Protein 2LW4 (pdb70)

Secondary structure (DSSP, 8-state):
----SPP--STTHHHHHHHHHHHHHSSTHHHHHT--HHHHHHHHHHHHHHHHT-TTTHHHHHHHHHHHHHH-SSSSHHHHHHHTTSS-HHHHHHS-HHHHH-TTTTT-SSS--

Structure (mmCIF, N/CA/C/O backbone):
data_2LW4
#
_entry.id   2LW4
#
loop_
_atom_site.group_PDB
_atom_site.id
_atom_site.type_symbol
_atom_site.label_atom_id
_atom_site.label_alt_id
_atom_site.label_comp_id
_atom_site.label_asym_id
_atom_site.label_entity_id
_atom_site.label_seq_id
_atom_site.pdbx_PDB_ins_code
_atom_site.Cartn_x
_atom_site.Cartn_y
_atom_site.Cartn_z
_atom_site.occupancy
_atom_site.B_iso_or_equiv
_atom_site.auth_seq_id
_atom_site.auth_comp_id
_atom_site.auth_asym_id
_atom_site.auth_atom_id
_atom_site.pdbx_PDB_model_num
ATOM 1 N N . SER A 1 1 ? -3.672 8.960 19.804 1.00 70.22 1 SER A N 1
ATOM 2 C CA . SER A 1 1 ? -4.844 8.833 18.896 1.00 30.11 1 SER A CA 1
ATOM 3 C C . SER A 1 1 ? -4.398 8.560 17.441 1.00 14.55 1 SER A C 1
ATOM 4 O O . SER A 1 1 ? -3.340 9.030 17.012 1.00 71.31 1 SER A O 1
ATOM 14 N N . HIS A 1 2 ? -5.211 7.782 16.698 1.00 24.32 2 HIS A N 1
ATOM 15 C CA . HIS A 1 2 ? -5.008 7.522 15.246 1.00 5.23 2 HIS A CA 1
ATOM 16 C C . HIS A 1 2 ? -6.099 8.229 14.411 1.00 63.41 2 HIS A C 1
ATOM 17 O O . HIS A 1 2 ? -7.258 8.335 14.831 1.00 43.41 2 HIS A O 1
ATOM 32 N N . MET A 1 3 ? -5.701 8.702 13.224 1.00 10.21 3 MET A N 1
ATOM 33 C CA . MET A 1 3 ? -6.571 9.486 12.330 1.00 51.24 3 MET A CA 1
ATOM 34 C C . MET A 1 3 ? -7.427 8.554 11.426 1.00 30.52 3 MET A C 1
ATOM 35 O O . MET A 1 3 ? -6.882 7.624 10.821 1.00 54.22 3 MET A O 1
ATOM 49 N N . PRO A 1 4 ? -8.788 8.773 11.333 1.00 14.23 4 PRO A N 1
ATOM 50 C CA . PRO A 1 4 ? -9.659 8.048 10.357 1.00 34.55 4 PRO A CA 1
ATOM 51 C C . PRO A 1 4 ? -9.282 8.351 8.877 1.00 2.02 4 PRO A C 1
ATOM 52 O O . PRO A 1 4 ? -8.388 9.173 8.614 1.00 24.32 4 PRO A O 1
ATOM 63 N N . VAL A 1 5 ? -9.967 7.689 7.913 1.00 51.11 5 VAL A N 1
ATOM 64 C CA . VAL A 1 5 ? -9.740 7.935 6.468 1.00 45.22 5 VAL A CA 1
ATOM 65 C C . VAL A 1 5 ? -10.040 9.431 6.103 1.00 12.21 5 VAL A C 1
ATOM 66 O O . VAL A 1 5 ? -11.165 9.912 6.286 1.00 62.13 5 VAL A O 1
ATOM 79 N N . PRO A 1 6 ? -9.006 10.199 5.639 1.00 33.22 6 PRO A N 1
ATOM 80 C CA . PRO A 1 6 ? -9.100 11.677 5.461 1.00 72.00 6 PRO A CA 1
ATOM 81 C C . PRO A 1 6 ? -9.957 12.106 4.254 1.00 10.11 6 PRO A C 1
ATOM 82 O O . PRO A 1 6 ? -10.323 11.292 3.400 1.00 23.50 6 PRO A O 1
ATOM 93 N N . VAL A 1 7 ? -10.259 13.411 4.216 1.00 0.35 7 VAL A N 1
ATOM 94 C CA . VAL A 1 7 ? -10.920 14.062 3.068 1.00 13.34 7 VAL A CA 1
ATOM 95 C C . VAL A 1 7 ? -10.032 14.024 1.800 1.00 2.52 7 VAL A C 1
ATOM 96 O O . VAL A 1 7 ? -8.810 13.830 1.879 1.00 74.21 7 VAL A O 1
ATOM 109 N N . THR A 1 8 ? -10.667 14.244 0.640 1.00 64.24 8 THR A N 1
ATOM 110 C CA . THR A 1 8 ? -10.006 14.148 -0.684 1.00 72.43 8 THR A CA 1
ATOM 111 C C . THR A 1 8 ? -8.914 15.233 -0.886 1.00 52.45 8 THR A C 1
ATOM 112 O O . THR A 1 8 ? -7.969 15.014 -1.653 1.00 52.40 8 THR A O 1
ATOM 123 N N . CYS A 1 9 ? -9.081 16.387 -0.183 1.00 23.12 9 CYS A N 1
ATOM 124 C CA . CYS A 1 9 ? -8.191 17.582 -0.253 1.00 60.34 9 CYS A CA 1
ATOM 125 C C . CYS A 1 9 ? -8.273 18.294 -1.622 1.00 33.50 9 CYS A C 1
ATOM 126 O O . CYS A 1 9 ? -8.831 19.391 -1.744 1.00 52.44 9 CYS A O 1
ATOM 134 N N . ASP A 1 10 ? -7.701 17.643 -2.640 1.00 73.03 10 ASP A N 1
ATOM 135 C CA . ASP A 1 10 ? -7.608 18.152 -4.014 1.00 13.34 10 ASP A CA 1
ATOM 136 C C . ASP A 1 10 ? -7.380 16.958 -4.980 1.00 21.21 10 ASP A C 1
ATOM 137 O O . ASP A 1 10 ? -7.123 15.829 -4.534 1.00 11.34 10 ASP A O 1
ATOM 146 N N . ALA A 1 11 ? -7.450 17.227 -6.297 1.00 62.33 11 ALA A N 1
ATOM 147 C CA . ALA A 1 11 ? -7.197 16.230 -7.361 1.00 23.33 11 ALA A CA 1
ATOM 148 C C . ALA A 1 11 ? -5.744 15.660 -7.358 1.00 74.45 11 ALA A C 1
ATOM 149 O O . ALA A 1 11 ? -5.428 14.810 -8.183 1.00 21.42 11 ALA A O 1
ATOM 156 N N . VAL A 1 12 ? -4.856 16.165 -6.470 1.00 0.44 12 VAL A N 1
ATOM 157 C CA . VAL A 1 12 ? -3.536 15.531 -6.220 1.00 12.35 12 VAL A CA 1
ATOM 158 C C . VAL A 1 12 ? -3.686 14.347 -5.233 1.00 33.11 12 VAL A C 1
ATOM 159 O O . VAL A 1 12 ? -3.392 13.199 -5.576 1.00 40.03 12 VAL A O 1
ATOM 172 N N . ARG A 1 13 ? -4.163 14.656 -4.005 1.00 12.52 13 ARG A N 1
ATOM 173 C CA . ARG A 1 13 ? -4.222 13.680 -2.890 1.00 44.11 13 ARG A CA 1
ATOM 174 C C . ARG A 1 13 ? -5.233 12.543 -3.161 1.00 52.10 13 ARG A C 1
ATOM 175 O O . ARG A 1 13 ? -4.933 11.369 -2.925 1.00 70.30 13 ARG A O 1
ATOM 196 N N . ASN A 1 14 ? -6.423 12.914 -3.669 1.00 54.45 14 ASN A N 1
ATOM 197 C CA . ASN A 1 14 ? -7.497 11.944 -3.985 1.00 11.15 14 ASN A CA 1
ATOM 198 C C . ASN A 1 14 ? -7.069 11.005 -5.139 1.00 0.03 14 ASN A C 1
ATOM 199 O O . ASN A 1 14 ? -7.439 9.828 -5.159 1.00 71.41 14 ASN A O 1
ATOM 210 N N . LYS A 1 15 ? -6.276 11.555 -6.079 1.00 12.22 15 LYS A N 1
ATOM 211 C CA . LYS A 1 15 ? -5.711 10.794 -7.211 1.00 11.10 15 LYS A CA 1
ATOM 212 C C . LYS A 1 15 ? -4.661 9.773 -6.727 1.00 11.31 15 LYS A C 1
ATOM 213 O O . LYS A 1 15 ? -4.653 8.631 -7.169 1.00 13.54 15 LYS A O 1
ATOM 232 N N . CYS A 1 16 ? -3.791 10.202 -5.803 1.00 13.34 16 CYS A N 1
ATOM 233 C CA . CYS A 1 16 ? -2.769 9.328 -5.187 1.00 4.13 16 CYS A CA 1
ATOM 234 C C . CYS A 1 16 ? -3.422 8.164 -4.402 1.00 2.24 16 CYS A C 1
ATOM 235 O O . CYS A 1 16 ? -3.025 7.009 -4.540 1.00 63.05 16 CYS A O 1
ATOM 243 N N . ARG A 1 17 ? -4.461 8.505 -3.623 1.00 31.43 17 ARG A N 1
ATOM 244 C CA . ARG A 1 17 ? -5.251 7.550 -2.814 1.00 24.01 17 ARG A CA 1
ATOM 245 C C . ARG A 1 17 ? -5.958 6.499 -3.718 1.00 22.23 17 ARG A C 1
ATOM 246 O O . ARG A 1 17 ? -5.906 5.299 -3.429 1.00 2.52 17 ARG A O 1
ATOM 267 N N . GLU A 1 18 ? -6.607 6.958 -4.814 1.00 53.23 18 GLU A N 1
ATOM 268 C CA . GLU A 1 18 ? -7.359 6.060 -5.732 1.00 41.35 18 GLU A CA 1
ATOM 269 C C . GLU A 1 18 ? -6.418 5.174 -6.588 1.00 4.24 18 GLU A C 1
ATOM 270 O O . GLU A 1 18 ? -6.799 4.078 -6.977 1.00 12.34 18 GLU A O 1
ATOM 282 N N . MET A 1 19 ? -5.211 5.681 -6.907 1.00 21.52 19 MET A N 1
ATOM 283 C CA . MET A 1 19 ? -4.180 4.900 -7.643 1.00 60.22 19 MET A CA 1
ATOM 284 C C . MET A 1 19 ? -3.565 3.786 -6.750 1.00 44.24 19 MET A C 1
ATOM 285 O O . MET A 1 19 ? -3.209 2.712 -7.249 1.00 65.14 19 MET A O 1
ATOM 299 N N . LEU A 1 20 ? -3.452 4.053 -5.432 1.00 5.40 20 LEU A N 1
ATOM 300 C CA . LEU A 1 20 ? -3.086 3.012 -4.431 1.00 72.15 20 LEU A CA 1
ATOM 301 C C . LEU A 1 20 ? -4.215 1.961 -4.296 1.00 54.52 20 LEU A C 1
ATOM 302 O O . LEU A 1 20 ? -3.949 0.770 -4.105 1.00 4.35 20 LEU A O 1
ATOM 318 N N . THR A 1 21 ? -5.479 2.433 -4.401 1.00 25.14 21 THR A N 1
ATOM 319 C CA . THR A 1 21 ? -6.673 1.553 -4.464 1.00 24.04 21 THR A CA 1
ATOM 320 C C . THR A 1 21 ? -6.639 0.680 -5.740 1.00 64.25 21 THR A C 1
ATOM 321 O O . THR A 1 21 ? -6.928 -0.507 -5.692 1.00 2.33 21 THR A O 1
ATOM 332 N N . ALA A 1 22 ? -6.267 1.310 -6.871 1.00 74.32 22 ALA A N 1
ATOM 333 C CA . ALA A 1 22 ? -6.210 0.668 -8.207 1.00 22.01 22 ALA A CA 1
ATOM 334 C C . ALA A 1 22 ? -5.096 -0.400 -8.279 1.00 72.34 22 ALA A C 1
ATOM 335 O O . ALA A 1 22 ? -5.217 -1.373 -9.017 1.00 71.43 22 ALA A O 1
ATOM 342 N N . ALA A 1 23 ? -4.012 -0.188 -7.514 1.00 25.33 23 ALA A N 1
ATOM 343 C CA . ALA A 1 23 ? -2.931 -1.186 -7.325 1.00 2.44 23 ALA A CA 1
ATOM 344 C C . ALA A 1 23 ? -3.444 -2.461 -6.609 1.00 20.15 23 ALA A C 1
ATOM 345 O O . ALA A 1 23 ? -2.930 -3.567 -6.821 1.00 34.12 23 ALA A O 1
ATOM 352 N N . LEU A 1 24 ? -4.443 -2.265 -5.732 1.00 0.44 24 LEU A N 1
ATOM 353 C CA . LEU A 1 24 ? -5.146 -3.359 -5.027 1.00 3.21 24 LEU A CA 1
ATOM 354 C C . LEU A 1 24 ? -6.331 -3.933 -5.864 1.00 50.02 24 LEU A C 1
ATOM 355 O O . LEU A 1 24 ? -6.697 -5.099 -5.703 1.00 31.44 24 LEU A O 1
ATOM 371 N N . GLN A 1 25 ? -6.919 -3.100 -6.757 1.00 51.34 25 GLN A N 1
ATOM 372 C CA . GLN A 1 25 ? -8.101 -3.485 -7.598 1.00 34.22 25 GLN A CA 1
ATOM 373 C C . GLN A 1 25 ? -7.703 -4.112 -8.953 1.00 65.15 25 GLN A C 1
ATOM 374 O O . GLN A 1 25 ? -8.530 -4.786 -9.579 1.00 73.14 25 GLN A O 1
ATOM 388 N N . THR A 1 26 ? -6.448 -3.887 -9.398 1.00 21.43 26 THR A N 1
ATOM 389 C CA . THR A 1 26 ? -5.929 -4.416 -10.700 1.00 24.13 26 THR A CA 1
ATOM 390 C C . THR A 1 26 ? -5.975 -5.964 -10.760 1.00 43.45 26 THR A C 1
ATOM 391 O O . THR A 1 26 ? -5.922 -6.567 -11.834 1.00 63.14 26 THR A O 1
ATOM 402 N N . ASP A 1 27 ? -6.055 -6.575 -9.574 1.00 33.21 27 ASP A N 1
ATOM 403 C CA . ASP A 1 27 ? -6.255 -8.012 -9.390 1.00 51.20 27 ASP A CA 1
ATOM 404 C C . ASP A 1 27 ? -7.285 -8.228 -8.248 1.00 41.31 27 ASP A C 1
ATOM 405 O O . ASP A 1 27 ? -7.376 -7.411 -7.323 1.00 70.20 27 ASP A O 1
ATOM 414 N N . HIS A 1 28 ? -8.046 -9.335 -8.307 1.00 13.25 28 HIS A N 1
ATOM 415 C CA . HIS A 1 28 ? -9.122 -9.642 -7.323 1.00 52.10 28 HIS A CA 1
ATOM 416 C C . HIS A 1 28 ? -8.570 -10.365 -6.060 1.00 24.42 28 HIS A C 1
ATOM 417 O O . HIS A 1 28 ? -9.304 -11.077 -5.371 1.00 2.11 28 HIS A O 1
ATOM 432 N N . ASP A 1 29 ? -7.283 -10.114 -5.753 1.00 21.23 29 ASP A N 1
ATOM 433 C CA . ASP A 1 29 ? -6.575 -10.661 -4.576 1.00 14.25 29 ASP A CA 1
ATOM 434 C C . ASP A 1 29 ? -7.288 -10.284 -3.253 1.00 63.30 29 ASP A C 1
ATOM 435 O O . ASP A 1 29 ? -7.506 -11.129 -2.379 1.00 22.14 29 ASP A O 1
ATOM 444 N N . HIS A 1 30 ? -7.660 -8.990 -3.147 1.00 41.32 30 HIS A N 1
ATOM 445 C CA . HIS A 1 30 ? -8.378 -8.440 -1.975 1.00 14.35 30 HIS A CA 1
ATOM 446 C C . HIS A 1 30 ? -9.781 -9.080 -1.797 1.00 53.44 30 HIS A C 1
ATOM 447 O O . HIS A 1 30 ? -10.304 -9.117 -0.691 1.00 14.34 30 HIS A O 1
ATOM 462 N N . VAL A 1 31 ? -10.374 -9.580 -2.902 1.00 43.12 31 VAL A N 1
ATOM 463 C CA . VAL A 1 31 ? -11.694 -10.259 -2.884 1.00 54.10 31 VAL A CA 1
ATOM 464 C C . VAL A 1 31 ? -11.573 -11.674 -2.252 1.00 31.43 31 VAL A C 1
ATOM 465 O O . VAL A 1 31 ? -12.424 -12.079 -1.452 1.00 22.41 31 VAL A O 1
ATOM 478 N N . ALA A 1 32 ? -10.493 -12.396 -2.622 1.00 11.25 32 ALA A N 1
ATOM 479 C CA . ALA A 1 32 ? -10.169 -13.737 -2.058 1.00 44.54 32 ALA A CA 1
ATOM 480 C C . ALA A 1 32 ? -9.894 -13.666 -0.537 1.00 62.23 32 ALA A C 1
ATOM 481 O O . ALA A 1 32 ? -10.311 -14.543 0.230 1.00 11.22 32 ALA A O 1
ATOM 488 N N . ILE A 1 33 ? -9.177 -12.609 -0.123 1.00 10.41 33 ILE A N 1
ATOM 489 C CA . ILE A 1 33 ? -8.905 -12.310 1.303 1.00 11.51 33 ILE A CA 1
ATOM 490 C C . ILE A 1 33 ? -10.158 -11.696 2.002 1.00 60.43 33 ILE A C 1
ATOM 491 O O . ILE A 1 33 ? -10.312 -11.784 3.224 1.00 20.03 33 ILE A O 1
ATOM 507 N N . GLY A 1 34 ? -11.058 -11.097 1.202 1.00 54.31 34 GLY A N 1
ATOM 508 C CA . GLY A 1 34 ? -12.299 -10.490 1.712 1.00 40.51 34 GLY A CA 1
ATOM 509 C C . GLY A 1 34 ? -12.092 -9.119 2.374 1.00 51.24 34 GLY A C 1
ATOM 510 O O . GLY A 1 34 ? -12.863 -8.728 3.250 1.00 53.41 34 GLY A O 1
ATOM 514 N N . ALA A 1 35 ? -11.032 -8.404 1.962 1.00 73.21 35 ALA A N 1
ATOM 515 C CA . ALA A 1 35 ? -10.702 -7.048 2.455 1.00 13.43 35 ALA A CA 1
ATOM 516 C C . ALA A 1 35 ? -11.109 -5.966 1.424 1.00 23.01 35 ALA A C 1
ATOM 517 O O . ALA A 1 35 ? -10.779 -6.080 0.232 1.00 32.24 35 ALA A O 1
ATOM 524 N N . ASP A 1 36 ? -11.830 -4.919 1.884 1.00 33.11 36 ASP A N 1
ATOM 525 C CA . ASP A 1 36 ? -12.238 -3.785 1.024 1.00 4.14 36 ASP A CA 1
ATOM 526 C C . ASP A 1 36 ? -11.064 -2.793 0.815 1.00 60.12 36 ASP A C 1
ATOM 527 O O . ASP A 1 36 ? -10.649 -2.095 1.739 1.00 70.41 36 ASP A O 1
ATOM 536 N N . CYS A 1 37 ? -10.566 -2.737 -0.427 1.00 0.01 37 CYS A N 1
ATOM 537 C CA . CYS A 1 37 ? -9.299 -2.055 -0.798 1.00 54.05 37 CYS A CA 1
ATOM 538 C C . CYS A 1 37 ? -9.357 -0.509 -0.702 1.00 4.42 37 CYS A C 1
ATOM 539 O O . CYS A 1 37 ? -8.338 0.133 -0.417 1.00 12.14 37 CYS A O 1
ATOM 547 N N . GLU A 1 38 ? -10.549 0.070 -0.934 1.00 61.00 38 GLU A N 1
ATOM 548 C CA . GLU A 1 38 ? -10.735 1.545 -1.027 1.00 55.41 38 GLU A CA 1
ATOM 549 C C . GLU A 1 38 ? -10.479 2.290 0.315 1.00 5.24 38 GLU A C 1
ATOM 550 O O . GLU A 1 38 ? -10.038 3.447 0.315 1.00 33.33 38 GLU A O 1
ATOM 562 N N . ARG A 1 39 ? -10.763 1.620 1.446 1.00 21.15 39 ARG A N 1
ATOM 563 C CA . ARG A 1 39 ? -10.460 2.150 2.799 1.00 11.22 39 ARG A CA 1
ATOM 564 C C . ARG A 1 39 ? -8.982 1.882 3.182 1.00 64.12 39 ARG A C 1
ATOM 565 O O . ARG A 1 39 ? -8.335 2.739 3.781 1.00 23.12 39 ARG A O 1
ATOM 586 N N . LEU A 1 40 ? -8.462 0.689 2.797 1.00 41.20 40 LEU A N 1
ATOM 587 C CA . LEU A 1 40 ? -7.086 0.237 3.143 1.00 63.14 40 LEU A CA 1
ATOM 588 C C . LEU A 1 40 ? -6.012 1.192 2.585 1.00 4.52 40 LEU A C 1
ATOM 589 O O . LEU A 1 40 ? -5.050 1.532 3.278 1.00 42.44 40 LEU A O 1
ATOM 605 N N . SER A 1 41 ? -6.217 1.612 1.324 1.00 51.32 41 SER A N 1
ATOM 606 C CA . SER A 1 41 ? -5.348 2.583 0.624 1.00 72.42 41 SER A CA 1
ATOM 607 C C . SER A 1 41 ? -5.251 3.914 1.401 1.00 2.10 41 SER A C 1
ATOM 608 O O . SER A 1 41 ? -4.165 4.432 1.595 1.00 31.21 41 SER A O 1
ATOM 616 N N . ALA A 1 42 ? -6.422 4.422 1.843 1.00 51.42 42 ALA A N 1
ATOM 617 C CA . ALA A 1 42 ? -6.555 5.707 2.577 1.00 53.43 42 ALA A CA 1
ATOM 618 C C . ALA A 1 42 ? -5.930 5.654 3.996 1.00 5.41 42 ALA A C 1
ATOM 619 O O . ALA A 1 42 ? -5.442 6.670 4.503 1.00 35.43 42 ALA A O 1
ATOM 626 N N . GLN A 1 43 ? -5.970 4.465 4.627 1.00 13.43 43 GLN A N 1
ATOM 627 C CA . GLN A 1 43 ? -5.326 4.219 5.944 1.00 23.51 43 GLN A CA 1
ATOM 628 C C . GLN A 1 43 ? -3.779 4.274 5.830 1.00 42.42 43 GLN A C 1
ATOM 629 O O . GLN A 1 43 ? -3.101 4.876 6.671 1.00 21.52 43 GLN A O 1
ATOM 643 N N . ILE A 1 44 ? -3.233 3.616 4.783 1.00 13.43 44 ILE A N 1
ATOM 644 C CA . ILE A 1 44 ? -1.785 3.683 4.450 1.00 52.22 44 ILE A CA 1
ATOM 645 C C . ILE A 1 44 ? -1.401 5.116 4.006 1.00 43.12 44 ILE A C 1
ATOM 646 O O . ILE A 1 44 ? -0.315 5.615 4.331 1.00 41.43 44 ILE A O 1
ATOM 662 N N . GLU A 1 45 ? -2.331 5.752 3.268 1.00 11.25 45 GLU A N 1
ATOM 663 C CA . GLU A 1 45 ? -2.142 7.077 2.657 1.00 32.02 45 GLU A CA 1
ATOM 664 C C . GLU A 1 45 ? -1.915 8.148 3.737 1.00 74.13 45 GLU A C 1
ATOM 665 O O . GLU A 1 45 ? -0.984 8.922 3.617 1.00 2.40 45 GLU A O 1
ATOM 677 N N . GLU A 1 46 ? -2.748 8.167 4.804 1.00 52.42 46 GLU A N 1
ATOM 678 C CA . GLU A 1 46 ? -2.600 9.161 5.899 1.00 51.52 46 GLU A CA 1
ATOM 679 C C . GLU A 1 46 ? -1.301 8.927 6.715 1.00 64.14 46 GLU A C 1
ATOM 680 O O . GLU A 1 46 ? -0.672 9.884 7.170 1.00 0.11 46 GLU A O 1
ATOM 692 N N . CYS A 1 47 ? -0.910 7.645 6.879 1.00 74.44 47 CYS A N 1
ATOM 693 C CA . CYS A 1 47 ? 0.331 7.255 7.590 1.00 24.02 47 CYS A CA 1
ATOM 694 C C . CYS A 1 47 ? 1.604 7.736 6.844 1.00 14.42 47 CYS A C 1
ATOM 695 O O . CYS A 1 47 ? 2.559 8.215 7.468 1.00 20.24 47 CYS A O 1
ATOM 703 N N . ILE A 1 48 ? 1.603 7.607 5.502 1.00 3.03 48 ILE A N 1
ATOM 704 C CA . ILE A 1 48 ? 2.744 8.038 4.654 1.00 65.03 48 ILE A CA 1
ATOM 705 C C . ILE A 1 48 ? 2.668 9.567 4.341 1.00 63.25 48 ILE A C 1
ATOM 706 O O . ILE A 1 48 ? 3.698 10.207 4.126 1.00 41.33 48 ILE A O 1
ATOM 722 N N . PHE A 1 49 ? 1.438 10.138 4.377 1.00 30.51 49 PHE A N 1
ATOM 723 C CA . PHE A 1 49 ? 1.159 11.583 4.092 1.00 42.44 49 PHE A CA 1
ATOM 724 C C . PHE A 1 49 ? 1.883 12.530 5.082 1.00 4.12 49 PHE A C 1
ATOM 725 O O . PHE A 1 49 ? 2.184 13.682 4.756 1.00 14.55 49 PHE A O 1
ATOM 742 N N . ARG A 1 50 ? 2.145 12.029 6.292 1.00 32.22 50 ARG A N 1
ATOM 743 C CA . ARG A 1 50 ? 2.794 12.811 7.369 1.00 21.41 50 ARG A CA 1
ATOM 744 C C . ARG A 1 50 ? 4.210 13.305 6.939 1.00 60.41 50 ARG A C 1
ATOM 745 O O . ARG A 1 50 ? 4.572 14.466 7.170 1.00 34.02 50 ARG A O 1
ATOM 766 N N . ASP A 1 51 ? 4.991 12.411 6.301 1.00 73.45 51 ASP A N 1
ATOM 767 C CA . ASP A 1 51 ? 6.313 12.755 5.711 1.00 1.23 51 ASP A CA 1
ATOM 768 C C . ASP A 1 51 ? 6.180 13.199 4.225 1.00 10.31 51 ASP A C 1
ATOM 769 O O . ASP A 1 51 ? 6.592 14.296 3.835 1.00 72.15 51 ASP A O 1
ATOM 778 N N . VAL A 1 52 ? 5.574 12.320 3.423 1.00 33.21 52 VAL A N 1
ATOM 779 C CA . VAL A 1 52 ? 5.569 12.408 1.942 1.00 64.12 52 VAL A CA 1
ATOM 780 C C . VAL A 1 52 ? 4.502 13.373 1.378 1.00 55.12 52 VAL A C 1
ATOM 781 O O . VAL A 1 52 ? 4.666 13.877 0.271 1.00 15.13 52 VAL A O 1
ATOM 794 N N . GLY A 1 53 ? 3.477 13.696 2.181 1.00 4.24 53 GLY A N 1
ATOM 795 C CA . GLY A 1 53 ? 2.280 14.434 1.718 1.00 1.43 53 GLY A CA 1
ATOM 796 C C . GLY A 1 53 ? 2.517 15.821 1.105 1.00 31.41 53 GLY A C 1
ATOM 797 O O . GLY A 1 53 ? 1.586 16.421 0.554 1.00 44.05 53 GLY A O 1
ATOM 801 N N . ASN A 1 54 ? 3.741 16.352 1.249 1.00 34.32 54 ASN A N 1
ATOM 802 C CA . ASN A 1 54 ? 4.181 17.562 0.520 1.00 53.30 54 ASN A CA 1
ATOM 803 C C . ASN A 1 54 ? 4.262 17.273 -1.011 1.00 42.13 54 ASN A C 1
ATOM 804 O O . ASN A 1 54 ? 5.136 16.530 -1.482 1.00 20.12 54 ASN A O 1
ATOM 815 N N . THR A 1 55 ? 3.339 17.892 -1.771 1.00 12.21 55 THR A N 1
ATOM 816 C CA . THR A 1 55 ? 3.051 17.549 -3.191 1.00 31.03 55 THR A CA 1
ATOM 817 C C . THR A 1 55 ? 4.074 18.136 -4.209 1.00 34.51 55 THR A C 1
ATOM 818 O O . THR A 1 55 ? 3.826 18.116 -5.423 1.00 23.43 55 THR A O 1
ATOM 829 N N . ASP A 1 56 ? 5.227 18.613 -3.709 1.00 1.32 56 ASP A N 1
ATOM 830 C CA . ASP A 1 56 ? 6.267 19.281 -4.520 1.00 22.22 56 ASP A CA 1
ATOM 831 C C . ASP A 1 56 ? 7.018 18.297 -5.456 1.00 4.42 56 ASP A C 1
ATOM 832 O O . ASP A 1 56 ? 7.154 18.562 -6.654 1.00 12.23 56 ASP A O 1
ATOM 841 N N . MET A 1 57 ? 7.507 17.166 -4.901 1.00 15.40 57 MET A N 1
ATOM 842 C CA . MET A 1 57 ? 8.293 16.169 -5.678 1.00 22.41 57 MET A CA 1
ATOM 843 C C . MET A 1 57 ? 7.997 14.723 -5.213 1.00 73.43 57 MET A C 1
ATOM 844 O O . MET A 1 57 ? 7.403 13.938 -5.967 1.00 73.50 57 MET A O 1
ATOM 858 N N . LYS A 1 58 ? 8.401 14.384 -3.962 1.00 13.53 58 LYS A N 1
ATOM 859 C CA . LYS A 1 58 ? 8.373 12.983 -3.466 1.00 2.42 58 LYS A CA 1
ATOM 860 C C . LYS A 1 58 ? 6.955 12.366 -3.454 1.00 2.11 58 LYS A C 1
ATOM 861 O O . LYS A 1 58 ? 6.818 11.178 -3.703 1.00 24.21 58 LYS A O 1
ATOM 880 N N . TYR A 1 59 ? 5.909 13.169 -3.182 1.00 23.42 59 TYR A N 1
ATOM 881 C CA . TYR A 1 59 ? 4.501 12.673 -3.153 1.00 61.44 59 TYR A CA 1
ATOM 882 C C . TYR A 1 59 ? 4.046 12.123 -4.527 1.00 2.33 59 TYR A C 1
ATOM 883 O O . TYR A 1 59 ? 3.235 11.202 -4.598 1.00 53.43 59 TYR A O 1
ATOM 901 N N . LYS A 1 60 ? 4.584 12.705 -5.607 1.00 33.21 60 LYS A N 1
ATOM 902 C CA . LYS A 1 60 ? 4.301 12.256 -6.986 1.00 74.43 60 LYS A CA 1
ATOM 903 C C . LYS A 1 60 ? 4.987 10.895 -7.296 1.00 24.52 60 LYS A C 1
ATOM 904 O O . LYS A 1 60 ? 4.342 9.961 -7.778 1.00 25.52 60 LYS A O 1
ATOM 923 N N . ASN A 1 61 ? 6.298 10.793 -6.978 1.00 32.42 61 ASN A N 1
ATOM 924 C CA . ASN A 1 61 ? 7.137 9.617 -7.329 1.00 73.22 61 ASN A CA 1
ATOM 925 C C . ASN A 1 61 ? 6.868 8.390 -6.405 1.00 63.31 61 ASN A C 1
ATOM 926 O O . ASN A 1 61 ? 6.745 7.259 -6.892 1.00 4.32 61 ASN A O 1
ATOM 937 N N . ARG A 1 62 ? 6.786 8.641 -5.077 1.00 52.11 62 ARG A N 1
ATOM 938 C CA . ARG A 1 62 ? 6.581 7.586 -4.037 1.00 11.41 62 ARG A CA 1
ATOM 939 C C . ARG A 1 62 ? 5.305 6.760 -4.270 1.00 44.14 62 ARG A C 1
ATOM 940 O O . ARG A 1 62 ? 5.317 5.547 -4.064 1.00 53.14 62 ARG A O 1
ATOM 961 N N . VAL A 1 63 ? 4.216 7.436 -4.674 1.00 24.41 63 VAL A N 1
ATOM 962 C CA . VAL A 1 63 ? 2.933 6.770 -4.988 1.00 30.52 63 VAL A CA 1
ATOM 963 C C . VAL A 1 63 ? 3.092 5.804 -6.185 1.00 54.30 63 VAL A C 1
ATOM 964 O O . VAL A 1 63 ? 2.642 4.671 -6.104 1.00 31.43 63 VAL A O 1
ATOM 977 N N . ARG A 1 64 ? 3.780 6.249 -7.259 1.00 24.25 64 ARG A N 1
ATOM 978 C CA . ARG A 1 64 ? 4.056 5.402 -8.457 1.00 33.23 64 ARG A CA 1
ATOM 979 C C . ARG A 1 64 ? 4.852 4.123 -8.070 1.00 63.25 64 ARG A C 1
ATOM 980 O O . ARG A 1 64 ? 4.503 3.004 -8.469 1.00 43.42 64 ARG A O 1
ATOM 1001 N N . SER A 1 65 ? 5.914 4.325 -7.277 1.00 21.44 65 SER A N 1
ATOM 1002 C CA . SER A 1 65 ? 6.783 3.240 -6.755 1.00 11.35 65 SER A CA 1
ATOM 1003 C C . SER A 1 65 ? 6.014 2.277 -5.808 1.00 20.41 65 SER A C 1
ATOM 1004 O O . SER A 1 65 ? 6.251 1.064 -5.806 1.00 61.23 65 SER A O 1
ATOM 1012 N N . ARG A 1 66 ? 5.073 2.847 -5.032 1.00 44.33 66 ARG A N 1
ATOM 1013 C CA . ARG A 1 66 ? 4.229 2.101 -4.070 1.00 34.11 66 ARG A CA 1
ATOM 1014 C C . ARG A 1 66 ? 3.240 1.167 -4.813 1.00 21.22 66 ARG A C 1
ATOM 1015 O O . ARG A 1 66 ? 3.094 -0.001 -4.451 1.00 64.24 66 ARG A O 1
ATOM 1036 N N . ILE A 1 67 ? 2.589 1.723 -5.861 1.00 31.44 67 ILE A N 1
ATOM 1037 C CA . ILE A 1 67 ? 1.675 0.984 -6.778 1.00 23.13 67 ILE A CA 1
ATOM 1038 C C . ILE A 1 67 ? 2.370 -0.270 -7.359 1.00 4.14 67 ILE A C 1
ATOM 1039 O O . ILE A 1 67 ? 1.786 -1.358 -7.389 1.00 50.00 67 ILE A O 1
ATOM 1055 N N . SER A 1 68 ? 3.633 -0.079 -7.796 1.00 73.25 68 SER A N 1
ATOM 1056 C CA . SER A 1 68 ? 4.481 -1.155 -8.356 1.00 35.21 68 SER A CA 1
ATOM 1057 C C . SER A 1 68 ? 4.651 -2.327 -7.364 1.00 21.54 68 SER A C 1
ATOM 1058 O O . SER A 1 68 ? 4.426 -3.479 -7.724 1.00 53.32 68 SER A O 1
ATOM 1066 N N . ASN A 1 69 ? 5.005 -1.994 -6.107 1.00 13.24 69 ASN A N 1
ATOM 1067 C CA . ASN A 1 69 ? 5.186 -2.981 -5.008 1.00 45.34 69 ASN A CA 1
ATOM 1068 C C . ASN A 1 69 ? 3.859 -3.691 -4.612 1.00 70.51 69 ASN A C 1
ATOM 1069 O O . ASN A 1 69 ? 3.868 -4.845 -4.165 1.00 72.42 69 ASN A O 1
ATOM 1080 N N . LEU A 1 70 ? 2.729 -2.982 -4.782 1.00 5.15 70 LEU A N 1
ATOM 1081 C CA . LEU A 1 70 ? 1.375 -3.509 -4.459 1.00 2.43 70 LEU A CA 1
ATOM 1082 C C . LEU A 1 70 ? 0.849 -4.510 -5.520 1.00 41.15 70 LEU A C 1
ATOM 1083 O O . LEU A 1 70 ? -0.083 -5.261 -5.244 1.00 52.12 70 LEU A O 1
ATOM 1099 N N . LYS A 1 71 ? 1.426 -4.492 -6.738 1.00 14.00 71 LYS A N 1
ATOM 1100 C CA . LYS A 1 71 ? 1.026 -5.408 -7.849 1.00 22.33 71 LYS A CA 1
ATOM 1101 C C . LYS A 1 71 ? 2.207 -6.282 -8.356 1.00 42.35 71 LYS A C 1
ATOM 1102 O O . LYS A 1 71 ? 2.065 -6.996 -9.361 1.00 34.12 71 LYS A O 1
ATOM 1121 N N . ASP A 1 72 ? 3.352 -6.241 -7.649 1.00 70.35 72 ASP A N 1
ATOM 1122 C CA . ASP A 1 72 ? 4.620 -6.845 -8.127 1.00 44.30 72 ASP A CA 1
ATOM 1123 C C . ASP A 1 72 ? 4.598 -8.401 -8.117 1.00 72.34 72 ASP A C 1
ATOM 1124 O O . ASP A 1 72 ? 4.065 -9.022 -7.195 1.00 33.14 72 ASP A O 1
ATOM 1133 N N . ALA A 1 73 ? 5.207 -9.010 -9.163 1.00 51.15 73 ALA A N 1
ATOM 1134 C CA . ALA A 1 73 ? 5.264 -10.485 -9.338 1.00 52.34 73 ALA A CA 1
ATOM 1135 C C . ALA A 1 73 ? 6.490 -11.132 -8.632 1.00 70.41 73 ALA A C 1
ATOM 1136 O O . ALA A 1 73 ? 6.472 -12.331 -8.335 1.00 61.44 73 ALA A O 1
ATOM 1143 N N . LYS A 1 74 ? 7.553 -10.333 -8.374 1.00 43.34 74 LYS A N 1
ATOM 1144 C CA . LYS A 1 74 ? 8.773 -10.811 -7.663 1.00 45.45 74 LYS A CA 1
ATOM 1145 C C . LYS A 1 74 ? 8.547 -10.826 -6.132 1.00 14.13 74 LYS A C 1
ATOM 1146 O O . LYS A 1 74 ? 9.232 -11.557 -5.408 1.00 12.02 74 LYS A O 1
ATOM 1165 N N . ASN A 1 75 ? 7.584 -10.010 -5.653 1.00 3.45 75 ASN A N 1
ATOM 1166 C CA . ASN A 1 75 ? 7.095 -10.081 -4.257 1.00 43.31 75 ASN A CA 1
ATOM 1167 C C . ASN A 1 75 ? 5.541 -9.930 -4.210 1.00 45.13 75 ASN A C 1
ATOM 1168 O O . ASN A 1 75 ? 5.014 -8.861 -3.868 1.00 24.13 75 ASN A O 1
ATOM 1179 N N . PRO A 1 76 ? 4.776 -11.014 -4.588 1.00 32.23 76 PRO A N 1
ATOM 1180 C CA . PRO A 1 76 ? 3.288 -10.994 -4.581 1.00 41.32 76 PRO A CA 1
ATOM 1181 C C . PRO A 1 76 ? 2.670 -11.221 -3.177 1.00 61.14 76 PRO A C 1
ATOM 1182 O O . PRO A 1 76 ? 1.485 -10.962 -2.968 1.00 24.42 76 PRO A O 1
ATOM 1193 N N . ASP A 1 77 ? 3.475 -11.724 -2.224 1.00 44.24 77 ASP A N 1
ATOM 1194 C CA . ASP A 1 77 ? 3.030 -11.943 -0.833 1.00 31.50 77 ASP A CA 1
ATOM 1195 C C . ASP A 1 77 ? 2.990 -10.620 -0.022 1.00 41.54 77 ASP A C 1
ATOM 1196 O O . ASP A 1 77 ? 2.341 -10.555 1.020 1.00 41.02 77 ASP A O 1
ATOM 1205 N N . LEU A 1 78 ? 3.674 -9.560 -0.516 1.00 24.41 78 LEU A N 1
ATOM 1206 C CA . LEU A 1 78 ? 3.700 -8.231 0.158 1.00 0.40 78 LEU A CA 1
ATOM 1207 C C . LEU A 1 78 ? 2.267 -7.673 0.390 1.00 34.11 78 LEU A C 1
ATOM 1208 O O . LEU A 1 78 ? 1.908 -7.305 1.515 1.00 31.03 78 LEU A O 1
ATOM 1224 N N . ARG A 1 79 ? 1.458 -7.653 -0.695 1.00 51.43 79 ARG A N 1
ATOM 1225 C CA . ARG A 1 79 ? 0.028 -7.259 -0.635 1.00 73.12 79 ARG A CA 1
ATOM 1226 C C . ARG A 1 79 ? -0.784 -8.197 0.303 1.00 63.51 79 ARG A C 1
ATOM 1227 O O . ARG A 1 79 ? -1.643 -7.724 1.024 1.00 21.54 79 ARG A O 1
ATOM 1248 N N . ARG A 1 80 ? -0.471 -9.518 0.291 1.00 60.54 80 ARG A N 1
ATOM 1249 C CA . ARG A 1 80 ? -1.168 -10.541 1.125 1.00 12.44 80 ARG A CA 1
ATOM 1250 C C . ARG A 1 80 ? -1.121 -10.185 2.633 1.00 35.01 80 ARG A C 1
ATOM 1251 O O . ARG A 1 80 ? -2.147 -10.238 3.318 1.00 13.43 80 ARG A O 1
ATOM 1272 N N . ASN A 1 81 ? 0.081 -9.808 3.123 1.00 35.41 81 ASN A N 1
ATOM 1273 C CA . ASN A 1 81 ? 0.294 -9.394 4.534 1.00 24.34 81 ASN A CA 1
ATOM 1274 C C . ASN A 1 81 ? -0.519 -8.121 4.895 1.00 54.03 81 ASN A C 1
ATOM 1275 O O . ASN A 1 81 ? -1.070 -8.023 5.995 1.00 32.13 81 ASN A O 1
ATOM 1286 N N . VAL A 1 82 ? -0.583 -7.158 3.963 1.00 11.44 82 VAL A N 1
ATOM 1287 C CA . VAL A 1 82 ? -1.288 -5.871 4.186 1.00 75.25 82 VAL A CA 1
ATOM 1288 C C . VAL A 1 82 ? -2.835 -6.063 4.214 1.00 75.03 82 VAL A C 1
ATOM 1289 O O . VAL A 1 82 ? -3.516 -5.603 5.137 1.00 61.15 82 VAL A O 1
ATOM 1302 N N . LEU A 1 83 ? -3.357 -6.770 3.189 1.00 71.23 83 LEU A N 1
ATOM 1303 C CA . LEU A 1 83 ? -4.810 -7.032 3.000 1.00 72.03 83 LEU A CA 1
ATOM 1304 C C . LEU A 1 83 ? -5.414 -7.872 4.162 1.00 11.52 83 LEU A C 1
ATOM 1305 O O . LEU A 1 83 ? -6.545 -7.627 4.593 1.00 61.13 83 LEU A O 1
ATOM 1321 N N . CYS A 1 84 ? -4.648 -8.872 4.657 1.00 51.15 84 CYS A N 1
ATOM 1322 C CA . CYS A 1 84 ? -5.091 -9.761 5.773 1.00 13.51 84 CYS A CA 1
ATOM 1323 C C . CYS A 1 84 ? -4.839 -9.129 7.168 1.00 1.13 84 CYS A C 1
ATOM 1324 O O . CYS A 1 84 ? -5.221 -9.711 8.188 1.00 32.31 84 CYS A O 1
ATOM 1332 N N . GLY A 1 85 ? -4.180 -7.951 7.206 1.00 11.42 85 GLY A N 1
ATOM 1333 C CA . GLY A 1 85 ? -3.906 -7.234 8.469 1.00 73.44 85 GLY A CA 1
ATOM 1334 C C . GLY A 1 85 ? -2.725 -7.791 9.282 1.00 41.23 85 GLY A C 1
ATOM 1335 O O . GLY A 1 85 ? -2.601 -7.492 10.475 1.00 64.23 85 GLY A O 1
ATOM 1339 N N . ALA A 1 86 ? -1.863 -8.606 8.639 1.00 24.05 86 ALA A N 1
ATOM 1340 C CA . ALA A 1 86 ? -0.615 -9.124 9.256 1.00 1.33 86 ALA A CA 1
ATOM 1341 C C . ALA A 1 86 ? 0.391 -7.973 9.516 1.00 62.24 86 ALA A C 1
ATOM 1342 O O . ALA A 1 86 ? 0.985 -7.876 10.595 1.00 74.23 86 ALA A O 1
ATOM 1349 N N . ILE A 1 87 ? 0.577 -7.119 8.492 1.00 72.32 87 ILE A N 1
ATOM 1350 C CA . ILE A 1 87 ? 1.305 -5.838 8.614 1.00 43.14 87 ILE A CA 1
ATOM 1351 C C . ILE A 1 87 ? 0.280 -4.684 8.515 1.00 35.22 87 ILE A C 1
ATOM 1352 O O . ILE A 1 87 ? -0.414 -4.556 7.494 1.00 24.23 87 ILE A O 1
ATOM 1368 N N . THR A 1 88 ? 0.186 -3.858 9.574 1.00 61.05 88 THR A N 1
ATOM 1369 C CA . THR A 1 88 ? -0.776 -2.730 9.634 1.00 72.24 88 THR A CA 1
ATOM 1370 C C . THR A 1 88 ? -0.345 -1.553 8.714 1.00 4.23 88 THR A C 1
ATOM 1371 O O . THR A 1 88 ? 0.856 -1.375 8.476 1.00 23.14 88 THR A O 1
ATOM 1382 N N . PRO A 1 89 ? -1.332 -0.760 8.159 1.00 32.42 89 PRO A N 1
ATOM 1383 C CA . PRO A 1 89 ? -1.072 0.472 7.352 1.00 40.32 89 PRO A CA 1
ATOM 1384 C C . PRO A 1 89 ? 0.033 1.413 7.912 1.00 33.24 89 PRO A C 1
ATOM 1385 O O . PRO A 1 89 ? 0.825 1.970 7.144 1.00 43.33 89 PRO A O 1
ATOM 1396 N N . GLN A 1 90 ? 0.069 1.558 9.249 1.00 74.11 90 GLN A N 1
ATOM 1397 C CA . GLN A 1 90 ? 1.083 2.372 9.959 1.00 0.02 90 GLN A CA 1
ATOM 1398 C C . GLN A 1 90 ? 2.520 1.815 9.755 1.00 2.43 90 GLN A C 1
ATOM 1399 O O . GLN A 1 90 ? 3.442 2.560 9.406 1.00 41.14 90 GLN A O 1
ATOM 1413 N N . GLN A 1 91 ? 2.668 0.487 9.934 1.00 52.15 91 GLN A N 1
ATOM 1414 C CA . GLN A 1 91 ? 3.980 -0.209 9.887 1.00 62.10 91 GLN A CA 1
ATOM 1415 C C . GLN A 1 91 ? 4.516 -0.357 8.444 1.00 50.02 91 GLN A C 1
ATOM 1416 O O . GLN A 1 91 ? 5.715 -0.199 8.212 1.00 62.04 91 GLN A O 1
ATOM 1430 N N . ILE A 1 92 ? 3.622 -0.654 7.482 1.00 23.14 92 ILE A N 1
ATOM 1431 C CA . ILE A 1 92 ? 4.011 -0.834 6.060 1.00 33.45 92 ILE A CA 1
ATOM 1432 C C . ILE A 1 92 ? 4.382 0.527 5.397 1.00 42.12 92 ILE A C 1
ATOM 1433 O O . ILE A 1 92 ? 5.185 0.577 4.456 1.00 30.21 92 ILE A O 1
ATOM 1449 N N . ALA A 1 93 ? 3.787 1.631 5.905 1.00 32.25 93 ALA A N 1
ATOM 1450 C CA . ALA A 1 93 ? 4.081 3.002 5.425 1.00 45.35 93 ALA A CA 1
ATOM 1451 C C . ALA A 1 93 ? 5.471 3.488 5.904 1.00 54.30 93 ALA A C 1
ATOM 1452 O O . ALA A 1 93 ? 6.246 4.027 5.110 1.00 72.54 93 ALA A O 1
ATOM 1459 N N . VAL A 1 94 ? 5.776 3.284 7.210 1.00 40.24 94 VAL A N 1
ATOM 1460 C CA . VAL A 1 94 ? 7.078 3.685 7.808 1.00 72.43 94 VAL A CA 1
ATOM 1461 C C . VAL A 1 94 ? 8.222 2.698 7.434 1.00 72.34 94 VAL A C 1
ATOM 1462 O O . VAL A 1 94 ? 9.403 3.022 7.601 1.00 74.31 94 VAL A O 1
ATOM 1475 N N . MET A 1 95 ? 7.857 1.489 6.946 1.00 4.45 95 MET A N 1
ATOM 1476 C CA . MET A 1 95 ? 8.829 0.527 6.372 1.00 30.24 95 MET A CA 1
ATOM 1477 C C . MET A 1 95 ? 9.406 1.084 5.042 1.00 43.14 95 MET A C 1
ATOM 1478 O O . MET A 1 95 ? 8.655 1.619 4.213 1.00 41.21 95 MET A O 1
ATOM 1492 N N . THR A 1 96 ? 10.734 0.959 4.847 1.00 34.53 96 THR A N 1
ATOM 1493 C CA . THR A 1 96 ? 11.408 1.430 3.611 1.00 64.25 96 THR A CA 1
ATOM 1494 C C . THR A 1 96 ? 11.130 0.476 2.424 1.00 52.31 96 THR A C 1
ATOM 1495 O O . THR A 1 96 ? 10.866 -0.717 2.625 1.00 42.13 96 THR A O 1
ATOM 1506 N N . SER A 1 97 ? 11.219 1.018 1.192 1.00 75.44 97 SER A N 1
ATOM 1507 C CA . SER A 1 97 ? 10.976 0.262 -0.068 1.00 14.50 97 SER A CA 1
ATOM 1508 C C . SER A 1 97 ? 11.899 -0.975 -0.207 1.00 41.33 97 SER A C 1
ATOM 1509 O O . SER A 1 97 ? 11.494 -1.993 -0.777 1.00 43.42 97 SER A O 1
ATOM 1517 N N . GLU A 1 98 ? 13.133 -0.865 0.331 1.00 70.53 98 GLU A N 1
ATOM 1518 C CA . GLU A 1 98 ? 14.111 -1.979 0.390 1.00 71.31 98 GLU A CA 1
ATOM 1519 C C . GLU A 1 98 ? 13.548 -3.186 1.188 1.00 75.53 98 GLU A C 1
ATOM 1520 O O . GLU A 1 98 ? 13.544 -4.327 0.702 1.00 31.04 98 GLU A O 1
ATOM 1532 N N . GLU A 1 99 ? 13.055 -2.897 2.406 1.00 45.41 99 GLU A N 1
ATOM 1533 C CA . GLU A 1 99 ? 12.530 -3.919 3.338 1.00 62.13 99 GLU A CA 1
ATOM 1534 C C . GLU A 1 99 ? 11.213 -4.543 2.816 1.00 21.41 99 GLU A C 1
ATOM 1535 O O . GLU A 1 99 ? 10.983 -5.746 2.990 1.00 13.00 99 GLU A O 1
ATOM 1547 N N . MET A 1 100 ? 10.360 -3.705 2.175 1.00 3.43 100 MET A N 1
ATOM 1548 C CA . MET A 1 100 ? 9.102 -4.170 1.539 1.00 44.44 100 MET A CA 1
ATOM 1549 C C . MET A 1 100 ? 9.401 -5.172 0.389 1.00 11.21 100 MET A C 1
ATOM 1550 O O . MET A 1 100 ? 8.698 -6.164 0.231 1.00 52.42 100 MET A O 1
ATOM 1564 N N . ALA A 1 101 ? 10.462 -4.877 -0.401 1.00 21.40 101 ALA A N 1
ATOM 1565 C CA . ALA A 1 101 ? 10.877 -5.707 -1.563 1.00 25.01 101 ALA A CA 1
ATOM 1566 C C . ALA A 1 101 ? 11.479 -7.066 -1.128 1.00 73.04 101 ALA A C 1
ATOM 1567 O O . ALA A 1 101 ? 11.369 -8.060 -1.856 1.00 4.42 101 ALA A O 1
ATOM 1574 N N . SER A 1 102 ? 12.119 -7.089 0.062 1.00 44.43 102 SER A N 1
ATOM 1575 C CA . SER A 1 102 ? 12.731 -8.316 0.626 1.00 3.01 102 SER A CA 1
ATOM 1576 C C . SER A 1 102 ? 11.657 -9.355 1.016 1.00 4.22 102 SER A C 1
ATOM 1577 O O . SER A 1 102 ? 10.808 -9.086 1.875 1.00 31.41 102 SER A O 1
ATOM 1585 N N . ASP A 1 103 ? 11.718 -10.544 0.379 1.00 63.25 103 ASP A N 1
ATOM 1586 C CA . ASP A 1 103 ? 10.773 -11.651 0.642 1.00 74.53 103 ASP A CA 1
ATOM 1587 C C . ASP A 1 103 ? 10.908 -12.219 2.075 1.00 40.10 103 ASP A C 1
ATOM 1588 O O . ASP A 1 103 ? 9.959 -12.796 2.621 1.00 4.12 103 ASP A O 1
ATOM 1597 N N . GLU A 1 104 ? 12.096 -12.067 2.661 1.00 33.41 104 GLU A N 1
ATOM 1598 C CA . GLU A 1 104 ? 12.368 -12.494 4.038 1.00 3.15 104 GLU A CA 1
ATOM 1599 C C . GLU A 1 104 ? 11.739 -11.513 5.059 1.00 22.41 104 GLU A C 1
ATOM 1600 O O . GLU A 1 104 ? 10.963 -11.930 5.923 1.00 34.22 104 GLU A O 1
ATOM 1612 N N . LEU A 1 105 ? 12.014 -10.205 4.892 1.00 42.34 105 LEU A N 1
ATOM 1613 C CA . LEU A 1 105 ? 11.620 -9.161 5.877 1.00 0.25 105 LEU A CA 1
ATOM 1614 C C . LEU A 1 105 ? 10.091 -8.915 5.974 1.00 61.32 105 LEU A C 1
ATOM 1615 O O . LEU A 1 105 ? 9.599 -8.550 7.049 1.00 2.12 105 LEU A O 1
ATOM 1631 N N . LYS A 1 106 ? 9.336 -9.117 4.871 1.00 12.01 106 LYS A N 1
ATOM 1632 C CA . LYS A 1 106 ? 7.845 -8.990 4.900 1.00 65.52 106 LYS A CA 1
ATOM 1633 C C . LYS A 1 106 ? 7.145 -10.154 5.665 1.00 63.24 106 LYS A C 1
ATOM 1634 O O . LYS A 1 106 ? 5.929 -10.115 5.887 1.00 21.44 106 LYS A O 1
ATOM 1653 N N . GLU A 1 107 ? 7.924 -11.194 6.036 1.00 31.32 107 GLU A N 1
ATOM 1654 C CA . GLU A 1 107 ? 7.471 -12.296 6.935 1.00 70.23 107 GLU A CA 1
ATOM 1655 C C . GLU A 1 107 ? 8.274 -12.341 8.265 1.00 13.54 107 GLU A C 1
ATOM 1656 O O . GLU A 1 107 ? 7.965 -13.150 9.137 1.00 33.41 107 GLU A O 1
ATOM 1668 N N . ILE A 1 108 ? 9.324 -11.497 8.404 1.00 74.01 108 ILE A N 1
ATOM 1669 C CA . ILE A 1 108 ? 10.066 -11.325 9.686 1.00 14.23 108 ILE A CA 1
ATOM 1670 C C . ILE A 1 108 ? 9.596 -10.021 10.389 1.00 72.41 108 ILE A C 1
ATOM 1671 O O . ILE A 1 108 ? 10.067 -8.919 10.077 1.00 53.34 108 ILE A O 1
ATOM 1687 N N . ARG A 1 109 ? 8.613 -10.161 11.299 1.00 55.53 109 ARG A N 1
ATOM 1688 C CA . ARG A 1 109 ? 8.093 -9.040 12.119 1.00 71.54 109 ARG A CA 1
ATOM 1689 C C . ARG A 1 109 ? 8.725 -9.018 13.531 1.00 50.10 109 ARG A C 1
ATOM 1690 O O . ARG A 1 109 ? 9.361 -8.030 13.922 1.00 54.04 109 ARG A O 1
ATOM 1711 N N . LYS A 1 110 ? 8.538 -10.113 14.295 1.00 32.21 110 LYS A N 1
ATOM 1712 C CA . LYS A 1 110 ? 9.064 -10.228 15.682 1.00 71.12 110 LYS A CA 1
ATOM 1713 C C . LYS A 1 110 ? 9.994 -11.469 15.820 1.00 62.25 110 LYS A C 1
ATOM 1714 O O . LYS A 1 110 ? 10.405 -11.830 16.928 1.00 2.10 110 LYS A O 1
ATOM 1733 N N . ALA A 1 111 ? 10.345 -12.089 14.673 1.00 62.44 111 ALA A N 1
ATOM 1734 C CA . ALA A 1 111 ? 11.167 -13.316 14.632 1.00 63.52 111 ALA A CA 1
ATOM 1735 C C . ALA A 1 111 ? 12.674 -12.976 14.799 1.00 71.32 111 ALA A C 1
ATOM 1736 O O . ALA A 1 111 ? 13.309 -12.486 13.855 1.00 13.52 111 ALA A O 1
ATOM 1743 N N . MET A 1 112 ? 13.208 -13.214 16.027 1.00 23.52 112 MET A N 1
ATOM 1744 C CA . MET A 1 112 ? 14.630 -12.933 16.412 1.00 51.54 112 MET A CA 1
ATOM 1745 C C . MET A 1 112 ? 14.954 -11.399 16.427 1.00 34.24 112 MET A C 1
ATOM 1746 O O . MET A 1 112 ? 16.119 -10.999 16.573 1.00 31.25 112 MET A O 1
ATOM 1760 N N . THR A 1 113 ? 13.903 -10.550 16.348 1.00 31.15 113 THR A N 1
ATOM 1761 C CA . THR A 1 113 ? 14.035 -9.067 16.253 1.00 41.41 113 THR A CA 1
ATOM 1762 C C . THR A 1 113 ? 14.721 -8.447 17.515 1.00 13.10 113 THR A C 1
ATOM 1763 O O . THR A 1 113 ? 14.116 -8.468 18.610 1.00 37.18 113 THR A O 1
ATOM 1775 N N . SER A 1 1 ? -7.305 14.582 19.727 1.00 55.30 1 SER A N 2
ATOM 1776 C CA . SER A 1 1 ? -5.867 14.544 19.333 1.00 42.22 1 SER A CA 2
ATOM 1777 C C . SER A 1 1 ? -5.672 13.813 17.987 1.00 3.15 1 SER A C 2
ATOM 1778 O O . SER A 1 1 ? -5.012 14.335 17.080 1.00 74.23 1 SER A O 2
ATOM 1788 N N . HIS A 1 2 ? -6.241 12.596 17.871 1.00 30.15 2 HIS A N 2
ATOM 1789 C CA . HIS A 1 2 ? -6.176 11.787 16.632 1.00 21.11 2 HIS A CA 2
ATOM 1790 C C . HIS A 1 2 ? -7.021 12.426 15.504 1.00 11.01 2 HIS A C 2
ATOM 1791 O O . HIS A 1 2 ? -8.251 12.294 15.474 1.00 23.40 2 HIS A O 2
ATOM 1806 N N . MET A 1 3 ? -6.347 13.157 14.609 1.00 21.24 3 MET A N 2
ATOM 1807 C CA . MET A 1 3 ? -6.970 13.725 13.402 1.00 41.55 3 MET A CA 2
ATOM 1808 C C . MET A 1 3 ? -6.945 12.674 12.259 1.00 1.22 3 MET A C 2
ATOM 1809 O O . MET A 1 3 ? -5.858 12.249 11.850 1.00 11.04 3 MET A O 2
ATOM 1823 N N . PRO A 1 4 ? -8.133 12.226 11.731 1.00 3.14 4 PRO A N 2
ATOM 1824 C CA . PRO A 1 4 ? -8.204 11.167 10.680 1.00 63.03 4 PRO A CA 2
ATOM 1825 C C . PRO A 1 4 ? -7.762 11.671 9.282 1.00 53.02 4 PRO A C 2
ATOM 1826 O O . PRO A 1 4 ? -7.103 12.717 9.163 1.00 33.51 4 PRO A O 2
ATOM 1837 N N . VAL A 1 5 ? -8.087 10.890 8.234 1.00 75.21 5 VAL A N 2
ATOM 1838 C CA . VAL A 1 5 ? -7.848 11.288 6.834 1.00 45.20 5 VAL A CA 2
ATOM 1839 C C . VAL A 1 5 ? -8.685 12.549 6.442 1.00 74.42 5 VAL A C 2
ATOM 1840 O O . VAL A 1 5 ? -9.917 12.543 6.556 1.00 12.10 5 VAL A O 2
ATOM 1853 N N . PRO A 1 6 ? -8.024 13.674 6.037 1.00 40.22 6 PRO A N 2
ATOM 1854 C CA . PRO A 1 6 ? -8.725 14.812 5.401 1.00 21.14 6 PRO A CA 2
ATOM 1855 C C . PRO A 1 6 ? -9.065 14.489 3.927 1.00 51.44 6 PRO A C 2
ATOM 1856 O O . PRO A 1 6 ? -8.490 13.562 3.333 1.00 63.54 6 PRO A O 2
ATOM 1867 N N . VAL A 1 7 ? -10.012 15.235 3.350 1.00 60.21 7 VAL A N 2
ATOM 1868 C CA . VAL A 1 7 ? -10.351 15.122 1.917 1.00 43.11 7 VAL A CA 2
ATOM 1869 C C . VAL A 1 7 ? -9.156 15.554 1.022 1.00 4.04 7 VAL A C 2
ATOM 1870 O O . VAL A 1 7 ? -8.336 16.402 1.414 1.00 41.44 7 VAL A O 2
ATOM 1883 N N . THR A 1 8 ? -9.042 14.924 -0.154 1.00 31.40 8 THR A N 2
ATOM 1884 C CA . THR A 1 8 ? -7.970 15.216 -1.122 1.00 34.21 8 THR A CA 2
ATOM 1885 C C . THR A 1 8 ? -8.193 16.609 -1.765 1.00 42.50 8 THR A C 2
ATOM 1886 O O . THR A 1 8 ? -9.142 16.802 -2.532 1.00 70.02 8 THR A O 2
ATOM 1897 N N . CYS A 1 9 ? -7.318 17.576 -1.397 1.00 71.00 9 CYS A N 2
ATOM 1898 C CA . CYS A 1 9 ? -7.445 19.013 -1.781 1.00 51.10 9 CYS A CA 2
ATOM 1899 C C . CYS A 1 9 ? -7.563 19.224 -3.308 1.00 63.55 9 CYS A C 2
ATOM 1900 O O . CYS A 1 9 ? -8.374 20.027 -3.778 1.00 35.10 9 CYS A O 2
ATOM 1908 N N . ASP A 1 10 ? -6.752 18.471 -4.063 1.00 21.11 10 ASP A N 2
ATOM 1909 C CA . ASP A 1 10 ? -6.729 18.523 -5.543 1.00 0.31 10 ASP A CA 2
ATOM 1910 C C . ASP A 1 10 ? -6.624 17.085 -6.117 1.00 43.43 10 ASP A C 2
ATOM 1911 O O . ASP A 1 10 ? -6.359 16.124 -5.372 1.00 21.35 10 ASP A O 2
ATOM 1920 N N . ALA A 1 11 ? -6.820 16.962 -7.446 1.00 2.44 11 ALA A N 2
ATOM 1921 C CA . ALA A 1 11 ? -6.621 15.706 -8.204 1.00 32.11 11 ALA A CA 2
ATOM 1922 C C . ALA A 1 11 ? -5.166 15.163 -8.084 1.00 11.35 11 ALA A C 2
ATOM 1923 O O . ALA A 1 11 ? -4.919 13.986 -8.365 1.00 53.53 11 ALA A O 2
ATOM 1930 N N . VAL A 1 12 ? -4.221 16.046 -7.684 1.00 32.22 12 VAL A N 2
ATOM 1931 C CA . VAL A 1 12 ? -2.825 15.670 -7.332 1.00 21.14 12 VAL A CA 2
ATOM 1932 C C . VAL A 1 12 ? -2.783 14.540 -6.255 1.00 60.14 12 VAL A C 2
ATOM 1933 O O . VAL A 1 12 ? -2.264 13.444 -6.501 1.00 63.44 12 VAL A O 2
ATOM 1946 N N . ARG A 1 13 ? -3.349 14.829 -5.065 1.00 0.30 13 ARG A N 2
ATOM 1947 C CA . ARG A 1 13 ? -3.401 13.861 -3.940 1.00 61.15 13 ARG A CA 2
ATOM 1948 C C . ARG A 1 13 ? -4.425 12.729 -4.217 1.00 11.34 13 ARG A C 2
ATOM 1949 O O . ARG A 1 13 ? -4.212 11.580 -3.823 1.00 21.34 13 ARG A O 2
ATOM 1970 N N . ASN A 1 14 ? -5.534 13.081 -4.904 1.00 33.31 14 ASN A N 2
ATOM 1971 C CA . ASN A 1 14 ? -6.636 12.137 -5.199 1.00 71.04 14 ASN A CA 2
ATOM 1972 C C . ASN A 1 14 ? -6.148 10.946 -6.049 1.00 0.43 14 ASN A C 2
ATOM 1973 O O . ASN A 1 14 ? -6.409 9.799 -5.701 1.00 72.24 14 ASN A O 2
ATOM 1984 N N . LYS A 1 15 ? -5.409 11.247 -7.140 1.00 43.13 15 LYS A N 2
ATOM 1985 C CA . LYS A 1 15 ? -4.861 10.229 -8.071 1.00 62.02 15 LYS A CA 2
ATOM 1986 C C . LYS A 1 15 ? -3.949 9.212 -7.338 1.00 72.13 15 LYS A C 2
ATOM 1987 O O . LYS A 1 15 ? -3.949 8.026 -7.672 1.00 30.04 15 LYS A O 2
ATOM 2006 N N . CYS A 1 16 ? -3.198 9.702 -6.330 1.00 43.50 16 CYS A N 2
ATOM 2007 C CA . CYS A 1 16 ? -2.320 8.861 -5.485 1.00 1.12 16 CYS A CA 2
ATOM 2008 C C . CYS A 1 16 ? -3.137 7.771 -4.749 1.00 13.11 16 CYS A C 2
ATOM 2009 O O . CYS A 1 16 ? -2.841 6.577 -4.868 1.00 75.11 16 CYS A O 2
ATOM 2017 N N . ARG A 1 17 ? -4.193 8.217 -4.035 1.00 61.05 17 ARG A N 2
ATOM 2018 C CA . ARG A 1 17 ? -5.161 7.332 -3.332 1.00 62.12 17 ARG A CA 2
ATOM 2019 C C . ARG A 1 17 ? -5.802 6.289 -4.295 1.00 13.21 17 ARG A C 2
ATOM 2020 O O . ARG A 1 17 ? -5.935 5.107 -3.949 1.00 25.11 17 ARG A O 2
ATOM 2041 N N . GLU A 1 18 ? -6.185 6.759 -5.504 1.00 34.21 18 GLU A N 2
ATOM 2042 C CA . GLU A 1 18 ? -6.825 5.921 -6.555 1.00 11.40 18 GLU A CA 2
ATOM 2043 C C . GLU A 1 18 ? -5.918 4.758 -7.015 1.00 64.12 18 GLU A C 2
ATOM 2044 O O . GLU A 1 18 ? -6.364 3.612 -7.111 1.00 23.21 18 GLU A O 2
ATOM 2056 N N . MET A 1 19 ? -4.645 5.082 -7.291 1.00 42.44 19 MET A N 2
ATOM 2057 C CA . MET A 1 19 ? -3.644 4.108 -7.776 1.00 10.24 19 MET A CA 2
ATOM 2058 C C . MET A 1 19 ? -3.232 3.097 -6.669 1.00 52.51 19 MET A C 2
ATOM 2059 O O . MET A 1 19 ? -2.897 1.947 -6.968 1.00 64.45 19 MET A O 2
ATOM 2073 N N . LEU A 1 20 ? -3.257 3.542 -5.392 1.00 33.55 20 LEU A N 2
ATOM 2074 C CA . LEU A 1 20 ? -3.024 2.652 -4.219 1.00 65.23 20 LEU A CA 2
ATOM 2075 C C . LEU A 1 20 ? -4.153 1.604 -4.083 1.00 34.55 20 LEU A C 2
ATOM 2076 O O . LEU A 1 20 ? -3.893 0.427 -3.809 1.00 13.33 20 LEU A O 2
ATOM 2092 N N . THR A 1 21 ? -5.408 2.056 -4.285 1.00 74.31 21 THR A N 2
ATOM 2093 C CA . THR A 1 21 ? -6.599 1.169 -4.277 1.00 10.22 21 THR A CA 2
ATOM 2094 C C . THR A 1 21 ? -6.564 0.184 -5.472 1.00 42.33 21 THR A C 2
ATOM 2095 O O . THR A 1 21 ? -6.900 -0.994 -5.332 1.00 65.04 21 THR A O 2
ATOM 2106 N N . ALA A 1 22 ? -6.131 0.694 -6.643 1.00 70.35 22 ALA A N 2
ATOM 2107 C CA . ALA A 1 22 ? -5.957 -0.104 -7.881 1.00 5.05 22 ALA A CA 2
ATOM 2108 C C . ALA A 1 22 ? -4.875 -1.202 -7.706 1.00 12.32 22 ALA A C 2
ATOM 2109 O O . ALA A 1 22 ? -4.994 -2.293 -8.270 1.00 34.53 22 ALA A O 2
ATOM 2116 N N . ALA A 1 23 ? -3.826 -0.887 -6.920 1.00 23.11 23 ALA A N 2
ATOM 2117 C CA . ALA A 1 23 ? -2.770 -1.856 -6.535 1.00 11.41 23 ALA A CA 2
ATOM 2118 C C . ALA A 1 23 ? -3.340 -2.979 -5.644 1.00 42.41 23 ALA A C 2
ATOM 2119 O O . ALA A 1 23 ? -2.962 -4.136 -5.784 1.00 22.14 23 ALA A O 2
ATOM 2126 N N . LEU A 1 24 ? -4.255 -2.614 -4.731 1.00 31.05 24 LEU A N 2
ATOM 2127 C CA . LEU A 1 24 ? -4.968 -3.583 -3.852 1.00 21.13 24 LEU A CA 2
ATOM 2128 C C . LEU A 1 24 ? -6.059 -4.392 -4.623 1.00 13.25 24 LEU A C 2
ATOM 2129 O O . LEU A 1 24 ? -6.548 -5.423 -4.138 1.00 74.11 24 LEU A O 2
ATOM 2145 N N . GLN A 1 25 ? -6.435 -3.904 -5.823 1.00 22.23 25 GLN A N 2
ATOM 2146 C CA . GLN A 1 25 ? -7.478 -4.526 -6.687 1.00 15.35 25 GLN A CA 2
ATOM 2147 C C . GLN A 1 25 ? -6.905 -5.041 -8.037 1.00 24.51 25 GLN A C 2
ATOM 2148 O O . GLN A 1 25 ? -7.677 -5.367 -8.945 1.00 3.22 25 GLN A O 2
ATOM 2162 N N . THR A 1 26 ? -5.562 -5.150 -8.149 1.00 51.42 26 THR A N 2
ATOM 2163 C CA . THR A 1 26 ? -4.886 -5.610 -9.405 1.00 30.02 26 THR A CA 2
ATOM 2164 C C . THR A 1 26 ? -5.264 -7.071 -9.787 1.00 32.12 26 THR A C 2
ATOM 2165 O O . THR A 1 26 ? -5.465 -7.383 -10.969 1.00 14.34 26 THR A O 2
ATOM 2176 N N . ASP A 1 27 ? -5.343 -7.966 -8.780 1.00 12.42 27 ASP A N 2
ATOM 2177 C CA . ASP A 1 27 ? -5.904 -9.335 -8.944 1.00 55.34 27 ASP A CA 2
ATOM 2178 C C . ASP A 1 27 ? -7.260 -9.464 -8.208 1.00 4.52 27 ASP A C 2
ATOM 2179 O O . ASP A 1 27 ? -7.821 -10.562 -8.120 1.00 41.34 27 ASP A O 2
ATOM 2188 N N . HIS A 1 28 ? -7.780 -8.307 -7.712 1.00 4.54 28 HIS A N 2
ATOM 2189 C CA . HIS A 1 28 ? -9.053 -8.197 -6.948 1.00 41.22 28 HIS A CA 2
ATOM 2190 C C . HIS A 1 28 ? -9.020 -9.065 -5.658 1.00 52.53 28 HIS A C 2
ATOM 2191 O O . HIS A 1 28 ? -10.041 -9.594 -5.223 1.00 1.15 28 HIS A O 2
ATOM 2206 N N . ASP A 1 29 ? -7.832 -9.118 -5.025 1.00 42.10 29 ASP A N 2
ATOM 2207 C CA . ASP A 1 29 ? -7.509 -10.026 -3.885 1.00 31.24 29 ASP A CA 2
ATOM 2208 C C . ASP A 1 29 ? -8.439 -9.822 -2.663 1.00 41.52 29 ASP A C 2
ATOM 2209 O O . ASP A 1 29 ? -8.748 -10.777 -1.932 1.00 4.34 29 ASP A O 2
ATOM 2218 N N . HIS A 1 30 ? -8.880 -8.565 -2.461 1.00 33.34 30 HIS A N 2
ATOM 2219 C CA . HIS A 1 30 ? -9.746 -8.181 -1.327 1.00 3.43 30 HIS A CA 2
ATOM 2220 C C . HIS A 1 30 ? -11.133 -8.893 -1.376 1.00 15.05 30 HIS A C 2
ATOM 2221 O O . HIS A 1 30 ? -11.796 -9.023 -0.351 1.00 54.04 30 HIS A O 2
ATOM 2236 N N . VAL A 1 31 ? -11.554 -9.314 -2.592 1.00 31.51 31 VAL A N 2
ATOM 2237 C CA . VAL A 1 31 ? -12.850 -10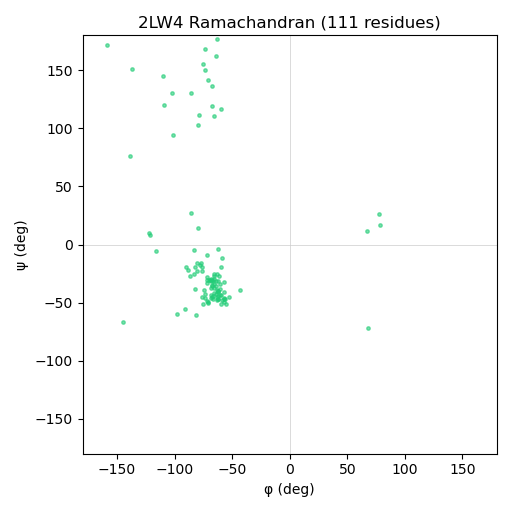.004 -2.822 1.00 41.21 31 VAL A CA 2
ATOM 2238 C C . VAL A 1 31 ? -12.839 -11.435 -2.227 1.00 11.34 31 VAL A C 2
ATOM 2239 O O . VAL A 1 31 ? -13.731 -11.792 -1.455 1.00 61.21 31 VAL A O 2
ATOM 2252 N N . ALA A 1 32 ? -11.801 -12.229 -2.587 1.00 11.53 32 ALA A N 2
ATOM 2253 C CA . ALA A 1 32 ? -11.612 -13.621 -2.085 1.00 44.44 32 ALA A CA 2
ATOM 2254 C C . ALA A 1 32 ? -11.523 -13.684 -0.538 1.00 50.11 32 ALA A C 2
ATOM 2255 O O . ALA A 1 32 ? -11.976 -14.651 0.088 1.00 20.41 32 ALA A O 2
ATOM 2262 N N . ILE A 1 33 ? -10.935 -12.635 0.054 1.00 40.52 33 ILE A N 2
ATOM 2263 C CA . ILE A 1 33 ? -10.797 -12.499 1.521 1.00 25.45 33 ILE A CA 2
ATOM 2264 C C . ILE A 1 33 ? -12.088 -11.896 2.158 1.00 60.44 33 ILE A C 2
ATOM 2265 O O . ILE A 1 33 ? -12.449 -12.241 3.283 1.00 61.12 33 ILE A O 2
ATOM 2281 N N . GLY A 1 34 ? -12.779 -11.014 1.414 1.00 30.35 34 GLY A N 2
ATOM 2282 C CA . GLY A 1 34 ? -14.022 -10.369 1.887 1.00 24.03 34 GLY A CA 2
ATOM 2283 C C . GLY A 1 34 ? -13.795 -9.101 2.728 1.00 34.31 34 GLY A C 2
ATOM 2284 O O . GLY A 1 34 ? -14.612 -8.777 3.599 1.00 2.35 34 GLY A O 2
ATOM 2288 N N . ALA A 1 35 ? -12.678 -8.387 2.476 1.00 1.13 35 ALA A N 2
ATOM 2289 C CA . ALA A 1 35 ? -12.345 -7.103 3.153 1.00 61.33 35 ALA A CA 2
ATOM 2290 C C . ALA A 1 35 ? -12.394 -5.925 2.155 1.00 25.24 35 ALA A C 2
ATOM 2291 O O . ALA A 1 35 ? -12.087 -6.102 0.979 1.00 32.23 35 ALA A O 2
ATOM 2298 N N . ASP A 1 36 ? -12.790 -4.726 2.626 1.00 73.53 36 ASP A N 2
ATOM 2299 C CA . ASP A 1 36 ? -12.833 -3.509 1.780 1.00 61.24 36 ASP A CA 2
ATOM 2300 C C . ASP A 1 36 ? -11.430 -2.850 1.705 1.00 54.34 36 ASP A C 2
ATOM 2301 O O . ASP A 1 36 ? -10.895 -2.394 2.713 1.00 22.51 36 ASP A O 2
ATOM 2310 N N . CYS A 1 37 ? -10.839 -2.834 0.503 1.00 60.33 37 CYS A N 2
ATOM 2311 C CA . CYS A 1 37 ? -9.506 -2.231 0.246 1.00 5.15 37 CYS A CA 2
ATOM 2312 C C . CYS A 1 37 ? -9.533 -0.681 0.257 1.00 63.10 37 CYS A C 2
ATOM 2313 O O . CYS A 1 37 ? -8.525 -0.043 0.563 1.00 25.11 37 CYS A O 2
ATOM 2321 N N . GLU A 1 38 ? -10.703 -0.102 -0.059 1.00 34.42 38 GLU A N 2
ATOM 2322 C CA . GLU A 1 38 ? -10.871 1.361 -0.285 1.00 22.41 38 GLU A CA 2
ATOM 2323 C C . GLU A 1 38 ? -10.702 2.177 1.022 1.00 35.34 38 GLU A C 2
ATOM 2324 O O . GLU A 1 38 ? -10.099 3.256 1.028 1.00 60.43 38 GLU A O 2
ATOM 2336 N N . ARG A 1 39 ? -11.264 1.641 2.121 1.00 60.21 39 ARG A N 2
ATOM 2337 C CA . ARG A 1 39 ? -11.110 2.216 3.482 1.00 13.52 39 ARG A CA 2
ATOM 2338 C C . ARG A 1 39 ? -9.642 2.113 3.973 1.00 14.24 39 ARG A C 2
ATOM 2339 O O . ARG A 1 39 ? -9.152 3.004 4.669 1.00 42.41 39 ARG A O 2
ATOM 2360 N N . LEU A 1 40 ? -8.951 1.020 3.574 1.00 62.34 40 LEU A N 2
ATOM 2361 C CA . LEU A 1 40 ? -7.548 0.758 3.962 1.00 65.44 40 LEU A CA 2
ATOM 2362 C C . LEU A 1 40 ? -6.580 1.733 3.260 1.00 62.41 40 LEU A C 2
ATOM 2363 O O . LEU A 1 40 ? -5.679 2.271 3.892 1.00 35.11 40 LEU A O 2
ATOM 2379 N N . SER A 1 41 ? -6.806 1.964 1.950 1.00 2.43 41 SER A N 2
ATOM 2380 C CA . SER A 1 41 ? -5.982 2.871 1.111 1.00 52.21 41 SER A CA 2
ATOM 2381 C C . SER A 1 41 ? -6.107 4.345 1.562 1.00 64.11 41 SER A C 2
ATOM 2382 O O . SER A 1 41 ? -5.175 5.125 1.384 1.00 12.11 41 SER A O 2
ATOM 2390 N N . ALA A 1 42 ? -7.285 4.711 2.113 1.00 74.24 42 ALA A N 2
ATOM 2391 C CA . ALA A 1 42 ? -7.521 6.041 2.730 1.00 14.02 42 ALA A CA 2
ATOM 2392 C C . ALA A 1 42 ? -6.709 6.214 4.043 1.00 52.13 42 ALA A C 2
ATOM 2393 O O . ALA A 1 42 ? -6.243 7.314 4.358 1.00 73.45 42 ALA A O 2
ATOM 2400 N N . GLN A 1 43 ? -6.559 5.110 4.801 1.00 22.24 43 GLN A N 2
ATOM 2401 C CA . GLN A 1 43 ? -5.735 5.080 6.038 1.00 50.41 43 GLN A CA 2
ATOM 2402 C C . GLN A 1 43 ? -4.212 5.072 5.713 1.00 0.11 43 GLN A C 2
ATOM 2403 O O . GLN A 1 43 ? -3.405 5.599 6.481 1.00 13.23 43 GLN A O 2
ATOM 2417 N N . ILE A 1 44 ? -3.833 4.443 4.579 1.00 30.04 44 ILE A N 2
ATOM 2418 C CA . ILE A 1 44 ? -2.454 4.526 4.030 1.00 23.52 44 ILE A CA 2
ATOM 2419 C C . ILE A 1 44 ? -2.162 5.980 3.580 1.00 23.52 44 ILE A C 2
ATOM 2420 O O . ILE A 1 44 ? -1.091 6.529 3.868 1.00 12.13 44 ILE A O 2
ATOM 2436 N N . GLU A 1 45 ? -3.162 6.578 2.898 1.00 54.32 45 GLU A N 2
ATOM 2437 C CA . GLU A 1 45 ? -3.104 7.949 2.355 1.00 55.32 45 GLU A CA 2
ATOM 2438 C C . GLU A 1 45 ? -2.826 8.993 3.461 1.00 50.11 45 GLU A C 2
ATOM 2439 O O . GLU A 1 45 ? -1.915 9.796 3.320 1.00 41.44 45 GLU A O 2
ATOM 2451 N N . GLU A 1 46 ? -3.592 8.957 4.569 1.00 65.21 46 GLU A N 2
ATOM 2452 C CA . GLU A 1 46 ? -3.401 9.911 5.692 1.00 34.05 46 GLU A CA 2
ATOM 2453 C C . GLU A 1 46 ? -2.007 9.758 6.352 1.00 52.32 46 GLU A C 2
ATOM 2454 O O . GLU A 1 46 ? -1.365 10.758 6.657 1.00 75.11 46 GLU A O 2
ATOM 2466 N N . CYS A 1 47 ? -1.540 8.502 6.515 1.00 73.03 47 CYS A N 2
ATOM 2467 C CA . CYS A 1 47 ? -0.252 8.193 7.189 1.00 61.52 47 CYS A CA 2
ATOM 2468 C C . CYS A 1 47 ? 0.974 8.723 6.398 1.00 35.14 47 CYS A C 2
ATOM 2469 O O . CYS A 1 47 ? 1.907 9.280 6.994 1.00 43.12 47 CYS A O 2
ATOM 2477 N N . ILE A 1 48 ? 0.966 8.552 5.061 1.00 52.10 48 ILE A N 2
ATOM 2478 C CA . ILE A 1 48 ? 2.028 9.106 4.180 1.00 63.14 48 ILE A CA 2
ATOM 2479 C C . ILE A 1 48 ? 1.874 10.653 4.030 1.00 53.32 48 ILE A C 2
ATOM 2480 O O . ILE A 1 48 ? 2.870 11.382 3.949 1.00 71.20 48 ILE A O 2
ATOM 2496 N N . PHE A 1 49 ? 0.615 11.133 4.066 1.00 52.11 49 PHE A N 2
ATOM 2497 C CA . PHE A 1 49 ? 0.265 12.566 3.901 1.00 62.14 49 PHE A CA 2
ATOM 2498 C C . PHE A 1 49 ? 0.816 13.465 5.044 1.00 1.34 49 PHE A C 2
ATOM 2499 O O . PHE A 1 49 ? 1.041 14.663 4.827 1.00 41.11 49 PHE A O 2
ATOM 2516 N N . ARG A 1 50 ? 1.034 12.880 6.242 1.00 5.31 50 ARG A N 2
ATOM 2517 C CA . ARG A 1 50 ? 1.506 13.631 7.439 1.00 41.31 50 ARG A CA 2
ATOM 2518 C C . ARG A 1 50 ? 2.843 14.375 7.160 1.00 53.45 50 ARG A C 2
ATOM 2519 O O . ARG A 1 50 ? 2.895 15.612 7.154 1.00 60.42 50 ARG A O 2
ATOM 2540 N N . ASP A 1 51 ? 3.912 13.599 6.932 1.00 40.14 51 ASP A N 2
ATOM 2541 C CA . ASP A 1 51 ? 5.274 14.130 6.679 1.00 12.15 51 ASP A CA 2
ATOM 2542 C C . ASP A 1 51 ? 5.539 14.364 5.174 1.00 33.24 51 ASP A C 2
ATOM 2543 O O . ASP A 1 51 ? 6.090 15.398 4.774 1.00 13.43 51 ASP A O 2
ATOM 2552 N N . VAL A 1 52 ? 5.134 13.385 4.349 1.00 33.13 52 VAL A N 2
ATOM 2553 C CA . VAL A 1 52 ? 5.507 13.311 2.909 1.00 32.41 52 VAL A CA 2
ATOM 2554 C C . VAL A 1 52 ? 4.455 14.007 1.990 1.00 70.01 52 VAL A C 2
ATOM 2555 O O . VAL A 1 52 ? 4.735 14.290 0.822 1.00 13.32 52 VAL A O 2
ATOM 2568 N N . GLY A 1 53 ? 3.261 14.332 2.542 1.00 64.52 53 GLY A N 2
ATOM 2569 C CA . GLY A 1 53 ? 2.144 14.918 1.761 1.00 1.24 53 GLY A CA 2
ATOM 2570 C C . GLY A 1 53 ? 2.293 16.408 1.365 1.00 21.25 53 GLY A C 2
ATOM 2571 O O . GLY A 1 53 ? 1.294 17.127 1.244 1.00 41.14 53 GLY A O 2
ATOM 2575 N N . ASN A 1 54 ? 3.547 16.858 1.173 1.00 60.12 54 ASN A N 2
ATOM 2576 C CA . ASN A 1 54 ? 3.891 18.173 0.575 1.00 64.11 54 ASN A CA 2
ATOM 2577 C C . ASN A 1 54 ? 3.737 18.167 -0.976 1.00 2.04 54 ASN A C 2
ATOM 2578 O O . ASN A 1 54 ? 3.908 19.206 -1.615 1.00 1.31 54 ASN A O 2
ATOM 2589 N N . THR A 1 55 ? 3.447 16.965 -1.543 1.00 15.44 55 THR A N 2
ATOM 2590 C CA . THR A 1 55 ? 3.220 16.704 -2.997 1.00 65.33 55 THR A CA 2
ATOM 2591 C C . THR A 1 55 ? 4.476 16.948 -3.872 1.00 30.20 55 THR A C 2
ATOM 2592 O O . THR A 1 55 ? 4.373 17.165 -5.082 1.00 73.45 55 THR A O 2
ATOM 2603 N N . ASP A 1 56 ? 5.659 16.849 -3.248 1.00 31.22 56 ASP A N 2
ATOM 2604 C CA . ASP A 1 56 ? 6.966 16.843 -3.951 1.00 31.34 56 ASP A CA 2
ATOM 2605 C C . ASP A 1 56 ? 7.171 15.487 -4.705 1.00 21.22 56 ASP A C 2
ATOM 2606 O O . ASP A 1 56 ? 6.403 14.536 -4.502 1.00 35.40 56 ASP A O 2
ATOM 2615 N N . MET A 1 57 ? 8.199 15.416 -5.585 1.00 12.31 57 MET A N 2
ATOM 2616 C CA . MET A 1 57 ? 8.590 14.165 -6.299 1.00 53.23 57 MET A CA 2
ATOM 2617 C C . MET A 1 57 ? 8.882 12.989 -5.326 1.00 45.14 57 MET A C 2
ATOM 2618 O O . MET A 1 57 ? 8.753 11.828 -5.709 1.00 75.23 57 MET A O 2
ATOM 2632 N N . LYS A 1 58 ? 9.282 13.316 -4.077 1.00 54.44 58 LYS A N 2
ATOM 2633 C CA . LYS A 1 58 ? 9.413 12.329 -2.980 1.00 11.21 58 LYS A CA 2
ATOM 2634 C C . LYS A 1 58 ? 8.087 11.563 -2.763 1.00 62.22 58 LYS A C 2
ATOM 2635 O O . LYS A 1 58 ? 8.067 10.337 -2.752 1.00 42.34 58 LYS A O 2
ATOM 2654 N N . TYR A 1 59 ? 6.991 12.328 -2.632 1.00 33.41 59 TYR A N 2
ATOM 2655 C CA . TYR A 1 59 ? 5.623 11.796 -2.434 1.00 41.33 59 TYR A CA 2
ATOM 2656 C C . TYR A 1 59 ? 5.125 11.007 -3.664 1.00 44.11 59 TYR A C 2
ATOM 2657 O O . TYR A 1 59 ? 4.602 9.905 -3.520 1.00 74.23 59 TYR A O 2
ATOM 2675 N N . LYS A 1 60 ? 5.325 11.584 -4.861 1.00 13.43 60 LYS A N 2
ATOM 2676 C CA . LYS A 1 60 ? 4.856 10.996 -6.142 1.00 51.01 60 LYS A CA 2
ATOM 2677 C C . LYS A 1 60 ? 5.492 9.611 -6.404 1.00 24.43 60 LYS A C 2
ATOM 2678 O O . LYS A 1 60 ? 4.790 8.627 -6.658 1.00 14.50 60 LYS A O 2
ATOM 2697 N N . ASN A 1 61 ? 6.830 9.560 -6.305 1.00 11.32 61 ASN A N 2
ATOM 2698 C CA . ASN A 1 61 ? 7.618 8.329 -6.535 1.00 74.31 61 ASN A CA 2
ATOM 2699 C C . ASN A 1 61 ? 7.466 7.322 -5.372 1.00 23.33 61 ASN A C 2
ATOM 2700 O O . ASN A 1 61 ? 7.634 6.124 -5.584 1.00 3.54 61 ASN A O 2
ATOM 2711 N N . ARG A 1 62 ? 7.182 7.818 -4.142 1.00 11.33 62 ARG A N 2
ATOM 2712 C CA . ARG A 1 62 ? 6.941 6.935 -2.965 1.00 11.12 62 ARG A CA 2
ATOM 2713 C C . ARG A 1 62 ? 5.623 6.156 -3.138 1.00 21.44 62 ARG A C 2
ATOM 2714 O O . ARG A 1 62 ? 5.577 4.957 -2.869 1.00 43.43 62 ARG A O 2
ATOM 2735 N N . VAL A 1 63 ? 4.561 6.865 -3.580 1.00 74.12 63 VAL A N 2
ATOM 2736 C CA . VAL A 1 63 ? 3.248 6.252 -3.905 1.00 64.43 63 VAL A CA 2
ATOM 2737 C C . VAL A 1 63 ? 3.409 5.190 -5.018 1.00 54.13 63 VAL A C 2
ATOM 2738 O O . VAL A 1 63 ? 2.937 4.065 -4.871 1.00 23.21 63 VAL A O 2
ATOM 2751 N N . ARG A 1 64 ? 4.113 5.562 -6.111 1.00 11.41 64 ARG A N 2
ATOM 2752 C CA . ARG A 1 64 ? 4.404 4.642 -7.238 1.00 3.11 64 ARG A CA 2
ATOM 2753 C C . ARG A 1 64 ? 5.272 3.438 -6.797 1.00 35.24 64 ARG A C 2
ATOM 2754 O O . ARG A 1 64 ? 5.104 2.327 -7.304 1.00 52.25 64 ARG A O 2
ATOM 2775 N N . SER A 1 65 ? 6.183 3.676 -5.838 1.00 51.42 65 SER A N 2
ATOM 2776 C CA . SER A 1 65 ? 7.028 2.616 -5.238 1.00 41.42 65 SER A CA 2
ATOM 2777 C C . SER A 1 65 ? 6.172 1.615 -4.442 1.00 45.44 65 SER A C 2
ATOM 2778 O O . SER A 1 65 ? 6.387 0.411 -4.551 1.00 3.15 65 SER A O 2
ATOM 2786 N N . ARG A 1 66 ? 5.186 2.136 -3.659 1.00 34.31 66 ARG A N 2
ATOM 2787 C CA . ARG A 1 66 ? 4.216 1.296 -2.911 1.00 51.11 66 ARG A CA 2
ATOM 2788 C C . ARG A 1 66 ? 3.511 0.331 -3.882 1.00 31.44 66 ARG A C 2
ATOM 2789 O O . ARG A 1 66 ? 3.611 -0.874 -3.723 1.00 12.50 66 ARG A O 2
ATOM 2810 N N . ILE A 1 67 ? 2.898 0.915 -4.933 1.00 71.31 67 ILE A N 2
ATOM 2811 C CA . ILE A 1 67 ? 2.156 0.179 -5.996 1.00 43.25 67 ILE A CA 2
ATOM 2812 C C . ILE A 1 67 ? 3.017 -0.956 -6.618 1.00 11.21 67 ILE A C 2
ATOM 2813 O O . ILE A 1 67 ? 2.550 -2.089 -6.771 1.00 43.11 67 ILE A O 2
ATOM 2829 N N . SER A 1 68 ? 4.286 -0.621 -6.938 1.00 70.14 68 SER A N 2
ATOM 2830 C CA . SER A 1 68 ? 5.265 -1.561 -7.539 1.00 14.33 68 SER A CA 2
ATOM 2831 C C . SER A 1 68 ? 5.559 -2.765 -6.606 1.00 2.40 68 SER A C 2
ATOM 2832 O O . SER A 1 68 ? 5.601 -3.911 -7.061 1.00 24.41 68 SER A O 2
ATOM 2840 N N . ASN A 1 69 ? 5.720 -2.488 -5.294 1.00 32.12 69 ASN A N 2
ATOM 2841 C CA . ASN A 1 69 ? 6.002 -3.529 -4.268 1.00 33.24 69 ASN A CA 2
ATOM 2842 C C . ASN A 1 69 ? 4.751 -4.400 -3.979 1.00 1.40 69 ASN A C 2
ATOM 2843 O O . ASN A 1 69 ? 4.866 -5.594 -3.687 1.00 4.30 69 ASN A O 2
ATOM 2854 N N . LEU A 1 70 ? 3.564 -3.765 -4.045 1.00 33.31 70 LEU A N 2
ATOM 2855 C CA . LEU A 1 70 ? 2.265 -4.430 -3.801 1.00 53.22 70 LEU A CA 2
ATOM 2856 C C . LEU A 1 70 ? 1.987 -5.523 -4.865 1.00 63.42 70 LEU A C 2
ATOM 2857 O O . LEU A 1 70 ? 1.519 -6.616 -4.536 1.00 51.34 70 LEU A O 2
ATOM 2873 N N . LYS A 1 71 ? 2.312 -5.217 -6.137 1.00 0.52 71 LYS A N 2
ATOM 2874 C CA . LYS A 1 71 ? 2.105 -6.145 -7.286 1.00 20.51 71 LYS A CA 2
ATOM 2875 C C . LYS A 1 71 ? 3.426 -6.849 -7.725 1.00 63.22 71 LYS A C 2
ATOM 2876 O O . LYS A 1 71 ? 3.473 -7.460 -8.801 1.00 61.40 71 LYS A O 2
ATOM 2895 N N . ASP A 1 72 ? 4.475 -6.778 -6.883 1.00 10.01 72 ASP A N 2
ATOM 2896 C CA . ASP A 1 72 ? 5.826 -7.299 -7.218 1.00 3.24 72 ASP A CA 2
ATOM 2897 C C . ASP A 1 72 ? 5.836 -8.842 -7.395 1.00 73.54 72 ASP A C 2
ATOM 2898 O O . ASP A 1 72 ? 5.114 -9.557 -6.710 1.00 30.32 72 ASP A O 2
ATOM 2907 N N . ALA A 1 73 ? 6.674 -9.331 -8.329 1.00 41.41 73 ALA A N 2
ATOM 2908 C CA . ALA A 1 73 ? 6.793 -10.773 -8.645 1.00 74.32 73 ALA A CA 2
ATOM 2909 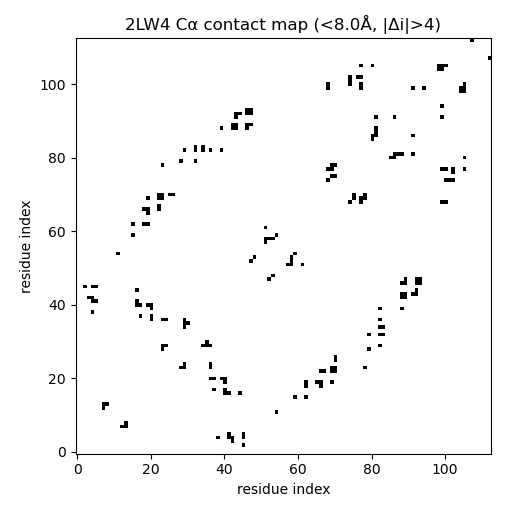C C . ALA A 1 73 ? 7.380 -11.590 -7.464 1.00 2.42 73 ALA A C 2
ATOM 2910 O O . ALA A 1 73 ? 6.991 -12.741 -7.234 1.00 11.02 73 ALA A O 2
ATOM 2917 N N . LYS A 1 74 ? 8.317 -10.971 -6.715 1.00 14.10 74 LYS A N 2
ATOM 2918 C CA . LYS A 1 74 ? 9.006 -11.618 -5.572 1.00 62.40 74 LYS A CA 2
ATOM 2919 C C . LYS A 1 74 ? 8.287 -11.316 -4.231 1.00 15.14 74 LYS A C 2
ATOM 2920 O O . LYS A 1 74 ? 8.618 -11.925 -3.216 1.00 63.15 74 LYS A O 2
ATOM 2939 N N . ASN A 1 75 ? 7.327 -10.353 -4.237 1.00 54.21 75 ASN A N 2
ATOM 2940 C CA . ASN A 1 75 ? 6.471 -10.012 -3.060 1.00 71.51 75 ASN A CA 2
ATOM 2941 C C . ASN A 1 75 ? 4.983 -9.736 -3.501 1.00 20.20 75 ASN A C 2
ATOM 2942 O O . ASN A 1 75 ? 4.463 -8.630 -3.286 1.00 61.44 75 ASN A O 2
ATOM 2953 N N . PRO A 1 76 ? 4.261 -10.741 -4.121 1.00 42.25 76 PRO A N 2
ATOM 2954 C CA . PRO A 1 76 ? 2.859 -10.538 -4.614 1.00 43.23 76 PRO A CA 2
ATOM 2955 C C . PRO A 1 76 ? 1.799 -10.532 -3.477 1.00 21.32 76 PRO A C 2
ATOM 2956 O O . PRO A 1 76 ? 0.790 -9.819 -3.544 1.00 21.20 76 PRO A O 2
ATOM 2967 N N . ASP A 1 77 ? 2.065 -11.329 -2.435 1.00 33.31 77 ASP A N 2
ATOM 2968 C CA . ASP A 1 77 ? 1.209 -11.450 -1.235 1.00 61.00 77 ASP A CA 2
ATOM 2969 C C . ASP A 1 77 ? 1.291 -10.213 -0.317 1.00 25.13 77 ASP A C 2
ATOM 2970 O O . ASP A 1 77 ? 0.451 -10.066 0.554 1.00 42.41 77 ASP A O 2
ATOM 2979 N N . LEU A 1 78 ? 2.305 -9.343 -0.520 1.00 42.22 78 LEU A N 2
ATOM 2980 C CA . LEU A 1 78 ? 2.583 -8.168 0.356 1.00 0.24 78 LEU A CA 2
ATOM 2981 C C . LEU A 1 78 ? 1.328 -7.262 0.567 1.00 14.54 78 LEU A C 2
ATOM 2982 O O . LEU A 1 78 ? 1.008 -6.880 1.700 1.00 64.13 78 LEU A O 2
ATOM 2998 N N . ARG A 1 79 ? 0.623 -6.948 -0.539 1.00 63.33 79 ARG A N 2
ATOM 2999 C CA . ARG A 1 79 ? -0.666 -6.206 -0.504 1.00 11.31 79 ARG A CA 2
ATOM 3000 C C . ARG A 1 79 ? -1.790 -7.042 0.147 1.00 45.21 79 ARG A C 2
ATOM 3001 O O . ARG A 1 79 ? -2.632 -6.520 0.879 1.00 54.11 79 ARG A O 2
ATOM 3022 N N . ARG A 1 80 ? -1.765 -8.353 -0.138 1.00 62.11 80 ARG A N 2
ATOM 3023 C CA . ARG A 1 80 ? -2.816 -9.309 0.238 1.00 34.24 80 ARG A CA 2
ATOM 3024 C C . ARG A 1 80 ? -2.802 -9.588 1.762 1.00 4.22 80 ARG A C 2
ATOM 3025 O O . ARG A 1 80 ? -3.827 -9.925 2.336 1.00 22.24 80 ARG A O 2
ATOM 3046 N N . ASN A 1 81 ? -1.615 -9.449 2.384 1.00 1.42 81 ASN A N 2
ATOM 3047 C CA . ASN A 1 81 ? -1.435 -9.552 3.852 1.00 50.22 81 ASN A CA 2
ATOM 3048 C C . ASN A 1 81 ? -2.121 -8.368 4.575 1.00 51.21 81 ASN A C 2
ATOM 3049 O O . ASN A 1 81 ? -2.655 -8.525 5.675 1.00 73.12 81 ASN A O 2
ATOM 3060 N N . VAL A 1 82 ? -2.100 -7.180 3.933 1.00 3.42 82 VAL A N 2
ATOM 3061 C CA . VAL A 1 82 ? -2.849 -5.987 4.407 1.00 32.22 82 VAL A CA 2
ATOM 3062 C C . VAL A 1 82 ? -4.379 -6.233 4.278 1.00 51.11 82 VAL A C 2
ATOM 3063 O O . VAL A 1 82 ? -5.157 -5.947 5.194 1.00 23.23 82 VAL A O 2
ATOM 3076 N N . LEU A 1 83 ? -4.768 -6.818 3.127 1.00 63.12 83 LEU A N 2
ATOM 3077 C CA . LEU A 1 83 ? -6.172 -7.183 2.807 1.00 15.02 83 LEU A CA 2
ATOM 3078 C C . LEU A 1 83 ? -6.691 -8.357 3.687 1.00 24.13 83 LEU A C 2
ATOM 3079 O O . LEU A 1 83 ? -7.898 -8.502 3.888 1.00 53.23 83 LEU A O 2
ATOM 3095 N N . CYS A 1 84 ? -5.758 -9.189 4.189 1.00 1.44 84 CYS A N 2
ATOM 3096 C CA . CYS A 1 84 ? -6.070 -10.361 5.054 1.00 22.24 84 CYS A CA 2
ATOM 3097 C C . CYS A 1 84 ? -6.199 -9.958 6.544 1.00 34.42 84 CYS A C 2
ATOM 3098 O O . CYS A 1 84 ? -6.632 -10.763 7.375 1.00 61.33 84 CYS A O 2
ATOM 3106 N N . GLY A 1 85 ? -5.815 -8.703 6.865 1.00 24.13 85 GLY A N 2
ATOM 3107 C CA . GLY A 1 85 ? -5.881 -8.174 8.240 1.00 55.42 85 GLY A CA 2
ATOM 3108 C C . GLY A 1 85 ? -4.663 -8.536 9.102 1.00 74.24 85 GLY A C 2
ATOM 3109 O O . GLY A 1 85 ? -4.732 -8.476 10.336 1.00 2.24 85 GLY A O 2
ATOM 3113 N N . ALA A 1 86 ? -3.552 -8.918 8.446 1.00 65.13 86 ALA A N 2
ATOM 3114 C CA . ALA A 1 86 ? -2.268 -9.228 9.119 1.00 51.34 86 ALA A CA 2
ATOM 3115 C C . ALA A 1 86 ? -1.419 -7.944 9.302 1.00 42.20 86 ALA A C 2
ATOM 3116 O O . ALA A 1 86 ? -1.065 -7.564 10.426 1.00 44.11 86 ALA A O 2
ATOM 3123 N N . ILE A 1 87 ? -1.105 -7.279 8.176 1.00 1.54 87 ILE A N 2
ATOM 3124 C CA . ILE A 1 87 ? -0.392 -5.977 8.165 1.00 64.02 87 ILE A CA 2
ATOM 3125 C C . ILE A 1 87 ? -1.422 -4.819 8.180 1.00 41.51 87 ILE A C 2
ATOM 3126 O O . ILE A 1 87 ? -2.390 -4.845 7.416 1.00 5.15 87 ILE A O 2
ATOM 3142 N N . THR A 1 88 ? -1.221 -3.817 9.058 1.00 1.43 88 THR A N 2
ATOM 3143 C CA . THR A 1 88 ? -2.121 -2.635 9.128 1.00 54.43 88 THR A CA 2
ATOM 3144 C C . THR A 1 88 ? -1.735 -1.581 8.054 1.00 2.21 88 THR A C 2
ATOM 3145 O O . THR A 1 88 ? -0.564 -1.510 7.646 1.00 22.45 88 THR A O 2
ATOM 3156 N N . PRO A 1 89 ? -2.729 -0.767 7.553 1.00 20.50 89 PRO A N 2
ATOM 3157 C CA . PRO A 1 89 ? -2.475 0.365 6.618 1.00 24.12 89 PRO A CA 2
ATOM 3158 C C . PRO A 1 89 ? -1.323 1.325 7.032 1.00 73.43 89 PRO A C 2
ATOM 3159 O O . PRO A 1 89 ? -0.597 1.824 6.165 1.00 72.40 89 PRO A O 2
ATOM 3170 N N . GLN A 1 90 ? -1.169 1.587 8.349 1.00 23.34 90 GLN A N 2
ATOM 3171 C CA . GLN A 1 90 ? -0.077 2.451 8.852 1.00 73.30 90 GLN A CA 2
ATOM 3172 C C . GLN A 1 90 ? 1.303 1.758 8.722 1.00 34.34 90 GLN A C 2
ATOM 3173 O O . GLN A 1 90 ? 2.261 2.409 8.340 1.00 52.23 90 GLN A O 2
ATOM 3187 N N . GLN A 1 91 ? 1.383 0.430 9.016 1.00 24.13 91 GLN A N 2
ATOM 3188 C CA . GLN A 1 91 ? 2.653 -0.353 8.902 1.00 44.33 91 GLN A CA 2
ATOM 3189 C C . GLN A 1 91 ? 3.235 -0.270 7.473 1.00 44.00 91 GLN A C 2
ATOM 3190 O O . GLN A 1 91 ? 4.386 0.116 7.284 1.00 71.40 91 GLN A O 2
ATOM 3204 N N . ILE A 1 92 ? 2.399 -0.601 6.479 1.00 12.01 92 ILE A N 2
ATOM 3205 C CA . ILE A 1 92 ? 2.810 -0.621 5.057 1.00 71.31 92 ILE A CA 2
ATOM 3206 C C . ILE A 1 92 ? 3.121 0.821 4.523 1.00 20.03 92 ILE A C 2
ATOM 3207 O O . ILE A 1 92 ? 3.876 0.991 3.555 1.00 11.14 92 ILE A O 2
ATOM 3223 N N . ALA A 1 93 ? 2.542 1.845 5.191 1.00 63.55 93 ALA A N 2
ATOM 3224 C CA . ALA A 1 93 ? 2.774 3.278 4.873 1.00 3.41 93 ALA A CA 2
ATOM 3225 C C . ALA A 1 93 ? 4.066 3.852 5.527 1.00 2.51 93 ALA A C 2
ATOM 3226 O O . ALA A 1 93 ? 4.699 4.749 4.956 1.00 32.22 93 ALA A O 2
ATOM 3233 N N . VAL A 1 94 ? 4.439 3.356 6.731 1.00 43.03 94 VAL A N 2
ATOM 3234 C CA . VAL A 1 94 ? 5.605 3.889 7.499 1.00 13.44 94 VAL A CA 2
ATOM 3235 C C . VAL A 1 94 ? 6.925 3.156 7.151 1.00 63.31 94 VAL A C 2
ATOM 3236 O O . VAL A 1 94 ? 7.988 3.783 7.142 1.00 14.25 94 VAL A O 2
ATOM 3249 N N . MET A 1 95 ? 6.855 1.834 6.873 1.00 2.45 95 MET A N 2
ATOM 3250 C CA . MET A 1 95 ? 8.048 1.032 6.494 1.00 51.11 95 MET A CA 2
ATOM 3251 C C . MET A 1 95 ? 8.599 1.475 5.122 1.00 41.00 95 MET A C 2
ATOM 3252 O O . MET A 1 95 ? 7.831 1.863 4.237 1.00 24.31 95 MET A O 2
ATOM 3266 N N . THR A 1 96 ? 9.927 1.431 4.959 1.00 63.52 96 THR A N 2
ATOM 3267 C CA . THR A 1 96 ? 10.582 1.739 3.668 1.00 53.34 96 THR A CA 2
ATOM 3268 C C . THR A 1 96 ? 10.369 0.584 2.669 1.00 45.20 96 THR A C 2
ATOM 3269 O O . THR A 1 96 ? 10.104 -0.551 3.077 1.00 43.40 96 THR A O 2
ATOM 3280 N N . SER A 1 97 ? 10.511 0.885 1.363 1.00 15.32 97 SER A N 2
ATOM 3281 C CA . SER A 1 97 ? 10.399 -0.125 0.275 1.00 13.42 97 SER A CA 2
ATOM 3282 C C . SER A 1 97 ? 11.416 -1.282 0.460 1.00 62.23 97 SER A C 2
ATOM 3283 O O . SER A 1 97 ? 11.142 -2.427 0.089 1.00 72.33 97 SER A O 2
ATOM 3291 N N . GLU A 1 98 ? 12.574 -0.950 1.064 1.00 4.55 98 GLU A N 2
ATOM 3292 C CA . GLU A 1 98 ? 13.637 -1.921 1.404 1.00 10.22 98 GLU A CA 2
ATOM 3293 C C . GLU A 1 98 ? 13.156 -2.957 2.466 1.00 54.40 98 GLU A C 2
ATOM 3294 O O . GLU A 1 98 ? 13.484 -4.139 2.385 1.00 72.23 98 GLU A O 2
ATOM 3306 N N . GLU A 1 99 ? 12.400 -2.479 3.473 1.00 53.00 99 GLU A N 2
ATOM 3307 C CA . GLU A 1 99 ? 11.828 -3.336 4.554 1.00 60.12 99 GLU A CA 2
ATOM 3308 C C . GLU A 1 99 ? 10.600 -4.149 4.061 1.00 74.13 99 GLU A C 2
ATOM 3309 O O . GLU A 1 99 ? 10.338 -5.252 4.552 1.00 22.21 99 GLU A O 2
ATOM 3321 N N . MET A 1 100 ? 9.859 -3.577 3.091 1.00 44.10 100 MET A N 2
ATOM 3322 C CA . MET A 1 100 ? 8.691 -4.226 2.447 1.00 74.11 100 MET A CA 2
ATOM 3323 C C . MET A 1 100 ? 9.124 -5.456 1.602 1.00 13.31 100 MET A C 2
ATOM 3324 O O . MET A 1 100 ? 8.472 -6.505 1.634 1.00 32.44 100 MET A O 2
ATOM 3338 N N . ALA A 1 101 ? 10.230 -5.292 0.853 1.00 22.43 101 ALA A N 2
ATOM 3339 C CA . ALA A 1 101 ? 10.815 -6.365 0.015 1.00 12.03 101 ALA A CA 2
ATOM 3340 C C . ALA A 1 101 ? 11.718 -7.320 0.839 1.00 72.52 101 ALA A C 2
ATOM 3341 O O . ALA A 1 101 ? 11.776 -8.518 0.550 1.00 2.25 101 ALA A O 2
ATOM 3348 N N . SER A 1 102 ? 12.384 -6.749 1.874 1.00 12.21 102 SER A N 2
ATOM 3349 C CA . SER A 1 102 ? 13.305 -7.457 2.820 1.00 3.24 102 SER A CA 2
ATOM 3350 C C . SER A 1 102 ? 14.568 -8.061 2.133 1.00 53.40 102 SER A C 2
ATOM 3351 O O . SER A 1 102 ? 14.464 -8.842 1.186 1.00 34.31 102 SER A O 2
ATOM 3359 N N . ASP A 1 103 ? 15.765 -7.717 2.660 1.00 62.32 103 ASP A N 2
ATOM 3360 C CA . ASP A 1 103 ? 17.068 -8.125 2.075 1.00 11.23 103 ASP A CA 2
ATOM 3361 C C . ASP A 1 103 ? 17.296 -9.668 2.130 1.00 51.51 103 ASP A C 2
ATOM 3362 O O . ASP A 1 103 ? 17.934 -10.243 1.236 1.00 44.44 103 ASP A O 2
ATOM 3371 N N . GLU A 1 104 ? 16.776 -10.322 3.185 1.00 50.12 104 GLU A N 2
ATOM 3372 C CA . GLU A 1 104 ? 16.779 -11.802 3.302 1.00 45.12 104 GLU A CA 2
ATOM 3373 C C . GLU A 1 104 ? 15.877 -12.435 2.217 1.00 31.31 104 GLU A C 2
ATOM 3374 O O . GLU A 1 104 ? 16.236 -13.425 1.596 1.00 60.20 104 GLU A O 2
ATOM 3386 N N . LEU A 1 105 ? 14.704 -11.819 1.996 1.00 63.53 105 LEU A N 2
ATOM 3387 C CA . LEU A 1 105 ? 13.731 -12.234 0.970 1.00 61.02 105 LEU A CA 2
ATOM 3388 C C . LEU A 1 105 ? 14.149 -11.795 -0.468 1.00 20.32 105 LEU A C 2
ATOM 3389 O O . LEU A 1 105 ? 13.420 -12.037 -1.421 1.00 34.34 105 LEU A O 2
ATOM 3405 N N . LYS A 1 106 ? 15.296 -11.098 -0.609 1.00 72.12 106 LYS A N 2
ATOM 3406 C CA . LYS A 1 106 ? 15.933 -10.877 -1.937 1.00 35.21 106 LYS A CA 2
ATOM 3407 C C . LYS A 1 106 ? 16.576 -12.183 -2.482 1.00 43.24 106 LYS A C 2
ATOM 3408 O O . LYS A 1 106 ? 16.629 -12.410 -3.697 1.00 44.51 106 LYS A O 2
ATOM 3427 N N . GLU A 1 107 ? 17.060 -13.039 -1.566 1.00 11.11 107 GLU A N 2
ATOM 3428 C CA . GLU A 1 107 ? 17.726 -14.326 -1.914 1.00 5.40 107 GLU A CA 2
ATOM 3429 C C . GLU A 1 107 ? 16.827 -15.553 -1.594 1.00 4.54 107 GLU A C 2
ATOM 3430 O O . GLU A 1 107 ? 16.762 -16.501 -2.382 1.00 51.21 107 GLU A O 2
ATOM 3442 N N . ILE A 1 108 ? 16.133 -15.524 -0.446 1.00 64.40 108 ILE A N 2
ATOM 3443 C CA . ILE A 1 108 ? 15.135 -16.564 -0.074 1.00 43.11 108 ILE A CA 2
ATOM 3444 C C . ILE A 1 108 ? 13.861 -16.433 -0.946 1.00 63.32 108 ILE A C 2
ATOM 3445 O O . ILE A 1 108 ? 13.353 -17.431 -1.466 1.00 74.31 108 ILE A O 2
ATOM 3461 N N . ARG A 1 109 ? 13.387 -15.183 -1.103 1.00 70.33 109 ARG A N 2
ATOM 3462 C CA . ARG A 1 109 ? 12.180 -14.821 -1.886 1.00 11.12 109 ARG A CA 2
ATOM 3463 C C . ARG A 1 109 ? 10.917 -15.571 -1.394 1.00 54.30 109 ARG A C 2
ATOM 3464 O O . ARG A 1 109 ? 10.225 -15.101 -0.488 1.00 14.54 109 ARG A O 2
ATOM 3485 N N . LYS A 1 110 ? 10.636 -16.755 -1.981 1.00 31.24 110 LYS A N 2
ATOM 3486 C CA . LYS A 1 110 ? 9.513 -17.628 -1.584 1.00 32.11 110 LYS A CA 2
ATOM 3487 C C . LYS A 1 110 ? 10.020 -19.084 -1.480 1.00 71.23 110 LYS A C 2
ATOM 3488 O O . LYS A 1 110 ? 10.074 -19.814 -2.474 1.00 11.23 110 LYS A O 2
ATOM 3507 N N . ALA A 1 111 ? 10.438 -19.472 -0.263 1.00 21.43 111 ALA A N 2
ATOM 3508 C CA . ALA A 1 111 ? 10.861 -20.856 0.063 1.00 40.05 111 ALA A CA 2
ATOM 3509 C C . ALA A 1 111 ? 9.656 -21.834 0.132 1.00 15.13 111 ALA A C 2
ATOM 3510 O O . ALA A 1 111 ? 9.838 -23.042 0.302 1.00 32.15 111 ALA A O 2
ATOM 3517 N N . MET A 1 112 ? 8.429 -21.283 0.021 1.00 75.03 112 MET A N 2
ATOM 3518 C CA . MET A 1 112 ? 7.182 -22.061 -0.121 1.00 63.13 112 MET A CA 2
ATOM 3519 C C . MET A 1 112 ? 7.154 -22.817 -1.484 1.00 24.20 112 MET A C 2
ATOM 3520 O O . MET A 1 112 ? 7.019 -22.193 -2.547 1.00 13.24 112 MET A O 2
ATOM 3534 N N . THR A 1 113 ? 7.320 -24.153 -1.437 1.00 61.11 113 THR A N 2
ATOM 3535 C CA . THR A 1 113 ? 7.341 -25.020 -2.649 1.00 32.34 113 THR A CA 2
ATOM 3536 C C . THR A 1 113 ? 6.825 -26.462 -2.323 1.00 22.31 113 THR A C 2
ATOM 3537 O O . THR A 1 113 ? 7.600 -27.313 -1.835 1.00 37.01 113 THR A O 2
ATOM 3549 N N . SER A 1 1 ? 1.040 8.896 13.855 1.00 73.54 1 SER A N 3
ATOM 3550 C CA . SER A 1 1 ? 0.332 8.898 15.172 1.00 3.14 1 SER A CA 3
ATOM 3551 C C . SER A 1 1 ? -1.166 8.596 15.000 1.00 11.13 1 SER A C 3
ATOM 3552 O O . SER A 1 1 ? -1.665 8.558 13.872 1.00 34.01 1 SER A O 3
ATOM 3562 N N . HIS A 1 2 ? -1.889 8.384 16.133 1.00 61.41 2 HIS A N 3
ATOM 3563 C CA . HIS A 1 2 ? -3.343 8.088 16.109 1.00 63.32 2 HIS A CA 3
ATOM 3564 C C . HIS A 1 2 ? -4.175 9.315 15.642 1.00 32.01 2 HIS A C 3
ATOM 3565 O O . HIS A 1 2 ? -4.503 10.222 16.417 1.00 62.10 2 HIS A O 3
ATOM 3580 N N . MET A 1 3 ? -4.440 9.356 14.330 1.00 71.23 3 MET A N 3
ATOM 3581 C CA . MET A 1 3 ? -5.287 10.380 13.691 1.00 64.43 3 MET A CA 3
ATOM 3582 C C . MET A 1 3 ? -6.499 9.699 13.001 1.00 22.32 3 MET A C 3
ATOM 3583 O O . MET A 1 3 ? -6.305 8.740 12.238 1.00 54.44 3 MET A O 3
ATOM 3597 N N . PRO A 1 4 ? -7.771 10.152 13.263 1.00 12.21 4 PRO A N 3
ATOM 3598 C CA . PRO A 1 4 ? -8.955 9.696 12.484 1.00 61.13 4 PRO A CA 3
ATOM 3599 C C . PRO A 1 4 ? -8.804 10.059 10.983 1.00 54.52 4 PRO A C 3
ATOM 3600 O O . PRO A 1 4 ? -8.291 11.135 10.682 1.00 53.42 4 PRO A O 3
ATOM 3611 N N . VAL A 1 5 ? -9.238 9.153 10.075 1.00 2.42 5 VAL A N 3
ATOM 3612 C CA . VAL A 1 5 ? -9.066 9.298 8.597 1.00 45.44 5 VAL A CA 3
ATOM 3613 C C . VAL A 1 5 ? -9.606 10.672 8.069 1.00 12.12 5 VAL A C 3
ATOM 3614 O O . VAL A 1 5 ? -10.824 10.875 8.011 1.00 55.23 5 VAL A O 3
ATOM 3627 N N . PRO A 1 6 ? -8.696 11.647 7.716 1.00 22.40 6 PRO A N 3
ATOM 3628 C CA . PRO A 1 6 ? -9.098 12.988 7.204 1.00 43.43 6 PRO A CA 3
ATOM 3629 C C . PRO A 1 6 ? -9.597 13.002 5.733 1.00 43.21 6 PRO A C 3
ATOM 3630 O O . PRO A 1 6 ? -9.632 11.978 5.041 1.00 54.05 6 PRO A O 3
ATOM 3641 N N . VAL A 1 7 ? -9.966 14.210 5.278 1.00 25.12 7 VAL A N 3
ATOM 3642 C CA . VAL A 1 7 ? -10.610 14.458 3.964 1.00 10.32 7 VAL A CA 3
ATOM 3643 C C . VAL A 1 7 ? -9.587 14.805 2.849 1.00 54.13 7 VAL A C 3
ATOM 3644 O O . VAL A 1 7 ? -8.398 15.034 3.113 1.00 71.31 7 VAL A O 3
ATOM 3657 N N . THR A 1 8 ? -10.073 14.794 1.593 1.00 12.34 8 THR A N 3
ATOM 3658 C CA . THR A 1 8 ? -9.291 15.199 0.403 1.00 61.25 8 THR A CA 3
ATOM 3659 C C . THR A 1 8 ? -8.820 16.676 0.494 1.00 33.30 8 THR A C 3
ATOM 3660 O O . THR A 1 8 ? -9.643 17.596 0.545 1.00 63.20 8 THR A O 3
ATOM 3671 N N . CYS A 1 9 ? -7.493 16.872 0.533 1.00 44.13 9 CYS A N 3
ATOM 3672 C CA . CYS A 1 9 ? -6.850 18.201 0.447 1.00 25.52 9 CYS A CA 3
ATOM 3673 C C . CYS A 1 9 ? -6.189 18.383 -0.938 1.00 64.43 9 CYS A C 3
ATOM 3674 O O . CYS A 1 9 ? -5.362 17.553 -1.347 1.00 62.14 9 CYS A O 3
ATOM 3682 N N . ASP A 1 10 ? -6.605 19.446 -1.663 1.00 23.52 10 ASP A N 3
ATOM 3683 C CA . ASP A 1 10 ? -5.993 19.898 -2.944 1.00 44.42 10 ASP A CA 3
ATOM 3684 C C . ASP A 1 10 ? -6.118 18.889 -4.124 1.00 11.12 10 ASP A C 3
ATOM 3685 O O . ASP A 1 10 ? -5.489 19.100 -5.170 1.00 25.44 10 ASP A O 3
ATOM 3694 N N . ALA A 1 11 ? -6.918 17.811 -3.937 1.00 53.35 11 ALA A N 3
ATOM 3695 C CA . ALA A 1 11 ? -7.145 16.708 -4.935 1.00 20.21 11 ALA A CA 3
ATOM 3696 C C . ALA A 1 11 ? -5.916 15.760 -5.160 1.00 42.12 11 ALA A C 3
ATOM 3697 O O . ALA A 1 11 ? -6.088 14.619 -5.612 1.00 53.12 11 ALA A O 3
ATOM 3704 N N . VAL A 1 12 ? -4.696 16.237 -4.828 1.00 0.42 12 VAL A N 3
ATOM 3705 C CA . VAL A 1 12 ? -3.417 15.507 -5.065 1.00 1.12 12 VAL A CA 3
ATOM 3706 C C . VAL A 1 12 ? -3.366 14.175 -4.280 1.00 43.45 12 VAL A C 3
ATOM 3707 O O . VAL A 1 12 ? -3.018 13.115 -4.829 1.00 0.44 12 VAL A O 3
ATOM 3720 N N . ARG A 1 13 ? -3.731 14.257 -2.987 1.00 23.24 13 ARG A N 3
ATOM 3721 C CA . ARG A 1 13 ? -3.715 13.101 -2.073 1.00 72.34 13 ARG A CA 3
ATOM 3722 C C . ARG A 1 13 ? -4.831 12.083 -2.401 1.00 42.05 13 ARG A C 3
ATOM 3723 O O . ARG A 1 13 ? -4.682 10.887 -2.147 1.00 45.22 13 ARG A O 3
ATOM 3744 N N . ASN A 1 14 ? -5.959 12.583 -2.957 1.00 24.44 14 ASN A N 3
ATOM 3745 C CA . ASN A 1 14 ? -7.072 11.724 -3.418 1.00 64.23 14 ASN A CA 3
ATOM 3746 C C . ASN A 1 14 ? -6.614 10.833 -4.587 1.00 64.10 14 ASN A C 3
ATOM 3747 O O . ASN A 1 14 ? -7.006 9.668 -4.669 1.00 42.33 14 ASN A O 3
ATOM 3758 N N . LYS A 1 15 ? -5.775 11.406 -5.480 1.00 73.11 15 LYS A N 3
ATOM 3759 C CA . LYS A 1 15 ? -5.179 10.664 -6.605 1.00 11.01 15 LYS A CA 3
ATOM 3760 C C . LYS A 1 15 ? -4.255 9.534 -6.100 1.00 55.14 15 LYS A C 3
ATOM 3761 O O . LYS A 1 15 ? -4.310 8.412 -6.602 1.00 64.22 15 LYS A O 3
ATOM 3780 N N . CYS A 1 16 ? -3.418 9.842 -5.092 1.00 52.11 16 CYS A N 3
ATOM 3781 C CA . CYS A 1 16 ? -2.546 8.836 -4.437 1.00 71.20 16 CYS A CA 3
ATOM 3782 C C . CYS A 1 16 ? -3.373 7.663 -3.864 1.00 2.23 16 CYS A C 3
ATOM 3783 O O . CYS A 1 16 ? -3.092 6.501 -4.161 1.00 13.32 16 CYS A O 3
ATOM 3791 N N . ARG A 1 17 ? -4.426 8.007 -3.096 1.00 54.51 17 ARG A N 3
ATOM 3792 C CA . ARG A 1 17 ? -5.333 7.031 -2.450 1.00 3.12 17 ARG A CA 3
ATOM 3793 C C . ARG A 1 17 ? -6.034 6.113 -3.478 1.00 15.01 17 ARG A C 3
ATOM 3794 O O . ARG A 1 17 ? -5.983 4.899 -3.345 1.00 33.30 17 ARG A O 3
ATOM 3815 N N . GLU A 1 18 ? -6.649 6.706 -4.520 1.00 44.11 18 GLU A N 3
ATOM 3816 C CA . GLU A 1 18 ? -7.447 5.949 -5.521 1.00 64.02 18 GLU A CA 3
ATOM 3817 C C . GLU A 1 18 ? -6.569 5.008 -6.390 1.00 11.41 18 GLU A C 3
ATOM 3818 O O . GLU A 1 18 ? -7.027 3.948 -6.811 1.00 53.15 18 GLU A O 3
ATOM 3830 N N . MET A 1 19 ? -5.316 5.423 -6.671 1.00 53.10 19 MET A N 3
ATOM 3831 C CA . MET A 1 19 ? -4.343 4.602 -7.438 1.00 44.43 19 MET A CA 3
ATOM 3832 C C . MET A 1 19 ? -3.744 3.433 -6.593 1.00 14.51 19 MET A C 3
ATOM 3833 O O . MET A 1 19 ? -3.528 2.332 -7.115 1.00 53.14 19 MET A O 3
ATOM 3847 N N . LEU A 1 20 ? -3.459 3.687 -5.294 1.00 50.02 20 LEU A N 3
ATOM 3848 C CA . LEU A 1 20 ? -3.055 2.623 -4.324 1.00 12.43 20 LEU A CA 3
ATOM 3849 C C . LEU A 1 20 ? -4.209 1.602 -4.128 1.00 3.03 20 LEU A C 3
ATOM 3850 O O . LEU A 1 20 ? -3.979 0.398 -3.986 1.00 65.34 20 LEU A O 3
ATOM 3866 N N . THR A 1 21 ? -5.451 2.131 -4.119 1.00 25.43 21 THR A N 3
ATOM 3867 C CA . THR A 1 21 ? -6.694 1.326 -4.091 1.00 24.12 21 THR A CA 3
ATOM 3868 C C . THR A 1 21 ? -6.836 0.489 -5.384 1.00 10.51 21 THR A C 3
ATOM 3869 O O . THR A 1 21 ? -7.210 -0.680 -5.335 1.00 35.53 21 THR A O 3
ATOM 3880 N N . ALA A 1 22 ? -6.516 1.120 -6.532 1.00 22.32 22 ALA A N 3
ATOM 3881 C CA . ALA A 1 22 ? -6.554 0.478 -7.867 1.00 44.22 22 ALA A CA 3
ATOM 3882 C C . ALA A 1 22 ? -5.550 -0.692 -7.969 1.00 14.13 22 ALA A C 3
ATOM 3883 O O . ALA A 1 22 ? -5.786 -1.639 -8.703 1.00 41.35 22 ALA A O 3
ATOM 3890 N N . ALA A 1 23 ? -4.424 -0.593 -7.234 1.00 41.40 23 ALA A N 3
ATOM 3891 C CA . ALA A 1 23 ? -3.459 -1.709 -7.077 1.00 25.44 23 ALA A CA 3
ATOM 3892 C C . ALA A 1 23 ? -4.109 -2.903 -6.330 1.00 44.41 23 ALA A C 3
ATOM 3893 O O . ALA A 1 23 ? -3.927 -4.060 -6.707 1.00 64.41 23 ALA A O 3
ATOM 3900 N N . LEU A 1 24 ? -4.893 -2.587 -5.281 1.00 0.15 24 LEU A N 3
ATOM 3901 C CA . LEU A 1 24 ? -5.654 -3.595 -4.491 1.00 1.12 24 LEU A CA 3
ATOM 3902 C C . LEU A 1 24 ? -6.931 -4.095 -5.238 1.00 71.24 24 LEU A C 3
ATOM 3903 O O . LEU A 1 24 ? -7.594 -5.033 -4.784 1.00 2.25 24 LEU A O 3
ATOM 3919 N N . GLN A 1 25 ? -7.275 -3.443 -6.369 1.00 73.12 25 GLN A N 3
ATOM 3920 C CA . GLN A 1 25 ? -8.459 -3.788 -7.208 1.00 10.13 25 GLN A CA 3
ATOM 3921 C C . GLN A 1 25 ? -8.072 -4.294 -8.620 1.00 74.13 25 GLN A C 3
ATOM 3922 O O . GLN A 1 25 ? -8.948 -4.761 -9.359 1.00 13.51 25 GLN A O 3
ATOM 3936 N N . THR A 1 26 ? -6.771 -4.221 -8.983 1.00 51.25 26 THR A N 3
ATOM 3937 C CA . THR A 1 26 ? -6.299 -4.467 -10.380 1.00 61.31 26 THR A CA 3
ATOM 3938 C C . THR A 1 26 ? -6.529 -5.922 -10.841 1.00 31.20 26 THR A C 3
ATOM 3939 O O . THR A 1 26 ? -6.736 -6.189 -12.028 1.00 15.21 26 THR A O 3
ATOM 3950 N N . ASP A 1 27 ? -6.509 -6.848 -9.876 1.00 4.23 27 ASP A N 3
ATOM 3951 C CA . ASP A 1 27 ? -6.718 -8.290 -10.107 1.00 13.42 27 ASP A CA 3
ATOM 3952 C C . ASP A 1 27 ? -8.098 -8.739 -9.544 1.00 14.45 27 ASP A C 3
ATOM 3953 O O . ASP A 1 27 ? -8.509 -9.884 -9.739 1.00 13.52 27 ASP A O 3
ATOM 3962 N N . HIS A 1 28 ? -8.828 -7.789 -8.891 1.00 34.30 28 HIS A N 3
ATOM 3963 C CA . HIS A 1 28 ? -9.986 -8.076 -7.993 1.00 73.21 28 HIS A CA 3
ATOM 3964 C C . HIS A 1 28 ? -9.525 -8.922 -6.772 1.00 25.12 28 HIS A C 3
ATOM 3965 O O . HIS A 1 28 ? -10.316 -9.614 -6.127 1.00 62.05 28 HIS A O 3
ATOM 3980 N N . ASP A 1 29 ? -8.228 -8.775 -6.456 1.00 53.44 29 ASP A N 3
ATOM 3981 C CA . ASP A 1 29 ? -7.509 -9.505 -5.398 1.00 43.01 29 ASP A CA 3
ATOM 3982 C C . ASP A 1 29 ? -8.115 -9.276 -3.990 1.00 20.31 29 ASP A C 3
ATOM 3983 O O . ASP A 1 29 ? -8.215 -10.218 -3.194 1.00 41.42 29 ASP A O 3
ATOM 3992 N N . HIS A 1 30 ? -8.547 -8.029 -3.699 1.00 53.42 30 HIS A N 3
ATOM 3993 C CA . HIS A 1 30 ? -9.221 -7.707 -2.413 1.00 51.20 30 HIS A CA 3
ATOM 3994 C C . HIS A 1 30 ? -10.617 -8.386 -2.300 1.00 4.31 30 HIS A C 3
ATOM 3995 O O . HIS A 1 30 ? -11.046 -8.721 -1.206 1.00 33.13 30 HIS A O 3
ATOM 4010 N N . VAL A 1 31 ? -11.312 -8.555 -3.448 1.00 23.01 31 VAL A N 3
ATOM 4011 C CA . VAL A 1 31 ? -12.678 -9.154 -3.499 1.00 41.24 31 VAL A CA 3
ATOM 4012 C C . VAL A 1 31 ? -12.627 -10.663 -3.152 1.00 63.24 31 VAL A C 3
ATOM 4013 O O . VAL A 1 31 ? -13.460 -11.176 -2.399 1.00 5.44 31 VAL A O 3
ATOM 4026 N N . ALA A 1 32 ? -11.620 -11.349 -3.722 1.00 2.13 32 ALA A N 3
ATOM 4027 C CA . ALA A 1 32 ? -11.385 -12.791 -3.502 1.00 35.43 32 ALA A CA 3
ATOM 4028 C C . ALA A 1 32 ? -10.917 -13.098 -2.053 1.00 34.43 32 ALA A C 3
ATOM 4029 O O . ALA A 1 32 ? -11.186 -14.178 -1.524 1.00 34.42 32 ALA A O 3
ATOM 4036 N N . ILE A 1 33 ? -10.191 -12.142 -1.434 1.00 32.40 33 ILE A N 3
ATOM 4037 C CA . ILE A 1 33 ? -9.732 -12.254 -0.021 1.00 73.32 33 ILE A CA 3
ATOM 4038 C C . ILE A 1 33 ? -10.820 -11.759 0.983 1.00 52.41 33 ILE A C 3
ATOM 4039 O O . ILE A 1 33 ? -10.902 -12.258 2.113 1.00 13.24 33 ILE A O 3
ATOM 4055 N N . GLY A 1 34 ? -11.676 -10.816 0.543 1.00 74.13 34 GLY A N 3
ATOM 4056 C CA . GLY A 1 34 ? -12.686 -10.193 1.418 1.00 31.31 34 GLY A CA 3
ATOM 4057 C C . GLY A 1 34 ? -12.111 -9.062 2.288 1.00 1.30 34 GLY A C 3
ATOM 4058 O O . GLY A 1 34 ? -12.228 -9.085 3.519 1.00 14.23 34 GLY A O 3
ATOM 4062 N N . ALA A 1 35 ? -11.496 -8.060 1.630 1.00 22.22 35 ALA A N 3
ATOM 4063 C CA . ALA A 1 35 ? -10.819 -6.919 2.295 1.00 3.45 35 ALA A CA 3
ATOM 4064 C C . ALA A 1 35 ? -11.308 -5.563 1.728 1.00 44.20 35 ALA A C 3
ATOM 4065 O O . ALA A 1 35 ? -11.436 -5.405 0.508 1.00 52.22 35 ALA A O 3
ATOM 4072 N N . ASP A 1 36 ? -11.568 -4.585 2.626 1.00 45.15 36 ASP A N 3
ATOM 4073 C CA . ASP A 1 36 ? -12.038 -3.229 2.244 1.00 41.33 36 ASP A CA 3
ATOM 4074 C C . ASP A 1 36 ? -10.870 -2.404 1.643 1.00 51.33 36 ASP A C 3
ATOM 4075 O O . ASP A 1 36 ? -10.141 -1.740 2.373 1.00 2.24 36 ASP A O 3
ATOM 4084 N N . CYS A 1 37 ? -10.717 -2.446 0.306 1.00 54.24 37 CYS A N 3
ATOM 4085 C CA . CYS A 1 37 ? -9.495 -1.959 -0.396 1.00 13.44 37 CYS A CA 3
ATOM 4086 C C . CYS A 1 37 ? -9.231 -0.451 -0.226 1.00 15.54 37 CYS A C 3
ATOM 4087 O O . CYS A 1 37 ? -8.124 -0.070 0.146 1.00 22.01 37 CYS A O 3
ATOM 4095 N N . GLU A 1 38 ? -10.237 0.400 -0.511 1.00 61.12 38 GLU A N 3
ATOM 4096 C CA . GLU A 1 38 ? -10.086 1.879 -0.397 1.00 53.12 38 GLU A CA 3
ATOM 4097 C C . GLU A 1 38 ? -9.885 2.325 1.067 1.00 51.43 38 GLU A C 3
ATOM 4098 O O . GLU A 1 38 ? -9.324 3.384 1.321 1.00 23.11 38 GLU A O 3
ATOM 4110 N N . ARG A 1 39 ? -10.387 1.499 2.003 1.00 23.42 39 ARG A N 3
ATOM 4111 C CA . ARG A 1 39 ? -10.210 1.680 3.459 1.00 63.14 39 ARG A CA 3
ATOM 4112 C C . ARG A 1 39 ? -8.772 1.316 3.909 1.00 33.51 39 ARG A C 3
ATOM 4113 O O . ARG A 1 39 ? -8.179 2.040 4.702 1.00 22.43 39 ARG A O 3
ATOM 4134 N N . LEU A 1 40 ? -8.217 0.195 3.396 1.00 52.24 40 LEU A N 3
ATOM 4135 C CA . LEU A 1 40 ? -6.818 -0.224 3.699 1.00 55.21 40 LEU A CA 3
ATOM 4136 C C . LEU A 1 40 ? -5.829 0.794 3.102 1.00 33.54 40 LEU A C 3
ATOM 4137 O O . LEU A 1 40 ? -4.952 1.303 3.793 1.00 12.41 40 LEU A O 3
ATOM 4153 N N . SER A 1 41 ? -6.032 1.074 1.803 1.00 74.15 41 SER A N 3
ATOM 4154 C CA . SER A 1 41 ? -5.297 2.101 1.035 1.00 63.02 41 SER A CA 3
ATOM 4155 C C . SER A 1 41 ? -5.433 3.506 1.647 1.00 32.34 41 SER A C 3
ATOM 4156 O O . SER A 1 41 ? -4.527 4.319 1.495 1.00 34.44 41 SER A O 3
ATOM 4164 N N . ALA A 1 42 ? -6.585 3.790 2.304 1.00 10.21 42 ALA A N 3
ATOM 4165 C CA . ALA A 1 42 ? -6.762 5.033 3.085 1.00 40.52 42 ALA A CA 3
ATOM 4166 C C . ALA A 1 42 ? -5.801 5.033 4.277 1.00 41.41 42 ALA A C 3
ATOM 4167 O O . ALA A 1 42 ? -4.930 5.867 4.359 1.00 44.34 42 ALA A O 3
ATOM 4174 N N . GLN A 1 43 ? -5.902 4.001 5.121 1.00 30.55 43 GLN A N 3
ATOM 4175 C CA . GLN A 1 43 ? -5.068 3.854 6.339 1.00 20.21 43 GLN A CA 3
ATOM 4176 C C . GLN A 1 43 ? -3.536 3.854 6.025 1.00 73.32 43 GLN A C 3
ATOM 4177 O O . GLN A 1 43 ? -2.714 4.196 6.879 1.00 15.44 43 GLN A O 3
ATOM 4191 N N . ILE A 1 44 ? -3.183 3.451 4.787 1.00 75.23 44 ILE A N 3
ATOM 4192 C CA . ILE A 1 44 ? -1.822 3.607 4.222 1.00 12.40 44 ILE A CA 3
ATOM 4193 C C . ILE A 1 44 ? -1.547 5.091 3.824 1.00 33.24 44 ILE A C 3
ATOM 4194 O O . ILE A 1 44 ? -0.514 5.667 4.200 1.00 30.52 44 ILE A O 3
ATOM 4210 N N . GLU A 1 45 ? -2.505 5.696 3.077 1.00 3.31 45 GLU A N 3
ATOM 4211 C CA . GLU A 1 45 ? -2.338 7.034 2.460 1.00 63.32 45 GLU A CA 3
ATOM 4212 C C . GLU A 1 45 ? -2.254 8.153 3.525 1.00 74.42 45 GLU A C 3
ATOM 4213 O O . GLU A 1 45 ? -1.363 8.989 3.451 1.00 61.40 45 GLU A O 3
ATOM 4225 N N . GLU A 1 46 ? -3.174 8.149 4.517 1.00 42.42 46 GLU A N 3
ATOM 4226 C CA . GLU A 1 46 ? -3.215 9.181 5.596 1.00 53.43 46 GLU A CA 3
ATOM 4227 C C . GLU A 1 46 ? -1.821 9.319 6.296 1.00 44.23 46 GLU A C 3
ATOM 4228 O O . GLU A 1 46 ? -1.415 10.418 6.685 1.00 14.51 46 GLU A O 3
ATOM 4240 N N . CYS A 1 47 ? -1.101 8.176 6.419 1.00 31.00 47 CYS A N 3
ATOM 4241 C CA . CYS A 1 47 ? 0.249 8.121 7.037 1.00 14.45 47 CYS A CA 3
ATOM 4242 C C . CYS A 1 47 ? 1.367 8.645 6.089 1.00 1.13 47 CYS A C 3
ATOM 4243 O O . CYS A 1 47 ? 2.159 9.504 6.485 1.00 52.32 47 CYS A O 3
ATOM 4251 N N . ILE A 1 48 ? 1.417 8.144 4.824 1.00 31.43 48 ILE A N 3
ATOM 4252 C CA . ILE A 1 48 ? 2.454 8.572 3.832 1.00 0.24 48 ILE A CA 3
ATOM 4253 C C . ILE A 1 48 ? 2.262 10.066 3.431 1.00 72.51 48 ILE A C 3
ATOM 4254 O O . ILE A 1 48 ? 3.222 10.753 3.067 1.00 53.23 48 ILE A O 3
ATOM 4270 N N . PHE A 1 49 ? 1.012 10.556 3.550 1.00 31.53 49 PHE A N 3
ATOM 4271 C CA . PHE A 1 49 ? 0.659 11.969 3.305 1.00 64.55 49 PHE A CA 3
ATOM 4272 C C . PHE A 1 49 ? 1.228 12.899 4.415 1.00 30.44 49 PHE A C 3
ATOM 4273 O O . PHE A 1 49 ? 1.508 14.075 4.161 1.00 21.21 49 PHE A O 3
ATOM 4290 N N . ARG A 1 50 ? 1.408 12.361 5.635 1.00 14.45 50 ARG A N 3
ATOM 4291 C CA . ARG A 1 50 ? 2.076 13.092 6.735 1.00 73.11 50 ARG A CA 3
ATOM 4292 C C . ARG A 1 50 ? 3.600 13.226 6.469 1.00 11.21 50 ARG A C 3
ATOM 4293 O O . ARG A 1 50 ? 4.138 14.335 6.455 1.00 72.12 50 ARG A O 3
ATOM 4314 N N . ASP A 1 51 ? 4.269 12.081 6.238 1.00 3.10 51 ASP A N 3
ATOM 4315 C CA . ASP A 1 51 ? 5.748 12.018 6.100 1.00 13.14 51 ASP A CA 3
ATOM 4316 C C . ASP A 1 51 ? 6.256 12.600 4.754 1.00 3.33 51 ASP A C 3
ATOM 4317 O O . ASP A 1 51 ? 7.077 13.527 4.729 1.00 45.42 51 ASP A O 3
ATOM 4326 N N . VAL A 1 52 ? 5.751 12.053 3.640 1.00 74.45 52 VAL A N 3
ATOM 4327 C CA . VAL A 1 52 ? 6.229 12.403 2.271 1.00 75.23 52 VAL A CA 3
ATOM 4328 C C . VAL A 1 52 ? 5.235 13.341 1.539 1.00 31.11 52 VAL A C 3
ATOM 4329 O O . VAL A 1 52 ? 5.626 14.079 0.627 1.00 32.55 52 VAL A O 3
ATOM 4342 N N . GLY A 1 53 ? 3.966 13.336 1.996 1.00 25.20 53 GLY A N 3
ATOM 4343 C CA . GLY A 1 53 ? 2.840 13.983 1.295 1.00 41.52 53 GLY A CA 3
ATOM 4344 C C . GLY A 1 53 ? 2.753 15.503 1.401 1.00 1.11 53 GLY A C 3
ATOM 4345 O O . GLY A 1 53 ? 1.659 16.066 1.410 1.00 4.34 53 GLY A O 3
ATOM 4349 N N . ASN A 1 54 ? 3.902 16.172 1.475 1.00 2.12 54 ASN A N 3
ATOM 4350 C CA . ASN A 1 54 ? 3.993 17.642 1.367 1.00 10.14 54 ASN A CA 3
ATOM 4351 C C . ASN A 1 54 ? 3.783 18.129 -0.106 1.00 4.41 54 ASN A C 3
ATOM 4352 O O . ASN A 1 54 ? 3.902 19.321 -0.385 1.00 62.24 54 ASN A O 3
ATOM 4363 N N . THR A 1 55 ? 3.490 17.167 -1.034 1.00 31.13 55 THR A N 3
ATOM 4364 C CA . THR A 1 55 ? 3.091 17.405 -2.460 1.00 54.13 55 THR A CA 3
ATOM 4365 C C . THR A 1 55 ? 4.145 18.201 -3.267 1.00 22.10 55 THR A C 3
ATOM 4366 O O . THR A 1 55 ? 3.832 18.807 -4.297 1.00 61.05 55 THR A O 3
ATOM 4377 N N . ASP A 1 56 ? 5.404 18.129 -2.809 1.00 52.05 56 ASP A N 3
ATOM 4378 C CA . ASP A 1 56 ? 6.545 18.851 -3.414 1.00 5.21 56 ASP A CA 3
ATOM 4379 C C . ASP A 1 56 ? 7.007 18.222 -4.766 1.00 30.23 56 ASP A C 3
ATOM 4380 O O . ASP A 1 56 ? 6.998 18.901 -5.797 1.00 42.51 56 ASP A O 3
ATOM 4389 N N . MET A 1 57 ? 7.386 16.924 -4.747 1.00 3.30 57 MET A N 3
ATOM 4390 C CA . MET A 1 57 ? 7.944 16.203 -5.921 1.00 42.02 57 MET A CA 3
ATOM 4391 C C . MET A 1 57 ? 8.096 14.691 -5.605 1.00 64.30 57 MET A C 3
ATOM 4392 O O . MET A 1 57 ? 7.447 13.844 -6.238 1.00 65.31 57 MET A O 3
ATOM 4406 N N . LYS A 1 58 ? 8.945 14.377 -4.587 1.00 75.31 58 LYS A N 3
ATOM 4407 C CA . LYS A 1 58 ? 9.299 12.977 -4.194 1.00 21.24 58 LYS A CA 3
ATOM 4408 C C . LYS A 1 58 ? 8.060 12.128 -3.837 1.00 75.00 58 LYS A C 3
ATOM 4409 O O . LYS A 1 58 ? 8.055 10.927 -4.066 1.00 24.34 58 LYS A O 3
ATOM 4428 N N . TYR A 1 59 ? 7.025 12.793 -3.284 1.00 62.44 59 TYR A N 3
ATOM 4429 C CA . TYR A 1 59 ? 5.719 12.179 -2.945 1.00 43.20 59 TYR A CA 3
ATOM 4430 C C . TYR A 1 59 ? 5.093 11.449 -4.147 1.00 54.24 59 TYR A C 3
ATOM 4431 O O . TYR A 1 59 ? 4.795 10.259 -4.069 1.00 73.23 59 TYR A O 3
ATOM 4449 N N . LYS A 1 60 ? 4.950 12.172 -5.259 1.00 42.11 60 LYS A N 3
ATOM 4450 C CA . LYS A 1 60 ? 4.285 11.658 -6.472 1.00 14.30 60 LYS A CA 3
ATOM 4451 C C . LYS A 1 60 ? 5.059 10.470 -7.100 1.00 25.55 60 LYS A C 3
ATOM 4452 O O . LYS A 1 60 ? 4.444 9.521 -7.584 1.00 53.40 60 LYS A O 3
ATOM 4471 N N . ASN A 1 61 ? 6.409 10.518 -7.039 1.00 34.31 61 ASN A N 3
ATOM 4472 C CA . ASN A 1 61 ? 7.285 9.429 -7.551 1.00 1.32 61 ASN A CA 3
ATOM 4473 C C . ASN A 1 61 ? 7.295 8.199 -6.602 1.00 0.22 61 ASN A C 3
ATOM 4474 O O . ASN A 1 61 ? 7.421 7.056 -7.063 1.00 63.51 61 ASN A O 3
ATOM 4485 N N . ARG A 1 62 ? 7.174 8.448 -5.281 1.00 11.54 62 ARG A N 3
ATOM 4486 C CA . ARG A 1 62 ? 7.043 7.378 -4.259 1.00 13.22 62 ARG A CA 3
ATOM 4487 C C . ARG A 1 62 ? 5.778 6.539 -4.504 1.00 45.34 62 ARG A C 3
ATOM 4488 O O . ARG A 1 62 ? 5.832 5.313 -4.472 1.00 41.43 62 ARG A O 3
ATOM 4509 N N . VAL A 1 63 ? 4.656 7.235 -4.755 1.00 63.21 63 VAL A N 3
ATOM 4510 C CA . VAL A 1 63 ? 3.356 6.601 -5.049 1.00 62.32 63 VAL A CA 3
ATOM 4511 C C . VAL A 1 63 ? 3.426 5.776 -6.362 1.00 30.33 63 VAL A C 3
ATOM 4512 O O . VAL A 1 63 ? 3.053 4.608 -6.368 1.00 61.21 63 VAL A O 3
ATOM 4525 N N . ARG A 1 64 ? 3.954 6.391 -7.446 1.00 61.33 64 ARG A N 3
ATOM 4526 C CA . ARG A 1 64 ? 4.152 5.724 -8.771 1.00 1.24 64 ARG A CA 3
ATOM 4527 C C . ARG A 1 64 ? 4.913 4.370 -8.649 1.00 43.32 64 ARG A C 3
ATOM 4528 O O . ARG A 1 64 ? 4.465 3.336 -9.170 1.00 41.03 64 ARG A O 3
ATOM 4549 N N . SER A 1 65 ? 6.058 4.399 -7.941 1.00 30.32 65 SER A N 3
ATOM 4550 C CA . SER A 1 65 ? 6.893 3.198 -7.707 1.00 3.25 65 SER A CA 3
ATOM 4551 C C . SER A 1 65 ? 6.211 2.197 -6.748 1.00 3.43 65 SER A C 3
ATOM 4552 O O . SER A 1 65 ? 6.338 0.985 -6.929 1.00 13.21 65 SER A O 3
ATOM 4560 N N . ARG A 1 66 ? 5.471 2.723 -5.745 1.00 61.43 66 ARG A N 3
ATOM 4561 C CA . ARG A 1 66 ? 4.827 1.896 -4.694 1.00 53.21 66 ARG A CA 3
ATOM 4562 C C . ARG A 1 66 ? 3.748 0.973 -5.298 1.00 13.50 66 ARG A C 3
ATOM 4563 O O . ARG A 1 66 ? 3.721 -0.227 -5.025 1.00 73.30 66 ARG A O 3
ATOM 4584 N N . ILE A 1 67 ? 2.885 1.581 -6.129 1.00 33.25 67 ILE A N 3
ATOM 4585 C CA . ILE A 1 67 ? 1.812 0.890 -6.884 1.00 41.24 67 ILE A CA 3
ATOM 4586 C C . ILE A 1 67 ? 2.396 -0.203 -7.809 1.00 40.54 67 ILE A C 3
ATOM 4587 O O . ILE A 1 67 ? 1.845 -1.297 -7.912 1.00 12.15 67 ILE A O 3
ATOM 4603 N N . SER A 1 68 ? 3.524 0.131 -8.470 1.00 21.44 68 SER A N 3
ATOM 4604 C CA . SER A 1 68 ? 4.250 -0.801 -9.371 1.00 42.34 68 SER A CA 3
ATOM 4605 C C . SER A 1 68 ? 4.803 -2.031 -8.601 1.00 72.20 68 SER A C 3
ATOM 4606 O O . SER A 1 68 ? 4.836 -3.140 -9.136 1.00 54.32 68 SER A O 3
ATOM 4614 N N . ASN A 1 69 ? 5.241 -1.799 -7.345 1.00 31.05 69 ASN A N 3
ATOM 4615 C CA . ASN A 1 69 ? 5.722 -2.868 -6.424 1.00 55.04 69 ASN A CA 3
ATOM 4616 C C . ASN A 1 69 ? 4.546 -3.697 -5.839 1.00 4.10 69 ASN A C 3
ATOM 4617 O O . ASN A 1 69 ? 4.710 -4.875 -5.511 1.00 32.22 69 ASN A O 3
ATOM 4628 N N . LEU A 1 70 ? 3.370 -3.052 -5.692 1.00 52.21 70 LEU A N 3
ATOM 4629 C CA . LEU A 1 70 ? 2.128 -3.720 -5.231 1.00 71.41 70 LEU A CA 3
ATOM 4630 C C . LEU A 1 70 ? 1.622 -4.733 -6.291 1.00 22.42 70 LEU A C 3
ATOM 4631 O O . LEU A 1 70 ? 1.450 -5.923 -5.999 1.00 45.04 70 LEU A O 3
ATOM 4647 N N . LYS A 1 71 ? 1.433 -4.248 -7.533 1.00 13.24 71 LYS A N 3
ATOM 4648 C CA . LYS A 1 71 ? 0.909 -5.059 -8.666 1.00 13.33 71 LYS A CA 3
ATOM 4649 C C . LYS A 1 71 ? 2.011 -5.947 -9.320 1.00 30.33 71 LYS A C 3
ATOM 4650 O O . LYS A 1 71 ? 1.749 -6.615 -10.327 1.00 54.42 71 LYS A O 3
ATOM 4669 N N . ASP A 1 72 ? 3.224 -5.947 -8.738 1.00 73.05 72 ASP A N 3
ATOM 4670 C CA . ASP A 1 72 ? 4.383 -6.699 -9.253 1.00 11.52 72 ASP A CA 3
ATOM 4671 C C . ASP A 1 72 ? 4.144 -8.230 -9.199 1.00 14.22 72 ASP A C 3
ATOM 4672 O O . ASP A 1 72 ? 3.746 -8.774 -8.168 1.00 21.24 72 ASP A O 3
ATOM 4681 N N . ALA A 1 73 ? 4.389 -8.907 -10.336 1.00 12.10 73 ALA A N 3
ATOM 4682 C CA . ALA A 1 73 ? 4.221 -10.373 -10.467 1.00 42.12 73 ALA A CA 3
ATOM 4683 C C . ALA A 1 73 ? 5.347 -11.153 -9.744 1.00 41.51 73 ALA A C 3
ATOM 4684 O O . ALA A 1 73 ? 5.162 -12.319 -9.381 1.00 74.20 73 ALA A O 3
ATOM 4691 N N . LYS A 1 74 ? 6.512 -10.499 -9.545 1.00 15.10 74 LYS A N 3
ATOM 4692 C CA . LYS A 1 74 ? 7.659 -11.091 -8.816 1.00 72.24 74 LYS A CA 3
ATOM 4693 C C . LYS A 1 74 ? 7.419 -11.083 -7.284 1.00 63.34 74 LYS A C 3
ATOM 4694 O O . LYS A 1 74 ? 7.912 -11.962 -6.571 1.00 20.05 74 LYS A O 3
ATOM 4713 N N . ASN A 1 75 ? 6.667 -10.076 -6.790 1.00 72.31 75 ASN A N 3
ATOM 4714 C CA . ASN A 1 75 ? 6.235 -10.004 -5.372 1.00 15.44 75 ASN A CA 3
ATOM 4715 C C . ASN A 1 75 ? 4.769 -9.476 -5.256 1.00 71.52 75 ASN A C 3
ATOM 4716 O O . ASN A 1 75 ? 4.543 -8.290 -4.971 1.00 3.23 75 ASN A O 3
ATOM 4727 N N . PRO A 1 76 ? 3.738 -10.345 -5.531 1.00 64.33 76 PRO A N 3
ATOM 4728 C CA . PRO A 1 76 ? 2.310 -9.986 -5.323 1.00 34.14 76 PRO A CA 3
ATOM 4729 C C . PRO A 1 76 ? 1.843 -10.193 -3.853 1.00 42.22 76 PRO A C 3
ATOM 4730 O O . PRO A 1 76 ? 0.779 -9.699 -3.450 1.00 14.23 76 PRO A O 3
ATOM 4741 N N . ASP A 1 77 ? 2.668 -10.920 -3.064 1.00 52.11 77 ASP A N 3
ATOM 4742 C CA . ASP A 1 77 ? 2.462 -11.134 -1.616 1.00 15.23 77 ASP A CA 3
ATOM 4743 C C . ASP A 1 77 ? 2.459 -9.814 -0.820 1.00 21.23 77 ASP A C 3
ATOM 4744 O O . ASP A 1 77 ? 1.867 -9.747 0.258 1.00 41.03 77 ASP A O 3
ATOM 4753 N N . LEU A 1 78 ? 3.110 -8.775 -1.374 1.00 12.14 78 LEU A N 3
ATOM 4754 C CA . LEU A 1 78 ? 3.118 -7.416 -0.791 1.00 44.12 78 LEU A CA 3
ATOM 4755 C C . LEU A 1 78 ? 1.674 -6.892 -0.550 1.00 2.23 78 LEU A C 3
ATOM 4756 O O . LEU A 1 78 ? 1.383 -6.302 0.492 1.00 32.44 78 LEU A O 3
ATOM 4772 N N . ARG A 1 79 ? 0.780 -7.144 -1.524 1.00 74.34 79 ARG A N 3
ATOM 4773 C CA . ARG A 1 79 ? -0.671 -6.884 -1.375 1.00 24.52 79 ARG A CA 3
ATOM 4774 C C . ARG A 1 79 ? -1.345 -7.924 -0.452 1.00 1.33 79 ARG A C 3
ATOM 4775 O O . ARG A 1 79 ? -2.060 -7.548 0.468 1.00 21.14 79 ARG A O 3
ATOM 4796 N N . ARG A 1 80 ? -1.087 -9.231 -0.707 1.00 41.33 80 ARG A N 3
ATOM 4797 C CA . ARG A 1 80 ? -1.806 -10.355 -0.036 1.00 64.41 80 ARG A CA 3
ATOM 4798 C C . ARG A 1 80 ? -1.706 -10.313 1.514 1.00 1.21 80 ARG A C 3
ATOM 4799 O O . ARG A 1 80 ? -2.686 -10.583 2.203 1.00 34.12 80 ARG A O 3
ATOM 4820 N N . ASN A 1 81 ? -0.521 -9.952 2.043 1.00 51.14 81 ASN A N 3
ATOM 4821 C CA . ASN A 1 81 ? -0.293 -9.834 3.506 1.00 71.41 81 ASN A CA 3
ATOM 4822 C C . ASN A 1 81 ? -1.081 -8.644 4.126 1.00 50.14 81 ASN A C 3
ATOM 4823 O O . ASN A 1 81 ? -1.535 -8.731 5.262 1.00 43.42 81 ASN A O 3
ATOM 4834 N N . VAL A 1 82 ? -1.246 -7.547 3.374 1.00 24.44 82 VAL A N 3
ATOM 4835 C CA . VAL A 1 82 ? -2.009 -6.359 3.845 1.00 62.21 82 VAL A CA 3
ATOM 4836 C C . VAL A 1 82 ? -3.539 -6.632 3.804 1.00 61.32 82 VAL A C 3
ATOM 4837 O O . VAL A 1 82 ? -4.275 -6.288 4.737 1.00 43.22 82 VAL A O 3
ATOM 4850 N N . LEU A 1 83 ? -3.985 -7.291 2.719 1.00 63.31 83 LEU A N 3
ATOM 4851 C CA . LEU A 1 83 ? -5.403 -7.669 2.503 1.00 2.12 83 LEU A CA 3
ATOM 4852 C C . LEU A 1 83 ? -5.887 -8.732 3.525 1.00 42.30 83 LEU A C 3
ATOM 4853 O O . LEU A 1 83 ? -7.048 -8.722 3.941 1.00 52.00 83 LEU A O 3
ATOM 4869 N N . CYS A 1 84 ? -4.983 -9.653 3.909 1.00 75.13 84 CYS A N 3
ATOM 4870 C CA . CYS A 1 84 ? -5.261 -10.700 4.928 1.00 5.33 84 CYS A CA 3
ATOM 4871 C C . CYS A 1 84 ? -5.110 -10.165 6.378 1.00 33.10 84 CYS A C 3
ATOM 4872 O O . CYS A 1 84 ? -5.405 -10.883 7.334 1.00 11.40 84 CYS A O 3
ATOM 4880 N N . GLY A 1 85 ? -4.640 -8.909 6.526 1.00 42.34 85 GLY A N 3
ATOM 4881 C CA . GLY A 1 85 ? -4.500 -8.260 7.847 1.00 62.31 85 GLY A CA 3
ATOM 4882 C C . GLY A 1 85 ? -3.257 -8.696 8.644 1.00 30.32 85 GLY A C 3
ATOM 4883 O O . GLY A 1 85 ? -3.233 -8.581 9.872 1.00 44.32 85 GLY A O 3
ATOM 4887 N N . ALA A 1 86 ? -2.241 -9.226 7.941 1.00 22.54 86 ALA A N 3
ATOM 4888 C CA . ALA A 1 86 ? -0.936 -9.603 8.538 1.00 33.14 86 ALA A CA 3
ATOM 4889 C C . ALA A 1 86 ? -0.078 -8.349 8.840 1.00 52.23 86 ALA A C 3
ATOM 4890 O O . ALA A 1 86 ? 0.270 -8.083 9.995 1.00 5.45 86 ALA A O 3
ATOM 4897 N N . ILE A 1 87 ? 0.255 -7.581 7.780 1.00 34.23 87 ILE A N 3
ATOM 4898 C CA . ILE A 1 87 ? 0.996 -6.304 7.919 1.00 51.12 87 ILE A CA 3
ATOM 4899 C C . ILE A 1 87 ? -0.005 -5.165 8.218 1.00 73.31 87 ILE A C 3
ATOM 4900 O O . ILE A 1 87 ? -0.901 -4.895 7.401 1.00 65.24 87 ILE A O 3
ATOM 4916 N N . THR A 1 88 ? 0.152 -4.501 9.381 1.00 3.32 88 THR A N 3
ATOM 4917 C CA . THR A 1 88 ? -0.789 -3.442 9.824 1.00 43.04 88 THR A CA 3
ATOM 4918 C C . THR A 1 88 ? -0.577 -2.123 9.022 1.00 11.11 88 THR A C 3
ATOM 4919 O O . THR A 1 88 ? 0.558 -1.832 8.624 1.00 13.21 88 THR A O 3
ATOM 4930 N N . PRO A 1 89 ? -1.684 -1.334 8.757 1.00 75.42 89 PRO A N 3
ATOM 4931 C CA . PRO A 1 89 ? -1.666 -0.051 7.978 1.00 71.14 89 PRO A CA 3
ATOM 4932 C C . PRO A 1 89 ? -0.453 0.896 8.207 1.00 12.44 89 PRO A C 3
ATOM 4933 O O . PRO A 1 89 ? 0.083 1.461 7.249 1.00 14.04 89 PRO A O 3
ATOM 4944 N N . GLN A 1 90 ? -0.050 1.064 9.481 1.00 12.23 90 GLN A N 3
ATOM 4945 C CA . GLN A 1 90 ? 1.082 1.950 9.862 1.00 32.30 90 GLN A CA 3
ATOM 4946 C C . GLN A 1 90 ? 2.417 1.376 9.320 1.00 51.14 90 GLN A C 3
ATOM 4947 O O . GLN A 1 90 ? 3.204 2.096 8.689 1.00 52.24 90 GLN A O 3
ATOM 4961 N N . GLN A 1 91 ? 2.619 0.058 9.533 1.00 10.54 91 GLN A N 3
ATOM 4962 C CA . GLN A 1 91 ? 3.848 -0.661 9.134 1.00 13.02 91 GLN A CA 3
ATOM 4963 C C . GLN A 1 91 ? 4.061 -0.633 7.599 1.00 55.13 91 GLN A C 3
ATOM 4964 O O . GLN A 1 91 ? 5.128 -0.227 7.132 1.00 64.42 91 GLN A O 3
ATOM 4978 N N . ILE A 1 92 ? 3.027 -1.053 6.829 1.00 35.45 92 ILE A N 3
ATOM 4979 C CA . ILE A 1 92 ? 3.083 -1.077 5.342 1.00 52.04 92 ILE A CA 3
ATOM 4980 C C . ILE A 1 92 ? 3.304 0.344 4.748 1.00 31.32 92 ILE A C 3
ATOM 4981 O O . ILE A 1 92 ? 4.143 0.507 3.871 1.00 2.21 92 ILE A O 3
ATOM 4997 N N . ALA A 1 93 ? 2.595 1.360 5.278 1.00 52.32 93 ALA A N 3
ATOM 4998 C CA . ALA A 1 93 ? 2.647 2.756 4.759 1.00 60.20 93 ALA A CA 3
ATOM 4999 C C . ALA A 1 93 ? 4.092 3.317 4.686 1.00 42.05 93 ALA A C 3
ATOM 5000 O O . ALA A 1 93 ? 4.506 3.888 3.670 1.00 74.22 93 ALA A O 3
ATOM 5007 N N . VAL A 1 94 ? 4.854 3.104 5.773 1.00 33.53 94 VAL A N 3
ATOM 5008 C CA . VAL A 1 94 ? 6.231 3.634 5.928 1.00 61.20 94 VAL A CA 3
ATOM 5009 C C . VAL A 1 94 ? 7.332 2.598 5.553 1.00 62.04 94 VAL A C 3
ATOM 5010 O O . VAL A 1 94 ? 8.527 2.924 5.587 1.00 72.40 94 VAL A O 3
ATOM 5023 N N . MET A 1 95 ? 6.931 1.352 5.208 1.00 32.43 95 MET A N 3
ATOM 5024 C CA . MET A 1 95 ? 7.883 0.265 4.873 1.00 25.13 95 MET A CA 3
ATOM 5025 C C . MET A 1 95 ? 8.623 0.536 3.532 1.00 4.41 95 MET A C 3
ATOM 5026 O O . MET A 1 95 ? 7.994 0.840 2.515 1.00 4.21 95 MET A O 3
ATOM 5040 N N . THR A 1 96 ? 9.967 0.420 3.561 1.00 61.45 96 THR A N 3
ATOM 5041 C CA . THR A 1 96 ? 10.848 0.726 2.402 1.00 74.32 96 THR A CA 3
ATOM 5042 C C . THR A 1 96 ? 10.867 -0.420 1.363 1.00 54.53 96 THR A C 3
ATOM 5043 O O . THR A 1 96 ? 10.498 -1.551 1.672 1.00 14.12 96 THR A O 3
ATOM 5054 N N . SER A 1 97 ? 11.347 -0.114 0.136 1.00 41.41 97 SER A N 3
ATOM 5055 C CA . SER A 1 97 ? 11.488 -1.107 -0.972 1.00 25.32 97 SER A CA 3
ATOM 5056 C C . SER A 1 97 ? 12.425 -2.284 -0.592 1.00 13.40 97 SER A C 3
ATOM 5057 O O . SER A 1 97 ? 12.263 -3.409 -1.081 1.00 61.44 97 SER A O 3
ATOM 5065 N N . GLU A 1 98 ? 13.392 -1.988 0.292 1.00 12.41 98 GLU A N 3
ATOM 5066 C CA . GLU A 1 98 ? 14.328 -2.980 0.870 1.00 4.53 98 GLU A CA 3
ATOM 5067 C C . GLU A 1 98 ? 13.567 -4.044 1.695 1.00 60.00 98 GLU A C 3
ATOM 5068 O O . GLU A 1 98 ? 13.733 -5.252 1.502 1.00 54.33 98 GLU A O 3
ATOM 5080 N N . GLU A 1 99 ? 12.715 -3.547 2.599 1.00 11.33 99 GLU A N 3
ATOM 5081 C CA . GLU A 1 99 ? 11.915 -4.373 3.523 1.00 60.45 99 GLU A CA 3
ATOM 5082 C C . GLU A 1 99 ? 10.749 -5.108 2.811 1.00 41.40 99 GLU A C 3
ATOM 5083 O O . GLU A 1 99 ? 10.343 -6.190 3.238 1.00 31.13 99 GLU A O 3
ATOM 5095 N N . MET A 1 100 ? 10.191 -4.483 1.751 1.00 51.24 100 MET A N 3
ATOM 5096 C CA . MET A 1 100 ? 9.109 -5.092 0.938 1.00 22.03 100 MET A CA 3
ATOM 5097 C C . MET A 1 100 ? 9.628 -6.289 0.107 1.00 0.34 100 MET A C 3
ATOM 5098 O O . MET A 1 100 ? 8.877 -7.228 -0.178 1.00 44.53 100 MET A O 3
ATOM 5112 N N . ALA A 1 101 ? 10.915 -6.229 -0.283 1.00 65.11 101 ALA A N 3
ATOM 5113 C CA . ALA A 1 101 ? 11.594 -7.316 -1.030 1.00 10.32 101 ALA A CA 3
ATOM 5114 C C . ALA A 1 101 ? 12.353 -8.292 -0.086 1.00 73.43 101 ALA A C 3
ATOM 5115 O O . ALA A 1 101 ? 12.929 -9.284 -0.553 1.00 50.41 101 ALA A O 3
ATOM 5122 N N . SER A 1 102 ? 12.347 -8.010 1.238 1.00 71.15 102 SER A N 3
ATOM 5123 C CA . SER A 1 102 ? 13.008 -8.872 2.253 1.00 35.21 102 SER A CA 3
ATOM 5124 C C . SER A 1 102 ? 12.233 -8.873 3.592 1.00 25.54 102 SER A C 3
ATOM 5125 O O . SER A 1 102 ? 12.416 -7.991 4.444 1.00 71.52 102 SER A O 3
ATOM 5133 N N . ASP A 1 103 ? 11.347 -9.875 3.749 1.00 74.34 103 ASP A N 3
ATOM 5134 C CA . ASP A 1 103 ? 10.635 -10.162 5.021 1.00 64.31 103 ASP A CA 3
ATOM 5135 C C . ASP A 1 103 ? 11.605 -10.687 6.125 1.00 52.51 103 ASP A C 3
ATOM 5136 O O . ASP A 1 103 ? 11.266 -10.686 7.313 1.00 14.31 103 ASP A O 3
ATOM 5145 N N . GLU A 1 104 ? 12.797 -11.137 5.695 1.00 5.33 104 GLU A N 3
ATOM 5146 C CA . GLU A 1 104 ? 13.892 -11.583 6.584 1.00 34.53 104 GLU A CA 3
ATOM 5147 C C . GLU A 1 104 ? 14.385 -10.433 7.502 1.00 23.43 104 GLU A C 3
ATOM 5148 O O . GLU A 1 104 ? 14.315 -10.531 8.731 1.00 23.25 104 GLU A O 3
ATOM 5160 N N . LEU A 1 105 ? 14.821 -9.319 6.868 1.00 64.34 105 LEU A N 3
ATOM 5161 C CA . LEU A 1 105 ? 15.442 -8.155 7.567 1.00 50.00 105 LEU A CA 3
ATOM 5162 C C . LEU A 1 105 ? 14.475 -7.402 8.519 1.00 43.42 105 LEU A C 3
ATOM 5163 O O . LEU A 1 105 ? 14.912 -6.565 9.319 1.00 75.55 105 LEU A O 3
ATOM 5179 N N . LYS A 1 106 ? 13.171 -7.722 8.414 1.00 62.00 106 LYS A N 3
ATOM 5180 C CA . LYS A 1 106 ? 12.100 -7.115 9.232 1.00 34.41 106 LYS A CA 3
ATOM 5181 C C . LYS A 1 106 ? 12.304 -7.338 10.744 1.00 0.32 106 LYS A C 3
ATOM 5182 O O . LYS A 1 106 ? 12.187 -6.399 11.532 1.00 10.21 106 LYS A O 3
ATOM 5201 N N . GLU A 1 107 ? 12.587 -8.596 11.138 1.00 32.53 107 GLU A N 3
ATOM 5202 C CA . GLU A 1 107 ? 12.764 -8.974 12.566 1.00 32.52 107 GLU A CA 3
ATOM 5203 C C . GLU A 1 107 ? 14.239 -9.279 12.915 1.00 60.04 107 GLU A C 3
ATOM 5204 O O . GLU A 1 107 ? 14.544 -9.656 14.051 1.00 60.20 107 GLU A O 3
ATOM 5216 N N . ILE A 1 108 ? 15.152 -9.115 11.938 1.00 31.40 108 ILE A N 3
ATOM 5217 C CA . ILE A 1 108 ? 16.610 -9.131 12.196 1.00 51.31 108 ILE A CA 3
ATOM 5218 C C . ILE A 1 108 ? 17.045 -7.706 12.630 1.00 3.33 108 ILE A C 3
ATOM 5219 O O . ILE A 1 108 ? 17.421 -6.866 11.804 1.00 4.41 108 ILE A O 3
ATOM 5235 N N . ARG A 1 109 ? 16.903 -7.430 13.944 1.00 5.41 109 ARG A N 3
ATOM 5236 C CA . ARG A 1 109 ? 17.084 -6.073 14.535 1.00 40.51 109 ARG A CA 3
ATOM 5237 C C . ARG A 1 109 ? 17.951 -6.129 15.813 1.00 3.01 109 ARG A C 3
ATOM 5238 O O . ARG A 1 109 ? 18.929 -5.384 15.944 1.00 62.44 109 ARG A O 3
ATOM 5259 N N . LYS A 1 110 ? 17.571 -7.014 16.760 1.00 73.24 110 LYS A N 3
ATOM 5260 C CA . LYS A 1 110 ? 18.359 -7.269 17.990 1.00 24.32 110 LYS A CA 3
ATOM 5261 C C . LYS A 1 110 ? 19.741 -7.863 17.627 1.00 34.24 110 LYS A C 3
ATOM 5262 O O . LYS A 1 110 ? 20.781 -7.377 18.078 1.00 64.21 110 LYS A O 3
ATOM 5281 N N . ALA A 1 111 ? 19.721 -8.918 16.798 1.00 61.51 111 ALA A N 3
ATOM 5282 C CA . ALA A 1 111 ? 20.931 -9.531 16.223 1.00 11.31 111 ALA A CA 3
ATOM 5283 C C . ALA A 1 111 ? 21.115 -9.038 14.772 1.00 73.23 111 ALA A C 3
ATOM 5284 O O . ALA A 1 111 ? 20.613 -9.666 13.837 1.00 62.04 111 ALA A O 3
ATOM 5291 N N . MET A 1 112 ? 21.802 -7.895 14.588 1.00 73.13 112 MET A N 3
ATOM 5292 C CA . MET A 1 112 ? 21.992 -7.275 13.251 1.00 45.42 112 MET A CA 3
ATOM 5293 C C . MET A 1 112 ? 23.343 -6.522 13.173 1.00 15.41 112 MET A C 3
ATOM 5294 O O . MET A 1 112 ? 23.567 -5.561 13.915 1.00 65.05 112 MET A O 3
ATOM 5308 N N . THR A 1 113 ? 24.239 -6.974 12.271 1.00 34.12 113 THR A N 3
ATOM 5309 C CA . THR A 1 113 ? 25.554 -6.323 12.002 1.00 45.41 113 THR A CA 3
ATOM 5310 C C . THR A 1 113 ? 25.655 -5.905 10.500 1.00 33.04 113 THR A C 3
ATOM 5311 O O . THR A 1 113 ? 25.955 -6.762 9.630 1.00 37.54 113 THR A O 3
ATOM 5323 N N . SER A 1 1 ? -3.872 10.117 23.528 1.00 30.25 1 SER A N 4
ATOM 5324 C CA . SER A 1 1 ? -4.513 9.347 22.421 1.00 43.12 1 SER A CA 4
ATOM 5325 C C . SER A 1 1 ? -3.735 9.501 21.094 1.00 41.03 1 SER A C 4
ATOM 5326 O O . SER A 1 1 ? -2.748 10.237 21.026 1.00 23.42 1 SER A O 4
ATOM 5336 N N . HIS A 1 2 ? -4.192 8.791 20.042 1.00 63.23 2 HIS A N 4
ATOM 5337 C CA . HIS A 1 2 ? -3.571 8.834 18.693 1.00 41.34 2 HIS A CA 4
ATOM 5338 C C . HIS A 1 2 ? -4.196 9.950 17.825 1.00 23.40 2 HIS A C 4
ATOM 5339 O O . HIS A 1 2 ? -5.354 10.332 18.032 1.00 62.22 2 HIS A O 4
ATOM 5354 N N . MET A 1 3 ? -3.410 10.469 16.862 1.00 60.31 3 MET A N 4
ATOM 5355 C CA . MET A 1 3 ? -3.897 11.425 15.842 1.00 63.35 3 MET A CA 4
ATOM 5356 C C . MET A 1 3 ? -4.742 10.660 14.783 1.00 72.43 3 MET A C 4
ATOM 5357 O O . MET A 1 3 ? -4.173 9.884 14.001 1.00 52.34 3 MET A O 4
ATOM 5371 N N . PRO A 1 4 ? -6.108 10.850 14.745 1.00 32.53 4 PRO A N 4
ATOM 5372 C CA . PRO A 1 4 ? -7.006 10.052 13.861 1.00 41.10 4 PRO A CA 4
ATOM 5373 C C . PRO A 1 4 ? -6.792 10.326 12.348 1.00 23.43 4 PRO A C 4
ATOM 5374 O O . PRO A 1 4 ? -5.948 11.150 11.962 1.00 11.13 4 PRO A O 4
ATOM 5385 N N . VAL A 1 5 ? -7.563 9.610 11.508 1.00 33.43 5 VAL A N 4
ATOM 5386 C CA . VAL A 1 5 ? -7.400 9.624 10.034 1.00 32.41 5 VAL A CA 4
ATOM 5387 C C . VAL A 1 5 ? -7.799 11.012 9.435 1.00 1.30 5 VAL A C 4
ATOM 5388 O O . VAL A 1 5 ? -8.971 11.409 9.539 1.00 1.35 5 VAL A O 4
ATOM 5401 N N . PRO A 1 6 ? -6.822 11.785 8.833 1.00 22.50 6 PRO A N 4
ATOM 5402 C CA . PRO A 1 6 ? -7.095 13.124 8.225 1.00 63.34 6 PRO A CA 4
ATOM 5403 C C . PRO A 1 6 ? -8.109 13.108 7.041 1.00 42.43 6 PRO A C 4
ATOM 5404 O O . PRO A 1 6 ? -8.604 12.058 6.621 1.00 4.50 6 PRO A O 4
ATOM 5415 N N . VAL A 1 7 ? -8.420 14.310 6.535 1.00 32.41 7 VAL A N 4
ATOM 5416 C CA . VAL A 1 7 ? -9.343 14.520 5.390 1.00 74.40 7 VAL A CA 4
ATOM 5417 C C . VAL A 1 7 ? -8.558 14.838 4.089 1.00 22.43 7 VAL A C 4
ATOM 5418 O O . VAL A 1 7 ? -7.355 15.118 4.135 1.00 12.00 7 VAL A O 4
ATOM 5431 N N . THR A 1 8 ? -9.244 14.767 2.932 1.00 22.25 8 THR A N 4
ATOM 5432 C CA . THR A 1 8 ? -8.636 15.062 1.611 1.00 61.22 8 THR A CA 4
ATOM 5433 C C . THR A 1 8 ? -8.438 16.584 1.397 1.00 3.14 8 THR A C 4
ATOM 5434 O O . THR A 1 8 ? -9.308 17.388 1.737 1.00 34.11 8 THR A O 4
ATOM 5445 N N . CYS A 1 9 ? -7.275 16.965 0.824 1.00 64.01 9 CYS A N 4
ATOM 5446 C CA . CYS A 1 9 ? -6.931 18.387 0.556 1.00 14.13 9 CYS A CA 4
ATOM 5447 C C . CYS A 1 9 ? -7.413 18.828 -0.842 1.00 71.43 9 CYS A C 4
ATOM 5448 O O . CYS A 1 9 ? -8.301 19.678 -0.973 1.00 31.22 9 CYS A O 4
ATOM 5456 N N . ASP A 1 10 ? -6.820 18.220 -1.884 1.00 55.15 10 ASP A N 4
ATOM 5457 C CA . ASP A 1 10 ? -7.038 18.611 -3.293 1.00 73.01 10 ASP A CA 4
ATOM 5458 C C . ASP A 1 10 ? -7.023 17.350 -4.206 1.00 71.05 10 ASP A C 4
ATOM 5459 O O . ASP A 1 10 ? -6.608 16.263 -3.768 1.00 1.43 10 ASP A O 4
ATOM 5468 N N . ALA A 1 11 ? -7.463 17.518 -5.472 1.00 42.42 11 ALA A N 4
ATOM 5469 C CA . ALA A 1 11 ? -7.555 16.431 -6.479 1.00 0.10 11 ALA A CA 4
ATOM 5470 C C . ALA A 1 11 ? -6.196 15.752 -6.793 1.00 13.21 11 ALA A C 4
ATOM 5471 O O . ALA A 1 11 ? -6.178 14.644 -7.351 1.00 54.25 11 ALA A O 4
ATOM 5478 N N . VAL A 1 12 ? -5.072 16.422 -6.450 1.00 55.20 12 VAL A N 4
ATOM 5479 C CA . VAL A 1 12 ? -3.715 15.835 -6.571 1.00 72.54 12 VAL A CA 4
ATOM 5480 C C . VAL A 1 12 ? -3.601 14.525 -5.750 1.00 53.12 12 VAL A C 4
ATOM 5481 O O . VAL A 1 12 ? -3.365 13.446 -6.311 1.00 31.31 12 VAL A O 4
ATOM 5494 N N . ARG A 1 13 ? -3.793 14.635 -4.416 1.00 34.24 13 ARG A N 4
ATOM 5495 C CA . ARG A 1 13 ? -3.711 13.477 -3.506 1.00 42.30 13 ARG A CA 4
ATOM 5496 C C . ARG A 1 13 ? -4.930 12.542 -3.680 1.00 43.05 13 ARG A C 4
ATOM 5497 O O . ARG A 1 13 ? -4.788 11.335 -3.590 1.00 55.31 13 ARG A O 4
ATOM 5518 N N . ASN A 1 14 ? -6.118 13.119 -3.974 1.00 31.11 14 ASN A N 4
ATOM 5519 C CA . ASN A 1 14 ? -7.368 12.336 -4.164 1.00 45.13 14 ASN A CA 4
ATOM 5520 C C . ASN A 1 14 ? -7.200 11.256 -5.259 1.00 21.33 14 ASN A C 4
ATOM 5521 O O . ASN A 1 14 ? -7.499 10.081 -5.024 1.00 14.31 14 ASN A O 4
ATOM 5532 N N . LYS A 1 15 ? -6.699 11.674 -6.436 1.00 30.53 15 LYS A N 4
ATOM 5533 C CA . LYS A 1 15 ? -6.454 10.757 -7.571 1.00 33.43 15 LYS A CA 4
ATOM 5534 C C . LYS A 1 15 ? -5.347 9.722 -7.246 1.00 24.42 15 LYS A C 4
ATOM 5535 O O . LYS A 1 15 ? -5.407 8.581 -7.709 1.00 12.33 15 LYS A O 4
ATOM 5554 N N . CYS A 1 16 ? -4.348 10.136 -6.437 1.00 3.11 16 CYS A N 4
ATOM 5555 C CA . CYS A 1 16 ? -3.263 9.237 -5.976 1.00 3.13 16 CYS A CA 4
ATOM 5556 C C . CYS A 1 16 ? -3.810 8.093 -5.081 1.00 23.15 16 CYS A C 4
ATOM 5557 O O . CYS A 1 16 ? -3.386 6.945 -5.226 1.00 3.12 16 CYS A O 4
ATOM 5565 N N . ARG A 1 17 ? -4.768 8.422 -4.178 1.00 14.34 17 ARG A N 4
ATOM 5566 C CA . ARG A 1 17 ? -5.515 7.414 -3.375 1.00 31.31 17 ARG A CA 4
ATOM 5567 C C . ARG A 1 17 ? -6.268 6.428 -4.293 1.00 51.34 17 ARG A C 4
ATOM 5568 O O . ARG A 1 17 ? -6.236 5.221 -4.073 1.00 3.22 17 ARG A O 4
ATOM 5589 N N . GLU A 1 18 ? -6.947 6.970 -5.319 1.00 2.04 18 GLU A N 4
ATOM 5590 C CA . GLU A 1 18 ? -7.695 6.155 -6.308 1.00 35.42 18 GLU A CA 4
ATOM 5591 C C . GLU A 1 18 ? -6.763 5.180 -7.083 1.00 51.23 18 GLU A C 4
ATOM 5592 O O . GLU A 1 18 ? -7.174 4.071 -7.433 1.00 50.31 18 GLU A O 4
ATOM 5604 N N . MET A 1 19 ? -5.513 5.615 -7.344 1.00 30.41 19 MET A N 4
ATOM 5605 C CA . MET A 1 19 ? -4.482 4.769 -7.999 1.00 34.05 19 MET A CA 4
ATOM 5606 C C . MET A 1 19 ? -3.886 3.707 -7.025 1.00 70.41 19 MET A C 4
ATOM 5607 O O . MET A 1 19 ? -3.486 2.619 -7.461 1.00 40.01 19 MET A O 4
ATOM 5621 N N . LEU A 1 20 ? -3.824 4.031 -5.715 1.00 73.53 20 LEU A N 4
ATOM 5622 C CA . LEU A 1 20 ? -3.452 3.051 -4.656 1.00 32.25 20 LEU A CA 4
ATOM 5623 C C . LEU A 1 20 ? -4.546 1.959 -4.522 1.00 1.43 20 LEU A C 4
ATOM 5624 O O . LEU A 1 20 ? -4.244 0.779 -4.317 1.00 13.44 20 LEU A O 4
ATOM 5640 N N . THR A 1 21 ? -5.821 2.390 -4.653 1.00 12.51 21 THR A N 4
ATOM 5641 C CA . THR A 1 21 ? -6.995 1.487 -4.715 1.00 61.44 21 THR A CA 4
ATOM 5642 C C . THR A 1 21 ? -6.927 0.606 -5.976 1.00 20.05 21 THR A C 4
ATOM 5643 O O . THR A 1 21 ? -7.187 -0.592 -5.908 1.00 22.04 21 THR A O 4
ATOM 5654 N N . ALA A 1 22 ? -6.536 1.225 -7.114 1.00 30.22 22 ALA A N 4
ATOM 5655 C CA . ALA A 1 22 ? -6.359 0.531 -8.417 1.00 40.12 22 ALA A CA 4
ATOM 5656 C C . ALA A 1 22 ? -5.275 -0.573 -8.345 1.00 75.21 22 ALA A C 4
ATOM 5657 O O . ALA A 1 22 ? -5.365 -1.591 -9.041 1.00 25.31 22 ALA A O 4
ATOM 5664 N N . ALA A 1 23 ? -4.253 -0.346 -7.494 1.00 33.22 23 ALA A N 4
ATOM 5665 C CA . ALA A 1 23 ? -3.229 -1.360 -7.160 1.00 65.44 23 ALA A CA 4
ATOM 5666 C C . ALA A 1 23 ? -3.832 -2.499 -6.299 1.00 74.34 23 ALA A C 4
ATOM 5667 O O . ALA A 1 23 ? -3.569 -3.671 -6.544 1.00 41.32 23 ALA A O 4
ATOM 5674 N N . LEU A 1 24 ? -4.654 -2.123 -5.300 1.00 13.32 24 LEU A N 4
ATOM 5675 C CA . LEU A 1 24 ? -5.300 -3.082 -4.356 1.00 2.35 24 LEU A CA 4
ATOM 5676 C C . LEU A 1 24 ? -6.522 -3.833 -4.978 1.00 70.24 24 LEU A C 4
ATOM 5677 O O . LEU A 1 24 ? -7.057 -4.766 -4.363 1.00 2.52 24 LEU A O 4
ATOM 5693 N N . GLN A 1 25 ? -6.966 -3.409 -6.179 1.00 2.41 25 GLN A N 4
ATOM 5694 C CA . GLN A 1 25 ? -8.052 -4.090 -6.943 1.00 72.34 25 GLN A CA 4
ATOM 5695 C C . GLN A 1 25 ? -7.562 -4.517 -8.353 1.00 25.41 25 GLN A C 4
ATOM 5696 O O . GLN A 1 25 ? -8.382 -4.834 -9.226 1.00 51.41 25 GLN A O 4
ATOM 5710 N N . THR A 1 26 ? -6.222 -4.581 -8.543 1.00 64.21 26 THR A N 4
ATOM 5711 C CA . THR A 1 26 ? -5.582 -4.888 -9.860 1.00 11.22 26 THR A CA 4
ATOM 5712 C C . THR A 1 26 ? -6.019 -6.254 -10.446 1.00 52.31 26 THR A C 4
ATOM 5713 O O . THR A 1 26 ? -5.996 -6.456 -11.663 1.00 13.13 26 THR A O 4
ATOM 5724 N N . ASP A 1 27 ? -6.406 -7.185 -9.570 1.00 34.05 27 ASP A N 4
ATOM 5725 C CA . ASP A 1 27 ? -6.890 -8.522 -9.963 1.00 64.15 27 ASP A CA 4
ATOM 5726 C C . ASP A 1 27 ? -8.270 -8.816 -9.312 1.00 61.53 27 ASP A C 4
ATOM 5727 O O . ASP A 1 27 ? -8.777 -9.933 -9.397 1.00 61.21 27 ASP A O 4
ATOM 5736 N N . HIS A 1 28 ? -8.885 -7.776 -8.687 1.00 54.24 28 HIS A N 4
ATOM 5737 C CA . HIS A 1 28 ? -10.059 -7.920 -7.776 1.00 12.44 28 HIS A CA 4
ATOM 5738 C C . HIS A 1 28 ? -9.731 -8.875 -6.595 1.00 20.41 28 HIS A C 4
ATOM 5739 O O . HIS A 1 28 ? -10.620 -9.391 -5.933 1.00 12.24 28 HIS A O 4
ATOM 5754 N N . ASP A 1 29 ? -8.428 -8.996 -6.313 1.00 61.04 29 ASP A N 4
ATOM 5755 C CA . ASP A 1 29 ? -7.821 -9.984 -5.389 1.00 31.23 29 ASP A CA 4
ATOM 5756 C C . ASP A 1 29 ? -8.299 -9.858 -3.918 1.00 64.41 29 ASP A C 4
ATOM 5757 O O . ASP A 1 29 ? -8.238 -10.830 -3.152 1.00 51.13 29 ASP A O 4
ATOM 5766 N N . HIS A 1 30 ? -8.754 -8.655 -3.534 1.00 50.41 30 HIS A N 4
ATOM 5767 C CA . HIS A 1 30 ? -9.363 -8.398 -2.203 1.00 73.34 30 HIS A CA 4
ATOM 5768 C C . HIS A 1 30 ? -10.600 -9.301 -1.928 1.00 22.03 30 HIS A C 4
ATOM 5769 O O . HIS A 1 30 ? -10.896 -9.601 -0.782 1.00 53.31 30 HIS A O 4
ATOM 5784 N N . VAL A 1 31 ? -11.300 -9.721 -3.003 1.00 62.20 31 VAL A N 4
ATOM 5785 C CA . VAL A 1 31 ? -12.500 -10.603 -2.923 1.00 42.04 31 VAL A CA 4
ATOM 5786 C C . VAL A 1 31 ? -12.136 -12.025 -2.412 1.00 75.20 31 VAL A C 4
ATOM 5787 O O . VAL A 1 31 ? -12.874 -12.614 -1.611 1.00 53.12 31 VAL A O 4
ATOM 5800 N N . ALA A 1 32 ? -10.968 -12.538 -2.861 1.00 4.24 32 ALA A N 4
ATOM 5801 C CA . ALA A 1 32 ? -10.432 -13.870 -2.461 1.00 75.13 32 ALA A CA 4
ATOM 5802 C C . ALA A 1 32 ? -10.219 -14.000 -0.929 1.00 25.13 32 ALA A C 4
ATOM 5803 O O . ALA A 1 32 ? -10.320 -15.095 -0.366 1.00 0.34 32 ALA A O 4
ATOM 5810 N N . ILE A 1 33 ? -9.896 -12.866 -0.279 1.00 3.13 33 ILE A N 4
ATOM 5811 C CA . ILE A 1 33 ? -9.691 -12.780 1.193 1.00 12.22 33 ILE A CA 4
ATOM 5812 C C . ILE A 1 33 ? -10.947 -12.181 1.897 1.00 2.21 33 ILE A C 4
ATOM 5813 O O . ILE A 1 33 ? -11.198 -12.437 3.078 1.00 44.34 33 ILE A O 4
ATOM 5829 N N . GLY A 1 34 ? -11.749 -11.413 1.136 1.00 73.21 34 GLY A N 4
ATOM 5830 C CA . GLY A 1 34 ? -12.938 -10.718 1.670 1.00 31.41 34 GLY A CA 4
ATOM 5831 C C . GLY A 1 34 ? -12.618 -9.379 2.353 1.00 50.12 34 GLY A C 4
ATOM 5832 O O . GLY A 1 34 ? -13.351 -8.940 3.246 1.00 14.31 34 GLY A O 4
ATOM 5836 N N . ALA A 1 35 ? -11.523 -8.726 1.924 1.00 21.44 35 ALA A N 4
ATOM 5837 C CA . ALA A 1 35 ? -11.039 -7.449 2.504 1.00 35.15 35 ALA A CA 4
ATOM 5838 C C . ALA A 1 35 ? -11.624 -6.208 1.786 1.00 75.31 35 ALA A C 4
ATOM 5839 O O . ALA A 1 35 ? -11.940 -6.255 0.589 1.00 1.31 35 ALA A O 4
ATOM 5846 N N . ASP A 1 36 ? -11.752 -5.097 2.545 1.00 44.11 36 ASP A N 4
ATOM 5847 C CA . ASP A 1 36 ? -12.184 -3.786 2.016 1.00 25.40 36 ASP A CA 4
ATOM 5848 C C . ASP A 1 36 ? -10.944 -2.971 1.556 1.00 63.21 36 ASP A C 4
ATOM 5849 O O . ASP A 1 36 ? -10.358 -2.203 2.330 1.00 24.35 36 ASP A O 4
ATOM 5858 N N . CYS A 1 37 ? -10.555 -3.165 0.284 1.00 10.25 37 CYS A N 4
ATOM 5859 C CA . CYS A 1 37 ? -9.282 -2.649 -0.283 1.00 61.40 37 CYS A CA 4
ATOM 5860 C C . CYS A 1 37 ? -9.251 -1.110 -0.424 1.00 20.11 37 CYS A C 4
ATOM 5861 O O . CYS A 1 37 ? -8.216 -0.494 -0.179 1.00 34.23 37 CYS A O 4
ATOM 5869 N N . GLU A 1 38 ? -10.380 -0.498 -0.818 1.00 64.00 38 GLU A N 4
ATOM 5870 C CA . GLU A 1 38 ? -10.484 0.983 -0.958 1.00 22.11 38 GLU A CA 4
ATOM 5871 C C . GLU A 1 38 ? -10.388 1.696 0.418 1.00 74.52 38 GLU A C 4
ATOM 5872 O O . GLU A 1 38 ? -9.843 2.805 0.520 1.00 1.35 38 GLU A O 4
ATOM 5884 N N . ARG A 1 39 ? -10.915 1.032 1.471 1.00 75.43 39 ARG A N 4
ATOM 5885 C CA . ARG A 1 39 ? -10.818 1.506 2.865 1.00 4.54 39 ARG A CA 4
ATOM 5886 C C . ARG A 1 39 ? -9.346 1.425 3.343 1.00 71.12 39 ARG A C 4
ATOM 5887 O O . ARG A 1 39 ? -8.852 2.347 3.997 1.00 5.21 39 ARG A O 4
ATOM 5908 N N . LEU A 1 40 ? -8.660 0.307 3.003 1.00 52.23 40 LEU A N 4
ATOM 5909 C CA . LEU A 1 40 ? -7.212 0.135 3.277 1.00 74.32 40 LEU A CA 4
ATOM 5910 C C . LEU A 1 40 ? -6.381 1.254 2.605 1.00 71.34 40 LEU A C 4
ATOM 5911 O O . LEU A 1 40 ? -5.524 1.843 3.244 1.00 33.04 40 LEU A O 4
ATOM 5927 N N . SER A 1 41 ? -6.687 1.538 1.323 1.00 2.43 41 SER A N 4
ATOM 5928 C CA . SER A 1 41 ? -6.000 2.579 0.507 1.00 40.10 41 SER A CA 4
ATOM 5929 C C . SER A 1 41 ? -6.052 3.976 1.165 1.00 73.43 41 SER A C 4
ATOM 5930 O O . SER A 1 41 ? -5.063 4.718 1.154 1.00 14.43 41 SER A O 4
ATOM 5938 N N . ALA A 1 42 ? -7.222 4.311 1.739 1.00 41.44 42 ALA A N 4
ATOM 5939 C CA . ALA A 1 42 ? -7.419 5.562 2.501 1.00 71.32 42 ALA A CA 4
ATOM 5940 C C . ALA A 1 42 ? -6.483 5.626 3.736 1.00 14.23 42 ALA A C 4
ATOM 5941 O O . ALA A 1 42 ? -5.807 6.629 3.961 1.00 3.55 42 ALA A O 4
ATOM 5948 N N . GLN A 1 43 ? -6.436 4.518 4.498 1.00 31.20 43 GLN A N 4
ATOM 5949 C CA . GLN A 1 43 ? -5.599 4.395 5.718 1.00 41.12 43 GLN A CA 4
ATOM 5950 C C . GLN A 1 43 ? -4.075 4.488 5.401 1.00 61.13 43 GLN A C 4
ATOM 5951 O O . GLN A 1 43 ? -3.326 5.182 6.102 1.00 75.30 43 GLN A O 4
ATOM 5965 N N . ILE A 1 44 ? -3.642 3.770 4.337 1.00 73.42 44 ILE A N 4
ATOM 5966 C CA . ILE A 1 44 ? -2.231 3.733 3.876 1.00 31.10 44 ILE A CA 4
ATOM 5967 C C . ILE A 1 44 ? -1.749 5.147 3.482 1.00 32.41 44 ILE A C 4
ATOM 5968 O O . ILE A 1 44 ? -0.701 5.616 3.952 1.00 43.21 44 ILE A O 4
ATOM 5984 N N . GLU A 1 45 ? -2.544 5.822 2.630 1.00 20.02 45 GLU A N 4
ATOM 5985 C CA . GLU A 1 45 ? -2.211 7.166 2.139 1.00 13.24 45 GLU A CA 4
ATOM 5986 C C . GLU A 1 45 ? -2.146 8.191 3.294 1.00 4.52 45 GLU A C 4
ATOM 5987 O O . GLU A 1 45 ? -1.190 8.942 3.383 1.00 31.20 45 GLU A O 4
ATOM 5999 N N . GLU A 1 46 ? -3.169 8.203 4.163 1.00 51.31 46 GLU A N 4
ATOM 6000 C CA . GLU A 1 46 ? -3.278 9.183 5.268 1.00 65.55 46 GLU A CA 4
ATOM 6001 C C . GLU A 1 46 ? -2.119 9.075 6.300 1.00 73.20 46 GLU A C 4
ATOM 6002 O O . GLU A 1 46 ? -1.740 10.080 6.909 1.00 2.12 46 GLU A O 4
ATOM 6014 N N . CYS A 1 47 ? -1.587 7.854 6.509 1.00 14.33 47 CYS A N 4
ATOM 6015 C CA . CYS A 1 47 ? -0.372 7.635 7.341 1.00 5.02 47 CYS A CA 4
ATOM 6016 C C . CYS A 1 47 ? 0.875 8.355 6.756 1.00 64.12 47 CYS A C 4
ATOM 6017 O O . CYS A 1 47 ? 1.567 9.097 7.469 1.00 15.32 47 CYS A O 4
ATOM 6025 N N . ILE A 1 48 ? 1.140 8.155 5.449 1.00 23.12 48 ILE A N 4
ATOM 6026 C CA . ILE A 1 48 ? 2.307 8.767 4.752 1.00 3.23 48 ILE A CA 4
ATOM 6027 C C . ILE A 1 48 ? 2.051 10.275 4.416 1.00 60.44 48 ILE A C 4
ATOM 6028 O O . ILE A 1 48 ? 2.991 11.069 4.329 1.00 64.24 48 ILE A O 4
ATOM 6044 N N . PHE A 1 49 ? 0.759 10.654 4.290 1.00 42.31 49 PHE A N 4
ATOM 6045 C CA . PHE A 1 49 ? 0.317 12.017 3.873 1.00 2.21 49 PHE A CA 4
ATOM 6046 C C . PHE A 1 49 ? 0.766 13.117 4.863 1.00 11.01 49 PHE A C 4
ATOM 6047 O O . PHE A 1 49 ? 1.009 14.257 4.456 1.00 23.21 49 PHE A O 4
ATOM 6064 N N . ARG A 1 50 ? 0.875 12.757 6.149 1.00 24.15 50 ARG A N 4
ATOM 6065 C CA . ARG A 1 50 ? 1.169 13.707 7.243 1.00 64.30 50 ARG A CA 4
ATOM 6066 C C . ARG A 1 50 ? 2.509 14.474 7.007 1.00 44.41 50 ARG A C 4
ATOM 6067 O O . ARG A 1 50 ? 2.544 15.708 7.091 1.00 24.01 50 ARG A O 4
ATOM 6088 N N . ASP A 1 51 ? 3.593 13.734 6.702 1.00 4.43 51 ASP A N 4
ATOM 6089 C CA . ASP A 1 51 ? 4.905 14.332 6.321 1.00 72.31 51 ASP A CA 4
ATOM 6090 C C . ASP A 1 51 ? 5.027 14.557 4.786 1.00 40.23 51 ASP A C 4
ATOM 6091 O O . ASP A 1 51 ? 5.279 15.672 4.313 1.00 51.04 51 ASP A O 4
ATOM 6100 N N . VAL A 1 52 ? 4.829 13.470 4.029 1.00 53.25 52 VAL A N 4
ATOM 6101 C CA . VAL A 1 52 ? 5.158 13.392 2.583 1.00 22.10 52 VAL A CA 4
ATOM 6102 C C . VAL A 1 52 ? 4.083 14.059 1.682 1.00 53.23 52 VAL A C 4
ATOM 6103 O O . VAL A 1 52 ? 4.400 14.547 0.594 1.00 50.02 52 VAL A O 4
ATOM 6116 N N . GLY A 1 53 ? 2.833 14.134 2.176 1.00 61.23 53 GLY A N 4
ATOM 6117 C CA . GLY A 1 53 ? 1.685 14.648 1.394 1.00 40.14 53 GLY A CA 4
ATOM 6118 C C . GLY A 1 53 ? 1.644 16.179 1.189 1.00 33.25 53 GLY A C 4
ATOM 6119 O O . GLY A 1 53 ? 0.573 16.754 0.969 1.00 41.21 53 GLY A O 4
ATOM 6123 N N . ASN A 1 54 ? 2.821 16.822 1.266 1.00 2.22 54 ASN A N 4
ATOM 6124 C CA . ASN A 1 54 ? 3.057 18.220 0.835 1.00 51.54 54 ASN A CA 4
ATOM 6125 C C . ASN A 1 54 ? 2.906 18.391 -0.710 1.00 1.35 54 ASN A C 4
ATOM 6126 O O . ASN A 1 54 ? 2.810 19.517 -1.209 1.00 64.22 54 ASN A O 4
ATOM 6137 N N . THR A 1 55 ? 2.954 17.245 -1.442 1.00 3.22 55 THR A N 4
ATOM 6138 C CA . THR A 1 55 ? 2.690 17.126 -2.906 1.00 52.42 55 THR A CA 4
ATOM 6139 C C . THR A 1 55 ? 3.657 17.957 -3.799 1.00 42.32 55 THR A C 4
ATOM 6140 O O . THR A 1 55 ? 3.353 18.204 -4.971 1.00 31.45 55 THR A O 4
ATOM 6151 N N . ASP A 1 56 ? 4.839 18.335 -3.257 1.00 24.01 56 ASP A N 4
ATOM 6152 C CA . ASP A 1 56 ? 5.876 19.071 -4.024 1.00 11.05 56 ASP A CA 4
ATOM 6153 C C . ASP A 1 56 ? 6.469 18.192 -5.160 1.00 25.02 56 ASP A C 4
ATOM 6154 O O . ASP A 1 56 ? 6.263 18.483 -6.341 1.00 10.00 56 ASP A O 4
ATOM 6163 N N . MET A 1 57 ? 7.194 17.112 -4.788 1.00 73.32 57 MET A N 4
ATOM 6164 C CA . MET A 1 57 ? 7.773 16.148 -5.767 1.00 10.44 57 MET A CA 4
ATOM 6165 C C . MET A 1 57 ? 7.946 14.743 -5.144 1.00 40.32 57 MET A C 4
ATOM 6166 O O . MET A 1 57 ? 7.650 13.731 -5.794 1.00 60.25 57 MET A O 4
ATOM 6180 N N . LYS A 1 58 ? 8.431 14.706 -3.883 1.00 41.44 58 LYS A N 4
ATOM 6181 C CA . LYS A 1 58 ? 8.673 13.449 -3.137 1.00 10.32 58 LYS A CA 4
ATOM 6182 C C . LYS A 1 58 ? 7.423 12.533 -3.112 1.00 22.05 58 LYS A C 4
ATOM 6183 O O . LYS A 1 58 ? 7.522 11.349 -3.421 1.00 41.12 58 LYS A O 4
ATOM 6202 N N . TYR A 1 59 ? 6.251 13.129 -2.814 1.00 64.43 59 TYR A N 4
ATOM 6203 C CA . TYR A 1 59 ? 4.954 12.416 -2.732 1.00 11.33 59 TYR A CA 4
ATOM 6204 C C . TYR A 1 59 ? 4.607 11.668 -4.036 1.00 63.13 59 TYR A C 4
ATOM 6205 O O . TYR A 1 59 ? 4.211 10.504 -3.995 1.00 33.23 59 TYR A O 4
ATOM 6223 N N . LYS A 1 60 ? 4.798 12.353 -5.178 1.00 33.23 60 LYS A N 4
ATOM 6224 C CA . LYS A 1 60 ? 4.541 11.792 -6.526 1.00 74.04 60 LYS A CA 4
ATOM 6225 C C . LYS A 1 60 ? 5.330 10.482 -6.759 1.00 31.42 60 LYS A C 4
ATOM 6226 O O . LYS A 1 60 ? 4.778 9.486 -7.238 1.00 35.35 60 LYS A O 4
ATOM 6245 N N . ASN A 1 61 ? 6.619 10.498 -6.373 1.00 71.20 61 ASN A N 4
ATOM 6246 C CA . ASN A 1 61 ? 7.519 9.336 -6.510 1.00 20.42 61 ASN A CA 4
ATOM 6247 C C . ASN A 1 61 ? 7.129 8.190 -5.534 1.00 50.20 61 ASN A C 4
ATOM 6248 O O . ASN A 1 61 ? 7.171 7.017 -5.906 1.00 3.32 61 ASN A O 4
ATOM 6259 N N . ARG A 1 62 ? 6.740 8.551 -4.287 1.00 12.31 62 ARG A N 4
ATOM 6260 C CA . ARG A 1 62 ? 6.363 7.557 -3.238 1.00 31.40 62 ARG A CA 4
ATOM 6261 C C . ARG A 1 62 ? 5.061 6.798 -3.607 1.00 34.24 62 ARG A C 4
ATOM 6262 O O . ARG A 1 62 ? 4.910 5.622 -3.262 1.00 44.23 62 ARG A O 4
ATOM 6283 N N . VAL A 1 63 ? 4.126 7.494 -4.289 1.00 15.34 63 VAL A N 4
ATOM 6284 C CA . VAL A 1 63 ? 2.879 6.883 -4.811 1.00 15.52 63 VAL A CA 4
ATOM 6285 C C . VAL A 1 63 ? 3.200 5.816 -5.888 1.00 12.04 63 VAL A C 4
ATOM 6286 O O . VAL A 1 63 ? 2.700 4.690 -5.809 1.00 41.53 63 VAL A O 4
ATOM 6299 N N . ARG A 1 64 ? 4.062 6.175 -6.869 1.00 71.32 64 ARG A N 4
ATOM 6300 C CA . ARG A 1 64 ? 4.511 5.231 -7.932 1.00 43.23 64 ARG A CA 4
ATOM 6301 C C . ARG A 1 64 ? 5.204 3.986 -7.321 1.00 61.03 64 ARG A C 4
ATOM 6302 O O . ARG A 1 64 ? 4.945 2.855 -7.733 1.00 31.12 64 ARG A O 4
ATOM 6323 N N . SER A 1 65 ? 6.097 4.242 -6.342 1.00 65.03 65 SER A N 4
ATOM 6324 C CA . SER A 1 65 ? 6.849 3.195 -5.614 1.00 13.20 65 SER A CA 4
ATOM 6325 C C . SER A 1 65 ? 5.906 2.262 -4.815 1.00 52.43 65 SER A C 4
ATOM 6326 O O . SER A 1 65 ? 6.130 1.051 -4.753 1.00 74.32 65 SER A O 4
ATOM 6334 N N . ARG A 1 66 ? 4.850 2.849 -4.212 1.00 21.01 66 ARG A N 4
ATOM 6335 C CA . ARG A 1 66 ? 3.879 2.094 -3.390 1.00 11.23 66 ARG A CA 4
ATOM 6336 C C . ARG A 1 66 ? 3.051 1.132 -4.269 1.00 13.12 66 ARG A C 4
ATOM 6337 O O . ARG A 1 66 ? 2.995 -0.072 -3.997 1.00 3.41 66 ARG A O 4
ATOM 6358 N N . ILE A 1 67 ? 2.445 1.689 -5.335 1.00 50.41 67 ILE A N 4
ATOM 6359 C CA . ILE A 1 67 ? 1.689 0.931 -6.364 1.00 61.23 67 ILE A CA 4
ATOM 6360 C C . ILE A 1 67 ? 2.553 -0.201 -6.982 1.00 34.13 67 ILE A C 4
ATOM 6361 O O . ILE A 1 67 ? 2.083 -1.329 -7.158 1.00 32.23 67 ILE A O 4
ATOM 6377 N N . SER A 1 68 ? 3.826 0.136 -7.283 1.00 41.50 68 SER A N 4
ATOM 6378 C CA . SER A 1 68 ? 4.827 -0.811 -7.839 1.00 43.51 68 SER A CA 4
ATOM 6379 C C . SER A 1 68 ? 5.034 -2.033 -6.922 1.00 32.41 68 SER A C 4
ATOM 6380 O O . SER A 1 68 ? 4.968 -3.167 -7.385 1.00 52.54 68 SER A O 4
ATOM 6388 N N . ASN A 1 69 ? 5.261 -1.775 -5.620 1.00 24.54 69 ASN A N 4
ATOM 6389 C CA . ASN A 1 69 ? 5.481 -2.836 -4.609 1.00 44.42 69 ASN A CA 4
ATOM 6390 C C . ASN A 1 69 ? 4.206 -3.681 -4.359 1.00 34.13 69 ASN A C 4
ATOM 6391 O O . ASN A 1 69 ? 4.295 -4.876 -4.053 1.00 22.13 69 ASN A O 4
ATOM 6402 N N . LEU A 1 70 ? 3.023 -3.046 -4.488 1.00 1.01 70 LEU A N 4
ATOM 6403 C CA . LEU A 1 70 ? 1.717 -3.734 -4.346 1.00 44.22 70 LEU A CA 4
ATOM 6404 C C . LEU A 1 70 ? 1.493 -4.771 -5.481 1.00 31.42 70 LEU A C 4
ATOM 6405 O O . LEU A 1 70 ? 1.010 -5.871 -5.230 1.00 52.21 70 LEU A O 4
ATOM 6421 N N . LYS A 1 71 ? 1.874 -4.415 -6.722 1.00 62.14 71 LYS A N 4
ATOM 6422 C CA . LYS A 1 71 ? 1.743 -5.310 -7.911 1.00 75.15 71 LYS A CA 4
ATOM 6423 C C . LYS A 1 71 ? 3.104 -5.960 -8.309 1.00 50.14 71 LYS A C 4
ATOM 6424 O O . LYS A 1 71 ? 3.215 -6.542 -9.396 1.00 50.42 71 LYS A O 4
ATOM 6443 N N . ASP A 1 72 ? 4.107 -5.904 -7.405 1.00 74.25 72 ASP A N 4
ATOM 6444 C CA . ASP A 1 72 ? 5.499 -6.345 -7.690 1.00 61.13 72 ASP A CA 4
ATOM 6445 C C . ASP A 1 72 ? 5.596 -7.868 -7.956 1.00 42.54 72 ASP A C 4
ATOM 6446 O O . ASP A 1 72 ? 4.929 -8.666 -7.301 1.00 22.22 72 ASP A O 4
ATOM 6455 N N . ALA A 1 73 ? 6.448 -8.247 -8.927 1.00 73.44 73 ALA A N 4
ATOM 6456 C CA . ALA A 1 73 ? 6.635 -9.657 -9.345 1.00 10.24 73 ALA A CA 4
ATOM 6457 C C . ALA A 1 73 ? 7.716 -10.384 -8.502 1.00 21.22 73 ALA A C 4
ATOM 6458 O O . ALA A 1 73 ? 7.749 -11.621 -8.466 1.00 33.54 73 ALA A O 4
ATOM 6465 N N . LYS A 1 74 ? 8.595 -9.611 -7.823 1.00 62.42 74 LYS A N 4
ATOM 6466 C CA . LYS A 1 74 ? 9.671 -10.171 -6.966 1.00 40.25 74 LYS A CA 4
ATOM 6467 C C . LYS A 1 74 ? 9.179 -10.389 -5.516 1.00 24.30 74 LYS A C 4
ATOM 6468 O O . LYS A 1 74 ? 9.753 -11.198 -4.783 1.00 64.21 74 LYS A O 4
ATOM 6487 N N . ASN A 1 75 ? 8.129 -9.653 -5.111 1.00 52.03 75 ASN A N 4
ATOM 6488 C CA . ASN A 1 75 ? 7.473 -9.828 -3.795 1.00 61.01 75 ASN A CA 4
ATOM 6489 C C . ASN A 1 75 ? 5.928 -9.599 -3.942 1.00 65.34 75 ASN A C 4
ATOM 6490 O O . ASN A 1 75 ? 5.398 -8.554 -3.534 1.00 34.13 75 ASN A O 4
ATOM 6501 N N . PRO A 1 76 ? 5.186 -10.582 -4.573 1.00 3.21 76 PRO A N 4
ATOM 6502 C CA . PRO A 1 76 ? 3.733 -10.436 -4.912 1.00 72.22 76 PRO A CA 4
ATOM 6503 C C . PRO A 1 76 ? 2.780 -10.595 -3.701 1.00 12.44 76 PRO A C 4
ATOM 6504 O O . PRO A 1 76 ? 1.664 -10.048 -3.695 1.00 2.04 76 PRO A O 4
ATOM 6515 N N . ASP A 1 77 ? 3.237 -11.345 -2.686 1.00 22.43 77 ASP A N 4
ATOM 6516 C CA . ASP A 1 77 ? 2.454 -11.658 -1.467 1.00 52.55 77 ASP A CA 4
ATOM 6517 C C . ASP A 1 77 ? 2.158 -10.413 -0.596 1.00 32.14 77 ASP A C 4
ATOM 6518 O O . ASP A 1 77 ? 1.239 -10.448 0.225 1.00 4.30 77 ASP A O 4
ATOM 6527 N N . LEU A 1 78 ? 2.927 -9.322 -0.814 1.00 53.01 78 LEU A N 4
ATOM 6528 C CA . LEU A 1 78 ? 2.855 -8.074 -0.015 1.00 1.25 78 LEU A CA 4
ATOM 6529 C C . LEU A 1 78 ? 1.415 -7.516 0.088 1.00 11.14 78 LEU A C 4
ATOM 6530 O O . LEU A 1 78 ? 0.905 -7.252 1.186 1.00 32.33 78 LEU A O 4
ATOM 6546 N N . ARG A 1 79 ? 0.789 -7.358 -1.087 1.00 3.24 79 ARG A N 4
ATOM 6547 C CA . ARG A 1 79 ? -0.576 -6.816 -1.239 1.00 41.23 79 ARG A CA 4
ATOM 6548 C C . ARG A 1 79 ? -1.607 -7.666 -0.458 1.00 73.22 79 ARG A C 4
ATOM 6549 O O . ARG A 1 79 ? -2.476 -7.135 0.234 1.00 21.40 79 ARG A O 4
ATOM 6570 N N . ARG A 1 80 ? -1.427 -8.994 -0.540 1.00 65.34 80 ARG A N 4
ATOM 6571 C CA . ARG A 1 80 ? -2.302 -10.000 0.106 1.00 33.42 80 ARG A CA 4
ATOM 6572 C C . ARG A 1 80 ? -2.162 -9.980 1.655 1.00 73.25 80 ARG A C 4
ATOM 6573 O O . ARG A 1 80 ? -3.132 -10.235 2.374 1.00 3.42 80 ARG A O 4
ATOM 6594 N N . ASN A 1 81 ? -0.947 -9.664 2.151 1.00 13.41 81 ASN A N 4
ATOM 6595 C CA . ASN A 1 81 ? -0.666 -9.533 3.606 1.00 51.41 81 ASN A CA 4
ATOM 6596 C C . ASN A 1 81 ? -1.343 -8.272 4.208 1.00 23.41 81 ASN A C 4
ATOM 6597 O O . ASN A 1 81 ? -1.774 -8.284 5.365 1.00 21.32 81 ASN A O 4
ATOM 6608 N N . VAL A 1 82 ? -1.413 -7.187 3.411 1.00 4.03 82 VAL A N 4
ATOM 6609 C CA . VAL A 1 82 ? -2.143 -5.950 3.787 1.00 25.35 82 VAL A CA 4
ATOM 6610 C C . VAL A 1 82 ? -3.674 -6.223 3.860 1.00 51.31 82 VAL A C 4
ATOM 6611 O O . VAL A 1 82 ? -4.362 -5.763 4.783 1.00 54.32 82 VAL A O 4
ATOM 6624 N N . LEU A 1 83 ? -4.177 -7.010 2.886 1.00 53.55 83 LEU A N 4
ATOM 6625 C CA . LEU A 1 83 ? -5.593 -7.470 2.846 1.00 54.52 83 LEU A CA 4
ATOM 6626 C C . LEU A 1 83 ? -5.943 -8.387 4.057 1.00 12.44 83 LEU A C 4
ATOM 6627 O O . LEU A 1 83 ? -7.063 -8.353 4.574 1.00 3.03 83 LEU A O 4
ATOM 6643 N N . CYS A 1 84 ? -4.967 -9.214 4.486 1.00 1.33 84 CYS A N 4
ATOM 6644 C CA . CYS A 1 84 ? -5.118 -10.119 5.659 1.00 22.34 84 CYS A CA 4
ATOM 6645 C C . CYS A 1 84 ? -4.899 -9.383 7.007 1.00 13.24 84 CYS A C 4
ATOM 6646 O O . CYS A 1 84 ? -5.223 -9.923 8.073 1.00 52.21 84 CYS A O 4
ATOM 6654 N N . GLY A 1 85 ? -4.340 -8.159 6.950 1.00 10.14 85 GLY A N 4
ATOM 6655 C CA . GLY A 1 85 ? -4.080 -7.348 8.155 1.00 24.35 85 GLY A CA 4
ATOM 6656 C C . GLY A 1 85 ? -2.807 -7.743 8.912 1.00 40.30 85 GLY A C 4
ATOM 6657 O O . GLY A 1 85 ? -2.644 -7.390 10.086 1.00 71.34 85 GLY A O 4
ATOM 6661 N N . ALA A 1 86 ? -1.919 -8.498 8.240 1.00 51.31 86 ALA A N 4
ATOM 6662 C CA . ALA A 1 86 ? -0.583 -8.852 8.770 1.00 32.25 86 ALA A CA 4
ATOM 6663 C C . ALA A 1 86 ? 0.332 -7.603 8.826 1.00 71.21 86 ALA A C 4
ATOM 6664 O O . ALA A 1 86 ? 1.112 -7.423 9.767 1.00 25.43 86 ALA A O 4
ATOM 6671 N N . ILE A 1 87 ? 0.214 -6.751 7.790 1.00 50.03 87 ILE A N 4
ATOM 6672 C CA . ILE A 1 87 ? 0.931 -5.460 7.699 1.00 21.44 87 ILE A CA 4
ATOM 6673 C C . ILE A 1 87 ? -0.040 -4.298 8.015 1.00 51.24 87 ILE A C 4
ATOM 6674 O O . ILE A 1 87 ? -1.128 -4.222 7.427 1.00 23.32 87 ILE A O 4
ATOM 6690 N N . THR A 1 88 ? 0.363 -3.399 8.936 1.00 43.21 88 THR A N 4
ATOM 6691 C CA . THR A 1 88 ? -0.450 -2.216 9.320 1.00 14.35 88 THR A CA 4
ATOM 6692 C C . THR A 1 88 ? -0.333 -1.092 8.256 1.00 30.34 88 THR A C 4
ATOM 6693 O O . THR A 1 88 ? 0.699 -1.007 7.572 1.00 12.11 88 THR A O 4
ATOM 6704 N N . PRO A 1 89 ? -1.388 -0.213 8.100 1.00 13.42 89 PRO A N 4
ATOM 6705 C CA . PRO A 1 89 ? -1.342 0.978 7.195 1.00 42.03 89 PRO A CA 4
ATOM 6706 C C . PRO A 1 89 ? -0.096 1.881 7.393 1.00 15.25 89 PRO A C 4
ATOM 6707 O O . PRO A 1 89 ? 0.424 2.444 6.433 1.00 55.24 89 PRO A O 4
ATOM 6718 N N . GLN A 1 90 ? 0.368 1.984 8.654 1.00 74.31 90 GLN A N 4
ATOM 6719 C CA . GLN A 1 90 ? 1.563 2.775 9.029 1.00 43.10 90 GLN A CA 4
ATOM 6720 C C . GLN A 1 90 ? 2.865 2.149 8.452 1.00 2.54 90 GLN A C 4
ATOM 6721 O O . GLN A 1 90 ? 3.717 2.861 7.903 1.00 24.53 90 GLN A O 4
ATOM 6735 N N . GLN A 1 91 ? 2.991 0.806 8.581 1.00 0.33 91 GLN A N 4
ATOM 6736 C CA . GLN A 1 91 ? 4.163 0.043 8.077 1.00 50.15 91 GLN A CA 4
ATOM 6737 C C . GLN A 1 91 ? 4.277 0.110 6.539 1.00 4.40 91 GLN A C 4
ATOM 6738 O O . GLN A 1 91 ? 5.314 0.527 6.008 1.00 54.32 91 GLN A O 4
ATOM 6752 N N . ILE A 1 92 ? 3.196 -0.286 5.838 1.00 2.50 92 ILE A N 4
ATOM 6753 C CA . ILE A 1 92 ? 3.170 -0.348 4.357 1.00 50.21 92 ILE A CA 4
ATOM 6754 C C . ILE A 1 92 ? 3.338 1.056 3.705 1.00 32.14 92 ILE A C 4
ATOM 6755 O O . ILE A 1 92 ? 3.992 1.171 2.674 1.00 25.42 92 ILE A O 4
ATOM 6771 N N . ALA A 1 93 ? 2.793 2.114 4.345 1.00 12.34 93 ALA A N 4
ATOM 6772 C CA . ALA A 1 93 ? 2.855 3.503 3.815 1.00 50.14 93 ALA A CA 4
ATOM 6773 C C . ALA A 1 93 ? 4.310 3.996 3.621 1.00 11.23 93 ALA A C 4
ATOM 6774 O O . ALA A 1 93 ? 4.681 4.484 2.545 1.00 3.51 93 ALA A O 4
ATOM 6781 N N . VAL A 1 94 ? 5.137 3.807 4.661 1.00 52.01 94 VAL A N 4
ATOM 6782 C CA . VAL A 1 94 ? 6.544 4.276 4.683 1.00 51.12 94 VAL A CA 4
ATOM 6783 C C . VAL A 1 94 ? 7.543 3.137 4.342 1.00 64.31 94 VAL A C 4
ATOM 6784 O O . VAL A 1 94 ? 8.764 3.330 4.442 1.00 34.33 94 VAL A O 4
ATOM 6797 N N . MET A 1 95 ? 7.018 1.974 3.909 1.00 11.14 95 MET A N 4
ATOM 6798 C CA . MET A 1 95 ? 7.840 0.787 3.584 1.00 51.22 95 MET A CA 4
ATOM 6799 C C . MET A 1 95 ? 8.793 1.052 2.387 1.00 4.10 95 MET A C 4
ATOM 6800 O O . MET A 1 95 ? 8.363 1.525 1.329 1.00 33.30 95 MET A O 4
ATOM 6814 N N . THR A 1 96 ? 10.089 0.754 2.582 1.00 21.41 96 THR A N 4
ATOM 6815 C CA . THR A 1 96 ? 11.129 0.928 1.537 1.00 54.32 96 THR A CA 4
ATOM 6816 C C . THR A 1 96 ? 11.266 -0.347 0.684 1.00 34.44 96 THR A C 4
ATOM 6817 O O . THR A 1 96 ? 10.864 -1.420 1.114 1.00 24.12 96 THR A O 4
ATOM 6828 N N . SER A 1 97 ? 11.849 -0.212 -0.519 1.00 71.14 97 SER A N 4
ATOM 6829 C CA . SER A 1 97 ? 12.094 -1.343 -1.460 1.00 71.42 97 SER A CA 4
ATOM 6830 C C . SER A 1 97 ? 12.988 -2.447 -0.839 1.00 15.12 97 SER A C 4
ATOM 6831 O O . SER A 1 97 ? 12.776 -3.639 -1.081 1.00 55.22 97 SER A O 4
ATOM 6839 N N . GLU A 1 98 ? 13.968 -2.020 -0.024 1.00 43.01 98 GLU A N 4
ATOM 6840 C CA . GLU A 1 98 ? 14.924 -2.914 0.671 1.00 42.35 98 GLU A CA 4
ATOM 6841 C C . GLU A 1 98 ? 14.195 -3.788 1.728 1.00 24.03 98 GLU A C 4
ATOM 6842 O O . GLU A 1 98 ? 14.353 -5.015 1.767 1.00 11.13 98 GLU A O 4
ATOM 6854 N N . GLU A 1 99 ? 13.401 -3.109 2.568 1.00 65.31 99 GLU A N 4
ATOM 6855 C CA . GLU A 1 99 ? 12.598 -3.718 3.654 1.00 44.33 99 GLU A CA 4
ATOM 6856 C C . GLU A 1 99 ? 11.487 -4.655 3.099 1.00 62.42 99 GLU A C 4
ATOM 6857 O O . GLU A 1 99 ? 11.248 -5.749 3.627 1.00 40.23 99 GLU A O 4
ATOM 6869 N N . MET A 1 100 ? 10.847 -4.201 2.008 1.00 14.30 100 MET A N 4
ATOM 6870 C CA . MET A 1 100 ? 9.719 -4.886 1.343 1.00 31.22 100 MET A CA 4
ATOM 6871 C C . MET A 1 100 ? 10.162 -6.220 0.695 1.00 45.03 100 MET A C 4
ATOM 6872 O O . MET A 1 100 ? 9.597 -7.285 0.971 1.00 51.23 100 MET A O 4
ATOM 6886 N N . ALA A 1 101 ? 11.201 -6.132 -0.155 1.00 33.41 101 ALA A N 4
ATOM 6887 C CA . ALA A 1 101 ? 11.699 -7.265 -0.966 1.00 14.35 101 ALA A CA 4
ATOM 6888 C C . ALA A 1 101 ? 12.676 -8.186 -0.194 1.00 51.25 101 ALA A C 4
ATOM 6889 O O . ALA A 1 101 ? 13.256 -9.103 -0.787 1.00 32.44 101 ALA A O 4
ATOM 6896 N N . SER A 1 102 ? 12.849 -7.954 1.121 1.00 20.20 102 SER A N 4
ATOM 6897 C CA . SER A 1 102 ? 13.764 -8.765 1.955 1.00 3.02 102 SER A CA 4
ATOM 6898 C C . SER A 1 102 ? 13.225 -10.199 2.179 1.00 32.35 102 SER A C 4
ATOM 6899 O O . SER A 1 102 ? 12.255 -10.398 2.918 1.00 21.33 102 SER A O 4
ATOM 6907 N N . ASP A 1 103 ? 13.875 -11.188 1.538 1.00 54.03 103 ASP A N 4
ATOM 6908 C CA . ASP A 1 103 ? 13.530 -12.624 1.683 1.00 44.34 103 ASP A CA 4
ATOM 6909 C C . ASP A 1 103 ? 13.807 -13.160 3.118 1.00 4.24 103 ASP A C 4
ATOM 6910 O O . ASP A 1 103 ? 13.224 -14.164 3.536 1.00 35.11 103 ASP A O 4
ATOM 6919 N N . GLU A 1 104 ? 14.696 -12.475 3.856 1.00 74.34 104 GLU A N 4
ATOM 6920 C CA . GLU A 1 104 ? 15.050 -12.838 5.245 1.00 25.21 104 GLU A CA 4
ATOM 6921 C C . GLU A 1 104 ? 13.967 -12.367 6.249 1.00 0.21 104 GLU A C 4
ATOM 6922 O O . GLU A 1 104 ? 13.444 -13.173 7.032 1.00 72.33 104 GLU A O 4
ATOM 6934 N N . LEU A 1 105 ? 13.596 -11.067 6.173 1.00 42.25 105 LEU A N 4
ATOM 6935 C CA . LEU A 1 105 ? 12.729 -10.400 7.188 1.00 2.13 105 LEU A CA 4
ATOM 6936 C C . LEU A 1 105 ? 11.248 -10.886 7.193 1.00 54.21 105 LEU A C 4
ATOM 6937 O O . LEU A 1 105 ? 10.470 -10.459 8.052 1.00 64.33 105 LEU A O 4
ATOM 6953 N N . LYS A 1 106 ? 10.891 -11.788 6.249 1.00 62.23 106 LYS A N 4
ATOM 6954 C CA . LYS A 1 106 ? 9.529 -12.384 6.126 1.00 32.04 106 LYS A CA 4
ATOM 6955 C C . LYS A 1 106 ? 9.046 -13.038 7.457 1.00 73.25 106 LYS A C 4
ATOM 6956 O O . LYS A 1 106 ? 7.860 -12.981 7.794 1.00 11.52 106 LYS A O 4
ATOM 6975 N N . GLU A 1 107 ? 9.985 -13.658 8.199 1.00 1.04 107 GLU A N 4
ATOM 6976 C CA . GLU A 1 107 ? 9.688 -14.363 9.479 1.00 33.54 107 GLU A CA 4
ATOM 6977 C C . GLU A 1 107 ? 10.620 -13.904 10.641 1.00 11.13 107 GLU A C 4
ATOM 6978 O O . GLU A 1 107 ? 10.692 -14.570 11.685 1.00 33.03 107 GLU A O 4
ATOM 6990 N N . ILE A 1 108 ? 11.315 -12.761 10.473 1.00 54.25 108 ILE A N 4
ATOM 6991 C CA . ILE A 1 108 ? 12.168 -12.185 11.543 1.00 54.24 108 ILE A CA 4
ATOM 6992 C C . ILE A 1 108 ? 11.338 -11.211 12.427 1.00 50.14 108 ILE A C 4
ATOM 6993 O O . ILE A 1 108 ? 10.851 -10.183 11.945 1.00 3.11 108 ILE A O 4
ATOM 7009 N N . ARG A 1 109 ? 11.185 -11.565 13.721 1.00 52.01 109 ARG A N 4
ATOM 7010 C CA . ARG A 1 109 ? 10.423 -10.765 14.711 1.00 44.05 109 ARG A CA 4
ATOM 7011 C C . ARG A 1 109 ? 11.217 -9.489 15.114 1.00 12.23 109 ARG A C 4
ATOM 7012 O O . ARG A 1 109 ? 12.332 -9.592 15.638 1.00 53.12 109 ARG A O 4
ATOM 7033 N N . LYS A 1 110 ? 10.616 -8.309 14.826 1.00 12.10 110 LYS A N 4
ATOM 7034 C CA . LYS A 1 110 ? 11.183 -6.954 15.081 1.00 34.21 110 LYS A CA 4
ATOM 7035 C C . LYS A 1 110 ? 12.332 -6.631 14.083 1.00 23.01 110 LYS A C 4
ATOM 7036 O O . LYS A 1 110 ? 12.236 -5.653 13.329 1.00 43.30 110 LYS A O 4
ATOM 7055 N N . ALA A 1 111 ? 13.427 -7.433 14.143 1.00 51.34 111 ALA A N 4
ATOM 7056 C CA . ALA A 1 111 ? 14.592 -7.382 13.213 1.00 5.21 111 ALA A CA 4
ATOM 7057 C C . ALA A 1 111 ? 15.591 -6.236 13.519 1.00 50.42 111 ALA A C 4
ATOM 7058 O O . ALA A 1 111 ? 16.805 -6.475 13.585 1.00 4.13 111 ALA A O 4
ATOM 7065 N N . MET A 1 112 ? 15.081 -5.006 13.683 1.00 43.15 112 MET A N 4
ATOM 7066 C CA . MET A 1 112 ? 15.911 -3.799 13.908 1.00 14.53 112 MET A CA 4
ATOM 7067 C C . MET A 1 112 ? 16.579 -3.810 15.313 1.00 14.43 112 MET A C 4
ATOM 7068 O O . MET A 1 112 ? 17.802 -3.971 15.433 1.00 22.45 112 MET A O 4
ATOM 7082 N N . THR A 1 113 ? 15.761 -3.653 16.371 1.00 21.31 113 THR A N 4
ATOM 7083 C CA . THR A 1 113 ? 16.233 -3.562 17.780 1.00 52.04 113 THR A CA 4
ATOM 7084 C C . THR A 1 113 ? 15.506 -4.609 18.687 1.00 13.23 113 THR A C 4
ATOM 7085 O O . THR A 1 113 ? 16.075 -5.695 18.932 1.00 36.69 113 THR A O 4
ATOM 7097 N N . SER A 1 1 ? -16.538 0.518 15.437 1.00 5.51 1 SER A N 5
ATOM 7098 C CA . SER A 1 1 ? -15.888 1.506 14.530 1.00 35.01 1 SER A CA 5
ATOM 7099 C C . SER A 1 1 ? -15.091 2.538 15.351 1.00 34.33 1 SER A C 5
ATOM 7100 O O . SER A 1 1 ? -15.607 3.058 16.346 1.00 61.05 1 SER A O 5
ATOM 7110 N N . HIS A 1 2 ? -13.840 2.818 14.936 1.00 25.45 2 HIS A N 5
ATOM 7111 C CA . HIS A 1 2 ? -12.973 3.840 15.570 1.00 44.21 2 HIS A CA 5
ATOM 7112 C C . HIS A 1 2 ? -11.896 4.317 14.566 1.00 12.42 2 HIS A C 5
ATOM 7113 O O . HIS A 1 2 ? -11.296 3.490 13.871 1.00 32.42 2 HIS A O 5
ATOM 7128 N N . MET A 1 3 ? -11.640 5.645 14.545 1.00 52.22 3 MET A N 5
ATOM 7129 C CA . MET A 1 3 ? -10.787 6.321 13.535 1.00 51.51 3 MET A CA 5
ATOM 7130 C C . MET A 1 3 ? -11.384 6.189 12.105 1.00 72.41 3 MET A C 5
ATOM 7131 O O . MET A 1 3 ? -11.120 5.196 11.412 1.00 64.12 3 MET A O 5
ATOM 7145 N N . PRO A 1 4 ? -12.227 7.174 11.656 1.00 43.11 4 PRO A N 5
ATOM 7146 C CA . PRO A 1 4 ? -12.801 7.175 10.284 1.00 74.12 4 PRO A CA 5
ATOM 7147 C C . PRO A 1 4 ? -11.734 7.494 9.196 1.00 51.41 4 PRO A C 5
ATOM 7148 O O . PRO A 1 4 ? -10.704 8.125 9.482 1.00 52.13 4 PRO A O 5
ATOM 7159 N N . VAL A 1 5 ? -11.986 7.054 7.952 1.00 52.21 5 VAL A N 5
ATOM 7160 C CA . VAL A 1 5 ? -11.093 7.339 6.802 1.00 34.42 5 VAL A CA 5
ATOM 7161 C C . VAL A 1 5 ? -11.284 8.797 6.286 1.00 0.10 5 VAL A C 5
ATOM 7162 O O . VAL A 1 5 ? -12.369 9.376 6.450 1.00 21.43 5 VAL A O 5
ATOM 7175 N N . PRO A 1 6 ? -10.228 9.427 5.680 1.00 23.13 6 PRO A N 5
ATOM 7176 C CA . PRO A 1 6 ? -10.318 10.819 5.165 1.00 73.02 6 PRO A CA 5
ATOM 7177 C C . PRO A 1 6 ? -11.157 10.936 3.871 1.00 4.14 6 PRO A C 5
ATOM 7178 O O . PRO A 1 6 ? -11.324 9.969 3.115 1.00 33.21 6 PRO A O 5
ATOM 7189 N N . VAL A 1 7 ? -11.681 12.139 3.645 1.00 4.41 7 VAL A N 5
ATOM 7190 C CA . VAL A 1 7 ? -12.311 12.526 2.375 1.00 12.13 7 VAL A CA 5
ATOM 7191 C C . VAL A 1 7 ? -11.229 12.992 1.366 1.00 51.41 7 VAL A C 5
ATOM 7192 O O . VAL A 1 7 ? -10.062 13.202 1.745 1.00 34.12 7 VAL A O 5
ATOM 7205 N N . THR A 1 8 ? -11.610 13.119 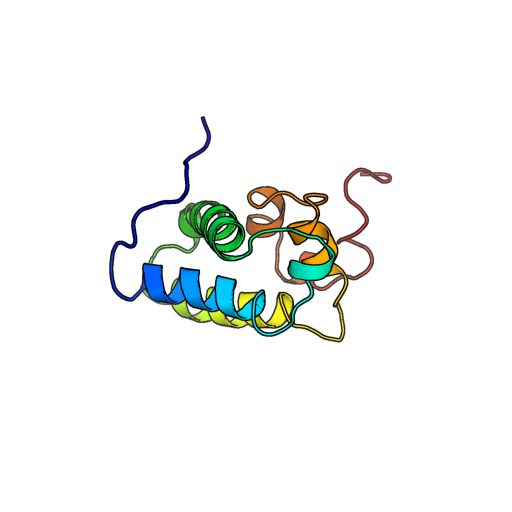0.084 1.00 33.12 8 THR A N 5
ATOM 7206 C CA . THR A 1 8 ? -10.719 13.641 -0.969 1.00 23.32 8 THR A CA 5
ATOM 7207 C C . THR A 1 8 ? -10.287 15.098 -0.645 1.00 53.11 8 THR A C 5
ATOM 7208 O O . THR A 1 8 ? -11.061 16.049 -0.822 1.00 42.35 8 THR A O 5
ATOM 7219 N N . CYS A 1 9 ? -9.057 15.232 -0.109 1.00 12.23 9 CYS A N 5
ATOM 7220 C CA . CYS A 1 9 ? -8.480 16.526 0.324 1.00 1.24 9 CYS A CA 5
ATOM 7221 C C . CYS A 1 9 ? -8.346 17.513 -0.848 1.00 44.11 9 CYS A C 5
ATOM 7222 O O . CYS A 1 9 ? -8.809 18.659 -0.782 1.00 11.25 9 CYS A O 5
ATOM 7230 N N . ASP A 1 10 ? -7.713 17.030 -1.925 1.00 3.22 10 ASP A N 5
ATOM 7231 C CA . ASP A 1 10 ? -7.358 17.856 -3.094 1.00 71.51 10 ASP A CA 5
ATOM 7232 C C . ASP A 1 10 ? -7.145 16.976 -4.354 1.00 30.11 10 ASP A C 5
ATOM 7233 O O . ASP A 1 10 ? -7.380 15.759 -4.324 1.00 62.01 10 ASP A O 5
ATOM 7242 N N . ALA A 1 11 ? -6.691 17.612 -5.455 1.00 13.02 11 ALA A N 5
ATOM 7243 C CA . ALA A 1 11 ? -6.451 16.940 -6.755 1.00 64.34 11 ALA A CA 5
ATOM 7244 C C . ALA A 1 11 ? -5.383 15.816 -6.664 1.00 2.01 11 ALA A C 5
ATOM 7245 O O . ALA A 1 11 ? -5.532 14.752 -7.290 1.00 40.14 11 ALA A O 5
ATOM 7252 N N . VAL A 1 12 ? -4.319 16.063 -5.873 1.00 24.11 12 VAL A N 5
ATOM 7253 C CA . VAL A 1 12 ? -3.213 15.094 -5.687 1.00 61.32 12 VAL A CA 5
ATOM 7254 C C . VAL A 1 12 ? -3.691 13.895 -4.845 1.00 21.24 12 VAL A C 5
ATOM 7255 O O . VAL A 1 12 ? -3.460 12.743 -5.209 1.00 25.23 12 VAL A O 5
ATOM 7268 N N . ARG A 1 13 ? -4.376 14.208 -3.719 1.00 2.53 13 ARG A N 5
ATOM 7269 C CA . ARG A 1 13 ? -4.879 13.192 -2.756 1.00 22.45 13 ARG A CA 5
ATOM 7270 C C . ARG A 1 13 ? -5.876 12.213 -3.423 1.00 32.13 13 ARG A C 5
ATOM 7271 O O . ARG A 1 13 ? -5.938 11.037 -3.061 1.00 12.21 13 ARG A O 5
ATOM 7292 N N . ASN A 1 14 ? -6.671 12.744 -4.378 1.00 13.23 14 ASN A N 5
ATOM 7293 C CA . ASN A 1 14 ? -7.625 11.949 -5.181 1.00 53.31 14 ASN A CA 5
ATOM 7294 C C . ASN A 1 14 ? -6.894 10.833 -5.945 1.00 20.33 14 ASN A C 5
ATOM 7295 O O . ASN A 1 14 ? -7.221 9.651 -5.800 1.00 62.32 14 ASN A O 5
ATOM 7306 N N . LYS A 1 15 ? -5.886 11.246 -6.734 1.00 53.21 15 LYS A N 5
ATOM 7307 C CA . LYS A 1 15 ? -5.126 10.347 -7.618 1.00 64.04 15 LYS A CA 5
ATOM 7308 C C . LYS A 1 15 ? -4.242 9.372 -6.832 1.00 74.04 15 LYS A C 5
ATOM 7309 O O . LYS A 1 15 ? -4.223 8.188 -7.154 1.00 41.42 15 LYS A O 5
ATOM 7328 N N . CYS A 1 16 ? -3.546 9.860 -5.795 1.00 11.11 16 CYS A N 5
ATOM 7329 C CA . CYS A 1 16 ? -2.667 9.020 -4.949 1.00 43.55 16 CYS A CA 5
ATOM 7330 C C . CYS A 1 16 ? -3.464 7.903 -4.227 1.00 33.14 16 CYS A C 5
ATOM 7331 O O . CYS A 1 16 ? -3.037 6.750 -4.206 1.00 2.31 16 CYS A O 5
ATOM 7339 N N . ARG A 1 17 ? -4.655 8.248 -3.694 1.00 54.20 17 ARG A N 5
ATOM 7340 C CA . ARG A 1 17 ? -5.559 7.272 -3.035 1.00 25.11 17 ARG A CA 5
ATOM 7341 C C . ARG A 1 17 ? -6.080 6.202 -4.032 1.00 3.42 17 ARG A C 5
ATOM 7342 O O . ARG A 1 17 ? -5.954 5.005 -3.781 1.00 74.31 17 ARG A O 5
ATOM 7363 N N . GLU A 1 18 ? -6.632 6.646 -5.180 1.00 3.40 18 GLU A N 5
ATOM 7364 C CA . GLU A 1 18 ? -7.267 5.731 -6.170 1.00 11.43 18 GLU A CA 5
ATOM 7365 C C . GLU A 1 18 ? -6.234 4.805 -6.869 1.00 51.02 18 GLU A C 5
ATOM 7366 O O . GLU A 1 18 ? -6.565 3.675 -7.228 1.00 62.14 18 GLU A O 5
ATOM 7378 N N . MET A 1 19 ? -4.994 5.304 -7.075 1.00 60.25 19 MET A N 5
ATOM 7379 C CA . MET A 1 19 ? -3.907 4.521 -7.732 1.00 11.42 19 MET A CA 5
ATOM 7380 C C . MET A 1 19 ? -3.291 3.450 -6.788 1.00 75.44 19 MET A C 5
ATOM 7381 O O . MET A 1 19 ? -2.852 2.389 -7.249 1.00 21.10 19 MET A O 5
ATOM 7395 N N . LEU A 1 20 ? -3.249 3.741 -5.467 1.00 1.21 20 LEU A N 5
ATOM 7396 C CA . LEU A 1 20 ? -2.851 2.742 -4.442 1.00 62.50 20 LEU A CA 5
ATOM 7397 C C . LEU A 1 20 ? -3.955 1.671 -4.286 1.00 75.05 20 LEU A C 5
ATOM 7398 O O . LEU A 1 20 ? -3.660 0.484 -4.131 1.00 23.12 20 LEU A O 5
ATOM 7414 N N . THR A 1 21 ? -5.231 2.116 -4.354 1.00 71.42 21 THR A N 5
ATOM 7415 C CA . THR A 1 21 ? -6.410 1.212 -4.418 1.00 11.10 21 THR A CA 5
ATOM 7416 C C . THR A 1 21 ? -6.373 0.345 -5.710 1.00 12.41 21 THR A C 5
ATOM 7417 O O . THR A 1 21 ? -6.780 -0.823 -5.700 1.00 4.31 21 THR A O 5
ATOM 7428 N N . ALA A 1 22 ? -5.875 0.941 -6.818 1.00 5.43 22 ALA A N 5
ATOM 7429 C CA . ALA A 1 22 ? -5.693 0.254 -8.123 1.00 5.54 22 ALA A CA 5
ATOM 7430 C C . ALA A 1 22 ? -4.597 -0.837 -8.048 1.00 70.21 22 ALA A C 5
ATOM 7431 O O . ALA A 1 22 ? -4.713 -1.890 -8.678 1.00 63.54 22 ALA A O 5
ATOM 7438 N N . ALA A 1 23 ? -3.541 -0.561 -7.261 1.00 3.13 23 ALA A N 5
ATOM 7439 C CA . ALA A 1 23 ? -2.465 -1.537 -6.959 1.00 70.30 23 ALA A CA 5
ATOM 7440 C C . ALA A 1 23 ? -2.983 -2.718 -6.101 1.00 55.34 23 ALA A C 5
ATOM 7441 O O . ALA A 1 23 ? -2.426 -3.818 -6.140 1.00 23.14 23 ALA A O 5
ATOM 7448 N N . LEU A 1 24 ? -4.032 -2.458 -5.298 1.00 4.33 24 LEU A N 5
ATOM 7449 C CA . LEU A 1 24 ? -4.704 -3.489 -4.468 1.00 13.12 24 LEU A CA 5
ATOM 7450 C C . LEU A 1 24 ? -5.739 -4.322 -5.282 1.00 24.33 24 LEU A C 5
ATOM 7451 O O . LEU A 1 24 ? -5.975 -5.497 -4.975 1.00 20.12 24 LEU A O 5
ATOM 7467 N N . GLN A 1 25 ? -6.345 -3.704 -6.324 1.00 71.04 25 GLN A N 5
ATOM 7468 C CA . GLN A 1 25 ? -7.369 -4.365 -7.205 1.00 65.42 25 GLN A CA 5
ATOM 7469 C C . GLN A 1 25 ? -6.778 -4.784 -8.579 1.00 44.54 25 GLN A C 5
ATOM 7470 O O . GLN A 1 25 ? -7.526 -5.165 -9.488 1.00 4.22 25 GLN A O 5
ATOM 7484 N N . THR A 1 26 ? -5.433 -4.746 -8.691 1.00 21.31 26 THR A N 5
ATOM 7485 C CA . THR A 1 26 ? -4.686 -5.114 -9.927 1.00 2.53 26 THR A CA 5
ATOM 7486 C C . THR A 1 26 ? -5.020 -6.551 -10.416 1.00 35.10 26 THR A C 5
ATOM 7487 O O . THR A 1 26 ? -5.094 -6.807 -11.623 1.00 62.01 26 THR A O 5
ATOM 7498 N N . ASP A 1 27 ? -5.202 -7.484 -9.459 1.00 70.55 27 ASP A N 5
ATOM 7499 C CA . ASP A 1 27 ? -5.729 -8.836 -9.731 1.00 23.21 27 ASP A CA 5
ATOM 7500 C C . ASP A 1 27 ? -7.197 -8.925 -9.230 1.00 54.24 27 ASP A C 5
ATOM 7501 O O . ASP A 1 27 ? -8.110 -8.614 -10.002 1.00 73.32 27 ASP A O 5
ATOM 7510 N N . HIS A 1 28 ? -7.424 -9.289 -7.936 1.00 65.43 28 HIS A N 5
ATOM 7511 C CA . HIS A 1 28 ? -8.805 -9.359 -7.350 1.00 62.10 28 HIS A CA 5
ATOM 7512 C C . HIS A 1 28 ? -8.771 -9.666 -5.820 1.00 2.25 28 HIS A C 5
ATOM 7513 O O . HIS A 1 28 ? -9.804 -9.973 -5.217 1.00 32.31 28 HIS A O 5
ATOM 7528 N N . ASP A 1 29 ? -7.603 -9.436 -5.206 1.00 22.40 29 ASP A N 5
ATOM 7529 C CA . ASP A 1 29 ? -7.206 -9.973 -3.872 1.00 52.14 29 ASP A CA 5
ATOM 7530 C C . ASP A 1 29 ? -8.177 -9.613 -2.713 1.00 32.50 29 ASP A C 5
ATOM 7531 O O . ASP A 1 29 ? -8.466 -10.457 -1.850 1.00 63.12 29 ASP A O 5
ATOM 7540 N N . HIS A 1 30 ? -8.670 -8.356 -2.706 1.00 24.33 30 HIS A N 5
ATOM 7541 C CA . HIS A 1 30 ? -9.502 -7.814 -1.599 1.00 1.42 30 HIS A CA 5
ATOM 7542 C C . HIS A 1 30 ? -10.853 -8.569 -1.457 1.00 62.31 30 HIS A C 5
ATOM 7543 O O . HIS A 1 30 ? -11.442 -8.586 -0.380 1.00 30.53 30 HIS A O 5
ATOM 7558 N N . VAL A 1 31 ? -11.330 -9.173 -2.564 1.00 0.43 31 VAL A N 5
ATOM 7559 C CA . VAL A 1 31 ? -12.598 -9.939 -2.596 1.00 44.30 31 VAL A CA 5
ATOM 7560 C C . VAL A 1 31 ? -12.445 -11.303 -1.876 1.00 15.23 31 VAL A C 5
ATOM 7561 O O . VAL A 1 31 ? -13.278 -11.661 -1.034 1.00 51.13 31 VAL A O 5
ATOM 7574 N N . ALA A 1 32 ? -11.362 -12.040 -2.208 1.00 71.00 32 ALA A N 5
ATOM 7575 C CA . ALA A 1 32 ? -11.032 -13.355 -1.583 1.00 3.31 32 ALA A CA 5
ATOM 7576 C C . ALA A 1 32 ? -10.794 -13.245 -0.055 1.00 2.32 32 ALA A C 5
ATOM 7577 O O . ALA A 1 32 ? -11.031 -14.198 0.698 1.00 1.51 32 ALA A O 5
ATOM 7584 N N . ILE A 1 33 ? -10.300 -12.078 0.378 1.00 63.40 33 ILE A N 5
ATOM 7585 C CA . ILE A 1 33 ? -10.087 -11.758 1.809 1.00 14.22 33 ILE A CA 5
ATOM 7586 C C . ILE A 1 33 ? -11.374 -11.167 2.457 1.00 42.11 33 ILE A C 5
ATOM 7587 O O . ILE A 1 33 ? -11.638 -11.384 3.647 1.00 21.32 33 ILE A O 5
ATOM 7603 N N . GLY A 1 34 ? -12.175 -10.445 1.652 1.00 12.14 34 GLY A N 5
ATOM 7604 C CA . GLY A 1 34 ? -13.419 -9.814 2.127 1.00 73.11 34 GLY A CA 5
ATOM 7605 C C . GLY A 1 34 ? -13.186 -8.498 2.886 1.00 23.35 34 GLY A C 5
ATOM 7606 O O . GLY A 1 34 ? -13.769 -8.272 3.952 1.00 52.53 34 GLY A O 5
ATOM 7610 N N . ALA A 1 35 ? -12.322 -7.631 2.327 1.00 63.02 35 ALA A N 5
ATOM 7611 C CA . ALA A 1 35 ? -11.976 -6.319 2.923 1.00 63.22 35 ALA A CA 5
ATOM 7612 C C . ALA A 1 35 ? -11.914 -5.234 1.827 1.00 43.44 35 ALA A C 5
ATOM 7613 O O . ALA A 1 35 ? -11.247 -5.433 0.816 1.00 44.24 35 ALA A O 5
ATOM 7620 N N . ASP A 1 36 ? -12.607 -4.097 2.037 1.00 42.20 36 ASP A N 5
ATOM 7621 C CA . ASP A 1 36 ? -12.643 -2.977 1.066 1.00 11.43 36 ASP A CA 5
ATOM 7622 C C . ASP A 1 36 ? -11.254 -2.292 0.950 1.00 54.40 36 ASP A C 5
ATOM 7623 O O . ASP A 1 36 ? -10.749 -1.724 1.917 1.00 2.53 36 ASP A O 5
ATOM 7632 N N . CYS A 1 37 ? -10.660 -2.348 -0.254 1.00 11.13 37 CYS A N 5
ATOM 7633 C CA . CYS A 1 37 ? -9.297 -1.826 -0.515 1.00 21.31 37 CYS A CA 5
ATOM 7634 C C . CYS A 1 37 ? -9.230 -0.278 -0.540 1.00 11.30 37 CYS A C 5
ATOM 7635 O O . CYS A 1 37 ? -8.156 0.292 -0.328 1.00 4.42 37 CYS A O 5
ATOM 7643 N N . GLU A 1 38 ? -10.379 0.388 -0.786 1.00 43.01 38 GLU A N 5
ATOM 7644 C CA . GLU A 1 38 ? -10.458 1.871 -0.856 1.00 12.13 38 GLU A CA 5
ATOM 7645 C C . GLU A 1 38 ? -10.187 2.533 0.520 1.00 0.01 38 GLU A C 5
ATOM 7646 O O . GLU A 1 38 ? -9.393 3.478 0.617 1.00 63.55 38 GLU A O 5
ATOM 7658 N N . ARG A 1 39 ? -10.862 2.030 1.569 1.00 12.25 39 ARG A N 5
ATOM 7659 C CA . ARG A 1 39 ? -10.722 2.545 2.958 1.00 53.04 39 ARG A CA 5
ATOM 7660 C C . ARG A 1 39 ? -9.318 2.267 3.545 1.00 32.54 39 ARG A C 5
ATOM 7661 O O . ARG A 1 39 ? -8.779 3.082 4.298 1.00 71.11 39 ARG A O 5
ATOM 7682 N N . LEU A 1 40 ? -8.738 1.113 3.176 1.00 44.54 40 LEU A N 5
ATOM 7683 C CA . LEU A 1 40 ? -7.372 0.726 3.587 1.00 5.04 40 LEU A CA 5
ATOM 7684 C C . LEU A 1 40 ? -6.332 1.681 2.969 1.00 11.13 40 LEU A C 5
ATOM 7685 O O . LEU A 1 40 ? -5.458 2.196 3.668 1.00 30.44 40 LEU A O 5
ATOM 7701 N N . SER A 1 41 ? -6.486 1.930 1.654 1.00 12.43 41 SER A N 5
ATOM 7702 C CA . SER A 1 41 ? -5.655 2.894 0.887 1.00 40.41 41 SER A CA 5
ATOM 7703 C C . SER A 1 41 ? -5.830 4.347 1.389 1.00 25.44 41 SER A C 5
ATOM 7704 O O . SER A 1 41 ? -4.896 5.145 1.321 1.00 75.01 41 SER A O 5
ATOM 7712 N N . ALA A 1 42 ? -7.038 4.666 1.887 1.00 53.50 42 ALA A N 5
ATOM 7713 C CA . ALA A 1 42 ? -7.352 5.980 2.492 1.00 12.44 42 ALA A CA 5
ATOM 7714 C C . ALA A 1 42 ? -6.573 6.194 3.809 1.00 13.02 42 ALA A C 5
ATOM 7715 O O . ALA A 1 42 ? -6.088 7.295 4.084 1.00 73.11 42 ALA A O 5
ATOM 7722 N N . GLN A 1 43 ? -6.472 5.126 4.624 1.00 13.13 43 GLN A N 5
ATOM 7723 C CA . GLN A 1 43 ? -5.669 5.146 5.866 1.00 1.31 43 GLN A CA 5
ATOM 7724 C C . GLN A 1 43 ? -4.144 5.191 5.565 1.00 41.03 43 GLN A C 5
ATOM 7725 O O . GLN A 1 43 ? -3.377 5.754 6.353 1.00 31.41 43 GLN A O 5
ATOM 7739 N N . ILE A 1 44 ? -3.716 4.579 4.428 1.00 51.00 44 ILE A N 5
ATOM 7740 C CA . ILE A 1 44 ? -2.317 4.694 3.928 1.00 14.12 44 ILE A CA 5
ATOM 7741 C C . ILE A 1 44 ? -1.981 6.175 3.623 1.00 24.30 44 ILE A C 5
ATOM 7742 O O . ILE A 1 44 ? -0.908 6.652 3.980 1.00 24.22 44 ILE A O 5
ATOM 7758 N N . GLU A 1 45 ? -2.939 6.874 2.975 1.00 43.33 45 GLU A N 5
ATOM 7759 C CA . GLU A 1 45 ? -2.835 8.317 2.644 1.00 64.10 45 GLU A CA 5
ATOM 7760 C C . GLU A 1 45 ? -2.603 9.204 3.887 1.00 42.12 45 GLU A C 5
ATOM 7761 O O . GLU A 1 45 ? -1.808 10.138 3.834 1.00 15.44 45 GLU A O 5
ATOM 7773 N N . GLU A 1 46 ? -3.302 8.903 4.996 1.00 35.54 46 GLU A N 5
ATOM 7774 C CA . GLU A 1 46 ? -3.098 9.595 6.296 1.00 2.13 46 GLU A CA 5
ATOM 7775 C C . GLU A 1 46 ? -1.688 9.340 6.868 1.00 54.02 46 GLU A C 5
ATOM 7776 O O . GLU A 1 46 ? -0.957 10.278 7.205 1.00 43.54 46 GLU A O 5
ATOM 7788 N N . CYS A 1 47 ? -1.319 8.053 6.939 1.00 61.43 47 CYS A N 5
ATOM 7789 C CA . CYS A 1 47 ? -0.051 7.599 7.542 1.00 41.34 47 CYS A CA 5
ATOM 7790 C C . CYS A 1 47 ? 1.192 8.094 6.759 1.00 53.05 47 CYS A C 5
ATOM 7791 O O . CYS A 1 47 ? 2.228 8.394 7.359 1.00 41.31 47 CYS A O 5
ATOM 7799 N N . ILE A 1 48 ? 1.076 8.181 5.417 1.00 4.12 48 ILE A N 5
ATOM 7800 C CA . ILE A 1 48 ? 2.164 8.704 4.560 1.00 32.14 48 ILE A CA 5
ATOM 7801 C C . ILE A 1 48 ? 2.203 10.253 4.640 1.00 1.31 48 ILE A C 5
ATOM 7802 O O . ILE A 1 48 ? 3.273 10.841 4.663 1.00 44.34 48 ILE A O 5
ATOM 7818 N N . PHE A 1 49 ? 1.013 10.895 4.762 1.00 44.45 49 PHE A N 5
ATOM 7819 C CA . PHE A 1 49 ? 0.877 12.379 4.814 1.00 11.20 49 PHE A CA 5
ATOM 7820 C C . PHE A 1 49 ? 1.584 13.008 6.048 1.00 34.33 49 PHE A C 5
ATOM 7821 O O . PHE A 1 49 ? 2.004 14.158 6.004 1.00 44.44 49 PHE A O 5
ATOM 7838 N N . ARG A 1 50 ? 1.701 12.259 7.151 1.00 30.11 50 ARG A N 5
ATOM 7839 C CA . ARG A 1 50 ? 2.323 12.788 8.389 1.00 73.35 50 ARG A CA 5
ATOM 7840 C C . ARG A 1 50 ? 3.858 12.984 8.221 1.00 71.05 50 ARG A C 5
ATOM 7841 O O . ARG A 1 50 ? 4.414 13.985 8.683 1.00 22.42 50 ARG A O 5
ATOM 7862 N N . ASP A 1 51 ? 4.521 12.037 7.530 1.00 2.22 51 ASP A N 5
ATOM 7863 C CA . ASP A 1 51 ? 5.980 12.105 7.232 1.00 34.31 51 ASP A CA 5
ATOM 7864 C C . ASP A 1 51 ? 6.262 12.917 5.934 1.00 13.02 51 ASP A C 5
ATOM 7865 O O . ASP A 1 51 ? 7.216 13.696 5.859 1.00 71.43 51 ASP A O 5
ATOM 7874 N N . VAL A 1 52 ? 5.390 12.734 4.938 1.00 13.34 52 VAL A N 5
ATOM 7875 C CA . VAL A 1 52 ? 5.641 13.114 3.516 1.00 65.01 52 VAL A CA 5
ATOM 7876 C C . VAL A 1 52 ? 4.768 14.324 3.044 1.00 51.03 52 VAL A C 5
ATOM 7877 O O . VAL A 1 52 ? 5.007 14.894 1.974 1.00 24.21 52 VAL A O 5
ATOM 7890 N N . GLY A 1 53 ? 3.785 14.725 3.876 1.00 72.20 53 GLY A N 5
ATOM 7891 C CA . GLY A 1 53 ? 2.752 15.735 3.516 1.00 65.52 53 GLY A CA 5
ATOM 7892 C C . GLY A 1 53 ? 3.233 17.154 3.149 1.00 25.41 53 GLY A C 5
ATOM 7893 O O . GLY A 1 53 ? 2.408 18.044 2.931 1.00 22.04 53 GLY A O 5
ATOM 7897 N N . ASN A 1 54 ? 4.558 17.362 3.077 1.00 45.55 54 ASN A N 5
ATOM 7898 C CA . ASN A 1 54 ? 5.178 18.557 2.450 1.00 33.03 54 ASN A CA 5
ATOM 7899 C C . ASN A 1 54 ? 5.096 18.496 0.888 1.00 1.54 54 ASN A C 5
ATOM 7900 O O . ASN A 1 54 ? 5.598 19.389 0.208 1.00 34.42 54 ASN A O 5
ATOM 7911 N N . THR A 1 55 ? 4.465 17.418 0.364 1.00 13.11 55 THR A N 5
ATOM 7912 C CA . THR A 1 55 ? 4.351 17.080 -1.074 1.00 65.13 55 THR A CA 5
ATOM 7913 C C . THR A 1 55 ? 5.745 16.857 -1.714 1.00 11.54 55 THR A C 5
ATOM 7914 O O . THR A 1 55 ? 6.369 15.825 -1.424 1.00 15.13 55 THR A O 5
ATOM 7925 N N . ASP A 1 56 ? 6.254 17.816 -2.538 1.00 72.50 56 ASP A N 5
ATOM 7926 C CA . ASP A 1 56 ? 7.564 17.690 -3.234 1.00 52.23 56 ASP A CA 5
ATOM 7927 C C . ASP A 1 56 ? 7.597 16.438 -4.194 1.00 21.24 56 ASP A C 5
ATOM 7928 O O . ASP A 1 56 ? 6.587 15.738 -4.360 1.00 43.00 56 ASP A O 5
ATOM 7937 N N . MET A 1 57 ? 8.740 16.202 -4.876 1.00 44.34 57 MET A N 5
ATOM 7938 C CA . MET A 1 57 ? 8.990 14.947 -5.629 1.00 72.02 57 MET A CA 5
ATOM 7939 C C . MET A 1 57 ? 8.954 13.699 -4.698 1.00 44.40 57 MET A C 5
ATOM 7940 O O . MET A 1 57 ? 8.720 12.589 -5.168 1.00 71.14 57 MET A O 5
ATOM 7954 N N . LYS A 1 58 ? 9.190 13.909 -3.378 1.00 44.42 58 LYS A N 5
ATOM 7955 C CA . LYS A 1 58 ? 9.178 12.826 -2.359 1.00 44.45 58 LYS A CA 5
ATOM 7956 C C . LYS A 1 58 ? 7.813 12.078 -2.378 1.00 30.44 58 LYS A C 5
ATOM 7957 O O . LYS A 1 58 ? 7.777 10.862 -2.525 1.00 40.25 58 LYS A O 5
ATOM 7976 N N . TYR A 1 59 ? 6.705 12.834 -2.286 1.00 70.12 59 TYR A N 5
ATOM 7977 C CA . TYR A 1 59 ? 5.331 12.268 -2.291 1.00 55.31 59 TYR A CA 5
ATOM 7978 C C . TYR A 1 59 ? 4.983 11.615 -3.642 1.00 61.35 59 TYR A C 5
ATOM 7979 O O . TYR A 1 59 ? 4.617 10.440 -3.701 1.00 64.24 59 TYR A O 5
ATOM 7997 N N . LYS A 1 60 ? 5.181 12.385 -4.715 1.00 72.54 60 LYS A N 5
ATOM 7998 C CA . LYS A 1 60 ? 4.776 12.014 -6.089 1.00 33.15 60 LYS A CA 5
ATOM 7999 C C . LYS A 1 60 ? 5.473 10.719 -6.597 1.00 23.03 60 LYS A C 5
ATOM 8000 O O . LYS A 1 60 ? 4.829 9.842 -7.191 1.00 3.41 60 LYS A O 5
ATOM 8019 N N . ASN A 1 61 ? 6.791 10.611 -6.342 1.00 23.13 61 ASN A N 5
ATOM 8020 C CA . ASN A 1 61 ? 7.611 9.461 -6.788 1.00 4.51 61 ASN A CA 5
ATOM 8021 C C . ASN A 1 61 ? 7.387 8.196 -5.919 1.00 53.41 61 ASN A C 5
ATOM 8022 O O . ASN A 1 61 ? 7.338 7.086 -6.456 1.00 23.21 61 ASN A O 5
ATOM 8033 N N . ARG A 1 62 ? 7.256 8.360 -4.581 1.00 41.24 62 ARG A N 5
ATOM 8034 C CA . ARG A 1 62 ? 7.062 7.209 -3.654 1.00 33.23 62 ARG A CA 5
ATOM 8035 C C . ARG A 1 62 ? 5.707 6.499 -3.881 1.00 75.31 62 ARG A C 5
ATOM 8036 O O . ARG A 1 62 ? 5.628 5.271 -3.779 1.00 71.10 62 ARG A O 5
ATOM 8057 N N . VAL A 1 63 ? 4.651 7.280 -4.189 1.00 12.32 63 VAL A N 5
ATOM 8058 C CA . VAL A 1 63 ? 3.315 6.724 -4.510 1.00 13.22 63 VAL A CA 5
ATOM 8059 C C . VAL A 1 63 ? 3.357 5.875 -5.812 1.00 2.43 63 VAL A C 5
ATOM 8060 O O . VAL A 1 63 ? 2.997 4.693 -5.785 1.00 0.21 63 VAL A O 5
ATOM 8073 N N . ARG A 1 64 ? 3.841 6.478 -6.937 1.00 14.41 64 ARG A N 5
ATOM 8074 C CA . ARG A 1 64 ? 3.891 5.794 -8.265 1.00 75.53 64 ARG A CA 5
ATOM 8075 C C . ARG A 1 64 ? 4.807 4.533 -8.245 1.00 53.33 64 ARG A C 5
ATOM 8076 O O . ARG A 1 64 ? 4.547 3.556 -8.954 1.00 11.52 64 ARG A O 5
ATOM 8097 N N . SER A 1 65 ? 5.866 4.574 -7.415 1.00 62.15 65 SER A N 5
ATOM 8098 C CA . SER A 1 65 ? 6.825 3.454 -7.252 1.00 72.31 65 SER A CA 5
ATOM 8099 C C . SER A 1 65 ? 6.187 2.250 -6.526 1.00 65.21 65 SER A C 5
ATOM 8100 O O . SER A 1 65 ? 6.288 1.112 -6.992 1.00 32.32 65 SER A O 5
ATOM 8108 N N . ARG A 1 66 ? 5.524 2.523 -5.384 1.00 35.10 66 ARG A N 5
ATOM 8109 C CA . ARG A 1 66 ? 4.878 1.477 -4.550 1.00 53.53 66 ARG A CA 5
ATOM 8110 C C . ARG A 1 66 ? 3.793 0.687 -5.310 1.00 13.21 66 ARG A C 5
ATOM 8111 O O . ARG A 1 66 ? 3.593 -0.485 -5.021 1.00 51.25 66 ARG A O 5
ATOM 8132 N N . ILE A 1 67 ? 3.104 1.343 -6.268 1.00 22.52 67 ILE A N 5
ATOM 8133 C CA . ILE A 1 67 ? 2.103 0.682 -7.150 1.00 10.41 67 ILE A CA 5
ATOM 8134 C C . ILE A 1 67 ? 2.691 -0.585 -7.836 1.00 25.03 67 ILE A C 5
ATOM 8135 O O . ILE A 1 67 ? 2.092 -1.663 -7.773 1.00 45.24 67 ILE A O 5
ATOM 8151 N N . SER A 1 68 ? 3.887 -0.428 -8.460 1.00 65.35 68 SER A N 5
ATOM 8152 C CA . SER A 1 68 ? 4.581 -1.529 -9.183 1.00 2.23 68 SER A CA 5
ATOM 8153 C C . SER A 1 68 ? 5.035 -2.649 -8.218 1.00 1.54 68 SER A C 5
ATOM 8154 O O . SER A 1 68 ? 4.959 -3.825 -8.559 1.00 40.32 68 SER A O 5
ATOM 8162 N N . ASN A 1 69 ? 5.481 -2.252 -7.010 1.00 44.52 69 ASN A N 5
ATOM 8163 C CA . ASN A 1 69 ? 5.907 -3.189 -5.930 1.00 71.22 69 ASN A CA 5
ATOM 8164 C C . ASN A 1 69 ? 4.725 -4.040 -5.395 1.00 41.22 69 ASN A C 5
ATOM 8165 O O . ASN A 1 69 ? 4.879 -5.236 -5.121 1.00 72.20 69 ASN A O 5
ATOM 8176 N N . LEU A 1 70 ? 3.555 -3.393 -5.235 1.00 42.23 70 LEU A N 5
ATOM 8177 C CA . LEU A 1 70 ? 2.319 -4.044 -4.748 1.00 13.43 70 LEU A CA 5
ATOM 8178 C C . LEU A 1 70 ? 1.794 -5.082 -5.766 1.00 0.31 70 LEU A C 5
ATOM 8179 O O . LEU A 1 70 ? 1.440 -6.197 -5.386 1.00 43.13 70 LEU A O 5
ATOM 8195 N N . LYS A 1 71 ? 1.789 -4.707 -7.060 1.00 4.34 71 LYS A N 5
ATOM 8196 C CA . LYS A 1 71 ? 1.288 -5.577 -8.159 1.00 72.53 71 LYS A CA 5
ATOM 8197 C C . LYS A 1 71 ? 2.358 -6.573 -8.680 1.00 62.42 71 LYS A C 5
ATOM 8198 O O . LYS A 1 71 ? 2.060 -7.390 -9.563 1.00 31.02 71 LYS A O 5
ATOM 8217 N N . ASP A 1 72 ? 3.592 -6.506 -8.142 1.00 41.44 72 ASP A N 5
ATOM 8218 C CA . ASP A 1 72 ? 4.719 -7.333 -8.628 1.00 65.24 72 ASP A CA 5
ATOM 8219 C C . ASP A 1 72 ? 4.546 -8.825 -8.223 1.00 54.21 72 ASP A C 5
ATOM 8220 O O . ASP A 1 72 ? 4.062 -9.135 -7.127 1.00 45.52 72 ASP A O 5
ATOM 8229 N N . ALA A 1 73 ? 4.964 -9.736 -9.127 1.00 43.13 73 ALA A N 5
ATOM 8230 C CA . ALA A 1 73 ? 4.756 -11.198 -8.969 1.00 50.14 73 ALA A CA 5
ATOM 8231 C C . ALA A 1 73 ? 5.662 -11.832 -7.880 1.00 34.42 73 ALA A C 5
ATOM 8232 O O . ALA A 1 73 ? 5.384 -12.944 -7.415 1.00 22.33 73 ALA A O 5
ATOM 8239 N N . LYS A 1 74 ? 6.734 -11.119 -7.476 1.00 65.20 74 LYS A N 5
ATOM 8240 C CA . LYS A 1 74 ? 7.662 -11.594 -6.418 1.00 1.21 74 LYS A CA 5
ATOM 8241 C C . LYS A 1 74 ? 6.978 -11.505 -5.034 1.00 21.25 74 LYS A C 5
ATOM 8242 O O . LYS A 1 74 ? 7.033 -12.454 -4.241 1.00 10.23 74 LYS A O 5
ATOM 8261 N N . ASN A 1 75 ? 6.328 -10.345 -4.757 1.00 21.20 75 ASN A N 5
ATOM 8262 C CA . ASN A 1 75 ? 5.589 -10.103 -3.488 1.00 31.43 75 ASN A CA 5
ATOM 8263 C C . ASN A 1 75 ? 4.097 -9.704 -3.750 1.00 13.21 75 ASN A C 5
ATOM 8264 O O . ASN A 1 75 ? 3.741 -8.517 -3.667 1.00 21.24 75 ASN A O 5
ATOM 8275 N N . PRO A 1 76 ? 3.195 -10.684 -4.109 1.00 70.14 76 PRO A N 5
ATOM 8276 C CA . PRO A 1 76 ? 1.729 -10.452 -4.089 1.00 52.32 76 PRO A CA 5
ATOM 8277 C C . PRO A 1 76 ? 1.162 -10.503 -2.644 1.00 33.32 76 PRO A C 5
ATOM 8278 O O . PRO A 1 76 ? 0.146 -9.872 -2.340 1.00 0.22 76 PRO A O 5
ATOM 8289 N N . ASP A 1 77 ? 1.860 -11.254 -1.757 1.00 2.34 77 ASP A N 5
ATOM 8290 C CA . ASP A 1 77 ? 1.543 -11.334 -0.313 1.00 72.44 77 ASP A CA 5
ATOM 8291 C C . ASP A 1 77 ? 1.796 -10.001 0.417 1.00 30.53 77 ASP A C 5
ATOM 8292 O O . ASP A 1 77 ? 1.280 -9.791 1.509 1.00 4.22 77 ASP A O 5
ATOM 8301 N N . LEU A 1 78 ? 2.593 -9.109 -0.198 1.00 73.23 78 LEU A N 5
ATOM 8302 C CA . LEU A 1 78 ? 2.844 -7.749 0.329 1.00 75.23 78 LEU A CA 5
ATOM 8303 C C . LEU A 1 78 ? 1.518 -6.953 0.463 1.00 10.21 78 LEU A C 5
ATOM 8304 O O . LEU A 1 78 ? 1.164 -6.501 1.555 1.00 20.33 78 LEU A O 5
ATOM 8320 N N . ARG A 1 79 ? 0.778 -6.841 -0.659 1.00 3.12 79 ARG A N 5
ATOM 8321 C CA . ARG A 1 79 ? -0.523 -6.133 -0.693 1.00 51.30 79 ARG A CA 5
ATOM 8322 C C . ARG A 1 79 ? -1.627 -6.975 -0.003 1.00 52.20 79 ARG A C 5
ATOM 8323 O O . ARG A 1 79 ? -2.514 -6.420 0.642 1.00 65.44 79 ARG A O 5
ATOM 8344 N N . ARG A 1 80 ? -1.538 -8.320 -0.142 1.00 42.00 80 ARG A N 5
ATOM 8345 C CA . ARG A 1 80 ? -2.478 -9.289 0.481 1.00 74.41 80 ARG A CA 5
ATOM 8346 C C . ARG A 1 80 ? -2.508 -9.160 2.025 1.00 30.44 80 ARG A C 5
ATOM 8347 O O . ARG A 1 80 ? -3.577 -9.200 2.631 1.00 50.24 80 ARG A O 5
ATOM 8368 N N . ASN A 1 81 ? -1.325 -8.984 2.641 1.00 5.11 81 ASN A N 5
ATOM 8369 C CA . ASN A 1 81 ? -1.196 -8.800 4.108 1.00 41.13 81 ASN A CA 5
ATOM 8370 C C . ASN A 1 81 ? -1.767 -7.435 4.568 1.00 51.24 81 ASN A C 5
ATOM 8371 O O . ASN A 1 81 ? -2.270 -7.329 5.684 1.00 25.24 81 ASN A O 5
ATOM 8382 N N . VAL A 1 82 ? -1.677 -6.397 3.708 1.00 13.05 82 VAL A N 5
ATOM 8383 C CA . VAL A 1 82 ? -2.312 -5.077 3.976 1.00 34.30 82 VAL A CA 5
ATOM 8384 C C . VAL A 1 82 ? -3.861 -5.208 3.968 1.00 45.42 82 VAL A C 5
ATOM 8385 O O . VAL A 1 82 ? -4.557 -4.666 4.835 1.00 33.34 82 VAL A O 5
ATOM 8398 N N . LEU A 1 83 ? -4.366 -5.976 2.985 1.00 41.01 83 LEU A N 5
ATOM 8399 C CA . LEU A 1 83 ? -5.808 -6.271 2.818 1.00 74.44 83 LEU A CA 5
ATOM 8400 C C . LEU A 1 83 ? -6.344 -7.204 3.935 1.00 61.20 83 LEU A C 5
ATOM 8401 O O . LEU A 1 83 ? -7.515 -7.128 4.313 1.00 24.35 83 LEU A O 5
ATOM 8417 N N . CYS A 1 84 ? -5.467 -8.086 4.446 1.00 21.41 84 CYS A N 5
ATOM 8418 C CA . CYS A 1 84 ? -5.800 -9.037 5.536 1.00 75.21 84 CYS A CA 5
ATOM 8419 C C . CYS A 1 84 ? -5.615 -8.397 6.933 1.00 2.11 84 CYS A C 5
ATOM 8420 O O . CYS A 1 84 ? -6.112 -8.926 7.934 1.00 25.12 84 CYS A O 5
ATOM 8428 N N . GLY A 1 85 ? -4.905 -7.250 6.988 1.00 24.21 85 GLY A N 5
ATOM 8429 C CA . GLY A 1 85 ? -4.654 -6.524 8.246 1.00 43.24 85 GLY A CA 5
ATOM 8430 C C . GLY A 1 85 ? -3.419 -7.006 9.023 1.00 74.13 85 GLY A C 5
ATOM 8431 O O . GLY A 1 85 ? -3.214 -6.604 10.175 1.00 45.42 85 GLY A O 5
ATOM 8435 N N . ALA A 1 86 ? -2.616 -7.892 8.401 1.00 21.15 86 ALA A N 5
ATOM 8436 C CA . ALA A 1 86 ? -1.317 -8.344 8.952 1.00 11.22 86 ALA A CA 5
ATOM 8437 C C . ALA A 1 86 ? -0.288 -7.186 8.930 1.00 30.11 86 ALA A C 5
ATOM 8438 O O . ALA A 1 86 ? 0.303 -6.839 9.958 1.00 14.31 86 ALA A O 5
ATOM 8445 N N . ILE A 1 87 ? -0.090 -6.599 7.737 1.00 60.14 87 ILE A N 5
ATOM 8446 C CA . ILE A 1 87 ? 0.644 -5.325 7.568 1.00 51.23 87 ILE A CA 5
ATOM 8447 C C . ILE A 1 87 ? -0.369 -4.163 7.672 1.00 4.22 87 ILE A C 5
ATOM 8448 O O . ILE A 1 87 ? -1.355 -4.132 6.927 1.00 53.31 87 ILE A O 5
ATOM 8464 N N . THR A 1 88 ? -0.141 -3.228 8.609 1.00 31.42 88 THR A N 5
ATOM 8465 C CA . THR A 1 88 ? -1.038 -2.066 8.798 1.00 24.03 88 THR A CA 5
ATOM 8466 C C . THR A 1 88 ? -0.830 -1.015 7.675 1.00 1.45 88 THR A C 5
ATOM 8467 O O . THR A 1 88 ? 0.257 -0.950 7.078 1.00 54.12 88 THR A O 5
ATOM 8478 N N . PRO A 1 89 ? -1.879 -0.184 7.353 1.00 50.11 89 PRO A N 5
ATOM 8479 C CA . PRO A 1 89 ? -1.739 0.995 6.449 1.00 63.13 89 PRO A CA 5
ATOM 8480 C C . PRO A 1 89 ? -0.590 1.965 6.843 1.00 51.42 89 PRO A C 5
ATOM 8481 O O . PRO A 1 89 ? -0.085 2.711 5.994 1.00 13.15 89 PRO A O 5
ATOM 8492 N N . GLN A 1 90 ? -0.194 1.948 8.137 1.00 13.33 90 GLN A N 5
ATOM 8493 C CA . GLN A 1 90 ? 0.977 2.703 8.625 1.00 5.11 90 GLN A CA 5
ATOM 8494 C C . GLN A 1 90 ? 2.292 2.055 8.148 1.00 1.53 90 GLN A C 5
ATOM 8495 O O . GLN A 1 90 ? 3.169 2.743 7.624 1.00 23.02 90 GLN A O 5
ATOM 8509 N N . GLN A 1 91 ? 2.398 0.715 8.317 1.00 64.30 91 GLN A N 5
ATOM 8510 C CA . GLN A 1 91 ? 3.625 -0.047 7.984 1.00 24.34 91 GLN A CA 5
ATOM 8511 C C . GLN A 1 91 ? 3.982 0.080 6.496 1.00 62.22 91 GLN A C 5
ATOM 8512 O O . GLN A 1 91 ? 5.087 0.467 6.166 1.00 62.13 91 GLN A O 5
ATOM 8526 N N . ILE A 1 92 ? 3.019 -0.193 5.608 1.00 61.43 92 ILE A N 5
ATOM 8527 C CA . ILE A 1 92 ? 3.238 -0.100 4.140 1.00 24.32 92 ILE A CA 5
ATOM 8528 C C . ILE A 1 92 ? 3.568 1.367 3.682 1.00 52.31 92 ILE A C 5
ATOM 8529 O O . ILE A 1 92 ? 4.218 1.580 2.651 1.00 72.53 92 ILE A O 5
ATOM 8545 N N . ALA A 1 93 ? 3.149 2.364 4.497 1.00 1.51 93 ALA A N 5
ATOM 8546 C CA . ALA A 1 93 ? 3.434 3.802 4.254 1.00 42.24 93 ALA A CA 5
ATOM 8547 C C . ALA A 1 93 ? 4.849 4.229 4.751 1.00 74.55 93 ALA A C 5
ATOM 8548 O O . ALA A 1 93 ? 5.468 5.127 4.164 1.00 25.31 93 ALA A O 5
ATOM 8555 N N . VAL A 1 94 ? 5.349 3.597 5.838 1.00 2.24 94 VAL A N 5
ATOM 8556 C CA . VAL A 1 94 ? 6.664 3.956 6.453 1.00 74.14 94 VAL A CA 5
ATOM 8557 C C . VAL A 1 94 ? 7.829 3.056 5.944 1.00 50.44 94 VAL A C 5
ATOM 8558 O O . VAL A 1 94 ? 8.990 3.484 5.947 1.00 75.24 94 VAL A O 5
ATOM 8571 N N . MET A 1 95 ? 7.518 1.815 5.510 1.00 53.33 95 MET A N 5
ATOM 8572 C CA . MET A 1 95 ? 8.540 0.838 5.035 1.00 65.42 95 MET A CA 5
ATOM 8573 C C . MET A 1 95 ? 9.011 1.164 3.599 1.00 75.21 95 MET A C 5
ATOM 8574 O O . MET A 1 95 ? 8.190 1.432 2.717 1.00 64.25 95 MET A O 5
ATOM 8588 N N . THR A 1 96 ? 10.334 1.131 3.383 1.00 70.05 96 THR A N 5
ATOM 8589 C CA . THR A 1 96 ? 10.937 1.204 2.029 1.00 75.11 96 THR A CA 5
ATOM 8590 C C . THR A 1 96 ? 10.794 -0.152 1.300 1.00 54.10 96 THR A C 5
ATOM 8591 O O . THR A 1 96 ? 10.529 -1.168 1.941 1.00 74.13 96 THR A O 5
ATOM 8602 N N . SER A 1 97 ? 11.019 -0.157 -0.028 1.00 71.54 97 SER A N 5
ATOM 8603 C CA . SER A 1 97 ? 10.894 -1.365 -0.900 1.00 13.24 97 SER A CA 5
ATOM 8604 C C . SER A 1 97 ? 11.778 -2.559 -0.442 1.00 14.24 97 SER A C 5
ATOM 8605 O O . SER A 1 97 ? 11.477 -3.707 -0.768 1.00 12.41 97 SER A O 5
ATOM 8613 N N . GLU A 1 98 ? 12.858 -2.274 0.312 1.00 74.44 98 GLU A N 5
ATOM 8614 C CA . GLU A 1 98 ? 13.746 -3.312 0.897 1.00 23.35 98 GLU A CA 5
ATOM 8615 C C . GLU A 1 98 ? 13.037 -4.069 2.059 1.00 24.13 98 GLU A C 5
ATOM 8616 O O . GLU A 1 98 ? 13.135 -5.296 2.168 1.00 41.22 98 GLU A O 5
ATOM 8628 N N . GLU A 1 99 ? 12.344 -3.304 2.931 1.00 21.33 99 GLU A N 5
ATOM 8629 C CA . GLU A 1 99 ? 11.500 -3.853 4.035 1.00 24.22 99 GLU A CA 5
ATOM 8630 C C . GLU A 1 99 ? 10.211 -4.521 3.485 1.00 41.10 99 GLU A C 5
ATOM 8631 O O . GLU A 1 99 ? 9.737 -5.528 4.020 1.00 30.52 99 GLU A O 5
ATOM 8643 N N . MET A 1 100 ? 9.670 -3.931 2.403 1.00 32.44 100 MET A N 5
ATOM 8644 C CA . MET A 1 100 ? 8.499 -4.457 1.665 1.00 62.41 100 MET A CA 5
ATOM 8645 C C . MET A 1 100 ? 8.841 -5.804 0.960 1.00 20.34 100 MET A C 5
ATOM 8646 O O . MET A 1 100 ? 7.962 -6.650 0.757 1.00 5.33 100 MET A O 5
ATOM 8660 N N . ALA A 1 101 ? 10.131 -5.973 0.590 1.00 33.14 101 ALA A N 5
ATOM 8661 C CA . ALA A 1 101 ? 10.673 -7.256 0.083 1.00 33.00 101 ALA A CA 5
ATOM 8662 C C . ALA A 1 101 ? 11.045 -8.211 1.247 1.00 45.44 101 ALA A C 5
ATOM 8663 O O . ALA A 1 101 ? 10.986 -9.433 1.086 1.00 72.11 101 ALA A O 5
ATOM 8670 N N . SER A 1 102 ? 11.401 -7.612 2.414 1.00 73.03 102 SER A N 5
ATOM 8671 C CA . SER A 1 102 ? 11.865 -8.319 3.641 1.00 64.33 102 SER A CA 5
ATOM 8672 C C . SER A 1 102 ? 13.220 -9.026 3.400 1.00 1.22 102 SER A C 5
ATOM 8673 O O . SER A 1 102 ? 13.340 -10.246 3.531 1.00 30.44 102 SER A O 5
ATOM 8681 N N . ASP A 1 103 ? 14.238 -8.206 3.075 1.00 12.42 103 ASP A N 5
ATOM 8682 C CA . ASP A 1 103 ? 15.600 -8.641 2.643 1.00 71.05 103 ASP A CA 5
ATOM 8683 C C . ASP A 1 103 ? 16.270 -9.679 3.597 1.00 53.21 103 ASP A C 5
ATOM 8684 O O . ASP A 1 103 ? 16.925 -10.624 3.141 1.00 44.02 103 ASP A O 5
ATOM 8693 N N . GLU A 1 104 ? 16.091 -9.477 4.914 1.00 12.04 104 GLU A N 5
ATOM 8694 C CA . GLU A 1 104 ? 16.659 -10.359 5.962 1.00 23.41 104 GLU A CA 5
ATOM 8695 C C . GLU A 1 104 ? 15.927 -11.721 6.007 1.00 62.02 104 GLU A C 5
ATOM 8696 O O . GLU A 1 104 ? 16.557 -12.773 6.141 1.00 3.14 104 GLU A O 5
ATOM 8708 N N . LEU A 1 105 ? 14.589 -11.677 5.857 1.00 53.04 105 LEU A N 5
ATOM 8709 C CA . LEU A 1 105 ? 13.715 -12.869 5.872 1.00 61.13 105 LEU A CA 5
ATOM 8710 C C . LEU A 1 105 ? 13.914 -13.764 4.617 1.00 65.33 105 LEU A C 5
ATOM 8711 O O . LEU A 1 105 ? 13.465 -14.915 4.603 1.00 22.12 105 LEU A O 5
ATOM 8727 N N . LYS A 1 106 ? 14.609 -13.239 3.576 1.00 22.33 106 LYS A N 5
ATOM 8728 C CA . LYS A 1 106 ? 14.899 -14.002 2.330 1.00 11.21 106 LYS A CA 5
ATOM 8729 C C . LYS A 1 106 ? 15.970 -15.108 2.549 1.00 62.41 106 LYS A C 5
ATOM 8730 O O . LYS A 1 106 ? 16.305 -15.840 1.611 1.00 52.33 106 LYS A O 5
ATOM 8749 N N . GLU A 1 107 ? 16.513 -15.207 3.779 1.00 73.32 107 GLU A N 5
ATOM 8750 C CA . GLU A 1 107 ? 17.381 -16.334 4.204 1.00 4.32 107 GLU A CA 5
ATOM 8751 C C . GLU A 1 107 ? 16.861 -16.999 5.511 1.00 25.22 107 GLU A C 5
ATOM 8752 O O . GLU A 1 107 ? 17.414 -18.005 5.952 1.00 50.13 107 GLU A O 5
ATOM 8764 N N . ILE A 1 108 ? 15.785 -16.437 6.114 1.00 73.15 108 ILE A N 5
ATOM 8765 C CA . ILE A 1 108 ? 15.249 -16.894 7.429 1.00 61.14 108 ILE A CA 5
ATOM 8766 C C . ILE A 1 108 ? 13.968 -17.770 7.252 1.00 24.34 108 ILE A C 5
ATOM 8767 O O . ILE A 1 108 ? 12.853 -17.254 7.101 1.00 23.32 108 ILE A O 5
ATOM 8783 N N . ARG A 1 109 ? 14.161 -19.106 7.210 1.00 1.33 109 ARG A N 5
ATOM 8784 C CA . ARG A 1 109 ? 13.063 -20.119 7.283 1.00 23.05 109 ARG A CA 5
ATOM 8785 C C . ARG A 1 109 ? 13.266 -21.021 8.522 1.00 14.11 109 ARG A C 5
ATOM 8786 O O . ARG A 1 109 ? 12.331 -21.245 9.299 1.00 25.33 109 ARG A O 5
ATOM 8807 N N . LYS A 1 110 ? 14.500 -21.554 8.666 1.00 61.32 110 LYS A N 5
ATOM 8808 C CA . LYS A 1 110 ? 14.908 -22.389 9.826 1.00 5.43 110 LYS A CA 5
ATOM 8809 C C . LYS A 1 110 ? 14.748 -21.611 11.158 1.00 24.54 110 LYS A C 5
ATOM 8810 O O . LYS A 1 110 ? 14.249 -22.153 12.151 1.00 0.44 110 LYS A O 5
ATOM 8829 N N . ALA A 1 111 ? 15.189 -20.337 11.155 1.00 50.24 111 ALA A N 5
ATOM 8830 C CA . ALA A 1 111 ? 14.966 -19.402 12.280 1.00 12.24 111 ALA A CA 5
ATOM 8831 C C . ALA A 1 111 ? 13.583 -18.717 12.171 1.00 23.41 111 ALA A C 5
ATOM 8832 O O . ALA A 1 111 ? 12.890 -18.833 11.153 1.00 74.20 111 ALA A O 5
ATOM 8839 N N . MET A 1 112 ? 13.213 -17.987 13.231 1.00 74.41 112 MET A N 5
ATOM 8840 C CA . MET A 1 112 ? 11.969 -17.191 13.295 1.00 25.35 112 MET A CA 5
ATOM 8841 C C . MET A 1 112 ? 12.135 -16.033 14.308 1.00 43.34 112 MET A C 5
ATOM 8842 O O . MET A 1 112 ? 13.249 -15.774 14.786 1.00 25.04 112 MET A O 5
ATOM 8856 N N . THR A 1 113 ? 11.016 -15.332 14.590 1.00 72.14 113 THR A N 5
ATOM 8857 C CA . THR A 1 113 ? 10.927 -14.272 15.638 1.00 1.55 113 THR A CA 5
ATOM 8858 C C . THR A 1 113 ? 11.414 -14.792 17.029 1.00 10.11 113 THR A C 5
ATOM 8859 O O . THR A 1 113 ? 10.749 -15.684 17.606 1.00 36.59 113 THR A O 5
ATOM 8871 N N . SER A 1 1 ? -11.763 13.440 16.126 1.00 2.00 1 SER A N 6
ATOM 8872 C CA . SER A 1 1 ? -10.558 13.075 16.919 1.00 34.22 1 SER A CA 6
ATOM 8873 C C . SER A 1 1 ? -10.134 11.613 16.646 1.00 64.15 1 SER A C 6
ATOM 8874 O O . SER A 1 1 ? -9.092 11.366 16.030 1.00 50.13 1 SER A O 6
ATOM 8884 N N . HIS A 1 2 ? -10.961 10.646 17.100 1.00 53.24 2 HIS A N 6
ATOM 8885 C CA . HIS A 1 2 ? -10.659 9.194 16.989 1.00 1.24 2 HIS A CA 6
ATOM 8886 C C . HIS A 1 2 ? -11.242 8.568 15.681 1.00 25.42 2 HIS A C 6
ATOM 8887 O O . HIS A 1 2 ? -10.954 7.408 15.350 1.00 22.51 2 HIS A O 6
ATOM 8902 N N . MET A 1 3 ? -12.047 9.351 14.944 1.00 24.13 3 MET A N 6
ATOM 8903 C CA . MET A 1 3 ? -12.719 8.892 13.705 1.00 31.51 3 MET A CA 6
ATOM 8904 C C . MET A 1 3 ? -11.726 8.777 12.508 1.00 31.41 3 MET A C 6
ATOM 8905 O O . MET A 1 3 ? -10.797 9.590 12.397 1.00 64.12 3 MET A O 6
ATOM 8919 N N . PRO A 1 4 ? -11.910 7.755 11.592 1.00 2.13 4 PRO A N 6
ATOM 8920 C CA . PRO A 1 4 ? -10.998 7.529 10.428 1.00 10.32 4 PRO A CA 6
ATOM 8921 C C . PRO A 1 4 ? -11.050 8.670 9.371 1.00 14.52 4 PRO A C 6
ATOM 8922 O O . PRO A 1 4 ? -12.032 9.421 9.300 1.00 14.42 4 PRO A O 6
ATOM 8933 N N . VAL A 1 5 ? -9.990 8.772 8.542 1.00 3.35 5 VAL A N 6
ATOM 8934 C CA . VAL A 1 5 ? -9.840 9.859 7.547 1.00 73.43 5 VAL A CA 6
ATOM 8935 C C . VAL A 1 5 ? -10.884 9.741 6.389 1.00 4.31 5 VAL A C 6
ATOM 8936 O O . VAL A 1 5 ? -11.118 8.643 5.865 1.00 25.35 5 VAL A O 6
ATOM 8949 N N . PRO A 1 6 ? -11.554 10.876 6.000 1.00 74.34 6 PRO A N 6
ATOM 8950 C CA . PRO A 1 6 ? -12.561 10.881 4.907 1.00 73.13 6 PRO A CA 6
ATOM 8951 C C . PRO A 1 6 ? -11.910 10.834 3.502 1.00 71.44 6 PRO A C 6
ATOM 8952 O O . PRO A 1 6 ? -10.800 11.328 3.305 1.00 50.41 6 PRO A O 6
ATOM 8963 N N . VAL A 1 7 ? -12.619 10.237 2.534 1.00 74.43 7 VAL A N 6
ATOM 8964 C CA . VAL A 1 7 ? -12.137 10.071 1.139 1.00 32.12 7 VAL A CA 6
ATOM 8965 C C . VAL A 1 7 ? -12.356 11.357 0.290 1.00 3.23 7 VAL A C 6
ATOM 8966 O O . VAL A 1 7 ? -13.088 12.259 0.713 1.00 3.33 7 VAL A O 6
ATOM 8979 N N . THR A 1 8 ? -11.683 11.416 -0.892 1.00 33.44 8 THR A N 6
ATOM 8980 C CA . THR A 1 8 ? -11.771 12.543 -1.880 1.00 70.30 8 THR A CA 6
ATOM 8981 C C . THR A 1 8 ? -11.000 13.819 -1.407 1.00 63.23 8 THR A C 6
ATOM 8982 O O . THR A 1 8 ? -10.823 14.050 -0.210 1.00 14.53 8 THR A O 6
ATOM 8993 N N . CYS A 1 9 ? -10.540 14.638 -2.371 1.00 11.32 9 CYS A N 6
ATOM 8994 C CA . CYS A 1 9 ? -9.843 15.920 -2.096 1.00 34.44 9 CYS A CA 6
ATOM 8995 C C . CYS A 1 9 ? -10.020 16.888 -3.288 1.00 44.34 9 CYS A C 6
ATOM 8996 O O . CYS A 1 9 ? -10.855 16.645 -4.168 1.00 30.43 9 CYS A O 6
ATOM 9004 N N . ASP A 1 10 ? -9.250 17.997 -3.285 1.00 70.23 10 ASP A N 6
ATOM 9005 C CA . ASP A 1 10 ? -9.204 18.984 -4.384 1.00 4.31 10 ASP A CA 6
ATOM 9006 C C . ASP A 1 10 ? -8.894 18.316 -5.756 1.00 33.14 10 ASP A C 6
ATOM 9007 O O . ASP A 1 10 ? -9.711 18.382 -6.682 1.00 14.00 10 ASP A O 6
ATOM 9016 N N . ALA A 1 11 ? -7.720 17.659 -5.862 1.00 30.34 11 ALA A N 6
ATOM 9017 C CA . ALA A 1 11 ? -7.255 17.048 -7.130 1.00 13.14 11 ALA A CA 6
ATOM 9018 C C . ALA A 1 11 ? -6.217 15.924 -6.891 1.00 24.42 11 ALA A C 6
ATOM 9019 O O . ALA A 1 11 ? -6.483 14.748 -7.176 1.00 24.41 11 ALA A O 6
ATOM 9026 N N . VAL A 1 12 ? -5.050 16.307 -6.337 1.00 23.54 12 VAL A N 6
ATOM 9027 C CA . VAL A 1 12 ? -3.861 15.423 -6.221 1.00 53.33 12 VAL A CA 6
ATOM 9028 C C . VAL A 1 12 ? -4.113 14.212 -5.283 1.00 44.04 12 VAL A C 6
ATOM 9029 O O . VAL A 1 12 ? -4.021 13.061 -5.715 1.00 55.10 12 VAL A O 6
ATOM 9042 N N . ARG A 1 13 ? -4.447 14.500 -4.007 1.00 21.12 13 ARG A N 6
ATOM 9043 C CA . ARG A 1 13 ? -4.731 13.464 -2.973 1.00 53.44 13 ARG A CA 6
ATOM 9044 C C . ARG A 1 13 ? -5.952 12.585 -3.363 1.00 41.13 13 ARG A C 6
ATOM 9045 O O . ARG A 1 13 ? -6.011 11.409 -3.004 1.00 61.31 13 ARG A O 6
ATOM 9066 N N . ASN A 1 14 ? -6.918 13.172 -4.108 1.00 34.03 14 ASN A N 6
ATOM 9067 C CA . ASN A 1 14 ? -8.109 12.439 -4.605 1.00 74.52 14 ASN A CA 6
ATOM 9068 C C . ASN A 1 14 ? -7.695 11.313 -5.585 1.00 24.23 14 ASN A C 6
ATOM 9069 O O . ASN A 1 14 ? -8.122 10.160 -5.438 1.00 51.43 14 ASN A O 6
ATOM 9080 N N . LYS A 1 15 ? -6.848 11.669 -6.571 1.00 11.23 15 LYS A N 6
ATOM 9081 C CA . LYS A 1 15 ? -6.359 10.716 -7.591 1.00 2.42 15 LYS A CA 6
ATOM 9082 C C . LYS A 1 15 ? -5.346 9.706 -6.995 1.00 12.43 15 LYS A C 6
ATOM 9083 O O . LYS A 1 15 ? -5.294 8.556 -7.426 1.00 4.43 15 LYS A O 6
ATOM 9102 N N . CYS A 1 16 ? -4.545 10.154 -6.005 1.00 51.54 16 CYS A N 6
ATOM 9103 C CA . CYS A 1 16 ? -3.608 9.272 -5.258 1.00 11.24 16 CYS A CA 6
ATOM 9104 C C . CYS A 1 16 ? -4.380 8.156 -4.523 1.00 65.34 16 CYS A C 6
ATOM 9105 O O . CYS A 1 16 ? -4.022 6.983 -4.623 1.00 14.21 16 CYS A O 6
ATOM 9113 N N . ARG A 1 17 ? -5.459 8.551 -3.819 1.00 14.42 17 ARG A N 6
ATOM 9114 C CA . ARG A 1 17 ? -6.411 7.622 -3.158 1.00 22.33 17 ARG A CA 6
ATOM 9115 C C . ARG A 1 17 ? -6.980 6.596 -4.176 1.00 31.13 17 ARG A C 6
ATOM 9116 O O . ARG A 1 17 ? -7.028 5.397 -3.891 1.00 54.44 17 ARG A O 6
ATOM 9137 N N . GLU A 1 18 ? -7.391 7.094 -5.366 1.00 23.12 18 GLU A N 6
ATOM 9138 C CA . GLU A 1 18 ? -7.911 6.252 -6.476 1.00 75.24 18 GLU A CA 6
ATOM 9139 C C . GLU A 1 18 ? -6.881 5.196 -6.960 1.00 31.12 18 GLU A C 6
ATOM 9140 O O . GLU A 1 18 ? -7.214 4.021 -7.097 1.00 40.43 18 GLU A O 6
ATOM 9152 N N . MET A 1 19 ? -5.636 5.643 -7.214 1.00 71.43 19 MET A N 6
ATOM 9153 C CA . MET A 1 19 ? -4.570 4.807 -7.824 1.00 2.42 19 MET A CA 6
ATOM 9154 C C . MET A 1 19 ? -3.982 3.765 -6.835 1.00 40.31 19 MET A C 6
ATOM 9155 O O . MET A 1 19 ? -3.602 2.663 -7.246 1.00 52.24 19 MET A O 6
ATOM 9169 N N . LEU A 1 20 ? -3.906 4.126 -5.541 1.00 3.45 20 LEU A N 6
ATOM 9170 C CA . LEU A 1 20 ? -3.466 3.194 -4.471 1.00 34.42 20 LEU A CA 6
ATOM 9171 C C . LEU A 1 20 ? -4.525 2.083 -4.237 1.00 13.32 20 LEU A C 6
ATOM 9172 O O . LEU A 1 20 ? -4.173 0.912 -4.077 1.00 13.42 20 LEU A O 6
ATOM 9188 N N . THR A 1 21 ? -5.823 2.469 -4.241 1.00 75.33 21 THR A N 6
ATOM 9189 C CA . THR A 1 21 ? -6.960 1.504 -4.188 1.00 41.01 21 THR A CA 6
ATOM 9190 C C . THR A 1 21 ? -6.987 0.611 -5.459 1.00 52.03 21 THR A C 6
ATOM 9191 O O . THR A 1 21 ? -7.303 -0.586 -5.389 1.00 63.02 21 THR A O 6
ATOM 9202 N N . ALA A 1 22 ? -6.638 1.219 -6.615 1.00 31.33 22 ALA A N 6
ATOM 9203 C CA . ALA A 1 22 ? -6.561 0.522 -7.920 1.00 60.42 22 ALA A CA 6
ATOM 9204 C C . ALA A 1 22 ? -5.450 -0.556 -7.927 1.00 14.03 22 ALA A C 6
ATOM 9205 O O . ALA A 1 22 ? -5.600 -1.607 -8.559 1.00 22.25 22 ALA A O 6
ATOM 9212 N N . ALA A 1 23 ? -4.343 -0.276 -7.217 1.00 64.21 23 ALA A N 6
ATOM 9213 C CA . ALA A 1 23 ? -3.230 -1.235 -7.024 1.00 42.13 23 ALA A CA 6
ATOM 9214 C C . ALA A 1 23 ? -3.679 -2.469 -6.202 1.00 64.14 23 ALA A C 6
ATOM 9215 O O . ALA A 1 23 ? -3.270 -3.600 -6.475 1.00 21.50 23 ALA A O 6
ATOM 9222 N N . LEU A 1 24 ? -4.546 -2.215 -5.205 1.00 53.41 24 LEU A N 6
ATOM 9223 C CA . LEU A 1 24 ? -5.100 -3.257 -4.308 1.00 0.21 24 LEU A CA 6
ATOM 9224 C C . LEU A 1 24 ? -6.227 -4.102 -4.976 1.00 0.32 24 LEU A C 6
ATOM 9225 O O . LEU A 1 24 ? -6.698 -5.084 -4.394 1.00 23.23 24 LEU A O 6
ATOM 9241 N N . GLN A 1 25 ? -6.664 -3.698 -6.189 1.00 75.21 25 GLN A N 6
ATOM 9242 C CA . GLN A 1 25 ? -7.714 -4.413 -6.969 1.00 12.24 25 GLN A CA 6
ATOM 9243 C C . GLN A 1 25 ? -7.225 -4.785 -8.394 1.00 43.13 25 GLN A C 6
ATOM 9244 O O . GLN A 1 25 ? -8.025 -5.258 -9.218 1.00 52.30 25 GLN A O 6
ATOM 9258 N N . THR A 1 26 ? -5.903 -4.623 -8.655 1.00 74.51 26 THR A N 6
ATOM 9259 C CA . THR A 1 26 ? -5.313 -4.699 -10.029 1.00 75.42 26 THR A CA 6
ATOM 9260 C C . THR A 1 26 ? -5.583 -6.053 -10.735 1.00 0.55 26 THR A C 6
ATOM 9261 O O . THR A 1 26 ? -5.653 -6.115 -11.966 1.00 4.12 26 THR A O 6
ATOM 9272 N N . ASP A 1 27 ? -5.739 -7.119 -9.936 1.00 1.31 27 ASP A N 6
ATOM 9273 C CA . ASP A 1 27 ? -6.152 -8.447 -10.420 1.00 45.51 27 ASP A CA 6
ATOM 9274 C C . ASP A 1 27 ? -6.848 -9.221 -9.263 1.00 51.42 27 ASP A C 6
ATOM 9275 O O . ASP A 1 27 ? -6.443 -10.331 -8.887 1.00 42.12 27 ASP A O 6
ATOM 9284 N N . HIS A 1 28 ? -7.889 -8.570 -8.679 1.00 70.31 28 HIS A N 6
ATOM 9285 C CA . HIS A 1 28 ? -8.750 -9.152 -7.606 1.00 22.11 28 HIS A CA 6
ATOM 9286 C C . HIS A 1 28 ? -7.962 -9.513 -6.310 1.00 64.34 28 HIS A C 6
ATOM 9287 O O . HIS A 1 28 ? -8.327 -10.454 -5.589 1.00 41.34 28 HIS A O 6
ATOM 9302 N N . ASP A 1 29 ? -6.933 -8.703 -5.990 1.00 23.22 29 ASP A N 6
ATOM 9303 C CA . ASP A 1 29 ? -6.012 -8.946 -4.845 1.00 34.01 29 ASP A CA 6
ATOM 9304 C C . ASP A 1 29 ? -6.773 -8.940 -3.489 1.00 73.11 29 ASP A C 6
ATOM 9305 O O . ASP A 1 29 ? -6.676 -9.885 -2.700 1.00 55.15 29 ASP A O 6
ATOM 9314 N N . HIS A 1 30 ? -7.546 -7.859 -3.248 1.00 52.13 30 HIS A N 6
ATOM 9315 C CA . HIS A 1 30 ? -8.357 -7.702 -2.011 1.00 72.04 30 HIS A CA 6
ATOM 9316 C C . HIS A 1 30 ? -9.575 -8.657 -1.987 1.00 44.43 30 HIS A C 6
ATOM 9317 O O . HIS A 1 30 ? -10.054 -9.023 -0.919 1.00 63.31 30 HIS A O 6
ATOM 9332 N N . VAL A 1 31 ? -10.054 -9.051 -3.186 1.00 20.21 31 VAL A N 6
ATOM 9333 C CA . VAL A 1 31 ? -11.252 -9.913 -3.357 1.00 35.32 31 VAL A CA 6
ATOM 9334 C C . VAL A 1 31 ? -10.991 -11.350 -2.845 1.00 3.20 31 VAL A C 6
ATOM 9335 O O . VAL A 1 31 ? -11.898 -12.003 -2.315 1.00 62.22 31 VAL A O 6
ATOM 9348 N N . ALA A 1 32 ? -9.740 -11.818 -3.011 1.00 51.41 32 ALA A N 6
ATOM 9349 C CA . ALA A 1 32 ? -9.274 -13.128 -2.494 1.00 0.54 32 ALA A CA 6
ATOM 9350 C C . ALA A 1 32 ? -9.434 -13.237 -0.954 1.00 3.11 32 ALA A C 6
ATOM 9351 O O . ALA A 1 32 ? -9.765 -14.297 -0.420 1.00 4.33 32 ALA A O 6
ATOM 9358 N N . ILE A 1 33 ? -9.217 -12.106 -0.269 1.00 5.24 33 ILE A N 6
ATOM 9359 C CA . ILE A 1 33 ? -9.289 -12.003 1.211 1.00 62.13 33 ILE A CA 6
ATOM 9360 C C . ILE A 1 33 ? -10.665 -11.420 1.673 1.00 74.25 33 ILE A C 6
ATOM 9361 O O . ILE A 1 33 ? -11.043 -11.548 2.838 1.00 20.24 33 ILE A O 6
ATOM 9377 N N . GLY A 1 34 ? -11.407 -10.797 0.732 1.00 54.03 34 GLY A N 6
ATOM 9378 C CA . GLY A 1 34 ? -12.672 -10.096 1.042 1.00 72.20 34 GLY A CA 6
ATOM 9379 C C . GLY A 1 34 ? -12.462 -8.727 1.723 1.00 4.20 34 GLY A C 6
ATOM 9380 O O . GLY A 1 34 ? -13.411 -8.141 2.258 1.00 25.54 34 GLY A O 6
ATOM 9384 N N . ALA A 1 35 ? -11.216 -8.220 1.675 1.00 24.24 35 ALA A N 6
ATOM 9385 C CA . ALA A 1 35 ? -10.796 -6.972 2.356 1.00 13.04 35 ALA A CA 6
ATOM 9386 C C . ALA A 1 35 ? -11.265 -5.707 1.606 1.00 42.02 35 ALA A C 6
ATOM 9387 O O . ALA A 1 35 ? -11.188 -5.648 0.376 1.00 42.42 35 ALA A O 6
ATOM 9394 N N . ASP A 1 36 ? -11.746 -4.690 2.356 1.00 14.42 36 ASP A N 6
ATOM 9395 C CA . ASP A 1 36 ? -12.190 -3.400 1.774 1.00 34.22 36 ASP A CA 6
ATOM 9396 C C . ASP A 1 36 ? -10.978 -2.502 1.443 1.00 72.32 36 ASP A C 6
ATOM 9397 O O . ASP A 1 36 ? -10.490 -1.754 2.300 1.00 60.53 36 ASP A O 6
ATOM 9406 N N . CYS A 1 37 ? -10.507 -2.587 0.186 1.00 72.50 37 CYS A N 6
ATOM 9407 C CA . CYS A 1 37 ? -9.299 -1.862 -0.292 1.00 12.51 37 CYS A CA 6
ATOM 9408 C C . CYS A 1 37 ? -9.456 -0.322 -0.233 1.00 54.40 37 CYS A C 6
ATOM 9409 O O . CYS A 1 37 ? -8.458 0.399 -0.186 1.00 62.43 37 CYS A O 6
ATOM 9417 N N . GLU A 1 38 ? -10.719 0.152 -0.232 1.00 4.21 38 GLU A N 6
ATOM 9418 C CA . GLU A 1 38 ? -11.065 1.591 -0.142 1.00 22.33 38 GLU A CA 6
ATOM 9419 C C . GLU A 1 38 ? -10.519 2.258 1.159 1.00 11.25 38 GLU A C 6
ATOM 9420 O O . GLU A 1 38 ? -9.830 3.285 1.095 1.00 72.04 38 GLU A O 6
ATOM 9432 N N . ARG A 1 39 ? -10.832 1.653 2.331 1.00 4.14 39 ARG A N 6
ATOM 9433 C CA . ARG A 1 39 ? -10.358 2.161 3.648 1.00 32.30 39 ARG A CA 6
ATOM 9434 C C . ARG A 1 39 ? -8.863 1.845 3.872 1.00 42.50 39 ARG A C 6
ATOM 9435 O O . ARG A 1 39 ? -8.146 2.662 4.446 1.00 0.23 39 ARG A O 6
ATOM 9456 N N . LEU A 1 40 ? -8.403 0.670 3.389 1.00 60.42 40 LEU A N 6
ATOM 9457 C CA . LEU A 1 40 ? -6.989 0.234 3.528 1.00 45.05 40 LEU A CA 6
ATOM 9458 C C . LEU A 1 40 ? -6.018 1.229 2.851 1.00 12.23 40 LEU A C 6
ATOM 9459 O O . LEU A 1 40 ? -5.020 1.625 3.448 1.00 5.44 40 LEU A O 6
ATOM 9475 N N . SER A 1 41 ? -6.363 1.639 1.615 1.00 33.25 41 SER A N 6
ATOM 9476 C CA . SER A 1 41 ? -5.616 2.663 0.834 1.00 15.41 41 SER A CA 6
ATOM 9477 C C . SER A 1 41 ? -5.504 4.000 1.599 1.00 71.31 41 SER A C 6
ATOM 9478 O O . SER A 1 41 ? -4.417 4.574 1.697 1.00 64.12 41 SER A O 6
ATOM 9486 N N . ALA A 1 42 ? -6.644 4.459 2.156 1.00 72.43 42 ALA A N 6
ATOM 9487 C CA . ALA A 1 42 ? -6.735 5.723 2.930 1.00 65.05 42 ALA A CA 6
ATOM 9488 C C . ALA A 1 42 ? -5.874 5.686 4.223 1.00 4.14 42 ALA A C 6
ATOM 9489 O O . ALA A 1 42 ? -5.355 6.716 4.660 1.00 35.35 42 ALA A O 6
ATOM 9496 N N . GLN A 1 43 ? -5.741 4.486 4.822 1.00 74.21 43 GLN A N 6
ATOM 9497 C CA . GLN A 1 43 ? -4.926 4.269 6.041 1.00 73.22 43 GLN A CA 6
ATOM 9498 C C . GLN A 1 43 ? -3.404 4.217 5.744 1.00 11.23 43 GLN A C 6
ATOM 9499 O O . GLN A 1 43 ? -2.598 4.702 6.545 1.00 52.02 43 GLN A O 6
ATOM 9513 N N . ILE A 1 44 ? -3.014 3.604 4.606 1.00 74.10 44 ILE A N 6
ATOM 9514 C CA . ILE A 1 44 ? -1.605 3.634 4.117 1.00 62.31 44 ILE A CA 6
ATOM 9515 C C . ILE A 1 44 ? -1.192 5.099 3.829 1.00 10.03 44 ILE A C 6
ATOM 9516 O O . ILE A 1 44 ? -0.103 5.561 4.209 1.00 21.42 44 ILE A O 6
ATOM 9532 N N . GLU A 1 45 ? -2.131 5.800 3.180 1.00 1.14 45 GLU A N 6
ATOM 9533 C CA . GLU A 1 45 ? -2.012 7.207 2.785 1.00 71.11 45 GLU A CA 6
ATOM 9534 C C . GLU A 1 45 ? -1.835 8.145 4.006 1.00 2.11 45 GLU A C 6
ATOM 9535 O O . GLU A 1 45 ? -0.939 8.975 4.005 1.00 14.11 45 GLU A O 6
ATOM 9547 N N . GLU A 1 46 ? -2.684 7.988 5.053 1.00 10.24 46 GLU A N 6
ATOM 9548 C CA . GLU A 1 46 ? -2.687 8.905 6.231 1.00 30.22 46 GLU A CA 6
ATOM 9549 C C . GLU A 1 46 ? -1.350 8.836 7.031 1.00 3.42 46 GLU A C 6
ATOM 9550 O O . GLU A 1 46 ? -0.895 9.842 7.583 1.00 53.03 46 GLU A O 6
ATOM 9562 N N . CYS A 1 47 ? -0.734 7.640 7.072 1.00 31.51 47 CYS A N 6
ATOM 9563 C CA . CYS A 1 47 ? 0.547 7.418 7.784 1.00 25.24 47 CYS A CA 6
ATOM 9564 C C . CYS A 1 47 ? 1.716 8.141 7.071 1.00 64.11 47 CYS A C 6
ATOM 9565 O O . CYS A 1 47 ? 2.474 8.891 7.697 1.00 73.55 47 CYS A O 6
ATOM 9573 N N . ILE A 1 48 ? 1.825 7.936 5.744 1.00 1.21 48 ILE A N 6
ATOM 9574 C CA . ILE A 1 48 ? 2.880 8.564 4.906 1.00 62.12 48 ILE A CA 6
ATOM 9575 C C . ILE A 1 48 ? 2.623 10.093 4.704 1.00 10.44 48 ILE A C 6
ATOM 9576 O O . ILE A 1 48 ? 3.561 10.871 4.485 1.00 0.14 48 ILE A O 6
ATOM 9592 N N . PHE A 1 49 ? 1.340 10.505 4.830 1.00 22.04 49 PHE A N 6
ATOM 9593 C CA . PHE A 1 49 ? 0.879 11.907 4.635 1.00 11.44 49 PHE A CA 6
ATOM 9594 C C . PHE A 1 49 ? 1.516 12.898 5.650 1.00 12.54 49 PHE A C 6
ATOM 9595 O O . PHE A 1 49 ? 1.616 14.096 5.365 1.00 41.52 49 PHE A O 6
ATOM 9612 N N . ARG A 1 50 ? 1.923 12.387 6.823 1.00 43.52 50 ARG A N 6
ATOM 9613 C CA . ARG A 1 50 ? 2.539 13.198 7.898 1.00 11.25 50 ARG A CA 6
ATOM 9614 C C . ARG A 1 50 ? 3.780 13.994 7.398 1.00 75.00 50 ARG A C 6
ATOM 9615 O O . ARG A 1 50 ? 3.789 15.227 7.437 1.00 12.23 50 ARG A O 6
ATOM 9636 N N . ASP A 1 51 ? 4.803 13.270 6.925 1.00 52.14 51 ASP A N 6
ATOM 9637 C CA . ASP A 1 51 ? 6.052 13.874 6.394 1.00 74.11 51 ASP A CA 6
ATOM 9638 C C . ASP A 1 51 ? 5.948 14.162 4.878 1.00 51.53 51 ASP A C 6
ATOM 9639 O O . ASP A 1 51 ? 6.183 15.284 4.418 1.00 31.31 51 ASP A O 6
ATOM 9648 N N . VAL A 1 52 ? 5.589 13.115 4.121 1.00 3.34 52 VAL A N 6
ATOM 9649 C CA . VAL A 1 52 ? 5.648 13.097 2.639 1.00 74.41 52 VAL A CA 6
ATOM 9650 C C . VAL A 1 52 ? 4.378 13.702 1.970 1.00 50.51 52 VAL A C 6
ATOM 9651 O O . VAL A 1 52 ? 4.412 14.055 0.793 1.00 43.35 52 VAL A O 6
ATOM 9664 N N . GLY A 1 53 ? 3.286 13.890 2.739 1.00 72.23 53 GLY A N 6
ATOM 9665 C CA . GLY A 1 53 ? 1.997 14.406 2.196 1.00 13.05 53 GLY A CA 6
ATOM 9666 C C . GLY A 1 53 ? 1.956 15.923 1.902 1.00 2.21 53 GLY A C 6
ATOM 9667 O O . GLY A 1 53 ? 0.905 16.554 2.009 1.00 50.22 53 GLY A O 6
ATOM 9671 N N . ASN A 1 54 ? 3.110 16.482 1.520 1.00 1.52 54 ASN A N 6
ATOM 9672 C CA . ASN A 1 54 ? 3.314 17.909 1.189 1.00 42.25 54 ASN A CA 6
ATOM 9673 C C . ASN A 1 54 ? 3.206 18.182 -0.343 1.00 12.05 54 ASN A C 6
ATOM 9674 O O . ASN A 1 54 ? 3.619 19.251 -0.808 1.00 41.22 54 ASN A O 6
ATOM 9685 N N . THR A 1 55 ? 2.678 17.186 -1.105 1.00 44.23 55 THR A N 6
ATOM 9686 C CA . THR A 1 55 ? 2.469 17.240 -2.590 1.00 25.43 55 THR A CA 6
ATOM 9687 C C . THR A 1 55 ? 3.758 17.547 -3.401 1.00 43.23 55 THR A C 6
ATOM 9688 O O . THR A 1 55 ? 3.687 17.917 -4.577 1.00 63.32 55 THR A O 6
ATOM 9699 N N . ASP A 1 56 ? 4.929 17.332 -2.776 1.00 73.34 56 ASP A N 6
ATOM 9700 C CA . ASP A 1 56 ? 6.246 17.535 -3.417 1.00 54.54 56 ASP A CA 6
ATOM 9701 C C . ASP A 1 56 ? 6.569 16.375 -4.409 1.00 71.31 56 ASP A C 6
ATOM 9702 O O . ASP A 1 56 ? 5.826 15.394 -4.490 1.00 60.22 56 ASP A O 6
ATOM 9711 N N . MET A 1 57 ? 7.666 16.509 -5.187 1.00 13.12 57 MET A N 6
ATOM 9712 C CA . MET A 1 57 ? 8.184 15.420 -6.055 1.00 11.03 57 MET A CA 6
ATOM 9713 C C . MET A 1 57 ? 8.480 14.120 -5.256 1.00 62.11 57 MET A C 6
ATOM 9714 O O . MET A 1 57 ? 8.416 13.026 -5.816 1.00 64.50 57 MET A O 6
ATOM 9728 N N . LYS A 1 58 ? 8.817 14.261 -3.951 1.00 71.15 58 LYS A N 6
ATOM 9729 C CA . LYS A 1 58 ? 8.998 13.106 -3.033 1.00 51.22 58 LYS A CA 6
ATOM 9730 C C . LYS A 1 58 ? 7.673 12.312 -2.883 1.00 44.02 58 LYS A C 6
ATOM 9731 O O . LYS A 1 58 ? 7.679 11.091 -2.858 1.00 5.21 58 LYS A O 6
ATOM 9750 N N . TYR A 1 59 ? 6.545 13.044 -2.817 1.00 15.12 59 TYR A N 6
ATOM 9751 C CA . TYR A 1 59 ? 5.190 12.468 -2.676 1.00 31.44 59 TYR A CA 6
ATOM 9752 C C . TYR A 1 59 ? 4.760 11.751 -3.963 1.00 43.35 59 TYR A C 6
ATOM 9753 O O . TYR A 1 59 ? 4.326 10.607 -3.923 1.00 10.24 59 TYR A O 6
ATOM 9771 N N . LYS A 1 60 ? 4.930 12.442 -5.099 1.00 50.23 60 LYS A N 6
ATOM 9772 C CA . LYS A 1 60 ? 4.590 11.917 -6.440 1.00 65.33 60 LYS A CA 6
ATOM 9773 C C . LYS A 1 60 ? 5.405 10.638 -6.774 1.00 45.03 60 LYS A C 6
ATOM 9774 O O . LYS A 1 60 ? 4.880 9.697 -7.375 1.00 54.20 60 LYS A O 6
ATOM 9793 N N . ASN A 1 61 ? 6.686 10.623 -6.348 1.00 32.12 61 ASN A N 6
ATOM 9794 C CA . ASN A 1 61 ? 7.584 9.454 -6.486 1.00 14.24 61 ASN A CA 6
ATOM 9795 C C . ASN A 1 61 ? 7.123 8.298 -5.552 1.00 43.52 61 ASN A C 6
ATOM 9796 O O . ASN A 1 61 ? 7.030 7.151 -5.983 1.00 1.12 61 ASN A O 6
ATOM 9807 N N . ARG A 1 62 ? 6.834 8.631 -4.274 1.00 61.20 62 ARG A N 6
ATOM 9808 C CA . ARG A 1 62 ? 6.398 7.641 -3.250 1.00 24.43 62 ARG A CA 6
ATOM 9809 C C . ARG A 1 62 ? 5.071 6.942 -3.648 1.00 52.21 62 ARG A C 6
ATOM 9810 O O . ARG A 1 62 ? 4.933 5.741 -3.440 1.00 44.23 62 ARG A O 6
ATOM 9831 N N . VAL A 1 63 ? 4.113 7.706 -4.220 1.00 34.13 63 VAL A N 6
ATOM 9832 C CA . VAL A 1 63 ? 2.797 7.167 -4.643 1.00 32.41 63 VAL A CA 6
ATOM 9833 C C . VAL A 1 63 ? 2.961 6.173 -5.821 1.00 61.11 63 VAL A C 6
ATOM 9834 O O . VAL A 1 63 ? 2.559 5.022 -5.699 1.00 73.15 63 VAL A O 6
ATOM 9847 N N . ARG A 1 64 ? 3.587 6.620 -6.939 1.00 24.35 64 ARG A N 6
ATOM 9848 C CA . ARG A 1 64 ? 3.759 5.782 -8.167 1.00 43.25 64 ARG A CA 6
ATOM 9849 C C . ARG A 1 64 ? 4.578 4.488 -7.891 1.00 71.21 64 ARG A C 6
ATOM 9850 O O . ARG A 1 64 ? 4.291 3.421 -8.455 1.00 30.03 64 ARG A O 6
ATOM 9871 N N . SER A 1 65 ? 5.594 4.605 -7.013 1.00 50.31 65 SER A N 6
ATOM 9872 C CA . SER A 1 65 ? 6.424 3.461 -6.579 1.00 71.01 65 SER A CA 6
ATOM 9873 C C . SER A 1 65 ? 5.602 2.510 -5.682 1.00 12.11 65 SER A C 6
ATOM 9874 O O . SER A 1 65 ? 5.679 1.291 -5.842 1.00 74.11 65 SER A O 6
ATOM 9882 N N . ARG A 1 66 ? 4.787 3.094 -4.768 1.00 21.24 66 ARG A N 6
ATOM 9883 C CA . ARG A 1 66 ? 3.932 2.322 -3.832 1.00 23.14 66 ARG A CA 6
ATOM 9884 C C . ARG A 1 66 ? 2.914 1.453 -4.595 1.00 54.52 66 ARG A C 6
ATOM 9885 O O . ARG A 1 66 ? 2.717 0.299 -4.246 1.00 34.11 66 ARG A O 6
ATOM 9906 N N . ILE A 1 67 ? 2.302 2.036 -5.649 1.00 34.42 67 ILE A N 6
ATOM 9907 C CA . ILE A 1 67 ? 1.339 1.341 -6.550 1.00 71.35 67 ILE A CA 6
ATOM 9908 C C . ILE A 1 67 ? 1.977 0.066 -7.161 1.00 21.20 67 ILE A C 6
ATOM 9909 O O . ILE A 1 67 ? 1.378 -1.015 -7.140 1.00 73.52 67 ILE A O 6
ATOM 9925 N N . SER A 1 68 ? 3.213 0.222 -7.682 1.00 30.00 68 SER A N 6
ATOM 9926 C CA . SER A 1 68 ? 4.015 -0.895 -8.248 1.00 71.31 68 SER A CA 6
ATOM 9927 C C . SER A 1 68 ? 4.332 -1.982 -7.186 1.00 41.45 68 SER A C 6
ATOM 9928 O O . SER A 1 68 ? 4.341 -3.174 -7.492 1.00 74.50 68 SER A O 6
ATOM 9936 N N . ASN A 1 69 ? 4.572 -1.543 -5.935 1.00 2.34 69 ASN A N 6
ATOM 9937 C CA . ASN A 1 69 ? 4.871 -2.444 -4.794 1.00 1.12 69 ASN A CA 6
ATOM 9938 C C . ASN A 1 69 ? 3.599 -3.190 -4.301 1.00 50.32 69 ASN A C 6
ATOM 9939 O O . ASN A 1 69 ? 3.671 -4.340 -3.855 1.00 13.33 69 ASN A O 6
ATOM 9950 N N . LEU A 1 70 ? 2.435 -2.521 -4.413 1.00 4.43 70 LEU A N 6
ATOM 9951 C CA . LEU A 1 70 ? 1.113 -3.089 -4.040 1.00 40.50 70 LEU A CA 6
ATOM 9952 C C . LEU A 1 70 ? 0.618 -4.127 -5.080 1.00 2.42 70 LEU A C 6
ATOM 9953 O O . LEU A 1 70 ? -0.401 -4.779 -4.868 1.00 75.55 70 LEU A O 6
ATOM 9969 N N . LYS A 1 71 ? 1.314 -4.218 -6.233 1.00 60.14 71 LYS A N 6
ATOM 9970 C CA . LYS A 1 71 ? 1.069 -5.263 -7.262 1.00 74.54 71 LYS A CA 6
ATOM 9971 C C . LYS A 1 71 ? 2.351 -6.077 -7.602 1.00 42.11 71 LYS A C 6
ATOM 9972 O O . LYS A 1 71 ? 2.365 -6.817 -8.594 1.00 45.55 71 LYS A O 6
ATOM 9991 N N . ASP A 1 72 ? 3.399 -5.969 -6.757 1.00 61.05 72 ASP A N 6
ATOM 9992 C CA . ASP A 1 72 ? 4.750 -6.527 -7.056 1.00 2.32 72 ASP A CA 6
ATOM 9993 C C . ASP A 1 72 ? 4.771 -8.084 -7.130 1.00 44.21 72 ASP A C 6
ATOM 9994 O O . ASP A 1 72 ? 4.069 -8.781 -6.382 1.00 21.52 72 ASP A O 6
ATOM 10003 N N . ALA A 1 73 ? 5.592 -8.597 -8.072 1.00 2.44 73 ALA A N 6
ATOM 10004 C CA . ALA A 1 73 ? 5.796 -10.046 -8.304 1.00 11.03 73 ALA A CA 6
ATOM 10005 C C . ALA A 1 73 ? 6.910 -10.617 -7.397 1.00 72.24 73 ALA A C 6
ATOM 10006 O O . ALA A 1 73 ? 6.876 -11.792 -7.031 1.00 1.32 73 ALA A O 6
ATOM 10013 N N . LYS A 1 74 ? 7.909 -9.771 -7.066 1.00 10.12 74 LYS A N 6
ATOM 10014 C CA . LYS A 1 74 ? 9.028 -10.140 -6.160 1.00 50.25 74 LYS A CA 6
ATOM 10015 C C . LYS A 1 74 ? 8.548 -10.191 -4.689 1.00 64.55 74 LYS A C 6
ATOM 10016 O O . LYS A 1 74 ? 9.044 -10.982 -3.876 1.00 12.12 74 LYS A O 6
ATOM 10035 N N . ASN A 1 75 ? 7.565 -9.332 -4.375 1.00 42.42 75 ASN A N 6
ATOM 10036 C CA . ASN A 1 75 ? 6.855 -9.307 -3.080 1.00 62.33 75 ASN A CA 6
ATOM 10037 C C . ASN A 1 75 ? 5.321 -9.504 -3.291 1.00 12.02 75 ASN A C 6
ATOM 10038 O O . ASN A 1 75 ? 4.554 -8.526 -3.289 1.00 22.20 75 ASN A O 6
ATOM 10049 N N . PRO A 1 76 ? 4.841 -10.774 -3.519 1.00 34.31 76 PRO A N 6
ATOM 10050 C CA . PRO A 1 76 ? 3.386 -11.083 -3.537 1.00 40.21 76 PRO A CA 6
ATOM 10051 C C . PRO A 1 76 ? 2.794 -11.058 -2.105 1.00 10.22 76 PRO A C 6
ATOM 10052 O O . PRO A 1 76 ? 1.621 -10.746 -1.901 1.00 22.13 76 PRO A O 6
ATOM 10063 N N . ASP A 1 77 ? 3.658 -11.377 -1.124 1.00 22.42 77 ASP A N 6
ATOM 10064 C CA . ASP A 1 77 ? 3.316 -11.406 0.311 1.00 22.32 77 ASP A CA 6
ATOM 10065 C C . ASP A 1 77 ? 3.100 -9.985 0.872 1.00 61.43 77 ASP A C 6
ATOM 10066 O O . ASP A 1 77 ? 2.426 -9.816 1.880 1.00 62.12 77 ASP A O 6
ATOM 10075 N N . LEU A 1 78 ? 3.698 -8.971 0.213 1.00 24.54 78 LEU A N 6
ATOM 10076 C CA . LEU A 1 78 ? 3.597 -7.561 0.651 1.00 51.14 78 LEU A CA 6
ATOM 10077 C C . LEU A 1 78 ? 2.128 -7.079 0.589 1.00 70.24 78 LEU A C 6
ATOM 10078 O O . LEU A 1 78 ? 1.542 -6.723 1.607 1.00 54.03 78 LEU A O 6
ATOM 10094 N N . ARG A 1 79 ? 1.540 -7.166 -0.618 1.00 14.43 79 ARG A N 6
ATOM 10095 C CA . ARG A 1 79 ? 0.114 -6.834 -0.866 1.00 35.21 79 ARG A CA 6
ATOM 10096 C C . ARG A 1 79 ? -0.833 -7.800 -0.117 1.00 23.11 79 ARG A C 6
ATOM 10097 O O . ARG A 1 79 ? -1.816 -7.358 0.477 1.00 41.01 79 ARG A O 6
ATOM 10118 N N . ARG A 1 80 ? -0.496 -9.108 -0.131 1.00 44.21 80 ARG A N 6
ATOM 10119 C CA . ARG A 1 80 ? -1.281 -10.168 0.554 1.00 43.12 80 ARG A CA 6
ATOM 10120 C C . ARG A 1 80 ? -1.481 -9.852 2.061 1.00 73.43 80 ARG A C 6
ATOM 10121 O O . ARG A 1 80 ? -2.602 -9.871 2.560 1.00 53.43 80 ARG A O 6
ATOM 10142 N N . ASN A 1 81 ? -0.375 -9.522 2.751 1.00 62.42 81 ASN A N 6
ATOM 10143 C CA . ASN A 1 81 ? -0.374 -9.285 4.210 1.00 4.34 81 ASN A CA 6
ATOM 10144 C C . ASN A 1 81 ? -0.985 -7.911 4.590 1.00 70.15 81 ASN A C 6
ATOM 10145 O O . ASN A 1 81 ? -1.580 -7.798 5.660 1.00 71.52 81 ASN A O 6
ATOM 10156 N N . VAL A 1 82 ? -0.827 -6.873 3.735 1.00 31.22 82 VAL A N 6
ATOM 10157 C CA . VAL A 1 82 ? -1.481 -5.545 3.960 1.00 33.13 82 VAL A CA 6
ATOM 10158 C C . VAL A 1 82 ? -3.026 -5.690 3.939 1.00 73.42 82 VAL A C 6
ATOM 10159 O O . VAL A 1 82 ? -3.727 -5.226 4.849 1.00 43.02 82 VAL A O 6
ATOM 10172 N N . LEU A 1 83 ? -3.525 -6.370 2.898 1.00 73.05 83 LEU A N 6
ATOM 10173 C CA . LEU A 1 83 ? -4.967 -6.644 2.709 1.00 74.31 83 LEU A CA 6
ATOM 10174 C C . LEU A 1 83 ? -5.514 -7.642 3.775 1.00 4.15 83 LEU A C 6
ATOM 10175 O O . LEU A 1 83 ? -6.679 -7.565 4.165 1.00 24.31 83 LEU A O 6
ATOM 10191 N N . CYS A 1 84 ? -4.650 -8.566 4.242 1.00 75.51 84 CYS A N 6
ATOM 10192 C CA . CYS A 1 84 ? -5.002 -9.537 5.316 1.00 14.31 84 CYS A CA 6
ATOM 10193 C C . CYS A 1 84 ? -4.868 -8.916 6.734 1.00 13.53 84 CYS A C 6
ATOM 10194 O O . CYS A 1 84 ? -5.324 -9.511 7.713 1.00 11.51 84 CYS A O 6
ATOM 10202 N N . GLY A 1 85 ? -4.230 -7.729 6.829 1.00 62.51 85 GLY A N 6
ATOM 10203 C CA . GLY A 1 85 ? -4.061 -7.010 8.111 1.00 45.12 85 GLY A CA 6
ATOM 10204 C C . GLY A 1 85 ? -2.836 -7.452 8.933 1.00 50.55 85 GLY A C 6
ATOM 10205 O O . GLY A 1 85 ? -2.670 -7.008 10.073 1.00 71.24 85 GLY A O 6
ATOM 10209 N N . ALA A 1 86 ? -1.989 -8.331 8.358 1.00 52.53 86 ALA A N 6
ATOM 10210 C CA . ALA A 1 86 ? -0.725 -8.785 8.991 1.00 73.04 86 ALA A CA 6
ATOM 10211 C C . ALA A 1 86 ? 0.354 -7.669 8.966 1.00 73.14 86 ALA A C 6
ATOM 10212 O O . ALA A 1 86 ? 1.003 -7.400 9.983 1.00 51.00 86 ALA A O 6
ATOM 10219 N N . ILE A 1 87 ? 0.549 -7.034 7.791 1.00 33.51 87 ILE A N 6
ATOM 10220 C CA . ILE A 1 87 ? 1.363 -5.798 7.668 1.00 32.35 87 ILE A CA 6
ATOM 10221 C C . ILE A 1 87 ? 0.456 -4.570 7.915 1.00 15.34 87 ILE A C 6
ATOM 10222 O O . ILE A 1 87 ? -0.563 -4.393 7.234 1.00 51.41 87 ILE A O 6
ATOM 10238 N N . THR A 1 88 ? 0.838 -3.737 8.900 1.00 21.13 88 THR A N 6
ATOM 10239 C CA . THR A 1 88 ? 0.060 -2.541 9.293 1.00 13.11 88 THR A CA 6
ATOM 10240 C C . THR A 1 88 ? 0.221 -1.383 8.264 1.00 40.44 88 THR A C 6
ATOM 10241 O O . THR A 1 88 ? 1.264 -1.287 7.599 1.00 11.33 88 THR A O 6
ATOM 10252 N N . PRO A 1 89 ? -0.833 -0.506 8.100 1.00 22.30 89 PRO A N 6
ATOM 10253 C CA . PRO A 1 89 ? -0.785 0.707 7.232 1.00 1.22 89 PRO A CA 6
ATOM 10254 C C . PRO A 1 89 ? 0.492 1.585 7.374 1.00 44.33 89 PRO A C 6
ATOM 10255 O O . PRO A 1 89 ? 0.980 2.135 6.379 1.00 21.54 89 PRO A O 6
ATOM 10266 N N . GLN A 1 90 ? 1.028 1.702 8.612 1.00 50.32 90 GLN A N 6
ATOM 10267 C CA . GLN A 1 90 ? 2.236 2.517 8.886 1.00 21.31 90 GLN A CA 6
ATOM 10268 C C . GLN A 1 90 ? 3.536 1.833 8.396 1.00 2.35 90 GLN A C 6
ATOM 10269 O O . GLN A 1 90 ? 4.496 2.522 8.040 1.00 64.05 90 GLN A O 6
ATOM 10283 N N . GLN A 1 91 ? 3.559 0.479 8.379 1.00 31.14 91 GLN A N 6
ATOM 10284 C CA . GLN A 1 91 ? 4.707 -0.297 7.842 1.00 54.05 91 GLN A CA 6
ATOM 10285 C C . GLN A 1 91 ? 4.833 -0.108 6.319 1.00 50.44 91 GLN A C 6
ATOM 10286 O O . GLN A 1 91 ? 5.839 0.409 5.841 1.00 60.13 91 GLN A O 6
ATOM 10300 N N . ILE A 1 92 ? 3.779 -0.494 5.576 1.00 44.32 92 ILE A N 6
ATOM 10301 C CA . ILE A 1 92 ? 3.745 -0.382 4.091 1.00 22.22 92 ILE A CA 6
ATOM 10302 C C . ILE A 1 92 ? 3.944 1.091 3.612 1.00 22.14 92 ILE A C 6
ATOM 10303 O O . ILE A 1 92 ? 4.465 1.328 2.524 1.00 65.54 92 ILE A O 6
ATOM 10319 N N . ALA A 1 93 ? 3.569 2.068 4.459 1.00 4.52 93 ALA A N 6
ATOM 10320 C CA . ALA A 1 93 ? 3.802 3.506 4.187 1.00 55.44 93 ALA A CA 6
ATOM 10321 C C . ALA A 1 93 ? 5.316 3.868 4.164 1.00 31.41 93 ALA A C 6
ATOM 10322 O O . ALA A 1 93 ? 5.772 4.594 3.274 1.00 21.22 93 ALA A O 6
ATOM 10329 N N . VAL A 1 94 ? 6.090 3.339 5.140 1.00 61.12 94 VAL A N 6
ATOM 10330 C CA . VAL A 1 94 ? 7.527 3.698 5.329 1.00 51.05 94 VAL A CA 6
ATOM 10331 C C . VAL A 1 94 ? 8.510 2.715 4.628 1.00 3.32 94 VAL A C 6
ATOM 10332 O O . VAL A 1 94 ? 9.678 3.064 4.409 1.00 73.54 94 VAL A O 6
ATOM 10345 N N . MET A 1 95 ? 8.043 1.496 4.282 1.00 44.41 95 MET A N 6
ATOM 10346 C CA . MET A 1 95 ? 8.912 0.441 3.695 1.00 52.32 95 MET A CA 6
ATOM 10347 C C . MET A 1 95 ? 9.361 0.784 2.250 1.00 24.21 95 MET A C 6
ATOM 10348 O O . MET A 1 95 ? 8.539 1.079 1.384 1.00 51.00 95 MET A O 6
ATOM 10362 N N . THR A 1 96 ? 10.682 0.740 2.024 1.00 24.31 96 THR A N 6
ATOM 10363 C CA . THR A 1 96 ? 11.304 0.945 0.695 1.00 33.33 96 THR A CA 6
ATOM 10364 C C . THR A 1 96 ? 11.493 -0.401 -0.040 1.00 3.31 96 THR A C 6
ATOM 10365 O O . THR A 1 96 ? 11.211 -1.460 0.522 1.00 15.44 96 THR A O 6
ATOM 10376 N N . SER A 1 97 ? 11.999 -0.345 -1.291 1.00 61.14 97 SER A N 6
ATOM 10377 C CA . SER A 1 97 ? 12.396 -1.553 -2.073 1.00 71.34 97 SER A CA 6
ATOM 10378 C C . SER A 1 97 ? 13.528 -2.336 -1.361 1.00 64.00 97 SER A C 6
ATOM 10379 O O . SER A 1 97 ? 13.619 -3.559 -1.469 1.00 11.21 97 SER A O 6
ATOM 10387 N N . GLU A 1 98 ? 14.374 -1.593 -0.626 1.00 54.25 98 GLU A N 6
ATOM 10388 C CA . GLU A 1 98 ? 15.443 -2.153 0.234 1.00 35.42 98 GLU A CA 6
ATOM 10389 C C . GLU A 1 98 ? 14.845 -3.043 1.359 1.00 43.41 98 GLU A C 6
ATOM 10390 O O . GLU A 1 98 ? 15.314 -4.157 1.603 1.00 10.33 98 GLU A O 6
ATOM 10402 N N . GLU A 1 99 ? 13.787 -2.531 2.017 1.00 2.41 99 GLU A N 6
ATOM 10403 C CA . GLU A 1 99 ? 13.058 -3.261 3.088 1.00 12.13 99 GLU A CA 6
ATOM 10404 C C . GLU A 1 99 ? 12.242 -4.454 2.526 1.00 64.25 99 GLU A C 6
ATOM 10405 O O . GLU A 1 99 ? 12.122 -5.499 3.170 1.00 11.10 99 GLU A O 6
ATOM 10417 N N . MET A 1 100 ? 11.702 -4.270 1.309 1.00 34.24 100 MET A N 6
ATOM 10418 C CA . MET A 1 100 ? 10.964 -5.318 0.564 1.00 74.34 100 MET A CA 6
ATOM 10419 C C . MET A 1 100 ? 11.897 -6.468 0.104 1.00 63.34 100 MET A C 6
ATOM 10420 O O . MET A 1 100 ? 11.458 -7.610 -0.051 1.00 71.41 100 MET A O 6
ATOM 10434 N N . ALA A 1 101 ? 13.189 -6.146 -0.120 1.00 53.23 101 ALA A N 6
ATOM 10435 C CA . ALA A 1 101 ? 14.207 -7.139 -0.541 1.00 53.43 101 ALA A CA 6
ATOM 10436 C C . ALA A 1 101 ? 14.463 -8.217 0.556 1.00 62.45 101 ALA A C 6
ATOM 10437 O O . ALA A 1 101 ? 15.014 -9.286 0.265 1.00 21.44 101 ALA A O 6
ATOM 10444 N N . SER A 1 102 ? 14.058 -7.913 1.814 1.00 41.22 102 SER A N 6
ATOM 10445 C CA . SER A 1 102 ? 14.057 -8.888 2.932 1.00 54.11 102 SER A CA 6
ATOM 10446 C C . SER A 1 102 ? 12.874 -9.883 2.784 1.00 72.11 102 SER A C 6
ATOM 10447 O O . SER A 1 102 ? 11.836 -9.769 3.455 1.00 14.35 102 SER A O 6
ATOM 10455 N N . ASP A 1 103 ? 13.060 -10.848 1.865 1.00 3.12 103 ASP A N 6
ATOM 10456 C CA . ASP A 1 103 ? 12.049 -11.866 1.503 1.00 65.10 103 ASP A CA 6
ATOM 10457 C C . ASP A 1 103 ? 11.738 -12.823 2.688 1.00 11.33 103 ASP A C 6
ATOM 10458 O O . ASP A 1 103 ? 10.581 -13.222 2.895 1.00 33.11 103 ASP A O 6
ATOM 10467 N N . GLU A 1 104 ? 12.793 -13.143 3.458 1.00 11.13 104 GLU A N 6
ATOM 10468 C CA . GLU A 1 104 ? 12.749 -14.067 4.622 1.00 11.20 104 GLU A CA 6
ATOM 10469 C C . GLU A 1 104 ? 11.762 -13.615 5.732 1.00 4.13 104 GLU A C 6
ATOM 10470 O O . GLU A 1 104 ? 11.023 -14.428 6.287 1.00 30.13 104 GLU A O 6
ATOM 10482 N N . LEU A 1 105 ? 11.751 -12.307 6.037 1.00 52.02 105 LEU A N 6
ATOM 10483 C CA . LEU A 1 105 ? 10.989 -11.751 7.190 1.00 52.05 105 LEU A CA 6
ATOM 10484 C C . LEU A 1 105 ? 9.480 -11.532 6.904 1.00 72.34 105 LEU A C 6
ATOM 10485 O O . LEU A 1 105 ? 8.731 -11.143 7.807 1.00 42.25 105 LEU A O 6
ATOM 10501 N N . LYS A 1 106 ? 9.035 -11.779 5.657 1.00 4.44 106 LYS A N 6
ATOM 10502 C CA . LYS A 1 106 ? 7.616 -11.580 5.255 1.00 64.35 106 LYS A CA 6
ATOM 10503 C C . LYS A 1 106 ? 6.638 -12.573 5.943 1.00 24.24 106 LYS A C 6
ATOM 10504 O O . LYS A 1 106 ? 5.466 -12.239 6.175 1.00 4.53 106 LYS A O 6
ATOM 10523 N N . GLU A 1 107 ? 7.124 -13.789 6.260 1.00 73.25 107 GLU A N 6
ATOM 10524 C CA . GLU A 1 107 ? 6.355 -14.800 7.036 1.00 14.13 107 GLU A CA 6
ATOM 10525 C C . GLU A 1 107 ? 6.990 -15.067 8.428 1.00 73.05 107 GLU A C 6
ATOM 10526 O O . GLU A 1 107 ? 6.261 -15.282 9.405 1.00 61.21 107 GLU A O 6
ATOM 10538 N N . ILE A 1 108 ? 8.343 -15.048 8.510 1.00 34.32 108 ILE A N 6
ATOM 10539 C CA . ILE A 1 108 ? 9.077 -15.375 9.763 1.00 63.25 108 ILE A CA 6
ATOM 10540 C C . ILE A 1 108 ? 8.913 -14.257 10.832 1.00 73.12 108 ILE A C 6
ATOM 10541 O O . ILE A 1 108 ? 9.577 -13.213 10.777 1.00 12.12 108 ILE A O 6
ATOM 10557 N N . ARG A 1 109 ? 7.990 -14.490 11.787 1.00 42.13 109 ARG A N 6
ATOM 10558 C CA . ARG A 1 109 ? 7.725 -13.577 12.927 1.00 72.24 109 ARG A CA 6
ATOM 10559 C C . ARG A 1 109 ? 7.899 -14.321 14.277 1.00 64.51 109 ARG A C 6
ATOM 10560 O O . ARG A 1 109 ? 8.573 -13.822 15.188 1.00 24.45 109 ARG A O 6
ATOM 10581 N N . LYS A 1 110 ? 7.284 -15.518 14.385 1.00 13.33 110 LYS A N 6
ATOM 10582 C CA . LYS A 1 110 ? 7.312 -16.336 15.622 1.00 61.44 110 LYS A CA 6
ATOM 10583 C C . LYS A 1 110 ? 8.672 -17.078 15.772 1.00 60.41 110 LYS A C 6
ATOM 10584 O O . LYS A 1 110 ? 9.523 -16.636 16.551 1.00 11.40 110 LYS A O 6
ATOM 10603 N N . ALA A 1 111 ? 8.846 -18.187 15.003 1.00 23.11 111 ALA A N 6
ATOM 10604 C CA . ALA A 1 111 ? 10.098 -18.997 14.929 1.00 61.01 111 ALA A CA 6
ATOM 10605 C C . ALA A 1 111 ? 10.479 -19.692 16.276 1.00 21.04 111 ALA A C 6
ATOM 10606 O O . ALA A 1 111 ? 10.346 -20.919 16.414 1.00 72.31 111 ALA A O 6
ATOM 10613 N N . MET A 1 112 ? 10.966 -18.899 17.252 1.00 21.02 112 MET A N 6
ATOM 10614 C CA . MET A 1 112 ? 11.360 -19.384 18.594 1.00 75.41 112 MET A CA 6
ATOM 10615 C C . MET A 1 112 ? 10.116 -19.735 19.448 1.00 13.12 112 MET A C 6
ATOM 10616 O O . MET A 1 112 ? 9.398 -18.845 19.914 1.00 31.24 112 MET A O 6
ATOM 10630 N N . THR A 1 113 ? 9.865 -21.044 19.620 1.00 41.01 113 THR A N 6
ATOM 10631 C CA . THR A 1 113 ? 8.747 -21.566 20.452 1.00 24.30 113 THR A CA 6
ATOM 10632 C C . THR A 1 113 ? 9.192 -22.812 21.272 1.00 4.41 113 THR A C 6
ATOM 10633 O O . THR A 1 113 ? 8.956 -22.851 22.501 1.00 37.63 113 THR A O 6
ATOM 10645 N N . SER A 1 1 ? -4.685 0.676 13.763 1.00 42.35 1 SER A N 7
ATOM 10646 C CA . SER A 1 1 ? -5.770 0.245 12.829 1.00 44.13 1 SER A CA 7
ATOM 10647 C C . SER A 1 1 ? -7.168 0.548 13.400 1.00 43.42 1 SER A C 7
ATOM 10648 O O . SER A 1 1 ? -7.290 1.008 14.539 1.00 31.45 1 SER A O 7
ATOM 10658 N N . HIS A 1 2 ? -8.211 0.285 12.572 1.00 12.22 2 HIS A N 7
ATOM 10659 C CA . HIS A 1 2 ? -9.644 0.523 12.907 1.00 35.13 2 HIS A CA 7
ATOM 10660 C C . HIS A 1 2 ? -9.953 2.044 13.085 1.00 63.13 2 HIS A C 7
ATOM 10661 O O . HIS A 1 2 ? -10.967 2.430 13.679 1.00 34.10 2 HIS A O 7
ATOM 10676 N N . MET A 1 3 ? -9.081 2.894 12.516 1.00 42.23 3 MET A N 7
ATOM 10677 C CA . MET A 1 3 ? -9.238 4.361 12.545 1.00 55.23 3 MET A CA 7
ATOM 10678 C C . MET A 1 3 ? -10.380 4.807 11.590 1.00 61.33 3 MET A C 7
ATOM 10679 O O . MET A 1 3 ? -10.452 4.298 10.460 1.00 70.24 3 MET A O 7
ATOM 10693 N N . PRO A 1 4 ? -11.311 5.729 12.032 1.00 64.04 4 PRO A N 7
ATOM 10694 C CA . PRO A 1 4 ? -12.314 6.345 11.125 1.00 55.41 4 PRO A CA 7
ATOM 10695 C C . PRO A 1 4 ? -11.618 7.043 9.925 1.00 13.14 4 PRO A C 7
ATOM 10696 O O . PRO A 1 4 ? -10.920 8.055 10.106 1.00 35.50 4 PRO A O 7
ATOM 10707 N N . VAL A 1 5 ? -11.784 6.442 8.727 1.00 51.03 5 VAL A N 7
ATOM 10708 C CA . VAL A 1 5 ? -11.085 6.834 7.484 1.00 73.14 5 VAL A CA 7
ATOM 10709 C C . VAL A 1 5 ? -11.236 8.354 7.164 1.00 34.10 5 VAL A C 7
ATOM 10710 O O . VAL A 1 5 ? -12.360 8.829 6.955 1.00 52.32 5 VAL A O 7
ATOM 10723 N N . PRO A 1 6 ? -10.095 9.133 7.143 1.00 71.21 6 PRO A N 7
ATOM 10724 C CA . PRO A 1 6 ? -10.116 10.608 6.911 1.00 21.40 6 PRO A CA 7
ATOM 10725 C C . PRO A 1 6 ? -10.721 11.038 5.550 1.00 72.24 6 PRO A C 7
ATOM 10726 O O . PRO A 1 6 ? -10.724 10.271 4.578 1.00 51.11 6 PRO A O 7
ATOM 10737 N N . VAL A 1 7 ? -11.214 12.284 5.509 1.00 63.13 7 VAL A N 7
ATOM 10738 C CA . VAL A 1 7 ? -11.764 12.906 4.284 1.00 12.15 7 VAL A CA 7
ATOM 10739 C C . VAL A 1 7 ? -10.644 13.285 3.284 1.00 65.12 7 VAL A C 7
ATOM 10740 O O . VAL A 1 7 ? -9.533 13.647 3.688 1.00 11.54 7 VAL A O 7
ATOM 10753 N N . THR A 1 8 ? -10.947 13.163 1.981 1.00 1.24 8 THR A N 7
ATOM 10754 C CA . THR A 1 8 ? -10.064 13.638 0.897 1.00 72.01 8 THR A CA 7
ATOM 10755 C C . THR A 1 8 ? -10.413 15.102 0.550 1.00 31.33 8 THR A C 7
ATOM 10756 O O . THR A 1 8 ? -11.591 15.434 0.390 1.00 62.43 8 THR A O 7
ATOM 10767 N N . CYS A 1 9 ? -9.384 15.968 0.462 1.00 35.33 9 CYS A N 7
ATOM 10768 C CA . CYS A 1 9 ? -9.566 17.414 0.197 1.00 65.30 9 CYS A CA 7
ATOM 10769 C C . CYS A 1 9 ? -10.172 17.669 -1.205 1.00 22.13 9 CYS A C 7
ATOM 10770 O O . CYS A 1 9 ? -11.341 18.047 -1.322 1.00 21.12 9 CYS A O 7
ATOM 10778 N N . ASP A 1 10 ? -9.369 17.424 -2.259 1.00 41.23 10 ASP A N 7
ATOM 10779 C CA . ASP A 1 10 ? -9.791 17.618 -3.663 1.00 43.22 10 ASP A CA 7
ATOM 10780 C C . ASP A 1 10 ? -9.021 16.638 -4.602 1.00 34.44 10 ASP A C 7
ATOM 10781 O O . ASP A 1 10 ? -8.653 15.539 -4.166 1.00 62.55 10 ASP A O 7
ATOM 10790 N N . ALA A 1 11 ? -8.794 17.053 -5.874 1.00 62.40 11 ALA A N 7
ATOM 10791 C CA . ALA A 1 11 ? -8.269 16.204 -6.968 1.00 23.25 11 ALA A CA 7
ATOM 10792 C C . ALA A 1 11 ? -7.010 15.370 -6.602 1.00 3.04 11 ALA A C 7
ATOM 10793 O O . ALA A 1 11 ? -6.959 14.186 -6.924 1.00 11.14 11 ALA A O 7
ATOM 10800 N N . VAL A 1 12 ? -6.016 15.981 -5.924 1.00 11.33 12 VAL A N 7
ATOM 10801 C CA . VAL A 1 12 ? -4.744 15.288 -5.559 1.00 64.14 12 VAL A CA 7
ATOM 10802 C C . VAL A 1 12 ? -4.979 14.180 -4.494 1.00 23.33 12 VAL A C 7
ATOM 10803 O O . VAL A 1 12 ? -4.590 13.025 -4.687 1.00 14.51 12 VAL A O 7
ATOM 10816 N N . ARG A 1 13 ? -5.649 14.559 -3.391 1.00 35.35 13 ARG A N 7
ATOM 10817 C CA . ARG A 1 13 ? -5.933 13.660 -2.242 1.00 1.01 13 ARG A CA 7
ATOM 10818 C C . ARG A 1 13 ? -6.898 12.507 -2.622 1.00 30.24 13 ARG A C 7
ATOM 10819 O O . ARG A 1 13 ? -6.923 11.473 -1.965 1.00 42.40 13 ARG A O 7
ATOM 10840 N N . ASN A 1 14 ? -7.759 12.739 -3.625 1.00 63.02 14 ASN A N 7
ATOM 10841 C CA . ASN A 1 14 ? -8.640 11.686 -4.177 1.00 62.31 14 ASN A CA 7
ATOM 10842 C C . ASN A 1 14 ? -7.840 10.735 -5.110 1.00 34.23 14 ASN A C 7
ATOM 10843 O O . ASN A 1 14 ? -7.776 9.536 -4.866 1.00 41.34 14 ASN A O 7
ATOM 10854 N N . LYS A 1 15 ? -7.198 11.314 -6.138 1.00 64.53 15 LYS A N 7
ATOM 10855 C CA . LYS A 1 15 ? -6.496 10.567 -7.215 1.00 4.12 15 LYS A CA 7
ATOM 10856 C C . LYS A 1 15 ? -5.362 9.662 -6.688 1.00 53.01 15 LYS A C 7
ATOM 10857 O O . LYS A 1 15 ? -5.175 8.543 -7.180 1.00 71.44 15 LYS A O 7
ATOM 10876 N N . CYS A 1 16 ? -4.618 10.155 -5.686 1.00 32.44 16 CYS A N 7
ATOM 10877 C CA . CYS A 1 16 ? -3.486 9.417 -5.099 1.00 73.23 16 CYS A CA 7
ATOM 10878 C C . CYS A 1 16 ? -3.945 8.119 -4.399 1.00 34.35 16 CYS A C 7
ATOM 10879 O O . CYS A 1 16 ? -3.440 7.051 -4.718 1.00 72.44 16 CYS A O 7
ATOM 10887 N N . ARG A 1 17 ? -4.924 8.192 -3.478 1.00 60.43 17 ARG A N 7
ATOM 10888 C CA . ARG A 1 17 ? -5.475 6.974 -2.820 1.00 23.33 17 ARG A CA 7
ATOM 10889 C C . ARG A 1 17 ? -6.204 6.039 -3.817 1.00 10.22 17 ARG A C 7
ATOM 10890 O O . ARG A 1 17 ? -6.261 4.837 -3.593 1.00 21.32 17 ARG A O 7
ATOM 10911 N N . GLU A 1 18 ? -6.763 6.605 -4.910 1.00 55.21 18 GLU A N 7
ATOM 10912 C CA . GLU A 1 18 ? -7.396 5.808 -5.995 1.00 55.13 18 GLU A CA 7
ATOM 10913 C C . GLU A 1 18 ? -6.372 4.968 -6.800 1.00 71.21 18 GLU A C 7
ATOM 10914 O O . GLU A 1 18 ? -6.659 3.824 -7.167 1.00 14.24 18 GLU A O 7
ATOM 10926 N N . MET A 1 19 ? -5.184 5.541 -7.076 1.00 24.01 19 MET A N 7
ATOM 10927 C CA . MET A 1 19 ? -4.089 4.806 -7.758 1.00 35.31 19 MET A CA 7
ATOM 10928 C C . MET A 1 19 ? -3.403 3.804 -6.787 1.00 15.13 19 MET A C 7
ATOM 10929 O O . MET A 1 19 ? -2.850 2.788 -7.222 1.00 43.13 19 MET A O 7
ATOM 10943 N N . LEU A 1 20 ? -3.435 4.115 -5.468 1.00 71.21 20 LEU A N 7
ATOM 10944 C CA . LEU A 1 20 ? -3.006 3.170 -4.405 1.00 4.44 20 LEU A CA 7
ATOM 10945 C C . LEU A 1 20 ? -3.995 1.986 -4.275 1.00 34.30 20 LEU A C 7
ATOM 10946 O O . LEU A 1 20 ? -3.582 0.860 -3.990 1.00 54.13 20 LEU A O 7
ATOM 10962 N N . THR A 1 21 ? -5.301 2.260 -4.483 1.00 3.55 21 THR A N 7
ATOM 10963 C CA . THR A 1 21 ? -6.347 1.209 -4.555 1.00 73.53 21 THR A CA 7
ATOM 10964 C C . THR A 1 21 ? -6.089 0.296 -5.768 1.00 45.43 21 THR A C 7
ATOM 10965 O O . THR A 1 21 ? -6.160 -0.929 -5.662 1.00 10.23 21 THR A O 7
ATOM 10976 N N . ALA A 1 22 ? -5.764 0.931 -6.914 1.00 1.04 22 ALA A N 7
ATOM 10977 C CA . ALA A 1 22 ? -5.375 0.239 -8.159 1.00 60.13 22 ALA A CA 7
ATOM 10978 C C . ALA A 1 22 ? -4.092 -0.610 -7.971 1.00 22.21 22 ALA A C 7
ATOM 10979 O O . ALA A 1 22 ? -3.944 -1.672 -8.577 1.00 72.12 22 ALA A O 7
ATOM 10986 N N . ALA A 1 23 ? -3.181 -0.132 -7.107 1.00 12.00 23 ALA A N 7
ATOM 10987 C CA . ALA A 1 23 ? -1.970 -0.879 -6.711 1.00 0.33 23 ALA A CA 7
ATOM 10988 C C . ALA A 1 23 ? -2.315 -2.108 -5.840 1.00 42.22 23 ALA A C 7
ATOM 10989 O O . ALA A 1 23 ? -1.594 -3.094 -5.854 1.00 65.12 23 ALA A O 7
ATOM 10996 N N . LEU A 1 24 ? -3.412 -2.012 -5.066 1.00 24.13 24 LEU A N 7
ATOM 10997 C CA . LEU A 1 24 ? -3.935 -3.132 -4.239 1.00 23.31 24 LEU A CA 7
ATOM 10998 C C . LEU A 1 24 ? -4.895 -4.067 -5.037 1.00 43.31 24 LEU A C 7
ATOM 10999 O O . LEU A 1 24 ? -5.367 -5.085 -4.508 1.00 33.34 24 LEU A O 7
ATOM 11015 N N . GLN A 1 25 ? -5.181 -3.707 -6.311 1.00 73.02 25 GLN A N 7
ATOM 11016 C CA . GLN A 1 25 ? -5.930 -4.578 -7.263 1.00 53.11 25 GLN A CA 7
ATOM 11017 C C . GLN A 1 25 ? -5.016 -5.658 -7.900 1.00 23.24 25 GLN A C 7
ATOM 11018 O O . GLN A 1 25 ? -5.506 -6.568 -8.581 1.00 53.42 25 GLN A O 7
ATOM 11032 N N . THR A 1 26 ? -3.689 -5.534 -7.678 1.00 71.12 26 THR A N 7
ATOM 11033 C CA . THR A 1 26 ? -2.667 -6.486 -8.199 1.00 41.35 26 THR A CA 7
ATOM 11034 C C . THR A 1 26 ? -2.911 -7.939 -7.697 1.00 44.15 26 THR A C 7
ATOM 11035 O O . THR A 1 26 ? -2.609 -8.913 -8.395 1.00 40.41 26 THR A O 7
ATOM 11046 N N . ASP A 1 27 ? -3.471 -8.048 -6.476 1.00 2.24 27 ASP A N 7
ATOM 11047 C CA . ASP A 1 27 ? -3.910 -9.322 -5.868 1.00 50.02 27 ASP A CA 7
ATOM 11048 C C . ASP A 1 27 ? -5.421 -9.296 -5.611 1.00 71.33 27 ASP A C 7
ATOM 11049 O O . ASP A 1 27 ? -5.945 -8.311 -5.094 1.00 13.05 27 ASP A O 7
ATOM 11058 N N . HIS A 1 28 ? -6.110 -10.399 -5.952 1.00 13.13 28 HIS A N 7
ATOM 11059 C CA . HIS A 1 28 ? -7.560 -10.564 -5.693 1.00 33.23 28 HIS A CA 7
ATOM 11060 C C . HIS A 1 28 ? -7.847 -10.972 -4.223 1.00 63.23 28 HIS A C 7
ATOM 11061 O O . HIS A 1 28 ? -9.012 -11.171 -3.858 1.00 63.41 28 HIS A O 7
ATOM 11076 N N . ASP A 1 29 ? -6.781 -11.074 -3.388 1.00 13.15 29 ASP A N 7
ATOM 11077 C CA . ASP A 1 29 ? -6.891 -11.404 -1.947 1.00 71.44 29 ASP A CA 7
ATOM 11078 C C . ASP A 1 29 ? -7.796 -10.416 -1.166 1.00 21.13 29 ASP A C 7
ATOM 11079 O O . ASP A 1 29 ? -8.444 -10.818 -0.214 1.00 64.43 29 ASP A O 7
ATOM 11088 N N . HIS A 1 30 ? -7.852 -9.132 -1.582 1.00 25.40 30 HIS A N 7
ATOM 11089 C CA . HIS A 1 30 ? -8.756 -8.136 -0.938 1.00 33.24 30 HIS A CA 7
ATOM 11090 C C . HIS A 1 30 ? -10.256 -8.530 -1.093 1.00 72.15 30 HIS A C 7
ATOM 11091 O O . HIS A 1 30 ? -11.070 -8.274 -0.206 1.00 72.31 30 HIS A O 7
ATOM 11106 N N . VAL A 1 31 ? -10.593 -9.171 -2.226 1.00 4.31 31 VAL A N 7
ATOM 11107 C CA . VAL A 1 31 ? -11.952 -9.702 -2.481 1.00 32.12 31 VAL A CA 7
ATOM 11108 C C . VAL A 1 31 ? -12.200 -10.993 -1.653 1.00 10.05 31 VAL A C 7
ATOM 11109 O O . VAL A 1 31 ? -13.183 -11.086 -0.919 1.00 22.34 31 VAL A O 7
ATOM 11122 N N . ALA A 1 32 ? -11.269 -11.967 -1.784 1.00 62.14 32 ALA A N 7
ATOM 11123 C CA . ALA A 1 32 ? -11.367 -13.309 -1.145 1.00 63.33 32 ALA A CA 7
ATOM 11124 C C . ALA A 1 32 ? -11.462 -13.240 0.402 1.00 53.00 32 ALA A C 7
ATOM 11125 O O . ALA A 1 32 ? -12.287 -13.921 1.016 1.00 4.20 32 ALA A O 7
ATOM 11132 N N . ILE A 1 33 ? -10.604 -12.408 1.002 1.00 51.23 33 ILE A N 7
ATOM 11133 C CA . ILE A 1 33 ? -10.573 -12.163 2.465 1.00 64.14 33 ILE A CA 7
ATOM 11134 C C . ILE A 1 33 ? -11.776 -11.280 2.902 1.00 24.34 33 ILE A C 7
ATOM 11135 O O . ILE A 1 33 ? -12.284 -11.412 4.018 1.00 2.25 33 ILE A O 7
ATOM 11151 N N . GLY A 1 34 ? -12.239 -10.405 1.989 1.00 52.33 34 GLY A N 7
ATOM 11152 C CA . GLY A 1 34 ? -13.378 -9.511 2.255 1.00 43.03 34 GLY A CA 7
ATOM 11153 C C . GLY A 1 34 ? -12.965 -8.183 2.886 1.00 3.33 34 GLY A C 7
ATOM 11154 O O . GLY A 1 34 ? -13.711 -7.603 3.678 1.00 2.13 34 GLY A O 7
ATOM 11158 N N . ALA A 1 35 ? -11.761 -7.705 2.534 1.00 42.34 35 ALA A N 7
ATOM 11159 C CA . ALA A 1 35 ? -11.245 -6.386 2.956 1.00 51.52 35 ALA A CA 7
ATOM 11160 C C . ALA A 1 35 ? -11.236 -5.423 1.757 1.00 61.21 35 ALA A C 7
ATOM 11161 O O . ALA A 1 35 ? -10.459 -5.617 0.816 1.00 13.13 35 ALA A O 7
ATOM 11168 N N . ASP A 1 36 ? -12.112 -4.402 1.771 1.00 61.12 36 ASP A N 7
ATOM 11169 C CA . ASP A 1 36 ? -12.154 -3.391 0.694 1.00 22.35 36 ASP A CA 7
ATOM 11170 C C . ASP A 1 36 ? -10.902 -2.4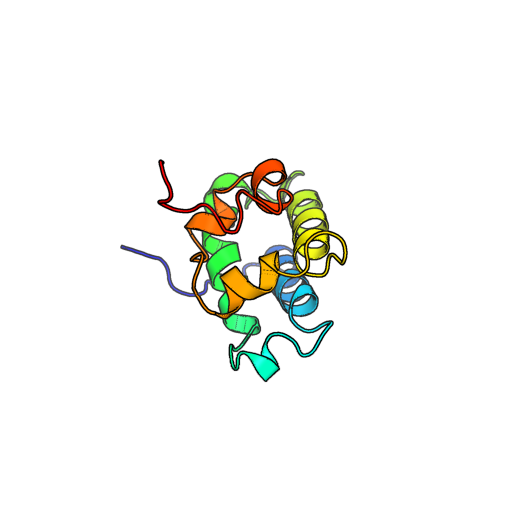84 0.751 1.00 61.32 36 ASP A C 7
ATOM 11171 O O . ASP A 1 36 ? -10.750 -1.663 1.653 1.00 11.22 36 ASP A O 7
ATOM 11180 N N . CYS A 1 37 ? -10.017 -2.648 -0.244 1.00 4.24 37 CYS A N 7
ATOM 11181 C CA . CYS A 1 37 ? -8.689 -1.997 -0.293 1.00 0.22 37 CYS A CA 7
ATOM 11182 C C . CYS A 1 37 ? -8.743 -0.458 -0.487 1.00 0.01 37 CYS A C 7
ATOM 11183 O O . CYS A 1 37 ? -7.706 0.206 -0.436 1.00 20.14 37 CYS A O 7
ATOM 11191 N N . GLU A 1 38 ? -9.953 0.092 -0.708 1.00 34.14 38 GLU A N 7
ATOM 11192 C CA . GLU A 1 38 ? -10.180 1.555 -0.761 1.00 31.41 38 GLU A CA 7
ATOM 11193 C C . GLU A 1 38 ? -10.014 2.230 0.636 1.00 22.45 38 GLU A C 7
ATOM 11194 O O . GLU A 1 38 ? -9.494 3.345 0.729 1.00 72.10 38 GLU A O 7
ATOM 11206 N N . ARG A 1 39 ? -10.444 1.541 1.717 1.00 22.55 39 ARG A N 7
ATOM 11207 C CA . ARG A 1 39 ? -10.276 2.042 3.109 1.00 21.40 39 ARG A CA 7
ATOM 11208 C C . ARG A 1 39 ? -8.801 1.915 3.550 1.00 62.33 39 ARG A C 7
ATOM 11209 O O . ARG A 1 39 ? -8.289 2.761 4.283 1.00 13.31 39 ARG A O 7
ATOM 11230 N N . LEU A 1 40 ? -8.127 0.848 3.064 1.00 0.53 40 LEU A N 7
ATOM 11231 C CA . LEU A 1 40 ? -6.700 0.600 3.335 1.00 61.05 40 LEU A CA 7
ATOM 11232 C C . LEU A 1 40 ? -5.827 1.703 2.695 1.00 61.55 40 LEU A C 7
ATOM 11233 O O . LEU A 1 40 ? -5.026 2.336 3.374 1.00 34.45 40 LEU A O 7
ATOM 11249 N N . SER A 1 41 ? -6.056 1.949 1.391 1.00 42.14 41 SER A N 7
ATOM 11250 C CA . SER A 1 41 ? -5.320 2.965 0.591 1.00 11.41 41 SER A CA 7
ATOM 11251 C C . SER A 1 41 ? -5.530 4.402 1.119 1.00 3.14 41 SER A C 7
ATOM 11252 O O . SER A 1 41 ? -4.625 5.232 1.059 1.00 41.34 41 SER A O 7
ATOM 11260 N N . ALA A 1 42 ? -6.751 4.676 1.608 1.00 21.23 42 ALA A N 7
ATOM 11261 C CA . ALA A 1 42 ? -7.126 5.983 2.190 1.00 31.23 42 ALA A CA 7
ATOM 11262 C C . ALA A 1 42 ? -6.448 6.240 3.565 1.00 32.23 42 ALA A C 7
ATOM 11263 O O . ALA A 1 42 ? -6.194 7.391 3.935 1.00 53.12 42 ALA A O 7
ATOM 11270 N N . GLN A 1 43 ? -6.195 5.165 4.336 1.00 72.33 43 GLN A N 7
ATOM 11271 C CA . GLN A 1 43 ? -5.402 5.252 5.590 1.00 54.12 43 GLN A CA 7
ATOM 11272 C C . GLN A 1 43 ? -3.871 5.350 5.297 1.00 42.21 43 GLN A C 7
ATOM 11273 O O . GLN A 1 43 ? -3.128 5.959 6.072 1.00 62.23 43 GLN A O 7
ATOM 11287 N N . ILE A 1 44 ? -3.410 4.740 4.173 1.00 13.22 44 ILE A N 7
ATOM 11288 C CA . ILE A 1 44 ? -2.029 4.961 3.639 1.00 23.11 44 ILE A CA 7
ATOM 11289 C C . ILE A 1 44 ? -1.865 6.446 3.226 1.00 13.24 44 ILE A C 7
ATOM 11290 O O . ILE A 1 44 ? -0.818 7.058 3.440 1.00 31.54 44 ILE A O 7
ATOM 11306 N N . GLU A 1 45 ? -2.953 6.996 2.654 1.00 21.21 45 GLU A N 7
ATOM 11307 C CA . GLU A 1 45 ? -3.030 8.372 2.125 1.00 44.15 45 GLU A CA 7
ATOM 11308 C C . GLU A 1 45 ? -2.785 9.455 3.207 1.00 42.41 45 GLU A C 7
ATOM 11309 O O . GLU A 1 45 ? -2.111 10.466 2.959 1.00 53.21 45 GLU A O 7
ATOM 11321 N N . GLU A 1 46 ? -3.356 9.245 4.401 1.00 52.02 46 GLU A N 7
ATOM 11322 C CA . GLU A 1 46 ? -3.205 10.195 5.527 1.00 54.13 46 GLU A CA 7
ATOM 11323 C C . GLU A 1 46 ? -1.804 10.070 6.184 1.00 3.10 46 GLU A C 7
ATOM 11324 O O . GLU A 1 46 ? -1.254 11.062 6.680 1.00 52.44 46 GLU A O 7
ATOM 11336 N N . CYS A 1 47 ? -1.242 8.843 6.169 1.00 74.14 47 CYS A N 7
ATOM 11337 C CA . CYS A 1 47 ? 0.126 8.565 6.671 1.00 22.41 47 CYS A CA 7
ATOM 11338 C C . CYS A 1 47 ? 1.219 9.235 5.802 1.00 21.34 47 CYS A C 7
ATOM 11339 O O . CYS A 1 47 ? 2.108 9.923 6.323 1.00 52.23 47 CYS A O 7
ATOM 11347 N N . ILE A 1 48 ? 1.122 9.045 4.470 1.00 72.44 48 ILE A N 7
ATOM 11348 C CA . ILE A 1 48 ? 2.122 9.562 3.505 1.00 35.41 48 ILE A CA 7
ATOM 11349 C C . ILE A 1 48 ? 2.123 11.121 3.452 1.00 35.21 48 ILE A C 7
ATOM 11350 O O . ILE A 1 48 ? 3.177 11.742 3.307 1.00 11.12 48 ILE A O 7
ATOM 11366 N N . PHE A 1 49 ? 0.939 11.739 3.648 1.00 34.35 49 PHE A N 7
ATOM 11367 C CA . PHE A 1 49 ? 0.751 13.207 3.519 1.00 30.33 49 PHE A CA 7
ATOM 11368 C C . PHE A 1 49 ? 1.512 14.028 4.601 1.00 61.31 49 PHE A C 7
ATOM 11369 O O . PHE A 1 49 ? 1.841 15.194 4.380 1.00 41.31 49 PHE A O 7
ATOM 11386 N N . ARG A 1 50 ? 1.782 13.429 5.767 1.00 21.43 50 ARG A N 7
ATOM 11387 C CA . ARG A 1 50 ? 2.453 14.136 6.884 1.00 42.14 50 ARG A CA 7
ATOM 11388 C C . ARG A 1 50 ? 3.931 14.499 6.555 1.00 12.21 50 ARG A C 7
ATOM 11389 O O . ARG A 1 50 ? 4.351 15.652 6.728 1.00 42.31 50 ARG A O 7
ATOM 11410 N N . ASP A 1 51 ? 4.701 13.516 6.078 1.00 63.12 51 ASP A N 7
ATOM 11411 C CA . ASP A 1 51 ? 6.134 13.704 5.726 1.00 23.02 51 ASP A CA 7
ATOM 11412 C C . ASP A 1 51 ? 6.330 14.155 4.254 1.00 53.22 51 ASP A C 7
ATOM 11413 O O . ASP A 1 51 ? 7.152 15.031 3.958 1.00 43.22 51 ASP A O 7
ATOM 11422 N N . VAL A 1 52 ? 5.561 13.541 3.348 1.00 22.41 52 VAL A N 7
ATOM 11423 C CA . VAL A 1 52 ? 5.719 13.703 1.874 1.00 35.55 52 VAL A CA 7
ATOM 11424 C C . VAL A 1 52 ? 4.799 14.823 1.298 1.00 44.02 52 VAL A C 7
ATOM 11425 O O . VAL A 1 52 ? 4.964 15.247 0.142 1.00 12.03 52 VAL A O 7
ATOM 11438 N N . GLY A 1 53 ? 3.850 15.313 2.124 1.00 32.44 53 GLY A N 7
ATOM 11439 C CA . GLY A 1 53 ? 2.813 16.272 1.688 1.00 72.43 53 GLY A CA 7
ATOM 11440 C C . GLY A 1 53 ? 3.275 17.707 1.373 1.00 72.02 53 GLY A C 7
ATOM 11441 O O . GLY A 1 53 ? 2.493 18.648 1.521 1.00 31.32 53 GLY A O 7
ATOM 11445 N N . ASN A 1 54 ? 4.539 17.882 0.935 1.00 72.01 54 ASN A N 7
ATOM 11446 C CA . ASN A 1 54 ? 4.983 19.106 0.220 1.00 25.14 54 ASN A CA 7
ATOM 11447 C C . ASN A 1 54 ? 4.258 19.237 -1.150 1.00 40.21 54 ASN A C 7
ATOM 11448 O O . ASN A 1 54 ? 4.192 20.325 -1.720 1.00 51.35 54 ASN A O 7
ATOM 11459 N N . THR A 1 55 ? 3.758 18.071 -1.650 1.00 72.11 55 THR A N 7
ATOM 11460 C CA . THR A 1 55 ? 2.927 17.904 -2.878 1.00 54.24 55 THR A CA 7
ATOM 11461 C C . THR A 1 55 ? 3.510 18.596 -4.140 1.00 31.35 55 THR A C 7
ATOM 11462 O O . THR A 1 55 ? 2.790 18.971 -5.066 1.00 21.01 55 THR A O 7
ATOM 11473 N N . ASP A 1 56 ? 4.847 18.692 -4.188 1.00 12.41 56 ASP A N 7
ATOM 11474 C CA . ASP A 1 56 ? 5.576 19.293 -5.325 1.00 32.12 56 ASP A CA 7
ATOM 11475 C C . ASP A 1 56 ? 6.012 18.193 -6.344 1.00 42.44 56 ASP A C 7
ATOM 11476 O O . ASP A 1 56 ? 5.318 17.943 -7.338 1.00 71.02 56 ASP A O 7
ATOM 11485 N N . MET A 1 57 ? 7.146 17.523 -6.064 1.00 64.20 57 MET A N 7
ATOM 11486 C CA . MET A 1 57 ? 7.732 16.462 -6.930 1.00 35.15 57 MET A CA 7
ATOM 11487 C C . MET A 1 57 ? 7.803 15.126 -6.162 1.00 12.02 57 MET A C 7
ATOM 11488 O O . MET A 1 57 ? 7.458 14.059 -6.695 1.00 61.32 57 MET A O 7
ATOM 11502 N N . LYS A 1 58 ? 8.253 15.229 -4.896 1.00 60.45 58 LYS A N 7
ATOM 11503 C CA . LYS A 1 58 ? 8.451 14.096 -3.964 1.00 1.21 58 LYS A CA 7
ATOM 11504 C C . LYS A 1 58 ? 7.194 13.217 -3.839 1.00 62.52 58 LYS A C 7
ATOM 11505 O O . LYS A 1 58 ? 7.271 11.996 -3.915 1.00 44.33 58 LYS A O 7
ATOM 11524 N N . TYR A 1 59 ? 6.043 13.886 -3.657 1.00 21.34 59 TYR A N 7
ATOM 11525 C CA . TYR A 1 59 ? 4.728 13.241 -3.462 1.00 32.03 59 TYR A CA 7
ATOM 11526 C C . TYR A 1 59 ? 4.352 12.329 -4.646 1.00 71.10 59 TYR A C 7
ATOM 11527 O O . TYR A 1 59 ? 4.054 11.159 -4.440 1.00 61.03 59 TYR A O 7
ATOM 11545 N N . LYS A 1 60 ? 4.438 12.869 -5.875 1.00 41.25 60 LYS A N 7
ATOM 11546 C CA . LYS A 1 60 ? 4.117 12.127 -7.123 1.00 71.41 60 LYS A CA 7
ATOM 11547 C C . LYS A 1 60 ? 4.935 10.812 -7.249 1.00 53.42 60 LYS A C 7
ATOM 11548 O O . LYS A 1 60 ? 4.370 9.731 -7.457 1.00 45.01 60 LYS A O 7
ATOM 11567 N N . ASN A 1 61 ? 6.262 10.932 -7.083 1.00 42.45 61 ASN A N 7
ATOM 11568 C CA . ASN A 1 61 ? 7.210 9.810 -7.268 1.00 13.23 61 ASN A CA 7
ATOM 11569 C C . ASN A 1 61 ? 7.134 8.779 -6.116 1.00 74.10 61 ASN A C 7
ATOM 11570 O O . ASN A 1 61 ? 7.311 7.583 -6.345 1.00 12.03 61 ASN A O 7
ATOM 11581 N N . ARG A 1 62 ? 6.871 9.257 -4.883 1.00 42.54 62 ARG A N 7
ATOM 11582 C CA . ARG A 1 62 ? 6.749 8.396 -3.678 1.00 24.42 62 ARG A CA 7
ATOM 11583 C C . ARG A 1 62 ? 5.485 7.510 -3.750 1.00 64.51 62 ARG A C 7
ATOM 11584 O O . ARG A 1 62 ? 5.493 6.352 -3.307 1.00 51.22 62 ARG A O 7
ATOM 11605 N N . VAL A 1 63 ? 4.406 8.073 -4.320 1.00 52.31 63 VAL A N 7
ATOM 11606 C CA . VAL A 1 63 ? 3.171 7.325 -4.615 1.00 25.02 63 VAL A CA 7
ATOM 11607 C C . VAL A 1 63 ? 3.430 6.234 -5.687 1.00 72.04 63 VAL A C 7
ATOM 11608 O O . VAL A 1 63 ? 3.003 5.096 -5.517 1.00 53.42 63 VAL A O 7
ATOM 11621 N N . ARG A 1 64 ? 4.168 6.588 -6.771 1.00 21.01 64 ARG A N 7
ATOM 11622 C CA . ARG A 1 64 ? 4.559 5.615 -7.837 1.00 42.25 64 ARG A CA 7
ATOM 11623 C C . ARG A 1 64 ? 5.496 4.502 -7.290 1.00 53.32 64 ARG A C 7
ATOM 11624 O O . ARG A 1 64 ? 5.444 3.358 -7.754 1.00 43.01 64 ARG A O 7
ATOM 11645 N N . SER A 1 65 ? 6.346 4.863 -6.309 1.00 63.21 65 SER A N 7
ATOM 11646 C CA . SER A 1 65 ? 7.222 3.904 -5.587 1.00 2.33 65 SER A CA 7
ATOM 11647 C C . SER A 1 65 ? 6.377 2.909 -4.769 1.00 63.35 65 SER A C 7
ATOM 11648 O O . SER A 1 65 ? 6.668 1.716 -4.731 1.00 34.22 65 SER A O 7
ATOM 11656 N N . ARG A 1 66 ? 5.312 3.427 -4.125 1.00 61.11 66 ARG A N 7
ATOM 11657 C CA . ARG A 1 66 ? 4.333 2.607 -3.382 1.00 12.22 66 ARG A CA 7
ATOM 11658 C C . ARG A 1 66 ? 3.608 1.609 -4.326 1.00 43.51 66 ARG A C 7
ATOM 11659 O O . ARG A 1 66 ? 3.515 0.419 -4.018 1.00 33.43 66 ARG A O 7
ATOM 11680 N N . ILE A 1 67 ? 3.145 2.113 -5.485 1.00 1.24 67 ILE A N 7
ATOM 11681 C CA . ILE A 1 67 ? 2.416 1.315 -6.503 1.00 31.23 67 ILE A CA 7
ATOM 11682 C C . ILE A 1 67 ? 3.273 0.138 -7.039 1.00 12.12 67 ILE A C 7
ATOM 11683 O O . ILE A 1 67 ? 2.823 -1.010 -7.049 1.00 51.00 67 ILE A O 7
ATOM 11699 N N . SER A 1 68 ? 4.511 0.448 -7.461 1.00 64.24 68 SER A N 7
ATOM 11700 C CA . SER A 1 68 ? 5.442 -0.542 -8.062 1.00 74.20 68 SER A CA 7
ATOM 11701 C C . SER A 1 68 ? 5.885 -1.615 -7.034 1.00 33.31 68 SER A C 7
ATOM 11702 O O . SER A 1 68 ? 5.944 -2.804 -7.355 1.00 12.13 68 SER A O 7
ATOM 11710 N N . ASN A 1 69 ? 6.195 -1.170 -5.799 1.00 35.51 69 ASN A N 7
ATOM 11711 C CA . ASN A 1 69 ? 6.490 -2.069 -4.651 1.00 24.22 69 ASN A CA 7
ATOM 11712 C C . ASN A 1 69 ? 5.269 -2.942 -4.242 1.00 71.45 69 ASN A C 7
ATOM 11713 O O . ASN A 1 69 ? 5.435 -3.961 -3.567 1.00 42.33 69 ASN A O 7
ATOM 11724 N N . LEU A 1 70 ? 4.046 -2.500 -4.590 1.00 1.01 70 LEU A N 7
ATOM 11725 C CA . LEU A 1 70 ? 2.818 -3.327 -4.436 1.00 1.41 70 LEU A CA 7
ATOM 11726 C C . LEU A 1 70 ? 2.608 -4.300 -5.633 1.00 73.53 70 LEU A C 7
ATOM 11727 O O . LEU A 1 70 ? 1.956 -5.325 -5.479 1.00 50.44 70 LEU A O 7
ATOM 11743 N N . LYS A 1 71 ? 3.181 -3.992 -6.812 1.00 73.23 71 LYS A N 7
ATOM 11744 C CA . LYS A 1 71 ? 3.007 -4.827 -8.043 1.00 30.13 71 LYS A CA 7
ATOM 11745 C C . LYS A 1 71 ? 4.265 -5.657 -8.415 1.00 12.21 71 LYS A C 7
ATOM 11746 O O . LYS A 1 71 ? 4.286 -6.304 -9.472 1.00 44.50 71 LYS A O 7
ATOM 11765 N N . ASP A 1 72 ? 5.301 -5.656 -7.555 1.00 3.15 72 ASP A N 7
ATOM 11766 C CA . ASP A 1 72 ? 6.583 -6.347 -7.855 1.00 5.34 72 ASP A CA 7
ATOM 11767 C C . ASP A 1 72 ? 6.477 -7.888 -7.619 1.00 60.40 72 ASP A C 7
ATOM 11768 O O . ASP A 1 72 ? 6.241 -8.337 -6.499 1.00 53.41 72 ASP A O 7
ATOM 11777 N N . ALA A 1 73 ? 6.740 -8.681 -8.669 1.00 74.04 73 ALA A N 7
ATOM 11778 C CA . ALA A 1 73 ? 6.534 -10.155 -8.659 1.00 10.44 73 ALA A CA 7
ATOM 11779 C C . ALA A 1 73 ? 7.549 -10.945 -7.776 1.00 62.40 73 ALA A C 7
ATOM 11780 O O . ALA A 1 73 ? 7.351 -12.141 -7.547 1.00 63.45 73 ALA A O 7
ATOM 11787 N N . LYS A 1 74 ? 8.619 -10.286 -7.277 1.00 55.02 74 LYS A N 7
ATOM 11788 C CA . LYS A 1 74 ? 9.712 -10.976 -6.533 1.00 22.52 74 LYS A CA 7
ATOM 11789 C C . LYS A 1 74 ? 9.379 -11.167 -5.017 1.00 73.04 74 LYS A C 7
ATOM 11790 O O . LYS A 1 74 ? 9.948 -12.049 -4.359 1.00 60.13 74 LYS A O 7
ATOM 11809 N N . ASN A 1 75 ? 8.451 -10.349 -4.477 1.00 61.44 75 ASN A N 7
ATOM 11810 C CA . ASN A 1 75 ? 7.909 -10.525 -3.097 1.00 74.11 75 ASN A CA 7
ATOM 11811 C C . ASN A 1 75 ? 6.355 -10.477 -3.138 1.00 43.45 75 ASN A C 7
ATOM 11812 O O . ASN A 1 75 ? 5.768 -9.403 -3.011 1.00 32.54 75 ASN A O 7
ATOM 11823 N N . PRO A 1 76 ? 5.663 -11.646 -3.342 1.00 31.44 76 PRO A N 7
ATOM 11824 C CA . PRO A 1 76 ? 4.179 -11.697 -3.422 1.00 21.10 76 PRO A CA 7
ATOM 11825 C C . PRO A 1 76 ? 3.461 -11.702 -2.037 1.00 54.42 76 PRO A C 7
ATOM 11826 O O . PRO A 1 76 ? 2.302 -11.273 -1.925 1.00 52.44 76 PRO A O 7
ATOM 11837 N N . ASP A 1 77 ? 4.185 -12.156 -1.000 1.00 33.30 77 ASP A N 7
ATOM 11838 C CA . ASP A 1 77 ? 3.665 -12.357 0.374 1.00 60.04 77 ASP A CA 7
ATOM 11839 C C . ASP A 1 77 ? 3.182 -11.032 1.012 1.00 43.24 77 ASP A C 7
ATOM 11840 O O . ASP A 1 77 ? 2.173 -11.011 1.727 1.00 24.42 77 ASP A O 7
ATOM 11849 N N . LEU A 1 78 ? 3.884 -9.940 0.656 1.00 32.25 78 LEU A N 7
ATOM 11850 C CA . LEU A 1 78 ? 3.721 -8.593 1.245 1.00 32.13 78 LEU A CA 7
ATOM 11851 C C . LEU A 1 78 ? 2.252 -8.096 1.265 1.00 4.25 78 LEU A C 7
ATOM 11852 O O . LEU A 1 78 ? 1.719 -7.731 2.322 1.00 32.14 78 LEU A O 7
ATOM 11868 N N . ARG A 1 79 ? 1.612 -8.115 0.088 1.00 33.44 79 ARG A N 7
ATOM 11869 C CA . ARG A 1 79 ? 0.311 -7.447 -0.128 1.00 32.24 79 ARG A CA 7
ATOM 11870 C C . ARG A 1 79 ? -0.834 -8.231 0.523 1.00 33.40 79 ARG A C 7
ATOM 11871 O O . ARG A 1 79 ? -1.759 -7.626 1.044 1.00 22.41 79 ARG A O 7
ATOM 11892 N N . ARG A 1 80 ? -0.751 -9.581 0.498 1.00 32.42 80 ARG A N 7
ATOM 11893 C CA . ARG A 1 80 ? -1.774 -10.454 1.120 1.00 23.31 80 ARG A CA 7
ATOM 11894 C C . ARG A 1 80 ? -1.864 -10.212 2.648 1.00 54.31 80 ARG A C 7
ATOM 11895 O O . ARG A 1 80 ? -2.957 -10.241 3.215 1.00 73.20 80 ARG A O 7
ATOM 11916 N N . ASN A 1 81 ? -0.703 -9.959 3.295 1.00 12.13 81 ASN A N 7
ATOM 11917 C CA . ASN A 1 81 ? -0.666 -9.549 4.722 1.00 55.45 81 ASN A CA 7
ATOM 11918 C C . ASN A 1 81 ? -1.341 -8.168 4.963 1.00 3.24 81 ASN A C 7
ATOM 11919 O O . ASN A 1 81 ? -1.977 -7.965 5.997 1.00 72.12 81 ASN A O 7
ATOM 11930 N N . VAL A 1 82 ? -1.205 -7.229 4.007 1.00 14.13 82 VAL A N 7
ATOM 11931 C CA . VAL A 1 82 ? -1.895 -5.910 4.081 1.00 53.33 82 VAL A CA 7
ATOM 11932 C C . VAL A 1 82 ? -3.433 -6.082 3.906 1.00 12.42 82 VAL A C 7
ATOM 11933 O O . VAL A 1 82 ? -4.235 -5.453 4.609 1.00 4.33 82 VAL A O 7
ATOM 11946 N N . LEU A 1 83 ? -3.812 -6.982 2.981 1.00 61.32 83 LEU A N 7
ATOM 11947 C CA . LEU A 1 83 ? -5.225 -7.256 2.623 1.00 63.15 83 LEU A CA 7
ATOM 11948 C C . LEU A 1 83 ? -5.922 -8.191 3.653 1.00 22.32 83 LEU A C 7
ATOM 11949 O O . LEU A 1 83 ? -7.149 -8.309 3.649 1.00 13.34 83 LEU A O 7
ATOM 11965 N N . CYS A 1 84 ? -5.131 -8.871 4.514 1.00 63.45 84 CYS A N 7
ATOM 11966 C CA . CYS A 1 84 ? -5.668 -9.687 5.641 1.00 53.43 84 CYS A CA 7
ATOM 11967 C C . CYS A 1 84 ? -5.658 -8.894 6.961 1.00 42.23 84 CYS A C 7
ATOM 11968 O O . CYS A 1 84 ? -6.283 -9.313 7.936 1.00 42.55 84 CYS A O 7
ATOM 11976 N N . GLY A 1 85 ? -4.937 -7.753 6.983 1.00 24.22 85 GLY A N 7
ATOM 11977 C CA . GLY A 1 85 ? -4.864 -6.878 8.169 1.00 60.32 85 GLY A CA 7
ATOM 11978 C C . GLY A 1 85 ? -3.695 -7.191 9.116 1.00 51.30 85 GLY A C 7
ATOM 11979 O O . GLY A 1 85 ? -3.638 -6.648 10.222 1.00 71.24 85 GLY A O 7
ATOM 11983 N N . ALA A 1 86 ? -2.777 -8.086 8.689 1.00 72.35 86 ALA A N 7
ATOM 11984 C CA . ALA A 1 86 ? -1.538 -8.409 9.445 1.00 15.35 86 ALA A CA 7
ATOM 11985 C C . ALA A 1 86 ? -0.549 -7.215 9.417 1.00 52.34 86 ALA A C 7
ATOM 11986 O O . ALA A 1 86 ? -0.052 -6.777 10.461 1.00 65.23 86 ALA A O 7
ATOM 11993 N N . ILE A 1 87 ? -0.254 -6.721 8.198 1.00 53.12 87 ILE A N 7
ATOM 11994 C CA . ILE A 1 87 ? 0.453 -5.438 7.994 1.00 31.33 87 ILE A CA 7
ATOM 11995 C C . ILE A 1 87 ? -0.595 -4.309 7.871 1.00 43.12 87 ILE A C 7
ATOM 11996 O O . ILE A 1 87 ? -1.476 -4.364 7.005 1.00 65.42 87 ILE A O 7
ATOM 12012 N N . THR A 1 88 ? -0.492 -3.293 8.744 1.00 44.22 88 THR A N 7
ATOM 12013 C CA . THR A 1 88 ? -1.449 -2.163 8.775 1.00 33.52 88 THR A CA 7
ATOM 12014 C C . THR A 1 88 ? -1.189 -1.185 7.598 1.00 61.40 88 THR A C 7
ATOM 12015 O O . THR A 1 88 ? -0.067 -1.144 7.070 1.00 74.04 88 THR A O 7
ATOM 12026 N N . PRO A 1 89 ? -2.221 -0.392 7.156 1.00 43.10 89 PRO A N 7
ATOM 12027 C CA . PRO A 1 89 ? -2.041 0.676 6.126 1.00 5.22 89 PRO A CA 7
ATOM 12028 C C . PRO A 1 89 ? -0.932 1.711 6.478 1.00 30.12 89 PRO A C 7
ATOM 12029 O O . PRO A 1 89 ? -0.303 2.303 5.588 1.00 21.21 89 PRO A O 7
ATOM 12040 N N . GLN A 1 90 ? -0.700 1.907 7.786 1.00 51.40 90 GLN A N 7
ATOM 12041 C CA . GLN A 1 90 ? 0.368 2.785 8.301 1.00 73.53 90 GLN A CA 7
ATOM 12042 C C . GLN A 1 90 ? 1.757 2.115 8.140 1.00 15.20 90 GLN A C 7
ATOM 12043 O O . GLN A 1 90 ? 2.719 2.762 7.703 1.00 53.13 90 GLN A O 7
ATOM 12057 N N . GLN A 1 91 ? 1.847 0.809 8.470 1.00 60.43 91 GLN A N 7
ATOM 12058 C CA . GLN A 1 91 ? 3.115 0.044 8.412 1.00 13.21 91 GLN A CA 7
ATOM 12059 C C . GLN A 1 91 ? 3.631 -0.121 6.967 1.00 12.00 91 GLN A C 7
ATOM 12060 O O . GLN A 1 91 ? 4.810 0.099 6.713 1.00 71.14 91 GLN A O 7
ATOM 12074 N N . ILE A 1 92 ? 2.738 -0.488 6.025 1.00 62.30 92 ILE A N 7
ATOM 12075 C CA . ILE A 1 92 ? 3.111 -0.647 4.596 1.00 54.24 92 ILE A CA 7
ATOM 12076 C C . ILE A 1 92 ? 3.657 0.687 4.002 1.00 65.52 92 ILE A C 7
ATOM 12077 O O . ILE A 1 92 ? 4.610 0.683 3.219 1.00 2.41 92 ILE A O 7
ATOM 12093 N N . ALA A 1 93 ? 3.081 1.819 4.450 1.00 61.04 93 ALA A N 7
ATOM 12094 C CA . ALA A 1 93 ? 3.512 3.172 4.039 1.00 44.30 93 ALA A CA 7
ATOM 12095 C C . ALA A 1 93 ? 4.941 3.527 4.550 1.00 25.34 93 ALA A C 7
ATOM 12096 O O . ALA A 1 93 ? 5.729 4.135 3.816 1.00 32.15 93 ALA A O 7
ATOM 12103 N N . VAL A 1 94 ? 5.273 3.130 5.797 1.00 2.14 94 VAL A N 7
ATOM 12104 C CA . VAL A 1 94 ? 6.543 3.546 6.463 1.00 22.23 94 VAL A CA 7
ATOM 12105 C C . VAL A 1 94 ? 7.719 2.550 6.258 1.00 64.24 94 VAL A C 7
ATOM 12106 O O . VAL A 1 94 ? 8.880 2.931 6.455 1.00 63.44 94 VAL A O 7
ATOM 12119 N N . MET A 1 95 ? 7.430 1.281 5.886 1.00 44.25 95 MET A N 7
ATOM 12120 C CA . MET A 1 95 ? 8.494 0.276 5.606 1.00 23.24 95 MET A CA 7
ATOM 12121 C C . MET A 1 95 ? 9.266 0.625 4.313 1.00 0.22 95 MET A C 7
ATOM 12122 O O . MET A 1 95 ? 8.664 1.034 3.312 1.00 43.54 95 MET A O 7
ATOM 12136 N N . THR A 1 96 ? 10.600 0.460 4.351 1.00 54.33 96 THR A N 7
ATOM 12137 C CA . THR A 1 96 ? 11.485 0.727 3.189 1.00 44.22 96 THR A CA 7
ATOM 12138 C C . THR A 1 96 ? 11.374 -0.376 2.115 1.00 23.12 96 THR A C 7
ATOM 12139 O O . THR A 1 96 ? 10.826 -1.457 2.373 1.00 61.32 96 THR A O 7
ATOM 12150 N N . SER A 1 97 ? 11.920 -0.102 0.911 1.00 53.23 97 SER A N 7
ATOM 12151 C CA . SER A 1 97 ? 11.909 -1.063 -0.223 1.00 2.31 97 SER A CA 7
ATOM 12152 C C . SER A 1 97 ? 12.639 -2.379 0.133 1.00 23.41 97 SER A C 7
ATOM 12153 O O . SER A 1 97 ? 12.259 -3.441 -0.339 1.00 41.54 97 SER A O 7
ATOM 12161 N N . GLU A 1 98 ? 13.663 -2.285 0.997 1.00 54.44 98 GLU A N 7
ATOM 12162 C CA . GLU A 1 98 ? 14.430 -3.454 1.496 1.00 12.33 98 GLU A CA 7
ATOM 12163 C C . GLU A 1 98 ? 13.545 -4.427 2.318 1.00 0.11 98 GLU A C 7
ATOM 12164 O O . GLU A 1 98 ? 13.667 -5.646 2.185 1.00 31.11 98 GLU A O 7
ATOM 12176 N N . GLU A 1 99 ? 12.658 -3.859 3.150 1.00 31.42 99 GLU A N 7
ATOM 12177 C CA . GLU A 1 99 ? 11.709 -4.638 3.981 1.00 54.41 99 GLU A CA 7
ATOM 12178 C C . GLU A 1 99 ? 10.613 -5.293 3.101 1.00 35.21 99 GLU A C 7
ATOM 12179 O O . GLU A 1 99 ? 10.325 -6.492 3.206 1.00 71.40 99 GLU A O 7
ATOM 12191 N N . MET A 1 100 ? 10.037 -4.467 2.214 1.00 25.33 100 MET A N 7
ATOM 12192 C CA . MET A 1 100 ? 8.867 -4.828 1.380 1.00 13.01 100 MET A CA 7
ATOM 12193 C C . MET A 1 100 ? 9.220 -5.762 0.196 1.00 41.10 100 MET A C 7
ATOM 12194 O O . MET A 1 100 ? 8.344 -6.453 -0.332 1.00 23.03 100 MET A O 7
ATOM 12208 N N . ALA A 1 101 ? 10.488 -5.742 -0.236 1.00 13.21 101 ALA A N 7
ATOM 12209 C CA . ALA A 1 101 ? 10.982 -6.544 -1.382 1.00 61.12 101 ALA A CA 7
ATOM 12210 C C . ALA A 1 101 ? 11.957 -7.652 -0.929 1.00 71.44 101 ALA A C 7
ATOM 12211 O O . ALA A 1 101 ? 12.594 -8.295 -1.765 1.00 42.31 101 ALA A O 7
ATOM 12218 N N . SER A 1 102 ? 12.055 -7.871 0.401 1.00 62.43 102 SER A N 7
ATOM 12219 C CA . SER A 1 102 ? 12.976 -8.872 0.996 1.00 13.30 102 SER A CA 7
ATOM 12220 C C . SER A 1 102 ? 12.688 -10.316 0.520 1.00 62.24 102 SER A C 7
ATOM 12221 O O . SER A 1 102 ? 11.562 -10.813 0.646 1.00 75.13 102 SER A O 7
ATOM 12229 N N . ASP A 1 103 ? 13.730 -10.976 -0.009 1.00 14.33 103 ASP A N 7
ATOM 12230 C CA . ASP A 1 103 ? 13.689 -12.407 -0.397 1.00 64.24 103 ASP A CA 7
ATOM 12231 C C . ASP A 1 103 ? 13.559 -13.343 0.829 1.00 50.14 103 ASP A C 7
ATOM 12232 O O . ASP A 1 103 ? 13.201 -14.508 0.686 1.00 63.13 103 ASP A O 7
ATOM 12241 N N . GLU A 1 104 ? 13.880 -12.829 2.021 1.00 23.20 104 GLU A N 7
ATOM 12242 C CA . GLU A 1 104 ? 13.636 -13.533 3.288 1.00 30.24 104 GLU A CA 7
ATOM 12243 C C . GLU A 1 104 ? 12.127 -13.474 3.626 1.00 23.33 104 GLU A C 7
ATOM 12244 O O . GLU A 1 104 ? 11.460 -14.508 3.722 1.00 60.13 104 GLU A O 7
ATOM 12256 N N . LEU A 1 105 ? 11.594 -12.234 3.709 1.00 23.23 105 LEU A N 7
ATOM 12257 C CA . LEU A 1 105 ? 10.208 -11.962 4.175 1.00 54.42 105 LEU A CA 7
ATOM 12258 C C . LEU A 1 105 ? 9.111 -12.327 3.144 1.00 25.15 105 LEU A C 7
ATOM 12259 O O . LEU A 1 105 ? 7.921 -12.278 3.473 1.00 71.51 105 LEU A O 7
ATOM 12275 N N . LYS A 1 106 ? 9.514 -12.734 1.920 1.00 43.23 106 LYS A N 7
ATOM 12276 C CA . LYS A 1 106 ? 8.563 -13.114 0.841 1.00 52.00 106 LYS A CA 7
ATOM 12277 C C . LYS A 1 106 ? 7.874 -14.486 1.077 1.00 71.33 106 LYS A C 7
ATOM 12278 O O . LYS A 1 106 ? 7.135 -14.967 0.207 1.00 11.41 106 LYS A O 7
ATOM 12297 N N . GLU A 1 107 ? 8.099 -15.102 2.249 1.00 23.52 107 GLU A N 7
ATOM 12298 C CA . GLU A 1 107 ? 7.419 -16.363 2.640 1.00 40.11 107 GLU A CA 7
ATOM 12299 C C . GLU A 1 107 ? 7.316 -16.552 4.182 1.00 20.43 107 GLU A C 7
ATOM 12300 O O . GLU A 1 107 ? 7.026 -17.660 4.642 1.00 30.52 107 GLU A O 7
ATOM 12312 N N . ILE A 1 108 ? 7.498 -15.473 4.980 1.00 43.14 108 ILE A N 7
ATOM 12313 C CA . ILE A 1 108 ? 7.489 -15.562 6.480 1.00 71.53 108 ILE A CA 7
ATOM 12314 C C . ILE A 1 108 ? 6.041 -15.401 7.071 1.00 71.50 108 ILE A C 7
ATOM 12315 O O . ILE A 1 108 ? 5.837 -15.396 8.296 1.00 22.34 108 ILE A O 7
ATOM 12331 N N . ARG A 1 109 ? 5.013 -15.332 6.188 1.00 21.05 109 ARG A N 7
ATOM 12332 C CA . ARG A 1 109 ? 3.591 -15.491 6.607 1.00 54.23 109 ARG A CA 7
ATOM 12333 C C . ARG A 1 109 ? 3.374 -16.877 7.278 1.00 54.12 109 ARG A C 7
ATOM 12334 O O . ARG A 1 109 ? 4.128 -17.815 6.987 1.00 21.34 109 ARG A O 7
ATOM 12355 N N . LYS A 1 110 ? 2.361 -16.974 8.183 1.00 4.42 110 LYS A N 7
ATOM 12356 C CA . LYS A 1 110 ? 2.107 -18.145 9.090 1.00 65.04 110 LYS A CA 7
ATOM 12357 C C . LYS A 1 110 ? 3.065 -18.113 10.312 1.00 42.32 110 LYS A C 7
ATOM 12358 O O . LYS A 1 110 ? 2.628 -18.311 11.455 1.00 1.33 110 LYS A O 7
ATOM 12377 N N . ALA A 1 111 ? 4.376 -17.869 10.061 1.00 22.03 111 ALA A N 7
ATOM 12378 C CA . ALA A 1 111 ? 5.382 -17.673 11.128 1.00 21.33 111 ALA A CA 7
ATOM 12379 C C . ALA A 1 111 ? 5.190 -16.288 11.806 1.00 50.14 111 ALA A C 7
ATOM 12380 O O . ALA A 1 111 ? 5.816 -15.292 11.431 1.00 15.42 111 ALA A O 7
ATOM 12387 N N . MET A 1 112 ? 4.254 -16.243 12.767 1.00 35.04 112 MET A N 7
ATOM 12388 C CA . MET A 1 112 ? 3.917 -15.030 13.551 1.00 71.44 112 MET A CA 7
ATOM 12389 C C . MET A 1 112 ? 3.649 -15.403 15.032 1.00 14.13 112 MET A C 7
ATOM 12390 O O . MET A 1 112 ? 3.789 -14.574 15.931 1.00 3.22 112 MET A O 7
ATOM 12404 N N . THR A 1 113 ? 3.242 -16.664 15.261 1.00 60.43 113 THR A N 7
ATOM 12405 C CA . THR A 1 113 ? 2.983 -17.212 16.613 1.00 53.14 113 THR A CA 7
ATOM 12406 C C . THR A 1 113 ? 4.315 -17.625 17.332 1.00 71.43 113 THR A C 7
ATOM 12407 O O . THR A 1 113 ? 4.851 -18.723 17.060 1.00 39.15 113 THR A O 7
ATOM 12419 N N . SER A 1 1 ? -3.081 6.964 12.067 1.00 21.20 1 SER A N 8
ATOM 12420 C CA . SER A 1 1 ? -4.177 7.910 11.731 1.00 61.23 1 SER A CA 8
ATOM 12421 C C . SER A 1 1 ? -4.633 8.736 12.963 1.00 70.25 1 SER A C 8
ATOM 12422 O O . SER A 1 1 ? -4.355 8.373 14.112 1.00 15.44 1 SER A O 8
ATOM 12432 N N . HIS A 1 2 ? -5.355 9.842 12.685 1.00 50.13 2 HIS A N 8
ATOM 12433 C CA . HIS A 1 2 ? -5.942 10.749 13.705 1.00 65.20 2 HIS A CA 8
ATOM 12434 C C . HIS A 1 2 ? -7.021 11.632 13.036 1.00 11.44 2 HIS A C 8
ATOM 12435 O O . HIS A 1 2 ? -8.141 11.762 13.544 1.00 21.41 2 HIS A O 8
ATOM 12450 N N . MET A 1 3 ? -6.654 12.248 11.894 1.00 0.50 3 MET A N 8
ATOM 12451 C CA . MET A 1 3 ? -7.581 13.081 11.094 1.00 31.42 3 MET A CA 8
ATOM 12452 C C . MET A 1 3 ? -8.637 12.191 10.380 1.00 10.42 3 MET A C 8
ATOM 12453 O O . MET A 1 3 ? -8.375 11.001 10.140 1.00 1.55 3 MET A O 8
ATOM 12467 N N . PRO A 1 4 ? -9.855 12.739 10.044 1.00 25.34 4 PRO A N 8
ATOM 12468 C CA . PRO A 1 4 ? -10.816 12.036 9.153 1.00 3.13 4 PRO A CA 8
ATOM 12469 C C . PRO A 1 4 ? -10.184 11.776 7.753 1.00 4.30 4 PRO A C 8
ATOM 12470 O O . PRO A 1 4 ? -9.554 12.680 7.183 1.00 5.05 4 PRO A O 8
ATOM 12481 N N . VAL A 1 5 ? -10.349 10.534 7.236 1.00 14.44 5 VAL A N 8
ATOM 12482 C CA . VAL A 1 5 ? -9.733 10.074 5.960 1.00 54.44 5 VAL A CA 8
ATOM 12483 C C . VAL A 1 5 ? -10.034 11.054 4.779 1.00 74.33 5 VAL A C 8
ATOM 12484 O O . VAL A 1 5 ? -11.180 11.522 4.640 1.00 54.42 5 VAL A O 8
ATOM 12497 N N . PRO A 1 6 ? -9.011 11.391 3.918 1.00 72.30 6 PRO A N 8
ATOM 12498 C CA . PRO A 1 6 ? -9.148 12.478 2.920 1.00 0.15 6 PRO A CA 8
ATOM 12499 C C . PRO A 1 6 ? -10.183 12.162 1.808 1.00 24.14 6 PRO A C 8
ATOM 12500 O O . PRO A 1 6 ? -10.283 11.034 1.307 1.00 1.44 6 PRO A O 8
ATOM 12511 N N . VAL A 1 7 ? -10.929 13.200 1.429 1.00 52.34 7 VAL A N 8
ATOM 12512 C CA . VAL A 1 7 ? -12.081 13.115 0.514 1.00 3.12 7 VAL A CA 8
ATOM 12513 C C . VAL A 1 7 ? -11.914 14.147 -0.632 1.00 70.00 7 VAL A C 8
ATOM 12514 O O . VAL A 1 7 ? -12.046 15.360 -0.421 1.00 42.11 7 VAL A O 8
ATOM 12527 N N . THR A 1 8 ? -11.600 13.630 -1.834 1.00 72.24 8 THR A N 8
ATOM 12528 C CA . THR A 1 8 ? -11.174 14.426 -3.003 1.00 53.22 8 THR A CA 8
ATOM 12529 C C . THR A 1 8 ? -9.874 15.223 -2.690 1.00 23.13 8 THR A C 8
ATOM 12530 O O . THR A 1 8 ? -8.772 14.735 -2.973 1.00 0.22 8 THR A O 8
ATOM 12541 N N . CYS A 1 9 ? -10.025 16.412 -2.044 1.00 63.24 9 CYS A N 8
ATOM 12542 C CA . CYS A 1 9 ? -8.917 17.351 -1.749 1.00 60.03 9 CYS A CA 8
ATOM 12543 C C . CYS A 1 9 ? -8.084 17.645 -3.022 1.00 5.21 9 CYS A C 8
ATOM 12544 O O . CYS A 1 9 ? -6.873 17.415 -3.047 1.00 71.44 9 CYS A O 8
ATOM 12552 N N . ASP A 1 10 ? -8.780 18.096 -4.094 1.00 11.30 10 ASP A N 8
ATOM 12553 C CA . ASP A 1 10 ? -8.204 18.265 -5.459 1.00 11.15 10 ASP A CA 8
ATOM 12554 C C . ASP A 1 10 ? -7.785 16.882 -6.075 1.00 64.52 10 ASP A C 8
ATOM 12555 O O . ASP A 1 10 ? -7.713 15.864 -5.374 1.00 5.23 10 ASP A O 8
ATOM 12564 N N . ALA A 1 11 ? -7.505 16.858 -7.388 1.00 22.53 11 ALA A N 8
ATOM 12565 C CA . ALA A 1 11 ? -7.147 15.624 -8.126 1.00 13.32 11 ALA A CA 8
ATOM 12566 C C . ALA A 1 11 ? -5.835 14.943 -7.639 1.00 52.12 11 ALA A C 8
ATOM 12567 O O . ALA A 1 11 ? -5.547 13.823 -8.057 1.00 62.20 11 ALA A O 8
ATOM 12574 N N . VAL A 1 12 ? -5.027 15.617 -6.785 1.00 1.54 12 VAL A N 8
ATOM 12575 C CA . VAL A 1 12 ? -3.782 15.011 -6.239 1.00 51.43 12 VAL A CA 8
ATOM 12576 C C . VAL A 1 12 ? -4.099 13.905 -5.198 1.00 12.43 12 VAL A C 8
ATOM 12577 O O . VAL A 1 12 ? -3.812 12.728 -5.429 1.00 42.42 12 VAL A O 8
ATOM 12590 N N . ARG A 1 13 ? -4.738 14.304 -4.078 1.00 21.21 13 ARG A N 8
ATOM 12591 C CA . ARG A 1 13 ? -4.945 13.421 -2.897 1.00 24.20 13 ARG A CA 8
ATOM 12592 C C . ARG A 1 13 ? -5.953 12.287 -3.193 1.00 61.23 13 ARG A C 8
ATOM 12593 O O . ARG A 1 13 ? -5.799 11.171 -2.676 1.00 12.51 13 ARG A O 8
ATOM 12614 N N . ASN A 1 14 ? -6.984 12.575 -4.018 1.00 51.13 14 ASN A N 8
ATOM 12615 C CA . ASN A 1 14 ? -7.960 11.548 -4.436 1.00 52.42 14 ASN A CA 8
ATOM 12616 C C . ASN A 1 14 ? -7.263 10.467 -5.291 1.00 11.10 14 ASN A C 8
ATOM 12617 O O . ASN A 1 14 ? -7.405 9.280 -5.020 1.00 4.34 14 ASN A O 8
ATOM 12628 N N . LYS A 1 15 ? -6.485 10.918 -6.301 1.00 42.12 15 LYS A N 8
ATOM 12629 C CA . LYS A 1 15 ? -5.748 10.022 -7.221 1.00 41.04 15 LYS A CA 8
ATOM 12630 C C . LYS A 1 15 ? -4.722 9.136 -6.476 1.00 2.34 15 LYS A C 8
ATOM 12631 O O . LYS A 1 15 ? -4.601 7.960 -6.783 1.00 20.14 15 LYS A O 8
ATOM 12650 N N . CYS A 1 16 ? -3.995 9.717 -5.499 1.00 33.11 16 CYS A N 8
ATOM 12651 C CA . CYS A 1 16 ? -3.008 8.969 -4.668 1.00 31.44 16 CYS A CA 8
ATOM 12652 C C . CYS A 1 16 ? -3.672 7.771 -3.952 1.00 44.04 16 CYS A C 8
ATOM 12653 O O . CYS A 1 16 ? -3.165 6.645 -3.989 1.00 23.23 16 CYS A O 8
ATOM 12661 N N . ARG A 1 17 ? -4.844 8.038 -3.355 1.00 2.03 17 ARG A N 8
ATOM 12662 C CA . ARG A 1 17 ? -5.685 7.015 -2.692 1.00 31.32 17 ARG A CA 8
ATOM 12663 C C . ARG A 1 17 ? -6.235 5.988 -3.732 1.00 45.42 17 ARG A C 8
ATOM 12664 O O . ARG A 1 17 ? -6.237 4.787 -3.470 1.00 55.04 17 ARG A O 8
ATOM 12685 N N . GLU A 1 18 ? -6.680 6.485 -4.909 1.00 53.33 18 GLU A N 8
ATOM 12686 C CA . GLU A 1 18 ? -7.245 5.653 -6.014 1.00 22.22 18 GLU A CA 8
ATOM 12687 C C . GLU A 1 18 ? -6.205 4.668 -6.605 1.00 11.40 18 GLU A C 8
ATOM 12688 O O . GLU A 1 18 ? -6.539 3.532 -6.934 1.00 62.04 18 GLU A O 8
ATOM 12700 N N . MET A 1 19 ? -4.951 5.126 -6.737 1.00 71.35 19 MET A N 8
ATOM 12701 C CA . MET A 1 19 ? -3.847 4.332 -7.322 1.00 3.31 19 MET A CA 8
ATOM 12702 C C . MET A 1 19 ? -3.355 3.239 -6.344 1.00 2.52 19 MET A C 8
ATOM 12703 O O . MET A 1 19 ? -3.000 2.132 -6.766 1.00 22.22 19 MET A O 8
ATOM 12717 N N . LEU A 1 20 ? -3.326 3.570 -5.036 1.00 42.12 20 LEU A N 8
ATOM 12718 C CA . LEU A 1 20 ? -3.030 2.585 -3.971 1.00 62.12 20 LEU A CA 8
ATOM 12719 C C . LEU A 1 20 ? -4.177 1.546 -3.846 1.00 13.22 20 LEU A C 8
ATOM 12720 O O . LEU A 1 20 ? -3.926 0.370 -3.602 1.00 1.14 20 LEU A O 8
ATOM 12736 N N . THR A 1 21 ? -5.435 2.006 -4.035 1.00 24.40 21 THR A N 8
ATOM 12737 C CA . THR A 1 21 ? -6.633 1.120 -4.078 1.00 62.05 21 THR A CA 8
ATOM 12738 C C . THR A 1 21 ? -6.576 0.168 -5.298 1.00 65.53 21 THR A C 8
ATOM 12739 O O . THR A 1 21 ? -6.866 -1.017 -5.176 1.00 13.54 21 THR A O 8
ATOM 12750 N N . ALA A 1 22 ? -6.177 0.711 -6.464 1.00 21.50 22 ALA A N 8
ATOM 12751 C CA . ALA A 1 22 ? -6.017 -0.065 -7.720 1.00 54.31 22 ALA A CA 8
ATOM 12752 C C . ALA A 1 22 ? -4.885 -1.116 -7.599 1.00 53.14 22 ALA A C 8
ATOM 12753 O O . ALA A 1 22 ? -4.952 -2.196 -8.194 1.00 65.32 22 ALA A O 8
ATOM 12760 N N . ALA A 1 23 ? -3.853 -0.766 -6.813 1.00 25.41 23 ALA A N 8
ATOM 12761 C CA . ALA A 1 23 ? -2.752 -1.683 -6.446 1.00 51.22 23 ALA A CA 8
ATOM 12762 C C . ALA A 1 23 ? -3.233 -2.798 -5.475 1.00 22.52 23 ALA A C 8
ATOM 12763 O O . ALA A 1 23 ? -2.656 -3.882 -5.424 1.00 3.22 23 ALA A O 8
ATOM 12770 N N . LEU A 1 24 ? -4.269 -2.493 -4.675 1.00 52.14 24 LEU A N 8
ATOM 12771 C CA . LEU A 1 24 ? -4.942 -3.484 -3.795 1.00 1.34 24 LEU A CA 8
ATOM 12772 C C . LEU A 1 24 ? -6.076 -4.262 -4.534 1.00 70.15 24 LEU A C 8
ATOM 12773 O O . LEU A 1 24 ? -6.543 -5.304 -4.049 1.00 34.52 24 LEU A O 8
ATOM 12789 N N . GLN A 1 25 ? -6.522 -3.741 -5.696 1.00 11.31 25 GLN A N 8
ATOM 12790 C CA . GLN A 1 25 ? -7.585 -4.372 -6.537 1.00 41.43 25 GLN A CA 8
ATOM 12791 C C . GLN A 1 25 ? -7.016 -5.071 -7.793 1.00 13.44 25 GLN A C 8
ATOM 12792 O O . GLN A 1 25 ? -7.784 -5.676 -8.551 1.00 63.50 25 GLN A O 8
ATOM 12806 N N . THR A 1 26 ? -5.684 -5.000 -8.004 1.00 40.52 26 THR A N 8
ATOM 12807 C CA . THR A 1 26 ? -5.009 -5.688 -9.143 1.00 71.40 26 THR A CA 8
ATOM 12808 C C . THR A 1 26 ? -5.244 -7.224 -9.104 1.00 73.43 26 THR A C 8
ATOM 12809 O O . THR A 1 26 ? -5.341 -7.883 -10.146 1.00 63.23 26 THR A O 8
ATOM 12820 N N . ASP A 1 27 ? -5.342 -7.769 -7.878 1.00 41.15 27 ASP A N 8
ATOM 12821 C CA . ASP A 1 27 ? -5.640 -9.197 -7.628 1.00 52.25 27 ASP A CA 8
ATOM 12822 C C . ASP A 1 27 ? -7.165 -9.472 -7.533 1.00 21.41 27 ASP A C 8
ATOM 12823 O O . ASP A 1 27 ? -7.611 -10.584 -7.827 1.00 3.01 27 ASP A O 8
ATOM 12832 N N . HIS A 1 28 ? -7.940 -8.450 -7.074 1.00 35.44 28 HIS A N 8
ATOM 12833 C CA . HIS A 1 28 ? -9.399 -8.564 -6.729 1.00 3.30 28 HIS A CA 8
ATOM 12834 C C . HIS A 1 28 ? -9.671 -9.548 -5.555 1.00 63.20 28 HIS A C 8
ATOM 12835 O O . HIS A 1 28 ? -10.829 -9.791 -5.189 1.00 63.30 28 HIS A O 8
ATOM 12850 N N . ASP A 1 29 ? -8.591 -10.056 -4.938 1.00 65.54 29 ASP A N 8
ATOM 12851 C CA . ASP A 1 29 ? -8.654 -11.078 -3.881 1.00 54.31 29 ASP A CA 8
ATOM 12852 C C . ASP A 1 29 ? -9.172 -10.461 -2.549 1.00 60.33 29 ASP A C 8
ATOM 12853 O O . ASP A 1 29 ? -9.719 -11.168 -1.705 1.00 21.13 29 ASP A O 8
ATOM 12862 N N . HIS A 1 30 ? -8.983 -9.124 -2.392 1.00 34.32 30 HIS A N 8
ATOM 12863 C CA . HIS A 1 30 ? -9.577 -8.326 -1.284 1.00 74.42 30 HIS A CA 8
ATOM 12864 C C . HIS A 1 30 ? -11.121 -8.477 -1.230 1.00 31.42 30 HIS A C 8
ATOM 12865 O O . HIS A 1 30 ? -11.696 -8.620 -0.152 1.00 61.14 30 HIS A O 8
ATOM 12880 N N . VAL A 1 31 ? -11.758 -8.476 -2.414 1.00 43.41 31 VAL A N 8
ATOM 12881 C CA . VAL A 1 31 ? -13.230 -8.631 -2.547 1.00 60.14 31 VAL A CA 8
ATOM 12882 C C . VAL A 1 31 ? -13.678 -10.069 -2.146 1.00 63.31 31 VAL A C 8
ATOM 12883 O O . VAL A 1 31 ? -14.724 -10.253 -1.514 1.00 34.14 31 VAL A O 8
ATOM 12896 N N . ALA A 1 32 ? -12.848 -11.073 -2.508 1.00 70.31 32 ALA A N 8
ATOM 12897 C CA . ALA A 1 32 ? -13.082 -12.503 -2.170 1.00 62.50 32 ALA A CA 8
ATOM 12898 C C . ALA A 1 32 ? -12.986 -12.770 -0.640 1.00 70.45 32 ALA A C 8
ATOM 12899 O O . ALA A 1 32 ? -13.739 -13.576 -0.090 1.00 22.32 32 ALA A O 8
ATOM 12906 N N . ILE A 1 33 ? -12.039 -12.079 0.025 1.00 41.04 33 ILE A N 8
ATOM 12907 C CA . ILE A 1 33 ? -11.866 -12.130 1.503 1.00 54.32 33 ILE A CA 8
ATOM 12908 C C . ILE A 1 33 ? -12.928 -11.241 2.221 1.00 52.22 33 ILE A C 8
ATOM 12909 O O . ILE A 1 33 ? -13.306 -11.498 3.372 1.00 22.03 33 ILE A O 8
ATOM 12925 N N . GLY A 1 34 ? -13.416 -10.206 1.517 1.00 45.04 34 GLY A N 8
ATOM 12926 C CA . GLY A 1 34 ? -14.350 -9.220 2.085 1.00 24.01 34 GLY A CA 8
ATOM 12927 C C . GLY A 1 34 ? -13.643 -7.987 2.668 1.00 44.01 34 GLY A C 8
ATOM 12928 O O . GLY A 1 34 ? -14.305 -7.087 3.193 1.00 33.14 34 GLY A O 8
ATOM 12932 N N . ALA A 1 35 ? -12.298 -7.954 2.576 1.00 33.22 35 ALA A N 8
ATOM 12933 C CA . ALA A 1 35 ? -11.475 -6.825 3.053 1.00 3.44 35 ALA A CA 8
ATOM 12934 C C . ALA A 1 35 ? -11.522 -5.653 2.039 1.00 55.10 35 ALA A C 8
ATOM 12935 O O . ALA A 1 35 ? -10.982 -5.770 0.941 1.00 42.22 35 ALA A O 8
ATOM 12942 N N . ASP A 1 36 ? -12.175 -4.531 2.410 1.00 33.13 36 ASP A N 8
ATOM 12943 C CA . ASP A 1 36 ? -12.359 -3.373 1.496 1.00 24.14 36 ASP A CA 8
ATOM 12944 C C . ASP A 1 36 ? -11.024 -2.603 1.303 1.00 51.42 36 ASP A C 8
ATOM 12945 O O . ASP A 1 36 ? -10.359 -2.247 2.272 1.00 42.31 36 ASP A O 8
ATOM 12954 N N . CYS A 1 37 ? -10.655 -2.361 0.042 1.00 32.32 37 CYS A N 8
ATOM 12955 C CA . CYS A 1 37 ? -9.345 -1.784 -0.350 1.00 74.42 37 CYS A CA 8
ATOM 12956 C C . CYS A 1 37 ? -9.198 -0.263 -0.053 1.00 32.23 37 CYS A C 8
ATOM 12957 O O . CYS A 1 37 ? -8.087 0.206 0.232 1.00 13.42 37 CYS A O 8
ATOM 12965 N N . GLU A 1 38 ? -10.312 0.497 -0.120 1.00 33.45 38 GLU A N 8
ATOM 12966 C CA . GLU A 1 38 ? -10.289 1.991 -0.017 1.00 52.34 38 GLU A CA 8
ATOM 12967 C C . GLU A 1 38 ? -9.943 2.478 1.412 1.00 54.13 38 GLU A C 8
ATOM 12968 O O . GLU A 1 38 ? -9.189 3.441 1.585 1.00 71.55 38 GLU A O 8
ATOM 12980 N N . ARG A 1 39 ? -10.520 1.800 2.425 1.00 2.55 39 ARG A N 8
ATOM 12981 C CA . ARG A 1 39 ? -10.251 2.089 3.857 1.00 60.24 39 ARG A CA 8
ATOM 12982 C C . ARG A 1 39 ? -8.778 1.783 4.223 1.00 22.34 39 ARG A C 8
ATOM 12983 O O . ARG A 1 39 ? -8.184 2.475 5.053 1.00 64.33 39 ARG A O 8
ATOM 13004 N N . LEU A 1 40 ? -8.198 0.752 3.569 1.00 13.22 40 LEU A N 8
ATOM 13005 C CA . LEU A 1 40 ? -6.784 0.366 3.762 1.00 1.13 40 LEU A CA 8
ATOM 13006 C C . LEU A 1 40 ? -5.845 1.463 3.228 1.00 34.05 40 LEU A C 8
ATOM 13007 O O . LEU A 1 40 ? -5.016 1.982 3.968 1.00 2.11 40 LEU A O 8
ATOM 13023 N N . SER A 1 41 ? -6.029 1.823 1.936 1.00 15.14 41 SER A N 8
ATOM 13024 C CA . SER A 1 41 ? -5.204 2.844 1.232 1.00 30.44 41 SER A CA 8
ATOM 13025 C C . SER A 1 41 ? -5.283 4.235 1.907 1.00 73.32 41 SER A C 8
ATOM 13026 O O . SER A 1 41 ? -4.313 4.999 1.891 1.00 2.31 41 SER A O 8
ATOM 13034 N N . ALA A 1 42 ? -6.451 4.543 2.496 1.00 1.44 42 ALA A N 8
ATOM 13035 C CA . ALA A 1 42 ? -6.672 5.783 3.273 1.00 43.12 42 ALA A CA 8
ATOM 13036 C C . ALA A 1 42 ? -5.833 5.815 4.581 1.00 73.50 42 ALA A C 8
ATOM 13037 O O . ALA A 1 42 ? -5.262 6.852 4.936 1.00 32.23 42 ALA A O 8
ATOM 13044 N N . GLN A 1 43 ? -5.769 4.666 5.284 1.00 45.44 43 GLN A N 8
ATOM 13045 C CA . GLN A 1 43 ? -4.955 4.518 6.520 1.00 42.34 43 GLN A CA 8
ATOM 13046 C C . GLN A 1 43 ? -3.430 4.492 6.203 1.00 10.31 43 GLN A C 8
ATOM 13047 O O . GLN A 1 43 ? -2.615 4.961 7.013 1.00 33.34 43 GLN A O 8
ATOM 13061 N N . ILE A 1 44 ? -3.060 3.916 5.029 1.00 35.11 44 ILE A N 8
ATOM 13062 C CA . ILE A 1 44 ? -1.667 3.942 4.506 1.00 4.41 44 ILE A CA 8
ATOM 13063 C C . ILE A 1 44 ? -1.228 5.401 4.254 1.00 2.41 44 ILE A C 8
ATOM 13064 O O . ILE A 1 44 ? -0.121 5.821 4.630 1.00 51.12 44 ILE A O 8
ATOM 13080 N N . GLU A 1 45 ? -2.125 6.171 3.618 1.00 51.01 45 GLU A N 8
ATOM 13081 C CA . GLU A 1 45 ? -1.854 7.565 3.246 1.00 71.42 45 GLU A CA 8
ATOM 13082 C C . GLU A 1 45 ? -1.782 8.481 4.488 1.00 41.02 45 GLU A C 8
ATOM 13083 O O . GLU A 1 45 ? -0.964 9.383 4.536 1.00 32.10 45 GLU A O 8
ATOM 13095 N N . GLU A 1 46 ? -2.593 8.185 5.515 1.00 12.42 46 GLU A N 8
ATOM 13096 C CA . GLU A 1 46 ? -2.689 9.011 6.747 1.00 51.42 46 GLU A CA 8
ATOM 13097 C C . GLU A 1 46 ? -1.339 9.157 7.520 1.00 12.54 46 GLU A C 8
ATOM 13098 O O . GLU A 1 46 ? -1.072 10.213 8.111 1.00 71.03 46 GLU A O 8
ATOM 13110 N N . CYS A 1 47 ? -0.501 8.104 7.513 1.00 71.21 47 CYS A N 8
ATOM 13111 C CA . CYS A 1 47 ? 0.824 8.134 8.190 1.00 5.31 47 CYS A CA 8
ATOM 13112 C C . CYS A 1 47 ? 1.878 8.939 7.374 1.00 51.01 47 CYS A C 8
ATOM 13113 O O . CYS A 1 47 ? 2.564 9.815 7.916 1.00 31.13 47 CYS A O 8
ATOM 13121 N N . ILE A 1 48 ? 1.987 8.635 6.066 1.00 3.43 48 ILE A N 8
ATOM 13122 C CA . ILE A 1 48 ? 2.986 9.264 5.151 1.00 14.13 48 ILE A CA 8
ATOM 13123 C C . ILE A 1 48 ? 2.661 10.759 4.854 1.00 41.31 48 ILE A C 8
ATOM 13124 O O . ILE A 1 48 ? 3.567 11.586 4.740 1.00 4.33 48 ILE A O 8
ATOM 13140 N N . PHE A 1 49 ? 1.357 11.078 4.782 1.00 71.32 49 PHE A N 8
ATOM 13141 C CA . PHE A 1 49 ? 0.830 12.407 4.362 1.00 42.44 49 PHE A CA 8
ATOM 13142 C C . PHE A 1 49 ? 1.348 13.575 5.239 1.00 41.51 49 PHE A C 8
ATOM 13143 O O . PHE A 1 49 ? 1.409 14.729 4.795 1.00 25.21 49 PHE A O 8
ATOM 13160 N N . ARG A 1 50 ? 1.715 13.249 6.480 1.00 1.13 50 ARG A N 8
ATOM 13161 C CA . ARG A 1 50 ? 2.202 14.224 7.467 1.00 14.50 50 ARG A CA 8
ATOM 13162 C C . ARG A 1 50 ? 3.579 14.812 7.052 1.00 24.33 50 ARG A C 8
ATOM 13163 O O . ARG A 1 50 ? 3.776 16.034 7.045 1.00 75.43 50 ARG A O 8
ATOM 13184 N N . ASP A 1 51 ? 4.523 13.917 6.723 1.00 22.45 51 ASP A N 8
ATOM 13185 C CA . ASP A 1 51 ? 5.921 14.280 6.365 1.00 55.20 51 ASP A CA 8
ATOM 13186 C C . ASP A 1 51 ? 6.106 14.526 4.845 1.00 21.52 51 ASP A C 8
ATOM 13187 O O . ASP A 1 51 ? 6.733 15.505 4.425 1.00 31.23 51 ASP A O 8
ATOM 13196 N N . VAL A 1 52 ? 5.576 13.595 4.040 1.00 22.40 52 VAL A N 8
ATOM 13197 C CA . VAL A 1 52 ? 5.805 13.525 2.572 1.00 24.11 52 VAL A CA 8
ATOM 13198 C C . VAL A 1 52 ? 4.603 14.070 1.752 1.00 55.21 52 VAL A C 8
ATOM 13199 O O . VAL A 1 52 ? 4.772 14.438 0.588 1.00 32.32 52 VAL A O 8
ATOM 13212 N N . GLY A 1 53 ? 3.407 14.175 2.374 1.00 54.42 53 GLY A N 8
ATOM 13213 C CA . GLY A 1 53 ? 2.166 14.587 1.666 1.00 1.50 53 GLY A CA 8
ATOM 13214 C C . GLY A 1 53 ? 2.058 16.090 1.314 1.00 42.21 53 GLY A C 8
ATOM 13215 O O . GLY A 1 53 ? 0.959 16.638 1.236 1.00 73.41 53 GLY A O 8
ATOM 13219 N N . ASN A 1 54 ? 3.210 16.733 1.078 1.00 43.00 54 ASN A N 8
ATOM 13220 C CA . ASN A 1 54 ? 3.340 18.140 0.627 1.00 70.25 54 ASN A CA 8
ATOM 13221 C C . ASN A 1 54 ? 3.177 18.290 -0.922 1.00 20.00 54 ASN A C 8
ATOM 13222 O O . ASN A 1 54 ? 3.410 19.377 -1.463 1.00 62.55 54 ASN A O 8
ATOM 13233 N N . THR A 1 55 ? 2.817 17.173 -1.612 1.00 30.23 55 THR A N 8
ATOM 13234 C CA . THR A 1 55 ? 2.573 17.100 -3.092 1.00 74.00 55 THR A CA 8
ATOM 13235 C C . THR A 1 55 ? 3.826 17.453 -3.943 1.00 43.15 55 THR A C 8
ATOM 13236 O O . THR A 1 55 ? 3.719 17.765 -5.134 1.00 53.05 55 THR A O 8
ATOM 13247 N N . ASP A 1 56 ? 5.009 17.323 -3.324 1.00 71.31 56 ASP A N 8
ATOM 13248 C CA . ASP A 1 56 ? 6.316 17.599 -3.960 1.00 70.24 56 ASP A CA 8
ATOM 13249 C C . ASP A 1 56 ? 6.744 16.427 -4.891 1.00 71.11 56 ASP A C 8
ATOM 13250 O O . ASP A 1 56 ? 6.114 15.362 -4.896 1.00 21.51 56 ASP A O 8
ATOM 13259 N N . MET A 1 57 ? 7.819 16.651 -5.672 1.00 41.42 57 MET A N 8
ATOM 13260 C CA . MET A 1 57 ? 8.491 15.619 -6.506 1.00 65.45 57 MET A CA 8
ATOM 13261 C C . MET A 1 57 ? 8.858 14.344 -5.684 1.00 70.35 57 MET A C 8
ATOM 13262 O O . MET A 1 57 ? 8.803 13.223 -6.203 1.00 21.40 57 MET A O 8
ATOM 13276 N N . LYS A 1 58 ? 9.225 14.556 -4.399 1.00 1.05 58 LYS A N 8
ATOM 13277 C CA . LYS A 1 58 ? 9.442 13.474 -3.402 1.00 11.43 58 LYS A CA 8
ATOM 13278 C C . LYS A 1 58 ? 8.207 12.539 -3.293 1.00 32.43 58 LYS A C 8
ATOM 13279 O O . LYS A 1 58 ? 8.314 11.316 -3.405 1.00 40.14 58 LYS A O 8
ATOM 13298 N N . TYR A 1 59 ? 7.037 13.167 -3.102 1.00 75.22 59 TYR A N 8
ATOM 13299 C CA . TYR A 1 59 ? 5.748 12.482 -2.866 1.00 24.22 59 TYR A CA 8
ATOM 13300 C C . TYR A 1 59 ? 5.277 11.687 -4.100 1.00 72.41 59 TYR A C 8
ATOM 13301 O O . TYR A 1 59 ? 4.748 10.580 -3.968 1.00 2.02 59 TYR A O 8
ATOM 13319 N N . LYS A 1 60 ? 5.512 12.253 -5.292 1.00 51.34 60 LYS A N 8
ATOM 13320 C CA . LYS A 1 60 ? 5.142 11.616 -6.578 1.00 64.41 60 LYS A CA 8
ATOM 13321 C C . LYS A 1 60 ? 5.932 10.301 -6.792 1.00 21.42 60 LYS A C 8
ATOM 13322 O O . LYS A 1 60 ? 5.358 9.270 -7.164 1.00 24.24 60 LYS A O 8
ATOM 13341 N N . ASN A 1 61 ? 7.253 10.362 -6.515 1.00 63.30 61 ASN A N 8
ATOM 13342 C CA . ASN A 1 61 ? 8.160 9.197 -6.616 1.00 3.21 61 ASN A CA 8
ATOM 13343 C C . ASN A 1 61 ? 7.843 8.131 -5.527 1.00 11.42 61 ASN A C 8
ATOM 13344 O O . ASN A 1 61 ? 7.875 6.930 -5.791 1.00 71.11 61 ASN A O 8
ATOM 13355 N N . ARG A 1 62 ? 7.519 8.602 -4.313 1.00 12.54 62 ARG A N 8
ATOM 13356 C CA . ARG A 1 62 ? 7.266 7.737 -3.134 1.00 52.12 62 ARG A CA 8
ATOM 13357 C C . ARG A 1 62 ? 5.968 6.882 -3.282 1.00 74.32 62 ARG A C 8
ATOM 13358 O O . ARG A 1 62 ? 5.958 5.687 -2.936 1.00 43.42 62 ARG A O 8
ATOM 13379 N N . VAL A 1 63 ? 4.882 7.501 -3.788 1.00 53.24 63 VAL A N 8
ATOM 13380 C CA . VAL A 1 63 ? 3.588 6.805 -4.009 1.00 43.13 63 VAL A CA 8
ATOM 13381 C C . VAL A 1 63 ? 3.704 5.746 -5.140 1.00 2.22 63 VAL A C 8
ATOM 13382 O O . VAL A 1 63 ? 3.276 4.600 -4.958 1.00 23.13 63 VAL A O 8
ATOM 13395 N N . ARG A 1 64 ? 4.312 6.128 -6.290 1.00 52.04 64 ARG A N 8
ATOM 13396 C CA . ARG A 1 64 ? 4.468 5.214 -7.460 1.00 3.10 64 ARG A CA 8
ATOM 13397 C C . ARG A 1 64 ? 5.391 4.004 -7.139 1.00 23.22 64 ARG A C 8
ATOM 13398 O O . ARG A 1 64 ? 5.226 2.925 -7.720 1.00 21.32 64 ARG A O 8
ATOM 13419 N N . SER A 1 65 ? 6.356 4.200 -6.205 1.00 75.43 65 SER A N 8
ATOM 13420 C CA . SER A 1 65 ? 7.203 3.102 -5.659 1.00 44.33 65 SER A CA 8
ATOM 13421 C C . SER A 1 65 ? 6.342 1.999 -4.982 1.00 55.32 65 SER A C 8
ATOM 13422 O O . SER A 1 65 ? 6.611 0.803 -5.141 1.00 74.32 65 SER A O 8
ATOM 13430 N N . ARG A 1 66 ? 5.307 2.430 -4.219 1.00 22.31 66 ARG A N 8
ATOM 13431 C CA . ARG A 1 66 ? 4.336 1.507 -3.578 1.00 2.24 66 ARG A CA 8
ATOM 13432 C C . ARG A 1 66 ? 3.524 0.742 -4.631 1.00 74.51 66 ARG A C 8
ATOM 13433 O O . ARG A 1 66 ? 3.492 -0.481 -4.612 1.00 44.13 66 ARG A O 8
ATOM 13454 N N . ILE A 1 67 ? 2.893 1.503 -5.547 1.00 11.23 67 ILE A N 8
ATOM 13455 C CA . ILE A 1 67 ? 1.995 0.973 -6.609 1.00 52.21 67 ILE A CA 8
ATOM 13456 C C . ILE A 1 67 ? 2.677 -0.162 -7.416 1.00 71.50 67 ILE A C 8
ATOM 13457 O O . ILE A 1 67 ? 2.073 -1.204 -7.689 1.00 34.43 67 ILE A O 8
ATOM 13473 N N . SER A 1 68 ? 3.955 0.077 -7.763 1.00 43.12 68 SER A N 8
ATOM 13474 C CA . SER A 1 68 ? 4.826 -0.889 -8.466 1.00 11.20 68 SER A CA 8
ATOM 13475 C C . SER A 1 68 ? 4.973 -2.215 -7.679 1.00 15.43 68 SER A C 8
ATOM 13476 O O . SER A 1 68 ? 4.722 -3.295 -8.217 1.00 61.41 68 SER A O 8
ATOM 13484 N N . ASN A 1 69 ? 5.340 -2.106 -6.390 1.00 52.23 69 ASN A N 8
ATOM 13485 C CA . ASN A 1 69 ? 5.602 -3.251 -5.508 1.00 50.44 69 ASN A CA 8
ATOM 13486 C C . ASN A 1 69 ? 4.292 -4.000 -5.102 1.00 11.51 69 ASN A C 8
ATOM 13487 O O . ASN A 1 69 ? 4.304 -5.210 -4.844 1.00 71.14 69 ASN A O 8
ATOM 13498 N N . LEU A 1 70 ? 3.167 -3.264 -5.070 1.00 70.01 70 LEU A N 8
ATOM 13499 C CA . LEU A 1 70 ? 1.832 -3.802 -4.700 1.00 32.11 70 LEU A CA 8
ATOM 13500 C C . LEU A 1 70 ? 1.124 -4.498 -5.895 1.00 44.34 70 LEU A C 8
ATOM 13501 O O . LEU A 1 70 ? 0.034 -5.047 -5.734 1.00 51.40 70 LEU A O 8
ATOM 13517 N N . LYS A 1 71 ? 1.732 -4.441 -7.093 1.00 51.43 71 LYS A N 8
ATOM 13518 C CA . LYS A 1 71 ? 1.290 -5.238 -8.271 1.00 65.24 71 LYS A CA 8
ATOM 13519 C C . LYS A 1 71 ? 2.431 -6.156 -8.781 1.00 64.21 71 LYS A C 8
ATOM 13520 O O . LYS A 1 71 ? 2.279 -6.838 -9.803 1.00 61.23 71 LYS A O 8
ATOM 13539 N N . ASP A 1 72 ? 3.562 -6.183 -8.048 1.00 20.11 72 ASP A N 8
ATOM 13540 C CA . ASP A 1 72 ? 4.797 -6.862 -8.489 1.00 24.35 72 ASP A CA 8
ATOM 13541 C C . ASP A 1 72 ? 4.718 -8.396 -8.296 1.00 3.30 72 ASP A C 8
ATOM 13542 O O . ASP A 1 72 ? 4.376 -8.883 -7.212 1.00 45.30 72 ASP A O 8
ATOM 13551 N N . ALA A 1 73 ? 5.075 -9.139 -9.361 1.00 14.42 73 ALA A N 8
ATOM 13552 C CA . ALA A 1 73 ? 5.016 -10.619 -9.397 1.00 0.35 73 ALA A CA 8
ATOM 13553 C C . ALA A 1 73 ? 6.125 -11.287 -8.543 1.00 74.11 73 ALA A C 8
ATOM 13554 O O . ALA A 1 73 ? 5.939 -12.396 -8.024 1.00 33.40 73 ALA A O 8
ATOM 13561 N N . LYS A 1 74 ? 7.270 -10.597 -8.403 1.00 34.11 74 LYS A N 8
ATOM 13562 C CA . LYS A 1 74 ? 8.468 -11.126 -7.701 1.00 73.51 74 LYS A CA 8
ATOM 13563 C C . LYS A 1 74 ? 8.326 -10.965 -6.170 1.00 24.23 74 LYS A C 8
ATOM 13564 O O . LYS A 1 74 ? 8.945 -11.708 -5.403 1.00 54.23 74 LYS A O 8
ATOM 13583 N N . ASN A 1 75 ? 7.498 -9.993 -5.733 1.00 15.11 75 ASN A N 8
ATOM 13584 C CA . ASN A 1 75 ? 7.085 -9.861 -4.311 1.00 4.04 75 ASN A CA 8
ATOM 13585 C C . ASN A 1 75 ? 5.528 -9.910 -4.190 1.00 13.43 75 ASN A C 8
ATOM 13586 O O . ASN A 1 75 ? 4.861 -8.869 -4.156 1.00 54.43 75 ASN A O 8
ATOM 13597 N N . PRO A 1 76 ? 4.912 -11.140 -4.203 1.00 54.03 76 PRO A N 8
ATOM 13598 C CA . PRO A 1 76 ? 3.481 -11.320 -3.884 1.00 0.12 76 PRO A CA 8
ATOM 13599 C C . PRO A 1 76 ? 3.215 -11.416 -2.357 1.00 31.12 76 PRO A C 8
ATOM 13600 O O . PRO A 1 76 ? 2.107 -11.151 -1.916 1.00 63.14 76 PRO A O 8
ATOM 13611 N N . ASP A 1 77 ? 4.264 -11.763 -1.568 1.00 12.43 77 ASP A N 8
ATOM 13612 C CA . ASP A 1 77 ? 4.174 -11.996 -0.105 1.00 63.10 77 ASP A CA 8
ATOM 13613 C C . ASP A 1 77 ? 3.609 -10.773 0.657 1.00 53.24 77 ASP A C 8
ATOM 13614 O O . ASP A 1 77 ? 2.674 -10.912 1.447 1.00 52.42 77 ASP A O 8
ATOM 13623 N N . LEU A 1 78 ? 4.183 -9.586 0.390 1.00 51.13 78 LEU A N 8
ATOM 13624 C CA . LEU A 1 78 ? 3.779 -8.314 1.041 1.00 25.55 78 LEU A CA 8
ATOM 13625 C C . LEU A 1 78 ? 2.262 -8.021 0.870 1.00 31.54 78 LEU A C 8
ATOM 13626 O O . LEU A 1 78 ? 1.536 -7.856 1.854 1.00 25.43 78 LEU A O 8
ATOM 13642 N N . ARG A 1 79 ? 1.801 -8.004 -0.394 1.00 2.12 79 ARG A N 8
ATOM 13643 C CA . ARG A 1 79 ? 0.395 -7.687 -0.751 1.00 21.33 79 ARG A CA 8
ATOM 13644 C C . ARG A 1 79 ? -0.591 -8.823 -0.361 1.00 14.35 79 ARG A C 8
ATOM 13645 O O . ARG A 1 79 ? -1.739 -8.537 -0.049 1.00 22.33 79 ARG A O 8
ATOM 13666 N N . ARG A 1 80 ? -0.125 -10.094 -0.366 1.00 11.51 80 ARG A N 8
ATOM 13667 C CA . ARG A 1 80 ? -0.943 -11.286 0.027 1.00 1.31 80 ARG A CA 8
ATOM 13668 C C . ARG A 1 80 ? -1.211 -11.262 1.554 1.00 13.32 80 ARG A C 8
ATOM 13669 O O . ARG A 1 80 ? -2.292 -11.644 2.017 1.00 40.42 80 ARG A O 8
ATOM 13690 N N . ASN A 1 81 ? -0.209 -10.797 2.313 1.00 11.14 81 ASN A N 8
ATOM 13691 C CA . ASN A 1 81 ? -0.343 -10.545 3.759 1.00 41.33 81 ASN A CA 8
ATOM 13692 C C . ASN A 1 81 ? -1.318 -9.367 4.034 1.00 73.33 81 ASN A C 8
ATOM 13693 O O . ASN A 1 81 ? -2.133 -9.445 4.946 1.00 72.20 81 ASN A O 8
ATOM 13704 N N . VAL A 1 82 ? -1.227 -8.283 3.230 1.00 14.41 82 VAL A N 8
ATOM 13705 C CA . VAL A 1 82 ? -2.167 -7.129 3.319 1.00 22.43 82 VAL A CA 8
ATOM 13706 C C . VAL A 1 82 ? -3.617 -7.540 2.890 1.00 34.33 82 VAL A C 8
ATOM 13707 O O . VAL A 1 82 ? -4.611 -6.981 3.378 1.00 3.12 82 VAL A O 8
ATOM 13720 N N . LEU A 1 83 ? -3.716 -8.528 1.971 1.00 0.33 83 LEU A N 8
ATOM 13721 C CA . LEU A 1 83 ? -5.006 -9.130 1.540 1.00 32.01 83 LEU A CA 8
ATOM 13722 C C . LEU A 1 83 ? -5.724 -9.804 2.731 1.00 2.04 83 LEU A C 8
ATOM 13723 O O . LEU A 1 83 ? -6.883 -9.490 3.037 1.00 3.40 83 LEU A O 8
ATOM 13739 N N . CYS A 1 84 ? -5.000 -10.708 3.409 1.00 42.53 84 CYS A N 8
ATOM 13740 C CA . CYS A 1 84 ? -5.527 -11.506 4.540 1.00 60.34 84 CYS A CA 8
ATOM 13741 C C . CYS A 1 84 ? -5.518 -10.722 5.883 1.00 42.42 84 CYS A C 8
ATOM 13742 O O . CYS A 1 84 ? -6.100 -11.181 6.873 1.00 34.12 84 CYS A O 8
ATOM 13750 N N . GLY A 1 85 ? -4.848 -9.548 5.904 1.00 70.22 85 GLY A N 8
ATOM 13751 C CA . GLY A 1 85 ? -4.780 -8.687 7.102 1.00 64.14 85 GLY A CA 8
ATOM 13752 C C . GLY A 1 85 ? -3.741 -9.161 8.131 1.00 62.24 85 GLY A C 8
ATOM 13753 O O . GLY A 1 85 ? -4.089 -9.546 9.252 1.00 0.15 85 GLY A O 8
ATOM 13757 N N . ALA A 1 86 ? -2.458 -9.130 7.734 1.00 64.15 86 ALA A N 8
ATOM 13758 C CA . ALA A 1 86 ? -1.310 -9.508 8.594 1.00 23.12 86 ALA A CA 8
ATOM 13759 C C . ALA A 1 86 ? -0.399 -8.284 8.823 1.00 40.33 86 ALA A C 8
ATOM 13760 O O . ALA A 1 86 ? -0.089 -7.923 9.964 1.00 30.41 86 ALA A O 8
ATOM 13767 N N . ILE A 1 87 ? 0.038 -7.658 7.707 1.00 23.35 87 ILE A N 8
ATOM 13768 C CA . ILE A 1 87 ? 0.745 -6.354 7.735 1.00 52.04 87 ILE A CA 8
ATOM 13769 C C . ILE A 1 87 ? -0.294 -5.221 7.872 1.00 11.31 87 ILE A C 8
ATOM 13770 O O . ILE A 1 87 ? -1.260 -5.153 7.099 1.00 21.44 87 ILE A O 8
ATOM 13786 N N . THR A 1 88 ? -0.085 -4.352 8.874 1.00 42.35 88 THR A N 8
ATOM 13787 C CA . THR A 1 88 ? -0.963 -3.199 9.136 1.00 22.13 88 THR A CA 8
ATOM 13788 C C . THR A 1 88 ? -0.686 -2.061 8.123 1.00 61.31 88 THR A C 8
ATOM 13789 O O . THR A 1 88 ? 0.454 -1.915 7.651 1.00 42.21 88 THR A O 8
ATOM 13800 N N . PRO A 1 89 ? -1.724 -1.244 7.753 1.00 43.22 89 PRO A N 8
ATOM 13801 C CA . PRO A 1 89 ? -1.561 -0.141 6.770 1.00 12.24 89 PRO A CA 8
ATOM 13802 C C . PRO A 1 89 ? -0.501 0.928 7.177 1.00 42.33 89 PRO A C 8
ATOM 13803 O O . PRO A 1 89 ? 0.025 1.633 6.310 1.00 51.51 89 PRO A O 8
ATOM 13814 N N . GLN A 1 90 ? -0.182 1.033 8.494 1.00 43.34 90 GLN A N 8
ATOM 13815 C CA . GLN A 1 90 ? 0.898 1.928 8.978 1.00 45.34 90 GLN A CA 8
ATOM 13816 C C . GLN A 1 90 ? 2.300 1.380 8.602 1.00 3.33 90 GLN A C 8
ATOM 13817 O O . GLN A 1 90 ? 3.214 2.158 8.341 1.00 52.13 90 GLN A O 8
ATOM 13831 N N . GLN A 1 91 ? 2.459 0.033 8.589 1.00 23.01 91 GLN A N 8
ATOM 13832 C CA . GLN A 1 91 ? 3.743 -0.625 8.247 1.00 64.34 91 GLN A CA 8
ATOM 13833 C C . GLN A 1 91 ? 4.175 -0.291 6.800 1.00 74.42 91 GLN A C 8
ATOM 13834 O O . GLN A 1 91 ? 5.219 0.319 6.598 1.00 0.30 91 GLN A O 8
ATOM 13848 N N . ILE A 1 92 ? 3.336 -0.639 5.807 1.00 23.14 92 ILE A N 8
ATOM 13849 C CA . ILE A 1 92 ? 3.604 -0.331 4.369 1.00 42.23 92 ILE A CA 8
ATOM 13850 C C . ILE A 1 92 ? 3.710 1.213 4.107 1.00 24.32 92 ILE A C 8
ATOM 13851 O O . ILE A 1 92 ? 4.328 1.661 3.124 1.00 34.31 92 ILE A O 8
ATOM 13867 N N . ALA A 1 93 ? 3.139 2.015 5.025 1.00 62.35 93 ALA A N 8
ATOM 13868 C CA . ALA A 1 93 ? 3.266 3.485 4.997 1.00 75.51 93 ALA A CA 8
ATOM 13869 C C . ALA A 1 93 ? 4.685 3.968 5.418 1.00 23.40 93 ALA A C 8
ATOM 13870 O O . ALA A 1 93 ? 5.287 4.811 4.736 1.00 34.53 93 ALA A O 8
ATOM 13877 N N . VAL A 1 94 ? 5.214 3.415 6.533 1.00 11.02 94 VAL A N 8
ATOM 13878 C CA . VAL A 1 94 ? 6.485 3.880 7.157 1.00 35.31 94 VAL A CA 8
ATOM 13879 C C . VAL A 1 94 ? 7.747 3.178 6.577 1.00 62.51 94 VAL A C 8
ATOM 13880 O O . VAL A 1 94 ? 8.848 3.740 6.645 1.00 73.23 94 VAL A O 8
ATOM 13893 N N . MET A 1 95 ? 7.587 1.959 6.017 1.00 51.34 95 MET A N 8
ATOM 13894 C CA . MET A 1 95 ? 8.731 1.151 5.524 1.00 4.13 95 MET A CA 8
ATOM 13895 C C . MET A 1 95 ? 9.367 1.752 4.248 1.00 12.44 95 MET A C 8
ATOM 13896 O O . MET A 1 95 ? 8.665 2.041 3.271 1.00 52.25 95 MET A O 8
ATOM 13910 N N . THR A 1 96 ? 10.706 1.921 4.284 1.00 42.04 96 THR A N 8
ATOM 13911 C CA . THR A 1 96 ? 11.512 2.428 3.139 1.00 74.54 96 THR A CA 8
ATOM 13912 C C . THR A 1 96 ? 11.448 1.455 1.942 1.00 11.10 96 THR A C 8
ATOM 13913 O O . THR A 1 96 ? 11.026 0.317 2.107 1.00 21.53 96 THR A O 8
ATOM 13924 N N . SER A 1 97 ? 11.905 1.890 0.752 1.00 64.25 97 SER A N 8
ATOM 13925 C CA . SER A 1 97 ? 11.909 1.025 -0.463 1.00 2.31 97 SER A CA 8
ATOM 13926 C C . SER A 1 97 ? 12.805 -0.234 -0.280 1.00 51.33 97 SER A C 8
ATOM 13927 O O . SER A 1 97 ? 12.532 -1.293 -0.856 1.00 15.11 97 SER A O 8
ATOM 13935 N N . GLU A 1 98 ? 13.852 -0.102 0.560 1.00 22.44 98 GLU A N 8
ATOM 13936 C CA . GLU A 1 98 ? 14.752 -1.222 0.930 1.00 23.44 98 GLU A CA 8
ATOM 13937 C C . GLU A 1 98 ? 14.000 -2.274 1.778 1.00 61.05 98 GLU A C 8
ATOM 13938 O O . GLU A 1 98 ? 14.247 -3.472 1.647 1.00 43.04 98 GLU A O 8
ATOM 13950 N N . GLU A 1 99 ? 13.089 -1.796 2.650 1.00 65.15 99 GLU A N 8
ATOM 13951 C CA . GLU A 1 99 ? 12.233 -2.662 3.495 1.00 2.12 99 GLU A CA 8
ATOM 13952 C C . GLU A 1 99 ? 11.058 -3.260 2.683 1.00 62.45 99 GLU A C 8
ATOM 13953 O O . GLU A 1 99 ? 10.660 -4.403 2.899 1.00 43.11 99 GLU A O 8
ATOM 13965 N N . MET A 1 100 ? 10.540 -2.481 1.723 1.00 24.23 100 MET A N 8
ATOM 13966 C CA . MET A 1 100 ? 9.473 -2.919 0.792 1.00 71.41 100 MET A CA 8
ATOM 13967 C C . MET A 1 100 ? 9.970 -4.058 -0.146 1.00 51.42 100 MET A C 8
ATOM 13968 O O . MET A 1 100 ? 9.169 -4.855 -0.652 1.00 63.31 100 MET A O 8
ATOM 13982 N N . ALA A 1 101 ? 11.301 -4.111 -0.358 1.00 64.02 101 ALA A N 8
ATOM 13983 C CA . ALA A 1 101 ? 11.979 -5.172 -1.141 1.00 34.34 101 ALA A CA 8
ATOM 13984 C C . ALA A 1 101 ? 12.830 -6.119 -0.243 1.00 2.55 101 ALA A C 8
ATOM 13985 O O . ALA A 1 101 ? 13.515 -7.005 -0.761 1.00 54.15 101 ALA A O 8
ATOM 13992 N N . SER A 1 102 ? 12.751 -5.946 1.099 1.00 74.13 102 SER A N 8
ATOM 13993 C CA . SER A 1 102 ? 13.636 -6.647 2.077 1.00 34.44 102 SER A CA 8
ATOM 13994 C C . SER A 1 102 ? 13.495 -8.182 2.055 1.00 44.35 102 SER A C 8
ATOM 13995 O O . SER A 1 102 ? 12.385 -8.711 2.135 1.00 64.14 102 SER A O 8
ATOM 14003 N N . ASP A 1 103 ? 14.649 -8.873 1.993 1.00 53.41 103 ASP A N 8
ATOM 14004 C CA . ASP A 1 103 ? 14.730 -10.349 2.073 1.00 73.44 103 ASP A CA 8
ATOM 14005 C C . ASP A 1 103 ? 14.188 -10.882 3.422 1.00 55.41 103 ASP A C 8
ATOM 14006 O O . ASP A 1 103 ? 13.717 -12.026 3.501 1.00 32.45 103 ASP A O 8
ATOM 14015 N N . GLU A 1 104 ? 14.253 -10.030 4.463 1.00 44.05 104 GLU A N 8
ATOM 14016 C CA . GLU A 1 104 ? 13.638 -10.303 5.768 1.00 3.24 104 GLU A CA 8
ATOM 14017 C C . GLU A 1 104 ? 12.117 -10.507 5.616 1.00 31.43 104 GLU A C 8
ATOM 14018 O O . GLU A 1 104 ? 11.619 -11.584 5.906 1.00 45.14 104 GLU A O 8
ATOM 14030 N N . LEU A 1 105 ? 11.412 -9.484 5.085 1.00 52.51 105 LEU A N 8
ATOM 14031 C CA . LEU A 1 105 ? 9.932 -9.513 4.916 1.00 14.02 105 LEU A CA 8
ATOM 14032 C C . LEU A 1 105 ? 9.466 -10.536 3.852 1.00 60.24 105 LEU A C 8
ATOM 14033 O O . LEU A 1 105 ? 8.348 -11.057 3.932 1.00 71.32 105 LEU A O 8
ATOM 14049 N N . LYS A 1 106 ? 10.336 -10.822 2.863 1.00 41.51 106 LYS A N 8
ATOM 14050 C CA . LYS A 1 106 ? 10.068 -11.856 1.836 1.00 72.14 106 LYS A CA 8
ATOM 14051 C C . LYS A 1 106 ? 10.127 -13.289 2.429 1.00 61.24 106 LYS A C 8
ATOM 14052 O O . LYS A 1 106 ? 9.742 -14.255 1.765 1.00 34.44 106 LYS A O 8
ATOM 14071 N N . GLU A 1 107 ? 10.646 -13.416 3.669 1.00 61.44 107 GLU A N 8
ATOM 14072 C CA . GLU A 1 107 ? 10.586 -14.669 4.466 1.00 75.54 107 GLU A CA 8
ATOM 14073 C C . GLU A 1 107 ? 9.666 -14.529 5.712 1.00 1.33 107 GLU A C 8
ATOM 14074 O O . GLU A 1 107 ? 9.195 -15.537 6.257 1.00 15.14 107 GLU A O 8
ATOM 14086 N N . ILE A 1 108 ? 9.420 -13.280 6.166 1.00 61.22 108 ILE A N 8
ATOM 14087 C CA . ILE A 1 108 ? 8.464 -12.989 7.263 1.00 34.41 108 ILE A CA 8
ATOM 14088 C C . ILE A 1 108 ? 7.032 -12.886 6.662 1.00 25.23 108 ILE A C 8
ATOM 14089 O O . ILE A 1 108 ? 6.496 -11.802 6.389 1.00 40.35 108 ILE A O 8
ATOM 14105 N N . ARG A 1 109 ? 6.480 -14.073 6.369 1.00 31.11 109 ARG A N 8
ATOM 14106 C CA . ARG A 1 109 ? 5.143 -14.257 5.780 1.00 43.32 109 ARG A CA 8
ATOM 14107 C C . ARG A 1 109 ? 4.183 -14.791 6.861 1.00 23.40 109 ARG A C 8
ATOM 14108 O O . ARG A 1 109 ? 4.343 -15.939 7.307 1.00 2.10 109 ARG A O 8
ATOM 14129 N N . LYS A 1 110 ? 3.241 -13.932 7.327 1.00 73.24 110 LYS A N 8
ATOM 14130 C CA . LYS A 1 110 ? 2.255 -14.284 8.395 1.00 22.02 110 LYS A CA 8
ATOM 14131 C C . LYS A 1 110 ? 2.970 -14.596 9.764 1.00 40.53 110 LYS A C 8
ATOM 14132 O O . LYS A 1 110 ? 2.349 -15.077 10.723 1.00 45.25 110 LYS A O 8
ATOM 14151 N N . ALA A 1 111 ? 4.280 -14.257 9.857 1.00 31.30 111 ALA A N 8
ATOM 14152 C CA . ALA A 1 111 ? 5.120 -14.560 11.036 1.00 43.44 111 ALA A CA 8
ATOM 14153 C C . ALA A 1 111 ? 4.819 -13.591 12.206 1.00 31.24 111 ALA A C 8
ATOM 14154 O O . ALA A 1 111 ? 5.480 -12.560 12.376 1.00 50.13 111 ALA A O 8
ATOM 14161 N N . MET A 1 112 ? 3.762 -13.920 12.964 1.00 73.02 112 MET A N 8
ATOM 14162 C CA . MET A 1 112 ? 3.329 -13.152 14.157 1.00 65.11 112 MET A CA 8
ATOM 14163 C C . MET A 1 112 ? 4.002 -13.677 15.454 1.00 1.03 112 MET A C 8
ATOM 14164 O O . MET A 1 112 ? 3.856 -13.061 16.515 1.00 2.43 112 MET A O 8
ATOM 14178 N N . THR A 1 113 ? 4.727 -14.821 15.329 1.00 12.11 113 THR A N 8
ATOM 14179 C CA . THR A 1 113 ? 5.482 -15.486 16.430 1.00 52.14 113 THR A CA 8
ATOM 14180 C C . THR A 1 113 ? 4.530 -16.068 17.525 1.00 75.21 113 THR A C 8
ATOM 14181 O O . THR A 1 113 ? 4.231 -17.280 17.483 1.00 36.34 113 THR A O 8
ATOM 14193 N N . SER A 1 1 ? -3.080 3.103 18.142 1.00 5.14 1 SER A N 9
ATOM 14194 C CA . SER A 1 1 ? -2.543 3.708 16.889 1.00 5.55 1 SER A CA 9
ATOM 14195 C C . SER A 1 1 ? -3.658 3.972 15.844 1.00 42.34 1 SER A C 9
ATOM 14196 O O . SER A 1 1 ? -3.377 4.064 14.640 1.00 65.12 1 SER A O 9
ATOM 14206 N N . HIS A 1 2 ? -4.923 4.110 16.312 1.00 31.53 2 HIS A N 9
ATOM 14207 C CA . HIS A 1 2 ? -6.061 4.500 15.448 1.00 73.44 2 HIS A CA 9
ATOM 14208 C C . HIS A 1 2 ? -5.943 5.996 15.054 1.00 62.54 2 HIS A C 9
ATOM 14209 O O . HIS A 1 2 ? -6.433 6.889 15.759 1.00 63.44 2 HIS A O 9
ATOM 14224 N N . MET A 1 3 ? -5.221 6.242 13.952 1.00 72.23 3 MET A N 9
ATOM 14225 C CA . MET A 1 3 ? -4.973 7.592 13.413 1.00 34.14 3 MET A CA 9
ATOM 14226 C C . MET A 1 3 ? -6.150 8.035 12.509 1.00 45.22 3 MET A C 9
ATOM 14227 O O . MET A 1 3 ? -6.563 7.268 11.626 1.00 34.23 3 MET A O 9
ATOM 14241 N N . PRO A 1 4 ? -6.738 9.256 12.731 1.00 45.33 4 PRO A N 9
ATOM 14242 C CA . PRO A 1 4 ? -7.837 9.767 11.883 1.00 52.35 4 PRO A CA 9
ATOM 14243 C C . PRO A 1 4 ? -7.348 10.098 10.448 1.00 20.33 4 PRO A C 9
ATOM 14244 O O . PRO A 1 4 ? -6.410 10.887 10.267 1.00 63.03 4 PRO A O 9
ATOM 14255 N N . VAL A 1 5 ? -7.970 9.462 9.442 1.00 32.24 5 VAL A N 9
ATOM 14256 C CA . VAL A 1 5 ? -7.669 9.717 8.019 1.00 3.10 5 VAL A CA 9
ATOM 14257 C C . VAL A 1 5 ? -8.142 11.151 7.631 1.00 32.22 5 VAL A C 9
ATOM 14258 O O . VAL A 1 5 ? -9.332 11.453 7.782 1.00 61.23 5 VAL A O 9
ATOM 14271 N N . PRO A 1 6 ? -7.226 12.069 7.167 1.00 23.14 6 PRO A N 9
ATOM 14272 C CA . PRO A 1 6 ? -7.609 13.446 6.742 1.00 54.05 6 PRO A CA 9
ATOM 14273 C C . PRO A 1 6 ? -8.614 13.459 5.560 1.00 63.14 6 PRO A C 9
ATOM 14274 O O . PRO A 1 6 ? -8.779 12.457 4.849 1.00 40.10 6 PRO A O 9
ATOM 14285 N N . VAL A 1 7 ? -9.299 14.600 5.387 1.00 74.32 7 VAL A N 9
ATOM 14286 C CA . VAL A 1 7 ? -10.195 14.853 4.234 1.00 0.01 7 VAL A CA 9
ATOM 14287 C C . VAL A 1 7 ? -9.390 14.996 2.913 1.00 50.15 7 VAL A C 9
ATOM 14288 O O . VAL A 1 7 ? -8.170 15.212 2.940 1.00 2.25 7 VAL A O 9
ATOM 14301 N N . THR A 1 8 ? -10.080 14.838 1.766 1.00 54.41 8 THR A N 9
ATOM 14302 C CA . THR A 1 8 ? -9.456 14.925 0.426 1.00 33.04 8 THR A CA 9
ATOM 14303 C C . THR A 1 8 ? -8.931 16.358 0.156 1.00 40.00 8 THR A C 9
ATOM 14304 O O . THR A 1 8 ? -9.672 17.238 -0.286 1.00 64.42 8 THR A O 9
ATOM 14315 N N . CYS A 1 9 ? -7.641 16.562 0.488 1.00 4.31 9 CYS A N 9
ATOM 14316 C CA . CYS A 1 9 ? -6.934 17.866 0.408 1.00 72.22 9 CYS A CA 9
ATOM 14317 C C . CYS A 1 9 ? -7.019 18.500 -0.992 1.00 41.12 9 CYS A C 9
ATOM 14318 O O . CYS A 1 9 ? -7.352 19.678 -1.148 1.00 4.43 9 CYS A O 9
ATOM 14326 N N . ASP A 1 10 ? -6.727 17.673 -1.993 1.00 33.02 10 ASP A N 9
ATOM 14327 C CA . ASP A 1 10 ? -6.668 18.088 -3.399 1.00 63.13 10 ASP A CA 9
ATOM 14328 C C . ASP A 1 10 ? -6.949 16.864 -4.302 1.00 74.14 10 ASP A C 9
ATOM 14329 O O . ASP A 1 10 ? -6.956 15.716 -3.824 1.00 64.24 10 ASP A O 9
ATOM 14338 N N . ALA A 1 11 ? -7.169 17.121 -5.603 1.00 61.00 11 ALA A N 9
ATOM 14339 C CA . ALA A 1 11 ? -7.315 16.074 -6.630 1.00 53.13 11 ALA A CA 9
ATOM 14340 C C . ALA A 1 11 ? -6.063 15.164 -6.706 1.00 31.02 11 ALA A C 9
ATOM 14341 O O . ALA A 1 11 ? -6.176 13.999 -7.060 1.00 45.33 11 ALA A O 9
ATOM 14348 N N . VAL A 1 12 ? -4.881 15.722 -6.352 1.00 53.34 12 VAL A N 9
ATOM 14349 C CA . VAL A 1 12 ? -3.607 14.956 -6.269 1.00 54.41 12 VAL A CA 9
ATOM 14350 C C . VAL A 1 12 ? -3.694 13.835 -5.198 1.00 41.02 12 VAL A C 9
ATOM 14351 O O . VAL A 1 12 ? -3.477 12.665 -5.504 1.00 34.33 12 VAL A O 9
ATOM 14364 N N . ARG A 1 13 ? -4.035 14.224 -3.946 1.00 75.31 13 ARG A N 9
ATOM 14365 C CA . ARG A 1 13 ? -4.116 13.290 -2.791 1.00 21.01 13 ARG A CA 9
ATOM 14366 C C . ARG A 1 13 ? -5.206 12.214 -3.017 1.00 30.41 13 ARG A C 9
ATOM 14367 O O . ARG A 1 13 ? -4.989 11.035 -2.732 1.00 70.34 13 ARG A O 9
ATOM 14388 N N . ASN A 1 14 ? -6.373 12.645 -3.534 1.00 43.34 14 ASN A N 9
ATOM 14389 C CA . ASN A 1 14 ? -7.512 11.743 -3.817 1.00 4.12 14 ASN A CA 9
ATOM 14390 C C . ASN A 1 14 ? -7.153 10.720 -4.926 1.00 20.43 14 ASN A C 9
ATOM 14391 O O . ASN A 1 14 ? -7.478 9.533 -4.816 1.00 62.21 14 ASN A O 9
ATOM 14402 N N . LYS A 1 15 ? -6.477 11.208 -5.987 1.00 71.33 15 LYS A N 9
ATOM 14403 C CA . LYS A 1 15 ? -6.015 10.365 -7.112 1.00 22.54 15 LYS A CA 9
ATOM 14404 C C . LYS A 1 15 ? -4.999 9.307 -6.639 1.00 53.14 15 LYS A C 9
ATOM 14405 O O . LYS A 1 15 ? -5.114 8.141 -6.993 1.00 15.31 15 LYS A O 9
ATOM 14424 N N . CYS A 1 16 ? -4.022 9.746 -5.829 1.00 70.52 16 CYS A N 9
ATOM 14425 C CA . CYS A 1 16 ? -2.977 8.874 -5.243 1.00 22.41 16 CYS A CA 9
ATOM 14426 C C . CYS A 1 16 ? -3.592 7.734 -4.405 1.00 73.44 16 CYS A C 9
ATOM 14427 O O . CYS A 1 16 ? -3.216 6.567 -4.550 1.00 65.32 16 CYS A O 9
ATOM 14435 N N . ARG A 1 17 ? -4.560 8.109 -3.559 1.00 20.31 17 ARG A N 9
ATOM 14436 C CA . ARG A 1 17 ? -5.336 7.187 -2.702 1.00 1.15 17 ARG A CA 9
ATOM 14437 C C . ARG A 1 17 ? -6.063 6.101 -3.547 1.00 1.11 17 ARG A C 9
ATOM 14438 O O . ARG A 1 17 ? -6.015 4.904 -3.232 1.00 54.40 17 ARG A O 9
ATOM 14459 N N . GLU A 1 18 ? -6.709 6.552 -4.637 1.00 44.23 18 GLU A N 9
ATOM 14460 C CA . GLU A 1 18 ? -7.499 5.690 -5.548 1.00 15.30 18 GLU A CA 9
ATOM 14461 C C . GLU A 1 18 ? -6.627 4.853 -6.517 1.00 25.15 18 GLU A C 9
ATOM 14462 O O . GLU A 1 18 ? -7.071 3.814 -7.009 1.00 64.11 18 GLU A O 9
ATOM 14474 N N . MET A 1 19 ? -5.409 5.331 -6.823 1.00 64.02 19 MET A N 9
ATOM 14475 C CA . MET A 1 19 ? -4.418 4.561 -7.622 1.00 53.54 19 MET A CA 9
ATOM 14476 C C . MET A 1 19 ? -3.773 3.432 -6.780 1.00 21.10 19 MET A C 9
ATOM 14477 O O . MET A 1 19 ? -3.415 2.376 -7.317 1.00 51.34 19 MET A O 9
ATOM 14491 N N . LEU A 1 20 ? -3.632 3.665 -5.457 1.00 64.34 20 LEU A N 9
ATOM 14492 C CA . LEU A 1 20 ? -3.234 2.602 -4.502 1.00 15.41 20 LEU A CA 9
ATOM 14493 C C . LEU A 1 20 ? -4.376 1.571 -4.324 1.00 35.33 20 LEU A C 9
ATOM 14494 O O . LEU A 1 20 ? -4.117 0.383 -4.125 1.00 32.42 20 LEU A O 9
ATOM 14510 N N . THR A 1 21 ? -5.642 2.052 -4.390 1.00 32.12 21 THR A N 9
ATOM 14511 C CA . THR A 1 21 ? -6.838 1.170 -4.441 1.00 12.12 21 THR A CA 9
ATOM 14512 C C . THR A 1 21 ? -6.795 0.279 -5.704 1.00 4.43 21 THR A C 9
ATOM 14513 O O . THR A 1 21 ? -7.003 -0.932 -5.624 1.00 55.44 21 THR A O 9
ATOM 14524 N N . ALA A 1 22 ? -6.500 0.921 -6.861 1.00 24.40 22 ALA A N 9
ATOM 14525 C CA . ALA A 1 22 ? -6.394 0.250 -8.182 1.00 14.43 22 ALA A CA 9
ATOM 14526 C C . ALA A 1 22 ? -5.296 -0.839 -8.187 1.00 33.23 22 ALA A C 9
ATOM 14527 O O . ALA A 1 22 ? -5.444 -1.881 -8.836 1.00 3.12 22 ALA A O 9
ATOM 14534 N N . ALA A 1 23 ? -4.202 -0.571 -7.455 1.00 54.21 23 ALA A N 9
ATOM 14535 C CA . ALA A 1 23 ? -3.128 -1.550 -7.201 1.00 30.15 23 ALA A CA 9
ATOM 14536 C C . ALA A 1 23 ? -3.647 -2.774 -6.395 1.00 31.33 23 ALA A C 9
ATOM 14537 O O . ALA A 1 23 ? -3.363 -3.927 -6.734 1.00 52.40 23 ALA A O 9
ATOM 14544 N N . LEU A 1 24 ? -4.441 -2.499 -5.344 1.00 11.41 24 LEU A N 9
ATOM 14545 C CA . LEU A 1 24 ? -5.008 -3.540 -4.445 1.00 31.12 24 LEU A CA 9
ATOM 14546 C C . LEU A 1 24 ? -6.237 -4.286 -5.052 1.00 14.52 24 LEU A C 9
ATOM 14547 O O . LEU A 1 24 ? -6.740 -5.261 -4.463 1.00 71.12 24 LEU A O 9
ATOM 14563 N N . GLN A 1 25 ? -6.727 -3.822 -6.221 1.00 22.55 25 GLN A N 9
ATOM 14564 C CA . GLN A 1 25 ? -7.863 -4.463 -6.939 1.00 10.31 25 GLN A CA 9
ATOM 14565 C C . GLN A 1 25 ? -7.498 -4.822 -8.404 1.00 13.12 25 GLN A C 9
ATOM 14566 O O . GLN A 1 25 ? -8.386 -5.172 -9.190 1.00 24.41 25 GLN A O 9
ATOM 14580 N N . THR A 1 26 ? -6.187 -4.777 -8.744 1.00 43.33 26 THR A N 9
ATOM 14581 C CA . THR A 1 26 ? -5.690 -5.055 -10.128 1.00 55.11 26 THR A CA 9
ATOM 14582 C C . THR A 1 26 ? -6.103 -6.461 -10.644 1.00 74.41 26 THR A C 9
ATOM 14583 O O . THR A 1 26 ? -6.409 -6.630 -11.826 1.00 52.32 26 THR A O 9
ATOM 14594 N N . ASP A 1 27 ? -6.134 -7.452 -9.730 1.00 32.43 27 ASP A N 9
ATOM 14595 C CA . ASP A 1 27 ? -6.620 -8.830 -10.018 1.00 25.51 27 ASP A CA 9
ATOM 14596 C C . ASP A 1 27 ? -7.845 -9.176 -9.134 1.00 72.50 27 ASP A C 9
ATOM 14597 O O . ASP A 1 27 ? -8.133 -10.356 -8.912 1.00 4.51 27 ASP A O 9
ATOM 14606 N N . HIS A 1 28 ? -8.580 -8.128 -8.667 1.00 53.24 28 HIS A N 9
ATOM 14607 C CA . HIS A 1 28 ? -9.593 -8.247 -7.578 1.00 54.05 28 HIS A CA 9
ATOM 14608 C C . HIS A 1 28 ? -8.961 -8.905 -6.314 1.00 24.53 28 HIS A C 9
ATOM 14609 O O . HIS A 1 28 ? -9.621 -9.650 -5.594 1.00 4.52 28 HIS A O 9
ATOM 14624 N N . ASP A 1 29 ? -7.689 -8.538 -6.038 1.00 64.54 29 ASP A N 9
ATOM 14625 C CA . ASP A 1 29 ? -6.781 -9.263 -5.105 1.00 52.12 29 ASP A CA 9
ATOM 14626 C C . ASP A 1 29 ? -7.366 -9.400 -3.669 1.00 23.32 29 ASP A C 9
ATOM 14627 O O . ASP A 1 29 ? -7.293 -10.470 -3.049 1.00 62.44 29 ASP A O 9
ATOM 14636 N N . HIS A 1 30 ? -7.954 -8.300 -3.177 1.00 1.44 30 HIS A N 9
ATOM 14637 C CA . HIS A 1 30 ? -8.591 -8.237 -1.841 1.00 32.11 30 HIS A CA 9
ATOM 14638 C C . HIS A 1 30 ? -9.835 -9.164 -1.710 1.00 54.22 30 HIS A C 9
ATOM 14639 O O . HIS A 1 30 ? -10.126 -9.637 -0.620 1.00 60.03 30 HIS A O 9
ATOM 14654 N N . VAL A 1 31 ? -10.559 -9.398 -2.830 1.00 21.15 31 VAL A N 9
ATOM 14655 C CA . VAL A 1 31 ? -11.811 -10.213 -2.848 1.00 13.55 31 VAL A CA 9
ATOM 14656 C C . VAL A 1 31 ? -11.522 -11.707 -2.528 1.00 30.33 31 VAL A C 9
ATOM 14657 O O . VAL A 1 31 ? -12.311 -12.360 -1.842 1.00 62.43 31 VAL A O 9
ATOM 14670 N N . ALA A 1 32 ? -10.370 -12.215 -3.012 1.00 44.35 32 ALA A N 9
ATOM 14671 C CA . ALA A 1 32 ? -9.890 -13.591 -2.702 1.00 44.13 32 ALA A CA 9
ATOM 14672 C C . ALA A 1 32 ? -9.686 -13.805 -1.174 1.00 20.31 32 ALA A C 9
ATOM 14673 O O . ALA A 1 32 ? -9.884 -14.905 -0.651 1.00 41.33 32 ALA A O 9
ATOM 14680 N N . ILE A 1 33 ? -9.298 -12.719 -0.484 1.00 2.43 33 ILE A N 9
ATOM 14681 C CA . ILE A 1 33 ? -9.072 -12.704 0.981 1.00 12.13 33 ILE A CA 9
ATOM 14682 C C . ILE A 1 33 ? -10.366 -12.325 1.764 1.00 71.14 33 ILE A C 9
ATOM 14683 O O . ILE A 1 33 ? -10.577 -12.779 2.892 1.00 15.41 33 ILE A O 9
ATOM 14699 N N . GLY A 1 34 ? -11.239 -11.519 1.138 1.00 10.54 34 GLY A N 9
ATOM 14700 C CA . GLY A 1 34 ? -12.435 -10.967 1.806 1.00 71.54 34 GLY A CA 9
ATOM 14701 C C . GLY A 1 34 ? -12.214 -9.559 2.389 1.00 41.11 34 GLY A C 9
ATOM 14702 O O . GLY A 1 34 ? -13.064 -9.047 3.122 1.00 71.25 34 GLY A O 9
ATOM 14706 N N . ALA A 1 35 ? -11.068 -8.937 2.042 1.00 64.12 35 ALA A N 9
ATOM 14707 C CA . ALA A 1 35 ? -10.685 -7.582 2.510 1.00 4.21 35 ALA A CA 9
ATOM 14708 C C . ALA A 1 35 ? -11.387 -6.463 1.710 1.00 13.52 35 ALA A C 9
ATOM 14709 O O . ALA A 1 35 ? -11.842 -6.687 0.588 1.00 4.52 35 ALA A O 9
ATOM 14716 N N . ASP A 1 36 ? -11.456 -5.259 2.304 1.00 73.44 36 ASP A N 9
ATOM 14717 C CA . ASP A 1 36 ? -12.001 -4.047 1.650 1.00 51.50 36 ASP A CA 9
ATOM 14718 C C . ASP A 1 36 ? -10.845 -3.077 1.297 1.00 23.25 36 ASP A C 9
ATOM 14719 O O . ASP A 1 36 ? -10.417 -2.273 2.128 1.00 13.33 36 ASP A O 9
ATOM 14728 N N . CYS A 1 37 ? -10.370 -3.142 0.043 1.00 53.44 37 CYS A N 9
ATOM 14729 C CA . CYS A 1 37 ? -9.092 -2.504 -0.377 1.00 13.53 37 CYS A CA 9
ATOM 14730 C C . CYS A 1 37 ? -9.128 -0.962 -0.375 1.00 4.11 37 CYS A C 9
ATOM 14731 O O . CYS A 1 37 ? -8.107 -0.333 -0.106 1.00 22.03 37 CYS A O 9
ATOM 14739 N N . GLU A 1 38 ? -10.295 -0.374 -0.691 1.00 33.14 38 GLU A N 9
ATOM 14740 C CA . GLU A 1 38 ? -10.449 1.101 -0.825 1.00 22.52 38 GLU A CA 9
ATOM 14741 C C . GLU A 1 38 ? -10.175 1.866 0.509 1.00 71.12 38 GLU A C 9
ATOM 14742 O O . GLU A 1 38 ? -9.592 2.958 0.499 1.00 33.20 38 GLU A O 9
ATOM 14754 N N . ARG A 1 39 ? -10.597 1.285 1.641 1.00 63.52 39 ARG A N 9
ATOM 14755 C CA . ARG A 1 39 ? -10.360 1.878 2.981 1.00 55.31 39 ARG A CA 9
ATOM 14756 C C . ARG A 1 39 ? -8.950 1.529 3.506 1.00 31.35 39 ARG A C 9
ATOM 14757 O O . ARG A 1 39 ? -8.362 2.313 4.245 1.00 62.12 39 ARG A O 9
ATOM 14778 N N . LEU A 1 40 ? -8.410 0.351 3.103 1.00 50.02 40 LEU A N 9
ATOM 14779 C CA . LEU A 1 40 ? -7.033 -0.067 3.477 1.00 54.42 40 LEU A CA 9
ATOM 14780 C C . LEU A 1 40 ? -5.974 0.856 2.832 1.00 44.01 40 LEU A C 9
ATOM 14781 O O . LEU A 1 40 ? -5.031 1.282 3.497 1.00 74.22 40 LEU A O 9
ATOM 14797 N N . SER A 1 41 ? -6.176 1.177 1.534 1.00 23.02 41 SER A N 9
ATOM 14798 C CA . SER A 1 41 ? -5.283 2.067 0.751 1.00 54.02 41 SER A CA 9
ATOM 14799 C C . SER A 1 41 ? -5.306 3.507 1.293 1.00 73.31 41 SER A C 9
ATOM 14800 O O . SER A 1 41 ? -4.291 4.198 1.262 1.00 3.23 41 SER A O 9
ATOM 14808 N N . ALA A 1 42 ? -6.499 3.944 1.758 1.00 64.21 42 ALA A N 9
ATOM 14809 C CA . ALA A 1 42 ? -6.684 5.248 2.432 1.00 51.42 42 ALA A CA 9
ATOM 14810 C C . ALA A 1 42 ? -5.815 5.356 3.707 1.00 44.52 42 ALA A C 9
ATOM 14811 O O . ALA A 1 42 ? -5.208 6.392 3.956 1.00 4.41 42 ALA A O 9
ATOM 14818 N N . GLN A 1 43 ? -5.761 4.254 4.485 1.00 22.03 43 GLN A N 9
ATOM 14819 C CA . GLN A 1 43 ? -4.920 4.157 5.706 1.00 62.11 43 GLN A CA 9
ATOM 14820 C C . GLN A 1 43 ? -3.405 4.168 5.353 1.00 52.44 43 GLN A C 9
ATOM 14821 O O . GLN A 1 43 ? -2.608 4.792 6.058 1.00 61.42 43 GLN A O 9
ATOM 14835 N N . ILE A 1 44 ? -3.027 3.463 4.258 1.00 11.53 44 ILE A N 9
ATOM 14836 C CA . ILE A 1 44 ? -1.620 3.419 3.767 1.00 23.23 44 ILE A CA 9
ATOM 14837 C C . ILE A 1 44 ? -1.131 4.832 3.382 1.00 61.33 44 ILE A C 9
ATOM 14838 O O . ILE A 1 44 ? -0.105 5.315 3.878 1.00 22.33 44 ILE A O 9
ATOM 14854 N N . GLU A 1 45 ? -1.908 5.494 2.507 1.00 34.34 45 GLU A N 9
ATOM 14855 C CA . GLU A 1 45 ? -1.516 6.786 1.931 1.00 74.11 45 GLU A CA 9
ATOM 14856 C C . GLU A 1 45 ? -1.543 7.927 2.966 1.00 74.50 45 GLU A C 9
ATOM 14857 O O . GLU A 1 45 ? -0.737 8.822 2.864 1.00 41.42 45 GLU A O 9
ATOM 14869 N N . GLU A 1 46 ? -2.458 7.886 3.964 1.00 32.42 46 GLU A N 9
ATOM 14870 C CA . GLU A 1 46 ? -2.560 8.958 4.996 1.00 35.42 46 GLU A CA 9
ATOM 14871 C C . GLU A 1 46 ? -1.397 8.894 6.016 1.00 63.02 46 GLU A C 9
ATOM 14872 O O . GLU A 1 46 ? -0.960 9.934 6.527 1.00 15.02 46 GLU A O 9
ATOM 14884 N N . CYS A 1 47 ? -0.912 7.669 6.310 1.00 60.41 47 CYS A N 9
ATOM 14885 C CA . CYS A 1 47 ? 0.298 7.455 7.139 1.00 3.14 47 CYS A CA 9
ATOM 14886 C C . CYS A 1 47 ? 1.536 8.124 6.500 1.00 44.31 47 CYS A C 9
ATOM 14887 O O . CYS A 1 47 ? 2.263 8.879 7.159 1.00 33.14 47 CYS A O 9
ATOM 14895 N N . ILE A 1 48 ? 1.746 7.854 5.197 1.00 40.41 48 ILE A N 9
ATOM 14896 C CA . ILE A 1 48 ? 2.860 8.450 4.429 1.00 71.42 48 ILE A CA 9
ATOM 14897 C C . ILE A 1 48 ? 2.561 9.939 4.052 1.00 21.52 48 ILE A C 9
ATOM 14898 O O . ILE A 1 48 ? 3.483 10.719 3.887 1.00 35.41 48 ILE A O 9
ATOM 14914 N N . PHE A 1 49 ? 1.265 10.330 3.969 1.00 30.12 49 PHE A N 9
ATOM 14915 C CA . PHE A 1 49 ? 0.843 11.726 3.608 1.00 63.34 49 PHE A CA 9
ATOM 14916 C C . PHE A 1 49 ? 1.108 12.721 4.759 1.00 2.34 49 PHE A C 9
ATOM 14917 O O . PHE A 1 49 ? 1.361 13.895 4.528 1.00 74.01 49 PHE A O 9
ATOM 14934 N N . ARG A 1 50 ? 1.016 12.254 6.004 1.00 64.02 50 ARG A N 9
ATOM 14935 C CA . ARG A 1 50 ? 1.362 13.090 7.180 1.00 70.01 50 ARG A CA 9
ATOM 14936 C C . ARG A 1 50 ? 2.901 13.300 7.299 1.00 62.20 50 ARG A C 9
ATOM 14937 O O . ARG A 1 50 ? 3.356 14.232 7.965 1.00 54.32 50 ARG A O 9
ATOM 14958 N N . ASP A 1 51 ? 3.688 12.425 6.646 1.00 34.52 51 ASP A N 9
ATOM 14959 C CA . ASP A 1 51 ? 5.164 12.557 6.549 1.00 61.24 51 ASP A CA 9
ATOM 14960 C C . ASP A 1 51 ? 5.614 13.356 5.276 1.00 75.53 51 ASP A C 9
ATOM 14961 O O . ASP A 1 51 ? 6.512 14.201 5.335 1.00 32.32 51 ASP A O 9
ATOM 14970 N N . VAL A 1 52 ? 4.953 13.073 4.140 1.00 22.22 52 VAL A N 9
ATOM 14971 C CA . VAL A 1 52 ? 5.403 13.453 2.764 1.00 21.23 52 VAL A CA 9
ATOM 14972 C C . VAL A 1 52 ? 4.455 14.502 2.091 1.00 44.44 52 VAL A C 9
ATOM 14973 O O . VAL A 1 52 ? 4.787 15.089 1.047 1.00 10.12 52 VAL A O 9
ATOM 14986 N N . GLY A 1 53 ? 3.288 14.749 2.717 1.00 52.45 53 GLY A N 9
ATOM 14987 C CA . GLY A 1 53 ? 2.194 15.575 2.143 1.00 72.45 53 GLY A CA 9
ATOM 14988 C C . GLY A 1 53 ? 2.510 17.051 1.849 1.00 23.44 53 GLY A C 9
ATOM 14989 O O . GLY A 1 53 ? 1.624 17.790 1.407 1.00 61.25 53 GLY A O 9
ATOM 14993 N N . ASN A 1 54 ? 3.766 17.479 2.090 1.00 53.23 54 ASN A N 9
ATOM 14994 C CA . ASN A 1 54 ? 4.303 18.775 1.611 1.00 51.13 54 ASN A CA 9
ATOM 14995 C C . ASN A 1 54 ? 4.350 18.836 0.056 1.00 62.20 54 ASN A C 9
ATOM 14996 O O . ASN A 1 54 ? 4.575 19.902 -0.507 1.00 40.43 54 ASN A O 9
ATOM 15007 N N . THR A 1 55 ? 4.173 17.650 -0.584 1.00 73.42 55 THR A N 9
ATOM 15008 C CA . THR A 1 55 ? 4.193 17.428 -2.045 1.00 55.22 55 THR A CA 9
ATOM 15009 C C . THR A 1 55 ? 5.554 17.810 -2.667 1.00 53.41 55 THR A C 9
ATOM 15010 O O . THR A 1 55 ? 6.459 16.969 -2.668 1.00 70.04 55 THR A O 9
ATOM 15021 N N . ASP A 1 56 ? 5.694 19.080 -3.121 1.00 5.44 56 ASP A N 9
ATOM 15022 C CA . ASP A 1 56 ? 6.903 19.615 -3.803 1.00 43.22 56 ASP A CA 9
ATOM 15023 C C . ASP A 1 56 ? 7.279 18.783 -5.077 1.00 52.53 56 ASP A C 9
ATOM 15024 O O . ASP A 1 56 ? 7.067 19.231 -6.207 1.00 10.32 56 ASP A O 9
ATOM 15033 N N . MET A 1 57 ? 7.851 17.586 -4.864 1.00 54.42 57 MET A N 9
ATOM 15034 C CA . MET A 1 57 ? 8.113 16.582 -5.924 1.00 71.01 57 MET A CA 9
ATOM 15035 C C . MET A 1 57 ? 7.982 15.148 -5.351 1.00 4.43 57 MET A C 9
ATOM 15036 O O . MET A 1 57 ? 7.407 14.252 -5.993 1.00 13.15 57 MET A O 9
ATOM 15050 N N . LYS A 1 58 ? 8.517 14.968 -4.120 1.00 51.01 58 LYS A N 9
ATOM 15051 C CA . LYS A 1 58 ? 8.686 13.649 -3.461 1.00 62.44 58 LYS A CA 9
ATOM 15052 C C . LYS A 1 58 ? 7.374 12.830 -3.355 1.00 24.34 58 LYS A C 9
ATOM 15053 O O . LYS A 1 58 ? 7.395 11.627 -3.585 1.00 23.42 58 LYS A O 9
ATOM 15072 N N . TYR A 1 59 ? 6.240 13.489 -3.034 1.00 4.34 59 TYR A N 9
ATOM 15073 C CA . TYR A 1 59 ? 4.937 12.793 -2.848 1.00 42.03 59 TYR A CA 9
ATOM 15074 C C . TYR A 1 59 ? 4.495 12.035 -4.113 1.00 23.42 59 TYR A C 9
ATOM 15075 O O . TYR A 1 59 ? 4.173 10.854 -4.048 1.00 4.31 59 TYR A O 9
ATOM 15093 N N . LYS A 1 60 ? 4.542 12.726 -5.254 1.00 3.30 60 LYS A N 9
ATOM 15094 C CA . LYS A 1 60 ? 4.093 12.183 -6.553 1.00 24.15 60 LYS A CA 9
ATOM 15095 C C . LYS A 1 60 ? 4.931 10.953 -6.981 1.00 31.40 60 LYS A C 9
ATOM 15096 O O . LYS A 1 60 ? 4.382 9.935 -7.393 1.00 72.43 60 LYS A O 9
ATOM 15115 N N . ASN A 1 61 ? 6.267 11.052 -6.823 1.00 70.03 61 ASN A N 9
ATOM 15116 C CA . ASN A 1 61 ? 7.219 9.961 -7.164 1.00 52.51 61 ASN A CA 9
ATOM 15117 C C . ASN A 1 61 ? 7.061 8.735 -6.217 1.00 55.00 61 ASN A C 9
ATOM 15118 O O . ASN A 1 61 ? 7.069 7.582 -6.668 1.00 15.14 61 ASN A O 9
ATOM 15129 N N . ARG A 1 62 ? 6.917 9.008 -4.904 1.00 11.11 62 ARG A N 9
ATOM 15130 C CA . ARG A 1 62 ? 6.754 7.958 -3.855 1.00 41.34 62 ARG A CA 9
ATOM 15131 C C . ARG A 1 62 ? 5.438 7.167 -4.037 1.00 62.25 62 ARG A C 9
ATOM 15132 O O . ARG A 1 62 ? 5.397 5.959 -3.774 1.00 11.52 62 ARG A O 9
ATOM 15153 N N . VAL A 1 63 ? 4.376 7.862 -4.485 1.00 2.23 63 VAL A N 9
ATOM 15154 C CA . VAL A 1 63 ? 3.092 7.219 -4.832 1.00 5.12 63 VAL A CA 9
ATOM 15155 C C . VAL A 1 63 ? 3.269 6.263 -6.034 1.00 54.13 63 VAL A C 9
ATOM 15156 O O . VAL A 1 63 ? 2.853 5.118 -5.958 1.00 12.43 63 VAL A O 9
ATOM 15169 N N . ARG A 1 64 ? 3.920 6.746 -7.117 1.00 72.32 64 ARG A N 9
ATOM 15170 C CA . ARG A 1 64 ? 4.215 5.933 -8.340 1.00 61.44 64 ARG A CA 9
ATOM 15171 C C . ARG A 1 64 ? 4.952 4.607 -8.001 1.00 65.13 64 ARG A C 9
ATOM 15172 O O . ARG A 1 64 ? 4.644 3.544 -8.559 1.00 2.44 64 ARG A O 9
ATOM 15193 N N . SER A 1 65 ? 5.917 4.696 -7.069 1.00 71.34 65 SER A N 9
ATOM 15194 C CA . SER A 1 65 ? 6.654 3.522 -6.550 1.00 33.11 65 SER A CA 9
ATOM 15195 C C . SER A 1 65 ? 5.733 2.602 -5.713 1.00 11.43 65 SER A C 9
ATOM 15196 O O . SER A 1 65 ? 5.779 1.381 -5.860 1.00 4.01 65 SER A O 9
ATOM 15204 N N . ARG A 1 66 ? 4.880 3.209 -4.856 1.00 13.21 66 ARG A N 9
ATOM 15205 C CA . ARG A 1 66 ? 3.991 2.456 -3.923 1.00 15.31 66 ARG A CA 9
ATOM 15206 C C . ARG A 1 66 ? 2.862 1.705 -4.675 1.00 44.40 66 ARG A C 9
ATOM 15207 O O . ARG A 1 66 ? 2.452 0.629 -4.248 1.00 21.33 66 ARG A O 9
ATOM 15228 N N . ILE A 1 67 ? 2.376 2.291 -5.792 1.00 1.21 67 ILE A N 9
ATOM 15229 C CA . ILE A 1 67 ? 1.416 1.630 -6.714 1.00 61.23 67 ILE A CA 9
ATOM 15230 C C . ILE A 1 67 ? 2.063 0.347 -7.268 1.00 31.33 67 ILE A C 9
ATOM 15231 O O . ILE A 1 67 ? 1.507 -0.740 -7.140 1.00 41.35 67 ILE A O 9
ATOM 15247 N N . SER A 1 68 ? 3.282 0.519 -7.832 1.00 41.25 68 SER A N 9
ATOM 15248 C CA . SER A 1 68 ? 4.115 -0.577 -8.392 1.00 21.03 68 SER A CA 9
ATOM 15249 C C . SER A 1 68 ? 4.370 -1.709 -7.363 1.00 3.20 68 SER A C 9
ATOM 15250 O O . SER A 1 68 ? 4.399 -2.880 -7.726 1.00 61.30 68 SER A O 9
ATOM 15258 N N . ASN A 1 69 ? 4.535 -1.336 -6.081 1.00 32.32 69 ASN A N 9
ATOM 15259 C CA . ASN A 1 69 ? 4.727 -2.297 -4.964 1.00 73.23 69 ASN A CA 9
ATOM 15260 C C . ASN A 1 69 ? 3.398 -2.996 -4.552 1.00 71.04 69 ASN A C 9
ATOM 15261 O O . ASN A 1 69 ? 3.395 -4.167 -4.164 1.00 41.24 69 ASN A O 9
ATOM 15272 N N . LEU A 1 70 ? 2.268 -2.273 -4.663 1.00 72.14 70 LEU A N 9
ATOM 15273 C CA . LEU A 1 70 ? 0.936 -2.789 -4.246 1.00 24.22 70 LEU A CA 9
ATOM 15274 C C . LEU A 1 70 ? 0.229 -3.560 -5.387 1.00 32.13 70 LEU A C 9
ATOM 15275 O O . LEU A 1 70 ? -0.850 -4.112 -5.187 1.00 51.52 70 LEU A O 9
ATOM 15291 N N . LYS A 1 71 ? 0.828 -3.549 -6.590 1.00 52.21 71 LYS A N 9
ATOM 15292 C CA . LYS A 1 71 ? 0.366 -4.356 -7.751 1.00 45.41 71 LYS A CA 9
ATOM 15293 C C . LYS A 1 71 ? 1.495 -5.299 -8.237 1.00 45.24 71 LYS A C 9
ATOM 15294 O O . LYS A 1 71 ? 1.394 -5.897 -9.315 1.00 3.34 71 LYS A O 9
ATOM 15313 N N . ASP A 1 72 ? 2.531 -5.473 -7.389 1.00 13.33 72 ASP A N 9
ATOM 15314 C CA . ASP A 1 72 ? 3.836 -6.040 -7.796 1.00 51.23 72 ASP A CA 9
ATOM 15315 C C . ASP A 1 72 ? 3.740 -7.502 -8.296 1.00 25.21 72 ASP A C 9
ATOM 15316 O O . ASP A 1 72 ? 3.086 -8.356 -7.684 1.00 64.42 72 ASP A O 9
ATOM 15325 N N . ALA A 1 73 ? 4.404 -7.745 -9.443 1.00 31.01 73 ALA A N 9
ATOM 15326 C CA . ALA A 1 73 ? 4.513 -9.069 -10.072 1.00 33.24 73 ALA A CA 9
ATOM 15327 C C . ALA A 1 73 ? 5.561 -9.935 -9.354 1.00 52.11 73 ALA A C 9
ATOM 15328 O O . ALA A 1 73 ? 5.386 -11.150 -9.209 1.00 32.31 73 ALA A O 9
ATOM 15335 N N . LYS A 1 74 ? 6.646 -9.281 -8.902 1.00 43.14 74 LYS A N 9
ATOM 15336 C CA . LYS A 1 74 ? 7.770 -9.953 -8.236 1.00 72.13 74 LYS A CA 9
ATOM 15337 C C . LYS A 1 74 ? 7.343 -10.510 -6.858 1.00 23.12 74 LYS A C 9
ATOM 15338 O O . LYS A 1 74 ? 7.595 -11.680 -6.536 1.00 34.44 74 LYS A O 9
ATOM 15357 N N . ASN A 1 75 ? 6.694 -9.653 -6.060 1.00 32.42 75 ASN A N 9
ATOM 15358 C CA . ASN A 1 75 ? 6.124 -10.018 -4.749 1.00 22.42 75 ASN A CA 9
ATOM 15359 C C . ASN A 1 75 ? 4.577 -9.869 -4.789 1.00 5.15 75 ASN A C 9
ATOM 15360 O O . ASN A 1 75 ? 4.047 -8.776 -4.531 1.00 42.11 75 ASN A O 9
ATOM 15371 N N . PRO A 1 76 ? 3.818 -10.951 -5.166 1.00 2.00 76 PRO A N 9
ATOM 15372 C CA . PRO A 1 76 ? 2.335 -10.959 -5.058 1.00 10.14 76 PRO A CA 9
ATOM 15373 C C . PRO A 1 76 ? 1.877 -10.975 -3.579 1.00 75.24 76 PRO A C 9
ATOM 15374 O O . PRO A 1 76 ? 0.821 -10.445 -3.233 1.00 22.12 76 PRO A O 9
ATOM 15385 N N . ASP A 1 77 ? 2.721 -11.578 -2.718 1.00 42.11 77 ASP A N 9
ATOM 15386 C CA . ASP A 1 77 ? 2.487 -11.657 -1.270 1.00 74.04 77 ASP A CA 9
ATOM 15387 C C . ASP A 1 77 ? 2.639 -10.284 -0.575 1.00 14.52 77 ASP A C 9
ATOM 15388 O O . ASP A 1 77 ? 2.122 -10.098 0.513 1.00 53.12 77 ASP A O 9
ATOM 15397 N N . LEU A 1 78 ? 3.333 -9.327 -1.222 1.00 63.40 78 LEU A N 9
ATOM 15398 C CA . LEU A 1 78 ? 3.554 -7.965 -0.667 1.00 24.14 78 LEU A CA 9
ATOM 15399 C C . LEU A 1 78 ? 2.211 -7.220 -0.413 1.00 50.22 78 LEU A C 9
ATOM 15400 O O . LEU A 1 78 ? 1.943 -6.770 0.706 1.00 53.35 78 LEU A O 9
ATOM 15416 N N . ARG A 1 79 ? 1.385 -7.125 -1.465 1.00 61.33 79 ARG A N 9
ATOM 15417 C CA . ARG A 1 79 ? -0.002 -6.590 -1.372 1.00 11.51 79 ARG A CA 9
ATOM 15418 C C . ARG A 1 79 ? -0.925 -7.541 -0.563 1.00 3.30 79 ARG A C 9
ATOM 15419 O O . ARG A 1 79 ? -1.716 -7.086 0.265 1.00 62.11 79 ARG A O 9
ATOM 15440 N N . ARG A 1 80 ? -0.774 -8.864 -0.805 1.00 5.13 80 ARG A N 9
ATOM 15441 C CA . ARG A 1 80 ? -1.591 -9.936 -0.176 1.00 3.33 80 ARG A CA 9
ATOM 15442 C C . ARG A 1 80 ? -1.530 -9.896 1.377 1.00 31.12 80 ARG A C 9
ATOM 15443 O O . ARG A 1 80 ? -2.550 -10.064 2.037 1.00 72.20 80 ARG A O 9
ATOM 15464 N N . ASN A 1 81 ? -0.324 -9.652 1.935 1.00 33.22 81 ASN A N 9
ATOM 15465 C CA . ASN A 1 81 ? -0.104 -9.579 3.401 1.00 5.30 81 ASN A CA 9
ATOM 15466 C C . ASN A 1 81 ? -0.857 -8.382 4.026 1.00 21.30 81 ASN A C 9
ATOM 15467 O O . ASN A 1 81 ? -1.423 -8.501 5.109 1.00 21.51 81 ASN A O 9
ATOM 15478 N N . VAL A 1 82 ? -0.843 -7.232 3.329 1.00 30.32 82 VAL A N 9
ATOM 15479 C CA . VAL A 1 82 ? -1.523 -5.996 3.792 1.00 44.20 82 VAL A CA 9
ATOM 15480 C C . VAL A 1 82 ? -3.061 -6.183 3.776 1.00 3.14 82 VAL A C 9
ATOM 15481 O O . VAL A 1 82 ? -3.764 -5.797 4.720 1.00 62.30 82 VAL A O 9
ATOM 15494 N N . LEU A 1 83 ? -3.549 -6.810 2.696 1.00 44.03 83 LEU A N 9
ATOM 15495 C CA . LEU A 1 83 ? -4.974 -7.162 2.522 1.00 62.35 83 LEU A CA 9
ATOM 15496 C C . LEU A 1 83 ? -5.412 -8.281 3.512 1.00 23.24 83 LEU A C 9
ATOM 15497 O O . LEU A 1 83 ? -6.570 -8.344 3.905 1.00 54.23 83 LEU A O 9
ATOM 15513 N N . CYS A 1 84 ? -4.462 -9.149 3.910 1.00 23.23 84 CYS A N 9
ATOM 15514 C CA . CYS A 1 84 ? -4.692 -10.204 4.938 1.00 11.42 84 CYS A CA 9
ATOM 15515 C C . CYS A 1 84 ? -4.556 -9.637 6.373 1.00 31.33 84 CYS A C 9
ATOM 15516 O O . CYS A 1 84 ? -4.983 -10.273 7.339 1.00 51.32 84 CYS A O 9
ATOM 15524 N N . GLY A 1 85 ? -3.949 -8.439 6.494 1.00 13.42 85 GLY A N 9
ATOM 15525 C CA . GLY A 1 85 ? -3.729 -7.778 7.792 1.00 31.24 85 GLY A CA 9
ATOM 15526 C C . GLY A 1 85 ? -2.415 -8.170 8.488 1.00 43.13 85 GLY A C 9
ATOM 15527 O O . GLY A 1 85 ? -2.158 -7.704 9.600 1.00 51.22 85 GLY A O 9
ATOM 15531 N N . ALA A 1 86 ? -1.591 -9.023 7.831 1.00 45.15 86 ALA A N 9
ATOM 15532 C CA . ALA A 1 86 ? -0.267 -9.463 8.348 1.00 51.41 86 ALA A CA 9
ATOM 15533 C C . ALA A 1 86 ? 0.695 -8.265 8.550 1.00 12.31 86 ALA A C 9
ATOM 15534 O O . ALA A 1 86 ? 1.274 -8.090 9.628 1.00 44.34 86 ALA A O 9
ATOM 15541 N N . ILE A 1 87 ? 0.873 -7.452 7.491 1.00 74.33 87 ILE A N 9
ATOM 15542 C CA . ILE A 1 87 ? 1.553 -6.137 7.586 1.00 41.12 87 ILE A CA 9
ATOM 15543 C C . ILE A 1 87 ? 0.476 -5.028 7.617 1.00 65.22 87 ILE A C 9
ATOM 15544 O O . ILE A 1 87 ? -0.361 -4.941 6.710 1.00 64.10 87 ILE A O 9
ATOM 15560 N N . THR A 1 88 ? 0.499 -4.200 8.676 1.00 71.05 88 THR A N 9
ATOM 15561 C CA . THR A 1 88 ? -0.461 -3.086 8.855 1.00 71.34 88 THR A CA 9
ATOM 15562 C C . THR A 1 88 ? -0.198 -1.938 7.835 1.00 5.50 88 THR A C 9
ATOM 15563 O O . THR A 1 88 ? 0.957 -1.705 7.460 1.00 3.11 88 THR A O 9
ATOM 15574 N N . PRO A 1 89 ? -1.281 -1.227 7.353 1.00 11.24 89 PRO A N 9
ATOM 15575 C CA . PRO A 1 89 ? -1.170 -0.068 6.412 1.00 3.10 89 PRO A CA 9
ATOM 15576 C C . PRO A 1 89 ? -0.109 1.010 6.786 1.00 53.14 89 PRO A C 9
ATOM 15577 O O . PRO A 1 89 ? 0.509 1.607 5.896 1.00 71.35 89 PRO A O 9
ATOM 15588 N N . GLN A 1 90 ? 0.086 1.243 8.101 1.00 54.01 90 GLN A N 9
ATOM 15589 C CA . GLN A 1 90 ? 1.113 2.191 8.613 1.00 42.21 90 GLN A CA 9
ATOM 15590 C C . GLN A 1 90 ? 2.541 1.685 8.289 1.00 15.34 90 GLN A C 9
ATOM 15591 O O . GLN A 1 90 ? 3.384 2.440 7.785 1.00 32.01 90 GLN A O 9
ATOM 15605 N N . GLN A 1 91 ? 2.775 0.390 8.561 1.00 33.44 91 GLN A N 9
ATOM 15606 C CA . GLN A 1 91 ? 4.070 -0.284 8.315 1.00 42.02 91 GLN A CA 9
ATOM 15607 C C . GLN A 1 91 ? 4.424 -0.303 6.807 1.00 53.43 91 GLN A C 9
ATOM 15608 O O . GLN A 1 91 ? 5.516 0.103 6.433 1.00 53.11 91 GLN A O 9
ATOM 15622 N N . ILE A 1 92 ? 3.469 -0.705 5.946 1.00 64.51 92 ILE A N 9
ATOM 15623 C CA . ILE A 1 92 ? 3.699 -0.798 4.475 1.00 40.54 92 ILE A CA 9
ATOM 15624 C C . ILE A 1 92 ? 3.820 0.613 3.805 1.00 65.12 92 ILE A C 9
ATOM 15625 O O . ILE A 1 92 ? 4.212 0.732 2.643 1.00 14.14 92 ILE A O 9
ATOM 15641 N N . ALA A 1 93 ? 3.475 1.677 4.555 1.00 44.14 93 ALA A N 9
ATOM 15642 C CA . ALA A 1 93 ? 3.629 3.076 4.100 1.00 75.10 93 ALA A CA 9
ATOM 15643 C C . ALA A 1 93 ? 5.077 3.603 4.305 1.00 52.35 93 ALA A C 9
ATOM 15644 O O . ALA A 1 93 ? 5.578 4.388 3.492 1.00 13.41 93 ALA A O 9
ATOM 15651 N N . VAL A 1 94 ? 5.744 3.152 5.391 1.00 74.41 94 VAL A N 9
ATOM 15652 C CA . VAL A 1 94 ? 7.065 3.701 5.832 1.00 75.03 94 VAL A CA 9
ATOM 15653 C C . VAL A 1 94 ? 8.255 2.717 5.607 1.00 72.55 94 VAL A C 9
ATOM 15654 O O . VAL A 1 94 ? 9.413 3.149 5.513 1.00 53.10 94 VAL A O 9
ATOM 15667 N N . MET A 1 95 ? 7.956 1.407 5.519 1.00 22.43 95 MET A N 9
ATOM 15668 C CA . MET A 1 95 ? 8.975 0.327 5.388 1.00 55.21 95 MET A CA 9
ATOM 15669 C C . MET A 1 95 ? 9.652 0.360 3.987 1.00 53.44 95 MET A C 9
ATOM 15670 O O . MET A 1 95 ? 8.961 0.449 2.972 1.00 0.22 95 MET A O 9
ATOM 15684 N N . THR A 1 96 ? 11.002 0.304 3.942 1.00 1.40 96 THR A N 9
ATOM 15685 C CA . THR A 1 96 ? 11.785 0.479 2.679 1.00 40.02 96 THR A CA 9
ATOM 15686 C C . THR A 1 96 ? 11.625 -0.726 1.715 1.00 52.23 96 THR A C 9
ATOM 15687 O O . THR A 1 96 ? 11.208 -1.803 2.136 1.00 74.40 96 THR A O 9
ATOM 15698 N N . SER A 1 97 ? 12.009 -0.533 0.428 1.00 2.54 97 SER A N 9
ATOM 15699 C CA . SER A 1 97 ? 11.725 -1.497 -0.676 1.00 21.14 97 SER A CA 9
ATOM 15700 C C . SER A 1 97 ? 12.284 -2.916 -0.413 1.00 22.23 97 SER A C 9
ATOM 15701 O O . SER A 1 97 ? 11.591 -3.909 -0.668 1.00 31.22 97 SER A O 9
ATOM 15709 N N . GLU A 1 98 ? 13.538 -3.002 0.093 1.00 41.45 98 GLU A N 9
ATOM 15710 C CA . GLU A 1 98 ? 14.182 -4.296 0.422 1.00 32.50 98 GLU A CA 9
ATOM 15711 C C . GLU A 1 98 ? 13.439 -5.017 1.559 1.00 13.01 98 GLU A C 9
ATOM 15712 O O . GLU A 1 98 ? 13.113 -6.191 1.423 1.00 75.21 98 GLU A O 9
ATOM 15724 N N . GLU A 1 99 ? 13.163 -4.293 2.662 1.00 43.42 99 GLU A N 9
ATOM 15725 C CA . GLU A 1 99 ? 12.433 -4.845 3.831 1.00 52.55 99 GLU A CA 9
ATOM 15726 C C . GLU A 1 99 ? 11.041 -5.387 3.419 1.00 71.32 99 GLU A C 9
ATOM 15727 O O . GLU A 1 99 ? 10.672 -6.496 3.798 1.00 13.52 99 GLU A O 9
ATOM 15739 N N . MET A 1 100 ? 10.310 -4.597 2.606 1.00 4.04 100 MET A N 9
ATOM 15740 C CA . MET A 1 100 ? 8.977 -4.968 2.078 1.00 24.10 100 MET A CA 9
ATOM 15741 C C . MET A 1 100 ? 9.026 -6.278 1.249 1.00 32.43 100 MET A C 9
ATOM 15742 O O . MET A 1 100 ? 8.222 -7.187 1.465 1.00 22.32 100 MET A O 9
ATOM 15756 N N . ALA A 1 101 ? 9.999 -6.364 0.321 1.00 4.04 101 ALA A N 9
ATOM 15757 C CA . ALA A 1 101 ? 10.183 -7.549 -0.550 1.00 4.53 101 ALA A CA 9
ATOM 15758 C C . ALA A 1 101 ? 10.704 -8.777 0.249 1.00 14.25 101 ALA A C 9
ATOM 15759 O O . ALA A 1 101 ? 10.361 -9.921 -0.052 1.00 52.11 101 ALA A O 9
ATOM 15766 N N . SER A 1 102 ? 11.501 -8.509 1.301 1.00 1.35 102 SER A N 9
ATOM 15767 C CA . SER A 1 102 ? 12.148 -9.559 2.120 1.00 61.00 102 SER A CA 9
ATOM 15768 C C . SER A 1 102 ? 11.248 -9.968 3.295 1.00 1.40 102 SER A C 9
ATOM 15769 O O . SER A 1 102 ? 11.153 -9.251 4.292 1.00 51.01 102 SER A O 9
ATOM 15777 N N . ASP A 1 103 ? 10.579 -11.125 3.158 1.00 42.33 103 ASP A N 9
ATOM 15778 C CA . ASP A 1 103 ? 9.831 -11.770 4.266 1.00 14.32 103 ASP A CA 9
ATOM 15779 C C . ASP A 1 103 ? 10.772 -12.091 5.459 1.00 22.54 103 ASP A C 9
ATOM 15780 O O . ASP A 1 103 ? 10.336 -12.150 6.613 1.00 50.53 103 ASP A O 9
ATOM 15789 N N . GLU A 1 104 ? 12.066 -12.261 5.131 1.00 32.24 104 GLU A N 9
ATOM 15790 C CA . GLU A 1 104 ? 13.161 -12.428 6.098 1.00 5.52 104 GLU A CA 9
ATOM 15791 C C . GLU A 1 104 ? 13.270 -11.193 7.026 1.00 33.44 104 GLU A C 9
ATOM 15792 O O . GLU A 1 104 ? 13.335 -11.336 8.228 1.00 22.45 104 GLU A O 9
ATOM 15804 N N . LEU A 1 105 ? 13.262 -9.977 6.443 1.00 73.22 105 LEU A N 9
ATOM 15805 C CA . LEU A 1 105 ? 13.378 -8.713 7.225 1.00 44.55 105 LEU A CA 9
ATOM 15806 C C . LEU A 1 105 ? 12.047 -8.308 7.904 1.00 34.10 105 LEU A C 9
ATOM 15807 O O . LEU A 1 105 ? 12.063 -7.674 8.962 1.00 43.21 105 LEU A O 9
ATOM 15823 N N . LYS A 1 106 ? 10.903 -8.687 7.289 1.00 72.42 106 LYS A N 9
ATOM 15824 C CA . LYS A 1 106 ? 9.555 -8.380 7.839 1.00 41.33 106 LYS A CA 9
ATOM 15825 C C . LYS A 1 106 ? 9.291 -9.098 9.185 1.00 71.11 106 LYS A C 9
ATOM 15826 O O . LYS A 1 106 ? 8.624 -8.546 10.060 1.00 1.54 106 LYS A O 9
ATOM 15845 N N . GLU A 1 107 ? 9.803 -10.335 9.333 1.00 42.05 107 GLU A N 9
ATOM 15846 C CA . GLU A 1 107 ? 9.713 -11.093 10.607 1.00 62.10 107 GLU A CA 9
ATOM 15847 C C . GLU A 1 107 ? 10.786 -10.624 11.631 1.00 41.44 107 GLU A C 9
ATOM 15848 O O . GLU A 1 107 ? 10.564 -10.703 12.847 1.00 51.23 107 GLU A O 9
ATOM 15860 N N . ILE A 1 108 ? 11.940 -10.131 11.123 1.00 52.14 108 ILE A N 9
ATOM 15861 C CA . ILE A 1 108 ? 13.081 -9.703 11.968 1.00 64.45 108 ILE A CA 9
ATOM 15862 C C . ILE A 1 108 ? 12.853 -8.292 12.572 1.00 2.40 108 ILE A C 9
ATOM 15863 O O . ILE A 1 108 ? 13.160 -7.254 11.968 1.00 3.14 108 ILE A O 9
ATOM 15879 N N . ARG A 1 109 ? 12.247 -8.290 13.773 1.00 51.52 109 ARG A N 9
ATOM 15880 C CA . ARG A 1 109 ? 12.205 -7.114 14.666 1.00 60.50 109 ARG A CA 9
ATOM 15881 C C . ARG A 1 109 ? 13.506 -7.042 15.502 1.00 2.10 109 ARG A C 9
ATOM 15882 O O . ARG A 1 109 ? 14.342 -7.955 15.424 1.00 0.23 109 ARG A O 9
ATOM 15903 N N . LYS A 1 110 ? 13.656 -5.943 16.280 1.00 62.23 110 LYS A N 9
ATOM 15904 C CA . LYS A 1 110 ? 14.862 -5.617 17.100 1.00 11.21 110 LYS A CA 9
ATOM 15905 C C . LYS A 1 110 ? 16.054 -5.147 16.221 1.00 50.34 110 LYS A C 9
ATOM 15906 O O . LYS A 1 110 ? 16.676 -4.120 16.505 1.00 51.23 110 LYS A O 9
ATOM 15925 N N . ALA A 1 111 ? 16.393 -5.929 15.181 1.00 63.33 111 ALA A N 9
ATOM 15926 C CA . ALA A 1 111 ? 17.372 -5.530 14.153 1.00 11.43 111 ALA A CA 9
ATOM 15927 C C . ALA A 1 111 ? 16.786 -4.425 13.237 1.00 73.14 111 ALA A C 9
ATOM 15928 O O . ALA A 1 111 ? 17.420 -3.390 13.014 1.00 22.00 111 ALA A O 9
ATOM 15935 N N . MET A 1 112 ? 15.561 -4.663 12.715 1.00 65.21 112 MET A N 9
ATOM 15936 C CA . MET A 1 112 ? 14.833 -3.686 11.866 1.00 24.52 112 MET A CA 9
ATOM 15937 C C . MET A 1 112 ? 13.441 -3.374 12.465 1.00 10.11 112 MET A C 9
ATOM 15938 O O . MET A 1 112 ? 12.465 -4.099 12.221 1.00 33.31 112 MET A O 9
ATOM 15952 N N . THR A 1 113 ? 13.379 -2.317 13.303 1.00 74.24 113 THR A N 9
ATOM 15953 C CA . THR A 1 113 ? 12.121 -1.830 13.933 1.00 31.13 113 THR A CA 9
ATOM 15954 C C . THR A 1 113 ? 12.200 -0.291 14.156 1.00 32.14 113 THR A C 9
ATOM 15955 O O . THR A 1 113 ? 12.889 0.150 15.107 1.00 37.50 113 THR A O 9
ATOM 15967 N N . SER A 1 1 ? -1.986 -0.112 14.857 1.00 13.21 1 SER A N 10
ATOM 15968 C CA . SER A 1 1 ? -2.253 1.347 14.905 1.00 41.31 1 SER A CA 10
ATOM 15969 C C . SER A 1 1 ? -3.053 1.821 13.674 1.00 35.13 1 SER A C 10
ATOM 15970 O O . SER A 1 1 ? -2.920 1.266 12.572 1.00 10.50 1 SER A O 10
ATOM 15980 N N . HIS A 1 2 ? -3.877 2.857 13.895 1.00 71.13 2 HIS A N 10
ATOM 15981 C CA . HIS A 1 2 ? -4.732 3.487 12.865 1.00 25.14 2 HIS A CA 10
ATOM 15982 C C . HIS A 1 2 ? -5.070 4.933 13.321 1.00 12.13 2 HIS A C 10
ATOM 15983 O O . HIS A 1 2 ? -5.413 5.151 14.488 1.00 53.23 2 HIS A O 10
ATOM 15998 N N . MET A 1 3 ? -4.981 5.907 12.402 1.00 10.03 3 MET A N 10
ATOM 15999 C CA . MET A 1 3 ? -5.227 7.343 12.707 1.00 11.42 3 MET A CA 10
ATOM 16000 C C . MET A 1 3 ? -6.626 7.771 12.187 1.00 13.14 3 MET A C 10
ATOM 16001 O O . MET A 1 3 ? -7.159 7.135 11.275 1.00 4.13 3 MET A O 10
ATOM 16015 N N . PRO A 1 4 ? -7.268 8.834 12.767 1.00 24.20 4 PRO A N 10
ATOM 16016 C CA . PRO A 1 4 ? -8.496 9.424 12.178 1.00 71.22 4 PRO A CA 10
ATOM 16017 C C . PRO A 1 4 ? -8.212 10.012 10.767 1.00 24.33 4 PRO A C 10
ATOM 16018 O O . PRO A 1 4 ? -7.659 11.116 10.644 1.00 45.10 4 PRO A O 10
ATOM 16029 N N . VAL A 1 5 ? -8.545 9.224 9.712 1.00 32.20 5 VAL A N 10
ATOM 16030 C CA . VAL A 1 5 ? -8.248 9.580 8.301 1.00 75.33 5 VAL A CA 10
ATOM 16031 C C . VAL A 1 5 ? -8.908 10.936 7.922 1.00 50.11 5 VAL A C 10
ATOM 16032 O O . VAL A 1 5 ? -10.142 11.044 7.967 1.00 23.42 5 VAL A O 10
ATOM 16045 N N . PRO A 1 6 ? -8.103 11.984 7.549 1.00 62.15 6 PRO A N 10
ATOM 16046 C CA . PRO A 1 6 ? -8.647 13.332 7.233 1.00 75.32 6 PRO A CA 10
ATOM 16047 C C . PRO A 1 6 ? -9.593 13.343 5.996 1.00 42.44 6 PRO A C 10
ATOM 16048 O O . PRO A 1 6 ? -9.584 12.417 5.174 1.00 52.31 6 PRO A O 10
ATOM 16059 N N . VAL A 1 7 ? -10.421 14.390 5.897 1.00 5.32 7 VAL A N 10
ATOM 16060 C CA . VAL A 1 7 ? -11.307 14.614 4.735 1.00 51.31 7 VAL A CA 10
ATOM 16061 C C . VAL A 1 7 ? -10.516 15.197 3.538 1.00 55.41 7 VAL A C 10
ATOM 16062 O O . VAL A 1 7 ? -9.409 15.730 3.700 1.00 4.24 7 VAL A O 10
ATOM 16075 N N . THR A 1 8 ? -11.085 15.066 2.333 1.00 12.15 8 THR A N 10
ATOM 16076 C CA . THR A 1 8 ? -10.433 15.499 1.086 1.00 70.31 8 THR A CA 10
ATOM 16077 C C . THR A 1 8 ? -10.517 17.037 0.901 1.00 72.43 8 THR A C 10
ATOM 16078 O O . THR A 1 8 ? -11.596 17.590 0.654 1.00 44.23 8 THR A O 10
ATOM 16089 N N . CYS A 1 9 ? -9.365 17.718 1.084 1.00 32.30 9 CYS A N 10
ATOM 16090 C CA . CYS A 1 9 ? -9.246 19.184 0.890 1.00 0.50 9 CYS A CA 10
ATOM 16091 C C . CYS A 1 9 ? -9.310 19.537 -0.614 1.00 5.31 9 CYS A C 10
ATOM 16092 O O . CYS A 1 9 ? -10.275 20.149 -1.083 1.00 50.42 9 CYS A O 10
ATOM 16100 N N . ASP A 1 10 ? -8.262 19.137 -1.352 1.00 54.34 10 ASP A N 10
ATOM 16101 C CA . ASP A 1 10 ? -8.261 19.130 -2.828 1.00 1.21 10 ASP A CA 10
ATOM 16102 C C . ASP A 1 10 ? -8.367 17.659 -3.309 1.00 5.25 10 ASP A C 10
ATOM 16103 O O . ASP A 1 10 ? -8.121 16.721 -2.531 1.00 53.32 10 ASP A O 10
ATOM 16112 N N . ALA A 1 11 ? -8.703 17.461 -4.594 1.00 54.35 11 ALA A N 10
ATOM 16113 C CA . ALA A 1 11 ? -8.836 16.119 -5.197 1.00 54.14 11 ALA A CA 10
ATOM 16114 C C . ALA A 1 11 ? -7.478 15.392 -5.389 1.00 31.20 11 ALA A C 10
ATOM 16115 O O . ALA A 1 11 ? -7.459 14.281 -5.907 1.00 12.32 11 ALA A O 10
ATOM 16122 N N . VAL A 1 12 ? -6.354 16.024 -4.967 1.00 70.11 12 VAL A N 10
ATOM 16123 C CA . VAL A 1 12 ? -5.001 15.396 -4.974 1.00 54.23 12 VAL A CA 10
ATOM 16124 C C . VAL A 1 12 ? -4.953 14.096 -4.122 1.00 23.24 12 VAL A C 10
ATOM 16125 O O . VAL A 1 12 ? -4.598 13.026 -4.618 1.00 70.41 12 VAL A O 10
ATOM 16138 N N . ARG A 1 13 ? -5.302 14.227 -2.828 1.00 15.43 13 ARG A N 10
ATOM 16139 C CA . ARG A 1 13 ? -5.301 13.096 -1.859 1.00 12.22 13 ARG A CA 10
ATOM 16140 C C . ARG A 1 13 ? -6.402 12.054 -2.182 1.00 11.14 13 ARG A C 10
ATOM 16141 O O . ARG A 1 13 ? -6.223 10.856 -1.941 1.00 31.43 13 ARG A O 10
ATOM 16162 N N . ASN A 1 14 ? -7.525 12.522 -2.758 1.00 1.14 14 ASN A N 10
ATOM 16163 C CA . ASN A 1 14 ? -8.608 11.641 -3.247 1.00 24.44 14 ASN A CA 10
ATOM 16164 C C . ASN A 1 14 ? -8.089 10.781 -4.429 1.00 51.43 14 ASN A C 10
ATOM 16165 O O . ASN A 1 14 ? -8.309 9.577 -4.471 1.00 75.00 14 ASN A O 10
ATOM 16176 N N . LYS A 1 15 ? -7.356 11.428 -5.348 1.00 5.20 15 LYS A N 10
ATOM 16177 C CA . LYS A 1 15 ? -6.689 10.763 -6.494 1.00 5.24 15 LYS A CA 10
ATOM 16178 C C . LYS A 1 15 ? -5.595 9.772 -6.016 1.00 35.15 15 LYS A C 10
ATOM 16179 O O . LYS A 1 15 ? -5.419 8.709 -6.606 1.00 33.40 15 LYS A O 10
ATOM 16198 N N . CYS A 1 16 ? -4.886 10.142 -4.928 1.00 50.12 16 CYS A N 10
ATOM 16199 C CA . CYS A 1 16 ? -3.813 9.313 -4.327 1.00 3.54 16 CYS A CA 10
ATOM 16200 C C . CYS A 1 16 ? -4.339 7.942 -3.864 1.00 42.22 16 CYS A C 10
ATOM 16201 O O . CYS A 1 16 ? -3.804 6.905 -4.270 1.00 63.11 16 CYS A O 10
ATOM 16209 N N . ARG A 1 17 ? -5.407 7.947 -3.034 1.00 4.11 17 ARG A N 10
ATOM 16210 C CA . ARG A 1 17 ? -6.027 6.700 -2.534 1.00 71.50 17 ARG A CA 10
ATOM 16211 C C . ARG A 1 17 ? -6.659 5.877 -3.693 1.00 63.21 17 ARG A C 10
ATOM 16212 O O . ARG A 1 17 ? -6.666 4.652 -3.635 1.00 2.13 17 ARG A O 10
ATOM 16233 N N . GLU A 1 18 ? -7.166 6.559 -4.754 1.00 53.43 18 GLU A N 10
ATOM 16234 C CA . GLU A 1 18 ? -7.665 5.880 -5.990 1.00 21.25 18 GLU A CA 10
ATOM 16235 C C . GLU A 1 18 ? -6.534 5.112 -6.726 1.00 61.02 18 GLU A C 10
ATOM 16236 O O . GLU A 1 18 ? -6.747 3.999 -7.219 1.00 65.04 18 GLU A O 10
ATOM 16248 N N . MET A 1 19 ? -5.336 5.726 -6.796 1.00 3.00 19 MET A N 10
ATOM 16249 C CA . MET A 1 19 ? -4.155 5.128 -7.467 1.00 4.22 19 MET A CA 10
ATOM 16250 C C . MET A 1 19 ? -3.563 3.953 -6.647 1.00 12.12 19 MET A C 10
ATOM 16251 O O . MET A 1 19 ? -3.139 2.937 -7.213 1.00 72.20 19 MET A O 10
ATOM 16265 N N . LEU A 1 20 ? -3.557 4.093 -5.311 1.00 30.24 20 LEU A N 10
ATOM 16266 C CA . LEU A 1 20 ? -3.111 3.015 -4.393 1.00 14.34 20 LEU A CA 10
ATOM 16267 C C . LEU A 1 20 ? -4.088 1.812 -4.434 1.00 3.34 20 LEU A C 10
ATOM 16268 O O . LEU A 1 20 ? -3.658 0.656 -4.475 1.00 55.34 20 LEU A O 10
ATOM 16284 N N . THR A 1 21 ? -5.405 2.112 -4.462 1.00 31.03 21 THR A N 10
ATOM 16285 C CA . THR A 1 21 ? -6.472 1.089 -4.624 1.00 65.43 21 THR A CA 10
ATOM 16286 C C . THR A 1 21 ? -6.392 0.417 -6.012 1.00 61.10 21 THR A C 10
ATOM 16287 O O . THR A 1 21 ? -6.717 -0.754 -6.137 1.00 4.15 21 THR A O 10
ATOM 16298 N N . ALA A 1 22 ? -5.941 1.166 -7.043 1.00 25.32 22 ALA A N 10
ATOM 16299 C CA . ALA A 1 22 ? -5.718 0.622 -8.411 1.00 71.22 22 ALA A CA 10
ATOM 16300 C C . ALA A 1 22 ? -4.688 -0.538 -8.404 1.00 20.42 22 ALA A C 10
ATOM 16301 O O . ALA A 1 22 ? -4.846 -1.537 -9.117 1.00 33.31 22 ALA A O 10
ATOM 16308 N N . ALA A 1 23 ? -3.655 -0.397 -7.557 1.00 34.43 23 ALA A N 10
ATOM 16309 C CA . ALA A 1 23 ? -2.642 -1.450 -7.317 1.00 1.30 23 ALA A CA 10
ATOM 16310 C C . ALA A 1 23 ? -3.212 -2.628 -6.483 1.00 74.21 23 ALA A C 10
ATOM 16311 O O . ALA A 1 23 ? -2.781 -3.777 -6.633 1.00 25.05 23 ALA A O 10
ATOM 16318 N N . LEU A 1 24 ? -4.173 -2.318 -5.595 1.00 74.34 24 LEU A N 10
ATOM 16319 C CA . LEU A 1 24 ? -4.854 -3.328 -4.745 1.00 41.52 24 LEU A CA 10
ATOM 16320 C C . LEU A 1 24 ? -6.014 -4.050 -5.501 1.00 50.32 24 LEU A C 10
ATOM 16321 O O . LEU A 1 24 ? -6.450 -5.138 -5.092 1.00 42.35 24 LEU A O 10
ATOM 16337 N N . GLN A 1 25 ? -6.511 -3.432 -6.599 1.00 74.52 25 GLN A N 10
ATOM 16338 C CA . GLN A 1 25 ? -7.677 -3.952 -7.384 1.00 60.14 25 GLN A CA 10
ATOM 16339 C C . GLN A 1 25 ? -7.261 -4.490 -8.778 1.00 71.23 25 GLN A C 10
ATOM 16340 O O . GLN A 1 25 ? -8.111 -5.019 -9.502 1.00 42.54 25 GLN A O 10
ATOM 16354 N N . THR A 1 26 ? -5.959 -4.352 -9.149 1.00 14.53 26 THR A N 10
ATOM 16355 C CA . THR A 1 26 ? -5.424 -4.862 -10.450 1.00 32.30 26 THR A CA 10
ATOM 16356 C C . THR A 1 26 ? -5.680 -6.386 -10.609 1.00 62.20 26 THR A C 10
ATOM 16357 O O . THR A 1 26 ? -5.892 -6.895 -11.712 1.00 52.33 26 THR A O 10
ATOM 16368 N N . ASP A 1 27 ? -5.645 -7.099 -9.472 1.00 54.13 27 ASP A N 10
ATOM 16369 C CA . ASP A 1 27 ? -6.195 -8.463 -9.323 1.00 32.01 27 ASP A CA 10
ATOM 16370 C C . ASP A 1 27 ? -7.407 -8.410 -8.364 1.00 13.42 27 ASP A C 10
ATOM 16371 O O . ASP A 1 27 ? -7.527 -7.478 -7.549 1.00 32.44 27 ASP A O 10
ATOM 16380 N N . HIS A 1 28 ? -8.282 -9.431 -8.418 1.00 51.30 28 HIS A N 10
ATOM 16381 C CA . HIS A 1 28 ? -9.408 -9.585 -7.455 1.00 3.25 28 HIS A CA 10
ATOM 16382 C C . HIS A 1 28 ? -8.908 -10.250 -6.135 1.00 43.43 28 HIS A C 10
ATOM 16383 O O . HIS A 1 28 ? -9.583 -11.103 -5.548 1.00 1.01 28 HIS A O 10
ATOM 16398 N N . ASP A 1 29 ? -7.741 -9.770 -5.655 1.00 75.42 29 ASP A N 10
ATOM 16399 C CA . ASP A 1 29 ? -7.013 -10.323 -4.506 1.00 14.45 29 ASP A CA 10
ATOM 16400 C C . ASP A 1 29 ? -7.744 -9.991 -3.189 1.00 61.32 29 ASP A C 10
ATOM 16401 O O . ASP A 1 29 ? -8.020 -10.877 -2.384 1.00 34.35 29 ASP A O 10
ATOM 16410 N N . HIS A 1 30 ? -8.073 -8.695 -3.011 1.00 13.41 30 HIS A N 10
ATOM 16411 C CA . HIS A 1 30 ? -8.869 -8.215 -1.856 1.00 41.30 30 HIS A CA 10
ATOM 16412 C C . HIS A 1 30 ? -10.280 -8.860 -1.808 1.00 62.51 30 HIS A C 10
ATOM 16413 O O . HIS A 1 30 ? -10.868 -8.969 -0.743 1.00 53.23 30 HIS A O 10
ATOM 16428 N N . VAL A 1 31 ? -10.807 -9.273 -2.982 1.00 60.54 31 VAL A N 10
ATOM 16429 C CA . VAL A 1 31 ? -12.117 -9.959 -3.088 1.00 11.40 31 VAL A CA 10
ATOM 16430 C C . VAL A 1 31 ? -12.008 -11.412 -2.549 1.00 44.33 31 VAL A C 10
ATOM 16431 O O . VAL A 1 31 ? -12.888 -11.883 -1.822 1.00 23.31 31 VAL A O 10
ATOM 16444 N N . ALA A 1 32 ? -10.898 -12.085 -2.905 1.00 73.32 32 ALA A N 10
ATOM 16445 C CA . ALA A 1 32 ? -10.550 -13.434 -2.386 1.00 20.24 32 ALA A CA 10
ATOM 16446 C C . ALA A 1 32 ? -10.300 -13.418 -0.855 1.00 44.13 32 ALA A C 10
ATOM 16447 O O . ALA A 1 32 ? -10.597 -14.387 -0.151 1.00 72.30 32 ALA A O 10
ATOM 16454 N N . ILE A 1 33 ? -9.738 -12.299 -0.373 1.00 64.23 33 ILE A N 10
ATOM 16455 C CA . ILE A 1 33 ? -9.421 -12.066 1.058 1.00 74.41 33 ILE A CA 10
ATOM 16456 C C . ILE A 1 33 ? -10.658 -11.523 1.841 1.00 50.21 33 ILE A C 10
ATOM 16457 O O . ILE A 1 33 ? -10.753 -11.683 3.064 1.00 43.41 33 ILE A O 10
ATOM 16473 N N . GLY A 1 34 ? -11.617 -10.914 1.116 1.00 4.21 34 GLY A N 10
ATOM 16474 C CA . GLY A 1 34 ? -12.840 -10.358 1.720 1.00 2.13 34 GLY A CA 10
ATOM 16475 C C . GLY A 1 34 ? -12.610 -9.040 2.481 1.00 10.44 34 GLY A C 10
ATOM 16476 O O . GLY A 1 34 ? -13.033 -8.898 3.635 1.00 53.23 34 GLY A O 10
ATOM 16480 N N . ALA A 1 35 ? -11.943 -8.077 1.824 1.00 43.45 35 ALA A N 10
ATOM 16481 C CA . ALA A 1 35 ? -11.596 -6.759 2.409 1.00 23.34 35 ALA A CA 10
ATOM 16482 C C . ALA A 1 35 ? -11.783 -5.629 1.370 1.00 3.43 35 ALA A C 10
ATOM 16483 O O . ALA A 1 35 ? -11.410 -5.781 0.199 1.00 2.14 35 ALA A O 10
ATOM 16490 N N . ASP A 1 36 ? -12.368 -4.500 1.811 1.00 51.53 36 ASP A N 10
ATOM 16491 C CA . ASP A 1 36 ? -12.579 -3.309 0.960 1.00 13.30 36 ASP A CA 10
ATOM 16492 C C . ASP A 1 36 ? -11.255 -2.506 0.809 1.00 5.35 36 ASP A C 10
ATOM 16493 O O . ASP A 1 36 ? -10.845 -1.785 1.722 1.00 20.44 36 ASP A O 10
ATOM 16502 N N . CYS A 1 37 ? -10.599 -2.633 -0.359 1.00 44.10 37 CYS A N 10
ATOM 16503 C CA . CYS A 1 37 ? -9.274 -2.011 -0.632 1.00 32.33 37 CYS A CA 10
ATOM 16504 C C . CYS A 1 37 ? -9.318 -0.459 -0.682 1.00 50.45 37 CYS A C 10
ATOM 16505 O O . CYS A 1 37 ? -8.291 0.199 -0.490 1.00 71.34 37 CYS A O 10
ATOM 16513 N N . GLU A 1 38 ? -10.517 0.107 -0.917 1.00 40.41 38 GLU A N 10
ATOM 16514 C CA . GLU A 1 38 ? -10.719 1.576 -1.033 1.00 31.13 38 GLU A CA 10
ATOM 16515 C C . GLU A 1 38 ? -10.548 2.326 0.324 1.00 15.35 38 GLU A C 10
ATOM 16516 O O . GLU A 1 38 ? -10.094 3.478 0.350 1.00 0.03 38 GLU A O 10
ATOM 16528 N N . ARG A 1 39 ? -10.933 1.678 1.441 1.00 62.30 39 ARG A N 10
ATOM 16529 C CA . ARG A 1 39 ? -10.682 2.207 2.813 1.00 31.02 39 ARG A CA 10
ATOM 16530 C C . ARG A 1 39 ? -9.260 1.837 3.322 1.00 42.32 39 ARG A C 10
ATOM 16531 O O . ARG A 1 39 ? -8.689 2.546 4.154 1.00 34.11 39 ARG A O 10
ATOM 16552 N N . LEU A 1 40 ? -8.696 0.721 2.811 1.00 52.23 40 LEU A N 10
ATOM 16553 C CA . LEU A 1 40 ? -7.335 0.262 3.194 1.00 62.44 40 LEU A CA 10
ATOM 16554 C C . LEU A 1 40 ? -6.239 1.198 2.625 1.00 23.24 40 LEU A C 10
ATOM 16555 O O . LEU A 1 40 ? -5.248 1.484 3.302 1.00 25.12 40 LEU A O 10
ATOM 16571 N N . SER A 1 41 ? -6.455 1.679 1.380 1.00 20.34 41 SER A N 10
ATOM 16572 C CA . SER A 1 41 ? -5.563 2.664 0.705 1.00 11.34 41 SER A CA 10
ATOM 16573 C C . SER A 1 41 ? -5.515 4.008 1.468 1.00 54.15 41 SER A C 10
ATOM 16574 O O . SER A 1 41 ? -4.479 4.676 1.508 1.00 1.23 41 SER A O 10
ATOM 16582 N N . ALA A 1 42 ? -6.666 4.382 2.060 1.00 11.30 42 ALA A N 10
ATOM 16583 C CA . ALA A 1 42 ? -6.801 5.562 2.942 1.00 13.32 42 ALA A CA 10
ATOM 16584 C C . ALA A 1 42 ? -5.886 5.469 4.188 1.00 73.24 42 ALA A C 10
ATOM 16585 O O . ALA A 1 42 ? -5.466 6.491 4.731 1.00 24.13 42 ALA A O 10
ATOM 16592 N N . GLN A 1 43 ? -5.633 4.232 4.664 1.00 25.30 43 GLN A N 10
ATOM 16593 C CA . GLN A 1 43 ? -4.759 3.985 5.823 1.00 33.15 43 GLN A CA 10
ATOM 16594 C C . GLN A 1 43 ? -3.235 4.058 5.460 1.00 53.00 43 GLN A C 10
ATOM 16595 O O . GLN A 1 43 ? -2.391 4.286 6.341 1.00 71.50 43 GLN A O 10
ATOM 16609 N N . ILE A 1 44 ? -2.863 3.826 4.176 1.00 22.40 44 ILE A N 10
ATOM 16610 C CA . ILE A 1 44 ? -1.509 4.224 3.685 1.00 31.20 44 ILE A CA 10
ATOM 16611 C C . ILE A 1 44 ? -1.438 5.771 3.628 1.00 63.43 44 ILE A C 10
ATOM 16612 O O . ILE A 1 44 ? -0.454 6.388 4.068 1.00 23.54 44 ILE A O 10
ATOM 16628 N N . GLU A 1 45 ? -2.525 6.364 3.093 1.00 52.13 45 GLU A N 10
ATOM 16629 C CA . GLU A 1 45 ? -2.654 7.814 2.840 1.00 54.11 45 GLU A CA 10
ATOM 16630 C C . GLU A 1 45 ? -2.486 8.671 4.126 1.00 53.10 45 GLU A C 10
ATOM 16631 O O . GLU A 1 45 ? -1.721 9.622 4.111 1.00 30.44 45 GLU A O 10
ATOM 16643 N N . GLU A 1 46 ? -3.203 8.311 5.223 1.00 43.34 46 GLU A N 10
ATOM 16644 C CA . GLU A 1 46 ? -3.169 9.050 6.533 1.00 55.22 46 GLU A CA 10
ATOM 16645 C C . GLU A 1 46 ? -1.713 9.296 7.027 1.00 35.14 46 GLU A C 10
ATOM 16646 O O . GLU A 1 46 ? -1.380 10.382 7.523 1.00 34.55 46 GLU A O 10
ATOM 16658 N N . CYS A 1 47 ? -0.860 8.270 6.859 1.00 41.41 47 CYS A N 10
ATOM 16659 C CA . CYS A 1 47 ? 0.545 8.293 7.304 1.00 41.31 47 CYS A CA 10
ATOM 16660 C C . CYS A 1 47 ? 1.447 9.108 6.348 1.00 51.25 47 CYS A C 10
ATOM 16661 O O . CYS A 1 47 ? 2.143 10.032 6.780 1.00 41.53 47 CYS A O 10
ATOM 16669 N N . ILE A 1 48 ? 1.383 8.784 5.037 1.00 53.23 48 ILE A N 10
ATOM 16670 C CA . ILE A 1 48 ? 2.252 9.418 4.008 1.00 41.14 48 ILE A CA 10
ATOM 16671 C C . ILE A 1 48 ? 1.880 10.909 3.784 1.00 2.30 48 ILE A C 10
ATOM 16672 O O . ILE A 1 48 ? 2.720 11.708 3.383 1.00 14.13 48 ILE A O 10
ATOM 16688 N N . PHE A 1 49 ? 0.615 11.269 4.082 1.00 24.11 49 PHE A N 10
ATOM 16689 C CA . PHE A 1 49 ? 0.088 12.647 3.909 1.00 31.21 49 PHE A CA 10
ATOM 16690 C C . PHE A 1 49 ? 0.765 13.647 4.880 1.00 74.44 49 PHE A C 10
ATOM 16691 O O . PHE A 1 49 ? 0.829 14.851 4.600 1.00 14.41 49 PHE A O 10
ATOM 16708 N N . ARG A 1 50 ? 1.250 13.121 6.017 1.00 25.11 50 ARG A N 10
ATOM 16709 C CA . ARG A 1 50 ? 1.987 13.904 7.028 1.00 0.23 50 ARG A CA 10
ATOM 16710 C C . ARG A 1 50 ? 3.453 14.163 6.609 1.00 53.24 50 ARG A C 10
ATOM 16711 O O . ARG A 1 50 ? 3.990 15.242 6.867 1.00 51.02 50 ARG A O 10
ATOM 16732 N N . ASP A 1 51 ? 4.100 13.165 5.976 1.00 23.35 51 ASP A N 10
ATOM 16733 C CA . ASP A 1 51 ? 5.532 13.255 5.589 1.00 65.42 51 ASP A CA 10
ATOM 16734 C C . ASP A 1 51 ? 5.739 13.879 4.184 1.00 1.15 51 ASP A C 10
ATOM 16735 O O . ASP A 1 51 ? 6.437 14.886 4.033 1.00 43.22 51 ASP A O 10
ATOM 16744 N N . VAL A 1 52 ? 5.111 13.269 3.162 1.00 62.11 52 VAL A N 10
ATOM 16745 C CA . VAL A 1 52 ? 5.336 13.622 1.730 1.00 60.05 52 VAL A CA 10
ATOM 16746 C C . VAL A 1 52 ? 4.058 14.196 1.058 1.00 62.20 52 VAL A C 10
ATOM 16747 O O . VAL A 1 52 ? 4.139 14.835 0.010 1.00 2.40 52 VAL A O 10
ATOM 16760 N N . GLY A 1 53 ? 2.883 13.984 1.678 1.00 51.14 53 GLY A N 10
ATOM 16761 C CA . GLY A 1 53 ? 1.579 14.261 1.031 1.00 3.03 53 GLY A CA 10
ATOM 16762 C C . GLY A 1 53 ? 1.139 15.729 0.989 1.00 72.52 53 GLY A C 10
ATOM 16763 O O . GLY A 1 53 ? -0.046 16.015 0.816 1.00 3.52 53 GLY A O 10
ATOM 16767 N N . ASN A 1 54 ? 2.095 16.663 1.098 1.00 54.41 54 ASN A N 10
ATOM 16768 C CA . ASN A 1 54 ? 1.839 18.125 1.001 1.00 65.31 54 ASN A CA 10
ATOM 16769 C C . ASN A 1 54 ? 1.833 18.605 -0.482 1.00 21.34 54 ASN A C 10
ATOM 16770 O O . ASN A 1 54 ? 2.202 19.747 -0.774 1.00 15.10 54 ASN A O 10
ATOM 16781 N N . THR A 1 55 ? 1.341 17.725 -1.400 1.00 50.22 55 THR A N 10
ATOM 16782 C CA . THR A 1 55 ? 1.441 17.878 -2.884 1.00 35.14 55 THR A CA 10
ATOM 16783 C C . THR A 1 55 ? 2.911 18.099 -3.340 1.00 50.14 55 THR A C 10
ATOM 16784 O O . THR A 1 55 ? 3.188 18.769 -4.342 1.00 52.43 55 THR A O 10
ATOM 16795 N N . ASP A 1 56 ? 3.827 17.455 -2.599 1.00 15.13 56 ASP A N 10
ATOM 16796 C CA . ASP A 1 56 ? 5.293 17.606 -2.730 1.00 23.34 56 ASP A CA 10
ATOM 16797 C C . ASP A 1 56 ? 5.839 17.048 -4.079 1.00 2.42 56 ASP A C 10
ATOM 16798 O O . ASP A 1 56 ? 5.147 16.305 -4.786 1.00 44.32 56 ASP A O 10
ATOM 16807 N N . MET A 1 57 ? 7.092 17.428 -4.416 1.00 50.31 57 MET A N 10
ATOM 16808 C CA . MET A 1 57 ? 7.769 17.027 -5.662 1.00 11.34 57 MET A CA 10
ATOM 16809 C C . MET A 1 57 ? 7.931 15.483 -5.755 1.00 13.13 57 MET A C 10
ATOM 16810 O O . MET A 1 57 ? 7.250 14.854 -6.559 1.00 64.42 57 MET A O 10
ATOM 16824 N N . LYS A 1 58 ? 8.793 14.889 -4.885 1.00 70.35 58 LYS A N 10
ATOM 16825 C CA . LYS A 1 58 ? 9.062 13.413 -4.856 1.00 62.01 58 LYS A CA 10
ATOM 16826 C C . LYS A 1 58 ? 7.785 12.558 -4.631 1.00 65.43 58 LYS A C 10
ATOM 16827 O O . LYS A 1 58 ? 7.753 11.396 -5.029 1.00 52.35 58 LYS A O 10
ATOM 16846 N N . TYR A 1 59 ? 6.752 13.154 -3.992 1.00 74.31 59 TYR A N 10
ATOM 16847 C CA . TYR A 1 59 ? 5.457 12.489 -3.660 1.00 24.42 59 TYR A CA 10
ATOM 16848 C C . TYR A 1 59 ? 4.791 11.787 -4.874 1.00 14.03 59 TYR A C 10
ATOM 16849 O O . TYR A 1 59 ? 4.225 10.702 -4.737 1.00 10.23 59 TYR A O 10
ATOM 16867 N N . LYS A 1 60 ? 4.905 12.407 -6.055 1.00 70.30 60 LYS A N 10
ATOM 16868 C CA . LYS A 1 60 ? 4.247 11.914 -7.288 1.00 2.44 60 LYS A CA 10
ATOM 16869 C C . LYS A 1 60 ? 4.865 10.576 -7.776 1.00 0.13 60 LYS A C 10
ATOM 16870 O O . LYS A 1 60 ? 4.142 9.638 -8.153 1.00 1.15 60 LYS A O 10
ATOM 16889 N N . ASN A 1 61 ? 6.208 10.499 -7.751 1.00 43.13 61 ASN A N 10
ATOM 16890 C CA . ASN A 1 61 ? 6.954 9.254 -8.047 1.00 63.40 61 ASN A CA 10
ATOM 16891 C C . ASN A 1 61 ? 6.870 8.252 -6.869 1.00 64.23 61 ASN A C 10
ATOM 16892 O O . ASN A 1 61 ? 6.907 7.046 -7.091 1.00 42.01 61 ASN A O 10
ATOM 16903 N N . ARG A 1 62 ? 6.741 8.764 -5.628 1.00 54.32 62 ARG A N 10
ATOM 16904 C CA . ARG A 1 62 ? 6.686 7.924 -4.405 1.00 2.11 62 ARG A CA 10
ATOM 16905 C C . ARG A 1 62 ? 5.443 7.004 -4.404 1.00 71.45 62 ARG A C 10
ATOM 16906 O O . ARG A 1 62 ? 5.532 5.816 -4.051 1.00 21.25 62 ARG A O 10
ATOM 16927 N N . VAL A 1 63 ? 4.296 7.576 -4.811 1.00 34.43 63 VAL A N 10
ATOM 16928 C CA . VAL A 1 63 ? 3.025 6.838 -4.941 1.00 11.12 63 VAL A CA 10
ATOM 16929 C C . VAL A 1 63 ? 3.142 5.723 -6.013 1.00 54.11 63 VAL A C 10
ATOM 16930 O O . VAL A 1 63 ? 2.915 4.551 -5.708 1.00 11.32 63 VAL A O 10
ATOM 16943 N N . ARG A 1 64 ? 3.546 6.098 -7.254 1.00 30.53 64 ARG A N 10
ATOM 16944 C CA . ARG A 1 64 ? 3.589 5.156 -8.408 1.00 24.34 64 ARG A CA 10
ATOM 16945 C C . ARG A 1 64 ? 4.660 4.042 -8.232 1.00 55.40 64 ARG A C 10
ATOM 16946 O O . ARG A 1 64 ? 4.492 2.934 -8.741 1.00 72.13 64 ARG A O 10
ATOM 16967 N N . SER A 1 65 ? 5.756 4.353 -7.515 1.00 44.12 65 SER A N 10
ATOM 16968 C CA . SER A 1 65 ? 6.828 3.365 -7.211 1.00 62.52 65 SER A CA 10
ATOM 16969 C C . SER A 1 65 ? 6.367 2.329 -6.155 1.00 61.21 65 SER A C 10
ATOM 16970 O O . SER A 1 65 ? 6.775 1.163 -6.195 1.00 14.25 65 SER A O 10
ATOM 16978 N N . ARG A 1 66 ? 5.510 2.768 -5.210 1.00 74.50 66 ARG A N 10
ATOM 16979 C CA . ARG A 1 66 ? 4.880 1.863 -4.215 1.00 74.35 66 ARG A CA 10
ATOM 16980 C C . ARG A 1 66 ? 3.799 0.976 -4.891 1.00 54.35 66 ARG A C 10
ATOM 16981 O O . ARG A 1 66 ? 3.676 -0.213 -4.578 1.00 62.10 66 ARG A O 10
ATOM 17002 N N . ILE A 1 67 ? 3.049 1.578 -5.841 1.00 63.33 67 ILE A N 10
ATOM 17003 C CA . ILE A 1 67 ? 2.112 0.856 -6.749 1.00 31.35 67 ILE A CA 10
ATOM 17004 C C . ILE A 1 67 ? 2.855 -0.257 -7.538 1.00 23.22 67 ILE A C 10
ATOM 17005 O O . ILE A 1 67 ? 2.353 -1.381 -7.676 1.00 45.12 67 ILE A O 10
ATOM 17021 N N . SER A 1 68 ? 4.064 0.085 -8.025 1.00 73.51 68 SER A N 10
ATOM 17022 C CA . SER A 1 68 ? 4.962 -0.854 -8.736 1.00 35.30 68 SER A CA 10
ATOM 17023 C C . SER A 1 68 ? 5.332 -2.072 -7.857 1.00 75.04 68 SER A C 10
ATOM 17024 O O . SER A 1 68 ? 5.367 -3.196 -8.350 1.00 1.01 68 SER A O 10
ATOM 17032 N N . ASN A 1 69 ? 5.560 -1.833 -6.545 1.00 4.31 69 ASN A N 10
ATOM 17033 C CA . ASN A 1 69 ? 5.882 -2.910 -5.566 1.00 63.11 69 ASN A CA 10
ATOM 17034 C C . ASN A 1 69 ? 4.639 -3.779 -5.217 1.00 54.33 69 ASN A C 10
ATOM 17035 O O . ASN A 1 69 ? 4.775 -4.965 -4.893 1.00 11.43 69 ASN A O 10
ATOM 17046 N N . LEU A 1 70 ? 3.436 -3.179 -5.294 1.00 25.04 70 LEU A N 10
ATOM 17047 C CA . LEU A 1 70 ? 2.150 -3.884 -5.034 1.00 43.41 70 LEU A CA 10
ATOM 17048 C C . LEU A 1 70 ? 1.744 -4.838 -6.196 1.00 12.23 70 LEU A C 10
ATOM 17049 O O . LEU A 1 70 ? 0.860 -5.686 -6.029 1.00 61.41 70 LEU A O 10
ATOM 17065 N N . LYS A 1 71 ? 2.385 -4.675 -7.374 1.00 54.31 71 LYS A N 10
ATOM 17066 C CA . LYS A 1 71 ? 2.175 -5.560 -8.558 1.00 71.13 71 LYS A CA 10
ATOM 17067 C C . LYS A 1 71 ? 3.502 -6.246 -9.002 1.00 3.42 71 LYS A C 10
ATOM 17068 O O . LYS A 1 71 ? 3.572 -6.831 -10.090 1.00 3.23 71 LYS A O 10
ATOM 17087 N N . ASP A 1 72 ? 4.531 -6.197 -8.134 1.00 73.33 72 ASP A N 10
ATOM 17088 C CA . ASP A 1 72 ? 5.915 -6.612 -8.482 1.00 71.42 72 ASP A CA 10
ATOM 17089 C C . ASP A 1 72 ? 6.119 -8.149 -8.374 1.00 14.53 72 ASP A C 10
ATOM 17090 O O . ASP A 1 72 ? 5.499 -8.817 -7.537 1.00 62.40 72 ASP A O 10
ATOM 17099 N N . ALA A 1 73 ? 7.034 -8.682 -9.216 1.00 2.14 73 ALA A N 10
ATOM 17100 C CA . ALA A 1 73 ? 7.295 -10.136 -9.341 1.00 35.23 73 ALA A CA 10
ATOM 17101 C C . ALA A 1 73 ? 8.238 -10.702 -8.239 1.00 54.01 73 ALA A C 10
ATOM 17102 O O . ALA A 1 73 ? 8.359 -11.924 -8.110 1.00 11.01 73 ALA A O 10
ATOM 17109 N N . LYS A 1 74 ? 8.915 -9.825 -7.462 1.00 70.24 74 LYS A N 10
ATOM 17110 C CA . LYS A 1 74 ? 9.735 -10.254 -6.288 1.00 40.21 74 LYS A CA 10
ATOM 17111 C C . LYS A 1 74 ? 8.840 -10.766 -5.138 1.00 54.23 74 LYS A C 10
ATOM 17112 O O . LYS A 1 74 ? 9.110 -11.822 -4.557 1.00 62.44 74 LYS A O 10
ATOM 17131 N N . ASN A 1 75 ? 7.780 -10.004 -4.822 1.00 11.35 75 ASN A N 10
ATOM 17132 C CA . ASN A 1 75 ? 6.898 -10.302 -3.672 1.00 3.15 75 ASN A CA 10
ATOM 17133 C C . ASN A 1 75 ? 5.479 -9.680 -3.874 1.00 62.22 75 ASN A C 10
ATOM 17134 O O . ASN A 1 75 ? 5.243 -8.521 -3.507 1.00 4.43 75 ASN A O 10
ATOM 17145 N N . PRO A 1 76 ? 4.526 -10.433 -4.516 1.00 24.11 76 PRO A N 10
ATOM 17146 C CA . PRO A 1 76 ? 3.080 -10.059 -4.542 1.00 1.40 76 PRO A CA 10
ATOM 17147 C C . PRO A 1 76 ? 2.369 -10.385 -3.197 1.00 63.45 76 PRO A C 10
ATOM 17148 O O . PRO A 1 76 ? 1.281 -9.864 -2.920 1.00 71.41 76 PRO A O 10
ATOM 17159 N N . ASP A 1 77 ? 3.014 -11.242 -2.365 1.00 34.55 77 ASP A N 10
ATOM 17160 C CA . ASP A 1 77 ? 2.516 -11.632 -1.025 1.00 52.03 77 ASP A CA 10
ATOM 17161 C C . ASP A 1 77 ? 2.355 -10.401 -0.102 1.00 0.43 77 ASP A C 10
ATOM 17162 O O . ASP A 1 77 ? 1.483 -10.383 0.770 1.00 12.03 77 ASP A O 10
ATOM 17171 N N . LEU A 1 78 ? 3.208 -9.378 -0.326 1.00 73.31 78 LEU A N 10
ATOM 17172 C CA . LEU A 1 78 ? 3.199 -8.107 0.426 1.00 55.52 78 LEU A CA 10
ATOM 17173 C C . LEU A 1 78 ? 1.802 -7.453 0.418 1.00 10.22 78 LEU A C 10
ATOM 17174 O O . LEU A 1 78 ? 1.256 -7.118 1.475 1.00 4.44 78 LEU A O 10
ATOM 17190 N N . ARG A 1 79 ? 1.243 -7.309 -0.799 1.00 21.45 79 ARG A N 10
ATOM 17191 C CA . ARG A 1 79 ? -0.105 -6.755 -1.018 1.00 13.02 79 ARG A CA 10
ATOM 17192 C C . ARG A 1 79 ? -1.165 -7.556 -0.225 1.00 60.14 79 ARG A C 10
ATOM 17193 O O . ARG A 1 79 ? -2.029 -6.970 0.430 1.00 43.24 79 ARG A O 10
ATOM 17214 N N . ARG A 1 80 ? -1.028 -8.899 -0.255 1.00 2.44 80 ARG A N 10
ATOM 17215 C CA . ARG A 1 80 ? -1.970 -9.829 0.408 1.00 34.23 80 ARG A CA 10
ATOM 17216 C C . ARG A 1 80 ? -1.973 -9.641 1.950 1.00 40.13 80 ARG A C 10
ATOM 17217 O O . ARG A 1 80 ? -3.032 -9.659 2.579 1.00 62.54 80 ARG A O 10
ATOM 17238 N N . ASN A 1 81 ? -0.764 -9.456 2.531 1.00 42.43 81 ASN A N 10
ATOM 17239 C CA . ASN A 1 81 ? -0.585 -9.193 3.982 1.00 52.52 81 ASN A CA 10
ATOM 17240 C C . ASN A 1 81 ? -1.272 -7.878 4.416 1.00 75.21 81 ASN A C 10
ATOM 17241 O O . ASN A 1 81 ? -1.912 -7.821 5.473 1.00 71.15 81 ASN A O 10
ATOM 17252 N N . VAL A 1 82 ? -1.122 -6.830 3.591 1.00 14.04 82 VAL A N 10
ATOM 17253 C CA . VAL A 1 82 ? -1.723 -5.503 3.857 1.00 64.14 82 VAL A CA 10
ATOM 17254 C C . VAL A 1 82 ? -3.280 -5.566 3.784 1.00 34.32 82 VAL A C 10
ATOM 17255 O O . VAL A 1 82 ? -3.979 -4.968 4.611 1.00 1.35 82 VAL A O 10
ATOM 17268 N N . LEU A 1 83 ? -3.798 -6.334 2.802 1.00 43.45 83 LEU A N 10
ATOM 17269 C CA . LEU A 1 83 ? -5.254 -6.573 2.625 1.00 71.34 83 LEU A CA 10
ATOM 17270 C C . LEU A 1 83 ? -5.847 -7.427 3.783 1.00 74.02 83 LEU A C 10
ATOM 17271 O O . LEU A 1 83 ? -7.008 -7.248 4.168 1.00 22.23 83 LEU A O 10
ATOM 17287 N N . CYS A 1 84 ? -5.033 -8.360 4.318 1.00 71.20 84 CYS A N 10
ATOM 17288 C CA . CYS A 1 84 ? -5.418 -9.223 5.470 1.00 40.52 84 CYS A CA 10
ATOM 17289 C C . CYS A 1 84 ? -5.242 -8.503 6.828 1.00 44.10 84 CYS A C 10
ATOM 17290 O O . CYS A 1 84 ? -5.740 -8.976 7.854 1.00 4.23 84 CYS A O 10
ATOM 17298 N N . GLY A 1 85 ? -4.517 -7.367 6.822 1.00 35.54 85 GLY A N 10
ATOM 17299 C CA . GLY A 1 85 ? -4.215 -6.614 8.048 1.00 33.53 85 GLY A CA 10
ATOM 17300 C C . GLY A 1 85 ? -3.105 -7.236 8.911 1.00 55.32 85 GLY A C 10
ATOM 17301 O O . GLY A 1 85 ? -2.964 -6.879 10.088 1.00 60.30 85 GLY A O 10
ATOM 17305 N N . ALA A 1 86 ? -2.325 -8.169 8.321 1.00 44.42 86 ALA A N 10
ATOM 17306 C CA . ALA A 1 86 ? -1.145 -8.779 8.970 1.00 4.03 86 ALA A CA 10
ATOM 17307 C C . ALA A 1 86 ? -0.055 -7.709 9.219 1.00 23.23 86 ALA A C 10
ATOM 17308 O O . ALA A 1 86 ? 0.368 -7.475 10.357 1.00 45.03 86 ALA A O 10
ATOM 17315 N N . ILE A 1 87 ? 0.393 -7.071 8.127 1.00 20.21 87 ILE A N 10
ATOM 17316 C CA . ILE A 1 87 ? 1.130 -5.791 8.182 1.00 11.33 87 ILE A CA 10
ATOM 17317 C C . ILE A 1 87 ? 0.104 -4.677 7.913 1.00 53.33 87 ILE A C 10
ATOM 17318 O O . ILE A 1 87 ? -0.518 -4.661 6.839 1.00 51.31 87 ILE A O 10
ATOM 17334 N N . THR A 1 88 ? -0.092 -3.761 8.878 1.00 30.15 88 THR A N 10
ATOM 17335 C CA . THR A 1 88 ? -1.098 -2.686 8.728 1.00 32.44 88 THR A CA 10
ATOM 17336 C C . THR A 1 88 ? -0.619 -1.647 7.692 1.00 34.24 88 THR A C 10
ATOM 17337 O O . THR A 1 88 ? 0.587 -1.404 7.570 1.00 31.21 88 THR A O 10
ATOM 17348 N N . PRO A 1 89 ? -1.550 -1.046 6.891 1.00 73.52 89 PRO A N 10
ATOM 17349 C CA . PRO A 1 89 ? -1.209 0.061 5.958 1.00 20.43 89 PRO A CA 10
ATOM 17350 C C . PRO A 1 89 ? -0.480 1.270 6.633 1.00 62.21 89 PRO A C 10
ATOM 17351 O O . PRO A 1 89 ? 0.204 2.049 5.953 1.00 0.12 89 PRO A O 10
ATOM 17362 N N . GLN A 1 90 ? -0.630 1.398 7.972 1.00 4.34 90 GLN A N 10
ATOM 17363 C CA . GLN A 1 90 ? 0.116 2.386 8.791 1.00 72.11 90 GLN A CA 10
ATOM 17364 C C . GLN A 1 90 ? 1.629 2.012 8.813 1.00 10.45 90 GLN A C 10
ATOM 17365 O O . GLN A 1 90 ? 2.500 2.865 8.577 1.00 31.14 90 GLN A O 10
ATOM 17379 N N . GLN A 1 91 ? 1.915 0.712 9.062 1.00 41.13 91 GLN A N 10
ATOM 17380 C CA . GLN A 1 91 ? 3.294 0.163 9.062 1.00 15.54 91 GLN A CA 10
ATOM 17381 C C . GLN A 1 91 ? 3.966 0.311 7.679 1.00 52.33 91 GLN A C 10
ATOM 17382 O O . GLN A 1 91 ? 5.075 0.825 7.580 1.00 73.33 91 GLN A O 10
ATOM 17396 N N . ILE A 1 92 ? 3.266 -0.131 6.617 1.00 23.12 92 ILE A N 10
ATOM 17397 C CA . ILE A 1 92 ? 3.856 -0.252 5.265 1.00 3.33 92 ILE A CA 10
ATOM 17398 C C . ILE A 1 92 ? 4.331 1.118 4.695 1.00 52.55 92 ILE A C 10
ATOM 17399 O O . ILE A 1 92 ? 5.318 1.180 3.950 1.00 43.11 92 ILE A O 10
ATOM 17415 N N . ALA A 1 93 ? 3.641 2.204 5.102 1.00 72.54 93 ALA A N 10
ATOM 17416 C CA . ALA A 1 93 ? 3.962 3.584 4.677 1.00 5.12 93 ALA A CA 10
ATOM 17417 C C . ALA A 1 93 ? 5.340 4.070 5.217 1.00 32.34 93 ALA A C 10
ATOM 17418 O O . ALA A 1 93 ? 6.035 4.842 4.542 1.00 35.11 93 ALA A O 10
ATOM 17425 N N . VAL A 1 94 ? 5.722 3.610 6.433 1.00 25.53 94 VAL A N 10
ATOM 17426 C CA . VAL A 1 94 ? 7.034 3.943 7.055 1.00 33.00 94 VAL A CA 10
ATOM 17427 C C . VAL A 1 94 ? 8.116 2.863 6.767 1.00 75.04 94 VAL A C 10
ATOM 17428 O O . VAL A 1 94 ? 9.319 3.140 6.888 1.00 31.54 94 VAL A O 10
ATOM 17441 N N . MET A 1 95 ? 7.688 1.638 6.380 1.00 20.02 95 MET A N 10
ATOM 17442 C CA . MET A 1 95 ? 8.615 0.517 6.063 1.00 51.40 95 MET A CA 10
ATOM 17443 C C . MET A 1 95 ? 9.506 0.815 4.829 1.00 42.35 95 MET A C 10
ATOM 17444 O O . MET A 1 95 ? 9.032 1.347 3.813 1.00 32.43 95 MET A O 10
ATOM 17458 N N . THR A 1 96 ? 10.796 0.452 4.951 1.00 42.03 96 THR A N 10
ATOM 17459 C CA . THR A 1 96 ? 11.806 0.609 3.886 1.00 53.12 96 THR A CA 10
ATOM 17460 C C . THR A 1 96 ? 11.507 -0.343 2.697 1.00 64.12 96 THR A C 10
ATOM 17461 O O . THR A 1 96 ? 11.013 -1.450 2.906 1.00 34.14 96 THR A O 10
ATOM 17472 N N . SER A 1 97 ? 11.848 0.089 1.468 1.00 25.10 97 SER A N 10
ATOM 17473 C CA . SER A 1 97 ? 11.551 -0.654 0.208 1.00 13.23 97 SER A CA 10
ATOM 17474 C C . SER A 1 97 ? 11.997 -2.138 0.244 1.00 41.04 97 SER A C 10
ATOM 17475 O O . SER A 1 97 ? 11.229 -3.033 -0.139 1.00 54.21 97 SER A O 10
ATOM 17483 N N . GLU A 1 98 ? 13.224 -2.385 0.736 1.00 20.35 98 GLU A N 10
ATOM 17484 C CA . GLU A 1 98 ? 13.786 -3.748 0.836 1.00 5.45 98 GLU A CA 10
ATOM 17485 C C . GLU A 1 98 ? 13.022 -4.639 1.849 1.00 53.32 98 GLU A C 10
ATOM 17486 O O . GLU A 1 98 ? 12.657 -5.757 1.511 1.00 62.44 98 GLU A O 10
ATOM 17498 N N . GLU A 1 99 ? 12.758 -4.128 3.080 1.00 44.44 99 GLU A N 10
ATOM 17499 C CA . GLU A 1 99 ? 12.084 -4.932 4.145 1.00 73.42 99 GLU A CA 10
ATOM 17500 C C . GLU A 1 99 ? 10.619 -5.281 3.775 1.00 25.12 99 GLU A C 10
ATOM 17501 O O . GLU A 1 99 ? 10.013 -6.160 4.387 1.00 52.30 99 GLU A O 10
ATOM 17513 N N . MET A 1 100 ? 10.051 -4.559 2.789 1.00 24.32 100 MET A N 10
ATOM 17514 C CA . MET A 1 100 ? 8.718 -4.877 2.234 1.00 30.14 100 MET A CA 10
ATOM 17515 C C . MET A 1 100 ? 8.752 -6.194 1.402 1.00 73.21 100 MET A C 10
ATOM 17516 O O . MET A 1 100 ? 7.974 -7.125 1.648 1.00 62.42 100 MET A O 10
ATOM 17530 N N . ALA A 1 101 ? 9.690 -6.261 0.443 1.00 73.22 101 ALA A N 10
ATOM 17531 C CA . ALA A 1 101 ? 9.714 -7.312 -0.603 1.00 41.31 101 ALA A CA 10
ATOM 17532 C C . ALA A 1 101 ? 10.691 -8.485 -0.309 1.00 24.52 101 ALA A C 10
ATOM 17533 O O . ALA A 1 101 ? 10.569 -9.555 -0.917 1.00 43.53 101 ALA A O 10
ATOM 17540 N N . SER A 1 102 ? 11.652 -8.289 0.611 1.00 55.23 102 SER A N 10
ATOM 17541 C CA . SER A 1 102 ? 12.678 -9.319 0.929 1.00 51.51 102 SER A CA 10
ATOM 17542 C C . SER A 1 102 ? 12.096 -10.413 1.846 1.00 62.45 102 SER A C 10
ATOM 17543 O O . SER A 1 102 ? 12.004 -10.232 3.069 1.00 21.53 102 SER A O 10
ATOM 17551 N N . ASP A 1 103 ? 11.686 -11.545 1.232 1.00 13.31 103 ASP A N 10
ATOM 17552 C CA . ASP A 1 103 ? 11.134 -12.710 1.964 1.00 10.43 103 ASP A CA 10
ATOM 17553 C C . ASP A 1 103 ? 12.205 -13.359 2.885 1.00 13.13 103 ASP A C 10
ATOM 17554 O O . ASP A 1 103 ? 11.864 -13.972 3.904 1.00 11.30 103 ASP A O 10
ATOM 17563 N N . GLU A 1 104 ? 13.495 -13.195 2.514 1.00 70.12 104 GLU A N 10
ATOM 17564 C CA . GLU A 1 104 ? 14.644 -13.607 3.353 1.00 64.53 104 GLU A CA 10
ATOM 17565 C C . GLU A 1 104 ? 14.586 -12.938 4.750 1.00 54.43 104 GLU A C 10
ATOM 17566 O O . GLU A 1 104 ? 14.779 -13.594 5.765 1.00 62.42 104 GLU A O 10
ATOM 17578 N N . LEU A 1 105 ? 14.277 -11.631 4.788 1.00 33.32 105 LEU A N 10
ATOM 17579 C CA . LEU A 1 105 ? 14.136 -10.884 6.059 1.00 25.42 105 LEU A CA 10
ATOM 17580 C C . LEU A 1 105 ? 12.834 -11.253 6.822 1.00 62.15 105 LEU A C 10
ATOM 17581 O O . LEU A 1 105 ? 12.765 -11.105 8.047 1.00 14.12 105 LEU A O 10
ATOM 17597 N N . LYS A 1 106 ? 11.809 -11.743 6.082 1.00 54.14 106 LYS A N 10
ATOM 17598 C CA . LYS A 1 106 ? 10.511 -12.159 6.676 1.00 53.45 106 LYS A CA 10
ATOM 17599 C C . LYS A 1 106 ? 10.645 -13.477 7.473 1.00 41.02 106 LYS A C 10
ATOM 17600 O O . LYS A 1 106 ? 9.928 -13.680 8.452 1.00 21.02 106 LYS A O 10
ATOM 17619 N N . GLU A 1 107 ? 11.560 -14.366 7.034 1.00 74.02 107 GLU A N 10
ATOM 17620 C CA . GLU A 1 107 ? 11.862 -15.640 7.742 1.00 44.32 107 GLU A CA 10
ATOM 17621 C C . GLU A 1 107 ? 12.971 -15.453 8.823 1.00 43.54 107 GLU A C 10
ATOM 17622 O O . GLU A 1 107 ? 13.044 -16.222 9.787 1.00 12.33 107 GLU A O 10
ATOM 17634 N N . ILE A 1 108 ? 13.829 -14.422 8.654 1.00 24.31 108 ILE A N 10
ATOM 17635 C CA . ILE A 1 108 ? 14.843 -14.022 9.680 1.00 15.12 108 ILE A CA 10
ATOM 17636 C C . ILE A 1 108 ? 14.185 -13.231 10.862 1.00 62.20 108 ILE A C 10
ATOM 17637 O O . ILE A 1 108 ? 14.779 -13.109 11.941 1.00 0.33 108 ILE A O 10
ATOM 17653 N N . ARG A 1 109 ? 12.927 -12.766 10.661 1.00 34.50 109 ARG A N 10
ATOM 17654 C CA . ARG A 1 109 ? 12.165 -11.959 11.657 1.00 53.22 109 ARG A CA 10
ATOM 17655 C C . ARG A 1 109 ? 12.112 -12.609 13.075 1.00 72.00 109 ARG A C 10
ATOM 17656 O O . ARG A 1 109 ? 12.214 -11.902 14.087 1.00 3.43 109 ARG A O 10
ATOM 17677 N N . LYS A 1 110 ? 11.944 -13.943 13.142 1.00 54.00 110 LYS A N 10
ATOM 17678 C CA . LYS A 1 110 ? 12.005 -14.684 14.426 1.00 61.10 110 LYS A CA 10
ATOM 17679 C C . LYS A 1 110 ? 13.465 -14.821 14.930 1.00 14.25 110 LYS A C 10
ATOM 17680 O O . LYS A 1 110 ? 13.810 -14.273 15.983 1.00 40.11 110 LYS A O 10
ATOM 17699 N N . ALA A 1 111 ? 14.304 -15.542 14.145 1.00 54.01 111 ALA A N 10
ATOM 17700 C CA . ALA A 1 111 ? 15.722 -15.855 14.484 1.00 20.42 111 ALA A CA 10
ATOM 17701 C C . ALA A 1 111 ? 15.876 -16.692 15.793 1.00 33.03 111 ALA A C 10
ATOM 17702 O O . ALA A 1 111 ? 14.878 -17.062 16.430 1.00 32.03 111 ALA A O 10
ATOM 17709 N N . MET A 1 112 ? 17.148 -17.025 16.148 1.00 14.35 112 MET A N 10
ATOM 17710 C CA . MET A 1 112 ? 17.508 -17.761 17.402 1.00 13.43 112 MET A CA 10
ATOM 17711 C C . MET A 1 112 ? 16.793 -19.155 17.468 1.00 52.11 112 MET A C 10
ATOM 17712 O O . MET A 1 112 ? 16.429 -19.652 18.544 1.00 30.14 112 MET A O 10
ATOM 17726 N N . THR A 1 113 ? 16.653 -19.793 16.289 1.00 3.32 113 THR A N 10
ATOM 17727 C CA . THR A 1 113 ? 15.896 -21.060 16.113 1.00 42.34 113 THR A CA 10
ATOM 17728 C C . THR A 1 113 ? 16.591 -22.262 16.823 1.00 31.24 113 THR A C 10
ATOM 17729 O O . THR A 1 113 ? 17.701 -22.657 16.402 1.00 38.11 113 THR A O 10
ATOM 17741 N N . SER A 1 1 ? -6.545 3.122 20.389 1.00 24.31 1 SER A N 11
ATOM 17742 C CA . SER A 1 1 ? -7.451 4.066 19.670 1.00 13.21 1 SER A CA 11
ATOM 17743 C C . SER A 1 1 ? -6.849 4.465 18.305 1.00 33.25 1 SER A C 11
ATOM 17744 O O . SER A 1 1 ? -5.730 4.984 18.255 1.00 62.34 1 SER A O 11
ATOM 17754 N N . HIS A 1 2 ? -7.592 4.215 17.199 1.00 23.45 2 HIS A N 11
ATOM 17755 C CA . HIS A 1 2 ? -7.155 4.597 15.838 1.00 21.12 2 HIS A CA 11
ATOM 17756 C C . HIS A 1 2 ? -7.240 6.131 15.647 1.00 43.05 2 HIS A C 11
ATOM 17757 O O . HIS A 1 2 ? -8.323 6.711 15.757 1.00 33.41 2 HIS A O 11
ATOM 17772 N N . MET A 1 3 ? -6.092 6.770 15.361 1.00 60.41 3 MET A N 11
ATOM 17773 C CA . MET A 1 3 ? -6.020 8.230 15.133 1.00 50.42 3 MET A CA 11
ATOM 17774 C C . MET A 1 3 ? -6.727 8.619 13.794 1.00 20.30 3 MET A C 11
ATOM 17775 O O . MET A 1 3 ? -6.511 7.955 12.776 1.00 63.53 3 MET A O 11
ATOM 17789 N N . PRO A 1 4 ? -7.592 9.690 13.784 1.00 14.44 4 PRO A N 11
ATOM 17790 C CA . PRO A 1 4 ? -8.471 10.030 12.620 1.00 1.53 4 PRO A CA 11
ATOM 17791 C C . PRO A 1 4 ? -7.721 10.320 11.288 1.00 4.20 4 PRO A C 11
ATOM 17792 O O . PRO A 1 4 ? -6.631 10.907 11.273 1.00 41.51 4 PRO A O 11
ATOM 17803 N N . VAL A 1 5 ? -8.344 9.888 10.177 1.00 14.30 5 VAL A N 11
ATOM 17804 C CA . VAL A 1 5 ? -7.883 10.174 8.801 1.00 10.53 5 VAL A CA 11
ATOM 17805 C C . VAL A 1 5 ? -8.320 11.617 8.393 1.00 44.03 5 VAL A C 11
ATOM 17806 O O . VAL A 1 5 ? -9.473 11.993 8.639 1.00 14.54 5 VAL A O 11
ATOM 17819 N N . PRO A 1 6 ? -7.420 12.464 7.790 1.00 71.15 6 PRO A N 11
ATOM 17820 C CA . PRO A 1 6 ? -7.802 13.831 7.321 1.00 74.34 6 PRO A CA 11
ATOM 17821 C C . PRO A 1 6 ? -8.718 13.809 6.063 1.00 41.33 6 PRO A C 11
ATOM 17822 O O . PRO A 1 6 ? -8.786 12.802 5.350 1.00 15.52 6 PRO A O 11
ATOM 17833 N N . VAL A 1 7 ? -9.418 14.936 5.812 1.00 30.23 7 VAL A N 11
ATOM 17834 C CA . VAL A 1 7 ? -10.224 15.150 4.581 1.00 55.24 7 VAL A CA 11
ATOM 17835 C C . VAL A 1 7 ? -9.308 15.303 3.337 1.00 72.21 7 VAL A C 11
ATOM 17836 O O . VAL A 1 7 ? -8.150 15.740 3.465 1.00 4.54 7 VAL A O 11
ATOM 17849 N N . THR A 1 8 ? -9.822 14.931 2.142 1.00 31.00 8 THR A N 11
ATOM 17850 C CA . THR A 1 8 ? -9.006 14.890 0.905 1.00 70.35 8 THR A CA 11
ATOM 17851 C C . THR A 1 8 ? -8.516 16.296 0.478 1.00 14.13 8 THR A C 11
ATOM 17852 O O . THR A 1 8 ? -9.262 17.084 -0.113 1.00 10.20 8 THR A O 11
ATOM 17863 N N . CYS A 1 9 ? -7.251 16.605 0.841 1.00 74.22 9 CYS A N 11
ATOM 17864 C CA . CYS A 1 9 ? -6.589 17.880 0.500 1.00 42.14 9 CYS A CA 11
ATOM 17865 C C . CYS A 1 9 ? -6.268 17.941 -1.011 1.00 31.01 9 CYS A C 11
ATOM 17866 O O . CYS A 1 9 ? -5.265 17.371 -1.466 1.00 13.43 9 CYS A O 11
ATOM 17874 N N . ASP A 1 10 ? -7.192 18.578 -1.773 1.00 34.14 10 ASP A N 11
ATOM 17875 C CA . ASP A 1 10 ? -7.107 18.764 -3.244 1.00 51.34 10 ASP A CA 11
ATOM 17876 C C . ASP A 1 10 ? -7.196 17.404 -4.015 1.00 21.23 10 ASP A C 11
ATOM 17877 O O . ASP A 1 10 ? -7.206 16.317 -3.413 1.00 45.34 10 ASP A O 11
ATOM 17886 N N . ALA A 1 11 ? -7.282 17.481 -5.357 1.00 52.44 11 ALA A N 11
ATOM 17887 C CA . ALA A 1 11 ? -7.246 16.304 -6.247 1.00 42.33 11 ALA A CA 11
ATOM 17888 C C . ALA A 1 11 ? -5.866 15.590 -6.225 1.00 52.33 11 ALA A C 11
ATOM 17889 O O . ALA A 1 11 ? -5.748 14.471 -6.716 1.00 44.15 11 ALA A O 11
ATOM 17896 N N . VAL A 1 12 ? -4.831 16.257 -5.664 1.00 12.10 12 VAL A N 11
ATOM 17897 C CA . VAL A 1 12 ? -3.507 15.638 -5.399 1.00 60.22 12 VAL A CA 11
ATOM 17898 C C . VAL A 1 12 ? -3.641 14.390 -4.478 1.00 65.24 12 VAL A C 11
ATOM 17899 O O . VAL A 1 12 ? -3.326 13.263 -4.888 1.00 0.44 12 VAL A O 11
ATOM 17912 N N . ARG A 1 13 ? -4.134 14.610 -3.237 1.00 52.34 13 ARG A N 11
ATOM 17913 C CA . ARG A 1 13 ? -4.315 13.532 -2.232 1.00 22.25 13 ARG A CA 11
ATOM 17914 C C . ARG A 1 13 ? -5.515 12.618 -2.593 1.00 74.53 13 ARG A C 11
ATOM 17915 O O . ARG A 1 13 ? -5.482 11.412 -2.320 1.00 31.12 13 ARG A O 11
ATOM 17936 N N . ASN A 1 14 ? -6.574 13.201 -3.200 1.00 53.51 14 ASN A N 11
ATOM 17937 C CA . ASN A 1 14 ? -7.760 12.428 -3.649 1.00 74.44 14 ASN A CA 11
ATOM 17938 C C . ASN A 1 14 ? -7.352 11.344 -4.671 1.00 42.12 14 ASN A C 11
ATOM 17939 O O . ASN A 1 14 ? -7.581 10.155 -4.437 1.00 22.24 14 ASN A O 11
ATOM 17950 N N . LYS A 1 15 ? -6.696 11.774 -5.771 1.00 12.41 15 LYS A N 11
ATOM 17951 C CA . LYS A 1 15 ? -6.209 10.862 -6.831 1.00 15.15 15 LYS A CA 11
ATOM 17952 C C . LYS A 1 15 ? -5.166 9.855 -6.286 1.00 52.44 15 LYS A C 11
ATOM 17953 O O . LYS A 1 15 ? -5.118 8.720 -6.744 1.00 12.21 15 LYS A O 11
ATOM 17972 N N . CYS A 1 16 ? -4.361 10.287 -5.286 1.00 23.50 16 CYS A N 11
ATOM 17973 C CA . CYS A 1 16 ? -3.375 9.408 -4.594 1.00 23.41 16 CYS A CA 11
ATOM 17974 C C . CYS A 1 16 ? -4.052 8.177 -3.948 1.00 23.21 16 CYS A C 11
ATOM 17975 O O . CYS A 1 16 ? -3.599 7.042 -4.144 1.00 63.44 16 CYS A O 11
ATOM 17983 N N . ARG A 1 17 ? -5.150 8.419 -3.202 1.00 54.13 17 ARG A N 11
ATOM 17984 C CA . ARG A 1 17 ? -5.950 7.342 -2.567 1.00 14.15 17 ARG A CA 11
ATOM 17985 C C . ARG A 1 17 ? -6.572 6.427 -3.654 1.00 32.13 17 ARG A C 11
ATOM 17986 O O . ARG A 1 17 ? -6.546 5.201 -3.521 1.00 30.03 17 ARG A O 11
ATOM 18007 N N . GLU A 1 18 ? -7.116 7.042 -4.730 1.00 12.10 18 GLU A N 11
ATOM 18008 C CA . GLU A 1 18 ? -7.747 6.303 -5.855 1.00 22.23 18 GLU A CA 11
ATOM 18009 C C . GLU A 1 18 ? -6.762 5.298 -6.528 1.00 42.55 18 GLU A C 11
ATOM 18010 O O . GLU A 1 18 ? -7.103 4.132 -6.741 1.00 55.11 18 GLU A O 11
ATOM 18022 N N . MET A 1 19 ? -5.542 5.778 -6.865 1.00 24.33 19 MET A N 11
ATOM 18023 C CA . MET A 1 19 ? -4.523 4.967 -7.582 1.00 21.41 19 MET A CA 11
ATOM 18024 C C . MET A 1 19 ? -3.814 3.925 -6.666 1.00 54.33 19 MET A C 11
ATOM 18025 O O . MET A 1 19 ? -3.353 2.885 -7.154 1.00 62.13 19 MET A O 11
ATOM 18039 N N . LEU A 1 20 ? -3.711 4.207 -5.350 1.00 62.34 20 LEU A N 11
ATOM 18040 C CA . LEU A 1 20 ? -3.258 3.188 -4.356 1.00 23.01 20 LEU A CA 11
ATOM 18041 C C . LEU A 1 20 ? -4.318 2.074 -4.164 1.00 33.22 20 LEU A C 11
ATOM 18042 O O . LEU A 1 20 ? -3.971 0.913 -3.920 1.00 11.11 20 LEU A O 11
ATOM 18058 N N . THR A 1 21 ? -5.608 2.442 -4.284 1.00 72.24 21 THR A N 11
ATOM 18059 C CA . THR A 1 21 ? -6.720 1.459 -4.323 1.00 44.44 21 THR A CA 11
ATOM 18060 C C . THR A 1 21 ? -6.647 0.620 -5.615 1.00 31.00 21 THR A C 11
ATOM 18061 O O . THR A 1 21 ? -6.904 -0.586 -5.602 1.00 63.31 21 THR A O 11
ATOM 18072 N N . ALA A 1 22 ? -6.280 1.290 -6.726 1.00 12.41 22 ALA A N 11
ATOM 18073 C CA . ALA A 1 22 ? -6.073 0.647 -8.043 1.00 61.30 22 ALA A CA 11
ATOM 18074 C C . ALA A 1 22 ? -4.939 -0.409 -7.994 1.00 2.32 22 ALA A C 11
ATOM 18075 O O . ALA A 1 22 ? -5.019 -1.450 -8.654 1.00 1.13 22 ALA A O 11
ATOM 18082 N N . ALA A 1 23 ? -3.899 -0.124 -7.189 1.00 54.12 23 ALA A N 11
ATOM 18083 C CA . ALA A 1 23 ? -2.776 -1.057 -6.926 1.00 3.12 23 ALA A CA 11
ATOM 18084 C C . ALA A 1 23 ? -3.229 -2.327 -6.162 1.00 71.32 23 ALA A C 11
ATOM 18085 O O . ALA A 1 23 ? -2.626 -3.395 -6.302 1.00 41.21 23 ALA A O 11
ATOM 18092 N N . LEU A 1 24 ? -4.263 -2.176 -5.317 1.00 1.43 24 LEU A N 11
ATOM 18093 C CA . LEU A 1 24 ? -4.834 -3.293 -4.522 1.00 41.42 24 LEU A CA 11
ATOM 18094 C C . LEU A 1 24 ? -5.936 -4.081 -5.292 1.00 54.22 24 LEU A C 11
ATOM 18095 O O . LEU A 1 24 ? -6.111 -5.284 -5.072 1.00 62.03 24 LEU A O 11
ATOM 18111 N N . GLN A 1 25 ? -6.676 -3.387 -6.187 1.00 74.13 25 GLN A N 11
ATOM 18112 C CA . GLN A 1 25 ? -7.823 -3.986 -6.947 1.00 21.54 25 GLN A CA 11
ATOM 18113 C C . GLN A 1 25 ? -7.393 -4.506 -8.345 1.00 10.41 25 GLN A C 11
ATOM 18114 O O . GLN A 1 25 ? -8.218 -5.083 -9.064 1.00 51.23 25 GLN A O 11
ATOM 18128 N N . THR A 1 26 ? -6.112 -4.276 -8.724 1.00 43.51 26 THR A N 11
ATOM 18129 C CA . THR A 1 26 ? -5.533 -4.743 -10.024 1.00 22.10 26 THR A CA 11
ATOM 18130 C C . THR A 1 26 ? -5.769 -6.260 -10.260 1.00 14.43 26 THR A C 11
ATOM 18131 O O . THR A 1 26 ? -5.958 -6.708 -11.397 1.00 41.15 26 THR A O 11
ATOM 18142 N N . ASP A 1 27 ? -5.746 -7.027 -9.155 1.00 10.23 27 ASP A N 11
ATOM 18143 C CA . ASP A 1 27 ? -6.121 -8.456 -9.116 1.00 62.22 27 ASP A CA 11
ATOM 18144 C C . ASP A 1 27 ? -7.114 -8.705 -7.952 1.00 65.02 27 ASP A C 11
ATOM 18145 O O . ASP A 1 27 ? -7.374 -7.812 -7.126 1.00 3.11 27 ASP A O 11
ATOM 18154 N N . HIS A 1 28 ? -7.657 -9.928 -7.878 1.00 21.51 28 HIS A N 11
ATOM 18155 C CA . HIS A 1 28 ? -8.752 -10.278 -6.937 1.00 72.33 28 HIS A CA 11
ATOM 18156 C C . HIS A 1 28 ? -8.221 -10.906 -5.619 1.00 53.05 28 HIS A C 11
ATOM 18157 O O . HIS A 1 28 ? -8.882 -11.767 -5.019 1.00 35.44 28 HIS A O 11
ATOM 18172 N N . ASP A 1 29 ? -7.056 -10.418 -5.148 1.00 3.21 29 ASP A N 11
ATOM 18173 C CA . ASP A 1 29 ? -6.418 -10.885 -3.886 1.00 51.12 29 ASP A CA 11
ATOM 18174 C C . ASP A 1 29 ? -7.308 -10.510 -2.676 1.00 4.42 29 ASP A C 11
ATOM 18175 O O . ASP A 1 29 ? -7.688 -11.363 -1.874 1.00 14.31 29 ASP A O 11
ATOM 18184 N N . HIS A 1 30 ? -7.666 -9.212 -2.614 1.00 35.04 30 HIS A N 11
ATOM 18185 C CA . HIS A 1 30 ? -8.544 -8.648 -1.561 1.00 45.45 30 HIS A CA 11
ATOM 18186 C C . HIS A 1 30 ? -9.971 -9.251 -1.605 1.00 62.22 30 HIS A C 11
ATOM 18187 O O . HIS A 1 30 ? -10.666 -9.253 -0.603 1.00 45.53 30 HIS A O 11
ATOM 18202 N N . VAL A 1 31 ? -10.399 -9.744 -2.784 1.00 30.55 31 VAL A N 11
ATOM 18203 C CA . VAL A 1 31 ? -11.710 -10.415 -2.944 1.00 21.11 31 VAL A CA 11
ATOM 18204 C C . VAL A 1 31 ? -11.694 -11.807 -2.261 1.00 71.42 31 VAL A C 11
ATOM 18205 O O . VAL A 1 31 ? -12.590 -12.132 -1.477 1.00 41.11 31 VAL A O 11
ATOM 18218 N N . ALA A 1 32 ? -10.638 -12.592 -2.563 1.00 33.32 32 ALA A N 11
ATOM 18219 C CA . ALA A 1 32 ? -10.427 -13.945 -1.982 1.00 50.03 32 ALA A CA 11
ATOM 18220 C C . ALA A 1 32 ? -10.285 -13.897 -0.438 1.00 55.31 32 ALA A C 11
ATOM 18221 O O . ALA A 1 32 ? -10.716 -14.814 0.271 1.00 41.10 32 ALA A O 11
ATOM 18228 N N . ILE A 1 33 ? -9.668 -12.811 0.054 1.00 73.03 33 ILE A N 11
ATOM 18229 C CA . ILE A 1 33 ? -9.479 -12.555 1.502 1.00 1.33 33 ILE A CA 11
ATOM 18230 C C . ILE A 1 33 ? -10.764 -11.952 2.153 1.00 65.45 33 ILE A C 11
ATOM 18231 O O . ILE A 1 33 ? -11.080 -12.249 3.311 1.00 71.02 33 ILE A O 11
ATOM 18247 N N . GLY A 1 34 ? -11.503 -11.123 1.391 1.00 10.54 34 GLY A N 11
ATOM 18248 C CA . GLY A 1 34 ? -12.675 -10.381 1.911 1.00 74.52 34 GLY A CA 11
ATOM 18249 C C . GLY A 1 34 ? -12.318 -8.978 2.434 1.00 31.43 34 GLY A C 11
ATOM 18250 O O . GLY A 1 34 ? -13.078 -8.373 3.201 1.00 13.05 34 GLY A O 11
ATOM 18254 N N . ALA A 1 35 ? -11.150 -8.475 2.008 1.00 42.32 35 ALA A N 11
ATOM 18255 C CA . ALA A 1 35 ? -10.617 -7.155 2.392 1.00 1.10 35 ALA A CA 11
ATOM 18256 C C . ALA A 1 35 ? -11.171 -6.014 1.505 1.00 55.24 35 ALA A C 11
ATOM 18257 O O . ALA A 1 35 ? -11.204 -6.127 0.270 1.00 63.21 35 ALA A O 11
ATOM 18264 N N . ASP A 1 36 ? -11.574 -4.907 2.155 1.00 43.25 36 ASP A N 11
ATOM 18265 C CA . ASP A 1 36 ? -12.067 -3.691 1.473 1.00 1.53 36 ASP A CA 11
ATOM 18266 C C . ASP A 1 36 ? -10.860 -2.828 1.014 1.00 11.23 36 ASP A C 11
ATOM 18267 O O . ASP A 1 36 ? -10.306 -2.061 1.805 1.00 23.43 36 ASP A O 11
ATOM 18276 N N . CYS A 1 37 ? -10.464 -2.964 -0.268 1.00 42.11 37 CYS A N 11
ATOM 18277 C CA . CYS A 1 37 ? -9.198 -2.382 -0.804 1.00 43.45 37 CYS A CA 11
ATOM 18278 C C . CYS A 1 37 ? -9.156 -0.835 -0.726 1.00 1.24 37 CYS A C 11
ATOM 18279 O O . CYS A 1 37 ? -8.093 -0.257 -0.511 1.00 2.32 37 CYS A O 11
ATOM 18287 N N . GLU A 1 38 ? -10.321 -0.183 -0.924 1.00 21.00 38 GLU A N 11
ATOM 18288 C CA . GLU A 1 38 ? -10.476 1.286 -0.751 1.00 61.12 38 GLU A CA 11
ATOM 18289 C C . GLU A 1 38 ? -10.170 1.730 0.699 1.00 24.30 38 GLU A C 11
ATOM 18290 O O . GLU A 1 38 ? -9.384 2.655 0.933 1.00 20.02 38 GLU A O 11
ATOM 18302 N N . ARG A 1 39 ? -10.824 1.042 1.643 1.00 14.01 39 ARG A N 11
ATOM 18303 C CA . ARG A 1 39 ? -10.701 1.286 3.093 1.00 12.13 39 ARG A CA 11
ATOM 18304 C C . ARG A 1 39 ? -9.235 1.152 3.575 1.00 22.21 39 ARG A C 11
ATOM 18305 O O . ARG A 1 39 ? -8.739 2.011 4.308 1.00 73.21 39 ARG A O 11
ATOM 18326 N N . LEU A 1 40 ? -8.555 0.080 3.122 1.00 54.11 40 LEU A N 11
ATOM 18327 C CA . LEU A 1 40 ? -7.133 -0.187 3.457 1.00 4.03 40 LEU A CA 11
ATOM 18328 C C . LEU A 1 40 ? -6.208 0.891 2.863 1.00 31.21 40 LEU A C 11
ATOM 18329 O O . LEU A 1 40 ? -5.327 1.403 3.550 1.00 55.52 40 LEU A O 11
ATOM 18345 N N . SER A 1 41 ? -6.438 1.216 1.574 1.00 73.44 41 SER A N 11
ATOM 18346 C CA . SER A 1 41 ? -5.694 2.267 0.835 1.00 3.50 41 SER A CA 11
ATOM 18347 C C . SER A 1 41 ? -5.777 3.636 1.533 1.00 1.04 41 SER A C 11
ATOM 18348 O O . SER A 1 41 ? -4.793 4.366 1.572 1.00 43.02 41 SER A O 11
ATOM 18356 N N . ALA A 1 42 ? -6.961 3.953 2.090 1.00 24.42 42 ALA A N 11
ATOM 18357 C CA . ALA A 1 42 ? -7.197 5.195 2.860 1.00 14.32 42 ALA A CA 11
ATOM 18358 C C . ALA A 1 42 ? -6.320 5.260 4.133 1.00 70.42 42 ALA A C 11
ATOM 18359 O O . ALA A 1 42 ? -5.888 6.336 4.546 1.00 43.43 42 ALA A O 11
ATOM 18366 N N . GLN A 1 43 ? -6.071 4.085 4.744 1.00 53.32 43 GLN A N 11
ATOM 18367 C CA . GLN A 1 43 ? -5.205 3.961 5.942 1.00 22.02 43 GLN A CA 11
ATOM 18368 C C . GLN A 1 43 ? -3.700 4.040 5.553 1.00 24.34 43 GLN A C 11
ATOM 18369 O O . GLN A 1 43 ? -2.880 4.522 6.337 1.00 53.50 43 GLN A O 11
ATOM 18383 N N . ILE A 1 44 ? -3.354 3.539 4.342 1.00 20.54 44 ILE A N 11
ATOM 18384 C CA . ILE A 1 44 ? -1.966 3.598 3.800 1.00 73.03 44 ILE A CA 11
ATOM 18385 C C . ILE A 1 44 ? -1.552 5.060 3.497 1.00 12.44 44 ILE A C 11
ATOM 18386 O O . ILE A 1 44 ? -0.523 5.553 3.981 1.00 44.32 44 ILE A O 11
ATOM 18402 N N . GLU A 1 45 ? -2.394 5.748 2.707 1.00 44.50 45 GLU A N 11
ATOM 18403 C CA . GLU A 1 45 ? -2.078 7.082 2.171 1.00 63.00 45 GLU A CA 11
ATOM 18404 C C . GLU A 1 45 ? -2.064 8.181 3.257 1.00 20.12 45 GLU A C 11
ATOM 18405 O O . GLU A 1 45 ? -1.317 9.139 3.133 1.00 52.13 45 GLU A O 11
ATOM 18417 N N . GLU A 1 46 ? -2.898 8.039 4.309 1.00 14.42 46 GLU A N 11
ATOM 18418 C CA . GLU A 1 46 ? -2.942 9.015 5.431 1.00 53.13 46 GLU A CA 11
ATOM 18419 C C . GLU A 1 46 ? -1.650 8.964 6.294 1.00 54.13 46 GLU A C 11
ATOM 18420 O O . GLU A 1 46 ? -1.227 9.985 6.847 1.00 51.44 46 GLU A O 11
ATOM 18432 N N . CYS A 1 47 ? -1.037 7.766 6.397 1.00 35.11 47 CYS A N 11
ATOM 18433 C CA . CYS A 1 47 ? 0.261 7.575 7.091 1.00 75.24 47 CYS A CA 11
ATOM 18434 C C . CYS A 1 47 ? 1.422 8.282 6.337 1.00 25.52 47 CYS A C 11
ATOM 18435 O O . CYS A 1 47 ? 2.201 9.034 6.938 1.00 72.41 47 CYS A O 11
ATOM 18443 N N . ILE A 1 48 ? 1.512 8.038 5.008 1.00 10.34 48 ILE A N 11
ATOM 18444 C CA . ILE A 1 48 ? 2.525 8.693 4.133 1.00 74.51 48 ILE A CA 11
ATOM 18445 C C . ILE A 1 48 ? 2.190 10.199 3.904 1.00 30.23 48 ILE A C 11
ATOM 18446 O O . ILE A 1 48 ? 3.076 10.998 3.604 1.00 32.32 48 ILE A O 11
ATOM 18462 N N . PHE A 1 49 ? 0.901 10.572 4.057 1.00 5.30 49 PHE A N 11
ATOM 18463 C CA . PHE A 1 49 ? 0.434 11.984 3.968 1.00 43.23 49 PHE A CA 11
ATOM 18464 C C . PHE A 1 49 ? 1.137 12.881 5.015 1.00 33.43 49 PHE A C 11
ATOM 18465 O O . PHE A 1 49 ? 1.487 14.033 4.737 1.00 14.30 49 PHE A O 11
ATOM 18482 N N . ARG A 1 50 ? 1.344 12.327 6.211 1.00 33.54 50 ARG A N 11
ATOM 18483 C CA . ARG A 1 50 ? 2.002 13.038 7.322 1.00 13.24 50 ARG A CA 11
ATOM 18484 C C . ARG A 1 50 ? 3.533 13.174 7.112 1.00 32.00 50 ARG A C 11
ATOM 18485 O O . ARG A 1 50 ? 4.149 14.114 7.630 1.00 1.02 50 ARG A O 11
ATOM 18506 N N . ASP A 1 51 ? 4.143 12.231 6.361 1.00 53.20 51 ASP A N 11
ATOM 18507 C CA . ASP A 1 51 ? 5.606 12.230 6.105 1.00 1.04 51 ASP A CA 11
ATOM 18508 C C . ASP A 1 51 ? 5.981 13.058 4.837 1.00 64.15 51 ASP A C 11
ATOM 18509 O O . ASP A 1 51 ? 6.783 13.998 4.906 1.00 12.31 51 ASP A O 11
ATOM 18518 N N . VAL A 1 52 ? 5.383 12.698 3.682 1.00 5.42 52 VAL A N 11
ATOM 18519 C CA . VAL A 1 52 ? 5.685 13.336 2.360 1.00 54.52 52 VAL A CA 11
ATOM 18520 C C . VAL A 1 52 ? 4.461 14.097 1.782 1.00 74.34 52 VAL A C 11
ATOM 18521 O O . VAL A 1 52 ? 4.616 14.993 0.946 1.00 12.05 52 VAL A O 11
ATOM 18534 N N . GLY A 1 53 ? 3.247 13.731 2.229 1.00 10.54 53 GLY A N 11
ATOM 18535 C CA . GLY A 1 53 ? 1.995 14.131 1.556 1.00 22.24 53 GLY A CA 11
ATOM 18536 C C . GLY A 1 53 ? 1.489 15.544 1.815 1.00 1.11 53 GLY A C 11
ATOM 18537 O O . GLY A 1 53 ? 0.287 15.796 1.711 1.00 22.04 53 GLY A O 11
ATOM 18541 N N . ASN A 1 54 ? 2.393 16.480 2.111 1.00 61.22 54 ASN A N 11
ATOM 18542 C CA . ASN A 1 54 ? 2.062 17.926 2.158 1.00 4.31 54 ASN A CA 11
ATOM 18543 C C . ASN A 1 54 ? 2.009 18.544 0.718 1.00 3.52 54 ASN A C 11
ATOM 18544 O O . ASN A 1 54 ? 2.552 19.629 0.464 1.00 72.22 54 ASN A O 11
ATOM 18555 N N . THR A 1 55 ? 1.254 17.853 -0.184 1.00 71.11 55 THR A N 11
ATOM 18556 C CA . THR A 1 55 ? 1.158 18.142 -1.644 1.00 31.02 55 THR A CA 11
ATOM 18557 C C . THR A 1 55 ? 2.536 18.499 -2.269 1.00 11.22 55 THR A C 11
ATOM 18558 O O . THR A 1 55 ? 2.803 19.655 -2.614 1.00 62.33 55 THR A O 11
ATOM 18569 N N . ASP A 1 56 ? 3.415 17.486 -2.385 1.00 72.21 56 ASP A N 11
ATOM 18570 C CA . ASP A 1 56 ? 4.862 17.696 -2.639 1.00 34.45 56 ASP A CA 11
ATOM 18571 C C . ASP A 1 56 ? 5.317 17.088 -4.001 1.00 2.31 56 ASP A C 11
ATOM 18572 O O . ASP A 1 56 ? 4.627 16.243 -4.589 1.00 22.20 56 ASP A O 11
ATOM 18581 N N . MET A 1 57 ? 6.500 17.535 -4.464 1.00 53.25 57 MET A N 11
ATOM 18582 C CA . MET A 1 57 ? 7.148 17.089 -5.717 1.00 72.22 57 MET A CA 11
ATOM 18583 C C . MET A 1 57 ? 7.449 15.560 -5.709 1.00 72.34 57 MET A C 11
ATOM 18584 O O . MET A 1 57 ? 6.882 14.805 -6.511 1.00 44.31 57 MET A O 11
ATOM 18598 N N . LYS A 1 58 ? 8.339 15.116 -4.779 1.00 34.34 58 LYS A N 11
ATOM 18599 C CA . LYS A 1 58 ? 8.745 13.683 -4.664 1.00 64.31 58 LYS A CA 11
ATOM 18600 C C . LYS A 1 58 ? 7.560 12.761 -4.294 1.00 44.12 58 LYS A C 11
ATOM 18601 O O . LYS A 1 58 ? 7.597 11.573 -4.601 1.00 74.44 58 LYS A O 11
ATOM 18620 N N . TYR A 1 59 ? 6.530 13.324 -3.619 1.00 4.01 59 TYR A N 11
ATOM 18621 C CA . TYR A 1 59 ? 5.315 12.579 -3.187 1.00 71.53 59 TYR A CA 11
ATOM 18622 C C . TYR A 1 59 ? 4.632 11.812 -4.353 1.00 33.54 59 TYR A C 11
ATOM 18623 O O . TYR A 1 59 ? 4.181 10.682 -4.165 1.00 4.12 59 TYR A O 11
ATOM 18641 N N . LYS A 1 60 ? 4.583 12.431 -5.547 1.00 22.30 60 LYS A N 11
ATOM 18642 C CA . LYS A 1 60 ? 4.019 11.792 -6.766 1.00 14.14 60 LYS A CA 11
ATOM 18643 C C . LYS A 1 60 ? 4.793 10.508 -7.155 1.00 51.34 60 LYS A C 11
ATOM 18644 O O . LYS A 1 60 ? 4.187 9.453 -7.380 1.00 34.34 60 LYS A O 11
ATOM 18663 N N . ASN A 1 61 ? 6.135 10.617 -7.198 1.00 62.14 61 ASN A N 11
ATOM 18664 C CA . ASN A 1 61 ? 7.039 9.482 -7.502 1.00 22.14 61 ASN A CA 11
ATOM 18665 C C . ASN A 1 61 ? 6.994 8.402 -6.384 1.00 24.14 61 ASN A C 11
ATOM 18666 O O . ASN A 1 61 ? 7.076 7.209 -6.657 1.00 22.14 61 ASN A O 11
ATOM 18677 N N . ARG A 1 62 ? 6.837 8.859 -5.137 1.00 42.53 62 ARG A N 11
ATOM 18678 C CA . ARG A 1 62 ? 6.846 8.002 -3.931 1.00 64.24 62 ARG A CA 11
ATOM 18679 C C . ARG A 1 62 ? 5.576 7.104 -3.860 1.00 33.42 62 ARG A C 11
ATOM 18680 O O . ARG A 1 62 ? 5.652 5.930 -3.462 1.00 22.41 62 ARG A O 11
ATOM 18701 N N . VAL A 1 63 ? 4.423 7.664 -4.270 1.00 33.42 63 VAL A N 11
ATOM 18702 C CA . VAL A 1 63 ? 3.130 6.933 -4.320 1.00 31.01 63 VAL A CA 11
ATOM 18703 C C . VAL A 1 63 ? 3.088 5.909 -5.486 1.00 44.53 63 VAL A C 11
ATOM 18704 O O . VAL A 1 63 ? 2.659 4.771 -5.291 1.00 22.21 63 VAL A O 11
ATOM 18717 N N . ARG A 1 64 ? 3.536 6.310 -6.696 1.00 2.24 64 ARG A N 11
ATOM 18718 C CA . ARG A 1 64 ? 3.541 5.407 -7.883 1.00 54.43 64 ARG A CA 11
ATOM 18719 C C . ARG A 1 64 ? 4.590 4.266 -7.748 1.00 63.43 64 ARG A C 11
ATOM 18720 O O . ARG A 1 64 ? 4.421 3.190 -8.324 1.00 13.31 64 ARG A O 11
ATOM 18741 N N . SER A 1 65 ? 5.679 4.524 -6.993 1.00 42.44 65 SER A N 11
ATOM 18742 C CA . SER A 1 65 ? 6.658 3.475 -6.597 1.00 12.03 65 SER A CA 11
ATOM 18743 C C . SER A 1 65 ? 6.032 2.430 -5.635 1.00 61.24 65 SER A C 11
ATOM 18744 O O . SER A 1 65 ? 6.482 1.286 -5.581 1.00 32.04 65 SER A O 11
ATOM 18752 N N . ARG A 1 66 ? 5.032 2.848 -4.828 1.00 43.32 66 ARG A N 11
ATOM 18753 C CA . ARG A 1 66 ? 4.198 1.897 -4.050 1.00 74.23 66 ARG A CA 11
ATOM 18754 C C . ARG A 1 66 ? 3.362 1.018 -5.009 1.00 34.04 66 ARG A C 11
ATOM 18755 O O . ARG A 1 66 ? 3.443 -0.207 -4.956 1.00 73.42 66 ARG A O 11
ATOM 18776 N N . ILE A 1 67 ? 2.610 1.688 -5.909 1.00 74.20 67 ILE A N 11
ATOM 18777 C CA . ILE A 1 67 ? 1.682 1.048 -6.887 1.00 35.31 67 ILE A CA 11
ATOM 18778 C C . ILE A 1 67 ? 2.373 -0.051 -7.737 1.00 33.40 67 ILE A C 11
ATOM 18779 O O . ILE A 1 67 ? 1.826 -1.151 -7.909 1.00 45.41 67 ILE A O 11
ATOM 18795 N N . SER A 1 68 ? 3.580 0.275 -8.244 1.00 34.42 68 SER A N 11
ATOM 18796 C CA . SER A 1 68 ? 4.399 -0.629 -9.085 1.00 3.11 68 SER A CA 11
ATOM 18797 C C . SER A 1 68 ? 4.756 -1.941 -8.342 1.00 22.45 68 SER A C 11
ATOM 18798 O O . SER A 1 68 ? 4.516 -3.033 -8.854 1.00 20.51 68 SER A O 11
ATOM 18806 N N . ASN A 1 69 ? 5.292 -1.797 -7.114 1.00 61.21 69 ASN A N 11
ATOM 18807 C CA . ASN A 1 69 ? 5.743 -2.937 -6.272 1.00 72.13 69 ASN A CA 11
ATOM 18808 C C . ASN A 1 69 ? 4.566 -3.758 -5.688 1.00 41.10 69 ASN A C 11
ATOM 18809 O O . ASN A 1 69 ? 4.720 -4.955 -5.417 1.00 65.23 69 ASN A O 11
ATOM 18820 N N . LEU A 1 70 ? 3.403 -3.110 -5.502 1.00 52.25 70 LEU A N 11
ATOM 18821 C CA . LEU A 1 70 ? 2.170 -3.796 -5.053 1.00 53.44 70 LEU A CA 11
ATOM 18822 C C . LEU A 1 70 ? 1.665 -4.799 -6.125 1.00 72.52 70 LEU A C 11
ATOM 18823 O O . LEU A 1 70 ? 1.303 -5.927 -5.804 1.00 50.15 70 LEU A O 11
ATOM 18839 N N . LYS A 1 71 ? 1.680 -4.381 -7.405 1.00 71.04 71 LYS A N 11
ATOM 18840 C CA . LYS A 1 71 ? 1.241 -5.240 -8.544 1.00 71.10 71 LYS A CA 11
ATOM 18841 C C . LYS A 1 71 ? 2.418 -6.042 -9.178 1.00 24.01 71 LYS A C 11
ATOM 18842 O O . LYS A 1 71 ? 2.208 -6.771 -10.157 1.00 33.34 71 LYS A O 11
ATOM 18861 N N . ASP A 1 72 ? 3.639 -5.913 -8.616 1.00 15.01 72 ASP A N 11
ATOM 18862 C CA . ASP A 1 72 ? 4.865 -6.541 -9.182 1.00 72.11 72 ASP A CA 11
ATOM 18863 C C . ASP A 1 72 ? 4.942 -8.057 -8.844 1.00 23.34 72 ASP A C 11
ATOM 18864 O O . ASP A 1 72 ? 4.487 -8.494 -7.782 1.00 13.30 72 ASP A O 11
ATOM 18873 N N . ALA A 1 73 ? 5.549 -8.842 -9.762 1.00 20.14 73 ALA A N 11
ATOM 18874 C CA . ALA A 1 73 ? 5.582 -10.325 -9.679 1.00 31.32 73 ALA A CA 11
ATOM 18875 C C . ALA A 1 73 ? 6.723 -10.871 -8.782 1.00 21.22 73 ALA A C 11
ATOM 18876 O O . ALA A 1 73 ? 6.707 -12.055 -8.424 1.00 24.14 73 ALA A O 11
ATOM 18883 N N . LYS A 1 74 ? 7.711 -10.020 -8.426 1.00 74.34 74 LYS A N 11
ATOM 18884 C CA . LYS A 1 74 ? 8.820 -10.420 -7.513 1.00 72.01 74 LYS A CA 11
ATOM 18885 C C . LYS A 1 74 ? 8.329 -10.593 -6.058 1.00 43.24 74 LYS A C 11
ATOM 18886 O O . LYS A 1 74 ? 8.914 -11.364 -5.289 1.00 14.35 74 LYS A O 11
ATOM 18905 N N . ASN A 1 75 ? 7.256 -9.870 -5.692 1.00 55.34 75 ASN A N 11
ATOM 18906 C CA . ASN A 1 75 ? 6.583 -10.041 -4.391 1.00 43.05 75 ASN A CA 11
ATOM 18907 C C . ASN A 1 75 ? 5.045 -9.832 -4.559 1.00 41.01 75 ASN A C 11
ATOM 18908 O O . ASN A 1 75 ? 4.549 -8.703 -4.432 1.00 72.11 75 ASN A O 11
ATOM 18919 N N . PRO A 1 76 ? 4.269 -10.918 -4.899 1.00 1.42 76 PRO A N 11
ATOM 18920 C CA . PRO A 1 76 ? 2.775 -10.879 -4.909 1.00 41.22 76 PRO A CA 11
ATOM 18921 C C . PRO A 1 76 ? 2.198 -10.694 -3.482 1.00 31.21 76 PRO A C 11
ATOM 18922 O O . PRO A 1 76 ? 1.181 -10.027 -3.274 1.00 35.21 76 PRO A O 11
ATOM 18933 N N . ASP A 1 77 ? 2.896 -11.286 -2.505 1.00 54.01 77 ASP A N 11
ATOM 18934 C CA . ASP A 1 77 ? 2.515 -11.247 -1.083 1.00 74.03 77 ASP A CA 11
ATOM 18935 C C . ASP A 1 77 ? 2.659 -9.844 -0.456 1.00 14.45 77 ASP A C 11
ATOM 18936 O O . ASP A 1 77 ? 2.125 -9.608 0.618 1.00 1.43 77 ASP A O 11
ATOM 18945 N N . LEU A 1 78 ? 3.385 -8.926 -1.120 1.00 62.31 78 LEU A N 11
ATOM 18946 C CA . LEU A 1 78 ? 3.555 -7.534 -0.635 1.00 30.21 78 LEU A CA 11
ATOM 18947 C C . LEU A 1 78 ? 2.185 -6.830 -0.436 1.00 42.44 78 LEU A C 11
ATOM 18948 O O . LEU A 1 78 ? 1.909 -6.285 0.636 1.00 13.43 78 LEU A O 11
ATOM 18964 N N . ARG A 1 79 ? 1.336 -6.863 -1.486 1.00 14.44 79 ARG A N 11
ATOM 18965 C CA . ARG A 1 79 ? -0.065 -6.387 -1.398 1.00 34.11 79 ARG A CA 11
ATOM 18966 C C . ARG A 1 79 ? -0.916 -7.336 -0.515 1.00 52.41 79 ARG A C 11
ATOM 18967 O O . ARG A 1 79 ? -1.631 -6.886 0.370 1.00 74.20 79 ARG A O 11
ATOM 18988 N N . ARG A 1 80 ? -0.767 -8.659 -0.741 1.00 13.41 80 ARG A N 11
ATOM 18989 C CA . ARG A 1 80 ? -1.635 -9.713 -0.151 1.00 61.24 80 ARG A CA 11
ATOM 18990 C C . ARG A 1 80 ? -1.538 -9.791 1.401 1.00 44.04 80 ARG A C 11
ATOM 18991 O O . ARG A 1 80 ? -2.519 -10.125 2.071 1.00 62.14 80 ARG A O 11
ATOM 19012 N N . ASN A 1 81 ? -0.363 -9.448 1.957 1.00 31.03 81 ASN A N 11
ATOM 19013 C CA . ASN A 1 81 ? -0.141 -9.397 3.426 1.00 54.12 81 ASN A CA 11
ATOM 19014 C C . ASN A 1 81 ? -0.809 -8.148 4.050 1.00 64.24 81 ASN A C 11
ATOM 19015 O O . ASN A 1 81 ? -1.281 -8.198 5.186 1.00 4.04 81 ASN A O 11
ATOM 19026 N N . VAL A 1 82 ? -0.837 -7.031 3.298 1.00 53.45 82 VAL A N 11
ATOM 19027 C CA . VAL A 1 82 ? -1.559 -5.798 3.716 1.00 2.43 82 VAL A CA 11
ATOM 19028 C C . VAL A 1 82 ? -3.091 -6.027 3.675 1.00 71.21 82 VAL A C 11
ATOM 19029 O O . VAL A 1 82 ? -3.839 -5.553 4.543 1.00 52.40 82 VAL A O 11
ATOM 19042 N N . LEU A 1 83 ? -3.526 -6.790 2.660 1.00 64.12 83 LEU A N 11
ATOM 19043 C CA . LEU A 1 83 ? -4.941 -7.148 2.443 1.00 44.44 83 LEU A CA 11
ATOM 19044 C C . LEU A 1 83 ? -5.451 -8.155 3.516 1.00 11.12 83 LEU A C 11
ATOM 19045 O O . LEU A 1 83 ? -6.593 -8.060 3.970 1.00 71.32 83 LEU A O 11
ATOM 19061 N N . CYS A 1 84 ? -4.591 -9.108 3.934 1.00 21.20 84 CYS A N 11
ATOM 19062 C CA . CYS A 1 84 ? -4.936 -10.096 4.999 1.00 30.14 84 CYS A CA 11
ATOM 19063 C C . CYS A 1 84 ? -4.654 -9.546 6.418 1.00 54.44 84 CYS A C 11
ATOM 19064 O O . CYS A 1 84 ? -4.995 -10.194 7.413 1.00 72.31 84 CYS A O 11
ATOM 19072 N N . GLY A 1 85 ? -4.010 -8.362 6.503 1.00 53.51 85 GLY A N 11
ATOM 19073 C CA . GLY A 1 85 ? -3.721 -7.712 7.795 1.00 11.04 85 GLY A CA 11
ATOM 19074 C C . GLY A 1 85 ? -2.479 -8.252 8.519 1.00 63.50 85 GLY A C 11
ATOM 19075 O O . GLY A 1 85 ? -2.276 -7.953 9.701 1.00 64.55 85 GLY A O 11
ATOM 19079 N N . ALA A 1 86 ? -1.654 -9.059 7.819 1.00 4.03 86 ALA A N 11
ATOM 19080 C CA . ALA A 1 86 ? -0.344 -9.524 8.334 1.00 43.13 86 ALA A CA 11
ATOM 19081 C C . ALA A 1 86 ? 0.629 -8.325 8.467 1.00 33.41 86 ALA A C 11
ATOM 19082 O O . ALA A 1 86 ? 1.194 -8.075 9.538 1.00 62.21 86 ALA A O 11
ATOM 19089 N N . ILE A 1 87 ? 0.813 -7.596 7.352 1.00 0.43 87 ILE A N 11
ATOM 19090 C CA . ILE A 1 87 ? 1.413 -6.243 7.356 1.00 35.03 87 ILE A CA 11
ATOM 19091 C C . ILE A 1 87 ? 0.274 -5.211 7.527 1.00 31.52 87 ILE A C 11
ATOM 19092 O O . ILE A 1 87 ? -0.738 -5.283 6.820 1.00 62.01 87 ILE A O 11
ATOM 19108 N N . THR A 1 88 ? 0.419 -4.269 8.477 1.00 70.21 88 THR A N 11
ATOM 19109 C CA . THR A 1 88 ? -0.595 -3.209 8.686 1.00 71.41 88 THR A CA 11
ATOM 19110 C C . THR A 1 88 ? -0.446 -2.103 7.605 1.00 55.10 88 THR A C 11
ATOM 19111 O O . THR A 1 88 ? 0.675 -1.834 7.151 1.00 43.11 88 THR A O 11
ATOM 19122 N N . PRO A 1 89 ? -1.578 -1.469 7.145 1.00 52.32 89 PRO A N 11
ATOM 19123 C CA . PRO A 1 89 ? -1.543 -0.341 6.165 1.00 4.20 89 PRO A CA 11
ATOM 19124 C C . PRO A 1 89 ? -0.584 0.826 6.543 1.00 2.23 89 PRO A C 11
ATOM 19125 O O . PRO A 1 89 ? -0.094 1.548 5.665 1.00 32.14 89 PRO A O 11
ATOM 19136 N N . GLN A 1 90 ? -0.325 0.995 7.855 1.00 40.51 90 GLN A N 11
ATOM 19137 C CA . GLN A 1 90 ? 0.632 1.999 8.366 1.00 22.40 90 GLN A CA 11
ATOM 19138 C C . GLN A 1 90 ? 2.094 1.568 8.084 1.00 10.32 90 GLN A C 11
ATOM 19139 O O . GLN A 1 90 ? 2.911 2.386 7.638 1.00 20.44 90 GLN A O 11
ATOM 19153 N N . GLN A 1 91 ? 2.404 0.275 8.346 1.00 71.45 91 GLN A N 11
ATOM 19154 C CA . GLN A 1 91 ? 3.744 -0.309 8.100 1.00 10.25 91 GLN A CA 11
ATOM 19155 C C . GLN A 1 91 ? 4.168 -0.172 6.617 1.00 60.15 91 GLN A C 11
ATOM 19156 O O . GLN A 1 91 ? 5.194 0.436 6.334 1.00 51.11 91 GLN A O 11
ATOM 19170 N N . ILE A 1 92 ? 3.349 -0.697 5.684 1.00 71.14 92 ILE A N 11
ATOM 19171 C CA . ILE A 1 92 ? 3.664 -0.692 4.221 1.00 22.11 92 ILE A CA 11
ATOM 19172 C C . ILE A 1 92 ? 3.905 0.749 3.662 1.00 51.23 92 ILE A C 11
ATOM 19173 O O . ILE A 1 92 ? 4.699 0.947 2.729 1.00 61.31 92 ILE A O 11
ATOM 19189 N N . ALA A 1 93 ? 3.235 1.745 4.274 1.00 63.23 93 ALA A N 11
ATOM 19190 C CA . ALA A 1 93 ? 3.380 3.171 3.908 1.00 10.52 93 ALA A CA 11
ATOM 19191 C C . ALA A 1 93 ? 4.779 3.729 4.275 1.00 33.42 93 ALA A C 11
ATOM 19192 O O . ALA A 1 93 ? 5.346 4.538 3.531 1.00 62.23 93 ALA A O 11
ATOM 19199 N N . VAL A 1 94 ? 5.323 3.295 5.433 1.00 1.52 94 VAL A N 11
ATOM 19200 C CA . VAL A 1 94 ? 6.636 3.770 5.948 1.00 2.15 94 VAL A CA 11
ATOM 19201 C C . VAL A 1 94 ? 7.810 2.788 5.629 1.00 30.44 94 VAL A C 11
ATOM 19202 O O . VAL A 1 94 ? 8.982 3.146 5.804 1.00 34.40 94 VAL A O 11
ATOM 19215 N N . MET A 1 95 ? 7.490 1.557 5.166 1.00 1.02 95 MET A N 11
ATOM 19216 C CA . MET A 1 95 ? 8.500 0.523 4.786 1.00 61.41 95 MET A CA 11
ATOM 19217 C C . MET A 1 95 ? 9.254 0.924 3.492 1.00 53.24 95 MET A C 11
ATOM 19218 O O . MET A 1 95 ? 8.626 1.205 2.477 1.00 61.34 95 MET A O 11
ATOM 19232 N N . THR A 1 96 ? 10.597 0.929 3.534 1.00 61.24 96 THR A N 11
ATOM 19233 C CA . THR A 1 96 ? 11.443 1.310 2.363 1.00 53.32 96 THR A CA 11
ATOM 19234 C C . THR A 1 96 ? 11.487 0.186 1.285 1.00 63.13 96 THR A C 11
ATOM 19235 O O . THR A 1 96 ? 10.914 -0.893 1.478 1.00 52.14 96 THR A O 11
ATOM 19246 N N . SER A 1 97 ? 12.182 0.451 0.154 1.00 10.01 97 SER A N 11
ATOM 19247 C CA . SER A 1 97 ? 12.346 -0.516 -0.968 1.00 1.23 97 SER A CA 11
ATOM 19248 C C . SER A 1 97 ? 13.028 -1.817 -0.505 1.00 4.23 97 SER A C 11
ATOM 19249 O O . SER A 1 97 ? 12.680 -2.909 -0.967 1.00 24.52 97 SER A O 11
ATOM 19257 N N . GLU A 1 98 ? 13.993 -1.682 0.430 1.00 44.50 98 GLU A N 11
ATOM 19258 C CA . GLU A 1 98 ? 14.643 -2.835 1.086 1.00 40.11 98 GLU A CA 11
ATOM 19259 C C . GLU A 1 98 ? 13.600 -3.693 1.844 1.00 62.54 98 GLU A C 11
ATOM 19260 O O . GLU A 1 98 ? 13.557 -4.902 1.670 1.00 11.21 98 GLU A O 11
ATOM 19272 N N . GLU A 1 99 ? 12.738 -3.028 2.641 1.00 21.50 99 GLU A N 11
ATOM 19273 C CA . GLU A 1 99 ? 11.669 -3.690 3.439 1.00 21.13 99 GLU A CA 11
ATOM 19274 C C . GLU A 1 99 ? 10.597 -4.378 2.563 1.00 50.21 99 GLU A C 11
ATOM 19275 O O . GLU A 1 99 ? 10.021 -5.385 2.966 1.00 4.50 99 GLU A O 11
ATOM 19287 N N . MET A 1 100 ? 10.345 -3.824 1.363 1.00 11.53 100 MET A N 11
ATOM 19288 C CA . MET A 1 100 ? 9.407 -4.426 0.381 1.00 53.02 100 MET A CA 11
ATOM 19289 C C . MET A 1 100 ? 10.003 -5.695 -0.302 1.00 14.43 100 MET A C 11
ATOM 19290 O O . MET A 1 100 ? 9.325 -6.366 -1.090 1.00 72.10 100 MET A O 11
ATOM 19304 N N . ALA A 1 101 ? 11.282 -5.991 0.002 1.00 32.22 101 ALA A N 11
ATOM 19305 C CA . ALA A 1 101 ? 11.962 -7.256 -0.374 1.00 30.23 101 ALA A CA 11
ATOM 19306 C C . ALA A 1 101 ? 12.525 -8.004 0.878 1.00 61.41 101 ALA A C 11
ATOM 19307 O O . ALA A 1 101 ? 13.091 -9.096 0.755 1.00 44.21 101 ALA A O 11
ATOM 19314 N N . SER A 1 102 ? 12.374 -7.393 2.078 1.00 23.12 102 SER A N 11
ATOM 19315 C CA . SER A 1 102 ? 12.895 -7.940 3.375 1.00 73.44 102 SER A CA 11
ATOM 19316 C C . SER A 1 102 ? 11.761 -8.122 4.409 1.00 2.44 102 SER A C 11
ATOM 19317 O O . SER A 1 102 ? 12.015 -8.289 5.607 1.00 31.11 102 SER A O 11
ATOM 19325 N N . ASP A 1 103 ? 10.508 -8.115 3.925 1.00 22.55 103 ASP A N 11
ATOM 19326 C CA . ASP A 1 103 ? 9.317 -8.506 4.718 1.00 13.40 103 ASP A CA 11
ATOM 19327 C C . ASP A 1 103 ? 9.367 -10.016 5.094 1.00 22.12 103 ASP A C 11
ATOM 19328 O O . ASP A 1 103 ? 8.690 -10.465 6.024 1.00 45.12 103 ASP A O 11
ATOM 19337 N N . GLU A 1 104 ? 10.195 -10.777 4.349 1.00 23.12 104 GLU A N 11
ATOM 19338 C CA . GLU A 1 104 ? 10.586 -12.165 4.692 1.00 53.24 104 GLU A CA 11
ATOM 19339 C C . GLU A 1 104 ? 11.296 -12.241 6.078 1.00 14.11 104 GLU A C 11
ATOM 19340 O O . GLU A 1 104 ? 11.020 -13.140 6.878 1.00 31.34 104 GLU A O 11
ATOM 19352 N N . LEU A 1 105 ? 12.199 -11.266 6.339 1.00 44.30 105 LEU A N 11
ATOM 19353 C CA . LEU A 1 105 ? 13.057 -11.228 7.559 1.00 60.14 105 LEU A CA 11
ATOM 19354 C C . LEU A 1 105 ? 12.263 -11.099 8.883 1.00 52.51 105 LEU A C 11
ATOM 19355 O O . LEU A 1 105 ? 12.814 -11.344 9.958 1.00 72.04 105 LEU A O 11
ATOM 19371 N N . LYS A 1 106 ? 10.978 -10.716 8.792 1.00 23.33 106 LYS A N 11
ATOM 19372 C CA . LYS A 1 106 ? 10.085 -10.607 9.969 1.00 54.33 106 LYS A CA 11
ATOM 19373 C C . LYS A 1 106 ? 9.847 -12.004 10.609 1.00 22.01 106 LYS A C 11
ATOM 19374 O O . LYS A 1 106 ? 9.645 -12.130 11.819 1.00 64.11 106 LYS A O 11
ATOM 19393 N N . GLU A 1 107 ? 9.863 -13.043 9.756 1.00 22.10 107 GLU A N 11
ATOM 19394 C CA . GLU A 1 107 ? 9.909 -14.463 10.179 1.00 51.12 107 GLU A CA 11
ATOM 19395 C C . GLU A 1 107 ? 11.374 -14.972 10.254 1.00 2.33 107 GLU A C 11
ATOM 19396 O O . GLU A 1 107 ? 11.764 -15.638 11.218 1.00 33.01 107 GLU A O 11
ATOM 19408 N N . ILE A 1 108 ? 12.170 -14.635 9.226 1.00 22.32 108 ILE A N 11
ATOM 19409 C CA . ILE A 1 108 ? 13.542 -15.159 9.043 1.00 40.34 108 ILE A CA 11
ATOM 19410 C C . ILE A 1 108 ? 14.599 -14.258 9.751 1.00 1.11 108 ILE A C 11
ATOM 19411 O O . ILE A 1 108 ? 15.155 -13.315 9.164 1.00 33.22 108 ILE A O 11
ATOM 19427 N N . ARG A 1 109 ? 14.818 -14.530 11.052 1.00 31.14 109 ARG A N 11
ATOM 19428 C CA . ARG A 1 109 ? 15.931 -13.942 11.841 1.00 1.24 109 ARG A CA 11
ATOM 19429 C C . ARG A 1 109 ? 16.896 -15.086 12.240 1.00 42.42 109 ARG A C 11
ATOM 19430 O O . ARG A 1 109 ? 16.445 -16.146 12.695 1.00 42.44 109 ARG A O 11
ATOM 19451 N N . LYS A 1 110 ? 18.214 -14.839 12.066 1.00 5.53 110 LYS A N 11
ATOM 19452 C CA . LYS A 1 110 ? 19.295 -15.831 12.289 1.00 22.31 110 LYS A CA 11
ATOM 19453 C C . LYS A 1 110 ? 19.174 -16.982 11.248 1.00 71.15 110 LYS A C 11
ATOM 19454 O O . LYS A 1 110 ? 19.002 -18.164 11.591 1.00 14.33 110 LYS A O 11
ATOM 19473 N N . ALA A 1 111 ? 19.226 -16.592 9.953 1.00 2.31 111 ALA A N 11
ATOM 19474 C CA . ALA A 1 111 ? 19.087 -17.521 8.809 1.00 4.33 111 ALA A CA 11
ATOM 19475 C C . ALA A 1 111 ? 20.308 -18.462 8.685 1.00 24.23 111 ALA A C 11
ATOM 19476 O O . ALA A 1 111 ? 21.387 -18.050 8.245 1.00 21.55 111 ALA A O 11
ATOM 19483 N N . MET A 1 112 ? 20.121 -19.714 9.121 1.00 62.43 112 MET A N 11
ATOM 19484 C CA . MET A 1 112 ? 21.149 -20.777 9.062 1.00 52.25 112 MET A CA 11
ATOM 19485 C C . MET A 1 112 ? 20.587 -22.000 8.306 1.00 53.45 112 MET A C 11
ATOM 19486 O O . MET A 1 112 ? 19.425 -22.367 8.504 1.00 44.33 112 MET A O 11
ATOM 19500 N N . THR A 1 113 ? 21.410 -22.611 7.434 1.00 44.13 113 THR A N 11
ATOM 19501 C CA . THR A 1 113 ? 21.017 -23.823 6.666 1.00 34.02 113 THR A CA 11
ATOM 19502 C C . THR A 1 113 ? 20.864 -25.067 7.605 1.00 44.31 113 THR A C 11
ATOM 19503 O O . THR A 1 113 ? 19.719 -25.421 7.967 1.00 38.06 113 THR A O 11
ATOM 19515 N N . SER A 1 1 ? -10.936 -0.017 16.711 1.00 4.34 1 SER A N 12
ATOM 19516 C CA . SER A 1 1 ? -11.867 0.168 15.565 1.00 64.44 1 SER A CA 12
ATOM 19517 C C . SER A 1 1 ? -11.416 1.350 14.667 1.00 22.22 1 SER A C 12
ATOM 19518 O O . SER A 1 1 ? -11.662 2.516 14.992 1.00 23.14 1 SER A O 12
ATOM 19528 N N . HIS A 1 2 ? -10.716 1.037 13.555 1.00 42.52 2 HIS A N 12
ATOM 19529 C CA . HIS A 1 2 ? -10.276 2.044 12.557 1.00 24.32 2 HIS A CA 12
ATOM 19530 C C . HIS A 1 2 ? -11.486 2.581 11.748 1.00 23.03 2 HIS A C 12
ATOM 19531 O O . HIS A 1 2 ? -11.985 1.906 10.835 1.00 35.04 2 HIS A O 12
ATOM 19546 N N . MET A 1 3 ? -11.971 3.781 12.116 1.00 2.44 3 MET A N 12
ATOM 19547 C CA . MET A 1 3 ? -13.101 4.447 11.426 1.00 45.24 3 MET A CA 12
ATOM 19548 C C . MET A 1 3 ? -12.674 4.946 10.010 1.00 63.24 3 MET A C 12
ATOM 19549 O O . MET A 1 3 ? -11.534 5.406 9.838 1.00 52.32 3 MET A O 12
ATOM 19563 N N . PRO A 1 4 ? -13.557 4.816 8.965 1.00 23.41 4 PRO A N 12
ATOM 19564 C CA . PRO A 1 4 ? -13.273 5.346 7.601 1.00 52.55 4 PRO A CA 12
ATOM 19565 C C . PRO A 1 4 ? -13.178 6.901 7.580 1.00 53.14 4 PRO A C 12
ATOM 19566 O O . PRO A 1 4 ? -14.195 7.603 7.466 1.00 34.25 4 PRO A O 12
ATOM 19577 N N . VAL A 1 5 ? -11.950 7.418 7.755 1.00 3.44 5 VAL A N 12
ATOM 19578 C CA . VAL A 1 5 ? -11.663 8.870 7.723 1.00 31.12 5 VAL A CA 12
ATOM 19579 C C . VAL A 1 5 ? -11.568 9.388 6.251 1.00 53.53 5 VAL A C 12
ATOM 19580 O O . VAL A 1 5 ? -10.894 8.759 5.417 1.00 2.12 5 VAL A O 12
ATOM 19593 N N . PRO A 1 6 ? -12.286 10.511 5.881 1.00 44.14 6 PRO A N 12
ATOM 19594 C CA . PRO A 1 6 ? -12.142 11.151 4.546 1.00 52.55 6 PRO A CA 12
ATOM 19595 C C . PRO A 1 6 ? -10.735 11.771 4.354 1.00 12.31 6 PRO A C 12
ATOM 19596 O O . PRO A 1 6 ? -10.111 12.253 5.307 1.00 55.44 6 PRO A O 12
ATOM 19607 N N . VAL A 1 7 ? -10.260 11.752 3.104 1.00 31.21 7 VAL A N 12
ATOM 19608 C CA . VAL A 1 7 ? -8.858 12.058 2.750 1.00 3.34 7 VAL A CA 12
ATOM 19609 C C . VAL A 1 7 ? -8.784 12.955 1.477 1.00 52.41 7 VAL A C 12
ATOM 19610 O O . VAL A 1 7 ? -8.837 12.478 0.336 1.00 41.50 7 VAL A O 12
ATOM 19623 N N . THR A 1 8 ? -8.706 14.286 1.693 1.00 64.31 8 THR A N 12
ATOM 19624 C CA . THR A 1 8 ? -8.641 15.284 0.597 1.00 1.34 8 THR A CA 12
ATOM 19625 C C . THR A 1 8 ? -7.723 16.467 0.985 1.00 70.30 8 THR A C 12
ATOM 19626 O O . THR A 1 8 ? -8.114 17.342 1.766 1.00 55.15 8 THR A O 12
ATOM 19637 N N . CYS A 1 9 ? -6.479 16.442 0.482 1.00 32.43 9 CYS A N 12
ATOM 19638 C CA . CYS A 1 9 ? -5.557 17.605 0.540 1.00 14.45 9 CYS A CA 12
ATOM 19639 C C . CYS A 1 9 ? -5.804 18.512 -0.677 1.00 3.32 9 CYS A C 12
ATOM 19640 O O . CYS A 1 9 ? -5.839 19.744 -0.578 1.00 61.42 9 CYS A O 12
ATOM 19648 N N . ASP A 1 10 ? -5.980 17.834 -1.821 1.00 60.52 10 ASP A N 12
ATOM 19649 C CA . ASP A 1 10 ? -6.226 18.438 -3.138 1.00 74.50 10 ASP A CA 12
ATOM 19650 C C . ASP A 1 10 ? -6.677 17.322 -4.119 1.00 4.34 10 ASP A C 12
ATOM 19651 O O . ASP A 1 10 ? -6.693 16.134 -3.748 1.00 50.30 10 ASP A O 12
ATOM 19660 N N . ALA A 1 11 ? -7.059 17.705 -5.356 1.00 31.01 11 ALA A N 12
ATOM 19661 C CA . ALA A 1 11 ? -7.342 16.754 -6.456 1.00 11.24 11 ALA A CA 12
ATOM 19662 C C . ALA A 1 11 ? -6.145 15.798 -6.728 1.00 13.44 11 ALA A C 12
ATOM 19663 O O . ALA A 1 11 ? -6.348 14.663 -7.159 1.00 1.13 11 ALA A O 12
ATOM 19670 N N . VAL A 1 12 ? -4.904 16.282 -6.464 1.00 42.32 12 VAL A N 12
ATOM 19671 C CA . VAL A 1 12 ? -3.673 15.449 -6.528 1.00 73.40 12 VAL A CA 12
ATOM 19672 C C . VAL A 1 12 ? -3.748 14.237 -5.553 1.00 53.12 12 VAL A C 12
ATOM 19673 O O . VAL A 1 12 ? -3.535 13.094 -5.970 1.00 75.14 12 VAL A O 12
ATOM 19686 N N . ARG A 1 13 ? -4.060 14.506 -4.257 1.00 33.22 13 ARG A N 12
ATOM 19687 C CA . ARG A 1 13 ? -4.121 13.447 -3.215 1.00 2.03 13 ARG A CA 12
ATOM 19688 C C . ARG A 1 13 ? -5.226 12.408 -3.520 1.00 21.43 13 ARG A C 12
ATOM 19689 O O . ARG A 1 13 ? -4.990 11.203 -3.449 1.00 1.43 13 ARG A O 12
ATOM 19710 N N . ASN A 1 14 ? -6.427 12.905 -3.867 1.00 21.51 14 ASN A N 12
ATOM 19711 C CA . ASN A 1 14 ? -7.604 12.057 -4.188 1.00 64.22 14 ASN A CA 12
ATOM 19712 C C . ASN A 1 14 ? -7.277 11.090 -5.356 1.00 3.31 14 ASN A C 12
ATOM 19713 O O . ASN A 1 14 ? -7.511 9.885 -5.261 1.00 3.22 14 ASN A O 12
ATOM 19724 N N . LYS A 1 15 ? -6.687 11.650 -6.428 1.00 61.24 15 LYS A N 12
ATOM 19725 C CA . LYS A 1 15 ? -6.266 10.898 -7.635 1.00 41.12 15 LYS A CA 12
ATOM 19726 C C . LYS A 1 15 ? -5.202 9.816 -7.305 1.00 42.23 15 LYS A C 12
ATOM 19727 O O . LYS A 1 15 ? -5.251 8.697 -7.834 1.00 73.22 15 LYS A O 12
ATOM 19746 N N . CYS A 1 16 ? -4.254 10.164 -6.411 1.00 61.12 16 CYS A N 12
ATOM 19747 C CA . CYS A 1 16 ? -3.179 9.241 -5.972 1.00 1.12 16 CYS A CA 12
ATOM 19748 C C . CYS A 1 16 ? -3.712 8.117 -5.060 1.00 33.23 16 CYS A C 12
ATOM 19749 O O . CYS A 1 16 ? -3.177 7.003 -5.081 1.00 64.22 16 CYS A O 12
ATOM 19757 N N . ARG A 1 17 ? -4.767 8.411 -4.268 1.00 21.24 17 ARG A N 12
ATOM 19758 C CA . ARG A 1 17 ? -5.422 7.399 -3.409 1.00 73.14 17 ARG A CA 12
ATOM 19759 C C . ARG A 1 17 ? -6.141 6.351 -4.269 1.00 40.41 17 ARG A C 12
ATOM 19760 O O . ARG A 1 17 ? -6.176 5.178 -3.921 1.00 50.35 17 ARG A O 12
ATOM 19781 N N . GLU A 1 18 ? -6.741 6.808 -5.381 1.00 10.10 18 GLU A N 12
ATOM 19782 C CA . GLU A 1 18 ? -7.392 5.914 -6.363 1.00 51.41 18 GLU A CA 12
ATOM 19783 C C . GLU A 1 18 ? -6.371 4.945 -7.006 1.00 20.41 18 GLU A C 12
ATOM 19784 O O . GLU A 1 18 ? -6.711 3.804 -7.319 1.00 72.13 18 GLU A O 12
ATOM 19796 N N . MET A 1 19 ? -5.119 5.419 -7.186 1.00 31.42 19 MET A N 12
ATOM 19797 C CA . MET A 1 19 ? -3.996 4.579 -7.679 1.00 13.24 19 MET A CA 12
ATOM 19798 C C . MET A 1 19 ? -3.463 3.608 -6.576 1.00 44.24 19 MET A C 12
ATOM 19799 O O . MET A 1 19 ? -3.046 2.485 -6.882 1.00 51.31 19 MET A O 12
ATOM 19813 N N . LEU A 1 20 ? -3.474 4.066 -5.302 1.00 45.44 20 LEU A N 12
ATOM 19814 C CA . LEU A 1 20 ? -3.126 3.224 -4.115 1.00 32.11 20 LEU A CA 12
ATOM 19815 C C . LEU A 1 20 ? -4.153 2.079 -3.920 1.00 30.42 20 LEU A C 12
ATOM 19816 O O . LEU A 1 20 ? -3.788 0.941 -3.605 1.00 24.23 20 LEU A O 12
ATOM 19832 N N . THR A 1 21 ? -5.441 2.415 -4.115 1.00 10.33 21 THR A N 12
ATOM 19833 C CA . THR A 1 21 ? -6.557 1.444 -4.088 1.00 12.32 21 THR A CA 12
ATOM 19834 C C . THR A 1 21 ? -6.428 0.468 -5.272 1.00 22.31 21 THR A C 12
ATOM 19835 O O . THR A 1 21 ? -6.626 -0.735 -5.119 1.00 0.22 21 THR A O 12
ATOM 19846 N N . ALA A 1 22 ? -6.073 1.034 -6.446 1.00 62.11 22 ALA A N 12
ATOM 19847 C CA . ALA A 1 22 ? -5.847 0.283 -7.699 1.00 24.50 22 ALA A CA 12
ATOM 19848 C C . ALA A 1 22 ? -4.706 -0.747 -7.575 1.00 12.44 22 ALA A C 12
ATOM 19849 O O . ALA A 1 22 ? -4.700 -1.743 -8.280 1.00 65.10 22 ALA A O 12
ATOM 19856 N N . ALA A 1 23 ? -3.726 -0.464 -6.704 1.00 11.20 23 ALA A N 12
ATOM 19857 C CA . ALA A 1 23 ? -2.634 -1.409 -6.375 1.00 64.12 23 ALA A CA 12
ATOM 19858 C C . ALA A 1 23 ? -3.152 -2.637 -5.567 1.00 61.40 23 ALA A C 12
ATOM 19859 O O . ALA A 1 23 ? -2.592 -3.735 -5.653 1.00 4.14 23 ALA A O 12
ATOM 19866 N N . LEU A 1 24 ? -4.212 -2.417 -4.768 1.00 64.21 24 LEU A N 12
ATOM 19867 C CA . LEU A 1 24 ? -4.864 -3.471 -3.943 1.00 60.13 24 LEU A CA 12
ATOM 19868 C C . LEU A 1 24 ? -5.960 -4.256 -4.737 1.00 62.34 24 LEU A C 12
ATOM 19869 O O . LEU A 1 24 ? -6.275 -5.414 -4.423 1.00 12.31 24 LEU A O 12
ATOM 19885 N N . GLN A 1 25 ? -6.550 -3.593 -5.752 1.00 12.11 25 GLN A N 12
ATOM 19886 C CA . GLN A 1 25 ? -7.543 -4.191 -6.694 1.00 52.25 25 GLN A CA 12
ATOM 19887 C C . GLN A 1 25 ? -6.916 -4.311 -8.111 1.00 44.54 25 GLN A C 12
ATOM 19888 O O . GLN A 1 25 ? -7.624 -4.281 -9.122 1.00 23.24 25 GLN A O 12
ATOM 19902 N N . THR A 1 26 ? -5.569 -4.484 -8.160 1.00 43.01 26 THR A N 12
ATOM 19903 C CA . THR A 1 26 ? -4.789 -4.607 -9.430 1.00 11.03 26 THR A CA 12
ATOM 19904 C C . THR A 1 26 ? -5.283 -5.778 -10.306 1.00 1.41 26 THR A C 12
ATOM 19905 O O . THR A 1 26 ? -5.255 -5.713 -11.542 1.00 74.14 26 THR A O 12
ATOM 19916 N N . ASP A 1 27 ? -5.734 -6.850 -9.646 1.00 62.14 27 ASP A N 12
ATOM 19917 C CA . ASP A 1 27 ? -6.638 -7.847 -10.246 1.00 13.34 27 ASP A CA 12
ATOM 19918 C C . ASP A 1 27 ? -7.848 -8.023 -9.294 1.00 3.03 27 ASP A C 12
ATOM 19919 O O . ASP A 1 27 ? -8.824 -7.272 -9.393 1.00 21.13 27 ASP A O 12
ATOM 19928 N N . HIS A 1 28 ? -7.739 -8.958 -8.320 1.00 0.54 28 HIS A N 12
ATOM 19929 C CA . HIS A 1 28 ? -8.809 -9.268 -7.327 1.00 32.42 28 HIS A CA 12
ATOM 19930 C C . HIS A 1 28 ? -8.174 -9.693 -5.988 1.00 45.22 28 HIS A C 12
ATOM 19931 O O . HIS A 1 28 ? -8.720 -10.508 -5.238 1.00 70.11 28 HIS A O 12
ATOM 19946 N N . ASP A 1 29 ? -7.046 -9.060 -5.674 1.00 64.02 29 ASP A N 12
ATOM 19947 C CA . ASP A 1 29 ? -6.175 -9.437 -4.548 1.00 34.44 29 ASP A CA 12
ATOM 19948 C C . ASP A 1 29 ? -6.818 -9.136 -3.173 1.00 74.41 29 ASP A C 12
ATOM 19949 O O . ASP A 1 29 ? -6.671 -9.919 -2.232 1.00 51.10 29 ASP A O 12
ATOM 19958 N N . HIS A 1 30 ? -7.528 -7.996 -3.063 1.00 5.41 30 HIS A N 12
ATOM 19959 C CA . HIS A 1 30 ? -8.303 -7.654 -1.835 1.00 55.11 30 HIS A CA 12
ATOM 19960 C C . HIS A 1 30 ? -9.550 -8.564 -1.666 1.00 21.14 30 HIS A C 12
ATOM 19961 O O . HIS A 1 30 ? -10.039 -8.753 -0.552 1.00 71.12 30 HIS A O 12
ATOM 19976 N N . VAL A 1 31 ? -10.045 -9.112 -2.796 1.00 35.15 31 VAL A N 12
ATOM 19977 C CA . VAL A 1 31 ? -11.215 -10.028 -2.836 1.00 40.52 31 VAL A CA 12
ATOM 19978 C C . VAL A 1 31 ? -10.830 -11.431 -2.290 1.00 1.14 31 VAL A C 12
ATOM 19979 O O . VAL A 1 31 ? -11.653 -12.113 -1.673 1.00 44.42 31 VAL A O 12
ATOM 19992 N N . ALA A 1 32 ? -9.557 -11.830 -2.534 1.00 35.24 32 ALA A N 12
ATOM 19993 C CA . ALA A 1 32 ? -8.976 -13.115 -2.051 1.00 32.12 32 ALA A CA 12
ATOM 19994 C C . ALA A 1 32 ? -9.099 -13.292 -0.514 1.00 24.33 32 ALA A C 12
ATOM 19995 O O . ALA A 1 32 ? -9.230 -14.417 -0.017 1.00 62.54 32 ALA A O 12
ATOM 20002 N N . ILE A 1 33 ? -9.057 -12.171 0.223 1.00 5.30 33 ILE A N 12
ATOM 20003 C CA . ILE A 1 33 ? -9.266 -12.154 1.689 1.00 40.13 33 ILE A CA 12
ATOM 20004 C C . ILE A 1 33 ? -10.714 -11.692 2.020 1.00 65.10 33 ILE A C 12
ATOM 20005 O O . ILE A 1 33 ? -11.370 -12.238 2.913 1.00 30.20 33 ILE A O 12
ATOM 20021 N N . GLY A 1 34 ? -11.192 -10.681 1.271 1.00 55.41 34 GLY A N 12
ATOM 20022 C CA . GLY A 1 34 ? -12.521 -10.075 1.485 1.00 35.42 34 GLY A CA 12
ATOM 20023 C C . GLY A 1 34 ? -12.473 -8.696 2.166 1.00 52.15 34 GLY A C 12
ATOM 20024 O O . GLY A 1 34 ? -13.481 -8.231 2.711 1.00 23.04 34 GLY A O 12
ATOM 20028 N N . ALA A 1 35 ? -11.296 -8.042 2.127 1.00 45.11 35 ALA A N 12
ATOM 20029 C CA . ALA A 1 35 ? -11.086 -6.704 2.730 1.00 24.41 35 ALA A CA 12
ATOM 20030 C C . ALA A 1 35 ? -11.361 -5.576 1.706 1.00 44.12 35 ALA A C 12
ATOM 20031 O O . ALA A 1 35 ? -10.916 -5.656 0.554 1.00 14.44 35 ALA A O 12
ATOM 20038 N N . ASP A 1 36 ? -12.098 -4.527 2.131 1.00 13.34 36 ASP A N 12
ATOM 20039 C CA . ASP A 1 36 ? -12.452 -3.377 1.261 1.00 51.51 36 ASP A CA 12
ATOM 20040 C C . ASP A 1 36 ? -11.249 -2.420 1.074 1.00 41.03 36 ASP A C 12
ATOM 20041 O O . ASP A 1 36 ? -10.889 -1.665 1.980 1.00 61.43 36 ASP A O 12
ATOM 20050 N N . CYS A 1 37 ? -10.662 -2.454 -0.132 1.00 53.15 37 CYS A N 12
ATOM 20051 C CA . CYS A 1 37 ? -9.393 -1.761 -0.466 1.00 52.33 37 CYS A CA 12
ATOM 20052 C C . CYS A 1 37 ? -9.470 -0.212 -0.388 1.00 12.52 37 CYS A C 12
ATOM 20053 O O . CYS A 1 37 ? -8.439 0.436 -0.212 1.00 1.50 37 CYS A O 12
ATOM 20061 N N . GLU A 1 38 ? -10.680 0.368 -0.521 1.00 41.23 38 GLU A N 12
ATOM 20062 C CA . GLU A 1 38 ? -10.869 1.846 -0.509 1.00 54.41 38 GLU A CA 12
ATOM 20063 C C . GLU A 1 38 ? -10.721 2.473 0.911 1.00 61.35 38 GLU A C 12
ATOM 20064 O O . GLU A 1 38 ? -10.128 3.549 1.058 1.00 2.25 38 GLU A O 12
ATOM 20076 N N . ARG A 1 39 ? -11.254 1.802 1.956 1.00 61.32 39 ARG A N 12
ATOM 20077 C CA . ARG A 1 39 ? -11.080 2.257 3.364 1.00 62.11 39 ARG A CA 12
ATOM 20078 C C . ARG A 1 39 ? -9.651 1.957 3.866 1.00 43.40 39 ARG A C 12
ATOM 20079 O O . ARG A 1 39 ? -9.132 2.669 4.723 1.00 75.12 39 ARG A O 12
ATOM 20100 N N . LEU A 1 40 ? -9.032 0.893 3.315 1.00 23.13 40 LEU A N 12
ATOM 20101 C CA . LEU A 1 40 ? -7.632 0.537 3.617 1.00 74.00 40 LEU A CA 12
ATOM 20102 C C . LEU A 1 40 ? -6.662 1.601 3.066 1.00 22.34 40 LEU A C 12
ATOM 20103 O O . LEU A 1 40 ? -5.869 2.153 3.816 1.00 44.34 40 LEU A O 12
ATOM 20119 N N . SER A 1 41 ? -6.787 1.905 1.756 1.00 72.33 41 SER A N 12
ATOM 20120 C CA . SER A 1 41 ? -5.894 2.852 1.028 1.00 43.15 41 SER A CA 12
ATOM 20121 C C . SER A 1 41 ? -5.822 4.230 1.710 1.00 54.42 41 SER A C 12
ATOM 20122 O O . SER A 1 41 ? -4.769 4.849 1.737 1.00 42.34 41 SER A O 12
ATOM 20130 N N . ALA A 1 42 ? -6.974 4.686 2.236 1.00 42.30 42 ALA A N 12
ATOM 20131 C CA . ALA A 1 42 ? -7.087 5.935 3.022 1.00 61.22 42 ALA A CA 12
ATOM 20132 C C . ALA A 1 42 ? -6.190 5.907 4.294 1.00 35.33 42 ALA A C 12
ATOM 20133 O O . ALA A 1 42 ? -5.490 6.876 4.589 1.00 2.12 42 ALA A O 12
ATOM 20140 N N . GLN A 1 43 ? -6.223 4.770 5.022 1.00 30.12 43 GLN A N 12
ATOM 20141 C CA . GLN A 1 43 ? -5.450 4.569 6.280 1.00 64.45 43 GLN A CA 12
ATOM 20142 C C . GLN A 1 43 ? -3.924 4.446 6.012 1.00 50.13 43 GLN A C 12
ATOM 20143 O O . GLN A 1 43 ? -3.111 5.013 6.755 1.00 31.14 43 GLN A O 12
ATOM 20157 N N . ILE A 1 44 ? -3.551 3.685 4.954 1.00 2.32 44 ILE A N 12
ATOM 20158 C CA . ILE A 1 44 ? -2.149 3.601 4.464 1.00 44.24 44 ILE A CA 12
ATOM 20159 C C . ILE A 1 44 ? -1.644 5.007 4.045 1.00 64.44 44 ILE A C 12
ATOM 20160 O O . ILE A 1 44 ? -0.538 5.423 4.409 1.00 45.31 44 ILE A O 12
ATOM 20176 N N . GLU A 1 45 ? -2.496 5.737 3.304 1.00 24.51 45 GLU A N 12
ATOM 20177 C CA . GLU A 1 45 ? -2.157 7.060 2.743 1.00 33.24 45 GLU A CA 12
ATOM 20178 C C . GLU A 1 45 ? -1.886 8.105 3.845 1.00 73.10 45 GLU A C 12
ATOM 20179 O O . GLU A 1 45 ? -0.940 8.870 3.733 1.00 34.22 45 GLU A O 12
ATOM 20191 N N . GLU A 1 46 ? -2.721 8.117 4.904 1.00 63.31 46 GLU A N 12
ATOM 20192 C CA . GLU A 1 46 ? -2.545 9.014 6.080 1.00 3.15 46 GLU A CA 12
ATOM 20193 C C . GLU A 1 46 ? -1.138 8.874 6.720 1.00 13.01 46 GLU A C 12
ATOM 20194 O O . GLU A 1 46 ? -0.472 9.873 7.032 1.00 65.22 46 GLU A O 12
ATOM 20206 N N . CYS A 1 47 ? -0.690 7.622 6.865 1.00 51.53 47 CYS A N 12
ATOM 20207 C CA . CYS A 1 47 ? 0.581 7.288 7.539 1.00 12.44 47 CYS A CA 12
ATOM 20208 C C . CYS A 1 47 ? 1.824 7.639 6.676 1.00 63.32 47 CYS A C 12
ATOM 20209 O O . CYS A 1 47 ? 2.852 8.054 7.214 1.00 2.44 47 CYS A O 12
ATOM 20217 N N . ILE A 1 48 ? 1.731 7.469 5.341 1.00 21.21 48 ILE A N 12
ATOM 20218 C CA . ILE A 1 48 ? 2.832 7.853 4.411 1.00 71.33 48 ILE A CA 12
ATOM 20219 C C . ILE A 1 48 ? 2.813 9.394 4.120 1.00 2.44 48 ILE A C 12
ATOM 20220 O O . ILE A 1 48 ? 3.859 10.002 3.876 1.00 12.15 48 ILE A O 12
ATOM 20236 N N . PHE A 1 49 ? 1.611 10.010 4.231 1.00 54.51 49 PHE A N 12
ATOM 20237 C CA . PHE A 1 49 ? 1.356 11.456 3.922 1.00 74.43 49 PHE A CA 12
ATOM 20238 C C . PHE A 1 49 ? 2.204 12.423 4.795 1.00 41.11 49 PHE A C 12
ATOM 20239 O O . PHE A 1 49 ? 2.475 13.558 4.387 1.00 0.02 49 PHE A O 12
ATOM 20256 N N . ARG A 1 50 ? 2.606 11.944 5.984 1.00 31.42 50 ARG A N 12
ATOM 20257 C CA . ARG A 1 50 ? 3.334 12.734 7.005 1.00 41.44 50 ARG A CA 12
ATOM 20258 C C . ARG A 1 50 ? 4.575 13.460 6.415 1.00 44.33 50 ARG A C 12
ATOM 20259 O O . ARG A 1 50 ? 4.710 14.687 6.535 1.00 43.13 50 ARG A O 12
ATOM 20280 N N . ASP A 1 51 ? 5.469 12.686 5.784 1.00 13.25 51 ASP A N 12
ATOM 20281 C CA . ASP A 1 51 ? 6.620 13.224 5.024 1.00 72.05 51 ASP A CA 12
ATOM 20282 C C . ASP A 1 51 ? 6.264 13.450 3.534 1.00 15.11 51 ASP A C 12
ATOM 20283 O O . ASP A 1 51 ? 6.447 14.542 2.982 1.00 32.14 51 ASP A O 12
ATOM 20292 N N . VAL A 1 52 ? 5.733 12.389 2.917 1.00 31.11 52 VAL A N 12
ATOM 20293 C CA . VAL A 1 52 ? 5.579 12.266 1.447 1.00 13.04 52 VAL A CA 12
ATOM 20294 C C . VAL A 1 52 ? 4.503 13.200 0.853 1.00 4.12 52 VAL A C 12
ATOM 20295 O O . VAL A 1 52 ? 4.683 13.714 -0.248 1.00 34.32 52 VAL A O 12
ATOM 20308 N N . GLY A 1 53 ? 3.434 13.471 1.622 1.00 13.14 53 GLY A N 12
ATOM 20309 C CA . GLY A 1 53 ? 2.217 14.152 1.118 1.00 43.23 53 GLY A CA 12
ATOM 20310 C C . GLY A 1 53 ? 2.314 15.669 0.870 1.00 33.32 53 GLY A C 12
ATOM 20311 O O . GLY A 1 53 ? 1.311 16.378 0.963 1.00 12.43 53 GLY A O 12
ATOM 20315 N N . ASN A 1 54 ? 3.509 16.153 0.512 1.00 62.12 54 ASN A N 12
ATOM 20316 C CA . ASN A 1 54 ? 3.759 17.563 0.137 1.00 14.52 54 ASN A CA 12
ATOM 20317 C C . ASN A 1 54 ? 3.448 17.858 -1.362 1.00 0.52 54 ASN A C 12
ATOM 20318 O O . ASN A 1 54 ? 3.722 18.959 -1.825 1.00 54.33 54 ASN A O 12
ATOM 20329 N N . THR A 1 55 ? 2.890 16.850 -2.084 1.00 74.42 55 THR A N 12
ATOM 20330 C CA . THR A 1 55 ? 2.550 16.872 -3.552 1.00 12.22 55 THR A CA 12
ATOM 20331 C C . THR A 1 55 ? 3.796 16.942 -4.487 1.00 62.41 55 THR A C 12
ATOM 20332 O O . THR A 1 55 ? 3.971 16.074 -5.351 1.00 12.34 55 THR A O 12
ATOM 20343 N N . ASP A 1 56 ? 4.636 17.978 -4.315 1.00 63.33 56 ASP A N 12
ATOM 20344 C CA . ASP A 1 56 ? 5.892 18.167 -5.072 1.00 75.31 56 ASP A CA 12
ATOM 20345 C C . ASP A 1 56 ? 6.897 16.986 -4.887 1.00 74.03 56 ASP A C 12
ATOM 20346 O O . ASP A 1 56 ? 7.174 16.580 -3.761 1.00 35.00 56 ASP A O 12
ATOM 20355 N N . MET A 1 57 ? 7.401 16.467 -6.028 1.00 44.35 57 MET A N 12
ATOM 20356 C CA . MET A 1 57 ? 8.492 15.458 -6.121 1.00 23.53 57 MET A CA 12
ATOM 20357 C C . MET A 1 57 ? 8.193 14.128 -5.369 1.00 3.13 57 MET A C 12
ATOM 20358 O O . MET A 1 57 ? 7.796 13.149 -5.998 1.00 23.42 57 MET A O 12
ATOM 20372 N N . LYS A 1 58 ? 8.366 14.118 -4.027 1.00 22.43 58 LYS A N 12
ATOM 20373 C CA . LYS A 1 58 ? 8.308 12.887 -3.191 1.00 2.21 58 LYS A CA 12
ATOM 20374 C C . LYS A 1 58 ? 6.945 12.160 -3.275 1.00 31.52 58 LYS A C 12
ATOM 20375 O O . LYS A 1 58 ? 6.890 10.930 -3.302 1.00 23.02 58 LYS A O 12
ATOM 20394 N N . TYR A 1 59 ? 5.852 12.933 -3.317 1.00 33.35 59 TYR A N 12
ATOM 20395 C CA . TYR A 1 59 ? 4.483 12.377 -3.405 1.00 70.12 59 TYR A CA 12
ATOM 20396 C C . TYR A 1 59 ? 4.208 11.756 -4.791 1.00 20.44 59 TYR A C 12
ATOM 20397 O O . TYR A 1 59 ? 3.416 10.824 -4.915 1.00 1.33 59 TYR A O 12
ATOM 20415 N N . LYS A 1 60 ? 4.826 12.309 -5.835 1.00 31.20 60 LYS A N 12
ATOM 20416 C CA . LYS A 1 60 ? 4.773 11.715 -7.183 1.00 62.04 60 LYS A CA 12
ATOM 20417 C C . LYS A 1 60 ? 5.639 10.430 -7.274 1.00 31.52 60 LYS A C 12
ATOM 20418 O O . LYS A 1 60 ? 5.142 9.366 -7.647 1.00 55.34 60 LYS A O 12
ATOM 20437 N N . ASN A 1 61 ? 6.917 10.545 -6.864 1.00 74.25 61 ASN A N 12
ATOM 20438 C CA . ASN A 1 61 ? 7.956 9.506 -7.087 1.00 22.43 61 ASN A CA 12
ATOM 20439 C C . ASN A 1 61 ? 7.831 8.306 -6.105 1.00 12.21 61 ASN A C 12
ATOM 20440 O O . ASN A 1 61 ? 7.804 7.155 -6.532 1.00 61.32 61 ASN A O 12
ATOM 20451 N N . ARG A 1 62 ? 7.752 8.582 -4.790 1.00 51.23 62 ARG A N 12
ATOM 20452 C CA . ARG A 1 62 ? 7.772 7.520 -3.741 1.00 71.05 62 ARG A CA 12
ATOM 20453 C C . ARG A 1 62 ? 6.420 6.780 -3.620 1.00 10.51 62 ARG A C 12
ATOM 20454 O O . ARG A 1 62 ? 6.389 5.611 -3.211 1.00 0.24 62 ARG A O 12
ATOM 20475 N N . VAL A 1 63 ? 5.309 7.458 -3.967 1.00 14.11 63 VAL A N 12
ATOM 20476 C CA . VAL A 1 63 ? 3.977 6.814 -4.016 1.00 12.32 63 VAL A CA 12
ATOM 20477 C C . VAL A 1 63 ? 3.870 5.857 -5.227 1.00 10.04 63 VAL A C 12
ATOM 20478 O O . VAL A 1 63 ? 3.474 4.711 -5.042 1.00 10.41 63 VAL A O 12
ATOM 20491 N N . ARG A 1 64 ? 4.271 6.309 -6.450 1.00 3.25 64 ARG A N 12
ATOM 20492 C CA . ARG A 1 64 ? 4.237 5.437 -7.670 1.00 71.12 64 ARG A CA 12
ATOM 20493 C C . ARG A 1 64 ? 5.182 4.213 -7.507 1.00 71.21 64 ARG A C 12
ATOM 20494 O O . ARG A 1 64 ? 4.878 3.118 -7.986 1.00 33.54 64 ARG A O 12
ATOM 20515 N N . SER A 1 65 ? 6.328 4.422 -6.817 1.00 14.41 65 SER A N 12
ATOM 20516 C CA . SER A 1 65 ? 7.293 3.343 -6.487 1.00 4.00 65 SER A CA 12
ATOM 20517 C C . SER A 1 65 ? 6.663 2.290 -5.551 1.00 70.30 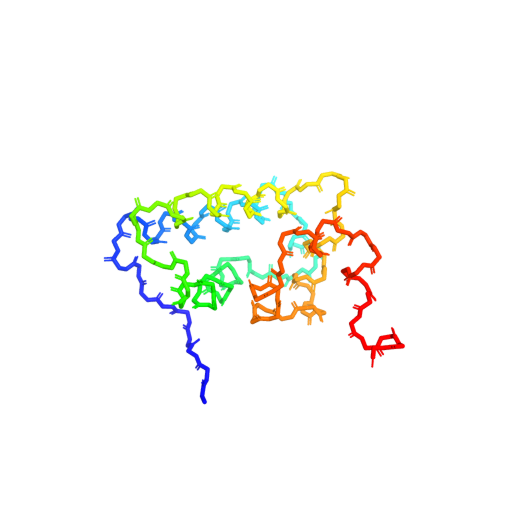65 SER A C 12
ATOM 20518 O O . SER A 1 65 ? 6.816 1.089 -5.770 1.00 51.02 65 SER A O 12
ATOM 20526 N N . ARG A 1 66 ? 5.940 2.760 -4.516 1.00 74.12 66 ARG A N 12
ATOM 20527 C CA . ARG A 1 66 ? 5.275 1.871 -3.532 1.00 21.33 66 ARG A CA 12
ATOM 20528 C C . ARG A 1 66 ? 4.118 1.074 -4.196 1.00 33.45 66 ARG A C 12
ATOM 20529 O O . ARG A 1 66 ? 3.999 -0.134 -3.995 1.00 40.05 66 ARG A O 12
ATOM 20550 N N . ILE A 1 67 ? 3.304 1.782 -5.015 1.00 5.21 67 ILE A N 12
ATOM 20551 C CA . ILE A 1 67 ? 2.257 1.180 -5.888 1.00 42.32 67 ILE A CA 12
ATOM 20552 C C . ILE A 1 67 ? 2.854 0.100 -6.830 1.00 60.23 67 ILE A C 12
ATOM 20553 O O . ILE A 1 67 ? 2.218 -0.924 -7.082 1.00 63.03 67 ILE A O 12
ATOM 20569 N N . SER A 1 68 ? 4.084 0.347 -7.330 1.00 12.50 68 SER A N 12
ATOM 20570 C CA . SER A 1 68 ? 4.809 -0.602 -8.211 1.00 22.04 68 SER A CA 12
ATOM 20571 C C . SER A 1 68 ? 5.140 -1.923 -7.470 1.00 2.22 68 SER A C 12
ATOM 20572 O O . SER A 1 68 ? 4.921 -3.001 -8.020 1.00 75.05 68 SER A O 12
ATOM 20580 N N . ASN A 1 69 ? 5.646 -1.821 -6.216 1.00 54.12 69 ASN A N 12
ATOM 20581 C CA . ASN A 1 69 ? 5.923 -3.011 -5.352 1.00 55.01 69 ASN A CA 12
ATOM 20582 C C . ASN A 1 69 ? 4.620 -3.747 -4.938 1.00 22.42 69 ASN A C 12
ATOM 20583 O O . ASN A 1 69 ? 4.631 -4.958 -4.694 1.00 20.30 69 ASN A O 12
ATOM 20594 N N . LEU A 1 70 ? 3.506 -2.998 -4.847 1.00 31.12 70 LEU A N 12
ATOM 20595 C CA . LEU A 1 70 ? 2.180 -3.572 -4.534 1.00 30.25 70 LEU A CA 12
ATOM 20596 C C . LEU A 1 70 ? 1.615 -4.379 -5.735 1.00 40.23 70 LEU A C 12
ATOM 20597 O O . LEU A 1 70 ? 1.204 -5.519 -5.569 1.00 15.12 70 LEU A O 12
ATOM 20613 N N . LYS A 1 71 ? 1.637 -3.789 -6.952 1.00 23.53 71 LYS A N 12
ATOM 20614 C CA . LYS A 1 71 ? 1.145 -4.469 -8.192 1.00 74.04 71 LYS A CA 12
ATOM 20615 C C . LYS A 1 71 ? 2.218 -5.417 -8.805 1.00 50.21 71 LYS A C 12
ATOM 20616 O O . LYS A 1 71 ? 2.009 -5.991 -9.883 1.00 12.01 71 LYS A O 12
ATOM 20635 N N . ASP A 1 72 ? 3.363 -5.560 -8.118 1.00 54.05 72 ASP A N 12
ATOM 20636 C CA . ASP A 1 72 ? 4.464 -6.441 -8.544 1.00 73.52 72 ASP A CA 12
ATOM 20637 C C . ASP A 1 72 ? 4.084 -7.942 -8.398 1.00 40.44 72 ASP A C 12
ATOM 20638 O O . ASP A 1 72 ? 3.621 -8.382 -7.339 1.00 72.51 72 ASP A O 12
ATOM 20647 N N . ALA A 1 73 ? 4.278 -8.711 -9.489 1.00 15.21 73 ALA A N 12
ATOM 20648 C CA . ALA A 1 73 ? 3.995 -10.165 -9.522 1.00 53.32 73 ALA A CA 12
ATOM 20649 C C . ALA A 1 73 ? 5.047 -10.979 -8.734 1.00 34.31 73 ALA A C 12
ATOM 20650 O O . ALA A 1 73 ? 4.762 -12.097 -8.285 1.00 2.43 73 ALA A O 12
ATOM 20657 N N . LYS A 1 74 ? 6.265 -10.416 -8.578 1.00 61.43 74 LYS A N 12
ATOM 20658 C CA . LYS A 1 74 ? 7.357 -11.079 -7.837 1.00 33.32 74 LYS A CA 12
ATOM 20659 C C . LYS A 1 74 ? 7.106 -11.016 -6.306 1.00 40.23 74 LYS A C 12
ATOM 20660 O O . LYS A 1 74 ? 7.450 -11.953 -5.576 1.00 72.13 74 LYS A O 12
ATOM 20679 N N . ASN A 1 75 ? 6.484 -9.910 -5.830 1.00 74.14 75 ASN A N 12
ATOM 20680 C CA . ASN A 1 75 ? 6.029 -9.769 -4.418 1.00 13.24 75 ASN A CA 12
ATOM 20681 C C . ASN A 1 75 ? 4.471 -9.699 -4.331 1.00 53.10 75 ASN A C 12
ATOM 20682 O O . ASN A 1 75 ? 3.894 -8.600 -4.271 1.00 54.12 75 ASN A O 12
ATOM 20693 N N . PRO A 1 76 ? 3.742 -10.870 -4.375 1.00 41.13 76 PRO A N 12
ATOM 20694 C CA . PRO A 1 76 ? 2.303 -10.914 -4.029 1.00 52.12 76 PRO A CA 12
ATOM 20695 C C . PRO A 1 76 ? 2.076 -10.953 -2.497 1.00 12.43 76 PRO A C 12
ATOM 20696 O O . PRO A 1 76 ? 1.045 -10.495 -2.010 1.00 21.51 76 PRO A O 12
ATOM 20707 N N . ASP A 1 77 ? 3.083 -11.471 -1.757 1.00 43.40 77 ASP A N 12
ATOM 20708 C CA . ASP A 1 77 ? 3.010 -11.703 -0.300 1.00 54.30 77 ASP A CA 12
ATOM 20709 C C . ASP A 1 77 ? 2.969 -10.378 0.488 1.00 2.43 77 ASP A C 12
ATOM 20710 O O . ASP A 1 77 ? 2.255 -10.270 1.487 1.00 33.23 77 ASP A O 12
ATOM 20719 N N . LEU A 1 78 ? 3.734 -9.375 0.006 1.00 23.54 78 LEU A N 12
ATOM 20720 C CA . LEU A 1 78 ? 3.779 -8.019 0.608 1.00 73.04 78 LEU A CA 12
ATOM 20721 C C . LEU A 1 78 ? 2.361 -7.396 0.746 1.00 74.41 78 LEU A C 12
ATOM 20722 O O . LEU A 1 78 ? 1.930 -7.053 1.853 1.00 42.43 78 LEU A O 12
ATOM 20738 N N . ARG A 1 79 ? 1.631 -7.297 -0.390 1.00 71.21 79 ARG A N 12
ATOM 20739 C CA . ARG A 1 79 ? 0.258 -6.736 -0.414 1.00 54.24 79 ARG A CA 12
ATOM 20740 C C . ARG A 1 79 ? -0.755 -7.701 0.242 1.00 63.15 79 ARG A C 12
ATOM 20741 O O . ARG A 1 79 ? -1.719 -7.253 0.856 1.00 63.31 79 ARG A O 12
ATOM 20762 N N . ARG A 1 80 ? -0.509 -9.029 0.109 1.00 32.30 80 ARG A N 12
ATOM 20763 C CA . ARG A 1 80 ? -1.380 -10.086 0.681 1.00 71.42 80 ARG A CA 12
ATOM 20764 C C . ARG A 1 80 ? -1.510 -9.932 2.211 1.00 61.43 80 ARG A C 12
ATOM 20765 O O . ARG A 1 80 ? -2.606 -10.013 2.751 1.00 30.23 80 ARG A O 12
ATOM 20786 N N . ASN A 1 81 ? -0.366 -9.685 2.878 1.00 13.21 81 ASN A N 12
ATOM 20787 C CA . ASN A 1 81 ? -0.294 -9.514 4.346 1.00 63.13 81 ASN A CA 12
ATOM 20788 C C . ASN A 1 81 ? -1.044 -8.242 4.818 1.00 63.34 81 ASN A C 12
ATOM 20789 O O . ASN A 1 81 ? -1.692 -8.261 5.864 1.00 42.41 81 ASN A O 12
ATOM 20800 N N . VAL A 1 82 ? -0.947 -7.148 4.038 1.00 12.53 82 VAL A N 12
ATOM 20801 C CA . VAL A 1 82 ? -1.667 -5.873 4.331 1.00 5.23 82 VAL A CA 12
ATOM 20802 C C . VAL A 1 82 ? -3.207 -6.073 4.249 1.00 21.53 82 VAL A C 12
ATOM 20803 O O . VAL A 1 82 ? -3.962 -5.661 5.138 1.00 73.21 82 VAL A O 12
ATOM 20816 N N . LEU A 1 83 ? -3.634 -6.742 3.169 1.00 24.13 83 LEU A N 12
ATOM 20817 C CA . LEU A 1 83 ? -5.053 -7.056 2.885 1.00 30.33 83 LEU A CA 12
ATOM 20818 C C . LEU A 1 83 ? -5.609 -8.158 3.831 1.00 63.44 83 LEU A C 12
ATOM 20819 O O . LEU A 1 83 ? -6.817 -8.235 4.064 1.00 0.13 83 LEU A O 12
ATOM 20835 N N . CYS A 1 84 ? -4.705 -9.001 4.366 1.00 41.52 84 CYS A N 12
ATOM 20836 C CA . CYS A 1 84 ? -5.042 -10.063 5.356 1.00 22.52 84 CYS A CA 12
ATOM 20837 C C . CYS A 1 84 ? -5.005 -9.522 6.804 1.00 22.00 84 CYS A C 12
ATOM 20838 O O . CYS A 1 84 ? -5.494 -10.174 7.735 1.00 44.51 84 CYS A O 12
ATOM 20846 N N . GLY A 1 85 ? -4.414 -8.323 6.983 1.00 51.23 85 GLY A N 12
ATOM 20847 C CA . GLY A 1 85 ? -4.310 -7.667 8.296 1.00 72.31 85 GLY A CA 12
ATOM 20848 C C . GLY A 1 85 ? -3.035 -8.017 9.078 1.00 55.12 85 GLY A C 12
ATOM 20849 O O . GLY A 1 85 ? -2.817 -7.473 10.162 1.00 74.21 85 GLY A O 12
ATOM 20853 N N . ALA A 1 86 ? -2.203 -8.936 8.533 1.00 72.03 86 ALA A N 12
ATOM 20854 C CA . ALA A 1 86 ? -0.910 -9.341 9.146 1.00 4.23 86 ALA A CA 12
ATOM 20855 C C . ALA A 1 86 ? 0.068 -8.140 9.249 1.00 71.11 86 ALA A C 12
ATOM 20856 O O . ALA A 1 86 ? 0.689 -7.914 10.295 1.00 65.31 86 ALA A O 12
ATOM 20863 N N . ILE A 1 87 ? 0.214 -7.399 8.136 1.00 32.22 87 ILE A N 12
ATOM 20864 C CA . ILE A 1 87 ? 0.844 -6.058 8.134 1.00 33.24 87 ILE A CA 12
ATOM 20865 C C . ILE A 1 87 ? -0.250 -4.987 8.393 1.00 13.14 87 ILE A C 12
ATOM 20866 O O . ILE A 1 87 ? -1.303 -5.002 7.742 1.00 30.00 87 ILE A O 12
ATOM 20882 N N . THR A 1 88 ? 0.012 -4.066 9.343 1.00 41.34 88 THR A N 12
ATOM 20883 C CA . THR A 1 88 ? -0.946 -2.993 9.718 1.00 42.51 88 THR A CA 12
ATOM 20884 C C . THR A 1 88 ? -0.892 -1.809 8.706 1.00 71.11 88 THR A C 12
ATOM 20885 O O . THR A 1 88 ? 0.137 -1.621 8.038 1.00 25.12 88 THR A O 12
ATOM 20896 N N . PRO A 1 89 ? -2.010 -1.006 8.561 1.00 13.52 89 PRO A N 12
ATOM 20897 C CA . PRO A 1 89 ? -2.061 0.189 7.666 1.00 21.20 89 PRO A CA 12
ATOM 20898 C C . PRO A 1 89 ? -0.855 1.163 7.787 1.00 22.44 89 PRO A C 12
ATOM 20899 O O . PRO A 1 89 ? -0.381 1.700 6.776 1.00 41.12 89 PRO A O 12
ATOM 20910 N N . GLN A 1 90 ? -0.380 1.397 9.025 1.00 50.24 90 GLN A N 12
ATOM 20911 C CA . GLN A 1 90 ? 0.788 2.269 9.267 1.00 51.44 90 GLN A CA 12
ATOM 20912 C C . GLN A 1 90 ? 2.126 1.567 8.932 1.00 23.05 90 GLN A C 12
ATOM 20913 O O . GLN A 1 90 ? 3.013 2.193 8.353 1.00 13.23 90 GLN A O 12
ATOM 20927 N N . GLN A 1 91 ? 2.240 0.261 9.270 1.00 51.41 91 GLN A N 12
ATOM 20928 C CA . GLN A 1 91 ? 3.494 -0.524 9.115 1.00 31.44 91 GLN A CA 12
ATOM 20929 C C . GLN A 1 91 ? 4.007 -0.521 7.648 1.00 41.42 91 GLN A C 12
ATOM 20930 O O . GLN A 1 91 ? 5.164 -0.189 7.399 1.00 4.24 91 GLN A O 12
ATOM 20944 N N . ILE A 1 92 ? 3.120 -0.864 6.699 1.00 70.03 92 ILE A N 12
ATOM 20945 C CA . ILE A 1 92 ? 3.439 -0.870 5.243 1.00 22.30 92 ILE A CA 12
ATOM 20946 C C . ILE A 1 92 ? 3.826 0.546 4.712 1.00 54.53 92 ILE A C 12
ATOM 20947 O O . ILE A 1 92 ? 4.745 0.680 3.900 1.00 65.13 92 ILE A O 12
ATOM 20963 N N . ALA A 1 93 ? 3.144 1.585 5.219 1.00 23.20 93 ALA A N 12
ATOM 20964 C CA . ALA A 1 93 ? 3.289 2.976 4.729 1.00 42.20 93 ALA A CA 12
ATOM 20965 C C . ALA A 1 93 ? 4.616 3.643 5.184 1.00 31.53 93 ALA A C 12
ATOM 20966 O O . ALA A 1 93 ? 5.252 4.370 4.415 1.00 21.31 93 ALA A O 12
ATOM 20973 N N . VAL A 1 94 ? 5.013 3.383 6.441 1.00 1.00 94 VAL A N 12
ATOM 20974 C CA . VAL A 1 94 ? 6.242 3.956 7.053 1.00 74.13 94 VAL A CA 12
ATOM 20975 C C . VAL A 1 94 ? 7.509 3.117 6.714 1.00 51.10 94 VAL A C 12
ATOM 20976 O O . VAL A 1 94 ? 8.637 3.535 7.004 1.00 71.50 94 VAL A O 12
ATOM 20989 N N . MET A 1 95 ? 7.306 1.938 6.090 1.00 1.41 95 MET A N 12
ATOM 20990 C CA . MET A 1 95 ? 8.366 0.922 5.893 1.00 54.41 95 MET A CA 12
ATOM 20991 C C . MET A 1 95 ? 9.403 1.338 4.813 1.00 62.41 95 MET A C 12
ATOM 20992 O O . MET A 1 95 ? 9.066 2.055 3.853 1.00 15.53 95 MET A O 12
ATOM 21006 N N . THR A 1 96 ? 10.655 0.855 4.993 1.00 41.41 96 THR A N 12
ATOM 21007 C CA . THR A 1 96 ? 11.798 1.132 4.085 1.00 33.35 96 THR A CA 12
ATOM 21008 C C . THR A 1 96 ? 11.543 0.584 2.653 1.00 31.14 96 THR A C 12
ATOM 21009 O O . THR A 1 96 ? 10.889 -0.452 2.484 1.00 41.13 96 THR A O 12
ATOM 21020 N N . SER A 1 97 ? 12.094 1.283 1.641 1.00 42.24 97 SER A N 12
ATOM 21021 C CA . SER A 1 97 ? 11.972 0.905 0.210 1.00 24.55 97 SER A CA 12
ATOM 21022 C C . SER A 1 97 ? 12.555 -0.503 -0.067 1.00 3.24 97 SER A C 12
ATOM 21023 O O . SER A 1 97 ? 11.956 -1.301 -0.798 1.00 41.11 97 SER A O 12
ATOM 21031 N N . GLU A 1 98 ? 13.712 -0.793 0.559 1.00 14.23 98 GLU A N 12
ATOM 21032 C CA . GLU A 1 98 ? 14.365 -2.126 0.509 1.00 33.21 98 GLU A CA 12
ATOM 21033 C C . GLU A 1 98 ? 13.412 -3.249 0.986 1.00 45.41 98 GLU A C 12
ATOM 21034 O O . GLU A 1 98 ? 13.338 -4.319 0.378 1.00 32.51 98 GLU A O 12
ATOM 21046 N N . GLU A 1 99 ? 12.667 -2.971 2.070 1.00 21.53 99 GLU A N 12
ATOM 21047 C CA . GLU A 1 99 ? 11.721 -3.936 2.663 1.00 54.32 99 GLU A CA 12
ATOM 21048 C C . GLU A 1 99 ? 10.464 -4.143 1.786 1.00 13.24 99 GLU A C 12
ATOM 21049 O O . GLU A 1 99 ? 9.836 -5.185 1.867 1.00 60.04 99 GLU A O 12
ATOM 21061 N N . MET A 1 100 ? 10.099 -3.149 0.954 1.00 62.20 100 MET A N 12
ATOM 21062 C CA . MET A 1 100 ? 8.995 -3.319 -0.032 1.00 23.11 100 MET A CA 12
ATOM 21063 C C . MET A 1 100 ? 9.404 -4.307 -1.157 1.00 12.25 100 MET A C 12
ATOM 21064 O O . MET A 1 100 ? 8.555 -4.942 -1.787 1.00 40.24 100 MET A O 12
ATOM 21078 N N . ALA A 1 101 ? 10.724 -4.417 -1.394 1.00 42.41 101 ALA A N 12
ATOM 21079 C CA . ALA A 1 101 ? 11.301 -5.351 -2.383 1.00 52.41 101 ALA A CA 12
ATOM 21080 C C . ALA A 1 101 ? 11.650 -6.740 -1.766 1.00 4.13 101 ALA A C 12
ATOM 21081 O O . ALA A 1 101 ? 11.839 -7.707 -2.511 1.00 13.55 101 ALA A O 12
ATOM 21088 N N . SER A 1 102 ? 11.707 -6.849 -0.414 1.00 22.04 102 SER A N 12
ATOM 21089 C CA . SER A 1 102 ? 12.209 -8.085 0.272 1.00 45.02 102 SER A CA 12
ATOM 21090 C C . SER A 1 102 ? 11.562 -8.331 1.666 1.00 24.01 102 SER A C 12
ATOM 21091 O O . SER A 1 102 ? 12.210 -8.891 2.570 1.00 41.01 102 SER A O 12
ATOM 21099 N N . ASP A 1 103 ? 10.267 -7.978 1.822 1.00 63.52 103 ASP A N 12
ATOM 21100 C CA . ASP A 1 103 ? 9.517 -8.150 3.108 1.00 71.51 103 ASP A CA 12
ATOM 21101 C C . ASP A 1 103 ? 9.469 -9.639 3.542 1.00 3.13 103 ASP A C 12
ATOM 21102 O O . ASP A 1 103 ? 9.532 -9.969 4.735 1.00 41.50 103 ASP A O 12
ATOM 21111 N N . GLU A 1 104 ? 9.410 -10.507 2.526 1.00 15.45 104 GLU A N 12
ATOM 21112 C CA . GLU A 1 104 ? 9.334 -11.966 2.676 1.00 22.41 104 GLU A CA 12
ATOM 21113 C C . GLU A 1 104 ? 10.612 -12.516 3.356 1.00 44.21 104 GLU A C 12
ATOM 21114 O O . GLU A 1 104 ? 10.539 -13.355 4.251 1.00 52.53 104 GLU A O 12
ATOM 21126 N N . LEU A 1 105 ? 11.781 -11.980 2.946 1.00 74.04 105 LEU A N 12
ATOM 21127 C CA . LEU A 1 105 ? 13.106 -12.487 3.385 1.00 65.25 105 LEU A CA 12
ATOM 21128 C C . LEU A 1 105 ? 13.360 -12.342 4.908 1.00 55.54 105 LEU A C 12
ATOM 21129 O O . LEU A 1 105 ? 14.191 -13.058 5.457 1.00 14.11 105 LEU A O 12
ATOM 21145 N N . LYS A 1 106 ? 12.613 -11.448 5.581 1.00 72.43 106 LYS A N 12
ATOM 21146 C CA . LYS A 1 106 ? 12.695 -11.263 7.057 1.00 43.20 106 LYS A CA 12
ATOM 21147 C C . LYS A 1 106 ? 12.190 -12.503 7.857 1.00 63.21 106 LYS A C 12
ATOM 21148 O O . LYS A 1 106 ? 12.411 -12.598 9.071 1.00 32.41 106 LYS A O 12
ATOM 21167 N N . GLU A 1 107 ? 11.501 -13.439 7.167 1.00 12.10 107 GLU A N 12
ATOM 21168 C CA . GLU A 1 107 ? 11.065 -14.740 7.747 1.00 14.55 107 GLU A CA 12
ATOM 21169 C C . GLU A 1 107 ? 11.451 -15.945 6.838 1.00 63.21 107 GLU A C 12
ATOM 21170 O O . GLU A 1 107 ? 11.413 -17.095 7.284 1.00 14.33 107 GLU A O 12
ATOM 21182 N N . ILE A 1 108 ? 11.820 -15.679 5.565 1.00 73.45 108 ILE A N 12
ATOM 21183 C CA . ILE A 1 108 ? 12.212 -16.737 4.589 1.00 61.22 108 ILE A CA 12
ATOM 21184 C C . ILE A 1 108 ? 13.756 -16.894 4.509 1.00 70.14 108 ILE A C 12
ATOM 21185 O O . ILE A 1 108 ? 14.282 -17.988 4.740 1.00 53.14 108 ILE A O 12
ATOM 21201 N N . ARG A 1 109 ? 14.457 -15.778 4.187 1.00 2.22 109 ARG A N 12
ATOM 21202 C CA . ARG A 1 109 ? 15.926 -15.739 3.914 1.00 70.43 109 ARG A CA 12
ATOM 21203 C C . ARG A 1 109 ? 16.325 -16.639 2.705 1.00 51.34 109 ARG A C 12
ATOM 21204 O O . ARG A 1 109 ? 16.491 -16.151 1.579 1.00 1.14 109 ARG A O 12
ATOM 21225 N N . LYS A 1 110 ? 16.445 -17.954 2.956 1.00 35.14 110 LYS A N 12
ATOM 21226 C CA . LYS A 1 110 ? 16.847 -18.960 1.952 1.00 34.03 110 LYS A CA 12
ATOM 21227 C C . LYS A 1 110 ? 16.108 -20.283 2.277 1.00 75.24 110 LYS A C 12
ATOM 21228 O O . LYS A 1 110 ? 16.542 -21.065 3.136 1.00 63.02 110 LYS A O 12
ATOM 21247 N N . ALA A 1 111 ? 14.947 -20.482 1.629 1.00 71.22 111 ALA A N 12
ATOM 21248 C CA . ALA A 1 111 ? 14.075 -21.663 1.850 1.00 11.11 111 ALA A CA 12
ATOM 21249 C C . ALA A 1 111 ? 14.418 -22.839 0.894 1.00 30.24 111 ALA A C 12
ATOM 21250 O O . ALA A 1 111 ? 15.366 -22.765 0.103 1.00 51.12 111 ALA A O 12
ATOM 21257 N N . MET A 1 112 ? 13.633 -23.933 1.004 1.00 25.30 112 MET A N 12
ATOM 21258 C CA . MET A 1 112 ? 13.771 -25.150 0.161 1.00 45.41 112 MET A CA 12
ATOM 21259 C C . MET A 1 112 ? 12.479 -26.008 0.230 1.00 73.13 112 MET A C 12
ATOM 21260 O O . MET A 1 112 ? 11.752 -25.961 1.232 1.00 22.15 112 MET A O 12
ATOM 21274 N N . THR A 1 113 ? 12.195 -26.777 -0.841 1.00 52.54 113 THR A N 12
ATOM 21275 C CA . THR A 1 113 ? 11.063 -27.753 -0.873 1.00 12.42 113 THR A CA 12
ATOM 21276 C C . THR A 1 113 ? 11.530 -29.119 -1.458 1.00 34.22 113 THR A C 12
ATOM 21277 O O . THR A 1 113 ? 11.743 -30.072 -0.674 1.00 38.21 113 THR A O 12
ATOM 21289 N N . SER A 1 1 ? -1.972 4.528 17.643 1.00 53.02 1 SER A N 13
ATOM 21290 C CA . SER A 1 1 ? -2.562 5.781 18.186 1.00 3.14 1 SER A CA 13
ATOM 21291 C C . SER A 1 1 ? -3.917 6.093 17.514 1.00 33.45 1 SER A C 13
ATOM 21292 O O . SER A 1 1 ? -3.968 6.395 16.317 1.00 74.21 1 SER A O 13
ATOM 21302 N N . HIS A 1 2 ? -5.019 5.996 18.292 1.00 71.32 2 HIS A N 13
ATOM 21303 C CA . HIS A 1 2 ? -6.379 6.334 17.815 1.00 65.33 2 HIS A CA 13
ATOM 21304 C C . HIS A 1 2 ? -6.543 7.872 17.714 1.00 72.05 2 HIS A C 13
ATOM 21305 O O . HIS A 1 2 ? -6.789 8.545 18.715 1.00 51.31 2 HIS A O 13
ATOM 21320 N N . MET A 1 3 ? -6.339 8.423 16.505 1.00 72.11 3 MET A N 13
ATOM 21321 C CA . MET A 1 3 ? -6.451 9.882 16.235 1.00 1.44 3 MET A CA 13
ATOM 21322 C C . MET A 1 3 ? -7.440 10.144 15.063 1.00 31.44 3 MET A C 13
ATOM 21323 O O . MET A 1 3 ? -7.393 9.413 14.069 1.00 14.35 3 MET A O 13
ATOM 21337 N N . PRO A 1 4 ? -8.362 11.170 15.179 1.00 41.13 4 PRO A N 13
ATOM 21338 C CA . PRO A 1 4 ? -9.355 11.519 14.113 1.00 62.23 4 PRO A CA 13
ATOM 21339 C C . PRO A 1 4 ? -8.754 11.598 12.678 1.00 72.42 4 PRO A C 13
ATOM 21340 O O . PRO A 1 4 ? -7.923 12.470 12.386 1.00 33.22 4 PRO A O 13
ATOM 21351 N N . VAL A 1 5 ? -9.163 10.647 11.811 1.00 5.42 5 VAL A N 13
ATOM 21352 C CA . VAL A 1 5 ? -8.700 10.559 10.407 1.00 30.24 5 VAL A CA 13
ATOM 21353 C C . VAL A 1 5 ? -9.187 11.786 9.577 1.00 33.03 5 VAL A C 13
ATOM 21354 O O . VAL A 1 5 ? -10.388 12.083 9.565 1.00 2.01 5 VAL A O 13
ATOM 21367 N N . PRO A 1 6 ? -8.254 12.552 8.918 1.00 45.02 6 PRO A N 13
ATOM 21368 C CA . PRO A 1 6 ? -8.620 13.663 7.982 1.00 33.12 6 PRO A CA 13
ATOM 21369 C C . PRO A 1 6 ? -9.366 13.198 6.695 1.00 51.45 6 PRO A C 13
ATOM 21370 O O . PRO A 1 6 ? -9.801 12.044 6.577 1.00 52.33 6 PRO A O 13
ATOM 21381 N N . VAL A 1 7 ? -9.522 14.131 5.737 1.00 54.42 7 VAL A N 13
ATOM 21382 C CA . VAL A 1 7 ? -10.258 13.894 4.471 1.00 61.23 7 VAL A CA 13
ATOM 21383 C C . VAL A 1 7 ? -9.380 14.216 3.237 1.00 13.53 7 VAL A C 13
ATOM 21384 O O . VAL A 1 7 ? -8.408 14.985 3.323 1.00 45.55 7 VAL A O 13
ATOM 21397 N N . THR A 1 8 ? -9.750 13.630 2.084 1.00 20.11 8 THR A N 13
ATOM 21398 C CA . THR A 1 8 ? -9.048 13.852 0.798 1.00 11.10 8 THR A CA 13
ATOM 21399 C C . THR A 1 8 ? -9.596 15.107 0.065 1.00 52.14 8 THR A C 13
ATOM 21400 O O . THR A 1 8 ? -10.670 15.623 0.414 1.00 72.15 8 THR A O 13
ATOM 21411 N N . CYS A 1 9 ? -8.858 15.596 -0.954 1.00 23.23 9 CYS A N 13
ATOM 21412 C CA . CYS A 1 9 ? -9.183 16.883 -1.640 1.00 15.22 9 CYS A CA 13
ATOM 21413 C C . CYS A 1 9 ? -8.849 16.856 -3.147 1.00 10.01 9 CYS A C 13
ATOM 21414 O O . CYS A 1 9 ? -7.964 16.115 -3.585 1.00 60.04 9 CYS A O 13
ATOM 21422 N N . ASP A 1 10 ? -9.587 17.696 -3.921 1.00 13.41 10 ASP A N 13
ATOM 21423 C CA . ASP A 1 10 ? -9.332 17.964 -5.362 1.00 11.35 10 ASP A CA 13
ATOM 21424 C C . ASP A 1 10 ? -9.367 16.681 -6.246 1.00 22.34 10 ASP A C 13
ATOM 21425 O O . ASP A 1 10 ? -9.810 15.613 -5.815 1.00 24.34 10 ASP A O 13
ATOM 21434 N N . ALA A 1 11 ? -8.938 16.823 -7.512 1.00 43.40 11 ALA A N 13
ATOM 21435 C CA . ALA A 1 11 ? -8.665 15.680 -8.408 1.00 32.05 11 ALA A CA 13
ATOM 21436 C C . ALA A 1 11 ? -7.186 15.230 -8.295 1.00 12.10 11 ALA A C 13
ATOM 21437 O O . ALA A 1 11 ? -6.814 14.164 -8.796 1.00 12.31 11 ALA A O 13
ATOM 21444 N N . VAL A 1 12 ? -6.346 16.073 -7.654 1.00 51.20 12 VAL A N 13
ATOM 21445 C CA . VAL A 1 12 ? -4.916 15.765 -7.414 1.00 42.50 12 VAL A CA 13
ATOM 21446 C C . VAL A 1 12 ? -4.768 14.645 -6.358 1.00 63.55 12 VAL A C 13
ATOM 21447 O O . VAL A 1 12 ? -4.294 13.546 -6.663 1.00 61.44 12 VAL A O 13
ATOM 21460 N N . ARG A 1 13 ? -5.219 14.941 -5.123 1.00 50.34 13 ARG A N 13
ATOM 21461 C CA . ARG A 1 13 ? -5.066 14.030 -3.972 1.00 44.43 13 ARG A CA 13
ATOM 21462 C C . ARG A 1 13 ? -6.045 12.821 -4.032 1.00 2.44 13 ARG A C 13
ATOM 21463 O O . ARG A 1 13 ? -5.637 11.686 -3.779 1.00 11.53 13 ARG A O 13
ATOM 21484 N N . ASN A 1 14 ? -7.333 13.075 -4.368 1.00 32.00 14 ASN A N 13
ATOM 21485 C CA . ASN A 1 14 ? -8.395 12.026 -4.325 1.00 71.21 14 ASN A CA 13
ATOM 21486 C C . ASN A 1 14 ? -8.111 10.870 -5.313 1.00 63.54 14 ASN A C 13
ATOM 21487 O O . ASN A 1 14 ? -8.326 9.695 -4.990 1.00 5.34 14 ASN A O 13
ATOM 21498 N N . LYS A 1 15 ? -7.615 11.226 -6.510 1.00 73.03 15 LYS A N 13
ATOM 21499 C CA . LYS A 1 15 ? -7.215 10.240 -7.528 1.00 61.43 15 LYS A CA 13
ATOM 21500 C C . LYS A 1 15 ? -5.987 9.425 -7.062 1.00 44.43 15 LYS A C 13
ATOM 21501 O O . LYS A 1 15 ? -5.894 8.246 -7.365 1.00 10.25 15 LYS A O 13
ATOM 21520 N N . CYS A 1 16 ? -5.070 10.069 -6.298 1.00 74.34 16 CYS A N 13
ATOM 21521 C CA . CYS A 1 16 ? -3.890 9.383 -5.703 1.00 25.21 16 CYS A CA 13
ATOM 21522 C C . CYS A 1 16 ? -4.316 8.268 -4.722 1.00 24.32 16 CYS A C 13
ATOM 21523 O O . CYS A 1 16 ? -3.733 7.188 -4.733 1.00 1.22 16 CYS A O 13
ATOM 21531 N N . ARG A 1 17 ? -5.345 8.549 -3.887 1.00 71.32 17 ARG A N 13
ATOM 21532 C CA . ARG A 1 17 ? -5.981 7.534 -3.002 1.00 14.00 17 ARG A CA 13
ATOM 21533 C C . ARG A 1 17 ? -6.542 6.365 -3.833 1.00 2.33 17 ARG A C 13
ATOM 21534 O O . ARG A 1 17 ? -6.280 5.211 -3.546 1.00 41.23 17 ARG A O 13
ATOM 21555 N N . GLU A 1 18 ? -7.297 6.701 -4.883 1.00 4.05 18 GLU A N 13
ATOM 21556 C CA . GLU A 1 18 ? -7.911 5.708 -5.790 1.00 21.41 18 GLU A CA 13
ATOM 21557 C C . GLU A 1 18 ? -6.872 4.897 -6.598 1.00 72.11 18 GLU A C 13
ATOM 21558 O O . GLU A 1 18 ? -7.160 3.785 -7.026 1.00 24.14 18 GLU A O 13
ATOM 21570 N N . MET A 1 19 ? -5.678 5.480 -6.822 1.00 62.44 19 MET A N 13
ATOM 21571 C CA . MET A 1 19 ? -4.522 4.764 -7.416 1.00 2.00 19 MET A CA 13
ATOM 21572 C C . MET A 1 19 ? -3.839 3.804 -6.396 1.00 3.44 19 MET A C 13
ATOM 21573 O O . MET A 1 19 ? -3.342 2.741 -6.781 1.00 53.10 19 MET A O 13
ATOM 21587 N N . LEU A 1 20 ? -3.810 4.191 -5.101 1.00 33.41 20 LEU A N 13
ATOM 21588 C CA . LEU A 1 20 ? -3.316 3.308 -4.005 1.00 64.05 20 LEU A CA 13
ATOM 21589 C C . LEU A 1 20 ? -4.298 2.130 -3.775 1.00 12.15 20 LEU A C 13
ATOM 21590 O O . LEU A 1 20 ? -3.887 1.013 -3.436 1.00 51.43 20 LEU A O 13
ATOM 21606 N N . THR A 1 21 ? -5.601 2.420 -3.961 1.00 22.03 21 THR A N 13
ATOM 21607 C CA . THR A 1 21 ? -6.675 1.407 -3.977 1.00 51.03 21 THR A CA 13
ATOM 21608 C C . THR A 1 21 ? -6.504 0.488 -5.207 1.00 31.52 21 THR A C 13
ATOM 21609 O O . THR A 1 21 ? -6.610 -0.732 -5.102 1.00 41.35 21 THR A O 13
ATOM 21620 N N . ALA A 1 22 ? -6.206 1.123 -6.367 1.00 75.03 22 ALA A N 13
ATOM 21621 C CA . ALA A 1 22 ? -5.988 0.440 -7.661 1.00 72.42 22 ALA A CA 13
ATOM 21622 C C . ALA A 1 22 ? -4.798 -0.540 -7.613 1.00 43.23 22 ALA A C 13
ATOM 21623 O O . ALA A 1 22 ? -4.794 -1.515 -8.335 1.00 71.45 22 ALA A O 13
ATOM 21630 N N . ALA A 1 23 ? -3.786 -0.246 -6.779 1.00 71.31 23 ALA A N 13
ATOM 21631 C CA . ALA A 1 23 ? -2.668 -1.182 -6.495 1.00 71.02 23 ALA A CA 13
ATOM 21632 C C . ALA A 1 23 ? -3.177 -2.502 -5.863 1.00 71.04 23 ALA A C 13
ATOM 21633 O O . ALA A 1 23 ? -2.752 -3.603 -6.231 1.00 54.41 23 ALA A O 13
ATOM 21640 N N . LEU A 1 24 ? -4.120 -2.352 -4.921 1.00 70.22 24 LEU A N 13
ATOM 21641 C CA . LEU A 1 24 ? -4.683 -3.465 -4.128 1.00 45.31 24 LEU A CA 13
ATOM 21642 C C . LEU A 1 24 ? -5.812 -4.234 -4.880 1.00 0.40 24 LEU A C 13
ATOM 21643 O O . LEU A 1 24 ? -6.144 -5.374 -4.520 1.00 23.21 24 LEU A O 13
ATOM 21659 N N . GLN A 1 25 ? -6.404 -3.597 -5.915 1.00 53.32 25 GLN A N 13
ATOM 21660 C CA . GLN A 1 25 ? -7.483 -4.207 -6.752 1.00 53.15 25 GLN A CA 13
ATOM 21661 C C . GLN A 1 25 ? -7.089 -4.241 -8.258 1.00 25.20 25 GLN A C 13
ATOM 21662 O O . GLN A 1 25 ? -7.958 -4.395 -9.125 1.00 53.43 25 GLN A O 13
ATOM 21676 N N . THR A 1 26 ? -5.765 -4.152 -8.552 1.00 62.13 26 THR A N 13
ATOM 21677 C CA . THR A 1 26 ? -5.225 -4.138 -9.952 1.00 11.25 26 THR A CA 13
ATOM 21678 C C . THR A 1 26 ? -5.604 -5.413 -10.735 1.00 1.03 26 THR A C 13
ATOM 21679 O O . THR A 1 26 ? -5.738 -5.389 -11.960 1.00 51.21 26 THR A O 13
ATOM 21690 N N . ASP A 1 27 ? -5.740 -6.527 -10.005 1.00 54.12 27 ASP A N 13
ATOM 21691 C CA . ASP A 1 27 ? -6.370 -7.757 -10.502 1.00 12.02 27 ASP A CA 13
ATOM 21692 C C . ASP A 1 27 ? -7.715 -7.942 -9.739 1.00 43.34 27 ASP A C 13
ATOM 21693 O O . ASP A 1 27 ? -8.742 -7.427 -10.180 1.00 44.14 27 ASP A O 13
ATOM 21702 N N . HIS A 1 28 ? -7.668 -8.639 -8.575 1.00 61.41 28 HIS A N 13
ATOM 21703 C CA . HIS A 1 28 ? -8.761 -8.742 -7.564 1.00 0.01 28 HIS A CA 13
ATOM 21704 C C . HIS A 1 28 ? -8.145 -9.325 -6.263 1.00 30.41 28 HIS A C 13
ATOM 21705 O O . HIS A 1 28 ? -8.776 -10.126 -5.561 1.00 52.33 28 HIS A O 13
ATOM 21720 N N . ASP A 1 29 ? -6.920 -8.852 -5.936 1.00 21.40 29 ASP A N 13
ATOM 21721 C CA . ASP A 1 29 ? -6.046 -9.470 -4.906 1.00 34.23 29 ASP A CA 13
ATOM 21722 C C . ASP A 1 29 ? -6.698 -9.472 -3.496 1.00 0.15 29 ASP A C 13
ATOM 21723 O O . ASP A 1 29 ? -6.874 -10.527 -2.887 1.00 74.31 29 ASP A O 13
ATOM 21732 N N . HIS A 1 30 ? -7.089 -8.279 -3.013 1.00 61.03 30 HIS A N 13
ATOM 21733 C CA . HIS A 1 30 ? -7.736 -8.121 -1.682 1.00 60.32 30 HIS A CA 13
ATOM 21734 C C . HIS A 1 30 ? -9.219 -8.550 -1.688 1.00 60.53 30 HIS A C 13
ATOM 21735 O O . HIS A 1 30 ? -9.763 -8.940 -0.648 1.00 40.30 30 HIS A O 13
ATOM 21750 N N . VAL A 1 31 ? -9.839 -8.506 -2.877 1.00 73.24 31 VAL A N 13
ATOM 21751 C CA . VAL A 1 31 ? -11.237 -8.946 -3.110 1.00 75.51 31 VAL A CA 13
ATOM 21752 C C . VAL A 1 31 ? -11.417 -10.469 -2.819 1.00 41.33 31 VAL A C 13
ATOM 21753 O O . VAL A 1 31 ? -12.478 -10.897 -2.351 1.00 74.13 31 VAL A O 13
ATOM 21766 N N . ALA A 1 32 ? -10.346 -11.251 -3.091 1.00 13.01 32 ALA A N 13
ATOM 21767 C CA . ALA A 1 32 ? -10.299 -12.726 -2.875 1.00 24.42 32 ALA A CA 13
ATOM 21768 C C . ALA A 1 32 ? -10.704 -13.143 -1.434 1.00 71.53 32 ALA A C 13
ATOM 21769 O O . ALA A 1 32 ? -11.511 -14.059 -1.239 1.00 14.31 32 ALA A O 13
ATOM 21776 N N . ILE A 1 33 ? -10.120 -12.464 -0.433 1.00 3.40 33 ILE A N 13
ATOM 21777 C CA . ILE A 1 33 ? -10.420 -12.701 1.005 1.00 53.41 33 ILE A CA 13
ATOM 21778 C C . ILE A 1 33 ? -11.565 -11.762 1.504 1.00 20.22 33 ILE A C 13
ATOM 21779 O O . ILE A 1 33 ? -12.171 -12.007 2.550 1.00 32.14 33 ILE A O 13
ATOM 21795 N N . GLY A 1 34 ? -11.899 -10.725 0.710 1.00 74.43 34 GLY A N 13
ATOM 21796 C CA . GLY A 1 34 ? -13.002 -9.794 1.036 1.00 13.44 34 GLY A CA 13
ATOM 21797 C C . GLY A 1 34 ? -12.559 -8.579 1.854 1.00 4.40 34 GLY A C 13
ATOM 21798 O O . GLY A 1 34 ? -13.370 -7.959 2.549 1.00 23.21 34 GLY A O 13
ATOM 21802 N N . ALA A 1 35 ? -11.259 -8.253 1.781 1.00 0.41 35 ALA A N 13
ATOM 21803 C CA . ALA A 1 35 ? -10.681 -7.060 2.428 1.00 43.11 35 ALA A CA 13
ATOM 21804 C C . ALA A 1 35 ? -10.856 -5.818 1.521 1.00 62.14 35 ALA A C 13
ATOM 21805 O O . ALA A 1 35 ? -10.276 -5.764 0.429 1.00 33.13 35 ALA A O 13
ATOM 21812 N N . ASP A 1 36 ? -11.683 -4.841 1.969 1.00 50.35 36 ASP A N 13
ATOM 21813 C CA . ASP A 1 36 ? -11.916 -3.574 1.234 1.00 73.40 36 ASP A CA 13
ATOM 21814 C C . ASP A 1 36 ? -10.597 -2.794 1.005 1.00 3.14 36 ASP A C 13
ATOM 21815 O O . ASP A 1 36 ? -10.033 -2.225 1.940 1.00 44.04 36 ASP A O 13
ATOM 21824 N N . CYS A 1 37 ? -10.128 -2.787 -0.256 1.00 62.34 37 CYS A N 13
ATOM 21825 C CA . CYS A 1 37 ? -8.901 -2.070 -0.679 1.00 31.44 37 CYS A CA 13
ATOM 21826 C C . CYS A 1 37 ? -8.964 -0.556 -0.343 1.00 13.33 37 CYS A C 13
ATOM 21827 O O . CYS A 1 37 ? -7.956 0.058 -0.009 1.00 63.12 37 CYS A O 13
ATOM 21835 N N . GLU A 1 38 ? -10.181 0.005 -0.437 1.00 11.25 38 GLU A N 13
ATOM 21836 C CA . GLU A 1 38 ? -10.468 1.441 -0.199 1.00 14.15 38 GLU A CA 13
ATOM 21837 C C . GLU A 1 38 ? -10.210 1.896 1.271 1.00 14.30 38 GLU A C 13
ATOM 21838 O O . GLU A 1 38 ? -9.606 2.949 1.486 1.00 41.41 38 GLU A O 13
ATOM 21850 N N . ARG A 1 39 ? -10.667 1.099 2.273 1.00 71.43 39 ARG A N 13
ATOM 21851 C CA . ARG A 1 39 ? -10.504 1.452 3.719 1.00 73.54 39 ARG A CA 13
ATOM 21852 C C . ARG A 1 39 ? -9.016 1.371 4.152 1.00 2.33 39 ARG A C 13
ATOM 21853 O O . ARG A 1 39 ? -8.570 2.109 5.041 1.00 45.13 39 ARG A O 13
ATOM 21874 N N . LEU A 1 40 ? -8.269 0.458 3.500 1.00 10.11 40 LEU A N 13
ATOM 21875 C CA . LEU A 1 40 ? -6.810 0.323 3.673 1.00 72.34 40 LEU A CA 13
ATOM 21876 C C . LEU A 1 40 ? -6.108 1.575 3.108 1.00 63.25 40 LEU A C 13
ATOM 21877 O O . LEU A 1 40 ? -5.393 2.283 3.815 1.00 52.13 40 LEU A O 13
ATOM 21893 N N . SER A 1 41 ? -6.404 1.839 1.823 1.00 42.15 41 SER A N 13
ATOM 21894 C CA . SER A 1 41 ? -5.831 2.940 1.021 1.00 21.10 41 SER A CA 13
ATOM 21895 C C . SER A 1 41 ? -6.097 4.337 1.618 1.00 42.31 41 SER A C 13
ATOM 21896 O O . SER A 1 41 ? -5.302 5.252 1.419 1.00 31.12 41 SER A O 13
ATOM 21904 N N . ALA A 1 42 ? -7.232 4.486 2.326 1.00 74.45 42 ALA A N 13
ATOM 21905 C CA . ALA A 1 42 ? -7.588 5.737 3.038 1.00 64.23 42 ALA A CA 13
ATOM 21906 C C . ALA A 1 42 ? -6.529 6.092 4.108 1.00 32.31 42 ALA A C 13
ATOM 21907 O O . ALA A 1 42 ? -6.084 7.236 4.205 1.00 4.34 42 ALA A O 13
ATOM 21914 N N . GLN A 1 43 ? -6.120 5.074 4.889 1.00 43.23 43 GLN A N 13
ATOM 21915 C CA . GLN A 1 43 ? -5.081 5.222 5.935 1.00 12.32 43 GLN A CA 13
ATOM 21916 C C . GLN A 1 43 ? -3.650 5.278 5.331 1.00 42.52 43 GLN A C 13
ATOM 21917 O O . GLN A 1 43 ? -2.786 5.983 5.863 1.00 34.20 43 GLN A O 13
ATOM 21931 N N . ILE A 1 44 ? -3.412 4.521 4.225 1.00 31.14 44 ILE A N 13
ATOM 21932 C CA . ILE A 1 44 ? -2.120 4.559 3.481 1.00 30.42 44 ILE A CA 13
ATOM 21933 C C . ILE A 1 44 ? -1.844 5.993 2.981 1.00 43.44 44 ILE A C 13
ATOM 21934 O O . ILE A 1 44 ? -0.731 6.513 3.139 1.00 31.43 44 ILE A O 13
ATOM 21950 N N . GLU A 1 45 ? -2.899 6.622 2.415 1.00 11.23 45 GLU A N 13
ATOM 21951 C CA . GLU A 1 45 ? -2.856 8.005 1.915 1.00 14.10 45 GLU A CA 13
ATOM 21952 C C . GLU A 1 45 ? -2.477 8.998 3.032 1.00 31.13 45 GLU A C 13
ATOM 21953 O O . GLU A 1 45 ? -1.529 9.746 2.871 1.00 2.41 45 GLU A O 13
ATOM 21965 N N . GLU A 1 46 ? -3.219 8.971 4.161 1.00 32.50 46 GLU A N 13
ATOM 21966 C CA . GLU A 1 46 ? -3.005 9.904 5.298 1.00 35.53 46 GLU A CA 13
ATOM 21967 C C . GLU A 1 46 ? -1.556 9.872 5.833 1.00 1.25 46 GLU A C 13
ATOM 21968 O O . GLU A 1 46 ? -0.930 10.917 6.012 1.00 73.43 46 GLU A O 13
ATOM 21980 N N . CYS A 1 47 ? -1.036 8.658 6.046 1.00 71.02 47 CYS A N 13
ATOM 21981 C CA . CYS A 1 47 ? 0.297 8.436 6.646 1.00 50.15 47 CYS A CA 13
ATOM 21982 C C . CYS A 1 47 ? 1.453 8.907 5.722 1.00 31.53 47 CYS A C 13
ATOM 21983 O O . CYS A 1 47 ? 2.428 9.496 6.199 1.00 45.20 47 CYS A O 13
ATOM 21991 N N . ILE A 1 48 ? 1.331 8.657 4.400 1.00 13.13 48 ILE A N 13
ATOM 21992 C CA . ILE A 1 48 ? 2.319 9.160 3.407 1.00 51.43 48 ILE A CA 13
ATOM 21993 C C . ILE A 1 48 ? 2.107 10.682 3.137 1.00 23.23 48 ILE A C 13
ATOM 21994 O O . ILE A 1 48 ? 3.049 11.396 2.788 1.00 71.44 48 ILE A O 13
ATOM 22010 N N . PHE A 1 49 ? 0.862 11.174 3.355 1.00 33.43 49 PHE A N 13
ATOM 22011 C CA . PHE A 1 49 ? 0.481 12.583 3.092 1.00 12.34 49 PHE A CA 13
ATOM 22012 C C . PHE A 1 49 ? 1.109 13.543 4.132 1.00 13.31 49 PHE A C 13
ATOM 22013 O O . PHE A 1 49 ? 1.500 14.662 3.789 1.00 1.00 49 PHE A O 13
ATOM 22030 N N . ARG A 1 50 ? 1.210 13.079 5.395 1.00 53.45 50 ARG A N 13
ATOM 22031 C CA . ARG A 1 50 ? 1.816 13.860 6.504 1.00 62.10 50 ARG A CA 13
ATOM 22032 C C . ARG A 1 50 ? 3.283 14.259 6.190 1.00 45.10 50 ARG A C 13
ATOM 22033 O O . ARG A 1 50 ? 3.657 15.435 6.277 1.00 33.11 50 ARG A O 13
ATOM 22054 N N . ASP A 1 51 ? 4.093 13.256 5.811 1.00 25.53 51 ASP A N 13
ATOM 22055 C CA . ASP A 1 51 ? 5.547 13.421 5.587 1.00 12.43 51 ASP A CA 13
ATOM 22056 C C . ASP A 1 51 ? 5.864 13.911 4.151 1.00 50.50 51 ASP A C 13
ATOM 22057 O O . ASP A 1 51 ? 6.507 14.951 3.958 1.00 34.22 51 ASP A O 13
ATOM 22066 N N . VAL A 1 52 ? 5.385 13.162 3.150 1.00 21.35 52 VAL A N 13
ATOM 22067 C CA . VAL A 1 52 ? 5.729 13.393 1.720 1.00 54.40 52 VAL A CA 13
ATOM 22068 C C . VAL A 1 52 ? 4.663 14.243 1.000 1.00 34.42 52 VAL A C 13
ATOM 22069 O O . VAL A 1 52 ? 4.988 15.111 0.178 1.00 75.35 52 VAL A O 13
ATOM 22082 N N . GLY A 1 53 ? 3.391 13.989 1.346 1.00 43.52 53 GLY A N 13
ATOM 22083 C CA . GLY A 1 53 ? 2.234 14.501 0.605 1.00 31.32 53 GLY A CA 13
ATOM 22084 C C . GLY A 1 53 ? 1.842 15.950 0.877 1.00 60.43 53 GLY A C 13
ATOM 22085 O O . GLY A 1 53 ? 0.670 16.292 0.808 1.00 42.31 53 GLY A O 13
ATOM 22089 N N . ASN A 1 54 ? 2.813 16.808 1.163 1.00 73.02 54 ASN A N 13
ATOM 22090 C CA . ASN A 1 54 ? 2.595 18.273 1.301 1.00 45.33 54 ASN A CA 13
ATOM 22091 C C . ASN A 1 54 ? 2.445 18.978 -0.097 1.00 2.11 54 ASN A C 13
ATOM 22092 O O . ASN A 1 54 ? 2.877 20.122 -0.258 1.00 32.53 54 ASN A O 13
ATOM 22103 N N . THR A 1 55 ? 1.739 18.297 -1.058 1.00 31.41 55 THR A N 13
ATOM 22104 C CA . THR A 1 55 ? 1.612 18.693 -2.492 1.00 14.24 55 THR A CA 13
ATOM 22105 C C . THR A 1 55 ? 2.920 19.278 -3.065 1.00 63.14 55 THR A C 13
ATOM 22106 O O . THR A 1 55 ? 3.052 20.491 -3.276 1.00 2.31 55 THR A O 13
ATOM 22117 N N . ASP A 1 56 ? 3.902 18.394 -3.267 1.00 15.31 56 ASP A N 13
ATOM 22118 C CA . ASP A 1 56 ? 5.267 18.781 -3.659 1.00 74.24 56 ASP A CA 13
ATOM 22119 C C . ASP A 1 56 ? 5.830 17.792 -4.712 1.00 33.34 56 ASP A C 13
ATOM 22120 O O . ASP A 1 56 ? 5.210 16.755 -4.986 1.00 53.51 56 ASP A O 13
ATOM 22129 N N . MET A 1 57 ? 7.007 18.122 -5.284 1.00 33.41 57 MET A N 13
ATOM 22130 C CA . MET A 1 57 ? 7.638 17.349 -6.376 1.00 74.22 57 MET A CA 13
ATOM 22131 C C . MET A 1 57 ? 7.849 15.847 -6.028 1.00 24.53 57 MET A C 13
ATOM 22132 O O . MET A 1 57 ? 7.540 14.995 -6.848 1.00 70.13 57 MET A O 13
ATOM 22146 N N . LYS A 1 58 ? 8.339 15.531 -4.804 1.00 1.44 58 LYS A N 13
ATOM 22147 C CA . LYS A 1 58 ? 8.625 14.122 -4.397 1.00 5.31 58 LYS A CA 13
ATOM 22148 C C . LYS A 1 58 ? 7.334 13.275 -4.209 1.00 42.21 58 LYS A C 13
ATOM 22149 O O . LYS A 1 58 ? 7.347 12.065 -4.443 1.00 43.32 58 LYS A O 13
ATOM 22168 N N . TYR A 1 59 ? 6.226 13.943 -3.818 1.00 44.34 59 TYR A N 13
ATOM 22169 C CA . TYR A 1 59 ? 4.917 13.296 -3.503 1.00 72.21 59 TYR A CA 13
ATOM 22170 C C . TYR A 1 59 ? 4.377 12.390 -4.641 1.00 72.04 59 TYR A C 13
ATOM 22171 O O . TYR A 1 59 ? 3.820 11.323 -4.365 1.00 45.24 59 TYR A O 13
ATOM 22189 N N . LYS A 1 60 ? 4.586 12.794 -5.905 1.00 73.04 60 LYS A N 13
ATOM 22190 C CA . LYS A 1 60 ? 4.085 12.034 -7.076 1.00 71.04 60 LYS A CA 13
ATOM 22191 C C . LYS A 1 60 ? 4.751 10.635 -7.186 1.00 12.51 60 LYS A C 13
ATOM 22192 O O . LYS A 1 60 ? 4.053 9.625 -7.177 1.00 34.10 60 LYS A O 13
ATOM 22211 N N . ASN A 1 61 ? 6.101 10.588 -7.212 1.00 10.10 61 ASN A N 13
ATOM 22212 C CA . ASN A 1 61 ? 6.863 9.324 -7.419 1.00 22.32 61 ASN A CA 13
ATOM 22213 C C . ASN A 1 61 ? 6.776 8.384 -6.188 1.00 51.33 61 ASN A C 13
ATOM 22214 O O . ASN A 1 61 ? 6.864 7.171 -6.340 1.00 75.11 61 ASN A O 13
ATOM 22225 N N . ARG A 1 62 ? 6.614 8.954 -4.972 1.00 24.42 62 ARG A N 13
ATOM 22226 C CA . ARG A 1 62 ? 6.439 8.151 -3.725 1.00 74.02 62 ARG A CA 13
ATOM 22227 C C . ARG A 1 62 ? 5.073 7.422 -3.714 1.00 12.12 62 ARG A C 13
ATOM 22228 O O . ARG A 1 62 ? 4.991 6.266 -3.281 1.00 61.42 62 ARG A O 13
ATOM 22249 N N . VAL A 1 63 ? 4.012 8.113 -4.180 1.00 64.15 63 VAL A N 13
ATOM 22250 C CA . VAL A 1 63 ? 2.685 7.485 -4.390 1.00 63.23 63 VAL A CA 13
ATOM 22251 C C . VAL A 1 63 ? 2.771 6.399 -5.486 1.00 53.14 63 VAL A C 13
ATOM 22252 O O . VAL A 1 63 ? 2.326 5.279 -5.274 1.00 51.52 63 VAL A O 13
ATOM 22265 N N . ARG A 1 64 ? 3.404 6.737 -6.630 1.00 23.34 64 ARG A N 13
ATOM 22266 C CA . ARG A 1 64 ? 3.535 5.816 -7.795 1.00 42.23 64 ARG A CA 13
ATOM 22267 C C . ARG A 1 64 ? 4.412 4.576 -7.480 1.00 13.35 64 ARG A C 13
ATOM 22268 O O . ARG A 1 64 ? 4.194 3.500 -8.042 1.00 21.32 64 ARG A O 13
ATOM 22289 N N . SER A 1 65 ? 5.398 4.744 -6.580 1.00 22.13 65 SER A N 13
ATOM 22290 C CA . SER A 1 65 ? 6.245 3.629 -6.090 1.00 21.51 65 SER A CA 13
ATOM 22291 C C . SER A 1 65 ? 5.454 2.755 -5.101 1.00 2.15 65 SER A C 13
ATOM 22292 O O . SER A 1 65 ? 5.555 1.532 -5.137 1.00 11.22 65 SER A O 13
ATOM 22300 N N . ARG A 1 66 ? 4.650 3.407 -4.234 1.00 2.42 66 ARG A N 13
ATOM 22301 C CA . ARG A 1 66 ? 3.738 2.720 -3.288 1.00 41.24 66 ARG A CA 13
ATOM 22302 C C . ARG A 1 66 ? 2.748 1.803 -4.054 1.00 51.34 66 ARG A C 13
ATOM 22303 O O . ARG A 1 66 ? 2.518 0.660 -3.655 1.00 53.44 66 ARG A O 13
ATOM 22324 N N . ILE A 1 67 ? 2.219 2.317 -5.178 1.00 72.24 67 ILE A N 13
ATOM 22325 C CA . ILE A 1 67 ? 1.366 1.550 -6.119 1.00 63.21 67 ILE A CA 13
ATOM 22326 C C . ILE A 1 67 ? 2.153 0.354 -6.715 1.00 73.33 67 ILE A C 13
ATOM 22327 O O . ILE A 1 67 ? 1.731 -0.799 -6.598 1.00 0.35 67 ILE A O 13
ATOM 22343 N N . SER A 1 68 ? 3.324 0.674 -7.312 1.00 71.01 68 SER A N 13
ATOM 22344 C CA . SER A 1 68 ? 4.224 -0.290 -8.004 1.00 41.13 68 SER A CA 13
ATOM 22345 C C . SER A 1 68 ? 4.590 -1.514 -7.128 1.00 72.31 68 SER A C 13
ATOM 22346 O O . SER A 1 68 ? 4.561 -2.652 -7.599 1.00 21.31 68 SER A O 13
ATOM 22354 N N . ASN A 1 69 ? 4.898 -1.255 -5.849 1.00 52.02 69 ASN A N 13
ATOM 22355 C CA . ASN A 1 69 ? 5.321 -2.296 -4.876 1.00 14.04 69 ASN A CA 13
ATOM 22356 C C . ASN A 1 69 ? 4.130 -3.170 -4.393 1.00 52.30 69 ASN A C 13
ATOM 22357 O O . ASN A 1 69 ? 4.315 -4.336 -4.030 1.00 74.44 69 ASN A O 13
ATOM 22368 N N . LEU A 1 70 ? 2.907 -2.594 -4.402 1.00 3.13 70 LEU A N 13
ATOM 22369 C CA . LEU A 1 70 ? 1.671 -3.304 -3.963 1.00 44.21 70 LEU A CA 13
ATOM 22370 C C . LEU A 1 70 ? 1.070 -4.172 -5.092 1.00 52.33 70 LEU A C 13
ATOM 22371 O O . LEU A 1 70 ? 0.146 -4.950 -4.852 1.00 21.24 70 LEU A O 13
ATOM 22387 N N . LYS A 1 71 ? 1.576 -3.997 -6.322 1.00 42.14 71 LYS A N 13
ATOM 22388 C CA . LYS A 1 71 ? 1.121 -4.760 -7.508 1.00 32.14 71 LYS A CA 13
ATOM 22389 C C . LYS A 1 71 ? 2.286 -5.534 -8.180 1.00 62.43 71 LYS A C 13
ATOM 22390 O O . LYS A 1 71 ? 2.099 -6.130 -9.250 1.00 72.34 71 LYS A O 13
ATOM 22409 N N . ASP A 1 72 ? 3.472 -5.541 -7.529 1.00 73.11 72 ASP A N 13
ATOM 22410 C CA . ASP A 1 72 ? 4.723 -6.062 -8.129 1.00 62.43 72 ASP A CA 13
ATOM 22411 C C . ASP A 1 72 ? 4.703 -7.606 -8.308 1.00 55.44 72 ASP A C 13
ATOM 22412 O O . ASP A 1 72 ? 4.296 -8.347 -7.404 1.00 43.13 72 ASP A O 13
ATOM 22421 N N . ALA A 1 73 ? 5.145 -8.061 -9.501 1.00 23.44 73 ALA A N 13
ATOM 22422 C CA . ALA A 1 73 ? 5.242 -9.494 -9.852 1.00 4.34 73 ALA A CA 13
ATOM 22423 C C . ALA A 1 73 ? 6.457 -10.162 -9.180 1.00 65.32 73 ALA A C 13
ATOM 22424 O O . ALA A 1 73 ? 6.371 -11.312 -8.737 1.00 31.31 73 ALA A O 13
ATOM 22431 N N . LYS A 1 74 ? 7.590 -9.427 -9.120 1.00 53.40 74 LYS A N 13
ATOM 22432 C CA . LYS A 1 74 ? 8.863 -9.947 -8.563 1.00 13.14 74 LYS A CA 13
ATOM 22433 C C . LYS A 1 74 ? 8.786 -10.089 -7.022 1.00 72.05 74 LYS A C 13
ATOM 22434 O O . LYS A 1 74 ? 9.413 -10.981 -6.434 1.00 3.01 74 LYS A O 13
ATOM 22453 N N . ASN A 1 75 ? 7.994 -9.211 -6.382 1.00 53.34 75 ASN A N 13
ATOM 22454 C CA . ASN A 1 75 ? 7.705 -9.270 -4.933 1.00 4.03 75 ASN A CA 13
ATOM 22455 C C . ASN A 1 75 ? 6.163 -9.325 -4.696 1.00 31.54 75 ASN A C 13
ATOM 22456 O O . ASN A 1 75 ? 5.526 -8.300 -4.399 1.00 4.53 75 ASN A O 13
ATOM 22467 N N . PRO A 1 76 ? 5.523 -10.531 -4.876 1.00 73.12 76 PRO A N 13
ATOM 22468 C CA . PRO A 1 76 ? 4.073 -10.726 -4.635 1.00 4.53 76 PRO A CA 13
ATOM 22469 C C . PRO A 1 76 ? 3.756 -11.106 -3.163 1.00 23.34 76 PRO A C 13
ATOM 22470 O O . PRO A 1 76 ? 2.584 -11.225 -2.784 1.00 13.14 76 PRO A O 13
ATOM 22481 N N . ASP A 1 77 ? 4.818 -11.286 -2.346 1.00 4.45 77 ASP A N 13
ATOM 22482 C CA . ASP A 1 77 ? 4.701 -11.610 -0.910 1.00 2.12 77 ASP A CA 13
ATOM 22483 C C . ASP A 1 77 ? 3.990 -10.470 -0.162 1.00 64.20 77 ASP A C 13
ATOM 22484 O O . ASP A 1 77 ? 3.099 -10.707 0.650 1.00 51.04 77 ASP A O 13
ATOM 22493 N N . LEU A 1 78 ? 4.385 -9.223 -0.496 1.00 52.45 78 LEU A N 13
ATOM 22494 C CA . LEU A 1 78 ? 3.817 -7.995 0.098 1.00 35.14 78 LEU A CA 13
ATOM 22495 C C . LEU A 1 78 ? 2.285 -7.897 -0.103 1.00 45.23 78 LEU A C 13
ATOM 22496 O O . LEU A 1 78 ? 1.563 -7.506 0.815 1.00 43.01 78 LEU A O 13
ATOM 22512 N N . ARG A 1 79 ? 1.826 -8.256 -1.320 1.00 62.00 79 ARG A N 13
ATOM 22513 C CA . ARG A 1 79 ? 0.385 -8.317 -1.673 1.00 31.10 79 ARG A CA 13
ATOM 22514 C C . ARG A 1 79 ? -0.397 -9.185 -0.658 1.00 23.51 79 ARG A C 13
ATOM 22515 O O . ARG A 1 79 ? -1.392 -8.742 -0.095 1.00 53.15 79 ARG A O 13
ATOM 22536 N N . ARG A 1 80 ? 0.145 -10.392 -0.406 1.00 12.24 80 ARG A N 13
ATOM 22537 C CA . ARG A 1 80 ? -0.403 -11.394 0.545 1.00 62.35 80 ARG A CA 13
ATOM 22538 C C . ARG A 1 80 ? -0.341 -10.916 2.031 1.00 35.23 80 ARG A C 13
ATOM 22539 O O . ARG A 1 80 ? -1.277 -11.141 2.809 1.00 24.03 80 ARG A O 13
ATOM 22560 N N . ASN A 1 81 ? 0.765 -10.253 2.398 1.00 74.42 81 ASN A N 13
ATOM 22561 C CA . ASN A 1 81 ? 1.027 -9.784 3.785 1.00 52.04 81 ASN A CA 13
ATOM 22562 C C . ASN A 1 81 ? 0.084 -8.616 4.196 1.00 64.34 81 ASN A C 13
ATOM 22563 O O . ASN A 1 81 ? -0.344 -8.528 5.352 1.00 4.35 81 ASN A O 13
ATOM 22574 N N . VAL A 1 82 ? -0.223 -7.720 3.241 1.00 64.53 82 VAL A N 13
ATOM 22575 C CA . VAL A 1 82 ? -1.191 -6.610 3.446 1.00 72.53 82 VAL A CA 13
ATOM 22576 C C . VAL A 1 82 ? -2.655 -7.109 3.227 1.00 2.50 82 VAL A C 13
ATOM 22577 O O . VAL A 1 82 ? -3.611 -6.531 3.764 1.00 33.52 82 VAL A O 13
ATOM 22590 N N . LEU A 1 83 ? -2.805 -8.202 2.441 1.00 24.14 83 LEU A N 13
ATOM 22591 C CA . LEU A 1 83 ? -4.112 -8.864 2.157 1.00 33.11 83 LEU A CA 13
ATOM 22592 C C . LEU A 1 83 ? -4.795 -9.344 3.466 1.00 33.43 83 LEU A C 13
ATOM 22593 O O . LEU A 1 83 ? -5.945 -8.987 3.753 1.00 51.41 83 LEU A O 13
ATOM 22609 N N . CYS A 1 84 ? -4.055 -10.157 4.237 1.00 73.31 84 CYS A N 13
ATOM 22610 C CA . CYS A 1 84 ? -4.546 -10.755 5.501 1.00 42.02 84 CYS A CA 13
ATOM 22611 C C . CYS A 1 84 ? -4.455 -9.763 6.687 1.00 22.12 84 CYS A C 13
ATOM 22612 O O . CYS A 1 84 ? -4.935 -10.060 7.787 1.00 1.22 84 CYS A O 13
ATOM 22620 N N . GLY A 1 85 ? -3.839 -8.586 6.446 1.00 43.30 85 GLY A N 13
ATOM 22621 C CA . GLY A 1 85 ? -3.714 -7.527 7.461 1.00 24.05 85 GLY A CA 13
ATOM 22622 C C . GLY A 1 85 ? -2.593 -7.762 8.482 1.00 70.12 85 GLY A C 13
ATOM 22623 O O . GLY A 1 85 ? -2.696 -7.318 9.632 1.00 52.31 85 GLY A O 13
ATOM 22627 N N . ALA A 1 86 ? -1.524 -8.469 8.059 1.00 65.02 86 ALA A N 13
ATOM 22628 C CA . ALA A 1 86 ? -0.315 -8.682 8.892 1.00 3.54 86 ALA A CA 13
ATOM 22629 C C . ALA A 1 86 ? 0.467 -7.356 9.084 1.00 12.11 86 ALA A C 13
ATOM 22630 O O . ALA A 1 86 ? 0.982 -7.072 10.170 1.00 41.45 86 ALA A O 13
ATOM 22637 N N . ILE A 1 87 ? 0.565 -6.565 7.996 1.00 62.11 87 ILE A N 13
ATOM 22638 C CA . ILE A 1 87 ? 1.103 -5.182 8.025 1.00 21.24 87 ILE A CA 13
ATOM 22639 C C . ILE A 1 87 ? -0.082 -4.180 8.017 1.00 40.41 87 ILE A C 13
ATOM 22640 O O . ILE A 1 87 ? -1.021 -4.334 7.219 1.00 64.23 87 ILE A O 13
ATOM 22656 N N . THR A 1 88 ? -0.039 -3.165 8.910 1.00 64.03 88 THR A N 13
ATOM 22657 C CA . THR A 1 88 ? -1.089 -2.114 8.979 1.00 72.25 88 THR A CA 13
ATOM 22658 C C . THR A 1 88 ? -0.898 -1.062 7.857 1.00 52.14 88 THR A C 13
ATOM 22659 O O . THR A 1 88 ? 0.241 -0.799 7.447 1.00 60.12 88 THR A O 13
ATOM 22670 N N . PRO A 1 89 ? -2.016 -0.449 7.336 1.00 61.24 89 PRO A N 13
ATOM 22671 C CA . PRO A 1 89 ? -1.957 0.632 6.305 1.00 71.25 89 PRO A CA 13
ATOM 22672 C C . PRO A 1 89 ? -1.077 1.862 6.685 1.00 43.13 89 PRO A C 13
ATOM 22673 O O . PRO A 1 89 ? -0.650 2.617 5.801 1.00 63.21 89 PRO A O 13
ATOM 22684 N N . GLN A 1 90 ? -0.817 2.057 7.995 1.00 20.21 90 GLN A N 13
ATOM 22685 C CA . GLN A 1 90 ? 0.109 3.112 8.475 1.00 62.52 90 GLN A CA 13
ATOM 22686 C C . GLN A 1 90 ? 1.577 2.706 8.195 1.00 31.51 90 GLN A C 13
ATOM 22687 O O . GLN A 1 90 ? 2.359 3.501 7.655 1.00 60.05 90 GLN A O 13
ATOM 22701 N N . GLN A 1 91 ? 1.924 1.451 8.558 1.00 21.24 91 GLN A N 13
ATOM 22702 C CA . GLN A 1 91 ? 3.292 0.915 8.396 1.00 41.10 91 GLN A CA 13
ATOM 22703 C C . GLN A 1 91 ? 3.714 0.872 6.914 1.00 3.53 91 GLN A C 13
ATOM 22704 O O . GLN A 1 91 ? 4.783 1.362 6.569 1.00 60.15 91 GLN A O 13
ATOM 22718 N N . ILE A 1 92 ? 2.846 0.312 6.052 1.00 33.21 92 ILE A N 13
ATOM 22719 C CA . ILE A 1 92 ? 3.152 0.100 4.613 1.00 0.33 92 ILE A CA 13
ATOM 22720 C C . ILE A 1 92 ? 3.517 1.427 3.870 1.00 71.03 92 ILE A C 13
ATOM 22721 O O . ILE A 1 92 ? 4.313 1.424 2.926 1.00 72.32 92 ILE A O 13
ATOM 22737 N N . ALA A 1 93 ? 2.958 2.556 4.344 1.00 72.42 93 ALA A N 13
ATOM 22738 C CA . ALA A 1 93 ? 3.243 3.899 3.792 1.00 33.24 93 ALA A CA 13
ATOM 22739 C C . ALA A 1 93 ? 4.701 4.362 4.089 1.00 63.33 93 ALA A C 13
ATOM 22740 O O . ALA A 1 93 ? 5.312 5.066 3.277 1.00 54.03 93 ALA A O 13
ATOM 22747 N N . VAL A 1 94 ? 5.251 3.947 5.254 1.00 41.14 94 VAL A N 13
ATOM 22748 C CA . VAL A 1 94 ? 6.609 4.358 5.718 1.00 43.15 94 VAL A CA 13
ATOM 22749 C C . VAL A 1 94 ? 7.675 3.221 5.602 1.00 63.22 94 VAL A C 13
ATOM 22750 O O . VAL A 1 94 ? 8.868 3.471 5.829 1.00 43.24 94 VAL A O 13
ATOM 22763 N N . MET A 1 95 ? 7.252 1.983 5.253 1.00 13.04 95 MET A N 13
ATOM 22764 C CA . MET A 1 95 ? 8.177 0.815 5.132 1.00 21.10 95 MET A CA 13
ATOM 22765 C C . MET A 1 95 ? 9.060 0.888 3.854 1.00 13.35 95 MET A C 13
ATOM 22766 O O . MET A 1 95 ? 8.562 1.141 2.747 1.00 54.03 95 MET A O 13
ATOM 22780 N N . THR A 1 96 ? 10.375 0.659 4.048 1.00 22.20 96 THR A N 13
ATOM 22781 C CA . THR A 1 96 ? 11.398 0.611 2.969 1.00 25.51 96 THR A CA 13
ATOM 22782 C C . THR A 1 96 ? 11.222 -0.665 2.088 1.00 42.34 96 THR A C 13
ATOM 22783 O O . THR A 1 96 ? 10.574 -1.629 2.514 1.00 70.44 96 THR A O 13
ATOM 22794 N N . SER A 1 97 ? 11.815 -0.657 0.870 1.00 64.13 97 SER A N 13
ATOM 22795 C CA . SER A 1 97 ? 11.741 -1.780 -0.112 1.00 60.33 97 SER A CA 13
ATOM 22796 C C . SER A 1 97 ? 12.095 -3.162 0.507 1.00 72.10 97 SER A C 13
ATOM 22797 O O . SER A 1 97 ? 11.380 -4.150 0.300 1.00 52.21 97 SER A O 13
ATOM 22805 N N . GLU A 1 98 ? 13.185 -3.195 1.297 1.00 61.11 98 GLU A N 13
ATOM 22806 C CA . GLU A 1 98 ? 13.689 -4.435 1.944 1.00 40.13 98 GLU A CA 13
ATOM 22807 C C . GLU A 1 98 ? 12.750 -4.947 3.064 1.00 41.31 98 GLU A C 13
ATOM 22808 O O . GLU A 1 98 ? 12.643 -6.160 3.287 1.00 55.12 98 GLU A O 13
ATOM 22820 N N . GLU A 1 99 ? 12.080 -4.010 3.758 1.00 21.14 99 GLU A N 13
ATOM 22821 C CA . GLU A 1 99 ? 11.093 -4.337 4.820 1.00 74.22 99 GLU A CA 13
ATOM 22822 C C . GLU A 1 99 ? 9.840 -4.997 4.205 1.00 21.45 99 GLU A C 13
ATOM 22823 O O . GLU A 1 99 ? 9.260 -5.938 4.761 1.00 21.32 99 GLU A O 13
ATOM 22835 N N . MET A 1 100 ? 9.452 -4.478 3.030 1.00 34.04 100 MET A N 13
ATOM 22836 C CA . MET A 1 100 ? 8.290 -4.963 2.255 1.00 33.34 100 MET A CA 13
ATOM 22837 C C . MET A 1 100 ? 8.580 -6.284 1.505 1.00 40.23 100 MET A C 13
ATOM 22838 O O . MET A 1 100 ? 7.648 -6.945 1.020 1.00 3.32 100 MET A O 13
ATOM 22852 N N . ALA A 1 101 ? 9.870 -6.637 1.394 1.00 21.11 101 ALA A N 13
ATOM 22853 C CA . ALA A 1 101 ? 10.310 -7.891 0.759 1.00 11.01 101 ALA A CA 13
ATOM 22854 C C . ALA A 1 101 ? 10.023 -9.121 1.657 1.00 65.22 101 ALA A C 13
ATOM 22855 O O . ALA A 1 101 ? 9.743 -10.209 1.154 1.00 45.21 101 ALA A O 13
ATOM 22862 N N . SER A 1 102 ? 10.081 -8.901 2.996 1.00 45.12 102 SER A N 13
ATOM 22863 C CA . SER A 1 102 ? 9.805 -9.918 4.069 1.00 62.01 102 SER A CA 13
ATOM 22864 C C . SER A 1 102 ? 10.639 -11.235 3.947 1.00 63.44 102 SER A C 13
ATOM 22865 O O . SER A 1 102 ? 10.294 -12.254 4.566 1.00 32.31 102 SER A O 13
ATOM 22873 N N . ASP A 1 103 ? 11.771 -11.180 3.200 1.00 53.43 103 ASP A N 13
ATOM 22874 C CA . ASP A 1 103 ? 12.725 -12.313 3.048 1.00 45.42 103 ASP A CA 13
ATOM 22875 C C . ASP A 1 103 ? 13.277 -12.816 4.402 1.00 63.21 103 ASP A C 13
ATOM 22876 O O . ASP A 1 103 ? 13.619 -13.994 4.523 1.00 2.21 103 ASP A O 13
ATOM 22885 N N . GLU A 1 104 ? 13.354 -11.900 5.390 1.00 65.13 104 GLU A N 13
ATOM 22886 C CA . GLU A 1 104 ? 13.879 -12.177 6.753 1.00 11.43 104 GLU A CA 13
ATOM 22887 C C . GLU A 1 104 ? 13.141 -13.369 7.426 1.00 51.22 104 GLU A C 13
ATOM 22888 O O . GLU A 1 104 ? 13.773 -14.218 8.060 1.00 72.33 104 GLU A O 13
ATOM 22900 N N . LEU A 1 105 ? 11.813 -13.436 7.234 1.00 65.30 105 LEU A N 13
ATOM 22901 C CA . LEU A 1 105 ? 10.950 -14.470 7.857 1.00 53.53 105 LEU A CA 13
ATOM 22902 C C . LEU A 1 105 ? 11.015 -15.852 7.154 1.00 20.01 105 LEU A C 13
ATOM 22903 O O . LEU A 1 105 ? 10.673 -16.867 7.771 1.00 13.21 105 LEU A O 13
ATOM 22919 N N . LYS A 1 106 ? 11.475 -15.892 5.884 1.00 54.14 106 LYS A N 13
ATOM 22920 C CA . LYS A 1 106 ? 11.390 -17.115 5.040 1.00 35.43 106 LYS A CA 13
ATOM 22921 C C . LYS A 1 106 ? 12.249 -18.310 5.553 1.00 31.33 106 LYS A C 13
ATOM 22922 O O . LYS A 1 106 ? 11.956 -19.460 5.212 1.00 21.14 106 LYS A O 13
ATOM 22941 N N . GLU A 1 107 ? 13.298 -18.047 6.361 1.00 65.52 107 GLU A N 13
ATOM 22942 C CA . GLU A 1 107 ? 14.141 -19.124 6.965 1.00 3.03 107 GLU A CA 13
ATOM 22943 C C . GLU A 1 107 ? 13.885 -19.295 8.483 1.00 20.40 107 GLU A C 13
ATOM 22944 O O . GLU A 1 107 ? 14.471 -20.182 9.113 1.00 0.40 107 GLU A O 13
ATOM 22956 N N . ILE A 1 108 ? 12.996 -18.457 9.059 1.00 44.23 108 ILE A N 13
ATOM 22957 C CA . ILE A 1 108 ? 12.626 -18.532 10.501 1.00 21.30 108 ILE A CA 13
ATOM 22958 C C . ILE A 1 108 ? 11.590 -19.670 10.758 1.00 42.32 108 ILE A C 13
ATOM 22959 O O . ILE A 1 108 ? 11.386 -20.079 11.906 1.00 24.54 108 ILE A O 13
ATOM 22975 N N . ARG A 1 109 ? 10.970 -20.181 9.656 1.00 52.10 109 ARG A N 13
ATOM 22976 C CA . ARG A 1 109 ? 10.055 -21.365 9.647 1.00 14.24 109 ARG A CA 13
ATOM 22977 C C . ARG A 1 109 ? 8.667 -21.066 10.280 1.00 1.43 109 ARG A C 13
ATOM 22978 O O . ARG A 1 109 ? 7.641 -21.086 9.587 1.00 24.34 109 ARG A O 13
ATOM 22999 N N . LYS A 1 110 ? 8.645 -20.809 11.596 1.00 12.41 110 LYS A N 13
ATOM 23000 C CA . LYS A 1 110 ? 7.415 -20.462 12.342 1.00 53.33 110 LYS A CA 13
ATOM 23001 C C . LYS A 1 110 ? 7.726 -19.351 13.375 1.00 55.14 110 LYS A C 13
ATOM 23002 O O . LYS A 1 110 ? 8.365 -19.599 14.406 1.00 5.13 110 LYS A O 13
ATOM 23021 N N . ALA A 1 111 ? 7.287 -18.117 13.069 1.00 33.12 111 ALA A N 13
ATOM 23022 C CA . ALA A 1 111 ? 7.622 -16.904 13.851 1.00 22.35 111 ALA A CA 13
ATOM 23023 C C . ALA A 1 111 ? 6.346 -16.152 14.288 1.00 71.31 111 ALA A C 13
ATOM 23024 O O . ALA A 1 111 ? 5.387 -16.033 13.511 1.00 33.12 111 ALA A O 13
ATOM 23031 N N . MET A 1 112 ? 6.352 -15.637 15.538 1.00 23.12 112 MET A N 13
ATOM 23032 C CA . MET A 1 112 ? 5.185 -14.938 16.141 1.00 71.35 112 MET A CA 13
ATOM 23033 C C . MET A 1 112 ? 5.586 -14.081 17.376 1.00 72.33 112 MET A C 13
ATOM 23034 O O . MET A 1 112 ? 4.922 -13.083 17.680 1.00 12.44 112 MET A O 13
ATOM 23048 N N . THR A 1 113 ? 6.669 -14.480 18.080 1.00 74.24 113 THR A N 13
ATOM 23049 C CA . THR A 1 113 ? 7.145 -13.782 19.303 1.00 25.12 113 THR A CA 13
ATOM 23050 C C . THR A 1 113 ? 7.946 -12.487 18.953 1.00 4.41 113 THR A C 13
ATOM 23051 O O . THR A 1 113 ? 9.074 -12.591 18.419 1.00 38.27 113 THR A O 13
ATOM 23063 N N . SER A 1 1 ? -2.978 9.342 16.559 1.00 54.33 1 SER A N 14
ATOM 23064 C CA . SER A 1 1 ? -3.693 8.729 17.708 1.00 2.13 1 SER A CA 14
ATOM 23065 C C . SER A 1 1 ? -5.217 8.719 17.467 1.00 2.33 1 SER A C 14
ATOM 23066 O O . SER A 1 1 ? -5.833 7.652 17.374 1.00 51.44 1 SER A O 14
ATOM 23076 N N . HIS A 1 2 ? -5.825 9.922 17.364 1.00 63.24 2 HIS A N 14
ATOM 23077 C CA . HIS A 1 2 ? -7.282 10.092 17.132 1.00 33.01 2 HIS A CA 14
ATOM 23078 C C . HIS A 1 2 ? -7.533 11.262 16.145 1.00 71.10 2 HIS A C 14
ATOM 23079 O O . HIS A 1 2 ? -7.486 12.435 16.535 1.00 41.43 2 HIS A O 14
ATOM 23094 N N . MET A 1 3 ? -7.760 10.922 14.862 1.00 42.31 3 MET A N 14
ATOM 23095 C CA . MET A 1 3 ? -8.082 11.902 13.790 1.00 43.13 3 MET A CA 14
ATOM 23096 C C . MET A 1 3 ? -8.768 11.192 12.587 1.00 74.30 3 MET A C 14
ATOM 23097 O O . MET A 1 3 ? -8.512 10.006 12.352 1.00 42.24 3 MET A O 14
ATOM 23111 N N . PRO A 1 4 ? -9.673 11.889 11.818 1.00 33.23 4 PRO A N 14
ATOM 23112 C CA . PRO A 1 4 ? -10.249 11.337 10.556 1.00 10.34 4 PRO A CA 14
ATOM 23113 C C . PRO A 1 4 ? -9.265 11.445 9.352 1.00 72.34 4 PRO A C 14
ATOM 23114 O O . PRO A 1 4 ? -8.175 12.025 9.477 1.00 22.21 4 PRO A O 14
ATOM 23125 N N . VAL A 1 5 ? -9.672 10.899 8.185 1.00 73.04 5 VAL A N 14
ATOM 23126 C CA . VAL A 1 5 ? -8.863 10.955 6.938 1.00 50.02 5 VAL A CA 14
ATOM 23127 C C . VAL A 1 5 ? -8.759 12.423 6.400 1.00 51.35 5 VAL A C 14
ATOM 23128 O O . VAL A 1 5 ? -9.698 13.210 6.578 1.00 43.03 5 VAL A O 14
ATOM 23141 N N . PRO A 1 6 ? -7.615 12.823 5.752 1.00 50.13 6 PRO A N 14
ATOM 23142 C CA . PRO A 1 6 ? -7.402 14.226 5.295 1.00 33.12 6 PRO A CA 14
ATOM 23143 C C . PRO A 1 6 ? -8.263 14.603 4.058 1.00 22.15 6 PRO A C 14
ATOM 23144 O O . PRO A 1 6 ? -8.685 13.733 3.282 1.00 70.54 6 PRO A O 14
ATOM 23155 N N . VAL A 1 7 ? -8.516 15.917 3.901 1.00 25.54 7 VAL A N 14
ATOM 23156 C CA . VAL A 1 7 ? -9.243 16.479 2.738 1.00 14.40 7 VAL A CA 14
ATOM 23157 C C . VAL A 1 7 ? -8.479 16.228 1.409 1.00 41.02 7 VAL A C 14
ATOM 23158 O O . VAL A 1 7 ? -7.236 16.187 1.389 1.00 73.33 7 VAL A O 14
ATOM 23171 N N . THR A 1 8 ? -9.241 16.066 0.312 1.00 60.51 8 THR A N 14
ATOM 23172 C CA . THR A 1 8 ? -8.702 15.667 -1.007 1.00 12.34 8 THR A CA 14
ATOM 23173 C C . THR A 1 8 ? -7.725 16.711 -1.593 1.00 30.22 8 THR A C 14
ATOM 23174 O O . THR A 1 8 ? -6.703 16.328 -2.184 1.00 23.13 8 THR A O 14
ATOM 23185 N N . CYS A 1 9 ? -8.057 18.014 -1.393 1.00 52.42 9 CYS A N 14
ATOM 23186 C CA . CYS A 1 9 ? -7.269 19.180 -1.885 1.00 73.23 9 CYS A CA 14
ATOM 23187 C C . CYS A 1 9 ? -7.055 19.130 -3.419 1.00 21.14 9 CYS A C 14
ATOM 23188 O O . CYS A 1 9 ? -6.202 18.374 -3.911 1.00 72.14 9 CYS A O 14
ATOM 23196 N N . ASP A 1 10 ? -7.846 19.957 -4.149 1.00 64.24 10 ASP A N 14
ATOM 23197 C CA . ASP A 1 10 ? -8.020 19.882 -5.620 1.00 25.34 10 ASP A CA 14
ATOM 23198 C C . ASP A 1 10 ? -8.735 18.554 -5.991 1.00 73.53 10 ASP A C 14
ATOM 23199 O O . ASP A 1 10 ? -9.946 18.539 -6.237 1.00 31.23 10 ASP A O 14
ATOM 23208 N N . ALA A 1 11 ? -7.957 17.451 -5.983 1.00 24.31 11 ALA A N 14
ATOM 23209 C CA . ALA A 1 11 ? -8.447 16.064 -6.153 1.00 20.51 11 ALA A CA 14
ATOM 23210 C C . ALA A 1 11 ? -7.296 15.054 -5.917 1.00 54.12 11 ALA A C 14
ATOM 23211 O O . ALA A 1 11 ? -7.468 13.860 -6.142 1.00 52.13 11 ALA A O 14
ATOM 23218 N N . VAL A 1 12 ? -6.143 15.544 -5.399 1.00 51.33 12 VAL A N 14
ATOM 23219 C CA . VAL A 1 12 ? -4.848 14.815 -5.465 1.00 22.51 12 VAL A CA 14
ATOM 23220 C C . VAL A 1 12 ? -4.753 13.632 -4.464 1.00 31.11 12 VAL A C 14
ATOM 23221 O O . VAL A 1 12 ? -4.221 12.573 -4.821 1.00 13.33 12 VAL A O 14
ATOM 23234 N N . ARG A 1 13 ? -5.238 13.817 -3.209 1.00 65.15 13 ARG A N 14
ATOM 23235 C CA . ARG A 1 13 ? -5.350 12.693 -2.234 1.00 4.41 13 ARG A CA 14
ATOM 23236 C C . ARG A 1 13 ? -6.240 11.569 -2.826 1.00 71.54 13 ARG A C 14
ATOM 23237 O O . ARG A 1 13 ? -5.844 10.410 -2.866 1.00 62.44 13 ARG A O 14
ATOM 23258 N N . ASN A 1 14 ? -7.436 11.967 -3.299 1.00 72.32 14 ASN A N 14
ATOM 23259 C CA . ASN A 1 14 ? -8.427 11.063 -3.936 1.00 70.51 14 ASN A CA 14
ATOM 23260 C C . ASN A 1 14 ? -7.849 10.362 -5.203 1.00 42.44 14 ASN A C 14
ATOM 23261 O O . ASN A 1 14 ? -8.194 9.210 -5.497 1.00 0.01 14 ASN A O 14
ATOM 23272 N N . LYS A 1 15 ? -6.959 11.074 -5.925 1.00 24.44 15 LYS A N 14
ATOM 23273 C CA . LYS A 1 15 ? -6.279 10.545 -7.128 1.00 35.31 15 LYS A CA 14
ATOM 23274 C C . LYS A 1 15 ? -5.196 9.511 -6.747 1.00 4.02 15 LYS A C 14
ATOM 23275 O O . LYS A 1 15 ? -4.937 8.562 -7.490 1.00 4.04 15 LYS A O 14
ATOM 23294 N N . CYS A 1 16 ? -4.558 9.718 -5.587 1.00 73.53 16 CYS A N 14
ATOM 23295 C CA . CYS A 1 16 ? -3.601 8.747 -5.024 1.00 43.44 16 CYS A CA 14
ATOM 23296 C C . CYS A 1 16 ? -4.339 7.501 -4.497 1.00 23.52 16 CYS A C 14
ATOM 23297 O O . CYS A 1 16 ? -3.874 6.380 -4.706 1.00 13.31 16 CYS A O 14
ATOM 23305 N N . ARG A 1 17 ? -5.517 7.710 -3.858 1.00 54.32 17 ARG A N 14
ATOM 23306 C CA . ARG A 1 17 ? -6.326 6.614 -3.282 1.00 43.20 17 ARG A CA 14
ATOM 23307 C C . ARG A 1 17 ? -6.798 5.627 -4.369 1.00 64.12 17 ARG A C 14
ATOM 23308 O O . ARG A 1 17 ? -6.645 4.430 -4.197 1.00 72.43 17 ARG A O 14
ATOM 23329 N N . GLU A 1 18 ? -7.335 6.138 -5.501 1.00 13.13 18 GLU A N 14
ATOM 23330 C CA . GLU A 1 18 ? -7.822 5.270 -6.611 1.00 54.44 18 GLU A CA 14
ATOM 23331 C C . GLU A 1 18 ? -6.693 4.373 -7.192 1.00 1.12 18 GLU A C 14
ATOM 23332 O O . GLU A 1 18 ? -6.945 3.233 -7.565 1.00 60.42 18 GLU A O 14
ATOM 23344 N N . MET A 1 19 ? -5.453 4.909 -7.241 1.00 55.41 19 MET A N 14
ATOM 23345 C CA . MET A 1 19 ? -4.267 4.169 -7.747 1.00 52.44 19 MET A CA 14
ATOM 23346 C C . MET A 1 19 ? -3.760 3.098 -6.732 1.00 52.51 19 MET A C 14
ATOM 23347 O O . MET A 1 19 ? -3.441 1.966 -7.124 1.00 45.11 19 MET A O 14
ATOM 23361 N N . LEU A 1 20 ? -3.688 3.471 -5.433 1.00 20.32 20 LEU A N 14
ATOM 23362 C CA . LEU A 1 20 ? -3.313 2.538 -4.326 1.00 31.13 20 LEU A CA 14
ATOM 23363 C C . LEU A 1 20 ? -4.330 1.370 -4.215 1.00 2.33 20 LEU A C 14
ATOM 23364 O O . LEU A 1 20 ? -3.955 0.194 -4.143 1.00 3.21 20 LEU A O 14
ATOM 23380 N N . THR A 1 21 ? -5.622 1.747 -4.205 1.00 71.34 21 THR A N 14
ATOM 23381 C CA . THR A 1 21 ? -6.774 0.817 -4.176 1.00 71.10 21 THR A CA 14
ATOM 23382 C C . THR A 1 21 ? -6.801 -0.107 -5.423 1.00 20.54 21 THR A C 14
ATOM 23383 O O . THR A 1 21 ? -7.149 -1.279 -5.315 1.00 35.20 21 THR A O 14
ATOM 23394 N N . ALA A 1 22 ? -6.413 0.434 -6.601 1.00 44.32 22 ALA A N 14
ATOM 23395 C CA . ALA A 1 22 ? -6.337 -0.346 -7.867 1.00 22.40 22 ALA A CA 14
ATOM 23396 C C . ALA A 1 22 ? -5.222 -1.418 -7.826 1.00 13.02 22 ALA A C 14
ATOM 23397 O O . ALA A 1 22 ? -5.337 -2.461 -8.476 1.00 33.33 22 ALA A O 14
ATOM 23404 N N . ALA A 1 23 ? -4.135 -1.136 -7.080 1.00 44.34 23 ALA A N 14
ATOM 23405 C CA . ALA A 1 23 ? -3.080 -2.139 -6.789 1.00 43.13 23 ALA A CA 14
ATOM 23406 C C . ALA A 1 23 ? -3.615 -3.243 -5.846 1.00 33.24 23 ALA A C 14
ATOM 23407 O O . ALA A 1 23 ? -3.273 -4.418 -5.989 1.00 20.54 23 ALA A O 14
ATOM 23414 N N . LEU A 1 24 ? -4.469 -2.838 -4.886 1.00 12.32 24 LEU A N 14
ATOM 23415 C CA . LEU A 1 24 ? -5.194 -3.769 -3.981 1.00 24.40 24 LEU A CA 14
ATOM 23416 C C . LEU A 1 24 ? -6.359 -4.516 -4.717 1.00 41.42 24 LEU A C 14
ATOM 23417 O O . LEU A 1 24 ? -7.007 -5.406 -4.149 1.00 13.22 24 LEU A O 14
ATOM 23433 N N . GLN A 1 25 ? -6.634 -4.099 -5.978 1.00 63.54 25 GLN A N 14
ATOM 23434 C CA . GLN A 1 25 ? -7.605 -4.753 -6.897 1.00 42.23 25 GLN A CA 14
ATOM 23435 C C . GLN A 1 25 ? -6.909 -5.229 -8.201 1.00 61.31 25 GLN A C 14
ATOM 23436 O O . GLN A 1 25 ? -7.582 -5.413 -9.223 1.00 40.44 25 GLN A O 14
ATOM 23450 N N . THR A 1 26 ? -5.573 -5.456 -8.150 1.00 20.21 26 THR A N 14
ATOM 23451 C CA . THR A 1 26 ? -4.760 -5.837 -9.350 1.00 22.44 26 THR A CA 14
ATOM 23452 C C . THR A 1 26 ? -5.259 -7.154 -10.017 1.00 74.24 26 THR A C 14
ATOM 23453 O O . THR A 1 26 ? -5.146 -7.334 -11.235 1.00 51.31 26 THR A O 14
ATOM 23464 N N . ASP A 1 27 ? -5.828 -8.052 -9.195 1.00 62.43 27 ASP A N 14
ATOM 23465 C CA . ASP A 1 27 ? -6.539 -9.263 -9.658 1.00 41.15 27 ASP A CA 14
ATOM 23466 C C . ASP A 1 27 ? -7.890 -9.393 -8.888 1.00 32.10 27 ASP A C 14
ATOM 23467 O O . ASP A 1 27 ? -8.364 -10.493 -8.605 1.00 61.24 27 ASP A O 14
ATOM 23476 N N . HIS A 1 28 ? -8.508 -8.220 -8.591 1.00 53.53 28 HIS A N 14
ATOM 23477 C CA . HIS A 1 28 ? -9.785 -8.096 -7.822 1.00 1.44 28 HIS A CA 14
ATOM 23478 C C . HIS A 1 28 ? -9.669 -8.731 -6.411 1.00 33.03 28 HIS A C 14
ATOM 23479 O O . HIS A 1 28 ? -10.654 -9.203 -5.844 1.00 15.15 28 HIS A O 14
ATOM 23494 N N . ASP A 1 29 ? -8.462 -8.635 -5.841 1.00 41.21 29 ASP A N 14
ATOM 23495 C CA . ASP A 1 29 ? -8.006 -9.444 -4.679 1.00 50.23 29 ASP A CA 14
ATOM 23496 C C . ASP A 1 29 ? -8.895 -9.266 -3.426 1.00 21.44 29 ASP A C 14
ATOM 23497 O O . ASP A 1 29 ? -9.281 -10.247 -2.780 1.00 32.32 29 ASP A O 14
ATOM 23506 N N . HIS A 1 30 ? -9.225 -7.996 -3.120 1.00 33.51 30 HIS A N 14
ATOM 23507 C CA . HIS A 1 30 ? -10.011 -7.610 -1.923 1.00 44.41 30 HIS A CA 14
ATOM 23508 C C . HIS A 1 30 ? -11.421 -8.275 -1.873 1.00 44.30 30 HIS A C 14
ATOM 23509 O O . HIS A 1 30 ? -12.014 -8.385 -0.804 1.00 22.42 30 HIS A O 14
ATOM 23524 N N . VAL A 1 31 ? -11.948 -8.678 -3.052 1.00 23.04 31 VAL A N 14
ATOM 23525 C CA . VAL A 1 31 ? -13.263 -9.352 -3.168 1.00 12.14 31 VAL A CA 14
ATOM 23526 C C . VAL A 1 31 ? -13.201 -10.777 -2.560 1.00 33.32 31 VAL A C 14
ATOM 23527 O O . VAL A 1 31 ? -13.981 -11.116 -1.664 1.00 34.21 31 VAL A O 14
ATOM 23540 N N . ALA A 1 32 ? -12.235 -11.583 -3.044 1.00 33.21 32 ALA A N 14
ATOM 23541 C CA . ALA A 1 32 ? -12.031 -12.982 -2.592 1.00 24.24 32 ALA A CA 14
ATOM 23542 C C . ALA A 1 32 ? -11.519 -13.054 -1.128 1.00 70.20 32 ALA A C 14
ATOM 23543 O O . ALA A 1 32 ? -11.801 -14.020 -0.411 1.00 1.43 32 ALA A O 14
ATOM 23550 N N . ILE A 1 33 ? -10.756 -12.028 -0.706 1.00 60.24 33 ILE A N 14
ATOM 23551 C CA . ILE A 1 33 ? -10.263 -11.894 0.690 1.00 70.22 33 ILE A CA 14
ATOM 23552 C C . ILE A 1 33 ? -11.374 -11.336 1.639 1.00 70.41 33 ILE A C 14
ATOM 23553 O O . ILE A 1 33 ? -11.430 -11.687 2.822 1.00 41.02 33 ILE A O 14
ATOM 23569 N N . GLY A 1 34 ? -12.259 -10.481 1.096 1.00 52.23 34 GLY A N 14
ATOM 23570 C CA . GLY A 1 34 ? -13.360 -9.880 1.872 1.00 4.01 34 GLY A CA 14
ATOM 23571 C C . GLY A 1 34 ? -12.928 -8.693 2.745 1.00 32.24 34 GLY A C 14
ATOM 23572 O O . GLY A 1 34 ? -13.222 -8.650 3.945 1.00 3.35 34 GLY A O 14
ATOM 23576 N N . ALA A 1 35 ? -12.221 -7.729 2.131 1.00 2.33 35 ALA A N 14
ATOM 23577 C CA . ALA A 1 35 ? -11.762 -6.488 2.806 1.00 72.02 35 ALA A CA 14
ATOM 23578 C C . ALA A 1 35 ? -12.010 -5.265 1.903 1.00 42.15 35 ALA A C 14
ATOM 23579 O O . ALA A 1 35 ? -11.768 -5.330 0.700 1.00 32.34 35 ALA A O 14
ATOM 23586 N N . ASP A 1 36 ? -12.507 -4.155 2.481 1.00 23.14 36 ASP A N 14
ATOM 23587 C CA . ASP A 1 36 ? -12.653 -2.881 1.746 1.00 34.40 36 ASP A CA 14
ATOM 23588 C C . ASP A 1 36 ? -11.278 -2.208 1.533 1.00 5.02 36 ASP A C 14
ATOM 23589 O O . ASP A 1 36 ? -10.751 -1.531 2.423 1.00 32.33 36 ASP A O 14
ATOM 23598 N N . CYS A 1 37 ? -10.714 -2.419 0.333 1.00 3.45 37 CYS A N 14
ATOM 23599 C CA . CYS A 1 37 ? -9.389 -1.892 -0.068 1.00 61.14 37 CYS A CA 14
ATOM 23600 C C . CYS A 1 37 ? -9.363 -0.350 -0.107 1.00 25.22 37 CYS A C 14
ATOM 23601 O O . CYS A 1 37 ? -8.340 0.258 0.185 1.00 5.54 37 CYS A O 14
ATOM 23609 N N . GLU A 1 38 ? -10.505 0.257 -0.475 1.00 14.23 38 GLU A N 14
ATOM 23610 C CA . GLU A 1 38 ? -10.697 1.731 -0.460 1.00 70.23 38 GLU A CA 14
ATOM 23611 C C . GLU A 1 38 ? -10.645 2.311 0.983 1.00 1.40 38 GLU A C 14
ATOM 23612 O O . GLU A 1 38 ? -10.149 3.421 1.197 1.00 34.12 38 GLU A O 14
ATOM 23624 N N . ARG A 1 39 ? -11.166 1.533 1.959 1.00 51.14 39 ARG A N 14
ATOM 23625 C CA . ARG A 1 39 ? -11.173 1.906 3.394 1.00 23.25 39 ARG A CA 14
ATOM 23626 C C . ARG A 1 39 ? -9.734 1.844 3.955 1.00 23.22 39 ARG A C 14
ATOM 23627 O O . ARG A 1 39 ? -9.304 2.736 4.696 1.00 32.41 39 ARG A O 14
ATOM 23648 N N . LEU A 1 40 ? -9.006 0.772 3.588 1.00 13.42 40 LEU A N 14
ATOM 23649 C CA . LEU A 1 40 ? -7.589 0.597 3.965 1.00 21.55 40 LEU A CA 14
ATOM 23650 C C . LEU A 1 40 ? -6.722 1.714 3.358 1.00 20.23 40 LEU A C 14
ATOM 23651 O O . LEU A 1 40 ? -5.903 2.307 4.051 1.00 2.23 40 LEU A O 14
ATOM 23667 N N . SER A 1 41 ? -6.960 2.006 2.061 1.00 60.13 41 SER A N 14
ATOM 23668 C CA . SER A 1 41 ? -6.231 3.051 1.303 1.00 23.01 41 SER A CA 14
ATOM 23669 C C . SER A 1 41 ? -6.494 4.459 1.863 1.00 52.40 41 SER A C 14
ATOM 23670 O O . SER A 1 41 ? -5.628 5.322 1.774 1.00 13.41 41 SER A O 14
ATOM 23678 N N . ALA A 1 42 ? -7.698 4.671 2.430 1.00 52.43 42 ALA A N 14
ATOM 23679 C CA . ALA A 1 42 ? -8.059 5.931 3.118 1.00 31.50 42 ALA A CA 14
ATOM 23680 C C . ALA A 1 42 ? -7.195 6.164 4.383 1.00 21.45 42 ALA A C 14
ATOM 23681 O O . ALA A 1 42 ? -6.770 7.291 4.672 1.00 33.34 42 ALA A O 14
ATOM 23688 N N . GLN A 1 43 ? -6.939 5.072 5.124 1.00 24.32 43 GLN A N 14
ATOM 23689 C CA . GLN A 1 43 ? -6.051 5.086 6.310 1.00 73.41 43 GLN A CA 14
ATOM 23690 C C . GLN A 1 43 ? -4.561 5.199 5.887 1.00 0.23 43 GLN A C 14
ATOM 23691 O O . GLN A 1 43 ? -3.748 5.805 6.590 1.00 21.11 43 GLN A O 14
ATOM 23705 N N . ILE A 1 44 ? -4.228 4.599 4.726 1.00 44.14 44 ILE A N 14
ATOM 23706 C CA . ILE A 1 44 ? -2.891 4.701 4.097 1.00 1.04 44 ILE A CA 14
ATOM 23707 C C . ILE A 1 44 ? -2.560 6.164 3.714 1.00 20.44 44 ILE A C 14
ATOM 23708 O O . ILE A 1 44 ? -1.420 6.596 3.896 1.00 22.04 44 ILE A O 14
ATOM 23724 N N . GLU A 1 45 ? -3.570 6.910 3.199 1.00 31.41 45 GLU A N 14
ATOM 23725 C CA . GLU A 1 45 ? -3.410 8.324 2.763 1.00 33.22 45 GLU A CA 14
ATOM 23726 C C . GLU A 1 45 ? -2.782 9.213 3.863 1.00 35.24 45 GLU A C 14
ATOM 23727 O O . GLU A 1 45 ? -1.829 9.935 3.594 1.00 22.11 45 GLU A O 14
ATOM 23739 N N . GLU A 1 46 ? -3.332 9.150 5.095 1.00 12.01 46 GLU A N 14
ATOM 23740 C CA . GLU A 1 46 ? -2.835 9.959 6.239 1.00 62.23 46 GLU A CA 14
ATOM 23741 C C . GLU A 1 46 ? -1.479 9.428 6.773 1.00 70.43 46 GLU A C 14
ATOM 23742 O O . GLU A 1 46 ? -0.633 10.206 7.218 1.00 34.23 46 GLU A O 14
ATOM 23754 N N . CYS A 1 47 ? -1.286 8.094 6.704 1.00 12.11 47 CYS A N 14
ATOM 23755 C CA . CYS A 1 47 ? -0.058 7.419 7.194 1.00 33.43 47 CYS A CA 14
ATOM 23756 C C . CYS A 1 47 ? 1.177 7.714 6.312 1.00 11.33 47 CYS A C 14
ATOM 23757 O O . CYS A 1 47 ? 2.304 7.788 6.811 1.00 74.12 47 CYS A O 14
ATOM 23765 N N . ILE A 1 48 ? 0.957 7.854 4.994 1.00 62.34 48 ILE A N 14
ATOM 23766 C CA . ILE A 1 48 ? 2.017 8.240 4.039 1.00 1.22 48 ILE A CA 14
ATOM 23767 C C . ILE A 1 48 ? 2.176 9.790 4.032 1.00 53.32 48 ILE A C 14
ATOM 23768 O O . ILE A 1 48 ? 3.274 10.307 3.880 1.00 71.33 48 ILE A O 14
ATOM 23784 N N . PHE A 1 49 ? 1.057 10.510 4.299 1.00 20.02 49 PHE A N 14
ATOM 23785 C CA . PHE A 1 49 ? 1.004 12.003 4.361 1.00 30.33 49 PHE A CA 14
ATOM 23786 C C . PHE A 1 49 ? 1.982 12.603 5.412 1.00 41.51 49 PHE A C 14
ATOM 23787 O O . PHE A 1 49 ? 2.412 13.757 5.274 1.00 70.34 49 PHE A O 14
ATOM 23804 N N . ARG A 1 50 ? 2.320 11.804 6.444 1.00 40.52 50 ARG A N 14
ATOM 23805 C CA . ARG A 1 50 ? 3.191 12.225 7.571 1.00 51.35 50 ARG A CA 14
ATOM 23806 C C . ARG A 1 50 ? 4.571 12.765 7.083 1.00 74.24 50 ARG A C 14
ATOM 23807 O O . ARG A 1 50 ? 4.852 13.965 7.203 1.00 63.41 50 ARG A O 14
ATOM 23828 N N . ASP A 1 51 ? 5.409 11.874 6.525 1.00 1.22 51 ASP A N 14
ATOM 23829 C CA . ASP A 1 51 ? 6.746 12.243 5.983 1.00 34.13 51 ASP A CA 14
ATOM 23830 C C . ASP A 1 51 ? 6.684 12.617 4.479 1.00 62.42 51 ASP A C 14
ATOM 23831 O O . ASP A 1 51 ? 7.456 13.447 4.002 1.00 43.11 51 ASP A O 14
ATOM 23840 N N . VAL A 1 52 ? 5.777 11.972 3.742 1.00 15.24 52 VAL A N 14
ATOM 23841 C CA . VAL A 1 52 ? 5.753 12.020 2.258 1.00 53.31 52 VAL A CA 14
ATOM 23842 C C . VAL A 1 52 ? 4.800 13.102 1.689 1.00 53.31 52 VAL A C 14
ATOM 23843 O O . VAL A 1 52 ? 5.026 13.599 0.580 1.00 60.25 52 VAL A O 14
ATOM 23856 N N . GLY A 1 53 ? 3.787 13.521 2.474 1.00 63.23 53 GLY A N 14
ATOM 23857 C CA . GLY A 1 53 ? 2.711 14.416 1.983 1.00 41.54 53 GLY A CA 14
ATOM 23858 C C . GLY A 1 53 ? 3.085 15.903 1.794 1.00 13.35 53 GLY A C 14
ATOM 23859 O O . GLY A 1 53 ? 2.214 16.777 1.910 1.00 54.32 53 GLY A O 14
ATOM 23863 N N . ASN A 1 54 ? 4.367 16.188 1.483 1.00 10.33 54 ASN A N 14
ATOM 23864 C CA . ASN A 1 54 ? 4.861 17.556 1.182 1.00 73.02 54 ASN A CA 14
ATOM 23865 C C . ASN A 1 54 ? 4.427 18.046 -0.229 1.00 35.22 54 ASN A C 14
ATOM 23866 O O . ASN A 1 54 ? 4.527 19.240 -0.522 1.00 34.10 54 ASN A O 14
ATOM 23877 N N . THR A 1 55 ? 3.981 17.089 -1.090 1.00 13.00 55 THR A N 14
ATOM 23878 C CA . THR A 1 55 ? 3.482 17.332 -2.482 1.00 61.14 55 THR A CA 14
ATOM 23879 C C . THR A 1 55 ? 4.501 18.089 -3.375 1.00 74.11 55 THR A C 14
ATOM 23880 O O . THR A 1 55 ? 4.122 18.843 -4.278 1.00 51.53 55 THR A O 14
ATOM 23891 N N . ASP A 1 56 ? 5.797 17.823 -3.154 1.00 53.45 56 ASP A N 14
ATOM 23892 C CA . ASP A 1 56 ? 6.910 18.479 -3.885 1.00 23.30 56 ASP A CA 14
ATOM 23893 C C . ASP A 1 56 ? 7.531 17.542 -4.970 1.00 63.02 56 ASP A C 14
ATOM 23894 O O . ASP A 1 56 ? 7.615 17.918 -6.145 1.00 14.40 56 ASP A O 14
ATOM 23903 N N . MET A 1 57 ? 7.940 16.320 -4.560 1.00 5.10 57 MET A N 14
ATOM 23904 C CA . MET A 1 57 ? 8.529 15.290 -5.455 1.00 60.22 57 MET A CA 14
ATOM 23905 C C . MET A 1 57 ? 8.512 13.907 -4.773 1.00 33.41 57 MET A C 14
ATOM 23906 O O . MET A 1 57 ? 8.203 12.895 -5.421 1.00 60.21 57 MET A O 14
ATOM 23920 N N . LYS A 1 58 ? 8.837 13.881 -3.457 1.00 74.32 58 LYS A N 14
ATOM 23921 C CA . LYS A 1 58 ? 8.803 12.644 -2.632 1.00 51.41 58 LYS A CA 14
ATOM 23922 C C . LYS A 1 58 ? 7.420 11.953 -2.730 1.00 51.32 58 LYS A C 14
ATOM 23923 O O . LYS A 1 58 ? 7.329 10.738 -2.889 1.00 25.45 58 LYS A O 14
ATOM 23942 N N . TYR A 1 59 ? 6.358 12.775 -2.664 1.00 11.12 59 TYR A N 14
ATOM 23943 C CA . TYR A 1 59 ? 4.952 12.324 -2.743 1.00 53.52 59 TYR A CA 14
ATOM 23944 C C . TYR A 1 59 ? 4.610 11.652 -4.091 1.00 13.24 59 TYR A C 14
ATOM 23945 O O . TYR A 1 59 ? 3.799 10.732 -4.138 1.00 65.45 59 TYR A O 14
ATOM 23963 N N . LYS A 1 60 ? 5.234 12.124 -5.176 1.00 21.21 60 LYS A N 14
ATOM 23964 C CA . LYS A 1 60 ? 5.039 11.540 -6.517 1.00 32.33 60 LYS A CA 14
ATOM 23965 C C . LYS A 1 60 ? 5.738 10.162 -6.643 1.00 40.53 60 LYS A C 14
ATOM 23966 O O . LYS A 1 60 ? 5.089 9.154 -6.928 1.00 21.42 60 LYS A O 14
ATOM 23985 N N . ASN A 1 61 ? 7.057 10.133 -6.355 1.00 21.23 61 ASN A N 14
ATOM 23986 C CA . ASN A 1 61 ? 7.928 8.951 -6.597 1.00 72.01 61 ASN A CA 14
ATOM 23987 C C . ASN A 1 61 ? 7.603 7.781 -5.625 1.00 33.42 61 ASN A C 14
ATOM 23988 O O . ASN A 1 61 ? 7.540 6.621 -6.047 1.00 64.41 61 ASN A O 14
ATOM 23999 N N . ARG A 1 62 ? 7.400 8.105 -4.333 1.00 31.55 62 ARG A N 14
ATOM 24000 C CA . ARG A 1 62 ? 7.087 7.106 -3.276 1.00 11.01 62 ARG A CA 14
ATOM 24001 C C . ARG A 1 62 ? 5.809 6.294 -3.597 1.00 24.13 62 ARG A C 14
ATOM 24002 O O . ARG A 1 62 ? 5.802 5.067 -3.460 1.00 41.22 62 ARG A O 14
ATOM 24023 N N . VAL A 1 63 ? 4.740 6.996 -4.018 1.00 41.24 63 VAL A N 14
ATOM 24024 C CA . VAL A 1 63 ? 3.462 6.363 -4.411 1.00 32.55 63 VAL A CA 14
ATOM 24025 C C . VAL A 1 63 ? 3.657 5.421 -5.633 1.00 12.41 63 VAL A C 14
ATOM 24026 O O . VAL A 1 63 ? 3.190 4.282 -5.605 1.00 11.14 63 VAL A O 14
ATOM 24039 N N . ARG A 1 64 ? 4.394 5.895 -6.664 1.00 34.33 64 ARG A N 14
ATOM 24040 C CA . ARG A 1 64 ? 4.693 5.101 -7.895 1.00 55.45 64 ARG A CA 14
ATOM 24041 C C . ARG A 1 64 ? 5.412 3.760 -7.572 1.00 35.03 64 ARG A C 14
ATOM 24042 O O . ARG A 1 64 ? 5.018 2.695 -8.068 1.00 64.23 64 ARG A O 14
ATOM 24063 N N . SER A 1 65 ? 6.470 3.846 -6.744 1.00 41.42 65 SER A N 14
ATOM 24064 C CA . SER A 1 65 ? 7.298 2.677 -6.351 1.00 24.51 65 SER A CA 14
ATOM 24065 C C . SER A 1 65 ? 6.509 1.685 -5.469 1.00 62.14 65 SER A C 14
ATOM 24066 O O . SER A 1 65 ? 6.619 0.471 -5.640 1.00 23.41 65 SER A O 14
ATOM 24074 N N . ARG A 1 66 ? 5.698 2.227 -4.543 1.00 12.25 66 ARG A N 14
ATOM 24075 C CA . ARG A 1 66 ? 4.896 1.429 -3.589 1.00 74.50 66 ARG A CA 14
ATOM 24076 C C . ARG A 1 66 ? 3.805 0.598 -4.316 1.00 52.00 66 ARG A C 14
ATOM 24077 O O . ARG A 1 66 ? 3.656 -0.597 -4.046 1.00 2.00 66 ARG A O 14
ATOM 24098 N N . ILE A 1 67 ? 3.050 1.249 -5.230 1.00 20.51 67 ILE A N 14
ATOM 24099 C CA . ILE A 1 67 ? 2.056 0.575 -6.116 1.00 12.23 67 ILE A CA 14
ATOM 24100 C C . ILE A 1 67 ? 2.728 -0.542 -6.962 1.00 20.33 67 ILE A C 14
ATOM 24101 O O . ILE A 1 67 ? 2.175 -1.640 -7.120 1.00 32.13 67 ILE A O 14
ATOM 24117 N N . SER A 1 68 ? 3.934 -0.234 -7.480 1.00 34.42 68 SER A N 14
ATOM 24118 C CA . SER A 1 68 ? 4.749 -1.185 -8.272 1.00 41.30 68 SER A CA 14
ATOM 24119 C C . SER A 1 68 ? 5.123 -2.445 -7.454 1.00 3.05 68 SER A C 14
ATOM 24120 O O . SER A 1 68 ? 5.058 -3.556 -7.972 1.00 74.22 68 SER A O 14
ATOM 24128 N N . ASN A 1 69 ? 5.481 -2.249 -6.168 1.00 21.21 69 ASN A N 14
ATOM 24129 C CA . ASN A 1 69 ? 5.862 -3.354 -5.244 1.00 43.40 69 ASN A CA 14
ATOM 24130 C C . ASN A 1 69 ? 4.649 -4.225 -4.833 1.00 65.43 69 ASN A C 14
ATOM 24131 O O . ASN A 1 69 ? 4.804 -5.419 -4.556 1.00 33.41 69 ASN A O 14
ATOM 24142 N N . LEU A 1 70 ? 3.449 -3.612 -4.787 1.00 23.43 70 LEU A N 14
ATOM 24143 C CA . LEU A 1 70 ? 2.184 -4.330 -4.472 1.00 11.21 70 LEU A CA 14
ATOM 24144 C C . LEU A 1 70 ? 1.832 -5.394 -5.551 1.00 30.25 70 LEU A C 14
ATOM 24145 O O . LEU A 1 70 ? 1.235 -6.431 -5.246 1.00 4.11 70 LEU A O 14
ATOM 24161 N N . LYS A 1 71 ? 2.221 -5.121 -6.807 1.00 24.44 71 LYS A N 14
ATOM 24162 C CA . LYS A 1 71 ? 1.922 -5.996 -7.975 1.00 43.15 71 LYS A CA 14
ATOM 24163 C C . LYS A 1 71 ? 3.189 -6.745 -8.484 1.00 30.30 71 LYS A C 14
ATOM 24164 O O . LYS A 1 71 ? 3.110 -7.518 -9.449 1.00 21.31 71 LYS A O 14
ATOM 24183 N N . ASP A 1 72 ? 4.349 -6.517 -7.829 1.00 61.50 72 ASP A N 14
ATOM 24184 C CA . ASP A 1 72 ? 5.656 -7.052 -8.286 1.00 41.22 72 ASP A CA 14
ATOM 24185 C C . ASP A 1 72 ? 5.849 -8.538 -7.881 1.00 20.22 72 ASP A C 14
ATOM 24186 O O . ASP A 1 72 ? 5.402 -8.964 -6.816 1.00 40.42 72 ASP A O 14
ATOM 24195 N N . ALA A 1 73 ? 6.555 -9.306 -8.742 1.00 21.44 73 ALA A N 14
ATOM 24196 C CA . ALA A 1 73 ? 6.774 -10.760 -8.554 1.00 73.13 73 ALA A CA 14
ATOM 24197 C C . ALA A 1 73 ? 7.794 -11.090 -7.430 1.00 43.53 73 ALA A C 14
ATOM 24198 O O . ALA A 1 73 ? 7.845 -12.229 -6.961 1.00 22.30 73 ALA A O 14
ATOM 24205 N N . LYS A 1 74 ? 8.608 -10.099 -7.005 1.00 10.42 74 LYS A N 14
ATOM 24206 C CA . LYS A 1 74 ? 9.557 -10.276 -5.870 1.00 53.03 74 LYS A CA 14
ATOM 24207 C C . LYS A 1 74 ? 8.819 -10.250 -4.506 1.00 22.44 74 LYS A C 14
ATOM 24208 O O . LYS A 1 74 ? 9.306 -10.823 -3.520 1.00 13.30 74 LYS A O 14
ATOM 24227 N N . ASN A 1 75 ? 7.650 -9.573 -4.463 1.00 62.02 75 ASN A N 14
ATOM 24228 C CA . ASN A 1 75 ? 6.796 -9.494 -3.250 1.00 52.11 75 ASN A CA 14
ATOM 24229 C C . ASN A 1 75 ? 5.284 -9.279 -3.607 1.00 53.10 75 ASN A C 14
ATOM 24230 O O . ASN A 1 75 ? 4.712 -8.215 -3.348 1.00 2.32 75 ASN A O 14
ATOM 24241 N N . PRO A 1 76 ? 4.598 -10.313 -4.217 1.00 43.14 76 PRO A N 14
ATOM 24242 C CA . PRO A 1 76 ? 3.145 -10.226 -4.552 1.00 15.12 76 PRO A CA 14
ATOM 24243 C C . PRO A 1 76 ? 2.232 -10.444 -3.313 1.00 74.21 76 PRO A C 14
ATOM 24244 O O . PRO A 1 76 ? 1.065 -10.034 -3.300 1.00 75.45 76 PRO A O 14
ATOM 24255 N N . ASP A 1 77 ? 2.788 -11.089 -2.270 1.00 70.24 77 ASP A N 14
ATOM 24256 C CA . ASP A 1 77 ? 2.103 -11.307 -0.978 1.00 44.13 77 ASP A CA 14
ATOM 24257 C C . ASP A 1 77 ? 1.987 -10.000 -0.166 1.00 35.32 77 ASP A C 14
ATOM 24258 O O . ASP A 1 77 ? 1.177 -9.919 0.751 1.00 10.51 77 ASP A O 14
ATOM 24267 N N . LEU A 1 78 ? 2.806 -8.989 -0.527 1.00 53.13 78 LEU A N 14
ATOM 24268 C CA . LEU A 1 78 ? 2.816 -7.658 0.126 1.00 1.41 78 LEU A CA 14
ATOM 24269 C C . LEU A 1 78 ? 1.400 -7.026 0.141 1.00 12.22 78 LEU A C 14
ATOM 24270 O O . LEU A 1 78 ? 0.882 -6.647 1.197 1.00 23.42 78 LEU A O 14
ATOM 24286 N N . ARG A 1 79 ? 0.799 -6.949 -1.057 1.00 43.44 79 ARG A N 14
ATOM 24287 C CA . ARG A 1 79 ? -0.579 -6.455 -1.274 1.00 42.22 79 ARG A CA 14
ATOM 24288 C C . ARG A 1 79 ? -1.631 -7.323 -0.542 1.00 65.23 79 ARG A C 14
ATOM 24289 O O . ARG A 1 79 ? -2.580 -6.797 0.056 1.00 21.25 79 ARG A O 14
ATOM 24310 N N . ARG A 1 80 ? -1.442 -8.657 -0.617 1.00 24.11 80 ARG A N 14
ATOM 24311 C CA . ARG A 1 80 ? -2.379 -9.650 -0.044 1.00 10.42 80 ARG A CA 14
ATOM 24312 C C . ARG A 1 80 ? -2.501 -9.497 1.491 1.00 30.34 80 ARG A C 14
ATOM 24313 O O . ARG A 1 80 ? -3.602 -9.480 2.030 1.00 62.55 80 ARG A O 14
ATOM 24334 N N . ASN A 1 81 ? -1.342 -9.358 2.160 1.00 43.01 81 ASN A N 14
ATOM 24335 C CA . ASN A 1 81 ? -1.238 -9.272 3.632 1.00 3.22 81 ASN A CA 14
ATOM 24336 C C . ASN A 1 81 ? -1.900 -7.997 4.205 1.00 74.42 81 ASN A C 14
ATOM 24337 O O . ASN A 1 81 ? -2.423 -8.027 5.321 1.00 74.14 81 ASN A O 14
ATOM 24348 N N . VAL A 1 82 ? -1.866 -6.883 3.443 1.00 33.02 82 VAL A N 14
ATOM 24349 C CA . VAL A 1 82 ? -2.573 -5.630 3.826 1.00 30.23 82 VAL A CA 14
ATOM 24350 C C . VAL A 1 82 ? -4.107 -5.867 3.885 1.00 4.12 82 VAL A C 14
ATOM 24351 O O . VAL A 1 82 ? -4.779 -5.473 4.847 1.00 31.12 82 VAL A O 14
ATOM 24364 N N . LEU A 1 83 ? -4.620 -6.561 2.856 1.00 41.14 83 LEU A N 14
ATOM 24365 C CA . LEU A 1 83 ? -6.047 -6.943 2.749 1.00 41.12 83 LEU A CA 14
ATOM 24366 C C . LEU A 1 83 ? -6.432 -8.035 3.785 1.00 30.44 83 LEU A C 14
ATOM 24367 O O . LEU A 1 83 ? -7.569 -8.080 4.258 1.00 41.25 83 LEU A O 14
ATOM 24383 N N . CYS A 1 84 ? -5.469 -8.915 4.116 1.00 53.43 84 CYS A N 14
ATOM 24384 C CA . CYS A 1 84 ? -5.650 -9.995 5.123 1.00 65.33 84 CYS A CA 14
ATOM 24385 C C . CYS A 1 84 ? -5.477 -9.476 6.574 1.00 71.51 84 CYS A C 14
ATOM 24386 O O . CYS A 1 84 ? -5.748 -10.209 7.526 1.00 41.13 84 CYS A O 14
ATOM 24394 N N . GLY A 1 85 ? -5.014 -8.218 6.729 1.00 52.34 85 GLY A N 14
ATOM 24395 C CA . GLY A 1 85 ? -4.807 -7.602 8.052 1.00 25.23 85 GLY A CA 14
ATOM 24396 C C . GLY A 1 85 ? -3.458 -7.949 8.707 1.00 31.34 85 GLY A C 14
ATOM 24397 O O . GLY A 1 85 ? -3.160 -7.460 9.802 1.00 64.31 85 GLY A O 14
ATOM 24401 N N . ALA A 1 86 ? -2.642 -8.791 8.028 1.00 52.42 86 ALA A N 14
ATOM 24402 C CA . ALA A 1 86 ? -1.295 -9.200 8.505 1.00 65.12 86 ALA A CA 14
ATOM 24403 C C . ALA A 1 86 ? -0.300 -8.009 8.504 1.00 3.24 86 ALA A C 14
ATOM 24404 O O . ALA A 1 86 ? 0.627 -7.960 9.319 1.00 31.25 86 ALA A O 14
ATOM 24411 N N . ILE A 1 87 ? -0.506 -7.066 7.564 1.00 11.11 87 ILE A N 14
ATOM 24412 C CA . ILE A 1 87 ? 0.192 -5.756 7.530 1.00 3.34 87 ILE A CA 14
ATOM 24413 C C . ILE A 1 87 ? -0.862 -4.631 7.692 1.00 24.24 87 ILE A C 14
ATOM 24414 O O . ILE A 1 87 ? -1.856 -4.611 6.955 1.00 54.01 87 ILE A O 14
ATOM 24430 N N . THR A 1 88 ? -0.657 -3.711 8.661 1.00 52.40 88 THR A N 14
ATOM 24431 C CA . THR A 1 88 ? -1.599 -2.576 8.888 1.00 51.43 88 THR A CA 14
ATOM 24432 C C . THR A 1 88 ? -1.428 -1.488 7.798 1.00 74.51 88 THR A C 14
ATOM 24433 O O . THR A 1 88 ? -0.330 -1.355 7.232 1.00 34.11 88 THR A O 14
ATOM 24444 N N . PRO A 1 89 ? -2.516 -0.701 7.470 1.00 25.14 89 PRO A N 14
ATOM 24445 C CA . PRO A 1 89 ? -2.438 0.455 6.532 1.00 63.52 89 PRO A CA 14
ATOM 24446 C C . PRO A 1 89 ? -1.283 1.449 6.829 1.00 41.42 89 PRO A C 14
ATOM 24447 O O . PRO A 1 89 ? -0.737 2.064 5.899 1.00 54.33 89 PRO A O 14
ATOM 24458 N N . GLN A 1 90 ? -0.908 1.595 8.120 1.00 64.53 90 GLN A N 14
ATOM 24459 C CA . GLN A 1 90 ? 0.231 2.448 8.512 1.00 71.31 90 GLN A CA 14
ATOM 24460 C C . GLN A 1 90 ? 1.576 1.786 8.161 1.00 11.34 90 GLN A C 14
ATOM 24461 O O . GLN A 1 90 ? 2.437 2.439 7.580 1.00 54.14 90 GLN A O 14
ATOM 24475 N N . GLN A 1 91 ? 1.727 0.480 8.499 1.00 0.34 91 GLN A N 14
ATOM 24476 C CA . GLN A 1 91 ? 2.985 -0.285 8.266 1.00 15.55 91 GLN A CA 14
ATOM 24477 C C . GLN A 1 91 ? 3.427 -0.218 6.788 1.00 73.51 91 GLN A C 14
ATOM 24478 O O . GLN A 1 91 ? 4.530 0.225 6.495 1.00 32.32 91 GLN A O 14
ATOM 24492 N N . ILE A 1 92 ? 2.524 -0.611 5.877 1.00 34.41 92 ILE A N 14
ATOM 24493 C CA . ILE A 1 92 ? 2.789 -0.613 4.415 1.00 14.33 92 ILE A CA 14
ATOM 24494 C C . ILE A 1 92 ? 3.050 0.822 3.845 1.00 73.43 92 ILE A C 14
ATOM 24495 O O . ILE A 1 92 ? 3.809 0.987 2.883 1.00 12.40 92 ILE A O 14
ATOM 24511 N N . ALA A 1 93 ? 2.441 1.850 4.466 1.00 75.45 93 ALA A N 14
ATOM 24512 C CA . ALA A 1 93 ? 2.597 3.260 4.032 1.00 41.42 93 ALA A CA 14
ATOM 24513 C C . ALA A 1 93 ? 3.959 3.868 4.465 1.00 4.54 93 ALA A C 14
ATOM 24514 O O . ALA A 1 93 ? 4.619 4.538 3.670 1.00 52.02 93 ALA A O 14
ATOM 24521 N N . VAL A 1 94 ? 4.368 3.615 5.726 1.00 54.50 94 VAL A N 14
ATOM 24522 C CA . VAL A 1 94 ? 5.608 4.188 6.312 1.00 34.03 94 VAL A CA 14
ATOM 24523 C C . VAL A 1 94 ? 6.871 3.361 5.938 1.00 2.15 94 VAL A C 14
ATOM 24524 O O . VAL A 1 94 ? 7.976 3.906 5.912 1.00 65.44 94 VAL A O 14
ATOM 24537 N N . MET A 1 95 ? 6.687 2.057 5.643 1.00 11.34 95 MET A N 14
ATOM 24538 C CA . MET A 1 95 ? 7.795 1.134 5.297 1.00 24.44 95 MET A CA 14
ATOM 24539 C C . MET A 1 95 ? 8.447 1.506 3.943 1.00 2.34 95 MET A C 14
ATOM 24540 O O . MET A 1 95 ? 7.762 1.601 2.917 1.00 4.34 95 MET A O 14
ATOM 24554 N N . THR A 1 96 ? 9.779 1.687 3.955 1.00 25.23 96 THR A N 14
ATOM 24555 C CA . THR A 1 96 ? 10.554 2.046 2.743 1.00 50.53 96 THR A CA 14
ATOM 24556 C C . THR A 1 96 ? 10.915 0.780 1.921 1.00 75.33 96 THR A C 14
ATOM 24557 O O . THR A 1 96 ? 10.750 -0.348 2.405 1.00 73.23 96 THR A O 14
ATOM 24568 N N . SER A 1 97 ? 11.440 0.987 0.695 1.00 51.42 97 SER A N 14
ATOM 24569 C CA . SER A 1 97 ? 11.773 -0.107 -0.257 1.00 32.43 97 SER A CA 14
ATOM 24570 C C . SER A 1 97 ? 12.856 -1.072 0.288 1.00 61.42 97 SER A C 14
ATOM 24571 O O . SER A 1 97 ? 12.839 -2.254 -0.043 1.00 75.14 97 SER A O 14
ATOM 24579 N N . GLU A 1 98 ? 13.786 -0.556 1.133 1.00 71.14 98 GLU A N 14
ATOM 24580 C CA . GLU A 1 98 ? 14.855 -1.381 1.771 1.00 4.30 98 GLU A CA 14
ATOM 24581 C C . GLU A 1 98 ? 14.256 -2.538 2.620 1.00 33.33 98 GLU A C 14
ATOM 24582 O O . GLU A 1 98 ? 14.616 -3.698 2.439 1.00 45.51 98 GLU A O 14
ATOM 24594 N N . GLU A 1 99 ? 13.325 -2.181 3.525 1.00 43.24 99 GLU A N 14
ATOM 24595 C CA . GLU A 1 99 ? 12.628 -3.145 4.416 1.00 54.22 99 GLU A CA 14
ATOM 24596 C C . GLU A 1 99 ? 11.699 -4.077 3.598 1.00 73.45 99 GLU A C 14
ATOM 24597 O O . GLU A 1 99 ? 11.665 -5.298 3.799 1.00 62.10 99 GLU A O 14
ATOM 24609 N N . MET A 1 100 ? 10.980 -3.449 2.655 1.00 62.52 100 MET A N 14
ATOM 24610 C CA . MET A 1 100 ? 9.967 -4.090 1.797 1.00 73.42 100 MET A CA 14
ATOM 24611 C C . MET A 1 100 ? 10.593 -5.133 0.823 1.00 45.22 100 MET A C 14
ATOM 24612 O O . MET A 1 100 ? 9.923 -6.085 0.396 1.00 54.41 100 MET A O 14
ATOM 24626 N N . ALA A 1 101 ? 11.886 -4.939 0.491 1.00 14.32 101 ALA A N 14
ATOM 24627 C CA . ALA A 1 101 ? 12.638 -5.816 -0.440 1.00 22.15 101 ALA A CA 14
ATOM 24628 C C . ALA A 1 101 ? 13.818 -6.547 0.256 1.00 64.54 101 ALA A C 14
ATOM 24629 O O . ALA A 1 101 ? 14.617 -7.201 -0.424 1.00 41.24 101 ALA A O 14
ATOM 24636 N N . SER A 1 102 ? 13.904 -6.452 1.605 1.00 63.43 102 SER A N 14
ATOM 24637 C CA . SER A 1 102 ? 15.037 -7.012 2.400 1.00 0.22 102 SER A CA 14
ATOM 24638 C C . SER A 1 102 ? 15.224 -8.536 2.184 1.00 63.41 102 SER A C 14
ATOM 24639 O O . SER A 1 102 ? 14.361 -9.337 2.568 1.00 22.35 102 SER A O 14
ATOM 24647 N N . ASP A 1 103 ? 16.365 -8.918 1.567 1.00 4.05 103 ASP A N 14
ATOM 24648 C CA . ASP A 1 103 ? 16.730 -10.330 1.291 1.00 31.33 103 ASP A CA 14
ATOM 24649 C C . ASP A 1 103 ? 16.924 -11.154 2.590 1.00 72.32 103 ASP A C 14
ATOM 24650 O O . ASP A 1 103 ? 16.790 -12.386 2.578 1.00 72.31 103 ASP A O 14
ATOM 24659 N N . GLU A 1 104 ? 17.221 -10.450 3.696 1.00 51.32 104 GLU A N 14
ATOM 24660 C CA . GLU A 1 104 ? 17.233 -11.031 5.056 1.00 61.34 104 GLU A CA 14
ATOM 24661 C C . GLU A 1 104 ? 15.847 -11.631 5.411 1.00 25.43 104 GLU A C 14
ATOM 24662 O O . GLU A 1 104 ? 15.742 -12.782 5.832 1.00 32.02 104 GLU A O 14
ATOM 24674 N N . LEU A 1 105 ? 14.790 -10.834 5.184 1.00 72.53 105 LEU A N 14
ATOM 24675 C CA . LEU A 1 105 ? 13.400 -11.211 5.533 1.00 55.22 105 LEU A CA 14
ATOM 24676 C C . LEU A 1 105 ? 12.778 -12.229 4.543 1.00 60.43 105 LEU A C 14
ATOM 24677 O O . LEU A 1 105 ? 11.814 -12.917 4.892 1.00 21.22 105 LEU A O 14
ATOM 24693 N N . LYS A 1 106 ? 13.334 -12.309 3.314 1.00 10.12 106 LYS A N 14
ATOM 24694 C CA . LYS A 1 106 ? 12.871 -13.255 2.263 1.00 63.52 106 LYS A CA 14
ATOM 24695 C C . LYS A 1 106 ? 13.023 -14.729 2.706 1.00 65.21 106 LYS A C 14
ATOM 24696 O O . LYS A 1 106 ? 12.149 -15.559 2.442 1.00 63.13 106 LYS A O 14
ATOM 24715 N N . GLU A 1 107 ? 14.146 -15.037 3.371 1.00 13.44 107 GLU A N 14
ATOM 24716 C CA . GLU A 1 107 ? 14.467 -16.415 3.829 1.00 12.30 107 GLU A CA 14
ATOM 24717 C C . GLU A 1 107 ? 13.976 -16.687 5.277 1.00 40.20 107 GLU A C 14
ATOM 24718 O O . GLU A 1 107 ? 14.023 -17.831 5.744 1.00 51.12 107 GLU A O 14
ATOM 24730 N N . ILE A 1 108 ? 13.520 -15.635 5.985 1.00 34.41 108 ILE A N 14
ATOM 24731 C CA . ILE A 1 108 ? 12.933 -15.764 7.341 1.00 44.11 108 ILE A CA 14
ATOM 24732 C C . ILE A 1 108 ? 11.384 -15.792 7.255 1.00 33.24 108 ILE A C 14
ATOM 24733 O O . ILE A 1 108 ? 10.741 -14.765 7.025 1.00 2.00 108 ILE A O 14
ATOM 24749 N N . ARG A 1 109 ? 10.803 -16.995 7.413 1.00 72.44 109 ARG A N 14
ATOM 24750 C CA . ARG A 1 109 ? 9.333 -17.181 7.498 1.00 33.12 109 ARG A CA 14
ATOM 24751 C C . ARG A 1 109 ? 8.796 -16.663 8.855 1.00 30.20 109 ARG A C 14
ATOM 24752 O O . ARG A 1 109 ? 7.814 -15.915 8.914 1.00 50.31 109 ARG A O 14
ATOM 24773 N N . LYS A 1 110 ? 9.490 -17.061 9.932 1.00 31.54 110 LYS A N 14
ATOM 24774 C CA . LYS A 1 110 ? 9.094 -16.762 11.325 1.00 1.54 110 LYS A CA 14
ATOM 24775 C C . LYS A 1 110 ? 10.312 -16.880 12.271 1.00 65.15 110 LYS A C 14
ATOM 24776 O O . LYS A 1 110 ? 10.453 -16.092 13.216 1.00 50.35 110 LYS A O 14
ATOM 24795 N N . ALA A 1 111 ? 11.176 -17.882 11.991 1.00 54.34 111 ALA A N 14
ATOM 24796 C CA . ALA A 1 111 ? 12.371 -18.209 12.807 1.00 14.23 111 ALA A CA 14
ATOM 24797 C C . ALA A 1 111 ? 13.388 -17.033 12.891 1.00 13.11 111 ALA A C 14
ATOM 24798 O O . ALA A 1 111 ? 14.218 -16.844 11.993 1.00 11.12 111 ALA A O 14
ATOM 24805 N N . MET A 1 112 ? 13.294 -16.236 13.972 1.00 62.03 112 MET A N 14
ATOM 24806 C CA . MET A 1 112 ? 14.220 -15.113 14.249 1.00 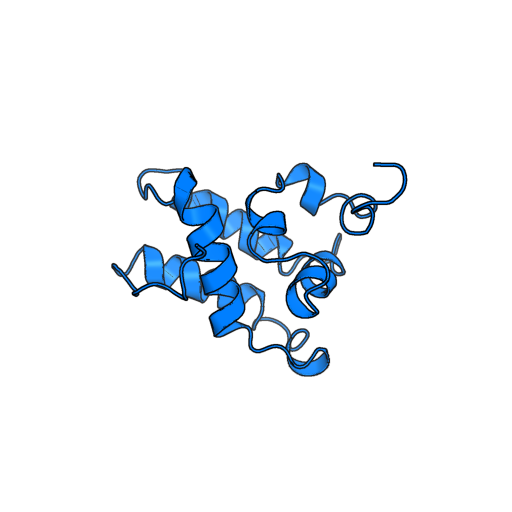54.13 112 MET A CA 14
ATOM 24807 C C . MET A 1 112 ? 15.455 -15.619 15.043 1.00 61.34 112 MET A C 14
ATOM 24808 O O . MET A 1 112 ? 15.654 -15.275 16.217 1.00 34.41 112 MET A O 14
ATOM 24822 N N . THR A 1 113 ? 16.261 -16.475 14.382 1.00 31.05 113 THR A N 14
ATOM 24823 C CA . THR A 1 113 ? 17.441 -17.138 14.994 1.00 52.40 113 THR A CA 14
ATOM 24824 C C . THR A 1 113 ? 18.472 -17.590 13.899 1.00 42.50 113 THR A C 14
ATOM 24825 O O . THR A 1 113 ? 18.373 -18.711 13.350 1.00 38.27 113 THR A O 14
ATOM 24837 N N . SER A 1 1 ? -1.576 6.452 17.289 1.00 52.12 1 SER A N 15
ATOM 24838 C CA . SER A 1 1 ? -1.853 7.659 16.462 1.00 51.54 1 SER A CA 15
ATOM 24839 C C . SER A 1 1 ? -2.484 7.257 15.107 1.00 73.53 1 SER A C 15
ATOM 24840 O O . SER A 1 1 ? -1.853 6.559 14.311 1.00 50.03 1 SER A O 15
ATOM 24850 N N . HIS A 1 2 ? -3.739 7.686 14.868 1.00 12.45 2 HIS A N 15
ATOM 24851 C CA . HIS A 1 2 ? -4.460 7.477 13.587 1.00 33.22 2 HIS A CA 15
ATOM 24852 C C . HIS A 1 2 ? -4.971 8.830 13.046 1.00 32.15 2 HIS A C 15
ATOM 24853 O O . HIS A 1 2 ? -4.507 9.289 11.995 1.00 2.23 2 HIS A O 15
ATOM 24868 N N . MET A 1 3 ? -5.918 9.455 13.803 1.00 11.21 3 MET A N 15
ATOM 24869 C CA . MET A 1 3 ? -6.598 10.734 13.432 1.00 73.21 3 MET A CA 15
ATOM 24870 C C . MET A 1 3 ? -7.512 10.580 12.173 1.00 13.25 3 MET A C 15
ATOM 24871 O O . MET A 1 3 ? -7.243 9.735 11.316 1.00 24.22 3 MET A O 15
ATOM 24885 N N . PRO A 1 4 ? -8.632 11.381 12.059 1.00 64.04 4 PRO A N 15
ATOM 24886 C CA . PRO A 1 4 ? -9.535 11.346 10.869 1.00 70.50 4 PRO A CA 15
ATOM 24887 C C . PRO A 1 4 ? -8.788 11.483 9.514 1.00 33.25 4 PRO A C 15
ATOM 24888 O O . PRO A 1 4 ? -7.880 12.317 9.389 1.00 34.12 4 PRO A O 15
ATOM 24899 N N . VAL A 1 5 ? -9.181 10.654 8.527 1.00 55.43 5 VAL A N 15
ATOM 24900 C CA . VAL A 1 5 ? -8.572 10.626 7.172 1.00 43.53 5 VAL A CA 15
ATOM 24901 C C . VAL A 1 5 ? -8.543 12.043 6.503 1.00 75.23 5 VAL A C 15
ATOM 24902 O O . VAL A 1 5 ? -9.537 12.785 6.587 1.00 70.53 5 VAL A O 15
ATOM 24915 N N . PRO A 1 6 ? -7.384 12.471 5.891 1.00 40.40 6 PRO A N 15
ATOM 24916 C CA . PRO A 1 6 ? -7.290 13.767 5.156 1.00 42.43 6 PRO A CA 15
ATOM 24917 C C . PRO A 1 6 ? -8.318 13.890 3.993 1.00 31.11 6 PRO A C 15
ATOM 24918 O O . PRO A 1 6 ? -8.747 12.889 3.405 1.00 34.12 6 PRO A O 15
ATOM 24929 N N . VAL A 1 7 ? -8.714 15.135 3.693 1.00 63.23 7 VAL A N 15
ATOM 24930 C CA . VAL A 1 7 ? -9.714 15.452 2.646 1.00 63.33 7 VAL A CA 15
ATOM 24931 C C . VAL A 1 7 ? -9.032 15.782 1.297 1.00 20.40 7 VAL A C 15
ATOM 24932 O O . VAL A 1 7 ? -7.905 16.302 1.257 1.00 63.33 7 VAL A O 15
ATOM 24945 N N . THR A 1 8 ? -9.740 15.476 0.194 1.00 60.02 8 THR A N 15
ATOM 24946 C CA . THR A 1 8 ? -9.216 15.671 -1.177 1.00 33.52 8 THR A CA 15
ATOM 24947 C C . THR A 1 8 ? -9.226 17.153 -1.612 1.00 72.14 8 THR A C 15
ATOM 24948 O O . THR A 1 8 ? -8.271 17.600 -2.254 1.00 12.04 8 THR A O 15
ATOM 24959 N N . CYS A 1 9 ? -10.305 17.887 -1.243 1.00 4.04 9 CYS A N 15
ATOM 24960 C CA . CYS A 1 9 ? -10.541 19.314 -1.605 1.00 33.14 9 CYS A CA 15
ATOM 24961 C C . CYS A 1 9 ? -10.705 19.524 -3.137 1.00 5.43 9 CYS A C 15
ATOM 24962 O O . CYS A 1 9 ? -11.808 19.798 -3.618 1.00 44.32 9 CYS A O 15
ATOM 24970 N N . ASP A 1 10 ? -9.596 19.407 -3.892 1.00 23.55 10 ASP A N 15
ATOM 24971 C CA . ASP A 1 10 ? -9.596 19.541 -5.368 1.00 65.34 10 ASP A CA 15
ATOM 24972 C C . ASP A 1 10 ? -9.587 18.145 -6.032 1.00 62.34 10 ASP A C 15
ATOM 24973 O O . ASP A 1 10 ? -10.615 17.696 -6.556 1.00 21.24 10 ASP A O 15
ATOM 24982 N N . ALA A 1 11 ? -8.429 17.446 -5.956 1.00 14.23 11 ALA A N 15
ATOM 24983 C CA . ALA A 1 11 ? -8.226 16.145 -6.645 1.00 4.35 11 ALA A CA 15
ATOM 24984 C C . ALA A 1 11 ? -6.950 15.401 -6.173 1.00 64.50 11 ALA A C 15
ATOM 24985 O O . ALA A 1 11 ? -6.894 14.179 -6.272 1.00 70.32 11 ALA A O 15
ATOM 24992 N N . VAL A 1 12 ? -5.947 16.155 -5.656 1.00 5.21 12 VAL A N 15
ATOM 24993 C CA . VAL A 1 12 ? -4.574 15.634 -5.356 1.00 41.30 12 VAL A CA 15
ATOM 24994 C C . VAL A 1 12 ? -4.565 14.388 -4.412 1.00 32.53 12 VAL A C 15
ATOM 24995 O O . VAL A 1 12 ? -3.905 13.382 -4.706 1.00 70.10 12 VAL A O 15
ATOM 25008 N N . ARG A 1 13 ? -5.294 14.476 -3.282 1.00 72.44 13 ARG A N 15
ATOM 25009 C CA . ARG A 1 13 ? -5.358 13.379 -2.275 1.00 1.00 13 ARG A CA 15
ATOM 25010 C C . ARG A 1 13 ? -6.174 12.187 -2.807 1.00 45.23 13 ARG A C 15
ATOM 25011 O O . ARG A 1 13 ? -5.760 11.039 -2.663 1.00 11.24 13 ARG A O 15
ATOM 25032 N N . ASN A 1 14 ? -7.321 12.482 -3.457 1.00 12.31 14 ASN A N 15
ATOM 25033 C CA . ASN A 1 14 ? -8.195 11.446 -4.056 1.00 50.24 14 ASN A CA 15
ATOM 25034 C C . ASN A 1 14 ? -7.452 10.657 -5.158 1.00 41.01 14 ASN A C 15
ATOM 25035 O O . ASN A 1 14 ? -7.698 9.473 -5.348 1.00 44.00 14 ASN A O 15
ATOM 25046 N N . LYS A 1 15 ? -6.537 11.346 -5.864 1.00 0.41 15 LYS A N 15
ATOM 25047 C CA . LYS A 1 15 ? -5.687 10.749 -6.913 1.00 72.22 15 LYS A CA 15
ATOM 25048 C C . LYS A 1 15 ? -4.744 9.684 -6.320 1.00 15.22 15 LYS A C 15
ATOM 25049 O O . LYS A 1 15 ? -4.704 8.555 -6.799 1.00 43.44 15 LYS A O 15
ATOM 25068 N N . CYS A 1 16 ? -4.011 10.067 -5.257 1.00 74.40 16 CYS A N 15
ATOM 25069 C CA . CYS A 1 16 ? -3.090 9.157 -4.530 1.00 62.03 16 CYS A CA 15
ATOM 25070 C C . CYS A 1 16 ? -3.849 7.947 -3.935 1.00 54.44 16 CYS A C 15
ATOM 25071 O O . CYS A 1 16 ? -3.365 6.820 -3.982 1.00 32.42 16 CYS A O 15
ATOM 25079 N N . ARG A 1 17 ? -5.053 8.215 -3.407 1.00 43.34 17 ARG A N 15
ATOM 25080 C CA . ARG A 1 17 ? -5.969 7.195 -2.849 1.00 22.00 17 ARG A CA 15
ATOM 25081 C C . ARG A 1 17 ? -6.432 6.186 -3.932 1.00 5.44 17 ARG A C 15
ATOM 25082 O O . ARG A 1 17 ? -6.423 4.978 -3.712 1.00 24.01 17 ARG A O 15
ATOM 25103 N N . GLU A 1 18 ? -6.824 6.716 -5.109 1.00 11.20 18 GLU A N 15
ATOM 25104 C CA . GLU A 1 18 ? -7.269 5.907 -6.274 1.00 62.15 18 GLU A CA 15
ATOM 25105 C C . GLU A 1 18 ? -6.133 5.019 -6.826 1.00 23.24 18 GLU A C 15
ATOM 25106 O O . GLU A 1 18 ? -6.366 3.871 -7.196 1.00 11.10 18 GLU A O 15
ATOM 25118 N N . MET A 1 19 ? -4.912 5.567 -6.876 1.00 12.52 19 MET A N 15
ATOM 25119 C CA . MET A 1 19 ? -3.736 4.860 -7.426 1.00 5.31 19 MET A CA 15
ATOM 25120 C C . MET A 1 19 ? -3.213 3.756 -6.457 1.00 44.30 19 MET A C 15
ATOM 25121 O O . MET A 1 19 ? -2.857 2.655 -6.899 1.00 41.00 19 MET A O 15
ATOM 25135 N N . LEU A 1 20 ? -3.164 4.061 -5.136 1.00 44.13 20 LEU A N 15
ATOM 25136 C CA . LEU A 1 20 ? -2.806 3.059 -4.086 1.00 71.10 20 LEU A CA 15
ATOM 25137 C C . LEU A 1 20 ? -3.826 1.893 -4.068 1.00 25.04 20 LEU A C 15
ATOM 25138 O O . LEU A 1 20 ? -3.447 0.724 -3.943 1.00 72.41 20 LEU A O 15
ATOM 25154 N N . THR A 1 21 ? -5.124 2.243 -4.197 1.00 35.03 21 THR A N 15
ATOM 25155 C CA . THR A 1 21 ? -6.220 1.258 -4.346 1.00 44.53 21 THR A CA 15
ATOM 25156 C C . THR A 1 21 ? -6.052 0.432 -5.642 1.00 62.51 21 THR A C 15
ATOM 25157 O O . THR A 1 21 ? -6.259 -0.772 -5.631 1.00 21.34 21 THR A O 15
ATOM 25168 N N . ALA A 1 22 ? -5.642 1.099 -6.745 1.00 51.12 22 ALA A N 15
ATOM 25169 C CA . ALA A 1 22 ? -5.419 0.449 -8.069 1.00 12.43 22 ALA A CA 15
ATOM 25170 C C . ALA A 1 22 ? -4.340 -0.662 -8.000 1.00 52.25 22 ALA A C 15
ATOM 25171 O O . ALA A 1 22 ? -4.438 -1.674 -8.702 1.00 42.14 22 ALA A O 15
ATOM 25178 N N . ALA A 1 23 ? -3.324 -0.466 -7.133 1.00 3.32 23 ALA A N 15
ATOM 25179 C CA . ALA A 1 23 ? -2.335 -1.519 -6.799 1.00 4.42 23 ALA A CA 15
ATOM 25180 C C . ALA A 1 23 ? -3.035 -2.736 -6.159 1.00 22.12 23 ALA A C 15
ATOM 25181 O O . ALA A 1 23 ? -2.789 -3.871 -6.533 1.00 51.41 23 ALA A O 15
ATOM 25188 N N . LEU A 1 24 ? -3.940 -2.453 -5.213 1.00 45.34 24 LEU A N 15
ATOM 25189 C CA . LEU A 1 24 ? -4.701 -3.480 -4.461 1.00 11.45 24 LEU A CA 15
ATOM 25190 C C . LEU A 1 24 ? -5.840 -4.124 -5.322 1.00 34.22 24 LEU A C 15
ATOM 25191 O O . LEU A 1 24 ? -6.335 -5.207 -4.989 1.00 73.21 24 LEU A O 15
ATOM 25207 N N . GLN A 1 25 ? -6.236 -3.440 -6.428 1.00 54.01 25 GLN A N 15
ATOM 25208 C CA . GLN A 1 25 ? -7.307 -3.904 -7.360 1.00 35.32 25 GLN A CA 15
ATOM 25209 C C . GLN A 1 25 ? -6.778 -4.846 -8.471 1.00 0.35 25 GLN A C 15
ATOM 25210 O O . GLN A 1 25 ? -7.579 -5.525 -9.121 1.00 43.21 25 GLN A O 15
ATOM 25224 N N . THR A 1 26 ? -5.438 -4.873 -8.690 1.00 10.41 26 THR A N 15
ATOM 25225 C CA . THR A 1 26 ? -4.818 -5.624 -9.827 1.00 11.03 26 THR A CA 15
ATOM 25226 C C . THR A 1 26 ? -5.165 -7.137 -9.805 1.00 3.33 26 THR A C 15
ATOM 25227 O O . THR A 1 26 ? -5.293 -7.765 -10.859 1.00 40.00 26 THR A O 15
ATOM 25238 N N . ASP A 1 27 ? -5.313 -7.706 -8.590 1.00 21.42 27 ASP A N 15
ATOM 25239 C CA . ASP A 1 27 ? -5.851 -9.073 -8.377 1.00 73.44 27 ASP A CA 15
ATOM 25240 C C . ASP A 1 27 ? -6.926 -9.044 -7.263 1.00 42.25 27 ASP A C 15
ATOM 25241 O O . ASP A 1 27 ? -6.919 -8.158 -6.394 1.00 65.32 27 ASP A O 15
ATOM 25250 N N . HIS A 1 28 ? -7.822 -10.047 -7.267 1.00 1.02 28 HIS A N 15
ATOM 25251 C CA . HIS A 1 28 ? -8.952 -10.133 -6.309 1.00 61.10 28 HIS A CA 15
ATOM 25252 C C . HIS A 1 28 ? -8.569 -10.865 -4.984 1.00 20.40 28 HIS A C 15
ATOM 25253 O O . HIS A 1 28 ? -9.405 -11.568 -4.407 1.00 20.41 28 HIS A O 15
ATOM 25268 N N . ASP A 1 29 ? -7.326 -10.654 -4.479 1.00 13.05 29 ASP A N 15
ATOM 25269 C CA . ASP A 1 29 ? -6.885 -11.205 -3.159 1.00 74.33 29 ASP A CA 15
ATOM 25270 C C . ASP A 1 29 ? -7.766 -10.656 -2.016 1.00 14.32 29 ASP A C 15
ATOM 25271 O O . ASP A 1 29 ? -8.132 -11.381 -1.098 1.00 75.55 29 ASP A O 15
ATOM 25280 N N . HIS A 1 30 ? -8.096 -9.353 -2.114 1.00 63.12 30 HIS A N 15
ATOM 25281 C CA . HIS A 1 30 ? -8.988 -8.658 -1.158 1.00 0.53 30 HIS A CA 15
ATOM 25282 C C . HIS A 1 30 ? -10.414 -9.290 -1.105 1.00 64.52 30 HIS A C 15
ATOM 25283 O O . HIS A 1 30 ? -11.050 -9.288 -0.057 1.00 4.42 30 HIS A O 15
ATOM 25298 N N . VAL A 1 31 ? -10.891 -9.832 -2.248 1.00 12.01 31 VAL A N 15
ATOM 25299 C CA . VAL A 1 31 ? -12.195 -10.549 -2.330 1.00 43.44 31 VAL A CA 15
ATOM 25300 C C . VAL A 1 31 ? -12.089 -11.954 -1.674 1.00 34.42 31 VAL A C 15
ATOM 25301 O O . VAL A 1 31 ? -12.955 -12.353 -0.887 1.00 43.52 31 VAL A O 15
ATOM 25314 N N . ALA A 1 32 ? -10.999 -12.671 -2.017 1.00 12.30 32 ALA A N 15
ATOM 25315 C CA . ALA A 1 32 ? -10.707 -14.038 -1.517 1.00 24.33 32 ALA A CA 15
ATOM 25316 C C . ALA A 1 32 ? -10.542 -14.084 0.025 1.00 42.34 32 ALA A C 15
ATOM 25317 O O . ALA A 1 32 ? -11.010 -15.016 0.682 1.00 62.32 32 ALA A O 15
ATOM 25324 N N . ILE A 1 33 ? -9.869 -13.063 0.575 1.00 24.22 33 ILE A N 15
ATOM 25325 C CA . ILE A 1 33 ? -9.663 -12.898 2.034 1.00 73.01 33 ILE A CA 15
ATOM 25326 C C . ILE A 1 33 ? -10.924 -12.282 2.708 1.00 22.11 33 ILE A C 15
ATOM 25327 O O . ILE A 1 33 ? -11.269 -12.633 3.844 1.00 15.11 33 ILE A O 15
ATOM 25343 N N . GLY A 1 34 ? -11.620 -11.385 1.979 1.00 60.25 34 GLY A N 15
ATOM 25344 C CA . GLY A 1 34 ? -12.844 -10.728 2.478 1.00 2.12 34 GLY A CA 15
ATOM 25345 C C . GLY A 1 34 ? -12.580 -9.390 3.183 1.00 72.12 34 GLY A C 15
ATOM 25346 O O . GLY A 1 34 ? -13.313 -9.011 4.104 1.00 61.00 34 GLY A O 15
ATOM 25350 N N . ALA A 1 35 ? -11.526 -8.677 2.744 1.00 23.01 35 ALA A N 15
ATOM 25351 C CA . ALA A 1 35 ? -11.143 -7.352 3.288 1.00 41.33 35 ALA A CA 15
ATOM 25352 C C . ALA A 1 35 ? -11.345 -6.238 2.232 1.00 73.05 35 ALA A C 15
ATOM 25353 O O . ALA A 1 35 ? -10.962 -6.409 1.068 1.00 35.34 35 ALA A O 15
ATOM 25360 N N . ASP A 1 36 ? -11.946 -5.095 2.642 1.00 52.45 36 ASP A N 15
ATOM 25361 C CA . ASP A 1 36 ? -12.116 -3.926 1.753 1.00 65.12 36 ASP A CA 15
ATOM 25362 C C . ASP A 1 36 ? -10.769 -3.175 1.605 1.00 52.42 36 ASP A C 15
ATOM 25363 O O . ASP A 1 36 ? -10.361 -2.415 2.484 1.00 64.34 36 ASP A O 15
ATOM 25372 N N . CYS A 1 37 ? -10.079 -3.425 0.491 1.00 70.01 37 CYS A N 15
ATOM 25373 C CA . CYS A 1 37 ? -8.766 -2.813 0.186 1.00 45.12 37 CYS A CA 15
ATOM 25374 C C . CYS A 1 37 ? -8.846 -1.283 -0.018 1.00 33.21 37 CYS A C 15
ATOM 25375 O O . CYS A 1 37 ? -7.858 -0.567 0.182 1.00 74.23 37 CYS A O 15
ATOM 25383 N N . GLU A 1 38 ? -10.041 -0.802 -0.383 1.00 2.02 38 GLU A N 15
ATOM 25384 C CA . GLU A 1 38 ? -10.260 0.596 -0.794 1.00 13.05 38 GLU A CA 15
ATOM 25385 C C . GLU A 1 38 ? -10.134 1.581 0.393 1.00 40.54 38 GLU A C 15
ATOM 25386 O O . GLU A 1 38 ? -9.528 2.651 0.247 1.00 40.52 38 GLU A O 15
ATOM 25398 N N . ARG A 1 39 ? -10.674 1.204 1.579 1.00 12.43 39 ARG A N 15
ATOM 25399 C CA . ARG A 1 39 ? -10.549 2.040 2.802 1.00 11.32 39 ARG A CA 15
ATOM 25400 C C . ARG A 1 39 ? -9.152 1.857 3.452 1.00 60.34 39 ARG A C 15
ATOM 25401 O O . ARG A 1 39 ? -8.637 2.785 4.069 1.00 75.23 39 ARG A O 15
ATOM 25422 N N . LEU A 1 40 ? -8.539 0.656 3.272 1.00 62.42 40 LEU A N 15
ATOM 25423 C CA . LEU A 1 40 ? -7.146 0.377 3.713 1.00 54.02 40 LEU A CA 15
ATOM 25424 C C . LEU A 1 40 ? -6.149 1.346 3.040 1.00 52.45 40 LEU A C 15
ATOM 25425 O O . LEU A 1 40 ? -5.223 1.833 3.680 1.00 24.25 40 LEU A O 15
ATOM 25441 N N . SER A 1 41 ? -6.379 1.601 1.740 1.00 54.33 41 SER A N 15
ATOM 25442 C CA . SER A 1 41 ? -5.609 2.571 0.922 1.00 55.05 41 SER A CA 15
ATOM 25443 C C . SER A 1 41 ? -5.703 4.016 1.473 1.00 65.14 41 SER A C 15
ATOM 25444 O O . SER A 1 41 ? -4.702 4.738 1.520 1.00 61.44 41 SER A O 15
ATOM 25452 N N . ALA A 1 42 ? -6.921 4.422 1.879 1.00 4.03 42 ALA A N 15
ATOM 25453 C CA . ALA A 1 42 ? -7.166 5.743 2.510 1.00 51.15 42 ALA A CA 15
ATOM 25454 C C . ALA A 1 42 ? -6.466 5.852 3.890 1.00 21.13 42 ALA A C 15
ATOM 25455 O O . ALA A 1 42 ? -6.043 6.936 4.293 1.00 40.15 42 ALA A O 15
ATOM 25462 N N . GLN A 1 43 ? -6.361 4.708 4.596 1.00 45.40 43 GLN A N 15
ATOM 25463 C CA . GLN A 1 43 ? -5.633 4.604 5.882 1.00 54.03 43 GLN A CA 15
ATOM 25464 C C . GLN A 1 43 ? -4.093 4.651 5.685 1.00 4.04 43 GLN A C 15
ATOM 25465 O O . GLN A 1 43 ? -3.362 5.121 6.568 1.00 60.04 43 GLN A O 15
ATOM 25479 N N . ILE A 1 44 ? -3.606 4.126 4.537 1.00 51.13 44 ILE A N 15
ATOM 25480 C CA . ILE A 1 44 ? -2.194 4.302 4.113 1.00 51.40 44 ILE A CA 15
ATOM 25481 C C . ILE A 1 44 ? -1.919 5.804 3.867 1.00 14.11 44 ILE A C 15
ATOM 25482 O O . ILE A 1 44 ? -0.865 6.321 4.257 1.00 52.43 44 ILE A O 15
ATOM 25498 N N . GLU A 1 45 ? -2.904 6.490 3.242 1.00 72.03 45 GLU A N 15
ATOM 25499 C CA . GLU A 1 45 ? -2.841 7.943 2.988 1.00 15.33 45 GLU A CA 15
ATOM 25500 C C . GLU A 1 45 ? -2.767 8.747 4.308 1.00 0.23 45 GLU A C 15
ATOM 25501 O O . GLU A 1 45 ? -2.014 9.702 4.388 1.00 30.31 45 GLU A O 15
ATOM 25513 N N . GLU A 1 46 ? -3.527 8.320 5.345 1.00 54.25 46 GLU A N 15
ATOM 25514 C CA . GLU A 1 46 ? -3.484 8.948 6.701 1.00 43.33 46 GLU A CA 15
ATOM 25515 C C . GLU A 1 46 ? -2.034 9.056 7.235 1.00 32.22 46 GLU A C 15
ATOM 25516 O O . GLU A 1 46 ? -1.638 10.079 7.790 1.00 70.53 46 GLU A O 15
ATOM 25528 N N . CYS A 1 47 ? -1.263 7.974 7.038 1.00 44.43 47 CYS A N 15
ATOM 25529 C CA . CYS A 1 47 ? 0.138 7.874 7.500 1.00 53.43 47 CYS A CA 15
ATOM 25530 C C . CYS A 1 47 ? 1.128 8.649 6.584 1.00 10.42 47 CYS A C 15
ATOM 25531 O O . CYS A 1 47 ? 1.918 9.473 7.061 1.00 3.15 47 CYS A O 15
ATOM 25539 N N . ILE A 1 48 ? 1.046 8.406 5.257 1.00 22.32 48 ILE A N 15
ATOM 25540 C CA . ILE A 1 48 ? 2.054 8.903 4.276 1.00 1.53 48 ILE A CA 15
ATOM 25541 C C . ILE A 1 48 ? 1.867 10.416 3.947 1.00 60.14 48 ILE A C 15
ATOM 25542 O O . ILE A 1 48 ? 2.831 11.105 3.606 1.00 72.54 48 ILE A O 15
ATOM 25558 N N . PHE A 1 49 ? 0.625 10.925 4.084 1.00 32.12 49 PHE A N 15
ATOM 25559 C CA . PHE A 1 49 ? 0.289 12.352 3.818 1.00 43.30 49 PHE A CA 15
ATOM 25560 C C . PHE A 1 49 ? 0.920 13.295 4.876 1.00 14.43 49 PHE A C 15
ATOM 25561 O O . PHE A 1 49 ? 1.194 14.462 4.589 1.00 12.03 49 PHE A O 15
ATOM 25578 N N . ARG A 1 50 ? 1.161 12.775 6.093 1.00 75.53 50 ARG A N 15
ATOM 25579 C CA . ARG A 1 50 ? 1.810 13.551 7.177 1.00 73.22 50 ARG A CA 15
ATOM 25580 C C . ARG A 1 50 ? 3.272 13.910 6.804 1.00 22.13 50 ARG A C 15
ATOM 25581 O O . ARG A 1 50 ? 3.706 15.051 6.976 1.00 12.24 50 ARG A O 15
ATOM 25602 N N . ASP A 1 51 ? 4.001 12.923 6.253 1.00 13.04 51 ASP A N 15
ATOM 25603 C CA . ASP A 1 51 ? 5.436 13.053 5.906 1.00 45.21 51 ASP A CA 15
ATOM 25604 C C . ASP A 1 51 ? 5.644 13.672 4.495 1.00 65.01 51 ASP A C 15
ATOM 25605 O O . ASP A 1 51 ? 6.332 14.689 4.332 1.00 72.22 51 ASP A O 15
ATOM 25614 N N . VAL A 1 52 ? 5.014 13.052 3.489 1.00 2.13 52 VAL A N 15
ATOM 25615 C CA . VAL A 1 52 ? 5.251 13.341 2.048 1.00 63.43 52 VAL A CA 15
ATOM 25616 C C . VAL A 1 52 ? 4.168 14.277 1.438 1.00 25.22 52 VAL A C 15
ATOM 25617 O O . VAL A 1 52 ? 4.371 14.848 0.358 1.00 13.53 52 VAL A O 15
ATOM 25630 N N . GLY A 1 53 ? 3.036 14.455 2.154 1.00 41.42 53 GLY A N 15
ATOM 25631 C CA . GLY A 1 53 ? 1.832 15.118 1.604 1.00 32.11 53 GLY A CA 15
ATOM 25632 C C . GLY A 1 53 ? 1.884 16.650 1.487 1.00 52.02 53 GLY A C 15
ATOM 25633 O O . GLY A 1 53 ? 0.846 17.316 1.515 1.00 23.34 53 GLY A O 15
ATOM 25637 N N . ASN A 1 54 ? 3.092 17.200 1.326 1.00 15.41 54 ASN A N 15
ATOM 25638 C CA . ASN A 1 54 ? 3.324 18.623 0.986 1.00 50.44 54 ASN A CA 15
ATOM 25639 C C . ASN A 1 54 ? 3.096 18.913 -0.535 1.00 53.02 54 ASN A C 15
ATOM 25640 O O . ASN A 1 54 ? 3.383 20.014 -1.001 1.00 11.14 54 ASN A O 15
ATOM 25651 N N . THR A 1 55 ? 2.609 17.884 -1.281 1.00 32.35 55 THR A N 15
ATOM 25652 C CA . THR A 1 55 ? 2.145 17.964 -2.708 1.00 64.01 55 THR A CA 15
ATOM 25653 C C . THR A 1 55 ? 3.275 18.274 -3.730 1.00 35.11 55 THR A C 15
ATOM 25654 O O . THR A 1 55 ? 2.995 18.568 -4.895 1.00 63.23 55 THR A O 15
ATOM 25665 N N . ASP A 1 56 ? 4.546 18.155 -3.300 1.00 64.23 56 ASP A N 15
ATOM 25666 C CA . ASP A 1 56 ? 5.730 18.263 -4.198 1.00 4.34 56 ASP A CA 15
ATOM 25667 C C . ASP A 1 56 ? 5.820 17.015 -5.135 1.00 31.35 56 ASP A C 15
ATOM 25668 O O . ASP A 1 56 ? 5.068 16.047 -4.965 1.00 2.04 56 ASP A O 15
ATOM 25677 N N . MET A 1 57 ? 6.728 17.052 -6.135 1.00 55.25 57 MET A N 15
ATOM 25678 C CA . MET A 1 57 ? 6.978 15.914 -7.064 1.00 50.54 57 MET A CA 15
ATOM 25679 C C . MET A 1 57 ? 7.381 14.610 -6.314 1.00 70.44 57 MET A C 15
ATOM 25680 O O . MET A 1 57 ? 7.166 13.510 -6.829 1.00 2.52 57 MET A O 15
ATOM 25694 N N . LYS A 1 58 ? 7.968 14.759 -5.102 1.00 2.23 58 LYS A N 15
ATOM 25695 C CA . LYS A 1 58 ? 8.265 13.621 -4.189 1.00 63.14 58 LYS A CA 15
ATOM 25696 C C . LYS A 1 58 ? 6.984 12.836 -3.803 1.00 54.31 58 LYS A C 15
ATOM 25697 O O . LYS A 1 58 ? 7.018 11.623 -3.671 1.00 65.52 58 LYS A O 15
ATOM 25716 N N . TYR A 1 59 ? 5.863 13.560 -3.625 1.00 4.13 59 TYR A N 15
ATOM 25717 C CA . TYR A 1 59 ? 4.564 12.977 -3.211 1.00 64.43 59 TYR A CA 15
ATOM 25718 C C . TYR A 1 59 ? 3.933 12.140 -4.341 1.00 61.30 59 TYR A C 15
ATOM 25719 O O . TYR A 1 59 ? 3.335 11.103 -4.091 1.00 62.12 59 TYR A O 15
ATOM 25737 N N . LYS A 1 60 ? 4.087 12.605 -5.581 1.00 63.33 60 LYS A N 15
ATOM 25738 C CA . LYS A 1 60 ? 3.607 11.879 -6.777 1.00 61.44 60 LYS A CA 15
ATOM 25739 C C . LYS A 1 60 ? 4.511 10.655 -7.096 1.00 30.31 60 LYS A C 15
ATOM 25740 O O . LYS A 1 60 ? 4.012 9.580 -7.441 1.00 43.33 60 LYS A O 15
ATOM 25759 N N . ASN A 1 61 ? 5.845 10.834 -6.943 1.00 2.35 61 ASN A N 15
ATOM 25760 C CA . ASN A 1 61 ? 6.866 9.810 -7.291 1.00 41.24 61 ASN A CA 15
ATOM 25761 C C . ASN A 1 61 ? 6.914 8.647 -6.265 1.00 41.04 61 ASN A C 15
ATOM 25762 O O . ASN A 1 61 ? 6.867 7.476 -6.645 1.00 1.44 61 ASN A O 15
ATOM 25773 N N . ARG A 1 62 ? 7.014 8.992 -4.969 1.00 34.23 62 ARG A N 15
ATOM 25774 C CA . ARG A 1 62 ? 7.162 7.997 -3.875 1.00 4.15 62 ARG A CA 15
ATOM 25775 C C . ARG A 1 62 ? 5.911 7.093 -3.747 1.00 62.03 62 ARG A C 15
ATOM 25776 O O . ARG A 1 62 ? 6.026 5.897 -3.438 1.00 5.03 62 ARG A O 15
ATOM 25797 N N . VAL A 1 63 ? 4.724 7.675 -4.005 1.00 20.24 63 VAL A N 15
ATOM 25798 C CA . VAL A 1 63 ? 3.453 6.924 -4.041 1.00 61.20 63 VAL A CA 15
ATOM 25799 C C . VAL A 1 63 ? 3.422 5.940 -5.249 1.00 15.12 63 VAL A C 15
ATOM 25800 O O . VAL A 1 63 ? 3.256 4.741 -5.039 1.00 25.22 63 VAL A O 15
ATOM 25813 N N . ARG A 1 64 ? 3.638 6.443 -6.496 1.00 20.31 64 ARG A N 15
ATOM 25814 C CA . ARG A 1 64 ? 3.546 5.602 -7.737 1.00 21.42 64 ARG A CA 15
ATOM 25815 C C . ARG A 1 64 ? 4.614 4.472 -7.781 1.00 74.22 64 ARG A C 15
ATOM 25816 O O . ARG A 1 64 ? 4.355 3.385 -8.307 1.00 54.00 64 ARG A O 15
ATOM 25837 N N . SER A 1 65 ? 5.802 4.743 -7.216 1.00 32.42 65 SER A N 15
ATOM 25838 C CA . SER A 1 65 ? 6.903 3.752 -7.115 1.00 71.45 65 SER A CA 15
ATOM 25839 C C . SER A 1 65 ? 6.530 2.602 -6.152 1.00 61.54 65 SER A C 15
ATOM 25840 O O . SER A 1 65 ? 6.864 1.434 -6.382 1.00 1.04 65 SER A O 15
ATOM 25848 N N . ARG A 1 66 ? 5.810 2.969 -5.082 1.00 62.50 66 ARG A N 15
ATOM 25849 C CA . ARG A 1 66 ? 5.360 2.029 -4.036 1.00 65.32 66 ARG A CA 15
ATOM 25850 C C . ARG A 1 66 ? 4.198 1.137 -4.553 1.00 65.11 66 ARG A C 15
ATOM 25851 O O . ARG A 1 66 ? 4.102 -0.039 -4.204 1.00 20.23 66 ARG A O 15
ATOM 25872 N N . ILE A 1 67 ? 3.328 1.745 -5.384 1.00 63.12 67 ILE A N 15
ATOM 25873 C CA . ILE A 1 67 ? 2.242 1.058 -6.138 1.00 24.35 67 ILE A CA 15
ATOM 25874 C C . ILE A 1 67 ? 2.811 -0.012 -7.093 1.00 73.54 67 ILE A C 15
ATOM 25875 O O . ILE A 1 67 ? 2.299 -1.138 -7.161 1.00 51.20 67 ILE A O 15
ATOM 25891 N N . SER A 1 68 ? 3.881 0.369 -7.818 1.00 53.15 68 SER A N 15
ATOM 25892 C CA . SER A 1 68 ? 4.618 -0.535 -8.729 1.00 33.23 68 SER A CA 15
ATOM 25893 C C . SER A 1 68 ? 5.197 -1.741 -7.951 1.00 32.34 68 SER A C 15
ATOM 25894 O O . SER A 1 68 ? 5.135 -2.872 -8.418 1.00 11.34 68 SER A O 15
ATOM 25902 N N . ASN A 1 69 ? 5.719 -1.453 -6.741 1.00 31.24 69 ASN A N 15
ATOM 25903 C CA . ASN A 1 69 ? 6.245 -2.459 -5.782 1.00 30.35 69 ASN A CA 15
ATOM 25904 C C . ASN A 1 69 ? 5.136 -3.424 -5.252 1.00 50.02 69 ASN A C 15
ATOM 25905 O O . ASN A 1 69 ? 5.391 -4.617 -5.046 1.00 14.32 69 ASN A O 15
ATOM 25916 N N . LEU A 1 70 ? 3.915 -2.895 -5.041 1.00 2.24 70 LEU A N 15
ATOM 25917 C CA . LEU A 1 70 ? 2.750 -3.695 -4.574 1.00 75.55 70 LEU A CA 15
ATOM 25918 C C . LEU A 1 70 ? 2.297 -4.736 -5.633 1.00 4.24 70 LEU A C 15
ATOM 25919 O O . LEU A 1 70 ? 1.932 -5.867 -5.293 1.00 23.32 70 LEU A O 15
ATOM 25935 N N . LYS A 1 71 ? 2.333 -4.341 -6.915 1.00 24.11 71 LYS A N 15
ATOM 25936 C CA . LYS A 1 71 ? 1.944 -5.217 -8.057 1.00 3.42 71 LYS A CA 15
ATOM 25937 C C . LYS A 1 71 ? 3.180 -5.874 -8.740 1.00 50.33 71 LYS A C 15
ATOM 25938 O O . LYS A 1 71 ? 3.035 -6.525 -9.783 1.00 62.31 71 LYS A O 15
ATOM 25957 N N . ASP A 1 72 ? 4.376 -5.721 -8.131 1.00 2.30 72 ASP A N 15
ATOM 25958 C CA . ASP A 1 72 ? 5.664 -6.152 -8.733 1.00 22.11 72 ASP A CA 15
ATOM 25959 C C . ASP A 1 72 ? 5.785 -7.698 -8.811 1.00 51.23 72 ASP A C 15
ATOM 25960 O O . ASP A 1 72 ? 5.230 -8.415 -7.980 1.00 13.14 72 ASP A O 15
ATOM 25969 N N . ALA A 1 73 ? 6.542 -8.184 -9.815 1.00 44.01 73 ALA A N 15
ATOM 25970 C CA . ALA A 1 73 ? 6.689 -9.629 -10.106 1.00 74.34 73 ALA A CA 15
ATOM 25971 C C . ALA A 1 73 ? 7.624 -10.357 -9.105 1.00 34.42 73 ALA A C 15
ATOM 25972 O O . ALA A 1 73 ? 7.508 -11.575 -8.925 1.00 10.43 73 ALA A O 15
ATOM 25979 N N . LYS A 1 74 ? 8.552 -9.611 -8.472 1.00 75.10 74 LYS A N 15
ATOM 25980 C CA . LYS A 1 74 ? 9.490 -10.173 -7.467 1.00 20.14 74 LYS A CA 15
ATOM 25981 C C . LYS A 1 74 ? 8.756 -10.565 -6.166 1.00 4.43 74 LYS A C 15
ATOM 25982 O O . LYS A 1 74 ? 9.027 -11.626 -5.597 1.00 72.44 74 LYS A O 15
ATOM 26001 N N . ASN A 1 75 ? 7.826 -9.702 -5.713 1.00 71.13 75 ASN A N 15
ATOM 26002 C CA . ASN A 1 75 ? 6.998 -9.976 -4.518 1.00 3.14 75 ASN A CA 15
ATOM 26003 C C . ASN A 1 75 ? 5.652 -9.187 -4.560 1.00 21.25 75 ASN A C 15
ATOM 26004 O O . ASN A 1 75 ? 5.577 -8.032 -4.113 1.00 42.43 75 ASN A O 15
ATOM 26015 N N . PRO A 1 76 ? 4.571 -9.788 -5.156 1.00 42.20 76 PRO A N 15
ATOM 26016 C CA . PRO A 1 76 ? 3.184 -9.262 -5.040 1.00 55.43 76 PRO A CA 15
ATOM 26017 C C . PRO A 1 76 ? 2.449 -9.782 -3.765 1.00 10.11 76 PRO A C 15
ATOM 26018 O O . PRO A 1 76 ? 1.342 -9.330 -3.444 1.00 52.44 76 PRO A O 15
ATOM 26029 N N . ASP A 1 77 ? 3.095 -10.729 -3.045 1.00 31.51 77 ASP A N 15
ATOM 26030 C CA . ASP A 1 77 ? 2.558 -11.344 -1.805 1.00 20.14 77 ASP A CA 15
ATOM 26031 C C . ASP A 1 77 ? 2.635 -10.364 -0.610 1.00 72.53 77 ASP A C 15
ATOM 26032 O O . ASP A 1 77 ? 1.893 -10.504 0.363 1.00 64.54 77 ASP A O 15
ATOM 26041 N N . LEU A 1 78 ? 3.543 -9.373 -0.730 1.00 22.42 78 LEU A N 15
ATOM 26042 C CA . LEU A 1 78 ? 3.632 -8.192 0.165 1.00 51.21 78 LEU A CA 15
ATOM 26043 C C . LEU A 1 78 ? 2.258 -7.488 0.301 1.00 55.31 78 LEU A C 15
ATOM 26044 O O . LEU A 1 78 ? 1.760 -7.234 1.405 1.00 75.34 78 LEU A O 15
ATOM 26060 N N . ARG A 1 79 ? 1.676 -7.199 -0.869 1.00 61.44 79 ARG A N 15
ATOM 26061 C CA . ARG A 1 79 ? 0.351 -6.580 -1.011 1.00 33.01 79 ARG A CA 15
ATOM 26062 C C . ARG A 1 79 ? -0.760 -7.452 -0.379 1.00 62.34 79 ARG A C 15
ATOM 26063 O O . ARG A 1 79 ? -1.650 -6.930 0.300 1.00 15.05 79 ARG A O 15
ATOM 26084 N N . ARG A 1 80 ? -0.680 -8.784 -0.597 1.00 31.13 80 ARG A N 15
ATOM 26085 C CA . ARG A 1 80 ? -1.657 -9.751 -0.044 1.00 54.40 80 ARG A CA 15
ATOM 26086 C C . ARG A 1 80 ? -1.594 -9.811 1.508 1.00 44.25 80 ARG A C 15
ATOM 26087 O O . ARG A 1 80 ? -2.614 -10.022 2.158 1.00 63.54 80 ARG A O 15
ATOM 26108 N N . ASN A 1 81 ? -0.387 -9.615 2.085 1.00 15.42 81 ASN A N 15
ATOM 26109 C CA . ASN A 1 81 ? -0.194 -9.563 3.560 1.00 3.33 81 ASN A CA 15
ATOM 26110 C C . ASN A 1 81 ? -0.913 -8.334 4.177 1.00 24.23 81 ASN A C 15
ATOM 26111 O O . ASN A 1 81 ? -1.450 -8.413 5.287 1.00 55.25 81 ASN A O 15
ATOM 26122 N N . VAL A 1 82 ? -0.927 -7.209 3.434 1.00 42.22 82 VAL A N 15
ATOM 26123 C CA . VAL A 1 82 ? -1.699 -5.996 3.814 1.00 41.03 82 VAL A CA 15
ATOM 26124 C C . VAL A 1 82 ? -3.226 -6.284 3.754 1.00 71.31 82 VAL A C 15
ATOM 26125 O O . VAL A 1 82 ? -3.987 -5.900 4.652 1.00 52.25 82 VAL A O 15
ATOM 26138 N N . LEU A 1 83 ? -3.639 -7.005 2.691 1.00 14.31 83 LEU A N 15
ATOM 26139 C CA . LEU A 1 83 ? -5.047 -7.421 2.463 1.00 10.13 83 LEU A CA 15
ATOM 26140 C C . LEU A 1 83 ? -5.511 -8.506 3.472 1.00 43.41 83 LEU A C 15
ATOM 26141 O O . LEU A 1 83 ? -6.710 -8.675 3.703 1.00 30.14 83 LEU A O 15
ATOM 26157 N N . CYS A 1 84 ? -4.544 -9.243 4.043 1.00 54.23 84 CYS A N 15
ATOM 26158 C CA . CYS A 1 84 ? -4.797 -10.271 5.084 1.00 75.44 84 CYS A CA 15
ATOM 26159 C C . CYS A 1 84 ? -4.836 -9.651 6.498 1.00 73.53 84 CYS A C 15
ATOM 26160 O O . CYS A 1 84 ? -5.266 -10.304 7.451 1.00 53.43 84 CYS A O 15
ATOM 26168 N N . GLY A 1 85 ? -4.376 -8.390 6.621 1.00 65.42 85 GLY A N 15
ATOM 26169 C CA . GLY A 1 85 ? -4.285 -7.702 7.919 1.00 43.14 85 GLY A CA 15
ATOM 26170 C C . GLY A 1 85 ? -3.035 -8.076 8.728 1.00 3.03 85 GLY A C 15
ATOM 26171 O O . GLY A 1 85 ? -2.931 -7.721 9.908 1.00 52.40 85 GLY A O 15
ATOM 26175 N N . ALA A 1 86 ? -2.097 -8.811 8.090 1.00 25.14 86 ALA A N 15
ATOM 26176 C CA . ALA A 1 86 ? -0.783 -9.159 8.679 1.00 4.51 86 ALA A CA 15
ATOM 26177 C C . ALA A 1 86 ? 0.126 -7.909 8.754 1.00 30.32 86 ALA A C 15
ATOM 26178 O O . ALA A 1 86 ? 0.802 -7.668 9.762 1.00 14.14 86 ALA A O 15
ATOM 26185 N N . ILE A 1 87 ? 0.131 -7.128 7.660 1.00 41.05 87 ILE A N 15
ATOM 26186 C CA . ILE A 1 87 ? 0.773 -5.798 7.606 1.00 73.02 87 ILE A CA 15
ATOM 26187 C C . ILE A 1 87 ? -0.321 -4.705 7.686 1.00 33.11 87 ILE A C 15
ATOM 26188 O O . ILE A 1 87 ? -1.274 -4.718 6.900 1.00 74.20 87 ILE A O 15
ATOM 26204 N N . THR A 1 88 ? -0.183 -3.775 8.646 1.00 21.33 88 THR A N 15
ATOM 26205 C CA . THR A 1 88 ? -1.136 -2.648 8.819 1.00 64.30 88 THR A CA 15
ATOM 26206 C C . THR A 1 88 ? -0.788 -1.479 7.860 1.00 42.52 88 THR A C 15
ATOM 26207 O O . THR A 1 88 ? 0.366 -1.363 7.431 1.00 63.24 88 THR A O 15
ATOM 26218 N N . PRO A 1 89 ? -1.791 -0.610 7.483 1.00 2.22 89 PRO A N 15
ATOM 26219 C CA . PRO A 1 89 ? -1.561 0.609 6.647 1.00 21.01 89 PRO A CA 15
ATOM 26220 C C . PRO A 1 89 ? -0.365 1.504 7.084 1.00 50.32 89 PRO A C 15
ATOM 26221 O O . PRO A 1 89 ? 0.317 2.090 6.232 1.00 20.11 89 PRO A O 15
ATOM 26232 N N . GLN A 1 90 ? -0.121 1.604 8.410 1.00 1.01 90 GLN A N 15
ATOM 26233 C CA . GLN A 1 90 ? 1.008 2.393 8.957 1.00 64.04 90 GLN A CA 15
ATOM 26234 C C . GLN A 1 90 ? 2.364 1.658 8.804 1.00 1.41 90 GLN A C 15
ATOM 26235 O O . GLN A 1 90 ? 3.395 2.304 8.615 1.00 3.34 90 GLN A O 15
ATOM 26249 N N . GLN A 1 91 ? 2.355 0.303 8.889 1.00 12.04 91 GLN A N 15
ATOM 26250 C CA . GLN A 1 91 ? 3.566 -0.522 8.638 1.00 74.31 91 GLN A CA 15
ATOM 26251 C C . GLN A 1 91 ? 4.023 -0.396 7.167 1.00 64.44 91 GLN A C 15
ATOM 26252 O O . GLN A 1 91 ? 5.144 0.034 6.903 1.00 35.14 91 GLN A O 15
ATOM 26266 N N . ILE A 1 92 ? 3.121 -0.726 6.219 1.00 3.41 92 ILE A N 15
ATOM 26267 C CA . ILE A 1 92 ? 3.420 -0.675 4.760 1.00 1.10 92 ILE A CA 15
ATOM 26268 C C . ILE A 1 92 ? 3.794 0.764 4.280 1.00 14.24 92 ILE A C 15
ATOM 26269 O O . ILE A 1 92 ? 4.396 0.924 3.229 1.00 31.02 92 ILE A O 15
ATOM 26285 N N . ALA A 1 93 ? 3.451 1.796 5.080 1.00 12.54 93 ALA A N 15
ATOM 26286 C CA . ALA A 1 93 ? 3.840 3.205 4.815 1.00 42.41 93 ALA A CA 15
ATOM 26287 C C . ALA A 1 93 ? 5.306 3.514 5.255 1.00 4.51 93 ALA A C 15
ATOM 26288 O O . ALA A 1 93 ? 6.018 4.270 4.579 1.00 31.01 93 ALA A O 15
ATOM 26295 N N . VAL A 1 94 ? 5.755 2.916 6.383 1.00 21.32 94 VAL A N 15
ATOM 26296 C CA . VAL A 1 94 ? 7.103 3.188 6.971 1.00 4.23 94 VAL A CA 15
ATOM 26297 C C . VAL A 1 94 ? 8.201 2.197 6.484 1.00 53.35 94 VAL A C 15
ATOM 26298 O O . VAL A 1 94 ? 9.395 2.464 6.673 1.00 32.44 94 VAL A O 15
ATOM 26311 N N . MET A 1 95 ? 7.795 1.057 5.882 1.00 11.24 95 MET A N 15
ATOM 26312 C CA . MET A 1 95 ? 8.746 0.032 5.357 1.00 1.42 95 MET A CA 15
ATOM 26313 C C . MET A 1 95 ? 9.604 0.579 4.185 1.00 11.12 95 MET A C 15
ATOM 26314 O O . MET A 1 95 ? 9.100 1.283 3.315 1.00 3.42 95 MET A O 15
ATOM 26328 N N . THR A 1 96 ? 10.904 0.249 4.172 1.00 50.45 96 THR A N 15
ATOM 26329 C CA . THR A 1 96 ? 11.820 0.647 3.073 1.00 5.31 96 THR A CA 15
ATOM 26330 C C . THR A 1 96 ? 11.640 -0.278 1.852 1.00 64.24 96 THR A C 15
ATOM 26331 O O . THR A 1 96 ? 11.007 -1.328 1.964 1.00 52.13 96 THR A O 15
ATOM 26342 N N . SER A 1 97 ? 12.211 0.110 0.693 1.00 11.33 97 SER A N 15
ATOM 26343 C CA . SER A 1 97 ? 12.225 -0.748 -0.531 1.00 60.32 97 SER A CA 15
ATOM 26344 C C . SER A 1 97 ? 12.944 -2.095 -0.265 1.00 45.21 97 SER A C 15
ATOM 26345 O O . SER A 1 97 ? 12.613 -3.123 -0.867 1.00 42.05 97 SER A O 15
ATOM 26353 N N . GLU A 1 98 ? 13.917 -2.055 0.666 1.00 12.12 98 GLU A N 15
ATOM 26354 C CA . GLU A 1 98 ? 14.630 -3.245 1.180 1.00 1.13 98 GLU A CA 15
ATOM 26355 C C . GLU A 1 98 ? 13.641 -4.207 1.885 1.00 31.03 98 GLU A C 15
ATOM 26356 O O . GLU A 1 98 ? 13.581 -5.391 1.564 1.00 71.12 98 GLU A O 15
ATOM 26368 N N . GLU A 1 99 ? 12.849 -3.649 2.828 1.00 45.03 99 GLU A N 15
ATOM 26369 C CA . GLU A 1 99 ? 11.869 -4.408 3.649 1.00 33.02 99 GLU A CA 15
ATOM 26370 C C . GLU A 1 99 ? 10.679 -4.943 2.822 1.00 63.30 99 GLU A C 15
ATOM 26371 O O . GLU A 1 99 ? 10.183 -6.035 3.081 1.00 10.25 99 GLU A O 15
ATOM 26383 N N . MET A 1 100 ? 10.231 -4.152 1.837 1.00 51.13 100 MET A N 15
ATOM 26384 C CA . MET A 1 100 ? 9.090 -4.510 0.964 1.00 1.22 100 MET A CA 15
ATOM 26385 C C . MET A 1 100 ? 9.462 -5.642 -0.032 1.00 45.03 100 MET A C 15
ATOM 26386 O O . MET A 1 100 ? 8.612 -6.460 -0.404 1.00 73.51 100 MET A O 15
ATOM 26400 N N . ALA A 1 101 ? 10.745 -5.685 -0.450 1.00 5.12 101 ALA A N 15
ATOM 26401 C CA . ALA A 1 101 ? 11.284 -6.782 -1.292 1.00 4.31 101 ALA A CA 15
ATOM 26402 C C . ALA A 1 101 ? 11.676 -8.015 -0.436 1.00 44.31 101 ALA A C 15
ATOM 26403 O O . ALA A 1 101 ? 11.577 -9.155 -0.899 1.00 42.11 101 ALA A O 15
ATOM 26410 N N . SER A 1 102 ? 12.106 -7.767 0.824 1.00 20.42 102 SER A N 15
ATOM 26411 C CA . SER A 1 102 ? 12.496 -8.838 1.788 1.00 4.23 102 SER A CA 15
ATOM 26412 C C . SER A 1 102 ? 11.331 -9.200 2.739 1.00 15.43 102 SER A C 15
ATOM 26413 O O . SER A 1 102 ? 11.551 -9.826 3.778 1.00 74.30 102 SER A O 15
ATOM 26421 N N . ASP A 1 103 ? 10.102 -8.812 2.347 1.00 61.41 103 ASP A N 15
ATOM 26422 C CA . ASP A 1 103 ? 8.842 -9.113 3.074 1.00 4.50 103 ASP A CA 15
ATOM 26423 C C . ASP A 1 103 ? 8.703 -10.614 3.434 1.00 74.53 103 ASP A C 15
ATOM 26424 O O . ASP A 1 103 ? 8.299 -10.962 4.554 1.00 55.35 103 ASP A O 15
ATOM 26433 N N . GLU A 1 104 ? 9.083 -11.484 2.488 1.00 61.41 104 GLU A N 15
ATOM 26434 C CA . GLU A 1 104 ? 9.021 -12.941 2.690 1.00 13.45 104 GLU A CA 15
ATOM 26435 C C . GLU A 1 104 ? 10.077 -13.375 3.727 1.00 63.42 104 GLU A C 15
ATOM 26436 O O . GLU A 1 104 ? 9.786 -14.170 4.608 1.00 44.03 104 GLU A O 15
ATOM 26448 N N . LEU A 1 105 ? 11.285 -12.777 3.635 1.00 2.42 105 LEU A N 15
ATOM 26449 C CA . LEU A 1 105 ? 12.431 -13.087 4.530 1.00 74.12 105 LEU A CA 15
ATOM 26450 C C . LEU A 1 105 ? 12.242 -12.572 5.981 1.00 44.44 105 LEU A C 15
ATOM 26451 O O . LEU A 1 105 ? 12.981 -12.986 6.883 1.00 34.04 105 LEU A O 15
ATOM 26467 N N . LYS A 1 106 ? 11.267 -11.659 6.190 1.00 72.41 106 LYS A N 15
ATOM 26468 C CA . LYS A 1 106 ? 10.894 -11.177 7.543 1.00 24.44 106 LYS A CA 15
ATOM 26469 C C . LYS A 1 106 ? 10.415 -12.357 8.423 1.00 73.51 106 LYS A C 15
ATOM 26470 O O . LYS A 1 106 ? 10.762 -12.447 9.603 1.00 71.11 106 LYS A O 15
ATOM 26489 N N . GLU A 1 107 ? 9.625 -13.253 7.809 1.00 14.12 107 GLU A N 15
ATOM 26490 C CA . GLU A 1 107 ? 9.177 -14.515 8.431 1.00 72.11 107 GLU A CA 15
ATOM 26491 C C . GLU A 1 107 ? 10.182 -15.654 8.131 1.00 5.43 107 GLU A C 15
ATOM 26492 O O . GLU A 1 107 ? 10.618 -16.386 9.028 1.00 60.15 107 GLU A O 15
ATOM 26504 N N . ILE A 1 108 ? 10.558 -15.763 6.845 1.00 42.33 108 ILE A N 15
ATOM 26505 C CA . ILE A 1 108 ? 11.395 -16.861 6.318 1.00 52.22 108 ILE A CA 15
ATOM 26506 C C . ILE A 1 108 ? 12.902 -16.497 6.410 1.00 43.23 108 ILE A C 15
ATOM 26507 O O . ILE A 1 108 ? 13.578 -16.223 5.410 1.00 1.23 108 ILE A O 15
ATOM 26523 N N . ARG A 1 109 ? 13.392 -16.417 7.649 1.00 23.04 109 ARG A N 15
ATOM 26524 C CA . ARG A 1 109 ? 14.841 -16.337 7.949 1.00 24.31 109 ARG A CA 15
ATOM 26525 C C . ARG A 1 109 ? 15.323 -17.709 8.500 1.00 74.52 109 ARG A C 15
ATOM 26526 O O . ARG A 1 109 ? 16.520 -18.026 8.472 1.00 25.11 109 ARG A O 15
ATOM 26547 N N . LYS A 1 110 ? 14.354 -18.519 8.982 1.00 21.01 110 LYS A N 15
ATOM 26548 C CA . LYS A 1 110 ? 14.590 -19.882 9.516 1.00 15.53 110 LYS A CA 15
ATOM 26549 C C . LYS A 1 110 ? 14.138 -20.962 8.499 1.00 11.21 110 LYS A C 15
ATOM 26550 O O . LYS A 1 110 ? 14.976 -21.681 7.949 1.00 23.24 110 LYS A O 15
ATOM 26569 N N . ALA A 1 111 ? 12.802 -21.035 8.265 1.00 62.02 111 ALA A N 15
ATOM 26570 C CA . ALA A 1 111 ? 12.142 -22.066 7.419 1.00 32.22 111 ALA A CA 15
ATOM 26571 C C . ALA A 1 111 ? 12.497 -23.508 7.878 1.00 21.22 111 ALA A C 15
ATOM 26572 O O . ALA A 1 111 ? 13.408 -24.138 7.330 1.00 43.33 111 ALA A O 15
ATOM 26579 N N . MET A 1 112 ? 11.805 -23.998 8.925 1.00 13.13 112 MET A N 15
ATOM 26580 C CA . MET A 1 112 ? 12.069 -25.346 9.504 1.00 61.24 112 MET A CA 15
ATOM 26581 C C . MET A 1 112 ? 10.788 -25.992 10.098 1.00 74.32 112 MET A C 15
ATOM 26582 O O . MET A 1 112 ? 10.867 -27.041 10.749 1.00 14.23 112 MET A O 15
ATOM 26596 N N . THR A 1 113 ? 9.617 -25.360 9.865 1.00 3.33 113 THR A N 15
ATOM 26597 C CA . THR A 1 113 ? 8.304 -25.879 10.326 1.00 61.20 113 THR A CA 15
ATOM 26598 C C . THR A 1 113 ? 7.796 -26.998 9.364 1.00 3.42 113 THR A C 15
ATOM 26599 O O . THR A 1 113 ? 7.371 -26.682 8.230 1.00 36.71 113 THR A O 15
ATOM 26611 N N . SER A 1 1 ? -3.213 11.165 19.813 1.00 75.50 1 SER A N 16
ATOM 26612 C CA . SER A 1 1 ? -4.019 11.786 18.719 1.00 35.31 1 SER A CA 16
ATOM 26613 C C . SER A 1 1 ? -3.546 11.275 17.346 1.00 62.21 1 SER A C 16
ATOM 26614 O O . SER A 1 1 ? -2.342 11.184 17.102 1.00 62.23 1 SER A O 16
ATOM 26624 N N . HIS A 1 2 ? -4.501 10.938 16.456 1.00 52.40 2 HIS A N 16
ATOM 26625 C CA . HIS A 1 2 ? -4.208 10.455 15.085 1.00 54.24 2 HIS A CA 16
ATOM 26626 C C . HIS A 1 2 ? -5.123 11.154 14.059 1.00 42.43 2 HIS A C 16
ATOM 26627 O O . HIS A 1 2 ? -6.341 11.208 14.250 1.00 64.21 2 HIS A O 16
ATOM 26642 N N . MET A 1 3 ? -4.516 11.675 12.974 1.00 34.53 3 MET A N 16
ATOM 26643 C CA . MET A 1 3 ? -5.254 12.310 11.862 1.00 31.23 3 MET A CA 16
ATOM 26644 C C . MET A 1 3 ? -5.969 11.253 10.974 1.00 73.52 3 MET A C 16
ATOM 26645 O O . MET A 1 3 ? -5.377 10.217 10.646 1.00 24.22 3 MET A O 16
ATOM 26659 N N . PRO A 1 4 ? -7.257 11.504 10.576 1.00 0.41 4 PRO A N 16
ATOM 26660 C CA . PRO A 1 4 ? -7.955 10.687 9.554 1.00 4.41 4 PRO A CA 16
ATOM 26661 C C . PRO A 1 4 ? -7.581 11.122 8.112 1.00 33.31 4 PRO A C 16
ATOM 26662 O O . PRO A 1 4 ? -6.591 11.851 7.916 1.00 24.11 4 PRO A O 16
ATOM 26673 N N . VAL A 1 5 ? -8.367 10.654 7.114 1.00 33.53 5 VAL A N 16
ATOM 26674 C CA . VAL A 1 5 ? -8.165 10.995 5.681 1.00 53.54 5 VAL A CA 16
ATOM 26675 C C . VAL A 1 5 ? -8.138 12.546 5.472 1.00 55.14 5 VAL A C 16
ATOM 26676 O O . VAL A 1 5 ? -9.145 13.222 5.726 1.00 42.35 5 VAL A O 16
ATOM 26689 N N . PRO A 1 6 ? -6.976 13.131 5.021 1.00 45.14 6 PRO A N 16
ATOM 26690 C CA . PRO A 1 6 ? -6.733 14.597 5.063 1.00 5.52 6 PRO A CA 16
ATOM 26691 C C . PRO A 1 6 ? -7.515 15.400 3.996 1.00 33.10 6 PRO A C 16
ATOM 26692 O O . PRO A 1 6 ? -8.210 14.842 3.145 1.00 20.30 6 PRO A O 16
ATOM 26703 N N . VAL A 1 7 ? -7.371 16.726 4.071 1.00 72.21 7 VAL A N 16
ATOM 26704 C CA . VAL A 1 7 ? -8.003 17.679 3.135 1.00 1.44 7 VAL A CA 16
ATOM 26705 C C . VAL A 1 7 ? -7.243 17.753 1.783 1.00 22.10 7 VAL A C 16
ATOM 26706 O O . VAL A 1 7 ? -6.013 17.596 1.727 1.00 33.52 7 VAL A O 16
ATOM 26719 N N . THR A 1 8 ? -8.001 17.962 0.693 1.00 32.33 8 THR A N 16
ATOM 26720 C CA . THR A 1 8 ? -7.451 18.101 -0.673 1.00 32.03 8 THR A CA 16
ATOM 26721 C C . THR A 1 8 ? -7.289 19.591 -1.059 1.00 1.45 8 THR A C 16
ATOM 26722 O O . THR A 1 8 ? -8.283 20.308 -1.223 1.00 34.01 8 THR A O 16
ATOM 26733 N N . CYS A 1 9 ? -6.029 20.055 -1.167 1.00 1.43 9 CYS A N 16
ATOM 26734 C CA . CYS A 1 9 ? -5.710 21.380 -1.750 1.00 11.25 9 CYS A CA 16
ATOM 26735 C C . CYS A 1 9 ? -5.969 21.340 -3.271 1.00 35.21 9 CYS A C 16
ATOM 26736 O O . CYS A 1 9 ? -6.683 22.181 -3.814 1.00 42.32 9 CYS A O 16
ATOM 26744 N N . ASP A 1 10 ? -5.376 20.330 -3.936 1.00 64.41 10 ASP A N 16
ATOM 26745 C CA . ASP A 1 10 ? -5.643 19.999 -5.358 1.00 22.22 10 ASP A CA 16
ATOM 26746 C C . ASP A 1 10 ? -6.050 18.509 -5.483 1.00 13.03 10 ASP A C 16
ATOM 26747 O O . ASP A 1 10 ? -6.200 17.810 -4.465 1.00 64.31 10 ASP A O 16
ATOM 26756 N N . ALA A 1 11 ? -6.210 18.018 -6.733 1.00 10.25 11 ALA A N 16
ATOM 26757 C CA . ALA A 1 11 ? -6.508 16.592 -7.002 1.00 12.42 11 ALA A CA 16
ATOM 26758 C C . ALA A 1 11 ? -5.348 15.660 -6.580 1.00 34.22 11 ALA A C 16
ATOM 26759 O O . ALA A 1 11 ? -5.572 14.475 -6.388 1.00 64.15 11 ALA A O 16
ATOM 26766 N N . VAL A 1 12 ? -4.129 16.233 -6.417 1.00 52.11 12 VAL A N 16
ATOM 26767 C CA . VAL A 1 12 ? -2.876 15.495 -6.080 1.00 64.42 12 VAL A CA 16
ATOM 26768 C C . VAL A 1 12 ? -3.035 14.519 -4.870 1.00 3.11 12 VAL A C 16
ATOM 26769 O O . VAL A 1 12 ? -2.570 13.371 -4.926 1.00 64.24 12 VAL A O 16
ATOM 26782 N N . ARG A 1 13 ? -3.707 14.983 -3.788 1.00 51.44 13 ARG A N 16
ATOM 26783 C CA . ARG A 1 13 ? -3.922 14.167 -2.564 1.00 33.42 13 ARG A CA 16
ATOM 26784 C C . ARG A 1 13 ? -4.897 13.001 -2.845 1.00 53.01 13 ARG A C 16
ATOM 26785 O O . ARG A 1 13 ? -4.536 11.846 -2.671 1.00 63.25 13 ARG A O 16
ATOM 26806 N N . ASN A 1 14 ? -6.100 13.330 -3.365 1.00 65.10 14 ASN A N 16
ATOM 26807 C CA . ASN A 1 14 ? -7.175 12.333 -3.654 1.00 50.24 14 ASN A CA 16
ATOM 26808 C C . ASN A 1 14 ? -6.732 11.296 -4.707 1.00 23.43 14 ASN A C 16
ATOM 26809 O O . ASN A 1 14 ? -7.114 10.129 -4.628 1.00 40.11 14 ASN A O 16
ATOM 26820 N N . LYS A 1 15 ? -5.904 11.744 -5.662 1.00 60.50 15 LYS A N 16
ATOM 26821 C CA . LYS A 1 15 ? -5.388 10.909 -6.765 1.00 30.32 15 LYS A CA 16
ATOM 26822 C C . LYS A 1 15 ? -4.571 9.711 -6.228 1.00 75.33 15 LYS A C 16
ATOM 26823 O O . LYS A 1 15 ? -4.613 8.626 -6.811 1.00 64.02 15 LYS A O 16
ATOM 26842 N N . CYS A 1 16 ? -3.875 9.933 -5.090 1.00 41.21 16 CYS A N 16
ATOM 26843 C CA . CYS A 1 16 ? -3.123 8.881 -4.370 1.00 75.44 16 CYS A CA 16
ATOM 26844 C C . CYS A 1 16 ? -4.063 7.767 -3.860 1.00 70.12 16 CYS A C 16
ATOM 26845 O O . CYS A 1 16 ? -3.789 6.591 -4.082 1.00 32.31 16 CYS A O 16
ATOM 26853 N N . ARG A 1 17 ? -5.176 8.158 -3.196 1.00 54.31 17 ARG A N 16
ATOM 26854 C CA . ARG A 1 17 ? -6.211 7.207 -2.696 1.00 60.33 17 ARG A CA 16
ATOM 26855 C C . ARG A 1 17 ? -6.730 6.312 -3.853 1.00 11.24 17 ARG A C 16
ATOM 26856 O O . ARG A 1 17 ? -6.741 5.084 -3.742 1.00 74.31 17 ARG A O 16
ATOM 26877 N N . GLU A 1 18 ? -7.117 6.965 -4.964 1.00 62.31 18 GLU A N 16
ATOM 26878 C CA . GLU A 1 18 ? -7.726 6.293 -6.140 1.00 51.15 18 GLU A CA 16
ATOM 26879 C C . GLU A 1 18 ? -6.768 5.260 -6.794 1.00 62.14 18 GLU A C 16
ATOM 26880 O O . GLU A 1 18 ? -7.162 4.119 -7.068 1.00 63.22 18 GLU A O 16
ATOM 26892 N N . MET A 1 19 ? -5.502 5.678 -7.023 1.00 12.01 19 MET A N 16
ATOM 26893 C CA . MET A 1 19 ? -4.486 4.844 -7.718 1.00 64.13 19 MET A CA 16
ATOM 26894 C C . MET A 1 19 ? -3.986 3.667 -6.833 1.00 61.40 19 MET A C 16
ATOM 26895 O O . MET A 1 19 ? -3.645 2.596 -7.352 1.00 24.41 19 MET A O 16
ATOM 26909 N N . LEU A 1 20 ? -3.947 3.878 -5.498 1.00 0.42 20 LEU A N 16
ATOM 26910 C CA . LEU A 1 20 ? -3.634 2.801 -4.528 1.00 74.42 20 LEU A CA 16
ATOM 26911 C C . LEU A 1 20 ? -4.772 1.759 -4.485 1.00 13.33 20 LEU A C 16
ATOM 26912 O O . LEU A 1 20 ? -4.508 0.560 -4.439 1.00 44.20 20 LEU A O 16
ATOM 26928 N N . THR A 1 21 ? -6.038 2.241 -4.521 1.00 44.22 21 THR A N 16
ATOM 26929 C CA . THR A 1 21 ? -7.244 1.370 -4.592 1.00 64.11 21 THR A CA 16
ATOM 26930 C C . THR A 1 21 ? -7.223 0.484 -5.865 1.00 14.03 21 THR A C 16
ATOM 26931 O O . THR A 1 21 ? -7.612 -0.685 -5.824 1.00 63.42 21 THR A O 16
ATOM 26942 N N . ALA A 1 22 ? -6.752 1.064 -6.985 1.00 71.41 22 ALA A N 16
ATOM 26943 C CA . ALA A 1 22 ? -6.580 0.340 -8.267 1.00 55.45 22 ALA A CA 16
ATOM 26944 C C . ALA A 1 22 ? -5.556 -0.819 -8.133 1.00 1.02 22 ALA A C 16
ATOM 26945 O O . ALA A 1 22 ? -5.775 -1.919 -8.659 1.00 42.50 22 ALA A O 16
ATOM 26952 N N . ALA A 1 23 ? -4.450 -0.558 -7.407 1.00 24.02 23 ALA A N 16
ATOM 26953 C CA . ALA A 1 23 ? -3.423 -1.582 -7.080 1.00 31.41 23 ALA A CA 16
ATOM 26954 C C . ALA A 1 23 ? -3.976 -2.677 -6.130 1.00 50.13 23 ALA A C 16
ATOM 26955 O O . ALA A 1 23 ? -3.505 -3.814 -6.139 1.00 70.41 23 ALA A O 16
ATOM 26962 N N . LEU A 1 24 ? -4.965 -2.303 -5.296 1.00 3.30 24 LEU A N 16
ATOM 26963 C CA . LEU A 1 24 ? -5.642 -3.233 -4.358 1.00 64.32 24 LEU A CA 16
ATOM 26964 C C . LEU A 1 24 ? -6.788 -4.031 -5.029 1.00 60.21 24 LEU A C 16
ATOM 26965 O O . LEU A 1 24 ? -7.367 -4.918 -4.409 1.00 45.31 24 LEU A O 16
ATOM 26981 N N . GLN A 1 25 ? -7.136 -3.670 -6.277 1.00 72.15 25 GLN A N 16
ATOM 26982 C CA . GLN A 1 25 ? -8.180 -4.367 -7.079 1.00 35.43 25 GLN A CA 16
ATOM 26983 C C . GLN A 1 25 ? -7.588 -4.974 -8.372 1.00 53.32 25 GLN A C 16
ATOM 26984 O O . GLN A 1 25 ? -8.343 -5.347 -9.281 1.00 75.11 25 GLN A O 16
ATOM 26998 N N . THR A 1 26 ? -6.249 -5.115 -8.415 1.00 20.10 26 THR A N 16
ATOM 26999 C CA . THR A 1 26 ? -5.510 -5.534 -9.637 1.00 13.21 26 THR A CA 16
ATOM 27000 C C . THR A 1 26 ? -5.929 -6.935 -10.168 1.00 73.12 26 THR A C 16
ATOM 27001 O O . THR A 1 26 ? -6.230 -7.082 -11.356 1.00 1.13 26 THR A O 16
ATOM 27012 N N . ASP A 1 27 ? -5.975 -7.954 -9.286 1.00 53.11 27 ASP A N 16
ATOM 27013 C CA . ASP A 1 27 ? -6.247 -9.367 -9.691 1.00 64.52 27 ASP A CA 16
ATOM 27014 C C . ASP A 1 27 ? -7.352 -10.012 -8.822 1.00 4.41 27 ASP A C 16
ATOM 27015 O O . ASP A 1 27 ? -7.372 -11.235 -8.651 1.00 73.05 27 ASP A O 16
ATOM 27024 N N . HIS A 1 28 ? -8.292 -9.174 -8.310 1.00 4.32 28 HIS A N 16
ATOM 27025 C CA . HIS A 1 28 ? -9.357 -9.605 -7.353 1.00 3.32 28 HIS A CA 16
ATOM 27026 C C . HIS A 1 28 ? -8.736 -10.215 -6.058 1.00 62.12 28 HIS A C 16
ATOM 27027 O O . HIS A 1 28 ? -9.365 -11.016 -5.358 1.00 71.40 28 HIS A O 16
ATOM 27042 N N . ASP A 1 29 ? -7.509 -9.760 -5.757 1.00 41.51 29 ASP A N 16
ATOM 27043 C CA . ASP A 1 29 ? -6.669 -10.197 -4.617 1.00 20.53 29 ASP A CA 16
ATOM 27044 C C . ASP A 1 29 ? -7.379 -10.008 -3.248 1.00 34.15 29 ASP A C 16
ATOM 27045 O O . ASP A 1 29 ? -7.401 -10.921 -2.406 1.00 61.33 29 ASP A O 16
ATOM 27054 N N . HIS A 1 30 ? -7.965 -8.815 -3.055 1.00 55.30 30 HIS A N 16
ATOM 27055 C CA . HIS A 1 30 ? -8.763 -8.484 -1.856 1.00 44.42 30 HIS A CA 16
ATOM 27056 C C . HIS A 1 30 ? -10.052 -9.345 -1.753 1.00 5.10 30 HIS A C 16
ATOM 27057 O O . HIS A 1 30 ? -10.474 -9.694 -0.653 1.00 35.22 30 HIS A O 16
ATOM 27072 N N . VAL A 1 31 ? -10.649 -9.701 -2.913 1.00 75.22 31 VAL A N 16
ATOM 27073 C CA . VAL A 1 31 ? -11.896 -10.516 -2.976 1.00 14.24 31 VAL A CA 16
ATOM 27074 C C . VAL A 1 31 ? -11.634 -11.966 -2.489 1.00 43.51 31 VAL A C 16
ATOM 27075 O O . VAL A 1 31 ? -12.453 -12.547 -1.772 1.00 14.01 31 VAL A O 16
ATOM 27088 N N . ALA A 1 32 ? -10.463 -12.509 -2.884 1.00 32.21 32 ALA A N 16
ATOM 27089 C CA . ALA A 1 32 ? -10.008 -13.873 -2.508 1.00 53.32 32 ALA A CA 16
ATOM 27090 C C . ALA A 1 32 ? -9.903 -14.059 -0.974 1.00 74.04 32 ALA A C 16
ATOM 27091 O O . ALA A 1 32 ? -10.148 -15.146 -0.449 1.00 53.41 32 ALA A O 16
ATOM 27098 N N . ILE A 1 33 ? -9.525 -12.974 -0.277 1.00 55.00 33 ILE A N 16
ATOM 27099 C CA . ILE A 1 33 ? -9.383 -12.951 1.200 1.00 4.24 33 ILE A CA 16
ATOM 27100 C C . ILE A 1 33 ? -10.674 -12.412 1.889 1.00 45.44 33 ILE A C 16
ATOM 27101 O O . ILE A 1 33 ? -10.938 -12.716 3.052 1.00 42.50 33 ILE A O 16
ATOM 27117 N N . GLY A 1 34 ? -11.488 -11.645 1.141 1.00 51.55 34 GLY A N 16
ATOM 27118 C CA . GLY A 1 34 ? -12.698 -10.996 1.687 1.00 54.22 34 GLY A CA 16
ATOM 27119 C C . GLY A 1 34 ? -12.426 -9.611 2.300 1.00 30.43 34 GLY A C 16
ATOM 27120 O O . GLY A 1 34 ? -13.266 -9.070 3.027 1.00 55.15 34 GLY A O 16
ATOM 27124 N N . ALA A 1 35 ? -11.244 -9.041 1.997 1.00 33.11 35 ALA A N 16
ATOM 27125 C CA . ALA A 1 35 ? -10.822 -7.704 2.477 1.00 72.34 35 ALA A CA 16
ATOM 27126 C C . ALA A 1 35 ? -11.412 -6.566 1.611 1.00 11.14 35 ALA A C 16
ATOM 27127 O O . ALA A 1 35 ? -11.479 -6.674 0.381 1.00 24.54 35 ALA A O 16
ATOM 27134 N N . ASP A 1 36 ? -11.849 -5.478 2.273 1.00 3.54 36 ASP A N 16
ATOM 27135 C CA . ASP A 1 36 ? -12.374 -4.272 1.601 1.00 33.43 36 ASP A CA 16
ATOM 27136 C C . ASP A 1 36 ? -11.227 -3.292 1.261 1.00 60.33 36 ASP A C 16
ATOM 27137 O O . ASP A 1 36 ? -10.625 -2.697 2.147 1.00 14.22 36 ASP A O 16
ATOM 27146 N N . CYS A 1 37 ? -10.960 -3.129 -0.042 1.00 11.21 37 CYS A N 16
ATOM 27147 C CA . CYS A 1 37 ? -9.758 -2.436 -0.568 1.00 64.44 37 CYS A CA 16
ATOM 27148 C C . CYS A 1 37 ? -9.778 -0.894 -0.389 1.00 43.34 37 CYS A C 16
ATOM 27149 O O . CYS A 1 37 ? -8.786 -0.306 0.048 1.00 73.25 37 CYS A O 16
ATOM 27157 N N . GLU A 1 38 ? -10.922 -0.266 -0.718 1.00 55.53 38 GLU A N 16
ATOM 27158 C CA . GLU A 1 38 ? -11.045 1.217 -0.858 1.00 0.01 38 GLU A CA 16
ATOM 27159 C C . GLU A 1 38 ? -10.681 1.986 0.440 1.00 12.22 38 GLU A C 16
ATOM 27160 O O . GLU A 1 38 ? -10.126 3.090 0.396 1.00 24.31 38 GLU A O 16
ATOM 27172 N N . ARG A 1 39 ? -11.033 1.385 1.580 1.00 4.12 39 ARG A N 16
ATOM 27173 C CA . ARG A 1 39 ? -10.731 1.930 2.922 1.00 14.23 39 ARG A CA 16
ATOM 27174 C C . ARG A 1 39 ? -9.239 1.755 3.302 1.00 63.01 39 ARG A C 16
ATOM 27175 O O . ARG A 1 39 ? -8.660 2.649 3.915 1.00 25.23 39 ARG A O 16
ATOM 27196 N N . LEU A 1 40 ? -8.619 0.613 2.908 1.00 32.10 40 LEU A N 16
ATOM 27197 C CA . LEU A 1 40 ? -7.202 0.302 3.258 1.00 21.04 40 LEU A CA 16
ATOM 27198 C C . LEU A 1 40 ? -6.226 1.327 2.639 1.00 74.52 40 LEU A C 16
ATOM 27199 O O . LEU A 1 40 ? -5.298 1.787 3.304 1.00 21.24 40 LEU A O 16
ATOM 27215 N N . SER A 1 41 ? -6.474 1.674 1.362 1.00 75.14 41 SER A N 16
ATOM 27216 C CA . SER A 1 41 ? -5.689 2.687 0.606 1.00 4.33 41 SER A CA 16
ATOM 27217 C C . SER A 1 41 ? -5.756 4.084 1.267 1.00 21.41 41 SER A C 16
ATOM 27218 O O . SER A 1 41 ? -4.763 4.815 1.297 1.00 64.25 41 SER A O 16
ATOM 27226 N N . ALA A 1 42 ? -6.949 4.431 1.780 1.00 2.31 42 ALA A N 16
ATOM 27227 C CA . ALA A 1 42 ? -7.189 5.693 2.517 1.00 51.44 42 ALA A CA 16
ATOM 27228 C C . ALA A 1 42 ? -6.440 5.727 3.874 1.00 22.32 42 ALA A C 16
ATOM 27229 O O . ALA A 1 42 ? -5.953 6.779 4.290 1.00 2.11 42 ALA A O 16
ATOM 27236 N N . GLN A 1 43 ? -6.366 4.556 4.548 1.00 50.30 43 GLN A N 16
ATOM 27237 C CA . GLN A 1 43 ? -5.610 4.393 5.822 1.00 23.44 43 GLN A CA 16
ATOM 27238 C C . GLN A 1 43 ? -4.069 4.522 5.593 1.00 30.12 43 GLN A C 16
ATOM 27239 O O . GLN A 1 43 ? -3.335 4.960 6.488 1.00 42.34 43 GLN A O 16
ATOM 27253 N N . ILE A 1 44 ? -3.600 4.105 4.394 1.00 23.35 44 ILE A N 16
ATOM 27254 C CA . ILE A 1 44 ? -2.200 4.324 3.943 1.00 11.51 44 ILE A CA 16
ATOM 27255 C C . ILE A 1 44 ? -1.940 5.836 3.723 1.00 22.33 44 ILE A C 16
ATOM 27256 O O . ILE A 1 44 ? -0.963 6.405 4.233 1.00 41.45 44 ILE A O 16
ATOM 27272 N N . GLU A 1 45 ? -2.864 6.458 2.977 1.00 41.11 45 GLU A N 16
ATOM 27273 C CA . GLU A 1 45 ? -2.774 7.860 2.523 1.00 33.22 45 GLU A CA 16
ATOM 27274 C C . GLU A 1 45 ? -2.664 8.868 3.694 1.00 53.32 45 GLU A C 16
ATOM 27275 O O . GLU A 1 45 ? -1.771 9.718 3.701 1.00 0.12 45 GLU A O 16
ATOM 27287 N N . GLU A 1 46 ? -3.579 8.755 4.670 1.00 71.32 46 GLU A N 16
ATOM 27288 C CA . GLU A 1 46 ? -3.653 9.678 5.828 1.00 61.33 46 GLU A CA 16
ATOM 27289 C C . GLU A 1 46 ? -2.367 9.671 6.688 1.00 52.32 46 GLU A C 16
ATOM 27290 O O . GLU A 1 46 ? -1.961 10.708 7.223 1.00 35.55 46 GLU A O 16
ATOM 27302 N N . CYS A 1 47 ? -1.738 8.492 6.793 1.00 23.40 47 CYS A N 16
ATOM 27303 C CA . CYS A 1 47 ? -0.494 8.300 7.560 1.00 4.14 47 CYS A CA 16
ATOM 27304 C C . CYS A 1 47 ? 0.711 8.984 6.871 1.00 40.12 47 CYS A C 16
ATOM 27305 O O . CYS A 1 47 ? 1.480 9.711 7.512 1.00 15.00 47 CYS A O 16
ATOM 27313 N N . ILE A 1 48 ? 0.837 8.768 5.552 1.00 2.44 48 ILE A N 16
ATOM 27314 C CA . ILE A 1 48 ? 2.020 9.204 4.768 1.00 75.12 48 ILE A CA 16
ATOM 27315 C C . ILE A 1 48 ? 1.955 10.708 4.341 1.00 53.32 48 ILE A C 16
ATOM 27316 O O . ILE A 1 48 ? 2.992 11.379 4.257 1.00 10.20 48 ILE A O 16
ATOM 27332 N N . PHE A 1 49 ? 0.726 11.237 4.115 1.00 71.23 49 PHE A N 16
ATOM 27333 C CA . PHE A 1 49 ? 0.510 12.633 3.625 1.00 30.45 49 PHE A CA 16
ATOM 27334 C C . PHE A 1 49 ? 0.973 13.702 4.651 1.00 3.14 49 PHE A C 16
ATOM 27335 O O . PHE A 1 49 ? 1.364 14.802 4.266 1.00 0.42 49 PHE A O 16
ATOM 27352 N N . ARG A 1 50 ? 0.919 13.372 5.946 1.00 54.34 50 ARG A N 16
ATOM 27353 C CA . ARG A 1 50 ? 1.309 14.307 7.035 1.00 43.52 50 ARG A CA 16
ATOM 27354 C C . ARG A 1 50 ? 2.786 14.763 6.901 1.00 31.53 50 ARG A C 16
ATOM 27355 O O . ARG A 1 50 ? 3.103 15.943 7.075 1.00 63.00 50 ARG A O 16
ATOM 27376 N N . ASP A 1 51 ? 3.667 13.804 6.584 1.00 54.22 51 ASP A N 16
ATOM 27377 C CA . ASP A 1 51 ? 5.124 14.034 6.469 1.00 31.10 51 ASP A CA 16
ATOM 27378 C C . ASP A 1 51 ? 5.534 14.468 5.038 1.00 3.05 51 ASP A C 16
ATOM 27379 O O . ASP A 1 51 ? 6.314 15.407 4.852 1.00 32.43 51 ASP A O 16
ATOM 27388 N N . VAL A 1 52 ? 4.995 13.754 4.035 1.00 53.21 52 VAL A N 16
ATOM 27389 C CA . VAL A 1 52 ? 5.435 13.844 2.610 1.00 45.24 52 VAL A CA 16
ATOM 27390 C C . VAL A 1 52 ? 4.563 14.825 1.766 1.00 61.13 52 VAL A C 16
ATOM 27391 O O . VAL A 1 52 ? 4.961 15.242 0.667 1.00 2.12 52 VAL A O 16
ATOM 27404 N N . GLY A 1 53 ? 3.407 15.229 2.322 1.00 72.12 53 GLY A N 16
ATOM 27405 C CA . GLY A 1 53 ? 2.365 15.978 1.585 1.00 50.11 53 GLY A CA 16
ATOM 27406 C C . GLY A 1 53 ? 2.691 17.433 1.201 1.00 1.43 53 GLY A C 16
ATOM 27407 O O . GLY A 1 53 ? 1.790 18.169 0.786 1.00 42.31 53 GLY A O 16
ATOM 27411 N N . ASN A 1 54 ? 3.959 17.849 1.351 1.00 34.02 54 ASN A N 16
ATOM 27412 C CA . ASN A 1 54 ? 4.484 19.108 0.762 1.00 73.42 54 ASN A CA 16
ATOM 27413 C C . ASN A 1 54 ? 4.486 19.054 -0.798 1.00 43.51 54 ASN A C 16
ATOM 27414 O O . ASN A 1 54 ? 4.530 20.089 -1.460 1.00 41.24 54 ASN A O 16
ATOM 27425 N N . THR A 1 55 ? 4.465 17.813 -1.341 1.00 12.20 55 THR A N 16
ATOM 27426 C CA . THR A 1 55 ? 4.293 17.474 -2.790 1.00 33.41 55 THR A CA 16
ATOM 27427 C C . THR A 1 55 ? 5.454 17.933 -3.708 1.00 33.24 55 THR A C 16
ATOM 27428 O O . THR A 1 55 ? 5.333 17.848 -4.933 1.00 34.24 55 THR A O 16
ATOM 27439 N N . ASP A 1 56 ? 6.592 18.352 -3.123 1.00 4.04 56 ASP A N 16
ATOM 27440 C CA . ASP A 1 56 ? 7.791 18.772 -3.893 1.00 41.34 56 ASP A CA 16
ATOM 27441 C C . ASP A 1 56 ? 8.536 17.551 -4.511 1.00 12.21 56 ASP A C 16
ATOM 27442 O O . ASP A 1 56 ? 9.540 17.092 -3.957 1.00 21.31 56 ASP A O 16
ATOM 27451 N N . MET A 1 57 ? 7.994 17.027 -5.648 1.00 61.45 57 MET A N 16
ATOM 27452 C CA . MET A 1 57 ? 8.532 15.863 -6.426 1.00 34.41 57 MET A CA 16
ATOM 27453 C C . MET A 1 57 ? 8.366 14.494 -5.698 1.00 12.41 57 MET A C 16
ATOM 27454 O O . MET A 1 57 ? 7.692 13.586 -6.219 1.00 41.40 57 MET A O 16
ATOM 27468 N N . LYS A 1 58 ? 8.975 14.377 -4.493 1.00 2.33 58 LYS A N 16
ATOM 27469 C CA . LYS A 1 58 ? 9.053 13.128 -3.699 1.00 25.13 58 LYS A CA 16
ATOM 27470 C C . LYS A 1 58 ? 7.684 12.430 -3.515 1.00 43.53 58 LYS A C 16
ATOM 27471 O O . LYS A 1 58 ? 7.591 11.222 -3.670 1.00 31.42 58 LYS A O 16
ATOM 27490 N N . TYR A 1 59 ? 6.638 13.217 -3.192 1.00 0.13 59 TYR A N 16
ATOM 27491 C CA . TYR A 1 59 ? 5.283 12.682 -2.891 1.00 12.23 59 TYR A CA 16
ATOM 27492 C C . TYR A 1 59 ? 4.690 11.864 -4.058 1.00 4.40 59 TYR A C 16
ATOM 27493 O O . TYR A 1 59 ? 4.226 10.743 -3.844 1.00 4.13 59 TYR A O 16
ATOM 27511 N N . LYS A 1 60 ? 4.733 12.418 -5.289 1.00 71.54 60 LYS A N 16
ATOM 27512 C CA . LYS A 1 60 ? 4.218 11.713 -6.486 1.00 21.24 60 LYS A CA 16
ATOM 27513 C C . LYS A 1 60 ? 5.039 10.432 -6.769 1.00 73.23 60 LYS A C 16
ATOM 27514 O O . LYS A 1 60 ? 4.466 9.354 -6.923 1.00 71.01 60 LYS A O 16
ATOM 27533 N N . ASN A 1 61 ? 6.386 10.569 -6.794 1.00 73.32 61 ASN A N 16
ATOM 27534 C CA . ASN A 1 61 ? 7.322 9.442 -7.071 1.00 22.30 61 ASN A CA 16
ATOM 27535 C C . ASN A 1 61 ? 7.179 8.295 -6.026 1.00 45.23 61 ASN A C 16
ATOM 27536 O O . ASN A 1 61 ? 7.257 7.113 -6.376 1.00 34.43 61 ASN A O 16
ATOM 27547 N N . ARG A 1 62 ? 6.956 8.680 -4.757 1.00 44.41 62 ARG A N 16
ATOM 27548 C CA . ARG A 1 62 ? 6.755 7.743 -3.627 1.00 2.44 62 ARG A CA 16
ATOM 27549 C C . ARG A 1 62 ? 5.468 6.907 -3.810 1.00 14.53 62 ARG A C 16
ATOM 27550 O O . ARG A 1 62 ? 5.495 5.690 -3.620 1.00 32.31 62 ARG A O 16
ATOM 27571 N N . VAL A 1 63 ? 4.352 7.572 -4.162 1.00 21.02 63 VAL A N 16
ATOM 27572 C CA . VAL A 1 63 ? 3.057 6.889 -4.405 1.00 24.42 63 VAL A CA 16
ATOM 27573 C C . VAL A 1 63 ? 3.157 5.925 -5.625 1.00 42.01 63 VAL A C 16
ATOM 27574 O O . VAL A 1 63 ? 2.620 4.815 -5.583 1.00 15.54 63 VAL A O 16
ATOM 27587 N N . ARG A 1 64 ? 3.889 6.351 -6.681 1.00 55.44 64 ARG A N 16
ATOM 27588 C CA . ARG A 1 64 ? 4.210 5.493 -7.858 1.00 60.21 64 ARG A CA 16
ATOM 27589 C C . ARG A 1 64 ? 4.998 4.220 -7.426 1.00 62.21 64 ARG A C 16
ATOM 27590 O O . ARG A 1 64 ? 4.716 3.106 -7.889 1.00 23.34 64 ARG A O 16
ATOM 27611 N N . SER A 1 65 ? 5.973 4.413 -6.520 1.00 12.20 65 SER A N 16
ATOM 27612 C CA . SER A 1 65 ? 6.793 3.313 -5.959 1.00 15.10 65 SER A CA 16
ATOM 27613 C C . SER A 1 65 ? 5.950 2.362 -5.069 1.00 21.12 65 SER A C 16
ATOM 27614 O O . SER A 1 65 ? 6.175 1.149 -5.089 1.00 61.24 65 SER A O 16
ATOM 27622 N N . ARG A 1 66 ? 4.972 2.929 -4.311 1.00 74.32 66 ARG A N 16
ATOM 27623 C CA . ARG A 1 66 ? 4.025 2.146 -3.472 1.00 72.43 66 ARG A CA 16
ATOM 27624 C C . ARG A 1 66 ? 3.222 1.156 -4.345 1.00 22.51 66 ARG A C 16
ATOM 27625 O O . ARG A 1 66 ? 3.226 -0.043 -4.085 1.00 51.31 66 ARG A O 16
ATOM 27646 N N . ILE A 1 67 ? 2.582 1.687 -5.405 1.00 13.12 67 ILE A N 16
ATOM 27647 C CA . ILE A 1 67 ? 1.793 0.888 -6.386 1.00 14.33 67 ILE A CA 16
ATOM 27648 C C . ILE A 1 67 ? 2.642 -0.236 -7.025 1.00 63.41 67 ILE A C 16
ATOM 27649 O O . ILE A 1 67 ? 2.171 -1.372 -7.182 1.00 1.53 67 ILE A O 16
ATOM 27665 N N . SER A 1 68 ? 3.897 0.113 -7.374 1.00 12.41 68 SER A N 16
ATOM 27666 C CA . SER A 1 68 ? 4.840 -0.791 -8.065 1.00 61.04 68 SER A CA 16
ATOM 27667 C C . SER A 1 68 ? 5.043 -2.117 -7.299 1.00 43.15 68 SER A C 16
ATOM 27668 O O . SER A 1 68 ? 4.854 -3.185 -7.878 1.00 70.42 68 SER A O 16
ATOM 27676 N N . ASN A 1 69 ? 5.365 -2.030 -5.985 1.00 42.10 69 ASN A N 16
ATOM 27677 C CA . ASN A 1 69 ? 5.584 -3.233 -5.132 1.00 74.24 69 ASN A CA 16
ATOM 27678 C C . ASN A 1 69 ? 4.264 -3.990 -4.825 1.00 32.33 69 ASN A C 16
ATOM 27679 O O . ASN A 1 69 ? 4.295 -5.200 -4.576 1.00 4.11 69 ASN A O 16
ATOM 27690 N N . LEU A 1 70 ? 3.115 -3.269 -4.837 1.00 72.24 70 LEU A N 16
ATOM 27691 C CA . LEU A 1 70 ? 1.774 -3.881 -4.623 1.00 63.12 70 LEU A CA 16
ATOM 27692 C C . LEU A 1 70 ? 1.422 -4.898 -5.733 1.00 42.52 70 LEU A C 16
ATOM 27693 O O . LEU A 1 70 ? 0.845 -5.955 -5.459 1.00 5.43 70 LEU A O 16
ATOM 27709 N N . LYS A 1 71 ? 1.790 -4.562 -6.977 1.00 50.42 71 LYS A N 16
ATOM 27710 C CA . LYS A 1 71 ? 1.500 -5.396 -8.171 1.00 74.45 71 LYS A CA 16
ATOM 27711 C C . LYS A 1 71 ? 2.743 -6.185 -8.668 1.00 24.22 71 LYS A C 16
ATOM 27712 O O . LYS A 1 71 ? 2.662 -6.891 -9.680 1.00 31.10 71 LYS A O 16
ATOM 27731 N N . ASP A 1 72 ? 3.878 -6.088 -7.944 1.00 30.35 72 ASP A N 16
ATOM 27732 C CA . ASP A 1 72 ? 5.157 -6.708 -8.380 1.00 3.45 72 ASP A CA 16
ATOM 27733 C C . ASP A 1 72 ? 5.223 -8.222 -8.014 1.00 44.20 72 ASP A C 16
ATOM 27734 O O . ASP A 1 72 ? 4.713 -8.649 -6.971 1.00 52.32 72 ASP A O 16
ATOM 27743 N N . ALA A 1 73 ? 5.901 -9.009 -8.875 1.00 54.25 73 ALA A N 16
ATOM 27744 C CA . ALA A 1 73 ? 6.006 -10.484 -8.743 1.00 4.33 73 ALA A CA 16
ATOM 27745 C C . ALA A 1 73 ? 7.099 -10.925 -7.729 1.00 62.31 73 ALA A C 16
ATOM 27746 O O . ALA A 1 73 ? 7.091 -12.072 -7.264 1.00 44.02 73 ALA A O 16
ATOM 27753 N N . LYS A 1 74 ? 8.038 -10.013 -7.406 1.00 50.41 74 LYS A N 16
ATOM 27754 C CA . LYS A 1 74 ? 9.134 -10.277 -6.437 1.00 51.10 74 LYS A CA 16
ATOM 27755 C C . LYS A 1 74 ? 8.603 -10.380 -4.983 1.00 3.21 74 LYS A C 16
ATOM 27756 O O . LYS A 1 74 ? 9.101 -11.184 -4.179 1.00 43.23 74 LYS A O 16
ATOM 27775 N N . ASN A 1 75 ? 7.576 -9.562 -4.665 1.00 40.54 75 ASN A N 16
ATOM 27776 C CA . ASN A 1 75 ? 6.949 -9.520 -3.319 1.00 32.22 75 ASN A CA 16
ATOM 27777 C C . ASN A 1 75 ? 5.383 -9.436 -3.389 1.00 10.40 75 ASN A C 16
ATOM 27778 O O . ASN A 1 75 ? 4.791 -8.412 -3.043 1.00 64.12 75 ASN A O 16
ATOM 27789 N N . PRO A 1 76 ? 4.677 -10.526 -3.848 1.00 25.52 76 PRO A N 16
ATOM 27790 C CA . PRO A 1 76 ? 3.183 -10.588 -3.817 1.00 32.11 76 PRO A CA 16
ATOM 27791 C C . PRO A 1 76 ? 2.629 -10.937 -2.402 1.00 53.50 76 PRO A C 16
ATOM 27792 O O . PRO A 1 76 ? 1.477 -10.635 -2.066 1.00 3.52 76 PRO A O 16
ATOM 27803 N N . ASP A 1 77 ? 3.492 -11.570 -1.590 1.00 44.12 77 ASP A N 16
ATOM 27804 C CA . ASP A 1 77 ? 3.222 -11.946 -0.187 1.00 61.32 77 ASP A CA 16
ATOM 27805 C C . ASP A 1 77 ? 2.993 -10.709 0.708 1.00 75.51 77 ASP A C 16
ATOM 27806 O O . ASP A 1 77 ? 2.214 -10.771 1.659 1.00 43.25 77 ASP A O 16
ATOM 27815 N N . LEU A 1 78 ? 3.663 -9.595 0.359 1.00 2.32 78 LEU A N 16
ATOM 27816 C CA . LEU A 1 78 ? 3.588 -8.318 1.101 1.00 35.41 78 LEU A CA 16
ATOM 27817 C C . LEU A 1 78 ? 2.128 -7.812 1.272 1.00 15.45 78 LEU A C 16
ATOM 27818 O O . LEU A 1 78 ? 1.656 -7.620 2.403 1.00 53.21 78 LEU A O 16
ATOM 27834 N N . ARG A 1 79 ? 1.415 -7.629 0.139 1.00 24.11 79 ARG A N 16
ATOM 27835 C CA . ARG A 1 79 ? 0.024 -7.117 0.146 1.00 2.34 79 ARG A CA 16
ATOM 27836 C C . ARG A 1 79 ? -0.970 -8.191 0.631 1.00 14.34 79 ARG A C 16
ATOM 27837 O O . ARG A 1 79 ? -1.944 -7.861 1.302 1.00 64.10 79 ARG A O 16
ATOM 27858 N N . ARG A 1 80 ? -0.698 -9.462 0.310 1.00 75.10 80 ARG A N 16
ATOM 27859 C CA . ARG A 1 80 ? -1.508 -10.606 0.796 1.00 2.52 80 ARG A CA 16
ATOM 27860 C C . ARG A 1 80 ? -1.630 -10.588 2.347 1.00 71.44 80 ARG A C 16
ATOM 27861 O O . ARG A 1 80 ? -2.718 -10.768 2.900 1.00 22.44 80 ARG A O 16
ATOM 27882 N N . ASN A 1 81 ? -0.493 -10.319 3.014 1.00 51.12 81 ASN A N 16
ATOM 27883 C CA . ASN A 1 81 ? -0.411 -10.193 4.487 1.00 44.41 81 ASN A CA 16
ATOM 27884 C C . ASN A 1 81 ? -1.181 -8.947 5.014 1.00 53.41 81 ASN A C 16
ATOM 27885 O O . ASN A 1 81 ? -1.759 -9.004 6.102 1.00 74.41 81 ASN A O 16
ATOM 27896 N N . VAL A 1 82 ? -1.192 -7.831 4.245 1.00 21.44 82 VAL A N 16
ATOM 27897 C CA . VAL A 1 82 ? -1.952 -6.604 4.632 1.00 40.13 82 VAL A CA 16
ATOM 27898 C C . VAL A 1 82 ? -3.484 -6.860 4.583 1.00 5.43 82 VAL A C 16
ATOM 27899 O O . VAL A 1 82 ? -4.217 -6.515 5.517 1.00 25.41 82 VAL A O 16
ATOM 27912 N N . LEU A 1 83 ? -3.936 -7.467 3.471 1.00 15.11 83 LEU A N 16
ATOM 27913 C CA . LEU A 1 83 ? -5.346 -7.890 3.263 1.00 52.02 83 LEU A CA 16
ATOM 27914 C C . LEU A 1 83 ? -5.819 -8.920 4.333 1.00 24.50 83 LEU A C 16
ATOM 27915 O O . LEU A 1 83 ? -6.995 -8.941 4.707 1.00 20.20 83 LEU A O 16
ATOM 27931 N N . CYS A 1 84 ? -4.885 -9.774 4.805 1.00 15.34 84 CYS A N 16
ATOM 27932 C CA . CYS A 1 84 ? -5.158 -10.772 5.878 1.00 53.10 84 CYS A CA 16
ATOM 27933 C C . CYS A 1 84 ? -5.125 -10.138 7.295 1.00 33.21 84 CYS A C 16
ATOM 27934 O O . CYS A 1 84 ? -5.562 -10.764 8.263 1.00 34.23 84 CYS A O 16
ATOM 27942 N N . GLY A 1 85 ? -4.600 -8.906 7.405 1.00 62.15 85 GLY A N 16
ATOM 27943 C CA . GLY A 1 85 ? -4.523 -8.184 8.686 1.00 42.34 85 GLY A CA 16
ATOM 27944 C C . GLY A 1 85 ? -3.235 -8.443 9.477 1.00 1.12 85 GLY A C 16
ATOM 27945 O O . GLY A 1 85 ? -3.095 -7.945 10.598 1.00 2.42 85 GLY A O 16
ATOM 27949 N N . ALA A 1 86 ? -2.296 -9.219 8.896 1.00 1.32 86 ALA A N 16
ATOM 27950 C CA . ALA A 1 86 ? -0.968 -9.480 9.495 1.00 64.01 86 ALA A CA 16
ATOM 27951 C C . ALA A 1 86 ? -0.113 -8.187 9.507 1.00 5.43 86 ALA A C 16
ATOM 27952 O O . ALA A 1 86 ? 0.527 -7.856 10.505 1.00 61.44 86 ALA A O 16
ATOM 27959 N N . ILE A 1 87 ? -0.119 -7.468 8.372 1.00 34.44 87 ILE A N 16
ATOM 27960 C CA . ILE A 1 87 ? 0.514 -6.134 8.236 1.00 23.23 87 ILE A CA 16
ATOM 27961 C C . ILE A 1 87 ? -0.597 -5.053 8.158 1.00 74.43 87 ILE A C 16
ATOM 27962 O O . ILE A 1 87 ? -1.619 -5.262 7.502 1.00 31.32 87 ILE A O 16
ATOM 27978 N N . THR A 1 88 ? -0.411 -3.914 8.853 1.00 5.13 88 THR A N 16
ATOM 27979 C CA . THR A 1 88 ? -1.399 -2.803 8.833 1.00 60.40 88 THR A CA 16
ATOM 27980 C C . THR A 1 88 ? -1.140 -1.845 7.643 1.00 72.12 88 THR A C 16
ATOM 27981 O O . THR A 1 88 ? -0.001 -1.746 7.158 1.00 10.42 88 THR A O 16
ATOM 27992 N N . PRO A 1 89 ? -2.206 -1.144 7.124 1.00 41.40 89 PRO A N 16
ATOM 27993 C CA . PRO A 1 89 ? -2.043 -0.039 6.137 1.00 34.51 89 PRO A CA 16
ATOM 27994 C C . PRO A 1 89 ? -1.106 1.109 6.616 1.00 61.13 89 PRO A C 16
ATOM 27995 O O . PRO A 1 89 ? -0.553 1.848 5.792 1.00 34.52 89 PRO A O 16
ATOM 28006 N N . GLN A 1 90 ? -0.941 1.240 7.949 1.00 3.42 90 GLN A N 16
ATOM 28007 C CA . GLN A 1 90 ? 0.011 2.198 8.561 1.00 11.23 90 GLN A CA 16
ATOM 28008 C C . GLN A 1 90 ? 1.478 1.764 8.290 1.00 65.53 90 GLN A C 16
ATOM 28009 O O . GLN A 1 90 ? 2.317 2.596 7.923 1.00 65.03 90 GLN A O 16
ATOM 28023 N N . GLN A 1 91 ? 1.766 0.450 8.482 1.00 51.10 91 GLN A N 16
ATOM 28024 C CA . GLN A 1 91 ? 3.113 -0.143 8.246 1.00 74.20 91 GLN A CA 16
ATOM 28025 C C . GLN A 1 91 ? 3.601 0.116 6.804 1.00 3.21 91 GLN A C 16
ATOM 28026 O O . GLN A 1 91 ? 4.645 0.719 6.605 1.00 33.44 91 GLN A O 16
ATOM 28040 N N . ILE A 1 92 ? 2.800 -0.314 5.811 1.00 52.15 92 ILE A N 16
ATOM 28041 C CA . ILE A 1 92 ? 3.123 -0.153 4.364 1.00 61.14 92 ILE A CA 16
ATOM 28042 C C . ILE A 1 92 ? 3.204 1.357 3.935 1.00 23.22 92 ILE A C 16
ATOM 28043 O O . ILE A 1 92 ? 3.842 1.694 2.931 1.00 62.31 92 ILE A O 16
ATOM 28059 N N . ALA A 1 93 ? 2.585 2.255 4.732 1.00 31.45 93 ALA A N 16
ATOM 28060 C CA . ALA A 1 93 ? 2.643 3.725 4.509 1.00 4.21 93 ALA A CA 16
ATOM 28061 C C . ALA A 1 93 ? 4.001 4.339 4.945 1.00 51.32 93 ALA A C 16
ATOM 28062 O O . ALA A 1 93 ? 4.470 5.310 4.340 1.00 62.25 93 ALA A O 16
ATOM 28069 N N . VAL A 1 94 ? 4.617 3.779 6.009 1.00 72.31 94 VAL A N 16
ATOM 28070 C CA . VAL A 1 94 ? 5.879 4.317 6.599 1.00 5.20 94 VAL A CA 16
ATOM 28071 C C . VAL A 1 94 ? 7.135 3.460 6.257 1.00 54.44 94 VAL A C 16
ATOM 28072 O O . VAL A 1 94 ? 8.267 3.928 6.407 1.00 62.30 94 VAL A O 16
ATOM 28085 N N . MET A 1 95 ? 6.922 2.224 5.781 1.00 20.41 95 MET A N 16
ATOM 28086 C CA . MET A 1 95 ? 8.008 1.234 5.547 1.00 53.12 95 MET A CA 16
ATOM 28087 C C . MET A 1 95 ? 8.820 1.529 4.253 1.00 63.45 95 MET A C 16
ATOM 28088 O O . MET A 1 95 ? 8.249 1.867 3.221 1.00 21.15 95 MET A O 16
ATOM 28102 N N . THR A 1 96 ? 10.163 1.402 4.338 1.00 14.12 96 THR A N 16
ATOM 28103 C CA . THR A 1 96 ? 11.087 1.621 3.189 1.00 72.53 96 THR A CA 16
ATOM 28104 C C . THR A 1 96 ? 11.058 0.432 2.194 1.00 5.20 96 THR A C 16
ATOM 28105 O O . THR A 1 96 ? 10.605 -0.658 2.540 1.00 15.34 96 THR A O 16
ATOM 28116 N N . SER A 1 97 ? 11.615 0.644 0.988 1.00 32.04 97 SER A N 16
ATOM 28117 C CA . SER A 1 97 ? 11.524 -0.307 -0.150 1.00 74.12 97 SER A CA 16
ATOM 28118 C C . SER A 1 97 ? 12.231 -1.662 0.101 1.00 44.31 97 SER A C 16
ATOM 28119 O O . SER A 1 97 ? 11.798 -2.686 -0.435 1.00 34.23 97 SER A O 16
ATOM 28127 N N . GLU A 1 98 ? 13.306 -1.660 0.916 1.00 11.04 98 GLU A N 16
ATOM 28128 C CA . GLU A 1 98 ? 14.046 -2.900 1.288 1.00 2.42 98 GLU A CA 16
ATOM 28129 C C . GLU A 1 98 ? 13.139 -3.844 2.110 1.00 35.12 98 GLU A C 16
ATOM 28130 O O . GLU A 1 98 ? 13.020 -5.042 1.827 1.00 44.42 98 GLU A O 16
ATOM 28142 N N . GLU A 1 99 ? 12.496 -3.260 3.127 1.00 63.13 99 GLU A N 16
ATOM 28143 C CA . GLU A 1 99 ? 11.607 -3.985 4.054 1.00 50.34 99 GLU A CA 16
ATOM 28144 C C . GLU A 1 99 ? 10.212 -4.263 3.429 1.00 72.31 99 GLU A C 16
ATOM 28145 O O . GLU A 1 99 ? 9.523 -5.194 3.851 1.00 33.30 99 GLU A O 16
ATOM 28157 N N . MET A 1 100 ? 9.805 -3.460 2.414 1.00 24.41 100 MET A N 16
ATOM 28158 C CA . MET A 1 100 ? 8.600 -3.768 1.597 1.00 61.03 100 MET A CA 16
ATOM 28159 C C . MET A 1 100 ? 8.854 -5.020 0.731 1.00 44.40 100 MET A C 16
ATOM 28160 O O . MET A 1 100 ? 7.986 -5.884 0.607 1.00 43.41 100 MET A O 16
ATOM 28174 N N . ALA A 1 101 ? 10.072 -5.112 0.159 1.00 60.53 101 ALA A N 16
ATOM 28175 C CA . ALA A 1 101 ? 10.515 -6.298 -0.606 1.00 51.12 101 ALA A CA 16
ATOM 28176 C C . ALA A 1 101 ? 10.549 -7.564 0.281 1.00 1.12 101 ALA A C 16
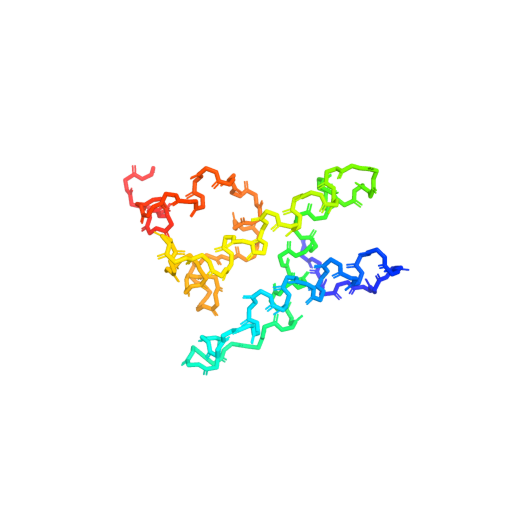ATOM 28177 O O . ALA A 1 101 ? 10.320 -8.670 -0.209 1.00 72.51 101 ALA A O 16
ATOM 28184 N N . SER A 1 102 ? 10.821 -7.357 1.591 1.00 75.40 102 SER A N 16
ATOM 28185 C CA . SER A 1 102 ? 10.767 -8.409 2.635 1.00 64.01 102 SER A CA 16
ATOM 28186 C C . SER A 1 102 ? 11.796 -9.537 2.371 1.00 1.01 102 SER A C 16
ATOM 28187 O O . SER A 1 102 ? 11.480 -10.726 2.478 1.00 22.01 102 SER A O 16
ATOM 28195 N N . ASP A 1 103 ? 13.044 -9.127 2.055 1.00 11.23 103 ASP A N 16
ATOM 28196 C CA . ASP A 1 103 ? 14.171 -10.047 1.744 1.00 51.13 103 ASP A CA 16
ATOM 28197 C C . ASP A 1 103 ? 14.457 -11.070 2.874 1.00 0.12 103 ASP A C 16
ATOM 28198 O O . ASP A 1 103 ? 14.809 -12.226 2.598 1.00 71.04 103 ASP A O 16
ATOM 28207 N N . GLU A 1 104 ? 14.307 -10.636 4.139 1.00 74.51 104 GLU A N 16
ATOM 28208 C CA . GLU A 1 104 ? 14.416 -11.534 5.313 1.00 43.32 104 GLU A CA 16
ATOM 28209 C C . GLU A 1 104 ? 13.362 -12.665 5.241 1.00 62.34 104 GLU A C 16
ATOM 28210 O O . GLU A 1 104 ? 13.682 -13.835 5.417 1.00 73.14 104 GLU A O 16
ATOM 28222 N N . LEU A 1 105 ? 12.113 -12.286 4.918 1.00 12.10 105 LEU A N 16
ATOM 28223 C CA . LEU A 1 105 ? 10.974 -13.227 4.778 1.00 3.41 105 LEU A CA 16
ATOM 28224 C C . LEU A 1 105 ? 11.069 -14.118 3.511 1.00 52.13 105 LEU A C 16
ATOM 28225 O O . LEU A 1 105 ? 10.206 -14.957 3.286 1.00 31.14 105 LEU A O 16
ATOM 28241 N N . LYS A 1 106 ? 12.091 -13.890 2.667 1.00 31.52 106 LYS A N 16
ATOM 28242 C CA . LYS A 1 106 ? 12.411 -14.789 1.529 1.00 22.34 106 LYS A CA 16
ATOM 28243 C C . LYS A 1 106 ? 13.289 -15.968 2.006 1.00 62.04 106 LYS A C 16
ATOM 28244 O O . LYS A 1 106 ? 13.144 -17.099 1.532 1.00 35.13 106 LYS A O 16
ATOM 28263 N N . GLU A 1 107 ? 14.195 -15.676 2.958 1.00 24.53 107 GLU A N 16
ATOM 28264 C CA . GLU A 1 107 ? 15.067 -16.684 3.602 1.00 3.32 107 GLU A CA 16
ATOM 28265 C C . GLU A 1 107 ? 14.278 -17.517 4.632 1.00 30.01 107 GLU A C 16
ATOM 28266 O O . GLU A 1 107 ? 14.364 -18.747 4.657 1.00 20.33 107 GLU A O 16
ATOM 28278 N N . ILE A 1 108 ? 13.496 -16.813 5.462 1.00 44.42 108 ILE A N 16
ATOM 28279 C CA . ILE A 1 108 ? 12.594 -17.415 6.471 1.00 62.03 108 ILE A CA 16
ATOM 28280 C C . ILE A 1 108 ? 11.351 -18.071 5.800 1.00 51.42 108 ILE A C 16
ATOM 28281 O O . ILE A 1 108 ? 10.734 -18.973 6.380 1.00 3.42 108 ILE A O 16
ATOM 28297 N N . ARG A 1 109 ? 11.024 -17.603 4.566 1.00 33.44 109 ARG A N 16
ATOM 28298 C CA . ARG A 1 109 ? 9.809 -18.006 3.795 1.00 24.52 109 ARG A CA 16
ATOM 28299 C C . ARG A 1 109 ? 8.519 -17.501 4.527 1.00 11.33 109 ARG A C 16
ATOM 28300 O O . ARG A 1 109 ? 8.614 -16.809 5.557 1.00 21.54 109 ARG A O 16
ATOM 28321 N N . LYS A 1 110 ? 7.323 -17.759 3.962 1.00 72.32 110 LYS A N 16
ATOM 28322 C CA . LYS A 1 110 ? 6.042 -17.493 4.650 1.00 25.01 110 LYS A CA 16
ATOM 28323 C C . LYS A 1 110 ? 5.930 -18.334 5.956 1.00 1.01 110 LYS A C 16
ATOM 28324 O O . LYS A 1 110 ? 5.509 -19.497 5.943 1.00 61.10 110 LYS A O 16
ATOM 28343 N N . ALA A 1 111 ? 6.381 -17.734 7.068 1.00 10.33 111 ALA A N 16
ATOM 28344 C CA . ALA A 1 111 ? 6.327 -18.344 8.413 1.00 5.41 111 ALA A CA 16
ATOM 28345 C C . ALA A 1 111 ? 5.141 -17.763 9.238 1.00 23.02 111 ALA A C 16
ATOM 28346 O O . ALA A 1 111 ? 4.239 -17.116 8.679 1.00 32.00 111 ALA A O 16
ATOM 28353 N N . MET A 1 112 ? 5.143 -18.020 10.562 1.00 53.53 112 MET A N 16
ATOM 28354 C CA . MET A 1 112 ? 4.102 -17.530 11.503 1.00 1.54 112 MET A CA 16
ATOM 28355 C C . MET A 1 112 ? 4.748 -17.082 12.832 1.00 61.42 112 MET A C 16
ATOM 28356 O O . MET A 1 112 ? 5.776 -17.636 13.238 1.00 44.05 112 MET A O 16
ATOM 28370 N N . THR A 1 113 ? 4.128 -16.066 13.470 1.00 74.23 113 THR A N 16
ATOM 28371 C CA . THR A 1 113 ? 4.585 -15.446 14.751 1.00 32.42 113 THR A CA 16
ATOM 28372 C C . THR A 1 113 ? 5.915 -14.641 14.562 1.00 4.12 113 THR A C 16
ATOM 28373 O O . THR A 1 113 ? 5.855 -13.400 14.409 1.00 37.59 113 THR A O 16
ATOM 28385 N N . SER A 1 1 ? -4.891 12.040 18.078 1.00 61.54 1 SER A N 17
ATOM 28386 C CA . SER A 1 1 ? -4.799 10.611 17.663 1.00 30.15 1 SER A CA 17
ATOM 28387 C C . SER A 1 1 ? -6.195 9.934 17.599 1.00 14.30 1 SER A C 17
ATOM 28388 O O . SER A 1 1 ? -6.466 9.163 16.673 1.00 31.53 1 SER A O 17
ATOM 28398 N N . HIS A 1 2 ? -7.071 10.215 18.595 1.00 10.52 2 HIS A N 17
ATOM 28399 C CA . HIS A 1 2 ? -8.435 9.612 18.671 1.00 73.24 2 HIS A CA 17
ATOM 28400 C C . HIS A 1 2 ? -9.423 10.203 17.636 1.00 11.52 2 HIS A C 17
ATOM 28401 O O . HIS A 1 2 ? -10.429 9.560 17.308 1.00 5.22 2 HIS A O 17
ATOM 28416 N N . MET A 1 3 ? -9.150 11.433 17.153 1.00 12.31 3 MET A N 17
ATOM 28417 C CA . MET A 1 3 ? -9.946 12.061 16.069 1.00 41.54 3 MET A CA 17
ATOM 28418 C C . MET A 1 3 ? -9.813 11.261 14.739 1.00 31.44 3 MET A C 17
ATOM 28419 O O . MET A 1 3 ? -8.804 10.566 14.542 1.00 22.41 3 MET A O 17
ATOM 28433 N N . PRO A 1 4 ? -10.841 11.320 13.818 1.00 62.35 4 PRO A N 17
ATOM 28434 C CA . PRO A 1 4 ? -10.754 10.689 12.467 1.00 0.23 4 PRO A CA 17
ATOM 28435 C C . PRO A 1 4 ? -9.466 11.075 11.690 1.00 2.40 4 PRO A C 17
ATOM 28436 O O . PRO A 1 4 ? -9.000 12.221 11.775 1.00 61.01 4 PRO A O 17
ATOM 28447 N N . VAL A 1 5 ? -8.904 10.101 10.949 1.00 71.13 5 VAL A N 17
ATOM 28448 C CA . VAL A 1 5 ? -7.651 10.272 10.171 1.00 1.31 5 VAL A CA 17
ATOM 28449 C C . VAL A 1 5 ? -7.795 11.367 9.066 1.00 4.12 5 VAL A C 17
ATOM 28450 O O . VAL A 1 5 ? -8.924 11.692 8.665 1.00 11.45 5 VAL A O 17
ATOM 28463 N N . PRO A 1 6 ? -6.661 11.981 8.575 1.00 15.14 6 PRO A N 17
ATOM 28464 C CA . PRO A 1 6 ? -6.709 12.927 7.428 1.00 20.20 6 PRO A CA 17
ATOM 28465 C C . PRO A 1 6 ? -7.308 12.297 6.140 1.00 14.14 6 PRO A C 17
ATOM 28466 O O . PRO A 1 6 ? -7.320 11.069 5.965 1.00 61.40 6 PRO A O 17
ATOM 28477 N N . VAL A 1 7 ? -7.772 13.161 5.242 1.00 23.31 7 VAL A N 17
ATOM 28478 C CA . VAL A 1 7 ? -8.607 12.775 4.084 1.00 2.00 7 VAL A CA 17
ATOM 28479 C C . VAL A 1 7 ? -8.024 13.284 2.750 1.00 55.00 7 VAL A C 17
ATOM 28480 O O . VAL A 1 7 ? -7.118 14.134 2.724 1.00 23.25 7 VAL A O 17
ATOM 28493 N N . THR A 1 8 ? -8.552 12.724 1.647 1.00 30.45 8 THR A N 17
ATOM 28494 C CA . THR A 1 8 ? -8.250 13.176 0.274 1.00 40.14 8 THR A CA 17
ATOM 28495 C C . THR A 1 8 ? -8.624 14.668 0.042 1.00 40.43 8 THR A C 17
ATOM 28496 O O . THR A 1 8 ? -9.800 15.027 -0.108 1.00 64.34 8 THR A O 17
ATOM 28507 N N . CYS A 1 9 ? -7.602 15.533 0.068 1.00 41.45 9 CYS A N 17
ATOM 28508 C CA . CYS A 1 9 ? -7.732 16.959 -0.294 1.00 62.44 9 CYS A CA 17
ATOM 28509 C C . CYS A 1 9 ? -7.397 17.154 -1.788 1.00 33.42 9 CYS A C 17
ATOM 28510 O O . CYS A 1 9 ? -6.402 16.610 -2.270 1.00 53.44 9 CYS A O 17
ATOM 28518 N N . ASP A 1 10 ? -8.244 17.920 -2.509 1.00 62.35 10 ASP A N 17
ATOM 28519 C CA . ASP A 1 10 ? -8.062 18.245 -3.953 1.00 12.04 10 ASP A CA 17
ATOM 28520 C C . ASP A 1 10 ? -8.156 16.987 -4.869 1.00 43.15 10 ASP A C 17
ATOM 28521 O O . ASP A 1 10 ? -8.274 15.848 -4.393 1.00 24.33 10 ASP A O 17
ATOM 28530 N N . ALA A 1 11 ? -8.099 17.213 -6.195 1.00 35.12 11 ALA A N 17
ATOM 28531 C CA . ALA A 1 11 ? -8.068 16.121 -7.199 1.00 14.31 11 ALA A CA 17
ATOM 28532 C C . ALA A 1 11 ? -6.715 15.358 -7.195 1.00 63.21 11 ALA A C 17
ATOM 28533 O O . ALA A 1 11 ? -6.627 14.249 -7.734 1.00 40.43 11 ALA A O 17
ATOM 28540 N N . VAL A 1 12 ? -5.677 15.973 -6.583 1.00 50.32 12 VAL A N 17
ATOM 28541 C CA . VAL A 1 12 ? -4.339 15.350 -6.413 1.00 72.42 12 VAL A CA 17
ATOM 28542 C C . VAL A 1 12 ? -4.431 14.058 -5.567 1.00 0.11 12 VAL A C 17
ATOM 28543 O O . VAL A 1 12 ? -4.103 12.965 -6.043 1.00 31.20 12 VAL A O 17
ATOM 28556 N N . ARG A 1 13 ? -4.904 14.204 -4.310 1.00 53.31 13 ARG A N 17
ATOM 28557 C CA . ARG A 1 13 ? -5.106 13.060 -3.390 1.00 73.21 13 ARG A CA 17
ATOM 28558 C C . ARG A 1 13 ? -6.282 12.166 -3.859 1.00 63.34 13 ARG A C 17
ATOM 28559 O O . ARG A 1 13 ? -6.244 10.961 -3.674 1.00 13.53 13 ARG A O 17
ATOM 28580 N N . ASN A 1 14 ? -7.306 12.765 -4.499 1.00 0.44 14 ASN A N 17
ATOM 28581 C CA . ASN A 1 14 ? -8.447 11.997 -5.073 1.00 55.24 14 ASN A CA 17
ATOM 28582 C C . ASN A 1 14 ? -7.946 10.977 -6.126 1.00 40.33 14 ASN A C 17
ATOM 28583 O O . ASN A 1 14 ? -8.506 9.894 -6.266 1.00 24.03 14 ASN A O 17
ATOM 28594 N N . LYS A 1 15 ? -6.875 11.342 -6.843 1.00 63.22 15 LYS A N 17
ATOM 28595 C CA . LYS A 1 15 ? -6.163 10.426 -7.757 1.00 14.21 15 LYS A CA 17
ATOM 28596 C C . LYS A 1 15 ? -5.211 9.461 -6.977 1.00 11.20 15 LYS A C 17
ATOM 28597 O O . LYS A 1 15 ? -5.076 8.291 -7.349 1.00 2.03 15 LYS A O 17
ATOM 28616 N N . CYS A 1 16 ? -4.578 9.964 -5.883 1.00 54.35 16 CYS A N 17
ATOM 28617 C CA . CYS A 1 16 ? -3.609 9.181 -5.053 1.00 30.34 16 CYS A CA 17
ATOM 28618 C C . CYS A 1 16 ? -4.269 7.947 -4.381 1.00 35.42 16 CYS A C 17
ATOM 28619 O O . CYS A 1 16 ? -3.776 6.835 -4.535 1.00 11.25 16 CYS A O 17
ATOM 28627 N N . ARG A 1 17 ? -5.373 8.151 -3.637 1.00 31.24 17 ARG A N 17
ATOM 28628 C CA . ARG A 1 17 ? -6.149 7.037 -3.020 1.00 22.30 17 ARG A CA 17
ATOM 28629 C C . ARG A 1 17 ? -6.596 5.978 -4.069 1.00 43.51 17 ARG A C 17
ATOM 28630 O O . ARG A 1 17 ? -6.514 4.783 -3.813 1.00 3.15 17 ARG A O 17
ATOM 28651 N N . GLU A 1 18 ? -7.035 6.448 -5.261 1.00 70.25 18 GLU A N 17
ATOM 28652 C CA . GLU A 1 18 ? -7.575 5.569 -6.332 1.00 51.52 18 GLU A CA 17
ATOM 28653 C C . GLU A 1 18 ? -6.503 4.712 -7.036 1.00 1.32 18 GLU A C 17
ATOM 28654 O O . GLU A 1 18 ? -6.792 3.584 -7.428 1.00 41.35 18 GLU A O 17
ATOM 28666 N N . MET A 1 19 ? -5.280 5.252 -7.206 1.00 54.41 19 MET A N 17
ATOM 28667 C CA . MET A 1 19 ? -4.144 4.487 -7.797 1.00 34.04 19 MET A CA 17
ATOM 28668 C C . MET A 1 19 ? -3.604 3.422 -6.793 1.00 0.34 19 MET A C 17
ATOM 28669 O O . MET A 1 19 ? -3.095 2.368 -7.200 1.00 64.24 19 MET A O 17
ATOM 28683 N N . LEU A 1 20 ? -3.733 3.715 -5.478 1.00 11.12 20 LEU A N 17
ATOM 28684 C CA . LEU A 1 20 ? -3.417 2.754 -4.393 1.00 30.13 20 LEU A CA 17
ATOM 28685 C C . LEU A 1 20 ? -4.486 1.632 -4.313 1.00 21.23 20 LEU A C 17
ATOM 28686 O O . LEU A 1 20 ? -4.151 0.456 -4.123 1.00 70.10 20 LEU A O 17
ATOM 28702 N N . THR A 1 21 ? -5.773 2.022 -4.467 1.00 54.44 21 THR A N 17
ATOM 28703 C CA . THR A 1 21 ? -6.916 1.072 -4.551 1.00 34.34 21 THR A CA 17
ATOM 28704 C C . THR A 1 21 ? -6.777 0.170 -5.798 1.00 43.22 21 THR A C 17
ATOM 28705 O O . THR A 1 21 ? -7.093 -1.021 -5.753 1.00 41.45 21 THR A O 17
ATOM 28716 N N . ALA A 1 22 ? -6.294 0.778 -6.907 1.00 62.43 22 ALA A N 17
ATOM 28717 C CA . ALA A 1 22 ? -6.042 0.085 -8.189 1.00 22.11 22 ALA A CA 17
ATOM 28718 C C . ALA A 1 22 ? -4.983 -1.027 -8.036 1.00 73.12 22 ALA A C 17
ATOM 28719 O O . ALA A 1 22 ? -5.114 -2.104 -8.617 1.00 12.20 22 ALA A O 17
ATOM 28726 N N . ALA A 1 23 ? -3.940 -0.743 -7.234 1.00 60.10 23 ALA A N 17
ATOM 28727 C CA . ALA A 1 23 ? -2.892 -1.724 -6.885 1.00 14.22 23 ALA A CA 17
ATOM 28728 C C . ALA A 1 23 ? -3.440 -2.909 -6.035 1.00 41.54 23 ALA A C 17
ATOM 28729 O O . ALA A 1 23 ? -2.944 -4.036 -6.131 1.00 72.22 23 ALA A O 17
ATOM 28736 N N . LEU A 1 24 ? -4.454 -2.626 -5.191 1.00 35.50 24 LEU A N 17
ATOM 28737 C CA . LEU A 1 24 ? -5.110 -3.641 -4.317 1.00 52.41 24 LEU A CA 17
ATOM 28738 C C . LEU A 1 24 ? -6.280 -4.402 -5.020 1.00 73.43 24 LEU A C 17
ATOM 28739 O O . LEU A 1 24 ? -6.799 -5.396 -4.481 1.00 41.15 24 LEU A O 17
ATOM 28755 N N . GLN A 1 25 ? -6.711 -3.917 -6.201 1.00 1.14 25 GLN A N 17
ATOM 28756 C CA . GLN A 1 25 ? -7.802 -4.557 -7.008 1.00 42.35 25 GLN A CA 17
ATOM 28757 C C . GLN A 1 25 ? -7.285 -5.056 -8.380 1.00 72.43 25 GLN A C 17
ATOM 28758 O O . GLN A 1 25 ? -8.082 -5.551 -9.189 1.00 31.24 25 GLN A O 17
ATOM 28772 N N . THR A 1 26 ? -5.956 -4.957 -8.608 1.00 21.33 26 THR A N 17
ATOM 28773 C CA . THR A 1 26 ? -5.316 -5.199 -9.930 1.00 12.20 26 THR A CA 17
ATOM 28774 C C . THR A 1 26 ? -5.644 -6.596 -10.524 1.00 54.34 26 THR A C 17
ATOM 28775 O O . THR A 1 26 ? -5.892 -6.728 -11.726 1.00 44.22 26 THR A O 17
ATOM 28786 N N . ASP A 1 27 ? -5.678 -7.617 -9.657 1.00 35.03 27 ASP A N 17
ATOM 28787 C CA . ASP A 1 27 ? -6.009 -9.010 -10.040 1.00 31.42 27 ASP A CA 17
ATOM 28788 C C . ASP A 1 27 ? -7.207 -9.528 -9.185 1.00 15.13 27 ASP A C 17
ATOM 28789 O O . ASP A 1 27 ? -7.448 -10.735 -9.094 1.00 15.24 27 ASP A O 17
ATOM 28798 N N . HIS A 1 28 ? -7.987 -8.571 -8.609 1.00 0.30 28 HIS A N 17
ATOM 28799 C CA . HIS A 1 28 ? -9.111 -8.842 -7.659 1.00 70.44 28 HIS A CA 17
ATOM 28800 C C . HIS A 1 28 ? -8.591 -9.512 -6.355 1.00 52.23 28 HIS A C 17
ATOM 28801 O O . HIS A 1 28 ? -9.253 -10.366 -5.753 1.00 32.12 28 HIS A O 17
ATOM 28816 N N . ASP A 1 29 ? -7.413 -9.043 -5.911 1.00 3.02 29 ASP A N 17
ATOM 28817 C CA . ASP A 1 29 ? -6.645 -9.618 -4.775 1.00 44.35 29 ASP A CA 17
ATOM 28818 C C . ASP A 1 29 ? -7.416 -9.488 -3.446 1.00 35.34 29 ASP A C 17
ATOM 28819 O O . ASP A 1 29 ? -7.528 -10.451 -2.673 1.00 14.31 29 ASP A O 17
ATOM 28828 N N . HIS A 1 30 ? -7.939 -8.267 -3.205 1.00 22.45 30 HIS A N 17
ATOM 28829 C CA . HIS A 1 30 ? -8.750 -7.958 -2.012 1.00 41.11 30 HIS A CA 17
ATOM 28830 C C . HIS A 1 30 ? -10.055 -8.792 -1.972 1.00 11.10 30 HIS A C 17
ATOM 28831 O O . HIS A 1 30 ? -10.552 -9.090 -0.902 1.00 43.12 30 HIS A O 17
ATOM 28846 N N . VAL A 1 31 ? -10.586 -9.162 -3.160 1.00 60.02 31 VAL A N 17
ATOM 28847 C CA . VAL A 1 31 ? -11.829 -9.971 -3.2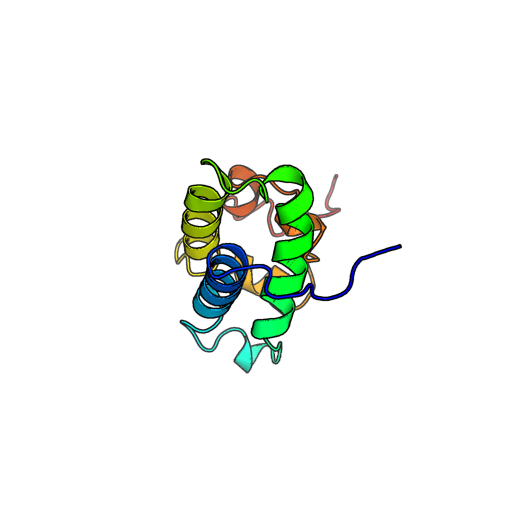79 1.00 11.51 31 VAL A CA 17
ATOM 28848 C C . VAL A 1 31 ? -11.578 -11.426 -2.812 1.00 51.35 31 VAL A C 17
ATOM 28849 O O . VAL A 1 31 ? -12.396 -12.014 -2.097 1.00 13.11 31 VAL A O 17
ATOM 28862 N N . ALA A 1 32 ? -10.420 -11.979 -3.226 1.00 32.13 32 ALA A N 17
ATOM 28863 C CA . ALA A 1 32 ? -9.974 -13.339 -2.843 1.00 24.33 32 ALA A CA 17
ATOM 28864 C C . ALA A 1 32 ? -9.815 -13.490 -1.307 1.00 25.14 32 ALA A C 17
ATOM 28865 O O . ALA A 1 32 ? -10.129 -14.540 -0.736 1.00 43.22 32 ALA A O 17
ATOM 28872 N N . ILE A 1 33 ? -9.326 -12.418 -0.661 1.00 3.43 33 ILE A N 17
ATOM 28873 C CA . ILE A 1 33 ? -9.115 -12.364 0.810 1.00 63.13 33 ILE A CA 17
ATOM 28874 C C . ILE A 1 33 ? -10.397 -11.880 1.558 1.00 22.55 33 ILE A C 17
ATOM 28875 O O . ILE A 1 33 ? -10.621 -12.230 2.727 1.00 34.33 33 ILE A O 17
ATOM 28891 N N . GLY A 1 34 ? -11.245 -11.111 0.851 1.00 51.13 34 GLY A N 17
ATOM 28892 C CA . GLY A 1 34 ? -12.475 -10.535 1.426 1.00 52.21 34 GLY A CA 17
ATOM 28893 C C . GLY A 1 34 ? -12.242 -9.231 2.204 1.00 31.40 34 GLY A C 17
ATOM 28894 O O . GLY A 1 34 ? -12.990 -8.918 3.140 1.00 2.42 34 GLY A O 17
ATOM 28898 N N . ALA A 1 35 ? -11.200 -8.476 1.812 1.00 13.04 35 ALA A N 17
ATOM 28899 C CA . ALA A 1 35 ? -10.840 -7.174 2.422 1.00 10.22 35 ALA A CA 17
ATOM 28900 C C . ALA A 1 35 ? -11.362 -5.991 1.576 1.00 64.33 35 ALA A C 17
ATOM 28901 O O . ALA A 1 35 ? -11.276 -6.020 0.352 1.00 51.31 35 ALA A O 17
ATOM 28908 N N . ASP A 1 36 ? -11.899 -4.948 2.239 1.00 52.03 36 ASP A N 17
ATOM 28909 C CA . ASP A 1 36 ? -12.340 -3.707 1.556 1.00 42.41 36 ASP A CA 17
ATOM 28910 C C . ASP A 1 36 ? -11.123 -2.790 1.263 1.00 22.42 36 ASP A C 17
ATOM 28911 O O . ASP A 1 36 ? -10.660 -2.062 2.136 1.00 34.21 36 ASP A O 17
ATOM 28920 N N . CYS A 1 37 ? -10.614 -2.846 0.022 1.00 54.45 37 CYS A N 17
ATOM 28921 C CA . CYS A 1 37 ? -9.367 -2.137 -0.390 1.00 62.31 37 CYS A CA 17
ATOM 28922 C C . CYS A 1 37 ? -9.490 -0.593 -0.397 1.00 65.52 37 CYS A C 17
ATOM 28923 O O . CYS A 1 37 ? -8.481 0.103 -0.288 1.00 64.34 37 CYS A O 17
ATOM 28931 N N . GLU A 1 38 ? -10.727 -0.076 -0.521 1.00 24.22 38 GLU A N 17
ATOM 28932 C CA . GLU A 1 38 ? -10.992 1.384 -0.682 1.00 23.42 38 GLU A CA 17
ATOM 28933 C C . GLU A 1 38 ? -10.704 2.168 0.625 1.00 71.22 38 GLU A C 17
ATOM 28934 O O . GLU A 1 38 ? -10.133 3.265 0.598 1.00 35.44 38 GLU A O 17
ATOM 28946 N N . ARG A 1 39 ? -11.120 1.587 1.766 1.00 74.40 39 ARG A N 17
ATOM 28947 C CA . ARG A 1 39 ? -10.838 2.147 3.110 1.00 40.34 39 ARG A CA 17
ATOM 28948 C C . ARG A 1 39 ? -9.351 1.946 3.508 1.00 2.40 39 ARG A C 17
ATOM 28949 O O . ARG A 1 39 ? -8.768 2.797 4.180 1.00 23.02 39 ARG A O 17
ATOM 28970 N N . LEU A 1 40 ? -8.751 0.815 3.071 1.00 51.40 40 LEU A N 17
ATOM 28971 C CA . LEU A 1 40 ? -7.333 0.493 3.360 1.00 61.11 40 LEU A CA 17
ATOM 28972 C C . LEU A 1 40 ? -6.381 1.495 2.676 1.00 74.42 40 LEU A C 17
ATOM 28973 O O . LEU A 1 40 ? -5.498 2.047 3.324 1.00 45.25 40 LEU A O 17
ATOM 28989 N N . SER A 1 41 ? -6.611 1.734 1.370 1.00 41.24 41 SER A N 17
ATOM 28990 C CA . SER A 1 41 ? -5.795 2.652 0.528 1.00 72.53 41 SER A CA 17
ATOM 28991 C C . SER A 1 41 ? -5.785 4.093 1.082 1.00 13.04 41 SER A C 17
ATOM 28992 O O . SER A 1 41 ? -4.771 4.782 1.003 1.00 70.43 41 SER A O 17
ATOM 29000 N N . ALA A 1 42 ? -6.944 4.525 1.620 1.00 5.11 42 ALA A N 17
ATOM 29001 C CA . ALA A 1 42 ? -7.103 5.822 2.316 1.00 42.32 42 ALA A CA 17
ATOM 29002 C C . ALA A 1 42 ? -6.218 5.916 3.590 1.00 60.41 42 ALA A C 17
ATOM 29003 O O . ALA A 1 42 ? -5.781 7.001 3.971 1.00 23.34 42 ALA A O 17
ATOM 29010 N N . GLN A 1 43 ? -5.992 4.764 4.258 1.00 61.10 43 GLN A N 17
ATOM 29011 C CA . GLN A 1 43 ? -5.109 4.672 5.449 1.00 22.13 43 GLN A CA 17
ATOM 29012 C C . GLN A 1 43 ? -3.595 4.657 5.063 1.00 74.14 43 GLN A C 17
ATOM 29013 O O . GLN A 1 43 ? -2.756 5.109 5.851 1.00 23.34 43 GLN A O 17
ATOM 29027 N N . ILE A 1 44 ? -3.241 4.111 3.864 1.00 63.20 44 ILE A N 17
ATOM 29028 C CA . ILE A 1 44 ? -1.878 4.316 3.278 1.00 4.51 44 ILE A CA 17
ATOM 29029 C C . ILE A 1 44 ? -1.698 5.817 2.935 1.00 42.42 44 ILE A C 17
ATOM 29030 O O . ILE A 1 44 ? -0.648 6.416 3.225 1.00 54.13 44 ILE A O 17
ATOM 29046 N N . GLU A 1 45 ? -2.761 6.404 2.337 1.00 75.52 45 GLU A N 17
ATOM 29047 C CA . GLU A 1 45 ? -2.785 7.813 1.901 1.00 3.13 45 GLU A CA 17
ATOM 29048 C C . GLU A 1 45 ? -2.559 8.787 3.073 1.00 61.54 45 GLU A C 17
ATOM 29049 O O . GLU A 1 45 ? -1.685 9.637 2.989 1.00 0.00 45 GLU A O 17
ATOM 29061 N N . GLU A 1 46 ? -3.333 8.638 4.168 1.00 32.11 46 GLU A N 17
ATOM 29062 C CA . GLU A 1 46 ? -3.273 9.566 5.323 1.00 70.03 46 GLU A CA 17
ATOM 29063 C C . GLU A 1 46 ? -1.894 9.519 6.029 1.00 44.35 46 GLU A C 17
ATOM 29064 O O . GLU A 1 46 ? -1.427 10.527 6.558 1.00 25.23 46 GLU A O 17
ATOM 29076 N N . CYS A 1 47 ? -1.260 8.329 6.025 1.00 30.33 47 CYS A N 17
ATOM 29077 C CA . CYS A 1 47 ? 0.076 8.117 6.625 1.00 74.11 47 CYS A CA 17
ATOM 29078 C C . CYS A 1 47 ? 1.180 8.878 5.854 1.00 73.41 47 CYS A C 17
ATOM 29079 O O . CYS A 1 47 ? 1.993 9.595 6.459 1.00 0.42 47 CYS A O 17
ATOM 29087 N N . ILE A 1 48 ? 1.191 8.722 4.513 1.00 12.43 48 ILE A N 17
ATOM 29088 C CA . ILE A 1 48 ? 2.117 9.470 3.624 1.00 55.53 48 ILE A CA 17
ATOM 29089 C C . ILE A 1 48 ? 1.701 10.975 3.519 1.00 45.21 48 ILE A C 17
ATOM 29090 O O . ILE A 1 48 ? 2.526 11.836 3.241 1.00 33.24 48 ILE A O 17
ATOM 29106 N N . PHE A 1 49 ? 0.406 11.270 3.770 1.00 14.53 49 PHE A N 17
ATOM 29107 C CA . PHE A 1 49 ? -0.147 12.652 3.739 1.00 1.21 49 PHE A CA 17
ATOM 29108 C C . PHE A 1 49 ? 0.318 13.484 4.966 1.00 64.41 49 PHE A C 17
ATOM 29109 O O . PHE A 1 49 ? 0.586 14.687 4.845 1.00 33.14 49 PHE A O 17
ATOM 29126 N N . ARG A 1 50 ? 0.406 12.831 6.139 1.00 63.11 50 ARG A N 17
ATOM 29127 C CA . ARG A 1 50 ? 0.821 13.483 7.402 1.00 4.33 50 ARG A CA 17
ATOM 29128 C C . ARG A 1 50 ? 2.291 13.980 7.361 1.00 20.11 50 ARG A C 17
ATOM 29129 O O . ARG A 1 50 ? 2.589 15.061 7.869 1.00 31.41 50 ARG A O 17
ATOM 29150 N N . ASP A 1 51 ? 3.205 13.168 6.805 1.00 4.14 51 ASP A N 17
ATOM 29151 C CA . ASP A 1 51 ? 4.636 13.552 6.669 1.00 4.21 51 ASP A CA 17
ATOM 29152 C C . ASP A 1 51 ? 4.937 14.243 5.302 1.00 71.31 51 ASP A C 17
ATOM 29153 O O . ASP A 1 51 ? 5.469 15.356 5.243 1.00 2.50 51 ASP A O 17
ATOM 29162 N N . VAL A 1 52 ? 4.565 13.561 4.210 1.00 74.44 52 VAL A N 17
ATOM 29163 C CA . VAL A 1 52 ? 5.013 13.888 2.821 1.00 40.50 52 VAL A CA 17
ATOM 29164 C C . VAL A 1 52 ? 3.910 14.611 1.977 1.00 21.42 52 VAL A C 17
ATOM 29165 O O . VAL A 1 52 ? 4.190 15.096 0.870 1.00 73.14 52 VAL A O 17
ATOM 29178 N N . GLY A 1 53 ? 2.665 14.674 2.506 1.00 12.52 53 GLY A N 17
ATOM 29179 C CA . GLY A 1 53 ? 1.469 15.163 1.762 1.00 30.01 53 GLY A CA 17
ATOM 29180 C C . GLY A 1 53 ? 1.456 16.641 1.309 1.00 52.22 53 GLY A C 17
ATOM 29181 O O . GLY A 1 53 ? 0.396 17.159 0.939 1.00 21.24 53 GLY A O 17
ATOM 29185 N N . ASN A 1 54 ? 2.622 17.314 1.349 1.00 34.32 54 ASN A N 17
ATOM 29186 C CA . ASN A 1 54 ? 2.861 18.597 0.637 1.00 23.25 54 ASN A CA 17
ATOM 29187 C C . ASN A 1 54 ? 2.799 18.436 -0.913 1.00 24.03 54 ASN A C 17
ATOM 29188 O O . ASN A 1 54 ? 2.807 19.433 -1.630 1.00 61.11 54 ASN A O 17
ATOM 29199 N N . THR A 1 55 ? 2.801 17.163 -1.389 1.00 12.21 55 THR A N 17
ATOM 29200 C CA . THR A 1 55 ? 2.615 16.765 -2.818 1.00 23.32 55 THR A CA 17
ATOM 29201 C C . THR A 1 55 ? 3.710 17.310 -3.748 1.00 11.24 55 THR A C 17
ATOM 29202 O O . THR A 1 55 ? 3.461 17.605 -4.922 1.00 60.21 55 THR A O 17
ATOM 29213 N N . ASP A 1 56 ? 4.938 17.387 -3.220 1.00 73.10 56 ASP A N 17
ATOM 29214 C CA . ASP A 1 56 ? 6.117 17.853 -3.977 1.00 15.22 56 ASP A CA 17
ATOM 29215 C C . ASP A 1 56 ? 6.813 16.659 -4.711 1.00 43.32 56 ASP A C 17
ATOM 29216 O O . ASP A 1 56 ? 6.248 15.558 -4.785 1.00 4.14 56 ASP A O 17
ATOM 29225 N N . MET A 1 57 ? 8.029 16.892 -5.254 1.00 1.31 57 MET A N 17
ATOM 29226 C CA . MET A 1 57 ? 8.750 15.933 -6.128 1.00 13.33 57 MET A CA 17
ATOM 29227 C C . MET A 1 57 ? 8.974 14.545 -5.449 1.00 0.23 57 MET A C 17
ATOM 29228 O O . MET A 1 57 ? 8.731 13.498 -6.067 1.00 43.13 57 MET A O 17
ATOM 29242 N N . LYS A 1 58 ? 9.399 14.558 -4.161 1.00 54.23 58 LYS A N 17
ATOM 29243 C CA . LYS A 1 58 ? 9.639 13.319 -3.367 1.00 11.35 58 LYS A CA 17
ATOM 29244 C C . LYS A 1 58 ? 8.333 12.504 -3.140 1.00 74.44 58 LYS A C 17
ATOM 29245 O O . LYS A 1 58 ? 8.366 11.267 -3.142 1.00 35.35 58 LYS A O 17
ATOM 29264 N N . TYR A 1 59 ? 7.192 13.216 -2.957 1.00 53.41 59 TYR A N 17
ATOM 29265 C CA . TYR A 1 59 ? 5.862 12.592 -2.738 1.00 44.53 59 TYR A CA 17
ATOM 29266 C C . TYR A 1 59 ? 5.447 11.755 -3.951 1.00 44.32 59 TYR A C 17
ATOM 29267 O O . TYR A 1 59 ? 5.049 10.603 -3.802 1.00 14.03 59 TYR A O 17
ATOM 29285 N N . LYS A 1 60 ? 5.579 12.363 -5.144 1.00 21.20 60 LYS A N 17
ATOM 29286 C CA . LYS A 1 60 ? 5.224 11.733 -6.431 1.00 32.52 60 LYS A CA 17
ATOM 29287 C C . LYS A 1 60 ? 5.956 10.385 -6.620 1.00 11.52 60 LYS A C 17
ATOM 29288 O O . LYS A 1 60 ? 5.331 9.382 -6.949 1.00 4.52 60 LYS A O 17
ATOM 29307 N N . ASN A 1 61 ? 7.278 10.383 -6.361 1.00 10.34 61 ASN A N 17
ATOM 29308 C CA . ASN A 1 61 ? 8.132 9.172 -6.461 1.00 64.15 61 ASN A CA 17
ATOM 29309 C C . ASN A 1 61 ? 7.675 8.070 -5.475 1.00 43.13 61 ASN A C 17
ATOM 29310 O O . ASN A 1 61 ? 7.547 6.906 -5.857 1.00 71.21 61 ASN A O 17
ATOM 29321 N N . ARG A 1 62 ? 7.449 8.471 -4.203 1.00 34.41 62 ARG A N 17
ATOM 29322 C CA . ARG A 1 62 ? 7.017 7.559 -3.117 1.00 23.22 62 ARG A CA 17
ATOM 29323 C C . ARG A 1 62 ? 5.659 6.895 -3.420 1.00 51.24 62 ARG A C 17
ATOM 29324 O O . ARG A 1 62 ? 5.460 5.723 -3.095 1.00 13.13 62 ARG A O 17
ATOM 29345 N N . VAL A 1 63 ? 4.742 7.654 -4.048 1.00 31.34 63 VAL A N 17
ATOM 29346 C CA . VAL A 1 63 ? 3.423 7.136 -4.475 1.00 32.33 63 VAL A CA 17
ATOM 29347 C C . VAL A 1 63 ? 3.573 6.124 -5.638 1.00 3.45 63 VAL A C 17
ATOM 29348 O O . VAL A 1 63 ? 2.993 5.042 -5.571 1.00 32.44 63 VAL A O 17
ATOM 29361 N N . ARG A 1 64 ? 4.384 6.461 -6.675 1.00 20.23 64 ARG A N 17
ATOM 29362 C CA . ARG A 1 64 ? 4.620 5.554 -7.841 1.00 0.30 64 ARG A CA 17
ATOM 29363 C C . ARG A 1 64 ? 5.274 4.216 -7.402 1.00 14.12 64 ARG A C 17
ATOM 29364 O O . ARG A 1 64 ? 4.910 3.139 -7.896 1.00 64.03 64 ARG A O 17
ATOM 29385 N N . SER A 1 65 ? 6.234 4.314 -6.461 1.00 24.13 65 SER A N 17
ATOM 29386 C CA . SER A 1 65 ? 6.904 3.141 -5.851 1.00 50.22 65 SER A CA 17
ATOM 29387 C C . SER A 1 65 ? 5.924 2.333 -4.975 1.00 12.00 65 SER A C 17
ATOM 29388 O O . SER A 1 65 ? 6.002 1.111 -4.924 1.00 4.00 65 SER A O 17
ATOM 29396 N N . ARG A 1 66 ? 5.003 3.034 -4.281 1.00 22.33 66 ARG A N 17
ATOM 29397 C CA . ARG A 1 66 ? 3.990 2.390 -3.417 1.00 20.51 66 ARG A CA 17
ATOM 29398 C C . ARG A 1 66 ? 3.006 1.540 -4.256 1.00 22.15 66 ARG A C 17
ATOM 29399 O O . ARG A 1 66 ? 2.699 0.409 -3.882 1.00 33.42 66 ARG A O 17
ATOM 29420 N N . ILE A 1 67 ? 2.556 2.091 -5.402 1.00 3.55 67 ILE A N 17
ATOM 29421 C CA . ILE A 1 67 ? 1.680 1.374 -6.367 1.00 4.50 67 ILE A CA 17
ATOM 29422 C C . ILE A 1 67 ? 2.360 0.078 -6.860 1.00 21.24 67 ILE A C 17
ATOM 29423 O O . ILE A 1 67 ? 1.817 -1.015 -6.690 1.00 32.04 67 ILE A O 17
ATOM 29439 N N . SER A 1 68 ? 3.569 0.242 -7.446 1.00 13.42 68 SER A N 17
ATOM 29440 C CA . SER A 1 68 ? 4.340 -0.853 -8.085 1.00 3.21 68 SER A CA 17
ATOM 29441 C C . SER A 1 68 ? 4.644 -2.000 -7.104 1.00 55.11 68 SER A C 17
ATOM 29442 O O . SER A 1 68 ? 4.511 -3.166 -7.461 1.00 41.35 68 SER A O 17
ATOM 29450 N N . ASN A 1 69 ? 5.035 -1.643 -5.869 1.00 52.44 69 ASN A N 17
ATOM 29451 C CA . ASN A 1 69 ? 5.369 -2.624 -4.810 1.00 44.31 69 ASN A CA 17
ATOM 29452 C C . ASN A 1 69 ? 4.109 -3.290 -4.199 1.00 74.03 69 ASN A C 17
ATOM 29453 O O . ASN A 1 69 ? 4.189 -4.416 -3.714 1.00 10.42 69 ASN A O 17
ATOM 29464 N N . LEU A 1 70 ? 2.946 -2.600 -4.224 1.00 24.11 70 LEU A N 17
ATOM 29465 C CA . LEU A 1 70 ? 1.650 -3.235 -3.857 1.00 11.25 70 LEU A CA 17
ATOM 29466 C C . LEU A 1 70 ? 1.285 -4.322 -4.901 1.00 21.41 70 LEU A C 17
ATOM 29467 O O . LEU A 1 70 ? 1.273 -5.508 -4.583 1.00 44.12 70 LEU A O 17
ATOM 29483 N N . LYS A 1 71 ? 1.084 -3.902 -6.166 1.00 61.44 71 LYS A N 17
ATOM 29484 C CA . LYS A 1 71 ? 0.718 -4.810 -7.296 1.00 33.54 71 LYS A CA 17
ATOM 29485 C C . LYS A 1 71 ? 1.923 -5.657 -7.827 1.00 30.00 71 LYS A C 17
ATOM 29486 O O . LYS A 1 71 ? 1.832 -6.246 -8.914 1.00 50.33 71 LYS A O 17
ATOM 29505 N N . ASP A 1 72 ? 3.022 -5.739 -7.045 1.00 53.21 72 ASP A N 17
ATOM 29506 C CA . ASP A 1 72 ? 4.275 -6.417 -7.439 1.00 21.15 72 ASP A CA 17
ATOM 29507 C C . ASP A 1 72 ? 4.086 -7.945 -7.633 1.00 13.13 72 ASP A C 17
ATOM 29508 O O . ASP A 1 72 ? 3.422 -8.617 -6.829 1.00 63.15 72 ASP A O 17
ATOM 29517 N N . ALA A 1 73 ? 4.673 -8.464 -8.724 1.00 61.15 73 ALA A N 17
ATOM 29518 C CA . ALA A 1 73 ? 4.611 -9.897 -9.087 1.00 21.10 73 ALA A CA 17
ATOM 29519 C C . ALA A 1 73 ? 5.653 -10.733 -8.315 1.00 53.43 73 ALA A C 17
ATOM 29520 O O . ALA A 1 73 ? 5.433 -11.919 -8.046 1.00 51.25 73 ALA A O 17
ATOM 29527 N N . LYS A 1 74 ? 6.791 -10.101 -7.966 1.00 50.11 74 LYS A N 17
ATOM 29528 C CA . LYS A 1 74 ? 7.925 -10.789 -7.311 1.00 40.33 74 LYS A CA 17
ATOM 29529 C C . LYS A 1 74 ? 7.624 -11.086 -5.818 1.00 61.52 74 LYS A C 17
ATOM 29530 O O . LYS A 1 74 ? 8.158 -12.041 -5.240 1.00 22.22 74 LYS A O 17
ATOM 29549 N N . ASN A 1 75 ? 6.759 -10.257 -5.213 1.00 4.44 75 ASN A N 17
ATOM 29550 C CA . ASN A 1 75 ? 6.231 -10.473 -3.854 1.00 31.34 75 ASN A CA 17
ATOM 29551 C C . ASN A 1 75 ? 4.695 -10.181 -3.849 1.00 61.43 75 ASN A C 17
ATOM 29552 O O . ASN A 1 75 ? 4.269 -9.050 -3.572 1.00 63.11 75 ASN A O 17
ATOM 29563 N N . PRO A 1 76 ? 3.839 -11.195 -4.218 1.00 2.35 76 PRO A N 17
ATOM 29564 C CA . PRO A 1 76 ? 2.356 -11.076 -4.113 1.00 50.20 76 PRO A CA 17
ATOM 29565 C C . PRO A 1 76 ? 1.885 -11.108 -2.637 1.00 15.50 76 PRO A C 17
ATOM 29566 O O . PRO A 1 76 ? 0.837 -10.545 -2.290 1.00 70.23 76 PRO A O 17
ATOM 29577 N N . ASP A 1 77 ? 2.704 -11.752 -1.772 1.00 73.23 77 ASP A N 17
ATOM 29578 C CA . ASP A 1 77 ? 2.445 -11.880 -0.325 1.00 30.32 77 ASP A CA 17
ATOM 29579 C C . ASP A 1 77 ? 2.517 -10.523 0.409 1.00 51.11 77 ASP A C 17
ATOM 29580 O O . ASP A 1 77 ? 1.968 -10.386 1.498 1.00 3.04 77 ASP A O 17
ATOM 29589 N N . LEU A 1 78 ? 3.189 -9.535 -0.206 1.00 32.03 78 LEU A N 17
ATOM 29590 C CA . LEU A 1 78 ? 3.357 -8.187 0.381 1.00 33.34 78 LEU A CA 17
ATOM 29591 C C . LEU A 1 78 ? 2.000 -7.459 0.559 1.00 5.12 78 LEU A C 17
ATOM 29592 O O . LEU A 1 78 ? 1.642 -7.076 1.679 1.00 1.21 78 LEU A O 17
ATOM 29608 N N . ARG A 1 79 ? 1.235 -7.312 -0.547 1.00 11.33 79 ARG A N 17
ATOM 29609 C CA . ARG A 1 79 ? -0.119 -6.704 -0.502 1.00 23.25 79 ARG A CA 17
ATOM 29610 C C . ARG A 1 79 ? -1.121 -7.659 0.180 1.00 21.11 79 ARG A C 17
ATOM 29611 O O . ARG A 1 79 ? -2.035 -7.209 0.851 1.00 1.13 79 ARG A O 17
ATOM 29632 N N . ARG A 1 80 ? -0.908 -8.979 -0.003 1.00 45.05 80 ARG A N 17
ATOM 29633 C CA . ARG A 1 80 ? -1.710 -10.056 0.625 1.00 3.33 80 ARG A CA 17
ATOM 29634 C C . ARG A 1 80 ? -1.718 -9.939 2.173 1.00 55.15 80 ARG A C 17
ATOM 29635 O O . ARG A 1 80 ? -2.745 -10.159 2.813 1.00 12.32 80 ARG A O 17
ATOM 29656 N N . ASN A 1 81 ? -0.555 -9.564 2.744 1.00 33.42 81 ASN A N 17
ATOM 29657 C CA . ASN A 1 81 ? -0.389 -9.340 4.198 1.00 34.03 81 ASN A CA 17
ATOM 29658 C C . ASN A 1 81 ? -1.052 -8.024 4.668 1.00 12.44 81 ASN A C 17
ATOM 29659 O O . ASN A 1 81 ? -1.506 -7.936 5.807 1.00 32.15 81 ASN A O 17
ATOM 29670 N N . VAL A 1 82 ? -1.090 -7.003 3.796 1.00 62.53 82 VAL A N 17
ATOM 29671 C CA . VAL A 1 82 ? -1.793 -5.726 4.100 1.00 22.41 82 VAL A CA 17
ATOM 29672 C C . VAL A 1 82 ? -3.335 -5.935 4.084 1.00 34.14 82 VAL A C 17
ATOM 29673 O O . VAL A 1 82 ? -4.064 -5.407 4.932 1.00 43.21 82 VAL A O 17
ATOM 29686 N N . LEU A 1 83 ? -3.794 -6.754 3.119 1.00 43.11 83 LEU A N 17
ATOM 29687 C CA . LEU A 1 83 ? -5.223 -7.083 2.916 1.00 4.43 83 LEU A CA 17
ATOM 29688 C C . LEU A 1 83 ? -5.744 -8.088 3.980 1.00 21.05 83 LEU A C 17
ATOM 29689 O O . LEU A 1 83 ? -6.907 -8.028 4.364 1.00 22.13 83 LEU A O 17
ATOM 29705 N N . CYS A 1 84 ? -4.882 -9.021 4.446 1.00 62.13 84 CYS A N 17
ATOM 29706 C CA . CYS A 1 84 ? -5.250 -9.986 5.526 1.00 11.14 84 CYS A CA 17
ATOM 29707 C C . CYS A 1 84 ? -5.105 -9.341 6.927 1.00 11.03 84 CYS A C 17
ATOM 29708 O O . CYS A 1 84 ? -5.656 -9.851 7.912 1.00 14.54 84 CYS A O 17
ATOM 29716 N N . GLY A 1 85 ? -4.361 -8.215 6.998 1.00 34.00 85 GLY A N 17
ATOM 29717 C CA . GLY A 1 85 ? -4.180 -7.456 8.247 1.00 51.25 85 GLY A CA 17
ATOM 29718 C C . GLY A 1 85 ? -2.939 -7.853 9.062 1.00 24.33 85 GLY A C 17
ATOM 29719 O O . GLY A 1 85 ? -2.838 -7.489 10.235 1.00 11.44 85 GLY A O 17
ATOM 29723 N N . ALA A 1 86 ? -1.999 -8.602 8.449 1.00 71.42 86 ALA A N 17
ATOM 29724 C CA . ALA A 1 86 ? -0.691 -8.929 9.074 1.00 14.13 86 ALA A CA 17
ATOM 29725 C C . ALA A 1 86 ? 0.191 -7.654 9.204 1.00 34.12 86 ALA A C 17
ATOM 29726 O O . ALA A 1 86 ? 0.654 -7.320 10.297 1.00 32.21 86 ALA A O 17
ATOM 29733 N N . ILE A 1 87 ? 0.415 -6.960 8.069 1.00 51.23 87 ILE A N 17
ATOM 29734 C CA . ILE A 1 87 ? 1.031 -5.607 8.043 1.00 32.25 87 ILE A CA 17
ATOM 29735 C C . ILE A 1 87 ? -0.100 -4.550 7.957 1.00 74.10 87 ILE A C 17
ATOM 29736 O O . ILE A 1 87 ? -1.003 -4.667 7.123 1.00 21.31 87 ILE A O 17
ATOM 29752 N N . THR A 1 88 ? -0.044 -3.524 8.828 1.00 31.32 88 THR A N 17
ATOM 29753 C CA . THR A 1 88 ? -1.065 -2.448 8.861 1.00 61.51 88 THR A CA 17
ATOM 29754 C C . THR A 1 88 ? -0.803 -1.396 7.746 1.00 71.43 88 THR A C 17
ATOM 29755 O O . THR A 1 88 ? 0.356 -1.177 7.366 1.00 44.44 88 THR A O 17
ATOM 29766 N N . PRO A 1 89 ? -1.884 -0.757 7.178 1.00 2.14 89 PRO A N 17
ATOM 29767 C CA . PRO A 1 89 ? -1.764 0.320 6.150 1.00 5.41 89 PRO A CA 17
ATOM 29768 C C . PRO A 1 89 ? -0.768 1.475 6.488 1.00 25.42 89 PRO A C 17
ATOM 29769 O O . PRO A 1 89 ? -0.100 2.004 5.587 1.00 45.03 89 PRO A O 17
ATOM 29780 N N . GLN A 1 90 ? -0.680 1.863 7.780 1.00 30.42 90 GLN A N 17
ATOM 29781 C CA . GLN A 1 90 ? 0.282 2.900 8.238 1.00 61.12 90 GLN A CA 17
ATOM 29782 C C . GLN A 1 90 ? 1.750 2.409 8.119 1.00 52.41 90 GLN A C 17
ATOM 29783 O O . GLN A 1 90 ? 2.648 3.197 7.797 1.00 32.24 90 GLN A O 17
ATOM 29797 N N . GLN A 1 91 ? 1.984 1.106 8.400 1.00 11.30 91 GLN A N 17
ATOM 29798 C CA . GLN A 1 91 ? 3.326 0.489 8.301 1.00 60.33 91 GLN A CA 17
ATOM 29799 C C . GLN A 1 91 ? 3.806 0.429 6.840 1.00 51.11 91 GLN A C 17
ATOM 29800 O O . GLN A 1 91 ? 4.850 0.974 6.520 1.00 22.15 91 GLN A O 17
ATOM 29814 N N . ILE A 1 92 ? 3.008 -0.211 5.959 1.00 23.04 92 ILE A N 17
ATOM 29815 C CA . ILE A 1 92 ? 3.375 -0.413 4.531 1.00 52.30 92 ILE A CA 17
ATOM 29816 C C . ILE A 1 92 ? 3.639 0.942 3.792 1.00 10.21 92 ILE A C 17
ATOM 29817 O O . ILE A 1 92 ? 4.440 1.008 2.853 1.00 24.42 92 ILE A O 17
ATOM 29833 N N . ALA A 1 93 ? 2.990 2.024 4.270 1.00 33.32 93 ALA A N 17
ATOM 29834 C CA . ALA A 1 93 ? 3.207 3.396 3.762 1.00 25.42 93 ALA A CA 17
ATOM 29835 C C . ALA A 1 93 ? 4.605 3.963 4.157 1.00 12.42 93 ALA A C 17
ATOM 29836 O O . ALA A 1 93 ? 5.227 4.683 3.366 1.00 10.44 93 ALA A O 17
ATOM 29843 N N . VAL A 1 94 ? 5.094 3.630 5.376 1.00 20.42 94 VAL A N 17
ATOM 29844 C CA . VAL A 1 94 ? 6.425 4.096 5.874 1.00 64.14 94 VAL A CA 17
ATOM 29845 C C . VAL A 1 94 ? 7.556 3.051 5.633 1.00 61.35 94 VAL A C 17
ATOM 29846 O O . VAL A 1 94 ? 8.726 3.334 5.918 1.00 65.25 94 VAL A O 17
ATOM 29859 N N . MET A 1 95 ? 7.205 1.845 5.117 1.00 52.21 95 MET A N 17
ATOM 29860 C CA . MET A 1 95 ? 8.198 0.775 4.819 1.00 32.51 95 MET A CA 17
ATOM 29861 C C . MET A 1 95 ? 9.009 1.079 3.532 1.00 12.22 95 MET A C 17
ATOM 29862 O O . MET A 1 95 ? 8.436 1.335 2.465 1.00 25.21 95 MET A O 17
ATOM 29876 N N . THR A 1 96 ? 10.348 1.027 3.667 1.00 21.31 96 THR A N 17
ATOM 29877 C CA . THR A 1 96 ? 11.313 1.151 2.547 1.00 25.32 96 THR A CA 17
ATOM 29878 C C . THR A 1 96 ? 11.221 -0.085 1.607 1.00 0.11 96 THR A C 17
ATOM 29879 O O . THR A 1 96 ? 10.719 -1.144 2.011 1.00 30.31 96 THR A O 17
ATOM 29890 N N . SER A 1 97 ? 11.701 0.067 0.354 1.00 75.14 97 SER A N 17
ATOM 29891 C CA . SER A 1 97 ? 11.814 -1.039 -0.629 1.00 21.54 97 SER A CA 17
ATOM 29892 C C . SER A 1 97 ? 12.585 -2.248 -0.043 1.00 23.44 97 SER A C 17
ATOM 29893 O O . SER A 1 97 ? 12.194 -3.389 -0.263 1.00 54.34 97 SER A O 17
ATOM 29901 N N . GLU A 1 98 ? 13.667 -1.963 0.726 1.00 25.33 98 GLU A N 17
ATOM 29902 C CA . GLU A 1 98 ? 14.459 -3.000 1.431 1.00 73.22 98 GLU A CA 17
ATOM 29903 C C . GLU A 1 98 ? 13.623 -3.736 2.508 1.00 42.13 98 GLU A C 17
ATOM 29904 O O . GLU A 1 98 ? 13.749 -4.940 2.657 1.00 33.22 98 GLU A O 17
ATOM 29916 N N . GLU A 1 99 ? 12.780 -2.995 3.260 1.00 2.45 99 GLU A N 17
ATOM 29917 C CA . GLU A 1 99 ? 11.877 -3.583 4.294 1.00 30.40 99 GLU A CA 17
ATOM 29918 C C . GLU A 1 99 ? 10.905 -4.618 3.663 1.00 1.32 99 GLU A C 17
ATOM 29919 O O . GLU A 1 99 ? 10.626 -5.673 4.238 1.00 11.41 99 GLU A O 17
ATOM 29931 N N . MET A 1 100 ? 10.414 -4.276 2.461 1.00 23.53 100 MET A N 17
ATOM 29932 C CA . MET A 1 100 ? 9.460 -5.098 1.682 1.00 10.35 100 MET A CA 17
ATOM 29933 C C . MET A 1 100 ? 10.159 -6.232 0.875 1.00 73.10 100 MET A C 17
ATOM 29934 O O . MET A 1 100 ? 9.536 -7.250 0.546 1.00 15.11 100 MET A O 17
ATOM 29948 N N . ALA A 1 101 ? 11.452 -6.028 0.555 1.00 15.24 101 ALA A N 17
ATOM 29949 C CA . ALA A 1 101 ? 12.287 -6.995 -0.213 1.00 34.13 101 ALA A CA 17
ATOM 29950 C C . ALA A 1 101 ? 13.333 -7.686 0.697 1.00 22.33 101 ALA A C 17
ATOM 29951 O O . ALA A 1 101 ? 14.258 -8.334 0.200 1.00 5.33 101 ALA A O 17
ATOM 29958 N N . SER A 1 102 ? 13.177 -7.518 2.030 1.00 35.01 102 SER A N 17
ATOM 29959 C CA . SER A 1 102 ? 14.114 -8.046 3.055 1.00 63.15 102 SER A CA 17
ATOM 29960 C C . SER A 1 102 ? 14.350 -9.564 2.921 1.00 20.50 102 SER A C 17
ATOM 29961 O O . SER A 1 102 ? 13.410 -10.352 3.029 1.00 41.42 102 SER A O 17
ATOM 29969 N N . ASP A 1 103 ? 15.623 -9.948 2.703 1.00 71.43 103 ASP A N 17
ATOM 29970 C CA . ASP A 1 103 ? 16.050 -11.355 2.590 1.00 0.04 103 ASP A CA 17
ATOM 29971 C C . ASP A 1 103 ? 15.805 -12.151 3.897 1.00 53.21 103 ASP A C 17
ATOM 29972 O O . ASP A 1 103 ? 15.713 -13.381 3.885 1.00 5.30 103 ASP A O 17
ATOM 29981 N N . GLU A 1 104 ? 15.705 -11.427 5.015 1.00 63.21 104 GLU A N 17
ATOM 29982 C CA . GLU A 1 104 ? 15.353 -12.003 6.320 1.00 41.33 104 GLU A CA 17
ATOM 29983 C C . GLU A 1 104 ? 13.817 -12.293 6.360 1.00 14.22 104 GLU A C 17
ATOM 29984 O O . GLU A 1 104 ? 13.396 -13.422 6.625 1.00 24.33 104 GLU A O 17
ATOM 29996 N N . LEU A 1 105 ? 13.002 -11.267 6.024 1.00 65.23 105 LEU A N 17
ATOM 29997 C CA . LEU A 1 105 ? 11.518 -11.326 6.141 1.00 2.12 105 LEU A CA 17
ATOM 29998 C C . LEU A 1 105 ? 10.822 -12.245 5.108 1.00 42.11 105 LEU A C 17
ATOM 29999 O O . LEU A 1 105 ? 9.767 -12.804 5.414 1.00 4.22 105 LEU A O 17
ATOM 30015 N N . LYS A 1 106 ? 11.385 -12.382 3.890 1.00 23.32 106 LYS A N 17
ATOM 30016 C CA . LYS A 1 106 ? 10.729 -13.164 2.797 1.00 72.30 106 LYS A CA 17
ATOM 30017 C C . LYS A 1 106 ? 10.635 -14.684 3.101 1.00 23.12 106 LYS A C 17
ATOM 30018 O O . LYS A 1 106 ? 9.777 -15.381 2.543 1.00 4.01 106 LYS A O 17
ATOM 30037 N N . GLU A 1 107 ? 11.535 -15.191 3.968 1.00 21.32 107 GLU A N 17
ATOM 30038 C CA . GLU A 1 107 ? 11.538 -16.613 4.402 1.00 75.11 107 GLU A CA 17
ATOM 30039 C C . GLU A 1 107 ? 10.914 -16.786 5.806 1.00 51.15 107 GLU A C 17
ATOM 30040 O O . GLU A 1 107 ? 10.632 -17.914 6.227 1.00 10.21 107 GLU A O 17
ATOM 30052 N N . ILE A 1 108 ? 10.723 -15.665 6.535 1.00 2.14 108 ILE A N 17
ATOM 30053 C CA . ILE A 1 108 ? 9.902 -15.636 7.766 1.00 63.01 108 ILE A CA 17
ATOM 30054 C C . ILE A 1 108 ? 8.403 -15.644 7.381 1.00 51.21 108 ILE A C 17
ATOM 30055 O O . ILE A 1 108 ? 7.683 -16.590 7.728 1.00 42.22 108 ILE A O 17
ATOM 30071 N N . ARG A 1 109 ? 7.952 -14.572 6.680 1.00 65.22 109 ARG A N 17
ATOM 30072 C CA . ARG A 1 109 ? 6.618 -14.508 6.013 1.00 62.32 109 ARG A CA 17
ATOM 30073 C C . ARG A 1 109 ? 5.484 -14.718 7.070 1.00 64.12 109 ARG A C 17
ATOM 30074 O O . ARG A 1 109 ? 4.476 -15.386 6.822 1.00 64.32 109 ARG A O 17
ATOM 30095 N N . LYS A 1 110 ? 5.694 -14.081 8.248 1.00 43.42 110 LYS A N 17
ATOM 30096 C CA . LYS A 1 110 ? 4.927 -14.316 9.493 1.00 41.01 110 LYS A CA 17
ATOM 30097 C C . LYS A 1 110 ? 5.129 -15.777 10.002 1.00 35.41 110 LYS A C 17
ATOM 30098 O O . LYS A 1 110 ? 4.278 -16.652 9.813 1.00 1.15 110 LYS A O 17
ATOM 30117 N N . ALA A 1 111 ? 6.296 -16.025 10.637 1.00 63.11 111 ALA A N 17
ATOM 30118 C CA . ALA A 1 111 ? 6.700 -17.374 11.124 1.00 22.42 111 ALA A CA 17
ATOM 30119 C C . ALA A 1 111 ? 6.185 -17.664 12.563 1.00 24.24 111 ALA A C 17
ATOM 30120 O O . ALA A 1 111 ? 6.852 -18.344 13.354 1.00 33.32 111 ALA A O 17
ATOM 30127 N N . MET A 1 112 ? 4.968 -17.177 12.872 1.00 60.10 112 MET A N 17
ATOM 30128 C CA . MET A 1 112 ? 4.274 -17.433 14.159 1.00 32.42 112 MET A CA 17
ATOM 30129 C C . MET A 1 112 ? 3.346 -18.689 14.022 1.00 62.34 112 MET A C 17
ATOM 30130 O O . MET A 1 112 ? 2.538 -18.992 14.904 1.00 63.31 112 MET A O 17
ATOM 30144 N N . THR A 1 113 ? 3.490 -19.420 12.895 1.00 73.20 113 THR A N 17
ATOM 30145 C CA . THR A 1 113 ? 2.652 -20.596 12.548 1.00 14.15 113 THR A CA 17
ATOM 30146 C C . THR A 1 113 ? 3.189 -21.917 13.193 1.00 14.55 113 THR A C 17
ATOM 30147 O O . THR A 1 113 ? 4.180 -22.490 12.689 1.00 36.19 113 THR A O 17
ATOM 30159 N N . SER A 1 1 ? -7.098 3.035 14.841 1.00 43.14 1 SER A N 18
ATOM 30160 C CA . SER A 1 1 ? -6.816 4.332 14.159 1.00 40.35 1 SER A CA 18
ATOM 30161 C C . SER A 1 1 ? -8.107 4.935 13.564 1.00 71.12 1 SER A C 18
ATOM 30162 O O . SER A 1 1 ? -8.750 4.308 12.715 1.00 1.35 1 SER A O 18
ATOM 30172 N N . HIS A 1 2 ? -8.476 6.152 14.010 1.00 71.23 2 HIS A N 18
ATOM 30173 C CA . HIS A 1 2 ? -9.656 6.878 13.497 1.00 31.30 2 HIS A CA 18
ATOM 30174 C C . HIS A 1 2 ? -9.313 8.377 13.344 1.00 51.54 2 HIS A C 18
ATOM 30175 O O . HIS A 1 2 ? -9.964 9.262 13.923 1.00 4.54 2 HIS A O 18
ATOM 30190 N N . MET A 1 3 ? -8.242 8.647 12.580 1.00 33.34 3 MET A N 18
ATOM 30191 C CA . MET A 1 3 ? -7.848 10.013 12.203 1.00 31.21 3 MET A CA 18
ATOM 30192 C C . MET A 1 3 ? -8.737 10.508 11.029 1.00 44.11 3 MET A C 18
ATOM 30193 O O . MET A 1 3 ? -9.014 9.726 10.106 1.00 13.12 3 MET A O 18
ATOM 30207 N N . PRO A 1 4 ? -9.232 11.792 11.055 1.00 33.42 4 PRO A N 18
ATOM 30208 C CA . PRO A 1 4 ? -9.977 12.380 9.914 1.00 41.45 4 PRO A CA 18
ATOM 30209 C C . PRO A 1 4 ? -9.121 12.398 8.618 1.00 34.41 4 PRO A C 18
ATOM 30210 O O . PRO A 1 4 ? -8.068 13.054 8.583 1.00 63.31 4 PRO A O 18
ATOM 30221 N N . VAL A 1 5 ? -9.561 11.644 7.580 1.00 12.22 5 VAL A N 18
ATOM 30222 C CA . VAL A 1 5 ? -8.840 11.549 6.286 1.00 24.42 5 VAL A CA 18
ATOM 30223 C C . VAL A 1 5 ? -8.699 12.950 5.605 1.00 43.34 5 VAL A C 18
ATOM 30224 O O . VAL A 1 5 ? -9.633 13.760 5.643 1.00 33.44 5 VAL A O 18
ATOM 30237 N N . PRO A 1 6 ? -7.511 13.259 5.000 1.00 2.23 6 PRO A N 18
ATOM 30238 C CA . PRO A 1 6 ? -7.150 14.639 4.553 1.00 12.40 6 PRO A CA 18
ATOM 30239 C C . PRO A 1 6 ? -8.016 15.204 3.404 1.00 74.44 6 PRO A C 18
ATOM 30240 O O . PRO A 1 6 ? -8.705 14.470 2.690 1.00 61.54 6 PRO A O 18
ATOM 30251 N N . VAL A 1 7 ? -7.946 16.535 3.248 1.00 33.34 7 VAL A N 18
ATOM 30252 C CA . VAL A 1 7 ? -8.570 17.271 2.131 1.00 50.34 7 VAL A CA 18
ATOM 30253 C C . VAL A 1 7 ? -7.857 16.963 0.785 1.00 52.32 7 VAL A C 18
ATOM 30254 O O . VAL A 1 7 ? -6.655 16.640 0.754 1.00 1.21 7 VAL A O 18
ATOM 30267 N N . THR A 1 8 ? -8.610 17.041 -0.321 1.00 64.21 8 THR A N 18
ATOM 30268 C CA . THR A 1 8 ? -8.088 16.743 -1.672 1.00 40.14 8 THR A CA 18
ATOM 30269 C C . THR A 1 8 ? -7.122 17.853 -2.156 1.00 62.15 8 THR A C 18
ATOM 30270 O O . THR A 1 8 ? -7.505 19.024 -2.250 1.00 21.33 8 THR A O 18
ATOM 30281 N N . CYS A 1 9 ? -5.854 17.476 -2.419 1.00 60.23 9 CYS A N 18
ATOM 30282 C CA . CYS A 1 9 ? -4.862 18.389 -3.035 1.00 64.44 9 CYS A CA 18
ATOM 30283 C C . CYS A 1 9 ? -5.136 18.545 -4.547 1.00 33.41 9 CYS A C 18
ATOM 30284 O O . CYS A 1 9 ? -5.835 17.712 -5.145 1.00 13.20 9 CYS A O 18
ATOM 30292 N N . ASP A 1 10 ? -4.550 19.594 -5.150 1.00 32.34 10 ASP A N 18
ATOM 30293 C CA . ASP A 1 10 ? -4.816 19.996 -6.553 1.00 44.24 10 ASP A CA 18
ATOM 30294 C C . ASP A 1 10 ? -4.375 18.901 -7.574 1.00 43.33 10 ASP A C 18
ATOM 30295 O O . ASP A 1 10 ? -3.223 18.891 -8.035 1.00 2.23 10 ASP A O 18
ATOM 30304 N N . ALA A 1 11 ? -5.315 17.959 -7.841 1.00 72.33 11 ALA A N 18
ATOM 30305 C CA . ALA A 1 11 ? -5.184 16.818 -8.794 1.00 51.14 11 ALA A CA 18
ATOM 30306 C C . ALA A 1 11 ? -4.266 15.667 -8.293 1.00 14.14 11 ALA A C 18
ATOM 30307 O O . ALA A 1 11 ? -4.653 14.498 -8.366 1.00 12.24 11 ALA A O 18
ATOM 30314 N N . VAL A 1 12 ? -3.068 16.008 -7.781 1.00 13.43 12 VAL A N 18
ATOM 30315 C CA . VAL A 1 12 ? -2.009 15.029 -7.423 1.00 52.22 12 VAL A CA 18
ATOM 30316 C C . VAL A 1 12 ? -2.463 13.976 -6.375 1.00 13.12 12 VAL A C 18
ATOM 30317 O O . VAL A 1 12 ? -2.510 12.782 -6.680 1.00 72.22 12 VAL A O 18
ATOM 30330 N N . ARG A 1 13 ? -2.816 14.429 -5.154 1.00 52.13 13 ARG A N 18
ATOM 30331 C CA . ARG A 1 13 ? -3.101 13.513 -4.018 1.00 34.42 13 ARG A CA 18
ATOM 30332 C C . ARG A 1 13 ? -4.424 12.740 -4.226 1.00 64.14 13 ARG A C 18
ATOM 30333 O O . ARG A 1 13 ? -4.566 11.613 -3.749 1.00 40.30 13 ARG A O 18
ATOM 30354 N N . ASN A 1 14 ? -5.386 13.372 -4.937 1.00 3.14 14 ASN A N 18
ATOM 30355 C CA . ASN A 1 14 ? -6.680 12.735 -5.280 1.00 44.30 14 ASN A CA 18
ATOM 30356 C C . ASN A 1 14 ? -6.456 11.563 -6.266 1.00 1.44 14 ASN A C 18
ATOM 30357 O O . ASN A 1 14 ? -7.008 10.477 -6.081 1.00 3.14 14 ASN A O 18
ATOM 30368 N N . LYS A 1 15 ? -5.617 11.803 -7.295 1.00 74.33 15 LYS A N 18
ATOM 30369 C CA . LYS A 1 15 ? -5.227 10.769 -8.281 1.00 51.15 15 LYS A CA 18
ATOM 30370 C C . LYS A 1 15 ? -4.492 9.594 -7.599 1.00 33.24 15 LYS A C 18
ATOM 30371 O O . LYS A 1 15 ? -4.803 8.429 -7.845 1.00 10.13 15 LYS A O 18
ATOM 30390 N N . CYS A 1 16 ? -3.515 9.934 -6.739 1.00 33.44 16 CYS A N 18
ATOM 30391 C CA . CYS A 1 16 ? -2.721 8.951 -5.968 1.00 34.20 16 CYS A CA 18
ATOM 30392 C C . CYS A 1 16 ? -3.616 8.078 -5.059 1.00 15.11 16 CYS A C 18
ATOM 30393 O O . CYS A 1 16 ? -3.401 6.880 -4.951 1.00 12.05 16 CYS A O 18
ATOM 30401 N N . ARG A 1 17 ? -4.630 8.709 -4.436 1.00 44.32 17 ARG A N 18
ATOM 30402 C CA . ARG A 1 17 ? -5.596 8.033 -3.527 1.00 0.41 17 ARG A CA 18
ATOM 30403 C C . ARG A 1 17 ? -6.412 6.963 -4.311 1.00 54.55 17 ARG A C 18
ATOM 30404 O O . ARG A 1 17 ? -6.553 5.812 -3.863 1.00 54.33 17 ARG A O 18
ATOM 30425 N N . GLU A 1 18 ? -6.930 7.379 -5.485 1.00 12.02 18 GLU A N 18
ATOM 30426 C CA . GLU A 1 18 ? -7.643 6.494 -6.436 1.00 3.24 18 GLU A CA 18
ATOM 30427 C C . GLU A 1 18 ? -6.766 5.284 -6.853 1.00 22.34 18 GLU A C 18
ATOM 30428 O O . GLU A 1 18 ? -7.225 4.141 -6.855 1.00 53.42 18 GLU A O 18
ATOM 30440 N N . MET A 1 19 ? -5.490 5.568 -7.182 1.00 14.52 19 MET A N 18
ATOM 30441 C CA . MET A 1 19 ? -4.522 4.560 -7.669 1.00 62.05 19 MET A CA 18
ATOM 30442 C C . MET A 1 19 ? -4.002 3.615 -6.546 1.00 44.53 19 MET A C 18
ATOM 30443 O O . MET A 1 19 ? -3.599 2.489 -6.839 1.00 34.34 19 MET A O 18
ATOM 30457 N N . LEU A 1 20 ? -3.976 4.088 -5.278 1.00 72.44 20 LEU A N 18
ATOM 30458 C CA . LEU A 1 20 ? -3.659 3.222 -4.102 1.00 22.33 20 LEU A CA 18
ATOM 30459 C C . LEU A 1 20 ? -4.749 2.140 -3.914 1.00 33.33 20 LEU A C 18
ATOM 30460 O O . LEU A 1 20 ? -4.441 0.963 -3.698 1.00 55.51 20 LEU A O 18
ATOM 30476 N N . THR A 1 21 ? -6.025 2.571 -4.006 1.00 41.40 21 THR A N 18
ATOM 30477 C CA . THR A 1 21 ? -7.197 1.661 -3.940 1.00 42.44 21 THR A CA 18
ATOM 30478 C C . THR A 1 21 ? -7.256 0.743 -5.191 1.00 31.51 21 THR A C 18
ATOM 30479 O O . THR A 1 21 ? -7.674 -0.414 -5.114 1.00 42.14 21 THR A O 18
ATOM 30490 N N . ALA A 1 22 ? -6.829 1.291 -6.345 1.00 63.53 22 ALA A N 18
ATOM 30491 C CA . ALA A 1 22 ? -6.752 0.553 -7.631 1.00 14.14 22 ALA A CA 18
ATOM 30492 C C . ALA A 1 22 ? -5.627 -0.510 -7.617 1.00 65.14 22 ALA A C 18
ATOM 30493 O O . ALA A 1 22 ? -5.743 -1.549 -8.265 1.00 0.01 22 ALA A O 18
ATOM 30500 N N . ALA A 1 23 ? -4.544 -0.223 -6.873 1.00 53.34 23 ALA A N 18
ATOM 30501 C CA . ALA A 1 23 ? -3.430 -1.175 -6.635 1.00 31.55 23 ALA A CA 18
ATOM 30502 C C . ALA A 1 23 ? -3.902 -2.385 -5.794 1.00 42.43 23 ALA A C 18
ATOM 30503 O O . ALA A 1 23 ? -3.298 -3.455 -5.830 1.00 14.30 23 ALA A O 18
ATOM 30510 N N . LEU A 1 24 ? -4.954 -2.163 -4.992 1.00 51.21 24 LEU A N 18
ATOM 30511 C CA . LEU A 1 24 ? -5.660 -3.234 -4.250 1.00 3.52 24 LEU A CA 18
ATOM 30512 C C . LEU A 1 24 ? -6.624 -4.007 -5.177 1.00 32.33 24 LEU A C 18
ATOM 30513 O O . LEU A 1 24 ? -6.791 -5.224 -5.051 1.00 42.13 24 LEU A O 18
ATOM 30529 N N . GLN A 1 25 ? -7.244 -3.268 -6.115 1.00 13.24 25 GLN A N 18
ATOM 30530 C CA . GLN A 1 25 ? -8.175 -3.819 -7.132 1.00 22.13 25 GLN A CA 18
ATOM 30531 C C . GLN A 1 25 ? -7.438 -4.287 -8.421 1.00 51.00 25 GLN A C 18
ATOM 30532 O O . GLN A 1 25 ? -8.069 -4.478 -9.467 1.00 73.53 25 GLN A O 18
ATOM 30546 N N . THR A 1 26 ? -6.102 -4.471 -8.332 1.00 42.42 26 THR A N 18
ATOM 30547 C CA . THR A 1 26 ? -5.271 -5.022 -9.441 1.00 44.40 26 THR A CA 18
ATOM 30548 C C . THR A 1 26 ? -5.671 -6.483 -9.779 1.00 34.32 26 THR A C 18
ATOM 30549 O O . THR A 1 26 ? -5.606 -6.916 -10.936 1.00 3.13 26 THR A O 18
ATOM 30560 N N . ASP A 1 27 ? -6.101 -7.219 -8.739 1.00 31.30 27 ASP A N 18
ATOM 30561 C CA . ASP A 1 27 ? -6.580 -8.606 -8.852 1.00 71.23 27 ASP A CA 18
ATOM 30562 C C . ASP A 1 27 ? -7.565 -8.895 -7.680 1.00 33.21 27 ASP A C 18
ATOM 30563 O O . ASP A 1 27 ? -7.672 -8.099 -6.732 1.00 40.11 27 ASP A O 18
ATOM 30572 N N . HIS A 1 28 ? -8.270 -10.043 -7.732 1.00 44.31 28 HIS A N 18
ATOM 30573 C CA . HIS A 1 28 ? -9.331 -10.388 -6.748 1.00 75.22 28 HIS A CA 18
ATOM 30574 C C . HIS A 1 28 ? -8.767 -11.068 -5.461 1.00 54.42 28 HIS A C 18
ATOM 30575 O O . HIS A 1 28 ? -9.474 -11.846 -4.815 1.00 63.22 28 HIS A O 18
ATOM 30590 N N . ASP A 1 29 ? -7.512 -10.727 -5.074 1.00 32.54 29 ASP A N 18
ATOM 30591 C CA . ASP A 1 29 ? -6.885 -11.182 -3.801 1.00 21.43 29 ASP A CA 18
ATOM 30592 C C . ASP A 1 29 ? -7.677 -10.697 -2.562 1.00 34.20 29 ASP A C 18
ATOM 30593 O O . ASP A 1 29 ? -8.007 -11.492 -1.678 1.00 10.13 29 ASP A O 18
ATOM 30602 N N . HIS A 1 30 ? -7.995 -9.385 -2.522 1.00 44.35 30 HIS A N 18
ATOM 30603 C CA . HIS A 1 30 ? -8.771 -8.788 -1.404 1.00 45.10 30 HIS A CA 18
ATOM 30604 C C . HIS A 1 30 ? -10.228 -9.334 -1.365 1.00 41.30 30 HIS A C 18
ATOM 30605 O O . HIS A 1 30 ? -10.832 -9.430 -0.299 1.00 64.23 30 HIS A O 18
ATOM 30620 N N . VAL A 1 31 ? -10.759 -9.709 -2.552 1.00 34.34 31 VAL A N 18
ATOM 30621 C CA . VAL A 1 31 ? -12.113 -10.304 -2.699 1.00 13.33 31 VAL A CA 18
ATOM 30622 C C . VAL A 1 31 ? -12.128 -11.777 -2.197 1.00 42.22 31 VAL A C 18
ATOM 30623 O O . VAL A 1 31 ? -13.094 -12.225 -1.571 1.00 52.51 31 VAL A O 18
ATOM 30636 N N . ALA A 1 32 ? -11.028 -12.504 -2.476 1.00 30.34 32 ALA A N 18
ATOM 30637 C CA . ALA A 1 32 ? -10.832 -13.911 -2.047 1.00 2.52 32 ALA A CA 18
ATOM 30638 C C . ALA A 1 32 ? -10.735 -14.027 -0.506 1.00 2.31 32 ALA A C 18
ATOM 30639 O O . ALA A 1 32 ? -11.204 -15.001 0.088 1.00 23.42 32 ALA A O 18
ATOM 30646 N N . ILE A 1 33 ? -10.103 -13.016 0.112 1.00 45.10 33 ILE A N 18
ATOM 30647 C CA . ILE A 1 33 ? -10.003 -12.884 1.582 1.00 52.41 33 ILE A CA 18
ATOM 30648 C C . ILE A 1 33 ? -11.314 -12.273 2.176 1.00 75.34 33 ILE A C 18
ATOM 30649 O O . ILE A 1 33 ? -11.653 -12.511 3.341 1.00 32.44 33 ILE A O 18
ATOM 30665 N N . GLY A 1 34 ? -12.051 -11.496 1.352 1.00 34.02 34 GLY A N 18
ATOM 30666 C CA . GLY A 1 34 ? -13.346 -10.896 1.753 1.00 30.54 34 GLY A CA 18
ATOM 30667 C C . GLY A 1 34 ? -13.245 -9.439 2.234 1.00 63.12 34 GLY A C 18
ATOM 30668 O O . GLY A 1 34 ? -14.265 -8.822 2.574 1.00 73.11 34 GLY A O 18
ATOM 30672 N N . ALA A 1 35 ? -12.018 -8.889 2.263 1.00 21.12 35 ALA A N 18
ATOM 30673 C CA . ALA A 1 35 ? -11.761 -7.496 2.689 1.00 41.44 35 ALA A CA 18
ATOM 30674 C C . ALA A 1 35 ? -11.924 -6.513 1.505 1.00 50.23 35 ALA A C 18
ATOM 30675 O O . ALA A 1 35 ? -11.122 -6.533 0.566 1.00 33.45 35 ALA A O 18
ATOM 30682 N N . ASP A 1 36 ? -12.975 -5.663 1.541 1.00 22.51 36 ASP A N 18
ATOM 30683 C CA . ASP A 1 36 ? -13.180 -4.619 0.511 1.00 60.31 36 ASP A CA 18
ATOM 30684 C C . ASP A 1 36 ? -12.107 -3.500 0.654 1.00 22.40 36 ASP A C 18
ATOM 30685 O O . ASP A 1 36 ? -11.757 -3.079 1.757 1.00 45.51 36 ASP A O 18
ATOM 30694 N N . CYS A 1 37 ? -11.602 -3.034 -0.494 1.00 14.03 37 CYS A N 18
ATOM 30695 C CA . CYS A 1 37 ? -10.317 -2.301 -0.602 1.00 22.31 37 CYS A CA 18
ATOM 30696 C C . CYS A 1 37 ? -10.325 -0.846 -0.067 1.00 75.34 37 CYS A C 18
ATOM 30697 O O . CYS A 1 37 ? -9.265 -0.336 0.324 1.00 2.23 37 CYS A O 18
ATOM 30705 N N . GLU A 1 38 ? -11.496 -0.180 -0.038 1.00 14.20 38 GLU A N 18
ATOM 30706 C CA . GLU A 1 38 ? -11.566 1.292 0.201 1.00 45.53 38 GLU A CA 18
ATOM 30707 C C . GLU A 1 38 ? -11.050 1.726 1.605 1.00 22.50 38 GLU A C 18
ATOM 30708 O O . GLU A 1 38 ? -10.240 2.663 1.692 1.00 51.11 38 GLU A O 18
ATOM 30720 N N . ARG A 1 39 ? -11.500 1.055 2.699 1.00 22.04 39 ARG A N 18
ATOM 30721 C CA . ARG A 1 39 ? -11.032 1.401 4.076 1.00 70.40 39 ARG A CA 18
ATOM 30722 C C . ARG A 1 39 ? -9.541 1.011 4.278 1.00 3.22 39 ARG A C 18
ATOM 30723 O O . ARG A 1 39 ? -8.816 1.667 5.033 1.00 52.42 39 ARG A O 18
ATOM 30744 N N . LEU A 1 40 ? -9.093 -0.046 3.559 1.00 24.04 40 LEU A N 18
ATOM 30745 C CA . LEU A 1 40 ? -7.683 -0.511 3.584 1.00 14.13 40 LEU A CA 18
ATOM 30746 C C . LEU A 1 40 ? -6.734 0.580 3.025 1.00 45.11 40 LEU A C 18
ATOM 30747 O O . LEU A 1 40 ? -5.595 0.714 3.471 1.00 2.11 40 LEU A O 18
ATOM 30763 N N . SER A 1 41 ? -7.222 1.317 2.009 1.00 33.54 41 SER A N 18
ATOM 30764 C CA . SER A 1 41 ? -6.538 2.509 1.450 1.00 60.12 41 SER A CA 18
ATOM 30765 C C . SER A 1 41 ? -6.703 3.762 2.354 1.00 14.31 41 SER A C 18
ATOM 30766 O O . SER A 1 41 ? -5.789 4.578 2.451 1.00 5.11 41 SER A O 18
ATOM 30774 N N . ALA A 1 42 ? -7.876 3.885 3.015 1.00 22.40 42 ALA A N 18
ATOM 30775 C CA . ALA A 1 42 ? -8.282 5.102 3.777 1.00 13.14 42 ALA A CA 18
ATOM 30776 C C . ALA A 1 42 ? -7.382 5.419 5.003 1.00 14.01 42 ALA A C 18
ATOM 30777 O O . ALA A 1 42 ? -6.963 6.568 5.189 1.00 63.12 42 ALA A O 18
ATOM 30784 N N . GLN A 1 43 ? -7.120 4.404 5.850 1.00 3.41 43 GLN A N 18
ATOM 30785 C CA . GLN A 1 43 ? -6.215 4.557 7.027 1.00 70.33 43 GLN A CA 18
ATOM 30786 C C . GLN A 1 43 ? -4.765 4.891 6.586 1.00 22.51 43 GLN A C 18
ATOM 30787 O O . GLN A 1 43 ? -4.049 5.626 7.268 1.00 3.15 43 GLN A O 18
ATOM 30801 N N . ILE A 1 44 ? -4.352 4.353 5.426 1.00 31.43 44 ILE A N 18
ATOM 30802 C CA . ILE A 1 44 ? -3.020 4.624 4.832 1.00 70.12 44 ILE A CA 18
ATOM 30803 C C . ILE A 1 44 ? -2.949 6.040 4.211 1.00 72.24 44 ILE A C 18
ATOM 30804 O O . ILE A 1 44 ? -1.900 6.674 4.248 1.00 14.34 44 ILE A O 18
ATOM 30820 N N . GLU A 1 45 ? -4.081 6.511 3.657 1.00 33.20 45 GLU A N 18
ATOM 30821 C CA . GLU A 1 45 ? -4.207 7.851 3.027 1.00 71.51 45 GLU A CA 18
ATOM 30822 C C . GLU A 1 45 ? -3.736 8.983 3.974 1.00 64.01 45 GLU A C 18
ATOM 30823 O O . GLU A 1 45 ? -2.981 9.882 3.569 1.00 62.32 45 GLU A O 18
ATOM 30835 N N . GLU A 1 46 ? -4.186 8.924 5.237 1.00 30.43 46 GLU A N 18
ATOM 30836 C CA . GLU A 1 46 ? -3.810 9.917 6.261 1.00 65.43 46 GLU A CA 18
ATOM 30837 C C . GLU A 1 46 ? -2.386 9.661 6.829 1.00 42.12 46 GLU A C 18
ATOM 30838 O O . GLU A 1 46 ? -1.658 10.613 7.116 1.00 61.22 46 GLU A O 18
ATOM 30850 N N . CYS A 1 47 ? -1.991 8.370 6.971 1.00 53.02 47 CYS A N 18
ATOM 30851 C CA . CYS A 1 47 ? -0.635 7.979 7.468 1.00 43.52 47 CYS A CA 18
ATOM 30852 C C . CYS A 1 47 ? 0.495 8.493 6.542 1.00 63.15 47 CYS A C 18
ATOM 30853 O O . CYS A 1 47 ? 1.473 9.093 7.004 1.00 40.11 47 CYS A O 18
ATOM 30861 N N . ILE A 1 48 ? 0.341 8.248 5.230 1.00 3.13 48 ILE A N 18
ATOM 30862 C CA . ILE A 1 48 ? 1.312 8.666 4.196 1.00 1.02 48 ILE A CA 18
ATOM 30863 C C . ILE A 1 48 ? 1.285 10.213 4.005 1.00 13.24 48 ILE A C 18
ATOM 30864 O O . ILE A 1 48 ? 2.293 10.822 3.629 1.00 42.30 48 ILE A O 18
ATOM 30880 N N . PHE A 1 49 ? 0.125 10.839 4.319 1.00 12.44 49 PHE A N 18
ATOM 30881 C CA . PHE A 1 49 ? -0.059 12.306 4.212 1.00 62.31 49 PHE A CA 18
ATOM 30882 C C . PHE A 1 49 ? 0.866 13.090 5.169 1.00 71.23 49 PHE A C 18
ATOM 30883 O O . PHE A 1 49 ? 1.409 14.139 4.789 1.00 23.30 49 PHE A O 18
ATOM 30900 N N . ARG A 1 50 ? 1.030 12.555 6.390 1.00 23.44 50 ARG A N 18
ATOM 30901 C CA . ARG A 1 50 ? 1.760 13.221 7.498 1.00 44.20 50 ARG A CA 18
ATOM 30902 C C . ARG A 1 50 ? 3.186 13.679 7.077 1.00 3.30 50 ARG A C 18
ATOM 30903 O O . ARG A 1 50 ? 3.593 14.817 7.354 1.00 3.23 50 ARG A O 18
ATOM 30924 N N . ASP A 1 51 ? 3.925 12.777 6.403 1.00 51.05 51 ASP A N 18
ATOM 30925 C CA . ASP A 1 51 ? 5.315 13.038 5.951 1.00 31.34 51 ASP A CA 18
ATOM 30926 C C . ASP A 1 51 ? 5.383 13.651 4.524 1.00 72.40 51 ASP A C 18
ATOM 30927 O O . ASP A 1 51 ? 5.965 14.720 4.320 1.00 75.53 51 ASP A O 18
ATOM 30936 N N . VAL A 1 52 ? 4.790 12.945 3.543 1.00 70.02 52 VAL A N 18
ATOM 30937 C CA . VAL A 1 52 ? 4.958 13.248 2.089 1.00 5.51 52 VAL A CA 18
ATOM 30938 C C . VAL A 1 52 ? 3.673 13.753 1.382 1.00 53.00 52 VAL A C 18
ATOM 30939 O O . VAL A 1 52 ? 3.760 14.277 0.269 1.00 52.00 52 VAL A O 18
ATOM 30952 N N . GLY A 1 53 ? 2.493 13.619 2.020 1.00 25.25 53 GLY A N 18
ATOM 30953 C CA . GLY A 1 53 ? 1.201 14.029 1.400 1.00 64.44 53 GLY A CA 18
ATOM 30954 C C . GLY A 1 53 ? 1.069 15.536 1.098 1.00 71.41 53 GLY A C 18
ATOM 30955 O O . GLY A 1 53 ? 0.078 15.969 0.496 1.00 70.34 53 GLY A O 18
ATOM 30959 N N . ASN A 1 54 ? 2.077 16.326 1.532 1.00 51.21 54 ASN A N 18
ATOM 30960 C CA . ASN A 1 54 ? 2.302 17.741 1.099 1.00 21.14 54 ASN A CA 18
ATOM 30961 C C . ASN A 1 54 ? 2.562 17.882 -0.441 1.00 31.11 54 ASN A C 18
ATOM 30962 O O . ASN A 1 54 ? 2.700 18.998 -0.949 1.00 40.32 54 ASN A O 18
ATOM 30973 N N . THR A 1 55 ? 2.669 16.715 -1.132 1.00 43.22 55 THR A N 18
ATOM 30974 C CA . THR A 1 55 ? 2.837 16.559 -2.598 1.00 55.05 55 THR A CA 18
ATOM 30975 C C . THR A 1 55 ? 4.209 17.079 -3.080 1.00 10.24 55 THR A C 18
ATOM 30976 O O . THR A 1 55 ? 4.331 17.794 -4.081 1.00 24.41 55 THR A O 18
ATOM 30987 N N . ASP A 1 56 ? 5.246 16.656 -2.333 1.00 21.01 56 ASP A N 18
ATOM 30988 C CA . ASP A 1 56 ? 6.669 16.946 -2.620 1.00 4.05 56 ASP A CA 18
ATOM 30989 C C . ASP A 1 56 ? 7.204 16.037 -3.770 1.00 31.33 56 ASP A C 18
ATOM 30990 O O . ASP A 1 56 ? 6.509 15.117 -4.218 1.00 41.41 56 ASP A O 18
ATOM 30999 N N . MET A 1 57 ? 8.440 16.312 -4.253 1.00 61.25 57 MET A N 18
ATOM 31000 C CA . MET A 1 57 ? 9.138 15.448 -5.249 1.00 74.34 57 MET A CA 18
ATOM 31001 C C . MET A 1 57 ? 9.367 14.019 -4.687 1.00 3.41 57 MET A C 18
ATOM 31002 O O . MET A 1 57 ? 9.326 13.032 -5.430 1.00 12.44 57 MET A O 18
ATOM 31016 N N . LYS A 1 58 ? 9.601 13.939 -3.358 1.00 23.45 58 LYS A N 18
ATOM 31017 C CA . LYS A 1 58 ? 9.692 12.664 -2.616 1.00 71.14 58 LYS A CA 18
ATOM 31018 C C . LYS A 1 58 ? 8.373 11.853 -2.734 1.00 3.15 58 LYS A C 18
ATOM 31019 O O . LYS A 1 58 ? 8.403 10.643 -2.940 1.00 4.42 58 LYS A O 18
ATOM 31038 N N . TYR A 1 59 ? 7.224 12.559 -2.617 1.00 75.03 59 TYR A N 18
ATOM 31039 C CA . TYR A 1 59 ? 5.869 11.957 -2.733 1.00 62.24 59 TYR A CA 18
ATOM 31040 C C . TYR A 1 59 ? 5.618 11.409 -4.146 1.00 41.02 59 TYR A C 18
ATOM 31041 O O . TYR A 1 59 ? 5.076 10.317 -4.295 1.00 32.31 59 TYR A O 18
ATOM 31059 N N . LYS A 1 60 ? 6.018 12.190 -5.169 1.00 31.33 60 LYS A N 18
ATOM 31060 C CA . LYS A 1 60 ? 5.889 11.796 -6.593 1.00 13.31 60 LYS A CA 18
ATOM 31061 C C . LYS A 1 60 ? 6.568 10.432 -6.856 1.00 21.13 60 LYS A C 18
ATOM 31062 O O . LYS A 1 60 ? 5.934 9.490 -7.340 1.00 70.33 60 LYS A O 18
ATOM 31081 N N . ASN A 1 61 ? 7.844 10.344 -6.463 1.00 62.31 61 ASN A N 18
ATOM 31082 C CA . ASN A 1 61 ? 8.665 9.123 -6.602 1.00 2.53 61 ASN A CA 18
ATOM 31083 C C . ASN A 1 61 ? 8.149 7.963 -5.707 1.00 25.12 61 ASN A C 18
ATOM 31084 O O . ASN A 1 61 ? 8.177 6.796 -6.120 1.00 45.05 61 ASN A O 18
ATOM 31095 N N . ARG A 1 62 ? 7.669 8.301 -4.489 1.00 74.00 62 ARG A N 18
ATOM 31096 C CA . ARG A 1 62 ? 7.221 7.295 -3.490 1.00 15.22 62 ARG A CA 18
ATOM 31097 C C . ARG A 1 62 ? 5.898 6.614 -3.915 1.00 55.52 62 ARG A C 18
ATOM 31098 O O . ARG A 1 62 ? 5.672 5.444 -3.606 1.00 4.11 62 ARG A O 18
ATOM 31119 N N . VAL A 1 63 ? 5.029 7.369 -4.606 1.00 51.53 63 VAL A N 18
ATOM 31120 C CA . VAL A 1 63 ? 3.750 6.861 -5.158 1.00 33.30 63 VAL A CA 18
ATOM 31121 C C . VAL A 1 63 ? 3.996 5.893 -6.349 1.00 53.04 63 VAL A C 18
ATOM 31122 O O . VAL A 1 63 ? 3.373 4.826 -6.422 1.00 25.34 63 VAL A O 18
ATOM 31135 N N . ARG A 1 64 ? 4.928 6.265 -7.257 1.00 40.34 64 ARG A N 18
ATOM 31136 C CA . ARG A 1 64 ? 5.350 5.392 -8.393 1.00 54.40 64 ARG A CA 18
ATOM 31137 C C . ARG A 1 64 ? 5.930 4.052 -7.866 1.00 32.41 64 ARG A C 18
ATOM 31138 O O . ARG A 1 64 ? 5.658 2.978 -8.410 1.00 32.13 64 ARG A O 18
ATOM 31159 N N . SER A 1 65 ? 6.745 4.163 -6.799 1.00 14.23 65 SER A N 18
ATOM 31160 C CA . SER A 1 65 ? 7.325 3.007 -6.077 1.00 11.14 65 SER A CA 18
ATOM 31161 C C . SER A 1 65 ? 6.232 2.134 -5.420 1.00 14.52 65 SER A C 18
ATOM 31162 O O . SER A 1 65 ? 6.183 0.923 -5.647 1.00 71.14 65 SER A O 18
ATOM 31170 N N . ARG A 1 66 ? 5.334 2.782 -4.648 1.00 71.41 66 ARG A N 18
ATOM 31171 C CA . ARG A 1 66 ? 4.376 2.083 -3.757 1.00 52.12 66 ARG A CA 18
ATOM 31172 C C . ARG A 1 66 ? 3.371 1.238 -4.559 1.00 74.13 66 ARG A C 18
ATOM 31173 O O . ARG A 1 66 ? 3.319 0.031 -4.381 1.00 74.45 66 ARG A O 18
ATOM 31194 N N . ILE A 1 67 ? 2.642 1.890 -5.483 1.00 14.10 67 ILE A N 18
ATOM 31195 C CA . ILE A 1 67 ? 1.598 1.245 -6.328 1.00 50.01 67 ILE A CA 18
ATOM 31196 C C . ILE A 1 67 ? 2.171 0.047 -7.122 1.00 12.15 67 ILE A C 18
ATOM 31197 O O . ILE A 1 67 ? 1.544 -1.016 -7.207 1.00 33.45 67 ILE A O 18
ATOM 31213 N N . SER A 1 68 ? 3.381 0.241 -7.676 1.00 52.45 68 SER A N 18
ATOM 31214 C CA . SER A 1 68 ? 4.130 -0.808 -8.402 1.00 33.52 68 SER A CA 18
ATOM 31215 C C . SER A 1 68 ? 4.472 -2.014 -7.488 1.00 11.23 68 SER A C 18
ATOM 31216 O O . SER A 1 68 ? 4.360 -3.161 -7.914 1.00 42.22 68 SER A O 18
ATOM 31224 N N . ASN A 1 69 ? 4.868 -1.733 -6.229 1.00 12.03 69 ASN A N 18
ATOM 31225 C CA . ASN A 1 69 ? 5.185 -2.770 -5.211 1.00 2.45 69 ASN A CA 18
ATOM 31226 C C . ASN A 1 69 ? 3.912 -3.442 -4.612 1.00 55.33 69 ASN A C 18
ATOM 31227 O O . ASN A 1 69 ? 3.985 -4.568 -4.109 1.00 40.30 69 ASN A O 18
ATOM 31238 N N . LEU A 1 70 ? 2.756 -2.741 -4.653 1.00 63.14 70 LEU A N 18
ATOM 31239 C CA . LEU A 1 70 ? 1.451 -3.293 -4.191 1.00 70.52 70 LEU A CA 18
ATOM 31240 C C . LEU A 1 70 ? 0.920 -4.375 -5.172 1.00 12.42 70 LEU A C 18
ATOM 31241 O O . LEU A 1 70 ? 0.235 -5.317 -4.762 1.00 44.30 70 LEU A O 18
ATOM 31257 N N . LYS A 1 71 ? 1.248 -4.209 -6.472 1.00 2.21 71 LYS A N 18
ATOM 31258 C CA . LYS A 1 71 ? 0.824 -5.132 -7.564 1.00 32.51 71 LYS A CA 18
ATOM 31259 C C . LYS A 1 71 ? 2.029 -5.913 -8.164 1.00 0.21 71 LYS A C 18
ATOM 31260 O O . LYS A 1 71 ? 1.904 -6.525 -9.237 1.00 13.33 71 LYS A O 18
ATOM 31279 N N . ASP A 1 72 ? 3.175 -5.909 -7.451 1.00 53.22 72 ASP A N 18
ATOM 31280 C CA . ASP A 1 72 ? 4.468 -6.417 -7.974 1.00 25.14 72 ASP A CA 18
ATOM 31281 C C . ASP A 1 72 ? 4.439 -7.943 -8.248 1.00 71.24 72 ASP A C 18
ATOM 31282 O O . ASP A 1 72 ? 3.927 -8.720 -7.444 1.00 31.12 72 ASP A O 18
ATOM 31291 N N . ALA A 1 73 ? 5.019 -8.350 -9.392 1.00 60.42 73 ALA A N 18
ATOM 31292 C CA . ALA A 1 73 ? 5.039 -9.763 -9.840 1.00 2.24 73 ALA A CA 18
ATOM 31293 C C . ALA A 1 73 ? 6.054 -10.624 -9.041 1.00 44.32 73 ALA A C 18
ATOM 31294 O O . ALA A 1 73 ? 5.872 -11.839 -8.899 1.00 42.15 73 ALA A O 18
ATOM 31301 N N . LYS A 1 74 ? 7.122 -9.982 -8.529 1.00 74.04 74 LYS A N 18
ATOM 31302 C CA . LYS A 1 74 ? 8.191 -10.666 -7.763 1.00 14.10 74 LYS A CA 18
ATOM 31303 C C . LYS A 1 74 ? 7.791 -10.791 -6.276 1.00 52.02 74 LYS A C 18
ATOM 31304 O O . LYS A 1 74 ? 8.012 -11.834 -5.650 1.00 12.45 74 LYS A O 18
ATOM 31323 N N . ASN A 1 75 ? 7.191 -9.713 -5.723 1.00 44.11 75 ASN A N 18
ATOM 31324 C CA . ASN A 1 75 ? 6.711 -9.684 -4.317 1.00 42.13 75 ASN A CA 18
ATOM 31325 C C . ASN A 1 75 ? 5.260 -9.109 -4.231 1.00 43.10 75 ASN A C 18
ATOM 31326 O O . ASN A 1 75 ? 5.070 -7.926 -3.914 1.00 30.33 75 ASN A O 18
ATOM 31337 N N . PRO A 1 76 ? 4.209 -9.931 -4.577 1.00 61.54 76 PRO A N 18
ATOM 31338 C CA . PRO A 1 76 ? 2.786 -9.561 -4.336 1.00 55.15 76 PRO A CA 18
ATOM 31339 C C . PRO A 1 76 ? 2.353 -9.826 -2.868 1.00 74.21 76 PRO A C 18
ATOM 31340 O O . PRO A 1 76 ? 1.382 -9.236 -2.376 1.00 34.21 76 PRO A O 18
ATOM 31351 N N . ASP A 1 77 ? 3.119 -10.702 -2.179 1.00 3.22 77 ASP A N 18
ATOM 31352 C CA . ASP A 1 77 ? 2.895 -11.093 -0.774 1.00 60.44 77 ASP A CA 18
ATOM 31353 C C . ASP A 1 77 ? 2.995 -9.894 0.190 1.00 44.33 77 ASP A C 18
ATOM 31354 O O . ASP A 1 77 ? 2.387 -9.910 1.263 1.00 10.42 77 ASP A O 18
ATOM 31363 N N . LEU A 1 78 ? 3.749 -8.856 -0.227 1.00 34.15 78 LEU A N 18
ATOM 31364 C CA . LEU A 1 78 ? 3.935 -7.612 0.545 1.00 1.42 78 LEU A CA 18
ATOM 31365 C C . LEU A 1 78 ? 2.575 -6.976 0.944 1.00 62.24 78 LEU A C 18
ATOM 31366 O O . LEU A 1 78 ? 2.287 -6.791 2.135 1.00 60.23 78 LEU A O 18
ATOM 31382 N N . ARG A 1 79 ? 1.738 -6.658 -0.067 1.00 0.30 79 ARG A N 18
ATOM 31383 C CA . ARG A 1 79 ? 0.387 -6.109 0.174 1.00 53.00 79 ARG A CA 18
ATOM 31384 C C . ARG A 1 79 ? -0.645 -7.199 0.555 1.00 3.40 79 ARG A C 18
ATOM 31385 O O . ARG A 1 79 ? -1.596 -6.919 1.291 1.00 65.22 79 ARG A O 18
ATOM 31406 N N . ARG A 1 80 ? -0.465 -8.429 0.036 1.00 33.10 80 ARG A N 18
ATOM 31407 C CA . ARG A 1 80 ? -1.400 -9.563 0.287 1.00 63.33 80 ARG A CA 18
ATOM 31408 C C . ARG A 1 80 ? -1.503 -9.913 1.804 1.00 31.51 80 ARG A C 18
ATOM 31409 O O . ARG A 1 80 ? -2.566 -10.324 2.288 1.00 43.41 80 ARG A O 18
ATOM 31430 N N . ASN A 1 81 ? -0.393 -9.710 2.542 1.00 72.42 81 ASN A N 18
ATOM 31431 C CA . ASN A 1 81 ? -0.366 -9.842 4.020 1.00 42.52 81 ASN A CA 18
ATOM 31432 C C . ASN A 1 81 ? -1.166 -8.703 4.719 1.00 74.42 81 ASN A C 18
ATOM 31433 O O . ASN A 1 81 ? -1.720 -8.906 5.793 1.00 62.15 81 ASN A O 18
ATOM 31444 N N . VAL A 1 82 ? -1.213 -7.511 4.102 1.00 55.01 82 VAL A N 18
ATOM 31445 C CA . VAL A 1 82 ? -2.038 -6.376 4.609 1.00 34.40 82 VAL A CA 18
ATOM 31446 C C . VAL A 1 82 ? -3.549 -6.647 4.359 1.00 42.54 82 VAL A C 18
ATOM 31447 O O . VAL A 1 82 ? -4.401 -6.296 5.185 1.00 1.54 82 VAL A O 18
ATOM 31460 N N . LEU A 1 83 ? -3.849 -7.296 3.211 1.00 43.50 83 LEU A N 18
ATOM 31461 C CA . LEU A 1 83 ? -5.230 -7.668 2.809 1.00 31.23 83 LEU A CA 18
ATOM 31462 C C . LEU A 1 83 ? -5.840 -8.734 3.761 1.00 33.42 83 LEU A C 18
ATOM 31463 O O . LEU A 1 83 ? -7.046 -8.716 4.032 1.00 72.21 83 LEU A O 18
ATOM 31479 N N . CYS A 1 84 ? -4.994 -9.675 4.244 1.00 11.51 84 CYS A N 18
ATOM 31480 C CA . CYS A 1 84 ? -5.412 -10.699 5.241 1.00 61.31 84 CYS A CA 18
ATOM 31481 C C . CYS A 1 84 ? -5.372 -10.143 6.685 1.00 21.35 84 CYS A C 18
ATOM 31482 O O . CYS A 1 84 ? -5.959 -10.733 7.595 1.00 64.44 84 CYS A O 18
ATOM 31490 N N . GLY A 1 85 ? -4.674 -9.005 6.881 1.00 64.12 85 GLY A N 18
ATOM 31491 C CA . GLY A 1 85 ? -4.626 -8.317 8.186 1.00 45.23 85 GLY A CA 18
ATOM 31492 C C . GLY A 1 85 ? -3.400 -8.656 9.043 1.00 10.20 85 GLY A C 18
ATOM 31493 O O . GLY A 1 85 ? -3.360 -8.300 10.223 1.00 72.51 85 GLY A O 18
ATOM 31497 N N . ALA A 1 86 ? -2.407 -9.347 8.448 1.00 14.44 86 ALA A N 18
ATOM 31498 C CA . ALA A 1 86 ? -1.114 -9.656 9.106 1.00 0.33 86 ALA A CA 18
ATOM 31499 C C . ALA A 1 86 ? -0.270 -8.370 9.335 1.00 22.34 86 ALA A C 18
ATOM 31500 O O . ALA A 1 86 ? 0.144 -8.080 10.461 1.00 64.34 86 ALA A O 18
ATOM 31507 N N . ILE A 1 87 ? -0.024 -7.605 8.249 1.00 34.22 87 ILE A N 18
ATOM 31508 C CA . ILE A 1 87 ? 0.667 -6.288 8.320 1.00 55.20 87 ILE A CA 18
ATOM 31509 C C . ILE A 1 87 ? -0.376 -5.158 8.536 1.00 33.04 87 ILE A C 18
ATOM 31510 O O . ILE A 1 87 ? -1.446 -5.173 7.912 1.00 0.35 87 ILE A O 18
ATOM 31526 N N . THR A 1 88 ? -0.057 -4.189 9.423 1.00 21.13 88 THR A N 18
ATOM 31527 C CA . THR A 1 88 ? -0.958 -3.049 9.734 1.00 5.30 88 THR A CA 18
ATOM 31528 C C . THR A 1 88 ? -0.933 -1.978 8.609 1.00 3.51 88 THR A C 18
ATOM 31529 O O . THR A 1 88 ? 0.074 -1.859 7.891 1.00 72.13 88 THR A O 18
ATOM 31540 N N . PRO A 1 89 ? -2.054 -1.192 8.427 1.00 12.12 89 PRO A N 18
ATOM 31541 C CA . PRO A 1 89 ? -2.080 -0.000 7.532 1.00 4.13 89 PRO A CA 18
ATOM 31542 C C . PRO A 1 89 ? -0.921 1.005 7.786 1.00 72.15 89 PRO A C 18
ATOM 31543 O O . PRO A 1 89 ? -0.446 1.659 6.852 1.00 42.22 89 PRO A O 18
ATOM 31554 N N . GLN A 1 90 ? -0.480 1.114 9.059 1.00 21.31 90 GLN A N 18
ATOM 31555 C CA . GLN A 1 90 ? 0.655 1.985 9.441 1.00 40.23 90 GLN A CA 18
ATOM 31556 C C . GLN A 1 90 ? 2.004 1.459 8.889 1.00 22.44 90 GLN A C 18
ATOM 31557 O O . GLN A 1 90 ? 2.758 2.220 8.279 1.00 42.42 90 GLN A O 18
ATOM 31571 N N . GLN A 1 91 ? 2.279 0.147 9.073 1.00 5.11 91 GLN A N 18
ATOM 31572 C CA . GLN A 1 91 ? 3.590 -0.448 8.708 1.00 13.22 91 GLN A CA 18
ATOM 31573 C C . GLN A 1 91 ? 3.843 -0.404 7.184 1.00 62.05 91 GLN A C 18
ATOM 31574 O O . GLN A 1 91 ? 4.907 0.029 6.743 1.00 32.45 91 GLN A O 18
ATOM 31588 N N . ILE A 1 92 ? 2.844 -0.809 6.387 1.00 50.12 92 ILE A N 18
ATOM 31589 C CA . ILE A 1 92 ? 2.933 -0.758 4.904 1.00 5.23 92 ILE A CA 18
ATOM 31590 C C . ILE A 1 92 ? 3.023 0.718 4.375 1.00 71.33 92 ILE A C 18
ATOM 31591 O O . ILE A 1 92 ? 3.518 0.963 3.266 1.00 50.52 92 ILE A O 18
ATOM 31607 N N . ALA A 1 93 ? 2.571 1.695 5.200 1.00 64.03 93 ALA A N 18
ATOM 31608 C CA . ALA A 1 93 ? 2.670 3.149 4.889 1.00 63.34 93 ALA A CA 18
ATOM 31609 C C . ALA A 1 93 ? 4.064 3.751 5.238 1.00 75.21 93 ALA A C 18
ATOM 31610 O O . ALA A 1 93 ? 4.541 4.656 4.539 1.00 60.20 93 ALA A O 18
ATOM 31617 N N . VAL A 1 94 ? 4.720 3.246 6.309 1.00 32.33 94 VAL A N 18
ATOM 31618 C CA . VAL A 1 94 ? 6.008 3.814 6.815 1.00 33.32 94 VAL A CA 18
ATOM 31619 C C . VAL A 1 94 ? 7.275 3.130 6.207 1.00 43.14 94 VAL A C 18
ATOM 31620 O O . VAL A 1 94 ? 8.308 3.793 6.046 1.00 14.51 94 VAL A O 18
ATOM 31633 N N . MET A 1 95 ? 7.195 1.817 5.880 1.00 33.55 95 MET A N 18
ATOM 31634 C CA . MET A 1 95 ? 8.368 1.031 5.384 1.00 11.21 95 MET A CA 18
ATOM 31635 C C . MET A 1 95 ? 8.941 1.576 4.046 1.00 24.55 95 MET A C 18
ATOM 31636 O O . MET A 1 95 ? 8.198 1.749 3.079 1.00 74.20 95 MET A O 18
ATOM 31650 N N . THR A 1 96 ? 10.269 1.824 3.998 1.00 51.40 96 THR A N 18
ATOM 31651 C CA . THR A 1 96 ? 10.976 2.222 2.748 1.00 62.42 96 THR A CA 18
ATOM 31652 C C . THR A 1 96 ? 11.075 1.033 1.757 1.00 70.14 96 THR A C 18
ATOM 31653 O O . THR A 1 96 ? 10.742 -0.099 2.114 1.00 40.15 96 THR A O 18
ATOM 31664 N N . SER A 1 97 ? 11.545 1.300 0.517 1.00 55.22 97 SER A N 18
ATOM 31665 C CA . SER A 1 97 ? 11.698 0.255 -0.534 1.00 24.15 97 SER A CA 18
ATOM 31666 C C . SER A 1 97 ? 12.590 -0.920 -0.057 1.00 24.25 97 SER A C 18
ATOM 31667 O O . SER A 1 97 ? 12.284 -2.086 -0.316 1.00 71.23 97 SER A O 18
ATOM 31675 N N . GLU A 1 98 ? 13.651 -0.581 0.692 1.00 64.21 98 GLU A N 18
ATOM 31676 C CA . GLU A 1 98 ? 14.633 -1.554 1.245 1.00 62.24 98 GLU A CA 18
ATOM 31677 C C . GLU A 1 98 ? 13.953 -2.547 2.223 1.00 52.40 98 GLU A C 18
ATOM 31678 O O . GLU A 1 98 ? 14.309 -3.731 2.284 1.00 0.53 98 GLU A O 18
ATOM 31690 N N . GLU A 1 99 ? 12.958 -2.041 2.971 1.00 44.32 99 GLU A N 18
ATOM 31691 C CA . GLU A 1 99 ? 12.153 -2.843 3.919 1.00 42.34 99 GLU A CA 18
ATOM 31692 C C . GLU A 1 99 ? 11.090 -3.686 3.175 1.00 20.01 99 GLU A C 18
ATOM 31693 O O . GLU A 1 99 ? 10.815 -4.837 3.543 1.00 4.05 99 GLU A O 18
ATOM 31705 N N . MET A 1 100 ? 10.502 -3.089 2.115 1.00 42.21 100 MET A N 18
ATOM 31706 C CA . MET A 1 100 ? 9.461 -3.734 1.275 1.00 75.13 100 MET A CA 18
ATOM 31707 C C . MET A 1 100 ? 10.050 -4.802 0.307 1.00 1.20 100 MET A C 18
ATOM 31708 O O . MET A 1 100 ? 9.306 -5.446 -0.447 1.00 3.43 100 MET A O 18
ATOM 31722 N N . ALA A 1 101 ? 11.391 -4.970 0.343 1.00 62.42 101 ALA A N 18
ATOM 31723 C CA . ALA A 1 101 ? 12.110 -6.046 -0.380 1.00 54.00 101 ALA A CA 18
ATOM 31724 C C . ALA A 1 101 ? 11.876 -7.444 0.256 1.00 50.23 101 ALA A C 18
ATOM 31725 O O . ALA A 1 101 ? 12.198 -8.461 -0.366 1.00 14.10 101 ALA A O 18
ATOM 31732 N N . SER A 1 102 ? 11.338 -7.469 1.504 1.00 63.25 102 SER A N 18
ATOM 31733 C CA . SER A 1 102 ? 11.097 -8.710 2.291 1.00 14.21 102 SER A CA 18
ATOM 31734 C C . SER A 1 102 ? 12.439 -9.423 2.613 1.00 60.04 102 SER A C 18
ATOM 31735 O O . SER A 1 102 ? 12.745 -10.505 2.090 1.00 4.50 102 SER A O 18
ATOM 31743 N N . ASP A 1 103 ? 13.233 -8.767 3.483 1.00 44.21 103 ASP A N 18
ATOM 31744 C CA . ASP A 1 103 ? 14.605 -9.194 3.859 1.00 44.21 103 ASP A CA 18
ATOM 31745 C C . ASP A 1 103 ? 14.598 -10.537 4.647 1.00 2.10 103 ASP A C 18
ATOM 31746 O O . ASP A 1 103 ? 15.531 -11.340 4.541 1.00 53.42 103 ASP A O 18
ATOM 31755 N N . GLU A 1 104 ? 13.530 -10.758 5.428 1.00 21.13 104 GLU A N 18
ATOM 31756 C CA . GLU A 1 104 ? 13.326 -12.003 6.206 1.00 25.03 104 GLU A CA 18
ATOM 31757 C C . GLU A 1 104 ? 13.075 -13.230 5.285 1.00 71.04 104 GLU A C 18
ATOM 31758 O O . GLU A 1 104 ? 13.588 -14.325 5.544 1.00 70.13 104 GLU A O 18
ATOM 31770 N N . LEU A 1 105 ? 12.332 -13.013 4.176 1.00 44.15 105 LEU A N 18
ATOM 31771 C CA . LEU A 1 105 ? 11.946 -14.093 3.228 1.00 71.01 105 LEU A CA 18
ATOM 31772 C C . LEU A 1 105 ? 13.126 -14.558 2.332 1.00 45.22 105 LEU A C 18
ATOM 31773 O O . LEU A 1 105 ? 12.985 -15.499 1.547 1.00 34.24 105 LEU A O 18
ATOM 31789 N N . LYS A 1 106 ? 14.277 -13.872 2.465 1.00 70.30 106 LYS A N 18
ATOM 31790 C CA . LYS A 1 106 ? 15.558 -14.295 1.856 1.00 25.24 106 LYS A CA 18
ATOM 31791 C C . LYS A 1 106 ? 16.079 -15.598 2.495 1.00 64.10 106 LYS A C 18
ATOM 31792 O O . LYS A 1 106 ? 16.587 -16.486 1.801 1.00 25.54 106 LYS A O 18
ATOM 31811 N N . GLU A 1 107 ? 15.954 -15.683 3.827 1.00 72.34 107 GLU A N 18
ATOM 31812 C CA . GLU A 1 107 ? 16.414 -16.848 4.609 1.00 31.04 107 GLU A CA 18
ATOM 31813 C C . GLU A 1 107 ? 15.284 -17.885 4.810 1.00 11.13 107 GLU A C 18
ATOM 31814 O O . GLU A 1 107 ? 15.559 -19.058 5.081 1.00 74.41 107 GLU A O 18
ATOM 31826 N N . ILE A 1 108 ? 14.016 -17.439 4.676 1.00 34.33 108 ILE A N 18
ATOM 31827 C CA . ILE A 1 108 ? 12.837 -18.335 4.711 1.00 12.50 108 ILE A CA 18
ATOM 31828 C C . ILE A 1 108 ? 12.710 -19.082 3.347 1.00 2.41 108 ILE A C 18
ATOM 31829 O O . ILE A 1 108 ? 12.071 -18.606 2.398 1.00 60.05 108 ILE A O 18
ATOM 31845 N N . ARG A 1 109 ? 13.412 -20.227 3.260 1.00 1.24 109 ARG A N 18
ATOM 31846 C CA . ARG A 1 109 ? 13.435 -21.111 2.070 1.00 2.11 109 ARG A CA 18
ATOM 31847 C C . ARG A 1 109 ? 12.908 -22.519 2.447 1.00 10.05 109 ARG A C 18
ATOM 31848 O O . ARG A 1 109 ? 12.822 -22.853 3.634 1.00 41.22 109 ARG A O 18
ATOM 31869 N N . LYS A 1 110 ? 12.569 -23.343 1.422 1.00 60.44 110 LYS A N 18
ATOM 31870 C CA . LYS A 1 110 ? 11.919 -24.684 1.592 1.00 31.34 110 LYS A CA 18
ATOM 31871 C C . LYS A 1 110 ? 10.549 -24.586 2.353 1.00 71.30 110 LYS A C 18
ATOM 31872 O O . LYS A 1 110 ? 10.025 -25.593 2.843 1.00 41.43 110 LYS A O 18
ATOM 31891 N N . ALA A 1 111 ? 9.963 -23.371 2.393 1.00 45.53 111 ALA A N 18
ATOM 31892 C CA . ALA A 1 111 ? 8.711 -23.069 3.135 1.00 23.24 111 ALA A CA 18
ATOM 31893 C C . ALA A 1 111 ? 7.448 -23.166 2.235 1.00 73.53 111 ALA A C 18
ATOM 31894 O O . ALA A 1 111 ? 6.338 -22.846 2.689 1.00 1.41 111 ALA A O 18
ATOM 31901 N N . MET A 1 112 ? 7.623 -23.577 0.957 1.00 65.21 112 MET A N 18
ATOM 31902 C CA . MET A 1 112 ? 6.494 -23.855 0.037 1.00 62.20 112 MET A CA 18
ATOM 31903 C C . MET A 1 112 ? 5.764 -25.156 0.474 1.00 14.34 112 MET A C 18
ATOM 31904 O O . MET A 1 112 ? 6.167 -26.267 0.096 1.00 61.31 112 MET A O 18
ATOM 31918 N N . THR A 1 113 ? 4.723 -24.975 1.323 1.00 21.11 113 THR A N 18
ATOM 31919 C CA . THR A 1 113 ? 3.896 -26.067 1.908 1.00 74.52 113 THR A CA 18
ATOM 31920 C C . THR A 1 113 ? 4.752 -27.015 2.823 1.00 21.23 113 THR A C 18
ATOM 31921 O O . THR A 1 113 ? 5.279 -28.047 2.341 1.00 38.06 113 THR A O 18
ATOM 31933 N N . SER A 1 1 ? -7.359 4.684 19.044 1.00 62.12 1 SER A N 19
ATOM 31934 C CA . SER A 1 1 ? -8.050 3.464 18.543 1.00 21.11 1 SER A CA 19
ATOM 31935 C C . SER A 1 1 ? -9.211 3.848 17.596 1.00 70.23 1 SER A C 19
ATOM 31936 O O . SER A 1 1 ? -10.134 4.545 18.015 1.00 24.15 1 SER A O 19
ATOM 31946 N N . HIS A 1 2 ? -9.147 3.368 16.330 1.00 75.23 2 HIS A N 19
ATOM 31947 C CA . HIS A 1 2 ? -10.111 3.700 15.245 1.00 63.30 2 HIS A CA 19
ATOM 31948 C C . HIS A 1 2 ? -10.094 5.221 14.911 1.00 1.23 2 HIS A C 19
ATOM 31949 O O . HIS A 1 2 ? -10.947 5.987 15.383 1.00 14.20 2 HIS A O 19
ATOM 31964 N N . MET A 1 3 ? -9.090 5.653 14.130 1.00 2.42 3 MET A N 19
ATOM 31965 C CA . MET A 1 3 ? -8.968 7.054 13.659 1.00 60.54 3 MET A CA 19
ATOM 31966 C C . MET A 1 3 ? -9.642 7.218 12.272 1.00 73.54 3 MET A C 19
ATOM 31967 O O . MET A 1 3 ? -9.568 6.295 11.453 1.00 21.40 3 MET A O 19
ATOM 31981 N N . PRO A 1 4 ? -10.309 8.386 11.979 1.00 70.52 4 PRO A N 19
ATOM 31982 C CA . PRO A 1 4 ? -10.915 8.649 10.641 1.00 52.13 4 PRO A CA 19
ATOM 31983 C C . PRO A 1 4 ? -9.871 8.650 9.488 1.00 5.23 4 PRO A C 19
ATOM 31984 O O . PRO A 1 4 ? -8.675 8.863 9.717 1.00 43.34 4 PRO A O 19
ATOM 31995 N N . VAL A 1 5 ? -10.342 8.412 8.252 1.00 23.45 5 VAL A N 19
ATOM 31996 C CA . VAL A 1 5 ? -9.501 8.503 7.036 1.00 23.52 5 VAL A CA 19
ATOM 31997 C C . VAL A 1 5 ? -9.243 9.994 6.661 1.00 41.14 5 VAL A C 19
ATOM 31998 O O . VAL A 1 5 ? -10.082 10.857 6.965 1.00 54.21 5 VAL A O 19
ATOM 32011 N N . PRO A 1 6 ? -8.075 10.326 6.012 1.00 41.32 6 PRO A N 19
ATOM 32012 C CA . PRO A 1 6 ? -7.672 11.735 5.748 1.00 44.43 6 PRO A CA 19
ATOM 32013 C C . PRO A 1 6 ? -8.574 12.440 4.701 1.00 14.23 6 PRO A C 19
ATOM 32014 O O . PRO A 1 6 ? -9.013 11.826 3.717 1.00 45.41 6 PRO A O 19
ATOM 32025 N N . VAL A 1 7 ? -8.849 13.732 4.943 1.00 12.23 7 VAL A N 19
ATOM 32026 C CA . VAL A 1 7 ? -9.581 14.591 3.995 1.00 5.23 7 VAL A CA 19
ATOM 32027 C C . VAL A 1 7 ? -8.708 14.884 2.748 1.00 11.12 7 VAL A C 19
ATOM 32028 O O . VAL A 1 7 ? -7.545 15.305 2.866 1.00 61.12 7 VAL A O 19
ATOM 32041 N N . THR A 1 8 ? -9.266 14.614 1.558 1.00 72.24 8 THR A N 19
ATOM 32042 C CA . THR A 1 8 ? -8.573 14.854 0.283 1.00 72.22 8 THR A CA 19
ATOM 32043 C C . THR A 1 8 ? -8.445 16.374 0.013 1.00 3.44 8 THR A C 19
ATOM 32044 O O . THR A 1 8 ? -9.404 17.023 -0.412 1.00 11.41 8 THR A O 19
ATOM 32055 N N . CYS A 1 9 ? -7.250 16.925 0.317 1.00 21.51 9 CYS A N 19
ATOM 32056 C CA . CYS A 1 9 ? -6.928 18.371 0.153 1.00 5.20 9 CYS A CA 19
ATOM 32057 C C . CYS A 1 9 ? -7.199 18.886 -1.268 1.00 40.35 9 CYS A C 19
ATOM 32058 O O . CYS A 1 9 ? -7.774 19.962 -1.461 1.00 73.32 9 CYS A O 19
ATOM 32066 N N . ASP A 1 10 ? -6.789 18.078 -2.251 1.00 0.15 10 ASP A N 19
ATOM 32067 C CA . ASP A 1 10 ? -6.754 18.478 -3.667 1.00 42.42 10 ASP A CA 19
ATOM 32068 C C . ASP A 1 10 ? -7.043 17.258 -4.573 1.00 54.55 10 ASP A C 19
ATOM 32069 O O . ASP A 1 10 ? -7.129 16.116 -4.086 1.00 31.11 10 ASP A O 19
ATOM 32078 N N . ALA A 1 11 ? -7.184 17.513 -5.887 1.00 24.32 11 ALA A N 19
ATOM 32079 C CA . ALA A 1 11 ? -7.339 16.472 -6.922 1.00 4.43 11 ALA A CA 19
ATOM 32080 C C . ALA A 1 11 ? -6.219 15.398 -6.868 1.00 12.31 11 ALA A C 19
ATOM 32081 O O . ALA A 1 11 ? -6.479 14.221 -7.140 1.00 25.02 11 ALA A O 19
ATOM 32088 N N . VAL A 1 12 ? -4.990 15.827 -6.504 1.00 60.25 12 VAL A N 19
ATOM 32089 C CA . VAL A 1 12 ? -3.821 14.920 -6.340 1.00 14.24 12 VAL A CA 19
ATOM 32090 C C . VAL A 1 12 ? -4.101 13.822 -5.284 1.00 44.55 12 VAL A C 19
ATOM 32091 O O . VAL A 1 12 ? -3.915 12.644 -5.552 1.00 63.14 12 VAL A O 19
ATOM 32104 N N . ARG A 1 13 ? -4.568 14.255 -4.094 1.00 65.42 13 ARG A N 19
ATOM 32105 C CA . ARG A 1 13 ? -4.858 13.375 -2.928 1.00 73.02 13 ARG A CA 19
ATOM 32106 C C . ARG A 1 13 ? -5.859 12.244 -3.281 1.00 71.30 13 ARG A C 19
ATOM 32107 O O . ARG A 1 13 ? -5.634 11.070 -2.969 1.00 74.44 13 ARG A O 19
ATOM 32128 N N . ASN A 1 14 ? -6.958 12.635 -3.957 1.00 64.14 14 ASN A N 19
ATOM 32129 C CA . ASN A 1 14 ? -8.039 11.713 -4.367 1.00 34.20 14 ASN A CA 19
ATOM 32130 C C . ASN A 1 14 ? -7.544 10.710 -5.440 1.00 31.51 14 ASN A C 19
ATOM 32131 O O . ASN A 1 14 ? -7.816 9.509 -5.354 1.00 53.31 14 ASN A O 19
ATOM 32142 N N . LYS A 1 15 ? -6.798 11.234 -6.433 1.00 23.43 15 LYS A N 19
ATOM 32143 C CA . LYS A 1 15 ? -6.209 10.430 -7.530 1.00 13.23 15 LYS A CA 19
ATOM 32144 C C . LYS A 1 15 ? -5.172 9.410 -6.995 1.00 10.12 15 LYS A C 19
ATOM 32145 O O . LYS A 1 15 ? -5.115 8.266 -7.461 1.00 24.40 15 LYS A O 19
ATOM 32164 N N . CYS A 1 16 ? -4.374 9.854 -6.002 1.00 3.45 16 CYS A N 19
ATOM 32165 C CA . CYS A 1 16 ? -3.334 9.032 -5.349 1.00 43.13 16 CYS A CA 19
ATOM 32166 C C . CYS A 1 16 ? -3.949 7.849 -4.596 1.00 3.34 16 CYS A C 19
ATOM 32167 O O . CYS A 1 16 ? -3.461 6.724 -4.711 1.00 53.43 16 CYS A O 19
ATOM 32175 N N . ARG A 1 17 ? -5.043 8.115 -3.854 1.00 74.22 17 ARG A N 19
ATOM 32176 C CA . ARG A 1 17 ? -5.795 7.076 -3.124 1.00 23.45 17 ARG A CA 19
ATOM 32177 C C . ARG A 1 17 ? -6.353 6.000 -4.092 1.00 24.10 17 ARG A C 19
ATOM 32178 O O . ARG A 1 17 ? -6.270 4.806 -3.799 1.00 63.10 17 ARG A O 19
ATOM 32199 N N . GLU A 1 18 ? -6.892 6.445 -5.252 1.00 55.24 18 GLU A N 19
ATOM 32200 C CA . GLU A 1 18 ? -7.435 5.540 -6.305 1.00 43.44 18 GLU A CA 19
ATOM 32201 C C . GLU A 1 18 ? -6.392 4.512 -6.812 1.00 52.13 18 GLU A C 19
ATOM 32202 O O . GLU A 1 18 ? -6.671 3.314 -6.850 1.00 73.43 18 GLU A O 19
ATOM 32214 N N . MET A 1 19 ? -5.203 4.997 -7.218 1.00 21.01 19 MET A N 19
ATOM 32215 C CA . MET A 1 19 ? -4.122 4.130 -7.769 1.00 71.10 19 MET A CA 19
ATOM 32216 C C . MET A 1 19 ? -3.432 3.259 -6.673 1.00 41.13 19 MET A C 19
ATOM 32217 O O . MET A 1 19 ? -2.922 2.168 -6.976 1.00 54.30 19 MET A O 19
ATOM 32231 N N . LEU A 1 20 ? -3.418 3.745 -5.409 1.00 62.41 20 LEU A N 19
ATOM 32232 C CA . LEU A 1 20 ? -3.043 2.913 -4.226 1.00 34.45 20 LEU A CA 19
ATOM 32233 C C . LEU A 1 20 ? -4.043 1.740 -4.030 1.00 15.32 20 LEU A C 19
ATOM 32234 O O . LEU A 1 20 ? -3.645 0.612 -3.719 1.00 30.51 20 LEU A O 19
ATOM 32250 N N . THR A 1 21 ? -5.349 2.040 -4.215 1.00 55.31 21 THR A N 19
ATOM 32251 C CA . THR A 1 21 ? -6.441 1.037 -4.135 1.00 23.32 21 THR A CA 19
ATOM 32252 C C . THR A 1 21 ? -6.323 0.010 -5.286 1.00 11.41 21 THR A C 19
ATOM 32253 O O . THR A 1 21 ? -6.512 -1.185 -5.077 1.00 31.52 21 THR A O 19
ATOM 32264 N N . ALA A 1 22 ? -5.981 0.509 -6.495 1.00 3.40 22 ALA A N 19
ATOM 32265 C CA . ALA A 1 22 ? -5.817 -0.316 -7.715 1.00 51.41 22 ALA A CA 19
ATOM 32266 C C . ALA A 1 22 ? -4.649 -1.320 -7.587 1.00 43.54 22 ALA A C 19
ATOM 32267 O O . ALA A 1 22 ? -4.697 -2.410 -8.159 1.00 62.24 22 ALA A O 19
ATOM 32274 N N . ALA A 1 23 ? -3.595 -0.932 -6.832 1.00 74.34 23 ALA A N 19
ATOM 32275 C CA . ALA A 1 23 ? -2.459 -1.829 -6.493 1.00 53.13 23 ALA A CA 19
ATOM 32276 C C . ALA A 1 23 ? -2.918 -3.034 -5.634 1.00 12.10 23 ALA A C 19
ATOM 32277 O O . ALA A 1 23 ? -2.327 -4.112 -5.689 1.00 32.22 23 ALA A O 19
ATOM 32284 N N . LEU A 1 24 ? -3.966 -2.808 -4.823 1.00 52.04 24 LEU A N 19
ATOM 32285 C CA . LEU A 1 24 ? -4.600 -3.849 -3.983 1.00 4.43 24 LEU A CA 19
ATOM 32286 C C . LEU A 1 24 ? -5.708 -4.639 -4.749 1.00 11.34 24 LEU A C 19
ATOM 32287 O O . LEU A 1 24 ? -5.968 -5.816 -4.454 1.00 12.22 24 LEU A O 19
ATOM 32303 N N . GLN A 1 25 ? -6.365 -3.976 -5.729 1.00 23.11 25 GLN A N 19
ATOM 32304 C CA . GLN A 1 25 ? -7.490 -4.567 -6.514 1.00 11.33 25 GLN A CA 19
ATOM 32305 C C . GLN A 1 25 ? -7.026 -5.370 -7.750 1.00 11.43 25 GLN A C 19
ATOM 32306 O O . GLN A 1 25 ? -7.799 -6.177 -8.275 1.00 22.01 25 GLN A O 19
ATOM 32320 N N . THR A 1 26 ? -5.787 -5.124 -8.203 1.00 3.41 26 THR A N 19
ATOM 32321 C CA . THR A 1 26 ? -5.247 -5.658 -9.487 1.00 15.24 26 THR A CA 19
ATOM 32322 C C . THR A 1 26 ? -5.390 -7.202 -9.647 1.00 52.11 26 THR A C 19
ATOM 32323 O O . THR A 1 26 ? -5.854 -7.678 -10.691 1.00 24.10 26 THR A O 19
ATOM 32334 N N . ASP A 1 27 ? -5.010 -7.971 -8.603 1.00 75.03 27 ASP A N 19
ATOM 32335 C CA . ASP A 1 27 ? -5.163 -9.454 -8.580 1.00 71.33 27 ASP A CA 19
ATOM 32336 C C . ASP A 1 27 ? -6.439 -9.896 -7.827 1.00 71.35 27 ASP A C 19
ATOM 32337 O O . ASP A 1 27 ? -6.694 -11.095 -7.688 1.00 11.13 27 ASP A O 19
ATOM 32346 N N . HIS A 1 28 ? -7.233 -8.908 -7.356 1.00 34.33 28 HIS A N 19
ATOM 32347 C CA . HIS A 1 28 ? -8.569 -9.113 -6.732 1.00 31.02 28 HIS A CA 19
ATOM 32348 C C . HIS A 1 28 ? -8.529 -9.959 -5.430 1.00 14.23 28 HIS A C 19
ATOM 32349 O O . HIS A 1 28 ? -9.566 -10.467 -5.011 1.00 2.03 28 HIS A O 19
ATOM 32364 N N . ASP A 1 29 ? -7.350 -10.069 -4.772 1.00 20.14 29 ASP A N 19
ATOM 32365 C CA . ASP A 1 29 ? -7.168 -10.894 -3.542 1.00 3.12 29 ASP A CA 19
ATOM 32366 C C . ASP A 1 29 ? -8.116 -10.483 -2.382 1.00 52.54 29 ASP A C 19
ATOM 32367 O O . ASP A 1 29 ? -8.458 -11.312 -1.531 1.00 32.05 29 ASP A O 19
ATOM 32376 N N . HIS A 1 30 ? -8.542 -9.204 -2.383 1.00 62.41 30 HIS A N 19
ATOM 32377 C CA . HIS A 1 30 ? -9.455 -8.645 -1.363 1.00 64.52 30 HIS A CA 19
ATOM 32378 C C . HIS A 1 30 ? -10.848 -9.335 -1.360 1.00 61.34 30 HIS A C 19
ATOM 32379 O O . HIS A 1 30 ? -11.561 -9.264 -0.367 1.00 63.43 30 HIS A O 19
ATOM 32394 N N . VAL A 1 31 ? -11.240 -9.950 -2.500 1.00 23.13 31 VAL A N 19
ATOM 32395 C CA . VAL A 1 31 ? -12.571 -10.588 -2.664 1.00 64.25 31 VAL A CA 19
ATOM 32396 C C . VAL A 1 31 ? -12.703 -11.870 -1.799 1.00 31.23 31 VAL A C 19
ATOM 32397 O O . VAL A 1 31 ? -13.725 -12.073 -1.134 1.00 75.04 31 VAL A O 19
ATOM 32410 N N . ALA A 1 32 ? -11.655 -12.721 -1.809 1.00 34.04 32 ALA A N 19
ATOM 32411 C CA . ALA A 1 32 ? -11.598 -13.957 -0.982 1.00 35.02 32 ALA A CA 19
ATOM 32412 C C . ALA A 1 32 ? -11.465 -13.636 0.530 1.00 22.45 32 ALA A C 19
ATOM 32413 O O . ALA A 1 32 ? -11.934 -14.398 1.383 1.00 72.51 32 ALA A O 19
ATOM 32420 N N . ILE A 1 33 ? -10.818 -12.501 0.840 1.00 5.45 33 ILE A N 19
ATOM 32421 C CA . ILE A 1 33 ? -10.546 -12.062 2.232 1.00 40.34 33 ILE A CA 19
ATOM 32422 C C . ILE A 1 33 ? -11.718 -11.219 2.819 1.00 3.41 33 ILE A C 19
ATOM 32423 O O . ILE A 1 33 ? -11.997 -11.271 4.028 1.00 14.03 33 ILE A O 19
ATOM 32439 N N . GLY A 1 34 ? -12.412 -10.478 1.939 1.00 61.11 34 GLY A N 19
ATOM 32440 C CA . GLY A 1 34 ? -13.420 -9.486 2.351 1.00 12.51 34 GLY A CA 19
ATOM 32441 C C . GLY A 1 34 ? -12.790 -8.236 2.972 1.00 13.51 34 GLY A C 19
ATOM 32442 O O . GLY A 1 34 ? -13.109 -7.861 4.106 1.00 75.11 34 GLY A O 19
ATOM 32446 N N . ALA A 1 35 ? -11.879 -7.601 2.214 1.00 11.20 35 ALA A N 19
ATOM 32447 C CA . ALA A 1 35 ? -11.125 -6.402 2.653 1.00 3.43 35 ALA A CA 19
ATOM 32448 C C . ALA A 1 35 ? -11.422 -5.198 1.733 1.00 74.11 35 ALA A C 19
ATOM 32449 O O . ALA A 1 35 ? -11.308 -5.310 0.505 1.00 62.10 35 ALA A O 19
ATOM 32456 N N . ASP A 1 36 ? -11.816 -4.056 2.324 1.00 60.40 36 ASP A N 19
ATOM 32457 C CA . ASP A 1 36 ? -12.064 -2.814 1.562 1.00 60.31 36 ASP A CA 19
ATOM 32458 C C . ASP A 1 36 ? -10.731 -2.113 1.218 1.00 51.53 36 ASP A C 19
ATOM 32459 O O . ASP A 1 36 ? -10.177 -1.378 2.045 1.00 22.22 36 ASP A O 19
ATOM 32468 N N . CYS A 1 37 ? -10.234 -2.332 -0.016 1.00 45.34 37 CYS A N 19
ATOM 32469 C CA . CYS A 1 37 ? -8.936 -1.784 -0.491 1.00 50.02 37 CYS A CA 19
ATOM 32470 C C . CYS A 1 37 ? -8.866 -0.237 -0.409 1.00 13.40 37 CYS A C 19
ATOM 32471 O O . CYS A 1 37 ? -7.778 0.330 -0.307 1.00 11.14 37 CYS A O 19
ATOM 32479 N N . GLU A 1 38 ? -10.035 0.431 -0.471 1.00 11.31 38 GLU A N 19
ATOM 32480 C CA . GLU A 1 38 ? -10.126 1.908 -0.421 1.00 44.21 38 GLU A CA 19
ATOM 32481 C C . GLU A 1 38 ? -9.852 2.472 0.997 1.00 22.34 38 GLU A C 19
ATOM 32482 O O . GLU A 1 38 ? -9.215 3.521 1.122 1.00 33.43 38 GLU A O 19
ATOM 32494 N N . ARG A 1 39 ? -10.333 1.794 2.066 1.00 53.14 39 ARG A N 19
ATOM 32495 C CA . ARG A 1 39 ? -10.068 2.244 3.462 1.00 60.31 39 ARG A CA 19
ATOM 32496 C C . ARG A 1 39 ? -8.628 1.885 3.880 1.00 4.05 39 ARG A C 19
ATOM 32497 O O . ARG A 1 39 ? -8.007 2.609 4.656 1.00 31.24 39 ARG A O 19
ATOM 32518 N N . LEU A 1 40 ? -8.105 0.765 3.333 1.00 31.33 40 LEU A N 19
ATOM 32519 C CA . LEU A 1 40 ? -6.704 0.352 3.539 1.00 40.32 40 LEU A CA 19
ATOM 32520 C C . LEU A 1 40 ? -5.741 1.374 2.893 1.00 11.14 40 LEU A C 19
ATOM 32521 O O . LEU A 1 40 ? -4.818 1.855 3.537 1.00 73.21 40 LEU A O 19
ATOM 32537 N N . SER A 1 41 ? -6.016 1.723 1.622 1.00 15.34 41 SER A N 19
ATOM 32538 C CA . SER A 1 41 ? -5.234 2.729 0.857 1.00 24.31 41 SER A CA 19
ATOM 32539 C C . SER A 1 41 ? -5.351 4.138 1.468 1.00 31.03 41 SER A C 19
ATOM 32540 O O . SER A 1 41 ? -4.449 4.950 1.313 1.00 62.50 41 SER A O 19
ATOM 32548 N N . ALA A 1 42 ? -6.499 4.424 2.115 1.00 74.34 42 ALA A N 19
ATOM 32549 C CA . ALA A 1 42 ? -6.734 5.690 2.842 1.00 60.54 42 ALA A CA 19
ATOM 32550 C C . ALA A 1 42 ? -5.887 5.776 4.135 1.00 45.33 42 ALA A C 19
ATOM 32551 O O . ALA A 1 42 ? -5.356 6.839 4.468 1.00 72.12 42 ALA A O 19
ATOM 32558 N N . GLN A 1 43 ? -5.762 4.647 4.860 1.00 61.33 43 GLN A N 19
ATOM 32559 C CA . GLN A 1 43 ? -4.891 4.558 6.059 1.00 22.51 43 GLN A CA 19
ATOM 32560 C C . GLN A 1 43 ? -3.386 4.585 5.660 1.00 34.12 43 GLN A C 19
ATOM 32561 O O . GLN A 1 43 ? -2.535 5.043 6.436 1.00 63.34 43 GLN A O 19
ATOM 32575 N N . ILE A 1 44 ? -3.078 4.068 4.446 1.00 64.21 44 ILE A N 19
ATOM 32576 C CA . ILE A 1 44 ? -1.763 4.260 3.780 1.00 35.23 44 ILE A CA 19
ATOM 32577 C C . ILE A 1 44 ? -1.542 5.761 3.460 1.00 1.44 44 ILE A C 19
ATOM 32578 O O . ILE A 1 44 ? -0.462 6.316 3.715 1.00 73.52 44 ILE A O 19
ATOM 32594 N N . GLU A 1 45 ? -2.609 6.392 2.926 1.00 13.53 45 GLU A N 19
ATOM 32595 C CA . GLU A 1 45 ? -2.587 7.776 2.405 1.00 14.52 45 GLU A CA 19
ATOM 32596 C C . GLU A 1 45 ? -2.252 8.791 3.527 1.00 32.33 45 GLU A C 19
ATOM 32597 O O . GLU A 1 45 ? -1.452 9.690 3.308 1.00 21.42 45 GLU A O 19
ATOM 32609 N N . GLU A 1 46 ? -2.819 8.606 4.744 1.00 54.30 46 GLU A N 19
ATOM 32610 C CA . GLU A 1 46 ? -2.555 9.523 5.883 1.00 61.33 46 GLU A CA 19
ATOM 32611 C C . GLU A 1 46 ? -1.071 9.461 6.334 1.00 23.03 46 GLU A C 19
ATOM 32612 O O . GLU A 1 46 ? -0.473 10.494 6.621 1.00 43.42 46 GLU A O 19
ATOM 32624 N N . CYS A 1 47 ? -0.476 8.247 6.349 1.00 21.43 47 CYS A N 19
ATOM 32625 C CA . CYS A 1 47 ? 0.933 8.042 6.780 1.00 23.33 47 CYS A CA 19
ATOM 32626 C C . CYS A 1 47 ? 1.932 8.683 5.787 1.00 21.23 47 CYS A C 19
ATOM 32627 O O . CYS A 1 47 ? 2.838 9.428 6.195 1.00 45.12 47 CYS A O 19
ATOM 32635 N N . ILE A 1 48 ? 1.749 8.403 4.481 1.00 73.52 48 ILE A N 19
ATOM 32636 C CA . ILE A 1 48 ? 2.578 9.003 3.406 1.00 32.15 48 ILE A CA 19
ATOM 32637 C C . ILE A 1 48 ? 2.322 10.539 3.292 1.00 65.44 48 ILE A C 19
ATOM 32638 O O . ILE A 1 48 ? 3.191 11.286 2.854 1.00 41.53 48 ILE A O 19
ATOM 32654 N N . PHE A 1 49 ? 1.124 10.996 3.717 1.00 71.01 49 PHE A N 19
ATOM 32655 C CA . PHE A 1 49 ? 0.780 12.438 3.760 1.00 34.44 49 PHE A CA 19
ATOM 32656 C C . PHE A 1 49 ? 1.511 13.176 4.921 1.00 14.30 49 PHE A C 19
ATOM 32657 O O . PHE A 1 49 ? 1.933 14.324 4.771 1.00 3.33 49 PHE A O 19
ATOM 32674 N N . ARG A 1 50 ? 1.666 12.509 6.068 1.00 74.32 50 ARG A N 19
ATOM 32675 C CA . ARG A 1 50 ? 2.364 13.082 7.248 1.00 31.34 50 ARG A CA 19
ATOM 32676 C C . ARG A 1 50 ? 3.887 13.220 7.004 1.00 30.11 50 ARG A C 19
ATOM 32677 O O . ARG A 1 50 ? 4.509 14.187 7.454 1.00 11.41 50 ARG A O 19
ATOM 32698 N N . ASP A 1 51 ? 4.473 12.249 6.286 1.00 75.34 51 ASP A N 19
ATOM 32699 C CA . ASP A 1 51 ? 5.928 12.208 6.011 1.00 63.02 51 ASP A CA 19
ATOM 32700 C C . ASP A 1 51 ? 6.294 12.983 4.708 1.00 23.35 51 ASP A C 19
ATOM 32701 O O . ASP A 1 51 ? 7.135 13.887 4.706 1.00 54.14 51 ASP A O 19
ATOM 32710 N N . VAL A 1 52 ? 5.625 12.609 3.613 1.00 12.12 52 VAL A N 19
ATOM 32711 C CA . VAL A 1 52 ? 5.959 13.054 2.227 1.00 33.11 52 VAL A CA 19
ATOM 32712 C C . VAL A 1 52 ? 4.886 14.008 1.644 1.00 42.14 52 VAL A C 19
ATOM 32713 O O . VAL A 1 52 ? 5.080 14.565 0.571 1.00 0.01 52 VAL A O 19
ATOM 32726 N N . GLY A 1 53 ? 3.754 14.170 2.343 1.00 54.33 53 GLY A N 19
ATOM 32727 C CA . GLY A 1 53 ? 2.545 14.815 1.790 1.00 42.31 53 GLY A CA 19
ATOM 32728 C C . GLY A 1 53 ? 2.609 16.301 1.416 1.00 51.10 53 GLY A C 19
ATOM 32729 O O . GLY A 1 53 ? 1.552 16.943 1.311 1.00 31.30 53 GLY A O 19
ATOM 32733 N N . ASN A 1 54 ? 3.815 16.866 1.217 1.00 24.42 54 ASN A N 19
ATOM 32734 C CA . ASN A 1 54 ? 3.979 18.088 0.411 1.00 64.43 54 ASN A CA 19
ATOM 32735 C C . ASN A 1 54 ? 3.611 17.757 -1.066 1.00 42.21 54 ASN A C 19
ATOM 32736 O O . ASN A 1 54 ? 4.447 17.282 -1.844 1.00 63.12 54 ASN A O 19
ATOM 32747 N N . THR A 1 55 ? 2.311 17.953 -1.400 1.00 73.54 55 THR A N 19
ATOM 32748 C CA . THR A 1 55 ? 1.687 17.459 -2.664 1.00 41.05 55 THR A CA 19
ATOM 32749 C C . THR A 1 55 ? 2.417 17.935 -3.941 1.00 62.22 55 THR A C 19
ATOM 32750 O O . THR A 1 55 ? 2.324 17.290 -4.984 1.00 23.40 55 THR A O 19
ATOM 32761 N N . ASP A 1 56 ? 3.153 19.052 -3.838 1.00 71.03 56 ASP A N 19
ATOM 32762 C CA . ASP A 1 56 ? 4.083 19.505 -4.886 1.00 71.22 56 ASP A CA 19
ATOM 32763 C C . ASP A 1 56 ? 5.256 18.497 -5.064 1.00 51.54 56 ASP A C 19
ATOM 32764 O O . ASP A 1 56 ? 6.034 18.290 -4.125 1.00 23.22 56 ASP A O 19
ATOM 32773 N N . MET A 1 57 ? 5.332 17.869 -6.258 1.00 20.42 57 MET A N 19
ATOM 32774 C CA . MET A 1 57 ? 6.486 17.049 -6.720 1.00 50.54 57 MET A CA 19
ATOM 32775 C C . MET A 1 57 ? 6.697 15.727 -5.916 1.00 71.53 57 MET A C 19
ATOM 32776 O O . MET A 1 57 ? 6.337 14.639 -6.389 1.00 33.10 57 MET A O 19
ATOM 32790 N N . LYS A 1 58 ? 7.272 15.853 -4.700 1.00 51.43 58 LYS A N 19
ATOM 32791 C CA . LYS A 1 58 ? 7.808 14.722 -3.901 1.00 54.41 58 LYS A CA 19
ATOM 32792 C C . LYS A 1 58 ? 6.745 13.634 -3.588 1.00 4.24 58 LYS A C 19
ATOM 32793 O O . LYS A 1 58 ? 6.992 12.438 -3.795 1.00 32.30 58 LYS A O 19
ATOM 32812 N N . TYR A 1 59 ? 5.567 14.069 -3.096 1.00 75.41 59 TYR A N 19
ATOM 32813 C CA . TYR A 1 59 ? 4.448 13.164 -2.729 1.00 33.11 59 TYR A CA 19
ATOM 32814 C C . TYR A 1 59 ? 3.950 12.321 -3.930 1.00 54.42 59 TYR A C 19
ATOM 32815 O O . TYR A 1 59 ? 3.803 11.109 -3.801 1.00 75.25 59 TYR A O 19
ATOM 32833 N N . LYS A 1 60 ? 3.751 12.977 -5.094 1.00 31.42 60 LYS A N 19
ATOM 32834 C CA . LYS A 1 60 ? 3.229 12.332 -6.334 1.00 15.31 60 LYS A CA 19
ATOM 32835 C C . LYS A 1 60 ? 4.091 11.113 -6.768 1.00 74.42 60 LYS A C 19
ATOM 32836 O O . LYS A 1 60 ? 3.561 10.035 -7.083 1.00 52.11 60 LYS A O 19
ATOM 32855 N N . ASN A 1 61 ? 5.424 11.306 -6.760 1.00 34.31 61 ASN A N 19
ATOM 32856 C CA . ASN A 1 61 ? 6.401 10.263 -7.153 1.00 11.15 61 ASN A CA 19
ATOM 32857 C C . ASN A 1 61 ? 6.504 9.146 -6.079 1.00 51.45 61 ASN A C 19
ATOM 32858 O O . ASN A 1 61 ? 6.716 7.969 -6.407 1.00 12.04 61 ASN A O 19
ATOM 32869 N N . ARG A 1 62 ? 6.338 9.529 -4.799 1.00 44.41 62 ARG A N 19
ATOM 32870 C CA . ARG A 1 62 ? 6.449 8.594 -3.653 1.00 24.32 62 ARG A CA 19
ATOM 32871 C C . ARG A 1 62 ? 5.205 7.681 -3.521 1.00 22.22 62 ARG A C 19
ATOM 32872 O O . ARG A 1 62 ? 5.295 6.571 -2.977 1.00 1.34 62 ARG A O 19
ATOM 32893 N N . VAL A 1 63 ? 4.041 8.162 -4.005 1.00 10.13 63 VAL A N 19
ATOM 32894 C CA . VAL A 1 63 ? 2.830 7.321 -4.129 1.00 31.20 63 VAL A CA 19
ATOM 32895 C C . VAL A 1 63 ? 3.112 6.139 -5.087 1.00 71.33 63 VAL A C 19
ATOM 32896 O O . VAL A 1 63 ? 2.739 5.001 -4.800 1.00 21.12 63 VAL A O 19
ATOM 32909 N N . ARG A 1 64 ? 3.842 6.425 -6.195 1.00 1.02 64 ARG A N 19
ATOM 32910 C CA . ARG A 1 64 ? 4.251 5.391 -7.179 1.00 24.50 64 ARG A CA 19
ATOM 32911 C C . ARG A 1 64 ? 5.237 4.371 -6.554 1.00 32.41 64 ARG A C 19
ATOM 32912 O O . ARG A 1 64 ? 5.251 3.208 -6.948 1.00 60.52 64 ARG A O 19
ATOM 32933 N N . SER A 1 65 ? 6.061 4.827 -5.582 1.00 1.42 65 SER A N 19
ATOM 32934 C CA . SER A 1 65 ? 6.976 3.933 -4.814 1.00 65.02 65 SER A CA 19
ATOM 32935 C C . SER A 1 65 ? 6.181 2.845 -4.042 1.00 5.11 65 SER A C 19
ATOM 32936 O O . SER A 1 65 ? 6.646 1.718 -3.881 1.00 15.25 65 SER A O 19
ATOM 32944 N N . ARG A 1 66 ? 4.979 3.210 -3.566 1.00 0.15 66 ARG A N 19
ATOM 32945 C CA . ARG A 1 66 ? 4.052 2.270 -2.897 1.00 24.33 66 ARG A CA 19
ATOM 32946 C C . ARG A 1 66 ? 3.397 1.325 -3.924 1.00 71.34 66 ARG A C 19
ATOM 32947 O O . ARG A 1 66 ? 3.511 0.109 -3.804 1.00 13.21 66 ARG A O 19
ATOM 32968 N N . ILE A 1 67 ? 2.764 1.926 -4.954 1.00 55.11 67 ILE A N 19
ATOM 32969 C CA . ILE A 1 67 ? 1.999 1.206 -6.010 1.00 55.30 67 ILE A CA 19
ATOM 32970 C C . ILE A 1 67 ? 2.850 0.125 -6.717 1.00 30.11 67 ILE A C 19
ATOM 32971 O O . ILE A 1 67 ? 2.490 -1.055 -6.709 1.00 4.54 67 ILE A O 19
ATOM 32987 N N . SER A 1 68 ? 3.983 0.573 -7.304 1.00 63.30 68 SER A N 19
ATOM 32988 C CA . SER A 1 68 ? 4.893 -0.267 -8.123 1.00 44.20 68 SER A CA 19
ATOM 32989 C C . SER A 1 68 ? 5.389 -1.506 -7.356 1.00 1.22 68 SER A C 19
ATOM 32990 O O . SER A 1 68 ? 5.441 -2.600 -7.915 1.00 72.11 68 SER A O 19
ATOM 32998 N N . ASN A 1 69 ? 5.726 -1.308 -6.071 1.00 2.45 69 ASN A N 19
ATOM 32999 C CA . ASN A 1 69 ? 6.198 -2.387 -5.174 1.00 33.14 69 ASN A CA 19
ATOM 33000 C C . ASN A 1 69 ? 5.050 -3.309 -4.686 1.00 31.01 69 ASN A C 19
ATOM 33001 O O . ASN A 1 69 ? 5.279 -4.504 -4.457 1.00 22.12 69 ASN A O 19
ATOM 33012 N N . LEU A 1 70 ? 3.818 -2.769 -4.558 1.00 64.11 70 LEU A N 19
ATOM 33013 C CA . LEU A 1 70 ? 2.638 -3.566 -4.133 1.00 11.45 70 LEU A CA 19
ATOM 33014 C C . LEU A 1 70 ? 2.267 -4.587 -5.220 1.00 43.11 70 LEU A C 19
ATOM 33015 O O . LEU A 1 70 ? 2.066 -5.762 -4.935 1.00 34.22 70 LEU A O 19
ATOM 33031 N N . LYS A 1 71 ? 2.235 -4.105 -6.469 1.00 40.25 71 LYS A N 19
ATOM 33032 C CA . LYS A 1 71 ? 1.852 -4.896 -7.666 1.00 2.03 71 LYS A CA 19
ATOM 33033 C C . LYS A 1 71 ? 3.061 -5.665 -8.272 1.00 40.43 71 LYS A C 19
ATOM 33034 O O . LYS A 1 71 ? 2.914 -6.340 -9.302 1.00 14.43 71 LYS A O 19
ATOM 33053 N N . ASP A 1 72 ? 4.236 -5.593 -7.606 1.00 13.41 72 ASP A N 19
ATOM 33054 C CA . ASP A 1 72 ? 5.520 -6.082 -8.154 1.00 24.13 72 ASP A CA 19
ATOM 33055 C C . ASP A 1 72 ? 5.617 -7.634 -8.173 1.00 45.44 72 ASP A C 19
ATOM 33056 O O . ASP A 1 72 ? 4.996 -8.325 -7.357 1.00 1.32 72 ASP A O 19
ATOM 33065 N N . ALA A 1 73 ? 6.417 -8.156 -9.128 1.00 11.00 73 ALA A N 19
ATOM 33066 C CA . ALA A 1 73 ? 6.607 -9.610 -9.345 1.00 11.02 73 ALA A CA 19
ATOM 33067 C C . ALA A 1 73 ? 7.630 -10.242 -8.363 1.00 52.24 73 ALA A C 19
ATOM 33068 O O . ALA A 1 73 ? 7.604 -11.458 -8.149 1.00 14.23 73 ALA A O 19
ATOM 33075 N N . LYS A 1 74 ? 8.526 -9.417 -7.774 1.00 43.52 74 LYS A N 19
ATOM 33076 C CA . LYS A 1 74 ? 9.518 -9.884 -6.761 1.00 54.32 74 LYS A CA 19
ATOM 33077 C C . LYS A 1 74 ? 8.807 -10.294 -5.449 1.00 54.31 74 LYS A C 19
ATOM 33078 O O . LYS A 1 74 ? 9.203 -11.258 -4.784 1.00 72.22 74 LYS A O 19
ATOM 33097 N N . ASN A 1 75 ? 7.755 -9.538 -5.093 1.00 74.35 75 ASN A N 19
ATOM 33098 C CA . ASN A 1 75 ? 6.894 -9.833 -3.929 1.00 51.01 75 ASN A CA 19
ATOM 33099 C C . ASN A 1 75 ? 5.396 -9.720 -4.353 1.00 3.01 75 ASN A C 19
ATOM 33100 O O . ASN A 1 75 ? 4.786 -8.647 -4.230 1.00 41.23 75 ASN A O 19
ATOM 33111 N N . PRO A 1 76 ? 4.787 -10.827 -4.908 1.00 22.44 76 PRO A N 19
ATOM 33112 C CA . PRO A 1 76 ? 3.337 -10.856 -5.270 1.00 41.45 76 PRO A CA 19
ATOM 33113 C C . PRO A 1 76 ? 2.432 -10.765 -4.024 1.00 52.44 76 PRO A C 19
ATOM 33114 O O . PRO A 1 76 ? 1.349 -10.161 -4.049 1.00 3.45 76 PRO A O 19
ATOM 33125 N N . ASP A 1 77 ? 2.915 -11.364 -2.931 1.00 62.14 77 ASP A N 19
ATOM 33126 C CA . ASP A 1 77 ? 2.196 -11.444 -1.654 1.00 32.33 77 ASP A CA 19
ATOM 33127 C C . ASP A 1 77 ? 2.123 -10.091 -0.909 1.00 11.05 77 ASP A C 19
ATOM 33128 O O . ASP A 1 77 ? 1.334 -9.973 0.018 1.00 12.23 77 ASP A O 19
ATOM 33137 N N . LEU A 1 78 ? 2.953 -9.091 -1.301 1.00 2.22 78 LEU A N 19
ATOM 33138 C CA . LEU A 1 78 ? 3.029 -7.776 -0.591 1.00 21.02 78 LEU A CA 19
ATOM 33139 C C . LEU A 1 78 ? 1.654 -7.057 -0.509 1.00 4.11 78 LEU A C 19
ATOM 33140 O O . LEU A 1 78 ? 1.250 -6.596 0.558 1.00 22.42 78 LEU A O 19
ATOM 33156 N N . ARG A 1 79 ? 0.956 -6.954 -1.649 1.00 53.22 79 ARG A N 19
ATOM 33157 C CA . ARG A 1 79 ? -0.423 -6.400 -1.703 1.00 65.32 79 ARG A CA 19
ATOM 33158 C C . ARG A 1 79 ? -1.436 -7.327 -0.973 1.00 53.40 79 ARG A C 19
ATOM 33159 O O . ARG A 1 79 ? -2.330 -6.852 -0.273 1.00 1.32 79 ARG A O 19
ATOM 33180 N N . ARG A 1 80 ? -1.218 -8.647 -1.103 1.00 70.12 80 ARG A N 19
ATOM 33181 C CA . ARG A 1 80 ? -2.085 -9.712 -0.538 1.00 31.41 80 ARG A CA 19
ATOM 33182 C C . ARG A 1 80 ? -2.088 -9.709 1.021 1.00 30.44 80 ARG A C 19
ATOM 33183 O O . ARG A 1 80 ? -3.138 -9.897 1.654 1.00 52.13 80 ARG A O 19
ATOM 33204 N N . ASN A 1 81 ? -0.899 -9.476 1.627 1.00 44.41 81 ASN A N 19
ATOM 33205 C CA . ASN A 1 81 ? -0.713 -9.517 3.098 1.00 63.24 81 ASN A CA 19
ATOM 33206 C C . ASN A 1 81 ? -1.259 -8.251 3.791 1.00 55.35 81 ASN A C 19
ATOM 33207 O O . ASN A 1 81 ? -1.584 -8.279 4.975 1.00 1.24 81 ASN A O 19
ATOM 33218 N N . VAL A 1 82 ? -1.308 -7.130 3.044 1.00 74.54 82 VAL A N 19
ATOM 33219 C CA . VAL A 1 82 ? -1.957 -5.885 3.515 1.00 31.20 82 VAL A CA 19
ATOM 33220 C C . VAL A 1 82 ? -3.496 -6.074 3.563 1.00 31.34 82 VAL A C 19
ATOM 33221 O O . VAL A 1 82 ? -4.167 -5.614 4.495 1.00 74.05 82 VAL A O 19
ATOM 33234 N N . LEU A 1 83 ? -4.026 -6.782 2.547 1.00 54.34 83 LEU A N 19
ATOM 33235 C CA . LEU A 1 83 ? -5.458 -7.137 2.455 1.00 61.22 83 LEU A CA 19
ATOM 33236 C C . LEU A 1 83 ? -5.893 -8.118 3.577 1.00 13.33 83 LEU A C 19
ATOM 33237 O O . LEU A 1 83 ? -6.999 -7.997 4.114 1.00 30.23 83 LEU A O 19
ATOM 33253 N N . CYS A 1 84 ? -5.018 -9.090 3.931 1.00 2.23 84 CYS A N 19
ATOM 33254 C CA . CYS A 1 84 ? -5.289 -10.054 5.041 1.00 15.44 84 CYS A CA 19
ATOM 33255 C C . CYS A 1 84 ? -4.962 -9.441 6.427 1.00 5.52 84 CYS A C 19
ATOM 33256 O O . CYS A 1 84 ? -5.332 -10.007 7.468 1.00 5.42 84 CYS A O 19
ATOM 33264 N N . GLY A 1 85 ? -4.259 -8.286 6.425 1.00 41.15 85 GLY A N 19
ATOM 33265 C CA . GLY A 1 85 ? -3.943 -7.544 7.655 1.00 21.50 85 GLY A CA 19
ATOM 33266 C C . GLY A 1 85 ? -2.719 -8.069 8.419 1.00 20.44 85 GLY A C 19
ATOM 33267 O O . GLY A 1 85 ? -2.561 -7.768 9.610 1.00 72.15 85 GLY A O 19
ATOM 33271 N N . ALA A 1 86 ? -1.874 -8.874 7.743 1.00 50.35 86 ALA A N 19
ATOM 33272 C CA . ALA A 1 86 ? -0.578 -9.336 8.297 1.00 71.24 86 ALA A CA 19
ATOM 33273 C C . ALA A 1 86 ? 0.390 -8.140 8.475 1.00 5.24 86 ALA A C 19
ATOM 33274 O O . ALA A 1 86 ? 0.934 -7.914 9.560 1.00 44.51 86 ALA A O 19
ATOM 33281 N N . ILE A 1 87 ? 0.604 -7.394 7.376 1.00 64.34 87 ILE A N 19
ATOM 33282 C CA . ILE A 1 87 ? 1.262 -6.071 7.401 1.00 24.33 87 ILE A CA 19
ATOM 33283 C C . ILE A 1 87 ? 0.150 -5.003 7.319 1.00 44.13 87 ILE A C 19
ATOM 33284 O O . ILE A 1 87 ? -0.628 -4.991 6.359 1.00 24.44 87 ILE A O 19
ATOM 33300 N N . THR A 1 88 ? 0.065 -4.124 8.333 1.00 2.44 88 THR A N 19
ATOM 33301 C CA . THR A 1 88 ? -1.014 -3.111 8.416 1.00 31.20 88 THR A CA 19
ATOM 33302 C C . THR A 1 88 ? -0.815 -1.993 7.359 1.00 24.33 88 THR A C 19
ATOM 33303 O O . THR A 1 88 ? 0.322 -1.737 6.938 1.00 54.41 88 THR A O 19
ATOM 33314 N N . PRO A 1 89 ? -1.924 -1.322 6.897 1.00 31.15 89 PRO A N 19
ATOM 33315 C CA . PRO A 1 89 ? -1.846 -0.139 5.990 1.00 61.12 89 PRO A CA 19
ATOM 33316 C C . PRO A 1 89 ? -0.904 0.989 6.494 1.00 12.21 89 PRO A C 19
ATOM 33317 O O . PRO A 1 89 ? -0.307 1.715 5.695 1.00 52.54 89 PRO A O 19
ATOM 33328 N N . GLN A 1 90 ? -0.780 1.103 7.831 1.00 54.31 90 GLN A N 19
ATOM 33329 C CA . GLN A 1 90 ? 0.142 2.057 8.485 1.00 70.22 90 GLN A CA 19
ATOM 33330 C C . GLN A 1 90 ? 1.615 1.654 8.199 1.00 33.11 90 GLN A C 19
ATOM 33331 O O . GLN A 1 90 ? 2.431 2.493 7.786 1.00 60.42 90 GLN A O 19
ATOM 33345 N N . GLN A 1 91 ? 1.922 0.354 8.394 1.00 72.41 91 GLN A N 19
ATOM 33346 C CA . GLN A 1 91 ? 3.289 -0.194 8.224 1.00 15.53 91 GLN A CA 19
ATOM 33347 C C . GLN A 1 91 ? 3.772 -0.082 6.766 1.00 1.32 91 GLN A C 19
ATOM 33348 O O . GLN A 1 91 ? 4.812 0.516 6.507 1.00 1.40 91 GLN A O 19
ATOM 33362 N N . ILE A 1 92 ? 2.984 -0.630 5.822 1.00 73.44 92 ILE A N 19
ATOM 33363 C CA . ILE A 1 92 ? 3.343 -0.673 4.378 1.00 74.04 92 ILE A CA 19
ATOM 33364 C C . ILE A 1 92 ? 3.532 0.753 3.766 1.00 34.20 92 ILE A C 19
ATOM 33365 O O . ILE A 1 92 ? 4.245 0.923 2.777 1.00 72.24 92 ILE A O 19
ATOM 33381 N N . ALA A 1 93 ? 2.907 1.763 4.394 1.00 24.11 93 ALA A N 19
ATOM 33382 C CA . ALA A 1 93 ? 3.001 3.177 3.971 1.00 0.41 93 ALA A CA 19
ATOM 33383 C C . ALA A 1 93 ? 4.334 3.850 4.381 1.00 55.23 93 ALA A C 19
ATOM 33384 O O . ALA A 1 93 ? 4.736 4.847 3.770 1.00 22.42 93 ALA A O 19
ATOM 33391 N N . VAL A 1 94 ? 4.994 3.322 5.425 1.00 5.14 94 VAL A N 19
ATOM 33392 C CA . VAL A 1 94 ? 6.274 3.879 5.947 1.00 13.31 94 VAL A CA 19
ATOM 33393 C C . VAL A 1 94 ? 7.490 2.942 5.681 1.00 10.13 94 VAL A C 19
ATOM 33394 O O . VAL A 1 94 ? 8.636 3.381 5.811 1.00 32.20 94 VAL A O 19
ATOM 33407 N N . MET A 1 95 ? 7.232 1.666 5.305 1.00 73.41 95 MET A N 19
ATOM 33408 C CA . MET A 1 95 ? 8.295 0.665 4.983 1.00 64.13 95 MET A CA 19
ATOM 33409 C C . MET A 1 95 ? 9.212 1.140 3.818 1.00 44.11 95 MET A C 19
ATOM 33410 O O . MET A 1 95 ? 8.740 1.731 2.851 1.00 43.14 95 MET A O 19
ATOM 33424 N N . THR A 1 96 ? 10.529 0.891 3.926 1.00 42.32 96 THR A N 19
ATOM 33425 C CA . THR A 1 96 ? 11.498 1.225 2.843 1.00 55.24 96 THR A CA 19
ATOM 33426 C C . THR A 1 96 ? 11.359 0.253 1.647 1.00 20.40 96 THR A C 19
ATOM 33427 O O . THR A 1 96 ? 10.674 -0.770 1.751 1.00 44.34 96 THR A O 19
ATOM 33438 N N . SER A 1 97 ? 12.021 0.577 0.519 1.00 5.34 97 SER A N 19
ATOM 33439 C CA . SER A 1 97 ? 12.049 -0.303 -0.680 1.00 51.02 97 SER A CA 19
ATOM 33440 C C . SER A 1 97 ? 12.666 -1.686 -0.355 1.00 35.21 97 SER A C 19
ATOM 33441 O O . SER A 1 97 ? 12.219 -2.714 -0.876 1.00 70.22 97 SER A O 19
ATOM 33449 N N . GLU A 1 98 ? 13.675 -1.688 0.540 1.00 3.40 98 GLU A N 19
ATOM 33450 C CA . GLU A 1 98 ? 14.311 -2.924 1.048 1.00 1.44 98 GLU A CA 19
ATOM 33451 C C . GLU A 1 98 ? 13.353 -3.747 1.944 1.00 72.12 98 GLU A C 19
ATOM 33452 O O . GLU A 1 98 ? 13.348 -4.969 1.860 1.00 41.11 98 GLU A O 19
ATOM 33464 N N . GLU A 1 99 ? 12.555 -3.058 2.793 1.00 73.33 99 GLU A N 19
ATOM 33465 C CA . GLU A 1 99 ? 11.528 -3.700 3.666 1.00 43.30 99 GLU A CA 19
ATOM 33466 C C . GLU A 1 99 ? 10.406 -4.372 2.835 1.00 13.53 99 GLU A C 19
ATOM 33467 O O . GLU A 1 99 ? 9.960 -5.481 3.148 1.00 41.14 99 GLU A O 19
ATOM 33479 N N . MET A 1 100 ? 9.973 -3.682 1.766 1.00 53.33 100 MET A N 19
ATOM 33480 C CA . MET A 1 100 ? 8.884 -4.150 0.872 1.00 12.23 100 MET A CA 19
ATOM 33481 C C . MET A 1 100 ? 9.333 -5.315 -0.056 1.00 3.03 100 MET A C 19
ATOM 33482 O O . MET A 1 100 ? 8.491 -6.022 -0.621 1.00 71.13 100 MET A O 19
ATOM 33496 N N . ALA A 1 101 ? 10.658 -5.505 -0.192 1.00 44.21 101 ALA A N 19
ATOM 33497 C CA . ALA A 1 101 ? 11.258 -6.623 -0.967 1.00 43.40 101 ALA A CA 19
ATOM 33498 C C . ALA A 1 101 ? 12.063 -7.590 -0.051 1.00 73.12 101 ALA A C 19
ATOM 33499 O O . ALA A 1 101 ? 12.757 -8.484 -0.548 1.00 71.10 101 ALA A O 19
ATOM 33506 N N . SER A 1 102 ? 11.936 -7.411 1.285 1.00 33.32 102 SER A N 19
ATOM 33507 C CA . SER A 1 102 ? 12.772 -8.113 2.297 1.00 1.20 102 SER A CA 19
ATOM 33508 C C . SER A 1 102 ? 12.514 -9.639 2.369 1.00 0.12 102 SER A C 19
ATOM 33509 O O . SER A 1 102 ? 11.428 -10.089 2.761 1.00 12.03 102 SER A O 19
ATOM 33517 N N . ASP A 1 103 ? 13.546 -10.422 2.004 1.00 20.11 103 ASP A N 19
ATOM 33518 C CA . ASP A 1 103 ? 13.596 -11.882 2.234 1.00 4.43 103 ASP A CA 19
ATOM 33519 C C . ASP A 1 103 ? 13.760 -12.198 3.759 1.00 52.30 103 ASP A C 19
ATOM 33520 O O . ASP A 1 103 ? 13.484 -13.315 4.213 1.00 0.43 103 ASP A O 19
ATOM 33529 N N . GLU A 1 104 ? 14.198 -11.184 4.539 1.00 63.35 104 GLU A N 19
ATOM 33530 C CA . GLU A 1 104 ? 14.336 -11.277 6.015 1.00 22.21 104 GLU A CA 19
ATOM 33531 C C . GLU A 1 104 ? 12.950 -11.368 6.714 1.00 62.12 104 GLU A C 19
ATOM 33532 O O . GLU A 1 104 ? 12.851 -11.821 7.853 1.00 11.12 104 GLU A O 19
ATOM 33544 N N . LEU A 1 105 ? 11.893 -10.874 6.039 1.00 54.11 105 LEU A N 19
ATOM 33545 C CA . LEU A 1 105 ? 10.495 -10.986 6.527 1.00 23.02 105 LEU A CA 19
ATOM 33546 C C . LEU A 1 105 ? 9.851 -12.360 6.193 1.00 42.25 105 LEU A C 19
ATOM 33547 O O . LEU A 1 105 ? 8.880 -12.762 6.841 1.00 25.21 105 LEU A O 19
ATOM 33563 N N . LYS A 1 106 ? 10.403 -13.065 5.185 1.00 50.22 106 LYS A N 19
ATOM 33564 C CA . LYS A 1 106 ? 9.889 -14.386 4.721 1.00 72.43 106 LYS A CA 19
ATOM 33565 C C . LYS A 1 106 ? 10.032 -15.479 5.812 1.00 24.25 106 LYS A C 19
ATOM 33566 O O . LYS A 1 106 ? 9.179 -16.365 5.934 1.00 12.43 106 LYS A O 19
ATOM 33585 N N . GLU A 1 107 ? 11.128 -15.395 6.584 1.00 62.42 107 GLU A N 19
ATOM 33586 C CA . GLU A 1 107 ? 11.431 -16.335 7.694 1.00 43.32 107 GLU A CA 19
ATOM 33587 C C . GLU A 1 107 ? 10.569 -16.035 8.949 1.00 14.51 107 GLU A C 19
ATOM 33588 O O . GLU A 1 107 ? 10.318 -16.926 9.766 1.00 31.33 107 GLU A O 19
ATOM 33600 N N . ILE A 1 108 ? 10.125 -14.769 9.084 1.00 11.22 108 ILE A N 19
ATOM 33601 C CA . ILE A 1 108 ? 9.313 -14.305 10.227 1.00 30.21 108 ILE A CA 19
ATOM 33602 C C . ILE A 1 108 ? 7.847 -14.789 10.086 1.00 72.31 108 ILE A C 19
ATOM 33603 O O . ILE A 1 108 ? 7.178 -14.476 9.093 1.00 30.12 108 ILE A O 19
ATOM 33619 N N . ARG A 1 109 ? 7.363 -15.573 11.072 1.00 62.23 109 ARG A N 19
ATOM 33620 C CA . ARG A 1 109 ? 5.988 -16.113 11.062 1.00 30.23 109 ARG A CA 19
ATOM 33621 C C . ARG A 1 109 ? 4.985 -15.096 11.671 1.00 64.22 109 ARG A C 19
ATOM 33622 O O . ARG A 1 109 ? 4.226 -14.448 10.943 1.00 73.32 109 ARG A O 19
ATOM 33643 N N . LYS A 1 110 ? 4.988 -14.961 13.016 1.00 33.24 110 LYS A N 19
ATOM 33644 C CA . LYS A 1 110 ? 4.076 -14.037 13.751 1.00 24.44 110 LYS A CA 19
ATOM 33645 C C . LYS A 1 110 ? 4.852 -13.106 14.714 1.00 65.21 110 LYS A C 19
ATOM 33646 O O . LYS A 1 110 ? 4.235 -12.405 15.524 1.00 65.14 110 LYS A O 19
ATOM 33665 N N . ALA A 1 111 ? 6.199 -13.089 14.606 1.00 32.51 111 ALA A N 19
ATOM 33666 C CA . ALA A 1 111 ? 7.066 -12.238 15.458 1.00 72.54 111 ALA A CA 19
ATOM 33667 C C . ALA A 1 111 ? 6.945 -10.741 15.062 1.00 34.21 111 ALA A C 19
ATOM 33668 O O . ALA A 1 111 ? 7.664 -10.258 14.179 1.00 32.33 111 ALA A O 19
ATOM 33675 N N . MET A 1 112 ? 6.004 -10.026 15.708 1.00 3.34 112 MET A N 19
ATOM 33676 C CA . MET A 1 112 ? 5.676 -8.617 15.380 1.00 65.41 112 MET A CA 19
ATOM 33677 C C . MET A 1 112 ? 5.606 -7.772 16.671 1.00 63.45 112 MET A C 19
ATOM 33678 O O . MET A 1 112 ? 6.390 -6.841 16.854 1.00 30.10 112 MET A O 19
ATOM 33692 N N . THR A 1 113 ? 4.665 -8.121 17.564 1.00 64.13 113 THR A N 19
ATOM 33693 C CA . THR A 1 113 ? 4.420 -7.395 18.845 1.00 41.32 113 THR A CA 19
ATOM 33694 C C . THR A 1 113 ? 4.735 -8.300 20.083 1.00 51.42 113 THR A C 19
ATOM 33695 O O . THR A 1 113 ? 3.925 -9.191 20.427 1.00 37.51 113 THR A O 19
ATOM 33707 N N . SER A 1 1 ? -6.342 7.027 12.376 1.00 44.31 1 SER A N 20
ATOM 33708 C CA . SER A 1 1 ? -6.120 8.242 13.220 1.00 61.40 1 SER A CA 20
ATOM 33709 C C . SER A 1 1 ? -7.074 8.241 14.443 1.00 21.31 1 SER A C 20
ATOM 33710 O O . SER A 1 1 ? -7.614 7.197 14.816 1.00 11.02 1 SER A O 20
ATOM 33720 N N . HIS A 1 2 ? -7.244 9.410 15.099 1.00 4.42 2 HIS A N 20
ATOM 33721 C CA . HIS A 1 2 ? -8.298 9.616 16.139 1.00 12.31 2 HIS A CA 20
ATOM 33722 C C . HIS A 1 2 ? -9.448 10.515 15.596 1.00 43.01 2 HIS A C 20
ATOM 33723 O O . HIS A 1 2 ? -10.248 11.052 16.364 1.00 24.54 2 HIS A O 20
ATOM 33738 N N . MET A 1 3 ? -9.526 10.634 14.259 1.00 0.30 3 MET A N 20
ATOM 33739 C CA . MET A 1 3 ? -10.447 11.562 13.555 1.00 43.24 3 MET A CA 20
ATOM 33740 C C . MET A 1 3 ? -10.987 10.895 12.249 1.00 63.45 3 MET A C 20
ATOM 33741 O O . MET A 1 3 ? -10.572 9.775 11.929 1.00 63.12 3 MET A O 20
ATOM 33755 N N . PRO A 1 4 ? -11.941 11.526 11.476 1.00 30.32 4 PRO A N 20
ATOM 33756 C CA . PRO A 1 4 ? -12.307 11.032 10.113 1.00 35.14 4 PRO A CA 20
ATOM 33757 C C . PRO A 1 4 ? -11.109 11.084 9.124 1.00 53.15 4 PRO A C 20
ATOM 33758 O O . PRO A 1 4 ? -10.128 11.804 9.366 1.00 42.43 4 PRO A O 20
ATOM 33769 N N . VAL A 1 5 ? -11.193 10.301 8.029 1.00 11.33 5 VAL A N 20
ATOM 33770 C CA . VAL A 1 5 ? -10.163 10.288 6.960 1.00 25.44 5 VAL A CA 20
ATOM 33771 C C . VAL A 1 5 ? -9.972 11.723 6.375 1.00 72.42 5 VAL A C 20
ATOM 33772 O O . VAL A 1 5 ? -10.925 12.277 5.811 1.00 51.14 5 VAL A O 20
ATOM 33785 N N . PRO A 1 6 ? -8.740 12.341 6.521 1.00 3.22 6 PRO A N 20
ATOM 33786 C CA . PRO A 1 6 ? -8.476 13.772 6.186 1.00 53.32 6 PRO A CA 20
ATOM 33787 C C . PRO A 1 6 ? -8.904 14.192 4.762 1.00 74.34 6 PRO A C 20
ATOM 33788 O O . PRO A 1 6 ? -8.729 13.438 3.798 1.00 25.33 6 PRO A O 20
ATOM 33799 N N . VAL A 1 7 ? -9.435 15.417 4.666 1.00 33.25 7 VAL A N 20
ATOM 33800 C CA . VAL A 1 7 ? -10.016 15.982 3.431 1.00 23.25 7 VAL A CA 20
ATOM 33801 C C . VAL A 1 7 ? -8.969 16.161 2.300 1.00 21.51 7 VAL A C 20
ATOM 33802 O O . VAL A 1 7 ? -7.878 16.697 2.517 1.00 54.44 7 VAL A O 20
ATOM 33815 N N . THR A 1 8 ? -9.302 15.664 1.100 1.00 52.43 8 THR A N 20
ATOM 33816 C CA . THR A 1 8 ? -8.537 15.948 -0.129 1.00 31.01 8 THR A CA 20
ATOM 33817 C C . THR A 1 8 ? -9.051 17.274 -0.757 1.00 63.43 8 THR A C 20
ATOM 33818 O O . THR A 1 8 ? -10.249 17.414 -1.028 1.00 63.12 8 THR A O 20
ATOM 33829 N N . CYS A 1 9 ? -8.137 18.256 -0.936 1.00 15.32 9 CYS A N 20
ATOM 33830 C CA . CYS A 1 9 ? -8.486 19.626 -1.409 1.00 63.11 9 CYS A CA 20
ATOM 33831 C C . CYS A 1 9 ? -9.134 19.597 -2.817 1.00 71.34 9 CYS A C 20
ATOM 33832 O O . CYS A 1 9 ? -10.218 20.146 -3.040 1.00 21.03 9 CYS A O 20
ATOM 33840 N N . ASP A 1 10 ? -8.431 18.948 -3.755 1.00 25.50 10 ASP A N 20
ATOM 33841 C CA . ASP A 1 10 ? -8.893 18.716 -5.145 1.00 62.31 10 ASP A CA 20
ATOM 33842 C C . ASP A 1 10 ? -8.921 17.190 -5.417 1.00 72.44 10 ASP A C 20
ATOM 33843 O O . ASP A 1 10 ? -9.121 16.398 -4.495 1.00 14.45 10 ASP A O 20
ATOM 33852 N N . ALA A 1 11 ? -8.733 16.779 -6.686 1.00 74.54 11 ALA A N 20
ATOM 33853 C CA . ALA A 1 11 ? -8.508 15.363 -7.043 1.00 61.05 11 ALA A CA 20
ATOM 33854 C C . ALA A 1 11 ? -7.003 14.983 -6.959 1.00 73.14 11 ALA A C 20
ATOM 33855 O O . ALA A 1 11 ? -6.616 13.916 -7.421 1.00 63.52 11 ALA A O 20
ATOM 33862 N N . VAL A 1 12 ? -6.166 15.859 -6.349 1.00 41.14 12 VAL A N 20
ATOM 33863 C CA . VAL A 1 12 ? -4.697 15.648 -6.221 1.00 53.04 12 VAL A CA 20
ATOM 33864 C C . VAL A 1 12 ? -4.362 14.449 -5.286 1.00 11.44 12 VAL A C 20
ATOM 33865 O O . VAL A 1 12 ? -3.740 13.469 -5.719 1.00 61.15 12 VAL A O 20
ATOM 33878 N N . ARG A 1 13 ? -4.768 14.545 -4.000 1.00 14.44 13 ARG A N 20
ATOM 33879 C CA . ARG A 1 13 ? -4.573 13.447 -3.019 1.00 15.12 13 ARG A CA 20
ATOM 33880 C C . ARG A 1 13 ? -5.540 12.270 -3.297 1.00 12.42 13 ARG A C 20
ATOM 33881 O O . ARG A 1 13 ? -5.193 11.110 -3.076 1.00 3.35 13 ARG A O 20
ATOM 33902 N N . ASN A 1 14 ? -6.744 12.579 -3.823 1.00 43.44 14 ASN A N 20
ATOM 33903 C CA . ASN A 1 14 ? -7.744 11.547 -4.182 1.00 71.43 14 ASN A CA 20
ATOM 33904 C C . ASN A 1 14 ? -7.209 10.618 -5.313 1.00 23.12 14 ASN A C 20
ATOM 33905 O O . ASN A 1 14 ? -7.482 9.422 -5.312 1.00 55.13 14 ASN A O 20
ATOM 33916 N N . LYS A 1 15 ? -6.431 11.206 -6.253 1.00 41.22 15 LYS A N 20
ATOM 33917 C CA . LYS A 1 15 ? -5.696 10.461 -7.318 1.00 32.14 15 LYS A CA 20
ATOM 33918 C C . LYS A 1 15 ? -4.730 9.417 -6.704 1.00 62.14 15 LYS A C 20
ATOM 33919 O O . LYS A 1 15 ? -4.666 8.271 -7.152 1.00 54.22 15 LYS A O 20
ATOM 33938 N N . CYS A 1 16 ? -3.990 9.860 -5.672 1.00 74.43 16 CYS A N 20
ATOM 33939 C CA . CYS A 1 16 ? -3.025 9.020 -4.930 1.00 2.21 16 CYS A CA 20
ATOM 33940 C C . CYS A 1 16 ? -3.710 7.827 -4.241 1.00 42.24 16 CYS A C 20
ATOM 33941 O O . CYS A 1 16 ? -3.228 6.695 -4.339 1.00 34.12 16 CYS A O 20
ATOM 33949 N N . ARG A 1 17 ? -4.843 8.103 -3.560 1.00 21.00 17 ARG A N 20
ATOM 33950 C CA . ARG A 1 17 ? -5.706 7.068 -2.958 1.00 60.12 17 ARG A CA 20
ATOM 33951 C C . ARG A 1 17 ? -6.173 6.038 -4.015 1.00 24.22 17 ARG A C 20
ATOM 33952 O O . ARG A 1 17 ? -6.052 4.842 -3.796 1.00 61.51 17 ARG A O 20
ATOM 33973 N N . GLU A 1 18 ? -6.668 6.526 -5.173 1.00 75.12 18 GLU A N 20
ATOM 33974 C CA . GLU A 1 18 ? -7.160 5.658 -6.279 1.00 30.51 18 GLU A CA 20
ATOM 33975 C C . GLU A 1 18 ? -6.059 4.722 -6.828 1.00 33.33 18 GLU A C 20
ATOM 33976 O O . GLU A 1 18 ? -6.340 3.572 -7.177 1.00 71.24 18 GLU A O 20
ATOM 33988 N N . MET A 1 19 ? -4.814 5.231 -6.902 1.00 34.34 19 MET A N 20
ATOM 33989 C CA . MET A 1 19 ? -3.655 4.448 -7.375 1.00 73.11 19 MET A CA 20
ATOM 33990 C C . MET A 1 19 ? -3.224 3.383 -6.339 1.00 33.33 19 MET A C 20
ATOM 33991 O O . MET A 1 19 ? -3.007 2.227 -6.707 1.00 51.04 19 MET A O 20
ATOM 34005 N N . LEU A 1 20 ? -3.105 3.775 -5.047 1.00 74.42 20 LEU A N 20
ATOM 34006 C CA . LEU A 1 20 ? -2.768 2.828 -3.943 1.00 41.41 20 LEU A CA 20
ATOM 34007 C C . LEU A 1 20 ? -3.835 1.716 -3.814 1.00 65.35 20 LEU A C 20
ATOM 34008 O O . LEU A 1 20 ? -3.507 0.549 -3.609 1.00 21.34 20 LEU A O 20
ATOM 34024 N N . THR A 1 21 ? -5.110 2.114 -3.954 1.00 23.03 21 THR A N 20
ATOM 34025 C CA . THR A 1 21 ? -6.268 1.194 -3.948 1.00 42.34 21 THR A CA 20
ATOM 34026 C C . THR A 1 21 ? -6.221 0.238 -5.167 1.00 33.40 21 THR A C 20
ATOM 34027 O O . THR A 1 21 ? -6.541 -0.950 -5.045 1.00 73.24 21 THR A O 20
ATOM 34038 N N . ALA A 1 22 ? -5.808 0.777 -6.337 1.00 44.35 22 ALA A N 20
ATOM 34039 C CA . ALA A 1 22 ? -5.616 -0.009 -7.582 1.00 44.40 22 ALA A CA 20
ATOM 34040 C C . ALA A 1 22 ? -4.466 -1.037 -7.441 1.00 45.42 22 ALA A C 20
ATOM 34041 O O . ALA A 1 22 ? -4.530 -2.123 -8.011 1.00 34.21 22 ALA A O 20
ATOM 34048 N N . ALA A 1 23 ? -3.423 -0.663 -6.677 1.00 3.13 23 ALA A N 20
ATOM 34049 C CA . ALA A 1 23 ? -2.300 -1.561 -6.313 1.00 12.51 23 ALA A CA 20
ATOM 34050 C C . ALA A 1 23 ? -2.761 -2.729 -5.413 1.00 70.54 23 ALA A C 20
ATOM 34051 O O . ALA A 1 23 ? -2.170 -3.812 -5.429 1.00 73.42 23 ALA A O 20
ATOM 34058 N N . LEU A 1 24 ? -3.807 -2.478 -4.604 1.00 15.04 24 LEU A N 20
ATOM 34059 C CA . LEU A 1 24 ? -4.400 -3.501 -3.716 1.00 40.41 24 LEU A CA 20
ATOM 34060 C C . LEU A 1 24 ? -5.354 -4.447 -4.486 1.00 74.33 24 LEU A C 20
ATOM 34061 O O . LEU A 1 24 ? -5.374 -5.656 -4.239 1.00 2.42 24 LEU A O 20
ATOM 34077 N N . GLN A 1 25 ? -6.124 -3.882 -5.439 1.00 54.45 25 GLN A N 20
ATOM 34078 C CA . GLN A 1 25 ? -7.138 -4.641 -6.228 1.00 22.50 25 GLN A CA 20
ATOM 34079 C C . GLN A 1 25 ? -6.608 -5.051 -7.630 1.00 34.24 25 GLN A C 20
ATOM 34080 O O . GLN A 1 25 ? -7.383 -5.527 -8.458 1.00 35.14 25 GLN A O 20
ATOM 34094 N N . THR A 1 26 ? -5.291 -4.880 -7.880 1.00 4.53 26 THR A N 20
ATOM 34095 C CA . THR A 1 26 ? -4.641 -5.224 -9.188 1.00 4.00 26 THR A CA 20
ATOM 34096 C C . THR A 1 26 ? -4.912 -6.689 -9.627 1.00 30.02 26 THR A C 20
ATOM 34097 O O . THR A 1 26 ? -5.217 -6.960 -10.793 1.00 13.20 26 THR A O 20
ATOM 34108 N N . ASP A 1 27 ? -4.822 -7.612 -8.658 1.00 61.14 27 ASP A N 20
ATOM 34109 C CA . ASP A 1 27 ? -5.085 -9.050 -8.859 1.00 3.43 27 ASP A CA 20
ATOM 34110 C C . ASP A 1 27 ? -6.606 -9.355 -8.691 1.00 20.02 27 ASP A C 20
ATOM 34111 O O . ASP A 1 27 ? -7.115 -10.339 -9.236 1.00 64.32 27 ASP A O 20
ATOM 34120 N N . HIS A 1 28 ? -7.302 -8.470 -7.922 1.00 31.23 28 HIS A N 20
ATOM 34121 C CA . HIS A 1 28 ? -8.735 -8.605 -7.507 1.00 12.44 28 HIS A CA 20
ATOM 34122 C C . HIS A 1 28 ? -8.979 -9.766 -6.499 1.00 24.24 28 HIS A C 20
ATOM 34123 O O . HIS A 1 28 ? -10.125 -10.044 -6.129 1.00 50.12 28 HIS A O 20
ATOM 34138 N N . ASP A 1 29 ? -7.882 -10.408 -6.031 1.00 23.44 29 ASP A N 20
ATOM 34139 C CA . ASP A 1 29 ? -7.907 -11.366 -4.894 1.00 24.12 29 ASP A CA 20
ATOM 34140 C C . ASP A 1 29 ? -8.321 -10.650 -3.577 1.00 64.11 29 ASP A C 20
ATOM 34141 O O . ASP A 1 29 ? -8.861 -11.268 -2.658 1.00 61.42 29 ASP A O 20
ATOM 34150 N N . HIS A 1 30 ? -8.049 -9.335 -3.533 1.00 43.33 30 HIS A N 20
ATOM 34151 C CA . HIS A 1 30 ? -8.443 -8.431 -2.434 1.00 42.54 30 HIS A CA 20
ATOM 34152 C C . HIS A 1 30 ? -9.988 -8.432 -2.246 1.00 71.21 30 HIS A C 20
ATOM 34153 O O . HIS A 1 30 ? -10.488 -8.413 -1.122 1.00 41.21 30 HIS A O 20
ATOM 34168 N N . VAL A 1 31 ? -10.712 -8.482 -3.385 1.00 13.31 31 VAL A N 20
ATOM 34169 C CA . VAL A 1 31 ? -12.191 -8.574 -3.419 1.00 73.33 31 VAL A CA 20
ATOM 34170 C C . VAL A 1 31 ? -12.654 -10.007 -3.033 1.00 24.21 31 VAL A C 20
ATOM 34171 O O . VAL A 1 31 ? -13.646 -10.178 -2.322 1.00 65.41 31 VAL A O 20
ATOM 34184 N N . ALA A 1 32 ? -11.900 -11.020 -3.520 1.00 13.11 32 ALA A N 20
ATOM 34185 C CA . ALA A 1 32 ? -12.173 -12.462 -3.270 1.00 33.01 32 ALA A CA 20
ATOM 34186 C C . ALA A 1 32 ? -12.166 -12.821 -1.761 1.00 51.04 32 ALA A C 20
ATOM 34187 O O . ALA A 1 32 ? -13.026 -13.569 -1.288 1.00 65.02 32 ALA A O 20
ATOM 34194 N N . ILE A 1 33 ? -11.180 -12.279 -1.022 1.00 64.02 33 ILE A N 20
ATOM 34195 C CA . ILE A 1 33 ? -11.082 -12.439 0.453 1.00 14.44 33 ILE A CA 20
ATOM 34196 C C . ILE A 1 33 ? -12.085 -11.499 1.190 1.00 11.33 33 ILE A C 20
ATOM 34197 O O . ILE A 1 33 ? -12.508 -11.785 2.314 1.00 41.30 33 ILE A O 20
ATOM 34213 N N . GLY A 1 34 ? -12.476 -10.393 0.530 1.00 61.32 34 GLY A N 20
ATOM 34214 C CA . GLY A 1 34 ? -13.388 -9.403 1.124 1.00 3.12 34 GLY A CA 20
ATOM 34215 C C . GLY A 1 34 ? -12.658 -8.307 1.905 1.00 73.01 34 GLY A C 20
ATOM 34216 O O . GLY A 1 34 ? -13.241 -7.675 2.795 1.00 11.33 34 GLY A O 20
ATOM 34220 N N . ALA A 1 35 ? -11.374 -8.094 1.578 1.00 74.32 35 ALA A N 20
ATOM 34221 C CA . ALA A 1 35 ? -10.561 -7.010 2.152 1.00 21.32 35 ALA A CA 20
ATOM 34222 C C . ALA A 1 35 ? -10.923 -5.657 1.494 1.00 34.43 35 ALA A C 20
ATOM 34223 O O . ALA A 1 35 ? -10.887 -5.524 0.264 1.00 43.32 35 ALA A O 20
ATOM 34230 N N . ASP A 1 36 ? -11.271 -4.666 2.329 1.00 0.21 36 ASP A N 20
ATOM 34231 C CA . ASP A 1 36 ? -11.743 -3.336 1.877 1.00 3.53 36 ASP A CA 20
ATOM 34232 C C . ASP A 1 36 ? -10.551 -2.451 1.422 1.00 42.34 36 ASP A C 20
ATOM 34233 O O . ASP A 1 36 ? -9.890 -1.817 2.246 1.00 4.15 36 ASP A O 20
ATOM 34242 N N . CYS A 1 37 ? -10.301 -2.411 0.100 1.00 10.11 37 CYS A N 20
ATOM 34243 C CA . CYS A 1 37 ? -9.085 -1.786 -0.488 1.00 1.42 37 CYS A CA 20
ATOM 34244 C C . CYS A 1 37 ? -9.002 -0.257 -0.277 1.00 3.42 37 CYS A C 20
ATOM 34245 O O . CYS A 1 37 ? -7.962 0.245 0.162 1.00 53.24 37 CYS A O 20
ATOM 34253 N N . GLU A 1 38 ? -10.092 0.477 -0.579 1.00 41.12 38 GLU A N 20
ATOM 34254 C CA . GLU A 1 38 ? -10.106 1.958 -0.433 1.00 0.24 38 GLU A CA 20
ATOM 34255 C C . GLU A 1 38 ? -10.095 2.398 1.052 1.00 51.25 38 GLU A C 20
ATOM 34256 O O . GLU A 1 38 ? -9.655 3.499 1.361 1.00 2.25 38 GLU A O 20
ATOM 34268 N N . ARG A 1 39 ? -10.610 1.525 1.948 1.00 22.35 39 ARG A N 20
ATOM 34269 C CA . ARG A 1 39 ? -10.513 1.703 3.421 1.00 32.52 39 ARG A CA 20
ATOM 34270 C C . ARG A 1 39 ? -9.037 1.693 3.893 1.00 0.40 39 ARG A C 20
ATOM 34271 O O . ARG A 1 39 ? -8.598 2.606 4.600 1.00 33.22 39 ARG A O 20
ATOM 34292 N N . LEU A 1 40 ? -8.282 0.647 3.474 1.00 3.12 40 LEU A N 20
ATOM 34293 C CA . LEU A 1 40 ? -6.851 0.492 3.831 1.00 70.25 40 LEU A CA 20
ATOM 34294 C C . LEU A 1 40 ? -6.032 1.689 3.306 1.00 73.34 40 LEU A C 20
ATOM 34295 O O . LEU A 1 40 ? -5.314 2.336 4.063 1.00 42.13 40 LEU A O 20
ATOM 34311 N N . SER A 1 41 ? -6.204 1.974 1.998 1.00 1.21 41 SER A N 20
ATOM 34312 C CA . SER A 1 41 ? -5.536 3.089 1.286 1.00 30.20 41 SER A CA 20
ATOM 34313 C C . SER A 1 41 ? -5.838 4.461 1.928 1.00 34.11 41 SER A C 20
ATOM 34314 O O . SER A 1 41 ? -4.940 5.275 2.059 1.00 24.22 41 SER A O 20
ATOM 34322 N N . ALA A 1 42 ? -7.106 4.678 2.336 1.00 4.23 42 ALA A N 20
ATOM 34323 C CA . ALA A 1 42 ? -7.559 5.929 3.005 1.00 54.22 42 ALA A CA 20
ATOM 34324 C C . ALA A 1 42 ? -6.806 6.192 4.329 1.00 11.25 42 ALA A C 20
ATOM 34325 O O . ALA A 1 42 ? -6.440 7.330 4.642 1.00 63.54 42 ALA A O 20
ATOM 34332 N N . GLN A 1 43 ? -6.605 5.115 5.099 1.00 12.52 43 GLN A N 20
ATOM 34333 C CA . GLN A 1 43 ? -5.886 5.159 6.386 1.00 32.34 43 GLN A CA 20
ATOM 34334 C C . GLN A 1 43 ? -4.346 5.239 6.183 1.00 21.12 43 GLN A C 20
ATOM 34335 O O . GLN A 1 43 ? -3.626 5.741 7.050 1.00 44.22 43 GLN A O 20
ATOM 34349 N N . ILE A 1 44 ? -3.851 4.729 5.035 1.00 70.03 44 ILE A N 20
ATOM 34350 C CA . ILE A 1 44 ? -2.439 4.922 4.615 1.00 74.22 44 ILE A CA 20
ATOM 34351 C C . ILE A 1 44 ? -2.193 6.408 4.236 1.00 2.54 44 ILE A C 20
ATOM 34352 O O . ILE A 1 44 ? -1.145 6.963 4.567 1.00 1.01 44 ILE A O 20
ATOM 34368 N N . GLU A 1 45 ? -3.205 7.041 3.583 1.00 61.42 45 GLU A N 20
ATOM 34369 C CA . GLU A 1 45 ? -3.179 8.476 3.176 1.00 11.11 45 GLU A CA 20
ATOM 34370 C C . GLU A 1 45 ? -2.905 9.432 4.357 1.00 33.12 45 GLU A C 20
ATOM 34371 O O . GLU A 1 45 ? -2.371 10.517 4.164 1.00 31.10 45 GLU A O 20
ATOM 34383 N N . GLU A 1 46 ? -3.327 9.029 5.562 1.00 43.01 46 GLU A N 20
ATOM 34384 C CA . GLU A 1 46 ? -3.085 9.792 6.809 1.00 1.22 46 GLU A CA 20
ATOM 34385 C C . GLU A 1 46 ? -1.571 9.825 7.175 1.00 33.14 46 GLU A C 20
ATOM 34386 O O . GLU A 1 46 ? -1.005 10.890 7.453 1.00 64.11 46 GLU A O 20
ATOM 34398 N N . CYS A 1 47 ? -0.938 8.633 7.162 1.00 33.53 47 CYS A N 20
ATOM 34399 C CA . CYS A 1 47 ? 0.481 8.447 7.574 1.00 44.54 47 CYS A CA 20
ATOM 34400 C C . CYS A 1 47 ? 1.487 8.933 6.497 1.00 64.22 47 CYS A C 20
ATOM 34401 O O . CYS A 1 47 ? 2.481 9.599 6.817 1.00 23.33 47 CYS A O 20
ATOM 34409 N N . ILE A 1 48 ? 1.217 8.592 5.218 1.00 24.10 48 ILE A N 20
ATOM 34410 C CA . ILE A 1 48 ? 2.099 8.950 4.072 1.00 31.23 48 ILE A CA 20
ATOM 34411 C C . ILE A 1 48 ? 2.108 10.488 3.811 1.00 14.32 48 ILE A C 20
ATOM 34412 O O . ILE A 1 48 ? 3.095 11.039 3.329 1.00 64.30 48 ILE A O 20
ATOM 34428 N N . PHE A 1 49 ? 1.003 11.166 4.181 1.00 54.02 49 PHE A N 20
ATOM 34429 C CA . PHE A 1 49 ? 0.837 12.635 4.030 1.00 4.25 49 PHE A CA 20
ATOM 34430 C C . PHE A 1 49 ? 1.818 13.438 4.935 1.00 24.53 49 PHE A C 20
ATOM 34431 O O . PHE A 1 49 ? 2.125 14.604 4.655 1.00 21.54 49 PHE A O 20
ATOM 34448 N N . ARG A 1 50 ? 2.279 12.807 6.031 1.00 30.03 50 ARG A N 20
ATOM 34449 C CA . ARG A 1 50 ? 3.250 13.420 6.971 1.00 33.33 50 ARG A CA 20
ATOM 34450 C C . ARG A 1 50 ? 4.650 13.605 6.323 1.00 73.43 50 ARG A C 20
ATOM 34451 O O . ARG A 1 50 ? 5.249 14.684 6.419 1.00 73.31 50 ARG A O 20
ATOM 34472 N N . ASP A 1 51 ? 5.162 12.543 5.673 1.00 72.21 51 ASP A N 20
ATOM 34473 C CA . ASP A 1 51 ? 6.492 12.564 5.014 1.00 21.23 51 ASP A CA 20
ATOM 34474 C C . ASP A 1 51 ? 6.388 13.057 3.546 1.00 63.02 51 ASP A C 20
ATOM 34475 O O . ASP A 1 51 ? 7.038 14.027 3.139 1.00 72.12 51 ASP A O 20
ATOM 34484 N N . VAL A 1 52 ? 5.539 12.372 2.774 1.00 63.10 52 VAL A N 20
ATOM 34485 C CA . VAL A 1 52 ? 5.435 12.537 1.304 1.00 11.23 52 VAL A CA 20
ATOM 34486 C C . VAL A 1 52 ? 4.446 13.658 0.888 1.00 22.01 52 VAL A C 20
ATOM 34487 O O . VAL A 1 52 ? 4.449 14.073 -0.273 1.00 51.21 52 VAL A O 20
ATOM 34500 N N . GLY A 1 53 ? 3.653 14.187 1.854 1.00 61.00 53 GLY A N 20
ATOM 34501 C CA . GLY A 1 53 ? 2.586 15.186 1.581 1.00 54.22 53 GLY A CA 20
ATOM 34502 C C . GLY A 1 53 ? 3.025 16.485 0.867 1.00 54.13 53 GLY A C 20
ATOM 34503 O O . GLY A 1 53 ? 2.193 17.360 0.625 1.00 75.31 53 GLY A O 20
ATOM 34507 N N . ASN A 1 54 ? 4.336 16.625 0.595 1.00 13.13 54 ASN A N 20
ATOM 34508 C CA . ASN A 1 54 ? 4.874 17.538 -0.440 1.00 13.21 54 ASN A CA 20
ATOM 34509 C C . ASN A 1 54 ? 4.177 17.267 -1.821 1.00 41.03 54 ASN A C 20
ATOM 34510 O O . ASN A 1 54 ? 4.570 16.355 -2.569 1.00 21.43 54 ASN A O 20
ATOM 34521 N N . THR A 1 55 ? 3.139 18.064 -2.134 1.00 73.22 55 THR A N 20
ATOM 34522 C CA . THR A 1 55 ? 2.242 17.843 -3.306 1.00 60.21 55 THR A CA 20
ATOM 34523 C C . THR A 1 55 ? 2.760 18.491 -4.618 1.00 55.34 55 THR A C 20
ATOM 34524 O O . THR A 1 55 ? 1.980 18.695 -5.556 1.00 63.44 55 THR A O 20
ATOM 34535 N N . ASP A 1 56 ? 4.067 18.793 -4.696 1.00 41.23 56 ASP A N 20
ATOM 34536 C CA . ASP A 1 56 ? 4.695 19.319 -5.926 1.00 5.32 56 ASP A CA 20
ATOM 34537 C C . ASP A 1 56 ? 4.800 18.208 -7.007 1.00 20.02 56 ASP A C 20
ATOM 34538 O O . ASP A 1 56 ? 3.939 18.104 -7.892 1.00 21.42 56 ASP A O 20
ATOM 34547 N N . MET A 1 57 ? 5.840 17.356 -6.909 1.00 0.23 57 MET A N 20
ATOM 34548 C CA . MET A 1 57 ? 6.014 16.185 -7.803 1.00 42.23 57 MET A CA 20
ATOM 34549 C C . MET A 1 57 ? 6.203 14.899 -6.981 1.00 31.24 57 MET A C 20
ATOM 34550 O O . MET A 1 57 ? 5.666 13.858 -7.338 1.00 12.15 57 MET A O 20
ATOM 34564 N N . LYS A 1 58 ? 6.964 14.999 -5.871 1.00 50.53 58 LYS A N 20
ATOM 34565 C CA . LYS A 1 58 ? 7.412 13.833 -5.071 1.00 54.12 58 LYS A CA 20
ATOM 34566 C C . LYS A 1 58 ? 6.233 12.955 -4.571 1.00 14.41 58 LYS A C 20
ATOM 34567 O O . LYS A 1 58 ? 6.362 11.742 -4.534 1.00 13.43 58 LYS A O 20
ATOM 34586 N N . TYR A 1 59 ? 5.087 13.568 -4.213 1.00 64.10 59 TYR A N 20
ATOM 34587 C CA . TYR A 1 59 ? 3.877 12.812 -3.774 1.00 61.54 59 TYR A CA 20
ATOM 34588 C C . TYR A 1 59 ? 3.280 11.956 -4.925 1.00 70.41 59 TYR A C 20
ATOM 34589 O O . TYR A 1 59 ? 2.785 10.863 -4.702 1.00 11.03 59 TYR A O 20
ATOM 34607 N N . LYS A 1 60 ? 3.363 12.481 -6.150 1.00 40.13 60 LYS A N 20
ATOM 34608 C CA . LYS A 1 60 ? 2.897 11.801 -7.385 1.00 51.54 60 LYS A CA 20
ATOM 34609 C C . LYS A 1 60 ? 3.894 10.676 -7.797 1.00 0.32 60 LYS A C 20
ATOM 34610 O O . LYS A 1 60 ? 3.502 9.554 -8.141 1.00 24.23 60 LYS A O 20
ATOM 34629 N N . ASN A 1 61 ? 5.200 11.015 -7.725 1.00 65.34 61 ASN A N 20
ATOM 34630 C CA . ASN A 1 61 ? 6.317 10.170 -8.209 1.00 71.32 61 ASN A CA 20
ATOM 34631 C C . ASN A 1 61 ? 6.640 9.007 -7.232 1.00 44.00 61 ASN A C 20
ATOM 34632 O O . ASN A 1 61 ? 7.086 7.933 -7.657 1.00 25.24 61 ASN A O 20
ATOM 34643 N N . ARG A 1 62 ? 6.417 9.233 -5.928 1.00 42.34 62 ARG A N 20
ATOM 34644 C CA . ARG A 1 62 ? 6.679 8.220 -4.879 1.00 10.32 62 ARG A CA 20
ATOM 34645 C C . ARG A 1 62 ? 5.616 7.111 -4.905 1.00 32.31 62 ARG A C 20
ATOM 34646 O O . ARG A 1 62 ? 5.936 5.923 -4.818 1.00 53.12 62 ARG A O 20
ATOM 34667 N N . VAL A 1 63 ? 4.351 7.535 -5.039 1.00 71.31 63 VAL A N 20
ATOM 34668 C CA . VAL A 1 63 ? 3.184 6.638 -5.033 1.00 1.12 63 VAL A CA 20
ATOM 34669 C C . VAL A 1 63 ? 3.159 5.690 -6.251 1.00 20.34 63 VAL A C 20
ATOM 34670 O O . VAL A 1 63 ? 2.902 4.509 -6.078 1.00 22.13 63 VAL A O 20
ATOM 34683 N N . ARG A 1 64 ? 3.460 6.194 -7.469 1.00 61.30 64 ARG A N 20
ATOM 34684 C CA . ARG A 1 64 ? 3.527 5.333 -8.692 1.00 41.24 64 ARG A CA 20
ATOM 34685 C C . ARG A 1 64 ? 4.627 4.232 -8.567 1.00 71.30 64 ARG A C 20
ATOM 34686 O O . ARG A 1 64 ? 4.468 3.117 -9.073 1.00 43.11 64 ARG A O 20
ATOM 34707 N N . SER A 1 65 ? 5.730 4.569 -7.866 1.00 3.13 65 SER A N 20
ATOM 34708 C CA . SER A 1 65 ? 6.822 3.616 -7.539 1.00 64.34 65 SER A CA 20
ATOM 34709 C C . SER A 1 65 ? 6.398 2.652 -6.399 1.00 53.25 65 SER A C 20
ATOM 34710 O O . SER A 1 65 ? 6.839 1.505 -6.335 1.00 14.51 65 SER A O 20
ATOM 34718 N N . ARG A 1 66 ? 5.539 3.149 -5.490 1.00 30.44 66 ARG A N 20
ATOM 34719 C CA . ARG A 1 66 ? 4.975 2.357 -4.374 1.00 21.32 66 ARG A CA 20
ATOM 34720 C C . ARG A 1 66 ? 4.013 1.251 -4.889 1.00 31.45 66 ARG A C 20
ATOM 34721 O O . ARG A 1 66 ? 3.972 0.147 -4.335 1.00 14.33 66 ARG A O 20
ATOM 34742 N N . ILE A 1 67 ? 3.242 1.583 -5.948 1.00 11.34 67 ILE A N 20
ATOM 34743 C CA . ILE A 1 67 ? 2.306 0.645 -6.627 1.00 12.13 67 ILE A CA 20
ATOM 34744 C C . ILE A 1 67 ? 3.004 -0.670 -7.051 1.00 50.13 67 ILE A C 20
ATOM 34745 O O . ILE A 1 67 ? 2.479 -1.756 -6.799 1.00 22.21 67 ILE A O 20
ATOM 34761 N N . SER A 1 68 ? 4.206 -0.548 -7.664 1.00 15.41 68 SER A N 20
ATOM 34762 C CA . SER A 1 68 ? 4.996 -1.712 -8.151 1.00 30.34 68 SER A CA 20
ATOM 34763 C C . SER A 1 68 ? 5.379 -2.679 -7.000 1.00 51.22 68 SER A C 20
ATOM 34764 O O . SER A 1 68 ? 5.455 -3.889 -7.202 1.00 4.12 68 SER A O 20
ATOM 34772 N N . ASN A 1 69 ? 5.602 -2.114 -5.797 1.00 54.53 69 ASN A N 20
ATOM 34773 C CA . ASN A 1 69 ? 5.894 -2.886 -4.557 1.00 64.43 69 ASN A CA 20
ATOM 34774 C C . ASN A 1 69 ? 4.629 -3.603 -4.005 1.00 75.00 69 ASN A C 20
ATOM 34775 O O . ASN A 1 69 ? 4.716 -4.684 -3.413 1.00 53.42 69 ASN A O 20
ATOM 34786 N N . LEU A 1 70 ? 3.457 -2.989 -4.224 1.00 73.13 70 LEU A N 20
ATOM 34787 C CA . LEU A 1 70 ? 2.155 -3.510 -3.730 1.00 11.35 70 LEU A CA 20
ATOM 34788 C C . LEU A 1 70 ? 1.533 -4.548 -4.703 1.00 55.35 70 LEU A C 20
ATOM 34789 O O . LEU A 1 70 ? 0.525 -5.180 -4.383 1.00 12.44 70 LEU A O 20
ATOM 34805 N N . LYS A 1 71 ? 2.137 -4.686 -5.896 1.00 22.43 71 LYS A N 20
ATOM 34806 C CA . LYS A 1 71 ? 1.760 -5.706 -6.909 1.00 54.13 71 LYS A CA 20
ATOM 34807 C C . LYS A 1 71 ? 2.974 -6.615 -7.254 1.00 42.31 71 LYS A C 20
ATOM 34808 O O . LYS A 1 71 ? 2.933 -7.374 -8.235 1.00 20.51 71 LYS A O 20
ATOM 34827 N N . ASP A 1 72 ? 4.030 -6.550 -6.408 1.00 43.21 72 ASP A N 20
ATOM 34828 C CA . ASP A 1 72 ? 5.352 -7.157 -6.692 1.00 75.01 72 ASP A CA 20
ATOM 34829 C C . ASP A 1 72 ? 5.291 -8.707 -6.734 1.00 24.03 72 ASP A C 20
ATOM 34830 O O . ASP A 1 72 ? 4.884 -9.357 -5.764 1.00 14.40 72 ASP A O 20
ATOM 34839 N N . ALA A 1 73 ? 5.729 -9.282 -7.870 1.00 62.11 73 ALA A N 20
ATOM 34840 C CA . ALA A 1 73 ? 5.656 -10.738 -8.139 1.00 54.44 73 ALA A CA 20
ATOM 34841 C C . ALA A 1 73 ? 6.871 -11.528 -7.574 1.00 23.24 73 ALA A C 20
ATOM 34842 O O . ALA A 1 73 ? 6.948 -12.750 -7.750 1.00 33.21 73 ALA A O 20
ATOM 34849 N N . LYS A 1 74 ? 7.815 -10.833 -6.901 1.00 64.12 74 LYS A N 20
ATOM 34850 C CA . LYS A 1 74 ? 9.000 -11.473 -6.263 1.00 33.04 74 LYS A CA 20
ATOM 34851 C C . LYS A 1 74 ? 8.711 -11.712 -4.763 1.00 21.22 74 LYS A C 20
ATOM 34852 O O . LYS A 1 74 ? 8.873 -12.828 -4.258 1.00 43.13 74 LYS A O 20
ATOM 34871 N N . ASN A 1 75 ? 8.274 -10.642 -4.068 1.00 14.04 75 ASN A N 20
ATOM 34872 C CA . ASN A 1 75 ? 7.773 -10.713 -2.676 1.00 52.03 75 ASN A CA 20
ATOM 34873 C C . ASN A 1 75 ? 6.221 -10.746 -2.707 1.00 3.01 75 ASN A C 20
ATOM 34874 O O . ASN A 1 75 ? 5.579 -9.705 -2.922 1.00 72.43 75 ASN A O 20
ATOM 34885 N N . PRO A 1 76 ? 5.590 -11.945 -2.526 1.00 41.10 76 PRO A N 20
ATOM 34886 C CA . PRO A 1 76 ? 4.117 -12.064 -2.506 1.00 75.50 76 PRO A CA 20
ATOM 34887 C C . PRO A 1 76 ? 3.516 -11.641 -1.147 1.00 53.31 76 PRO A C 20
ATOM 34888 O O . PRO A 1 76 ? 2.390 -11.162 -1.097 1.00 41.11 76 PRO A O 20
ATOM 34899 N N . ASP A 1 77 ? 4.319 -11.769 -0.068 1.00 4.41 77 ASP A N 20
ATOM 34900 C CA . ASP A 1 77 ? 3.839 -11.724 1.325 1.00 31.45 77 ASP A CA 20
ATOM 34901 C C . ASP A 1 77 ? 3.502 -10.287 1.793 1.00 54.32 77 ASP A C 20
ATOM 34902 O O . ASP A 1 77 ? 2.603 -10.098 2.621 1.00 51.22 77 ASP A O 20
ATOM 34911 N N . LEU A 1 78 ? 4.222 -9.288 1.240 1.00 54.22 78 LEU A N 20
ATOM 34912 C CA . LEU A 1 78 ? 3.994 -7.851 1.541 1.00 34.24 78 LEU A CA 20
ATOM 34913 C C . LEU A 1 78 ? 2.516 -7.448 1.259 1.00 42.43 78 LEU A C 20
ATOM 34914 O O . LEU A 1 78 ? 1.812 -6.941 2.137 1.00 24.20 78 LEU A O 20
ATOM 34930 N N . ARG A 1 79 ? 2.075 -7.709 0.015 1.00 51.42 79 ARG A N 20
ATOM 34931 C CA . ARG A 1 79 ? 0.672 -7.499 -0.427 1.00 72.14 79 ARG A CA 20
ATOM 34932 C C . ARG A 1 79 ? -0.298 -8.595 0.104 1.00 42.11 79 ARG A C 20
ATOM 34933 O O . ARG A 1 79 ? -1.468 -8.310 0.295 1.00 31.54 79 ARG A O 20
ATOM 34954 N N . ARG A 1 80 ? 0.206 -9.835 0.319 1.00 3.30 80 ARG A N 20
ATOM 34955 C CA . ARG A 1 80 ? -0.604 -11.001 0.814 1.00 75.14 80 ARG A CA 20
ATOM 34956 C C . ARG A 1 80 ? -1.256 -10.720 2.189 1.00 52.43 80 ARG A C 20
ATOM 34957 O O . ARG A 1 80 ? -2.429 -11.035 2.420 1.00 54.20 80 ARG A O 20
ATOM 34978 N N . ASN A 1 81 ? -0.472 -10.124 3.092 1.00 43.24 81 ASN A N 20
ATOM 34979 C CA . ASN A 1 81 ? -0.945 -9.732 4.433 1.00 44.43 81 ASN A CA 20
ATOM 34980 C C . ASN A 1 81 ? -1.923 -8.529 4.362 1.00 51.35 81 ASN A C 20
ATOM 34981 O O . ASN A 1 81 ? -2.731 -8.334 5.257 1.00 62.31 81 ASN A O 20
ATOM 34992 N N . VAL A 1 82 ? -1.815 -7.711 3.299 1.00 5.45 82 VAL A N 20
ATOM 34993 C CA . VAL A 1 82 ? -2.788 -6.618 3.016 1.00 62.30 82 VAL A CA 20
ATOM 34994 C C . VAL A 1 82 ? -4.083 -7.183 2.335 1.00 53.11 82 VAL A C 20
ATOM 34995 O O . VAL A 1 82 ? -5.172 -6.603 2.461 1.00 71.32 82 VAL A O 20
ATOM 35008 N N . LEU A 1 83 ? -3.945 -8.332 1.625 1.00 51.12 83 LEU A N 20
ATOM 35009 C CA . LEU A 1 83 ? -5.087 -9.091 1.033 1.00 70.55 83 LEU A CA 20
ATOM 35010 C C . LEU A 1 83 ? -6.017 -9.669 2.130 1.00 14.12 83 LEU A C 20
ATOM 35011 O O . LEU A 1 83 ? -7.213 -9.835 1.902 1.00 13.35 83 LEU A O 20
ATOM 35027 N N . CYS A 1 84 ? -5.447 -9.996 3.306 1.00 72.03 84 CYS A N 20
ATOM 35028 C CA . CYS A 1 84 ? -6.222 -10.487 4.477 1.00 54.41 84 CYS A CA 20
ATOM 35029 C C . CYS A 1 84 ? -6.426 -9.379 5.546 1.00 33.31 84 CYS A C 20
ATOM 35030 O O . CYS A 1 84 ? -7.291 -9.508 6.421 1.00 3.04 84 CYS A O 20
ATOM 35038 N N . GLY A 1 85 ? -5.627 -8.292 5.460 1.00 4.32 85 GLY A N 20
ATOM 35039 C CA . GLY A 1 85 ? -5.709 -7.161 6.411 1.00 55.05 85 GLY A CA 20
ATOM 35040 C C . GLY A 1 85 ? -5.004 -7.420 7.760 1.00 52.24 85 GLY A C 20
ATOM 35041 O O . GLY A 1 85 ? -5.388 -6.854 8.788 1.00 24.31 85 GLY A O 20
ATOM 35045 N N . ALA A 1 86 ? -3.972 -8.288 7.741 1.00 22.33 86 ALA A N 20
ATOM 35046 C CA . ALA A 1 86 ? -3.159 -8.656 8.931 1.00 52.34 86 ALA A CA 20
ATOM 35047 C C . ALA A 1 86 ? -2.060 -7.604 9.289 1.00 2.22 86 ALA A C 20
ATOM 35048 O O . ALA A 1 86 ? -1.405 -7.729 10.330 1.00 53.23 86 ALA A O 20
ATOM 35055 N N . ILE A 1 87 ? -1.834 -6.600 8.412 1.00 34.42 87 ILE A N 20
ATOM 35056 C CA . ILE A 1 87 ? -0.905 -5.461 8.690 1.00 12.13 87 ILE A CA 20
ATOM 35057 C C . ILE A 1 87 ? -1.707 -4.158 8.947 1.00 61.50 87 ILE A C 20
ATOM 35058 O O . ILE A 1 87 ? -2.659 -3.859 8.216 1.00 34.03 87 ILE A O 20
ATOM 35074 N N . THR A 1 88 ? -1.305 -3.389 9.988 1.00 53.13 88 THR A N 20
ATOM 35075 C CA . THR A 1 88 ? -1.917 -2.076 10.311 1.00 44.14 88 THR A CA 20
ATOM 35076 C C . THR A 1 88 ? -1.515 -1.009 9.253 1.00 52.25 88 THR A C 20
ATOM 35077 O O . THR A 1 88 ? -0.376 -1.025 8.762 1.00 25.22 88 THR A O 20
ATOM 35088 N N . PRO A 1 89 ? -2.447 -0.068 8.875 1.00 60.30 89 PRO A N 20
ATOM 35089 C CA . PRO A 1 89 ? -2.190 0.972 7.829 1.00 40.14 89 PRO A CA 20
ATOM 35090 C C . PRO A 1 89 ? -0.971 1.888 8.113 1.00 73.31 89 PRO A C 20
ATOM 35091 O O . PRO A 1 89 ? -0.391 2.459 7.181 1.00 3.13 89 PRO A O 20
ATOM 35102 N N . GLN A 1 90 ? -0.602 2.037 9.399 1.00 71.11 90 GLN A N 20
ATOM 35103 C CA . GLN A 1 90 ? 0.627 2.756 9.784 1.00 44.20 90 GLN A CA 20
ATOM 35104 C C . GLN A 1 90 ? 1.884 1.907 9.466 1.00 23.41 90 GLN A C 20
ATOM 35105 O O . GLN A 1 90 ? 2.825 2.410 8.855 1.00 14.41 90 GLN A O 20
ATOM 35119 N N . GLN A 1 91 ? 1.854 0.605 9.852 1.00 23.04 91 GLN A N 20
ATOM 35120 C CA . GLN A 1 91 ? 3.012 -0.328 9.721 1.00 73.44 91 GLN A CA 20
ATOM 35121 C C . GLN A 1 91 ? 3.474 -0.443 8.250 1.00 41.21 91 GLN A C 20
ATOM 35122 O O . GLN A 1 91 ? 4.662 -0.335 7.959 1.00 11.22 91 GLN A O 20
ATOM 35136 N N . ILE A 1 92 ? 2.511 -0.650 7.341 1.00 61.23 92 ILE A N 20
ATOM 35137 C CA . ILE A 1 92 ? 2.785 -0.759 5.892 1.00 43.51 92 ILE A CA 20
ATOM 35138 C C . ILE A 1 92 ? 3.370 0.576 5.324 1.00 75.13 92 ILE A C 20
ATOM 35139 O O . ILE A 1 92 ? 4.316 0.559 4.530 1.00 63.22 92 ILE A O 20
ATOM 35155 N N . ALA A 1 93 ? 2.848 1.725 5.812 1.00 33.44 93 ALA A N 20
ATOM 35156 C CA . ALA A 1 93 ? 3.231 3.073 5.323 1.00 43.23 93 ALA A CA 20
ATOM 35157 C C . ALA A 1 93 ? 4.616 3.547 5.849 1.00 53.42 93 ALA A C 20
ATOM 35158 O O . ALA A 1 93 ? 5.313 4.293 5.160 1.00 63.13 93 ALA A O 20
ATOM 35165 N N . VAL A 1 94 ? 5.008 3.123 7.072 1.00 74.43 94 VAL A N 20
ATOM 35166 C CA . VAL A 1 94 ? 6.292 3.545 7.699 1.00 62.24 94 VAL A CA 20
ATOM 35167 C C . VAL A 1 94 ? 7.500 2.706 7.196 1.00 21.41 94 VAL A C 20
ATOM 35168 O O . VAL A 1 94 ? 8.654 3.134 7.329 1.00 30.13 94 VAL A O 20
ATOM 35181 N N . MET A 1 95 ? 7.231 1.510 6.628 1.00 13.52 95 MET A N 20
ATOM 35182 C CA . MET A 1 95 ? 8.300 0.624 6.100 1.00 55.40 95 MET A CA 20
ATOM 35183 C C . MET A 1 95 ? 8.849 1.137 4.742 1.00 11.20 95 MET A C 20
ATOM 35184 O O . MET A 1 95 ? 8.088 1.336 3.789 1.00 12.13 95 MET A O 20
ATOM 35198 N N . THR A 1 96 ? 10.181 1.317 4.672 1.00 52.31 96 THR A N 20
ATOM 35199 C CA . THR A 1 96 ? 10.896 1.816 3.464 1.00 42.22 96 THR A CA 20
ATOM 35200 C C . THR A 1 96 ? 11.172 0.675 2.454 1.00 74.25 96 THR A C 20
ATOM 35201 O O . THR A 1 96 ? 10.826 -0.472 2.722 1.00 24.15 96 THR A O 20
ATOM 35212 N N . SER A 1 97 ? 11.808 1.004 1.299 1.00 50.33 97 SER A N 20
ATOM 35213 C CA . SER A 1 97 ? 12.204 -0.000 0.256 1.00 41.12 97 SER A CA 20
ATOM 35214 C C . SER A 1 97 ? 13.033 -1.176 0.844 1.00 63.34 97 SER A C 20
ATOM 35215 O O . SER A 1 97 ? 12.919 -2.317 0.388 1.00 53.33 97 SER A O 20
ATOM 35223 N N . GLU A 1 98 ? 13.856 -0.854 1.857 1.00 72.20 98 GLU A N 20
ATOM 35224 C CA . GLU A 1 98 ? 14.613 -1.836 2.672 1.00 61.34 98 GLU A CA 20
ATOM 35225 C C . GLU A 1 98 ? 13.680 -2.896 3.325 1.00 52.04 98 GLU A C 20
ATOM 35226 O O . GLU A 1 98 ? 13.860 -4.106 3.147 1.00 64.14 98 GLU A O 20
ATOM 35238 N N . GLU A 1 99 ? 12.672 -2.406 4.061 1.00 25.53 99 GLU A N 20
ATOM 35239 C CA . GLU A 1 99 ? 11.751 -3.255 4.849 1.00 72.10 99 GLU A CA 20
ATOM 35240 C C . GLU A 1 99 ? 10.665 -3.939 3.976 1.00 60.24 99 GLU A C 20
ATOM 35241 O O . GLU A 1 99 ? 10.197 -5.031 4.312 1.00 63.41 99 GLU A O 20
ATOM 35253 N N . MET A 1 100 ? 10.281 -3.289 2.860 1.00 51.51 100 MET A N 20
ATOM 35254 C CA . MET A 1 100 ? 9.235 -3.800 1.940 1.00 60.12 100 MET A CA 20
ATOM 35255 C C . MET A 1 100 ? 9.754 -4.983 1.092 1.00 44.44 100 MET A C 20
ATOM 35256 O O . MET A 1 100 ? 9.026 -5.960 0.873 1.00 5.05 100 MET A O 20
ATOM 35270 N N . ALA A 1 101 ? 11.021 -4.881 0.624 1.00 5.12 101 ALA A N 20
ATOM 35271 C CA . ALA A 1 101 ? 11.659 -5.938 -0.194 1.00 32.02 101 ALA A CA 20
ATOM 35272 C C . ALA A 1 101 ? 11.834 -7.251 0.611 1.00 72.13 101 ALA A C 20
ATOM 35273 O O . ALA A 1 101 ? 11.673 -8.334 0.053 1.00 64.42 101 ALA A O 20
ATOM 35280 N N . SER A 1 102 ? 12.101 -7.107 1.937 1.00 15.42 102 SER A N 20
ATOM 35281 C CA . SER A 1 102 ? 12.165 -8.228 2.923 1.00 10.33 102 SER A CA 20
ATOM 35282 C C . SER A 1 102 ? 13.117 -9.379 2.484 1.00 3.12 102 SER A C 20
ATOM 35283 O O . SER A 1 102 ? 12.708 -10.273 1.739 1.00 12.10 102 SER A O 20
ATOM 35291 N N . ASP A 1 103 ? 14.381 -9.348 2.958 1.00 21.31 103 ASP A N 20
ATOM 35292 C CA . ASP A 1 103 ? 15.412 -10.367 2.609 1.00 51.12 103 ASP A CA 20
ATOM 35293 C C . ASP A 1 103 ? 14.985 -11.795 3.020 1.00 53.30 103 ASP A C 20
ATOM 35294 O O . ASP A 1 103 ? 15.276 -12.774 2.318 1.00 41.32 103 ASP A O 20
ATOM 35303 N N . GLU A 1 104 ? 14.274 -11.883 4.152 1.00 3.14 104 GLU A N 20
ATOM 35304 C CA . GLU A 1 104 ? 13.698 -13.142 4.659 1.00 2.11 104 GLU A CA 20
ATOM 35305 C C . GLU A 1 104 ? 12.617 -13.714 3.697 1.00 51.14 104 GLU A C 20
ATOM 35306 O O . GLU A 1 104 ? 12.569 -14.913 3.477 1.00 52.22 104 GLU A O 20
ATOM 35318 N N . LEU A 1 105 ? 11.753 -12.849 3.130 1.00 14.04 105 LEU A N 20
ATOM 35319 C CA . LEU A 1 105 ? 10.715 -13.261 2.150 1.00 0.51 105 LEU A CA 20
ATOM 35320 C C . LEU A 1 105 ? 11.263 -13.405 0.700 1.00 1.34 105 LEU A C 20
ATOM 35321 O O . LEU A 1 105 ? 10.597 -13.989 -0.159 1.00 44.32 105 LEU A O 20
ATOM 35337 N N . LYS A 1 106 ? 12.462 -12.852 0.430 1.00 31.35 106 LYS A N 20
ATOM 35338 C CA . LYS A 1 106 ? 13.158 -13.040 -0.869 1.00 71.11 106 LYS A CA 20
ATOM 35339 C C . LYS A 1 106 ? 13.855 -14.422 -0.951 1.00 44.21 106 LYS A C 20
ATOM 35340 O O . LYS A 1 106 ? 14.019 -14.979 -2.045 1.00 14.21 106 LYS A O 20
ATOM 35359 N N . GLU A 1 107 ? 14.263 -14.970 0.213 1.00 54.22 107 GLU A N 20
ATOM 35360 C CA . GLU A 1 107 ? 14.805 -16.351 0.303 1.00 62.45 107 GLU A CA 20
ATOM 35361 C C . GLU A 1 107 ? 13.659 -17.368 0.545 1.00 24.23 107 GLU A C 20
ATOM 35362 O O . GLU A 1 107 ? 13.729 -18.521 0.100 1.00 2.22 107 GLU A O 20
ATOM 35374 N N . ILE A 1 108 ? 12.608 -16.925 1.267 1.00 14.04 108 ILE A N 20
ATOM 35375 C CA . ILE A 1 108 ? 11.388 -17.725 1.531 1.00 42.11 108 ILE A CA 20
ATOM 35376 C C . ILE A 1 108 ? 10.223 -17.200 0.644 1.00 3.11 108 ILE A C 20
ATOM 35377 O O . ILE A 1 108 ? 9.326 -16.472 1.104 1.00 64.34 108 ILE A O 20
ATOM 35393 N N . ARG A 1 109 ? 10.291 -17.522 -0.661 1.00 42.43 109 ARG A N 20
ATOM 35394 C CA . ARG A 1 109 ? 9.231 -17.173 -1.630 1.00 31.24 109 ARG A CA 20
ATOM 35395 C C . ARG A 1 109 ? 8.130 -18.269 -1.608 1.00 32.32 109 ARG A C 20
ATOM 35396 O O . ARG A 1 109 ? 8.220 -19.271 -2.327 1.00 61.53 109 ARG A O 20
ATOM 35417 N N . LYS A 1 110 ? 7.116 -18.051 -0.740 1.00 23.24 110 LYS A N 20
ATOM 35418 C CA . LYS A 1 110 ? 6.092 -19.059 -0.325 1.00 50.43 110 LYS A CA 20
ATOM 35419 C C . LYS A 1 110 ? 6.721 -20.208 0.526 1.00 22.41 110 LYS A C 20
ATOM 35420 O O . LYS A 1 110 ? 6.384 -20.358 1.706 1.00 34.25 110 LYS A O 20
ATOM 35439 N N . ALA A 1 111 ? 7.596 -21.020 -0.120 1.00 2.14 111 ALA A N 20
ATOM 35440 C CA . ALA A 1 111 ? 8.300 -22.201 0.466 1.00 33.32 111 ALA A CA 20
ATOM 35441 C C . ALA A 1 111 ? 7.372 -23.438 0.604 1.00 54.34 111 ALA A C 20
ATOM 35442 O O . ALA A 1 111 ? 7.702 -24.519 0.105 1.00 62.33 111 ALA A O 20
ATOM 35449 N N . MET A 1 112 ? 6.221 -23.266 1.283 1.00 32.52 112 MET A N 20
ATOM 35450 C CA . MET A 1 112 ? 5.224 -24.342 1.492 1.00 33.23 112 MET A CA 20
ATOM 35451 C C . MET A 1 112 ? 4.470 -24.687 0.178 1.00 22.44 112 MET A C 20
ATOM 35452 O O . MET A 1 112 ? 3.575 -23.943 -0.246 1.00 3.12 112 MET A O 20
ATOM 35466 N N . THR A 1 113 ? 4.892 -25.805 -0.460 1.00 25.33 113 THR A N 20
ATOM 35467 C CA . THR A 1 113 ? 4.291 -26.358 -1.709 1.00 10.14 113 THR A CA 20
ATOM 35468 C C . THR A 1 113 ? 4.426 -25.371 -2.920 1.00 13.53 113 THR A C 20
ATOM 35469 O O . THR A 1 113 ? 5.472 -25.406 -3.602 1.00 39.10 113 THR A O 20
#

Radius of gyration: 13.53 Å; Cα contacts (8 Å, |Δi|>4): 113; chains: 1; bounding box: 27×33×30 Å

Organism: Homo sapiens (NCBI:txid9606)

Foldseek 3Di:
DVDPQDDDPDCQLVVLLVLQLCLLCVVPLLVVLPQDSSVLSSLLSVQLCVPQVPSPCSVVVVSNVVSCLSNPPQQPVLSVCSSNVVDHSNRNNVDDPVRSVPPPSNVVVVVPD

Sequence (113 aa):
SHMPVPVTCDAVRNKCREMLTAALQTDHDHVAIGADCERLSAQIEECIFRDVGNTDMKYKNRVRSRISNLKDAKNPDLRRNVLCGAITPQQIAVMTSEEMASDELKEIRKAMTSHMPVPVTCDAVRNKCREMLTAALQTDHDHVAIGADCERLSAQIEECIFRDVGNTDMKYKNRVRSRISNLKDAKNPDLRRNVLCGAITPQQIAVMTSEEMASDELKEIRKAMTSHMPVPVTCDAVRNKCREMLTAALQTDHDHVAIGADCERLSAQIEECIFRDVGNTDMKYKNRVRSRISNLKDAKNPDLRRNVLCGAITPQQIAVMTSEEMASDELKEIRKAMTSHMPVPVTCDAVRNKCREMLTAALQTDHDHVAIGADCERLSAQIEECIFRDVGNTDMKYKNRVRSRISNLKDAKNPDLRRNVLCGAITPQQIAVMTSEEMASDELKEIRKAMTSHMPVPVTCDAVRNKCREMLTAALQTDHDHVAIGADCERLSAQIEECIFRDVGNTDMKYKNRVRSRISNLKDAKNPDLRRNVLCGAITPQQIAVMTSEEMASDELKEIRKAMTSHMPVPVTCDAVRNKCREMLTAALQTDHDHVAIGADCERLSAQIEECIFRDVGNTDMKYKNRVRSRISNLKDAKNPDLRRNVLCGAITPQQIAVMTSEEMASDELKEIRKAMTSHMPVPVTCDAVRNKCREMLTAALQTDHDHVAIGADCERLSAQIEECIFRDVGNTDMKYKNRVRSRISNLKDAKNPDLRRNVLCGAITPQQIAVMTSEEMASDELKEIRKAMTSHMPVPVTCDAVRNKCREMLTAALQTDHDHVAIGADCERLSAQIEECIFRDVGNTDMKYKNRVRSRISNLKDAKNPDLRRNVLCGAITPQQIAVMTSEEMASDELKEIRKAMTSHMPVPVTCDAVRNKCREMLTAALQTDHDHVAIGADCERLSAQIEECIFRDVGNTDMKYKNRVRSRISNLKDAKNPDLRRNVLCGAITPQQIAVMTSEEMASDELKEIRKAMTSHMPVPVTCDAVRNKCREMLTAALQTDHDHVAIGADCERLSAQIEECIFRDVGNTDMKYKNRVRSRISNLKDAKNPDLRRNVLCGAITPQQIAVMTSEEMASDELKEIRKAMTSHMPVPVTCDAVRNKCREMLTAALQTDHDHVAIGADCERLSAQIEECIFRDVGNTDMKYKNRVRSRISNLKDAKNPDLRRNVLCGAITPQQIAVMTSEEMASDELKEIRKAMTSHMPVPVTCDAVRNKCREMLTAALQTDHDHVAIGADCERLSAQIEECIFRDVGNTDMKYKNRVRSRISNLKDAKNPDLRRNVLCGAITPQQIAVMTSEEMASDELKEIRKAMTSHMPVPVTCDAVRNKCREMLTAALQTDHDHVAIGADCERLSAQIEECIFRDVGNTDMKYKNRVRSRISNLKDAKNPDLRRNVLCGAITPQQIAVMTSEEMASDELKEIRKAMTSHMPVPVTCDAVRNKCREMLTAALQTDHDHVAIGADCERLSAQIEECIFRDVGNTDMKYKNRVRSRISNLKDAKNPDLRRNVLCGAITPQQIAVMTSEEMASDELKEIRKAMTSHMPVPVTCDAVRNKCREMLTAALQTDHDHVAIGADCERLSAQIEECIFRDVGNTDMKYKNRVRSRISNLKDAKNPDLRRNVLCGAITPQQIAVMTSEEMASDELKEIRKAMTSHMPVPVTCDAVRNKCREMLTAALQTDHDHVAIGADCERLSAQIEECIFRDVGNTDMKYKNRVRSRISNLKDAKNPDLRRNVLCGAITPQQIAVMTSEEMASDELKEIRKAMTSHMPVPVTCDAVRNKCREMLTAALQTDHDHVAIGADCERLSAQIEECIFRDVGNTDMKYKNRVRSRISNLKDAKNPDLRRNVLCGAITPQQIAVMTSEEMASDELKEIRKAMTSHMPVPVTCDAVRNKCREMLTAALQTDHDHVAIGADCERLSAQIEECIFRDVGNTDMKYKNRVRSRISNLKDAKNPDLRRNVLCGAITPQQIAVMTSEEMASDELKEIRKAMTSHMPVPVTCDAVRNKCREMLTAALQTDHDHVAIGADCERLSAQIEECIFRDVGNTDMKYKNRVRSRISNLKDAKNPDLRRNVLCGAITPQQIAVMTSEEMASDELKEIRKAMTSHMPVPVTCDAVRNKCREMLTAALQTDHDHVAIGADCERLSAQIEECIFRDVGNTDMKYKNRVRSRISNLKDAKNPDLRRNVLCGAITPQQIAVMTSEEMASDELKEIRKAMT

GO terms:
  GO:0005515 protein binding (F, IPI)
  GO:0005654 nucleoplasm (C, IDA)

Solvent-accessible surface area: 7080 Å² total; per-residue (Å²): 150,140,116,115,85,48,126,83,95,84,81,46,26,44,120,5,67,91,58,5,7,47,0,2,97,83,68,138,13,27,92,93,57,62,13,77,4,88,106,20,0,7,57,3,3,16,10,21,65,127,92,3,8,79,62,135,132,74,2,103,62,115,5,159,50,13,30,56,28,6,103,32,88,171,8,77,47,4,22,119,18,4,10,80,49,48,2,63,26,36,80,2,14,104,36,78,69,139,64,8,59,34,88,125,77,12,119,82,129,172,56,192,132

B-factor: mean 37.31, std 22.79, range [0.01, 75.53]

Nearest PDB structures (foldseek):
  2lw4-assembly1_A  TM=8.464E-01  e=3.331E-13  Homo sapiens
  9egy-assembly1_S  TM=8.240E-01  e=2.068E-09  Homo sapiens
  8uis-assembly1_S  TM=8.110E-01  e=1.378E-08  Homo sapiens
  8a40-assembly1_U  TM=8.108E-01  e=2.637E-08  Homo sapiens
  3ndq-assembly1_A  TM=8.686E-01  e=1.178E-07  Homo sapiens

InterPro domains:
  IPR001222 Zinc finger, TFIIS-type [PF01096] (259-297)
  IPR001222 Zinc finger, TFIIS-type [PS00466] (261-296)
  IPR001222 Zinc finger, TFIIS-type [PS51133] (257-297)
  IPR001222 Zinc finger, TFIIS-type [SM00440] (259-298)
  IPR003617 Transcription elongation factor, TFIIS/CRSP70, N-terminal, sub-type [SM00509] (8-82)
  IPR003618 Transcription elongation factor S-II, central domain [PF07500] (134-246)
  IPR003618 Transcription elongation factor S-II, central domain [PS51321] (138-254)
  IPR003618 Transcription elongation factor S-II, central domain [SM00510] (136-237)
  IPR006289 Transcription elongation factor, TFIIS [TIGR01385] (6-299)
  IPR017923 Transcription factor IIS, N-terminal [PF08711] (29-79)
  IPR017923 Transcription factor IIS, N-terminal [PS51319] (6-83)
  IPR035100 Transcription elongation factor, IIS-type [PIRSF006704] (2-299)
  IPR035441 TFIIS/LEDGF domain superfamily [G3DSA:1.20.930.10] (1-93)
  IPR035441 TFIIS/LEDGF domain superfamily [SSF47676] (2-89)
  IPR036575 Transcription elongation factor S-II, central domain superfamily [G3DSA:1.10.472.30] (118-227)
  IPR036575 Transcription elongation factor S-II, central domain superfamily [SSF46942] (120-230)